Protein 5OQR (pdb70)

Sequence (1597 aa):
SCIQIISSSQTSIAGHRKLCNKLFTLRTQGFETDILRALNIILTVKKGNSNADRVLRFLVTFVNYLQQKDPEIDIVQPILKHILRGLDAKDKTVRYRCCQIIARVVNCVKEIDDDLYNTLKEKLLSRVLDRESIVRLEAVVALSRLQENDVRNILLFLLQNDPSSEVRRSVLLNIEVSNSTLPFILERARDVDAANRKCVYARVLPKIGDFRYLSIKKRVRILKWGLNDRDESVEKAAADMLAYQWIENADNNLLELLERLDVSNNSDVAVLAIKKFFDVRVDSLSQLEFPEQFWLELTAESSLLARTFNEICIEKNYTDLLDKMPEVVQLTYYIERQYVSLRDKSSYDESCFIIEQLLYIGLSQDMVDEIGRRKLLKSLTNSLSTMALPDSLISLHIELLRKLCSSENDFCSLLVEIITEVFEQGHAFNELRCLSYVQCLFENITSSLNENLYMVDMLKTLIIPAVRSHDLPIREKGLECLSLVCLLNADLAFENVPLYLHCYEKGSVVLKCTAIRTLTDMLIQHGKAKFTEYEDAISSILFEALGEFENAELQTLGAEAIAKLLVILHYRDELFLKPLIIQYFEPNTVDNHALRQVLGYFFPVYAFGAHENQWRIATIFCDALLSLLEIYRDDDVQLSIGHIAQQMLDWTDNEKLYERGDDYIALNHNVHLHLANMIFESLPNASEGKERKFMISLLGKLKIPTDLPSSDYQRTKRKLETYESHGFTMDSTSLSILAKFERMLLQNEEACIQIISSSQTSHRKLCNKLFTLRTQFETDILRALNIILTNSNADRVLRFLVTFVNYLQPILKHILRGLDAKDKTVRYRCCQIIARVVNCVKDDDLYNTLKEKLLSRVLDRESIVRLEAVVALSRLQEDTGDEENDVRNILLFLLQNDPSSEVRRSVLLNIEVSNSTLPFILERARDVDAANRKCVYARVLPKIGDFRYLSIKKRVRILKWGLNDRDESVEKAAADMLAYQWIENADNNLLELLERLDVSNNSDVAVLAIKKFFDVRVDSLSQLEFPEQFWLELTAESSLLARTFNEICIEKNYTDLLDKMPEVVQLTYYIERQYVSLRDKSSYDESCFIIEQLLYIGLSQDMVDEIGRRKLLKSLTNSLSTMALPDSLISLHIELLRKLCSSENDFCSLLVEIITEVFEQGHYKEAFNELRCLSYVQCLFENITSSLNENLYMVDMLKTLIIPAVRSHDLPIREKGLECLSLVCLLNADLAFENVPLYLHCYEKGSVVLKCTAIRTLTDMLIQHGKAKFTEYEDAISSILFEALGEFENAELQTLGAEAIAKLLVILHYRDELFLKPLIIQYFEPNTVDNHALRQVLGYFFPVYAFGAHENQWRIATIFCDALLSLLEIYRVQLSIGHIAQQMLDWTDNEKLYEHNVHLHLANMIFESLPNASEGKERKFMISLLGKLKIPTDLPSSDYQRTKRKLETYESHGFTMDSTSLSILAKFERMLLQNEERELDNAIDFLQEVDVEALFTPKLSHWHNRCLLPDDYQYDSKRLLQLFLKPKMEYFDKSMKKDAIDFLQEVDVEALFTPATSSLKLPKSHWKRHNRCLLPDDYQYDSKRLLQLFLKPKMSV

Solvent-accessible surface area: 75120 Å² total; per-residue (Å²): 92,7,8,100,23,0,28,55,2,11,97,47,86,97,15,8,172,138,38,3,64,114,0,49,75,39,76,119,123,53,9,75,86,28,8,27,102,0,1,19,1,0,4,54,20,124,96,76,24,53,2,0,43,40,0,0,126,0,9,22,61,4,14,58,80,4,56,59,141,37,67,151,60,100,13,11,36,36,8,0,126,17,1,29,130,0,0,58,7,145,60,96,3,1,21,9,0,0,0,2,0,2,2,64,2,11,94,19,49,189,146,28,88,98,109,13,64,74,66,4,39,110,72,2,42,54,27,0,47,0,139,54,45,39,0,11,35,29,0,1,32,1,0,6,93,14,55,141,97,107,13,43,82,45,2,19,90,0,0,33,41,0,68,26,33,91,0,7,65,9,2,0,66,37,4,47,46,40,117,43,0,17,69,60,0,7,34,1,3,29,0,75,45,30,47,1,16,48,15,1,2,41,84,0,4,52,102,16,51,9,3,23,93,6,37,62,113,44,16,13,92,3,0,60,38,0,3,72,13,178,49,94,19,0,40,29,11,0,3,45,9,1,0,25,13,4,6,62,32,0,87,89,71,21,59,48,2,1,82,50,2,43,2,58,111,26,30,126,17,1,16,32,2,1,56,39,9,7,66,9,40,67,52,21,5,66,129,36,113,19,69,85,116,33,5,64,113,16,51,7,27,7,0,0,5,0,31,0,0,3,60,12,0,73,122,86,108,73,80,110,34,49,120,58,15,10,114,9,56,68,0,0,103,3,1,66,93,17,13,100,36,27,210,78,183,108,38,73,116,71,2,17,12,1,0,43,0,0,0,64,1,0,35,47,33,133,28,134,44,112,125,0,68,156,74,0,40,161,8,0,34,67,0,0,16,88,54,70,5,32,102,72,1,5,48,14,0,0,38,0,0,62,78,3,12,84,46,31,54,66,0,2,30,30,0,14,101,2,3,63,90,6,43,115,127,46,154,85,173,31,43,51,57,0,0,9,0,0,39,8,2,3,61,38,1,76,57,25,130,106,6,95,151,58,14,68,59,2,27,146,58,6,0,74,59,0,28,190,28,180,66,98,62,10,79,39,37,0,4,58,0,4,0,3,2,0,2,15,61,30,97,39,0,56,125,23,0,64,60,0,26,105,8,2,108,160,17,64,55,85,21,25,4,11,0,0,64,0,3,2,0,1,2,34,65,41,26,76,85,73,3,74,123,51,46,104,41,2,2,57,14,2,65,89,0,3,38,43,93,134,45,53,122,0,0,17,14,0,0,5,0,0,0,2,1,0,43,58,32,78,3,58,3,104,80,1,0,65,40,0,0,25,18,14,17,29,62,60,2,83,116,14,99,50,0,74,15,7,0,18,69,0,0,36,42,3,0,22,54,35,31,97,10,0,76,55,0,0,54,20,0,3,70,0,0,28,34,0,5,103,54,39,160,161,177,91,44,121,91,45,0,26,107,8,0,80,71,0,3,41,6,0,9,68,131,88,33,141,119,268,125,96,132,194,111,89,108,57,81,20,1,6,7,25,0,0,12,41,0,4,98,16,0,39,129,4,60,129,44,86,24,18,94,20,0,1,31,0,3,57,104,17,112,26,44,96,123,29,60,49,70,15,0,83,113,0,42,136,38,1,79,90,3,62,93,98,61,59,130,29,57,89,75,2,90,55,44,3,34,133,10,48,145,49,0,90,131,12,41,157,109,6,24,124,27,10,34,57,1,18,99,32,128,115,178,22,0,72,140,4,67,102,42,118,145,125,33,108,98,38,18,44,123,5,3,13,15,7,0,98,141,67,19,4,34,26,2,3,24,21,23,13,47,23,39,97,84,114,59,78,33,8,123,21,2,7,128,1,1,72,2,77,75,90,43,3,7,44,24,0,0,10,3,2,8,74,20,26,103,45,70,216,96,122,123,19,73,102,54,5,48,133,72,0,44,52,15,0,26,5,117,55,40,62,0,16,50,40,0,0,32,0,0,20,88,11,37,125,111,41,44,85,90,100,16,105,4,5,65,37,5,25,47,0,0,20,14,0,47,22,32,86,0,10,42,12,0,5,44,34,4,37,55,14,119,37,0,24,49,65,0,1,41,1,1,25,0,72,41,26,44,1,20,23,8,0,3,19,63,6,3,49,119,20,25,41,0,83,150,4,43,76,132,30,23,11,76,1,0,90,28,0,3,47,10,87,36,118,14,0,45,75,6,0,6,12,8,0,0,27,27,1,5,45,21,0,115,110,65,19,57,40,5,2,100,70,2,49,1,49,112,43,21,122,18,1,16,41,4,2,50,33,14,11,79,37,37,90,108,38,9,65,136,41,110,18,80,116,104,33,9,57,123,18,54,4,30,8,0,0,5,0,27,0,0,7,61,6,0,77,126,91,103,88,68,119,23,50,118,58,15,10,122,4,55,78,1,2,111,11,1,71,103,25,8,92,34,21,204,70,196,107,33,67,118,72,3,15,15,3,0,37,0,0,0,70,1,1,36,47,40,150,31,146,58,88,116,0,38,156,90,0,32,159,3,0,31,61,0,0,11,92,34,72,10,42,92,63,1,1,44,14,0,0,46,0,0,58,88,3,11,86,45,31,102,72,0,2,64,30,0,39,101,2,1,62,88,1,53,133,114,48,118,190,150,126,31,137,19,43,59,59,1,1,10,0,0,31,7,0,0,62,29,1,88,50,97,2,115,92,73,87,43,38,20,78,4,16,146,76,20,0,61,54,0,20,182,28,196,64,79,65,4,79,28,37,0,0,40,0,13,0,2,1,0,4,9,30,27,97,39,0,53,131,30,0,63,50,0,30,96,3,2,129,147,18,42,64,77,2,30,4,8,0,0,70,0,3,1,0,1,1,18,58,44,28,84,86,66,1,73,124,47,49,109,38,2,2,58,12,2,67,92,0,4,30,49,98,148,61,49,121,0,0,17,9,0,0,13,0,0,1,1,1,0,44,41,31,83,2,52,2,111,74,1,0,70,37,0,0,25,21,23,7,25,49,57,2,43,125,14,64,19,0,61,36,6,0,18,14,1,1,22,23,3,0,14,44,36,66,105,10,0,72,59,0,0,58,22,0,2,65,0,0,29,29,0,6,110,64,56,197,117,75,29,55,16,32,112,0,2,97,65,0,9,54,12,1,23,65,139,102,29,120,172,137,5,1,11,6,20,0,0,11,34,0,3,92,10,0,42,115,1,54,135,42,139,21,20,82,31,0,1,22,1,4,59,113,17,150,26,38,96,124,31,80,44,66,12,0,77,89,2,52,147,62,2,103,82,6,63,84,105,60,70,115,36,67,94,75,2,84,54,36,2,36,137,10,56,141,47,0,88,132,31,46,190,229,183,155,112,67,66,19,74,1,85,93,177,56,87,63,130,51,37,25,78,120,156,64,129,143,64,146,123,102,25,49,41,86,65,53,61,83,21,60,54,140,102,5,129,57,13,28,28,5,66,151,111,155,116,30,68,154,67,48,64,210,205,89,38,84,4,118,115,149,57,82,57,132,66,24,36,76,80,57,145,22,100,26,102,68,106,139,66,106,22,60,141,108,64,72,11,38,57,63,80,35,126,67,22,49,31,150,96,6,74,33,2,26,27,5,66,162,48,110,80

B-factor: mean 82.42, std 44.17, range [20.18, 337.23]

InterPro domains:
  IPR011989 Armadillo-like helical [G3DSA:1.25.10.10] (27-308)
  IPR016024 Armadillo-type fold [SSF48371] (20-660)
  IPR025977 Nuclear condensin complex subunit 3, C-terminal domain [PF12719] (496-774)
  IPR027165 Condensin complex subunit 3 [PTHR14418] (5-858)

Secondary structure (DSSP, 8-state):
-HHHHHHHTTT-STTHHHHHHHHTTS----HHHHHHHHHHTTTTSPTT-HHHHHHHHHHHHHHHHHHSS-TT---HHHHHHHHHGGGS-SSHHHHHHHHHHHHHHHTT-S---HHHHHHHHHHHHHHTT-SSHHHHHHHHHHHGGG---HHHHHHHHHHHH-S-HHHHHHHHHHS--STTTHHHHHHGGG-SSHHHHHHIIIIITTTSS-GGGS-HHHHHHHHHHHHT-SSHHHHHHHHHIIIIIIHHHTTT-HHHHHTTTTTTT-HHHHHHHHHHHHHH-HHHHTT----HHHHHT--HHHHHHHHHHHHHHHHHT-HHHHTTSPPHHHHHHHHHHHHHTTTSGGGHHHHHHHHHHHHHHHHH-----HHHHHHHHHHHHHHHHH----HHHHHHHHHHHHHHSSSHHHHHHHHHHHHHHHHHHH--HHHHHHHHHHHHHHHS----TT-HHHHHHHIIIIIHHHHT-SSHHHHHHHHHHHHHHHTT-HHHHHHHHHHHHHHHHHS-HHHHHHHHHHHHHHHHHH-SGGGGGGHHHHHHHHHHHHT-TT-HHHHHHHHHHHHHIIIII--SHHHHHHHHHHHHH-GGGTT-HHHHHHHHHHHHHHHTT-HHHHHHHHHHHHHHHHHHHHHHH---SHHHHHHHHHHHHHHT-GGG------TT-TTPPPH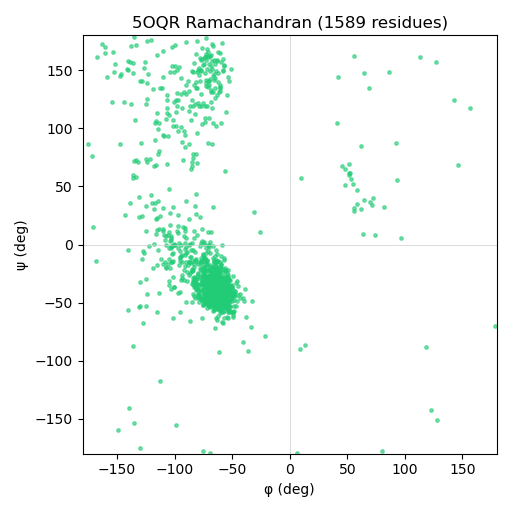HHHHHHHHHHHTTTSPTTHHHHHHHHHHHH----SSS-HHHHHHHHHHHHHHHTT-----HHHHHHHHHHHHHHHHHHH-/-HHHHTTTS---HHHHHHHHTTTT--HHHHHHHHHGGG--HHHHHHHHHHHHHHHH--HHHHHHHTTSS-SSHHHHHHHHHHHHHHHTT----HHHHHHHHHHHHHTT-SSHHHHHHHHHHHHHH----SSS--HHHHHHHHHHHH-S-HHHHHHHHHHS---TTTHHHHHGGGGBSSHHHHHHIIIIIHHHSS-STTS-HHHHHHHHHHHTT-SSHHHHHHHHHIIIIIIHHHTTT-HHHHHHTTTTTT-HHHHHHHHHHHHHHSGGGGGG----HHHHHS--HHHHHHHHHHHHHHHHHT-HHHHTTSPPHHHHHHHHHHHHHTTSSGGGHHHHHHHHHHHHHHHHH-----HHHHHHHHHHHHHHHHHS---HHHHHHHHHHHHHHSSSHHHHHHHHHHHHHHHHTS---HHHHHHHHHHHHHHHHHHT--S--SSTTHHHHHIIIIIHHHHH-SSHHHHHHHHHHHHHHHTT-HHHHHHHHHHHHHHHHHS-HHHHHHHHHHHHHHHHHH-GGGGGGGHHHHHHHHHHHHH-TT-HHHHHHHHHHHHHIIIII--SHHHHHHHHHHHHH-GGGTT-HHHHHHHHHHHHHHHHH-HHHHHHHHHHHHHHHHHHHHHT---S-HHHHHHHHHHHT-GGGS----HHHHHHHHHHHHGGGSPTTHHHHHHHHGGGG----SSS-HHHHHHHHHHHHHHHTT-----HHHHHHHHHHHHHHHHTT-/--S-----TTS---HHHHH----------S---S-SSS-GGGTTS-SS-TT-/-HHHHHTT-----TTS---HHHH----S-----TTTS---SSTTB--------HHHHSS-SS-TT---

Nearest PDB structures (foldseek):
  5oqr-assembly1_C  TM=1.020E+00  e=1.745E-09  Schizosaccharomyces pombe 972h-
  5oqn-assembly1_B  TM=5.010E-01  e=1.112E-01  Saccharomyces cerevisiae S288C
  5oqr-assembly2_B  TM=1.001E+00  e=5.092E-80  Schizosaccharomyces pombe 972h-
  5oqr-assembly1_A  TM=9.592E-01  e=9.409E-66  Schizosaccharomyces pombe 972h-
  5oqq-assembly2_B  TM=9.036E-01  e=7.370E-28  Saccharomyces cerevisiae S288C

Radius of gyration: 41.56 Å; Cα contacts (8 Å, |Δi|>4): 1807; chains: 4; bounding box: 104×101×106 Å

Organism: Schizosaccharomyces pombe (strain 972 / ATCC 24843) (NCBI:txid284812)

GO terms:
  GO:0005634 nucleus (C, IDA)
  GO:0005737 cytoplasm (C, IDA)
  GO:0003690 double-stranded DNA binding (F, IDA)
  GO:0003697 single-stranded DNA binding (F, IDA)
  GO:0000796 condensin complex (C, IDA)
  GO:0016887 ATP hydrolysis activity (F, IDA)
  GO:1990814 DNA/DNA annealing activity (F, IDA)
  GO:0061776 ATP-dependent topological DNA co-entrapment activity (F, EXP)
  GO:0106260 DNA-DNA tethering activity (F, EXP)
  GO:0005634 nucleus (C, HDA)
  GO:0005829 cytosol (C, HDA)
  GO:0007076 mitotic chromosome condensation (P, IMP)
  GO:0005515 protein binding (F, IPI)

Structure (mmCIF, N/CA/C/O backbone):
data_5OQR
#
_entry.id   5OQR
#
_cell.length_a   88.407
_cell.length_b   142.113
_cell.length_c   176.917
_cell.angle_alpha   90.00
_cell.angle_beta   90.00
_cell.angle_gamma   90.00
#
_symmetry.space_group_name_H-M   'P 21 21 21'
#
loop_
_entity.id
_entity.type
_entity.pdbx_description
1 polymer 'Condensin complex subunit 3'
2 polymer 'Condensin complex subunit 2'
3 water water
#
loop_
_atom_site.group_PDB
_atom_site.id
_atom_site.type_symbol
_atom_site.label_atom_id
_atom_site.label_alt_id
_atom_site.label_comp_id
_atom_site.label_asym_id
_atom_site.label_entity_id
_atom_site.label_seq_id
_atom_site.pdbx_PDB_ins_code
_atom_site.Cartn_x
_atom_site.Cartn_y
_atom_site.Cartn_z
_atom_site.occupancy
_atom_site.B_iso_or_equiv
_atom_site.auth_seq_id
_atom_site.auth_comp_id
_atom_site.auth_asym_id
_atom_site.auth_atom_id
_atom_site.pdbx_PDB_model_num
ATOM 1 N N . SER A 1 2 ? 83.990 60.839 171.983 1.00 85.77 2 SER A N 1
ATOM 2 C CA . SER A 1 2 ? 82.784 61.251 172.687 1.00 98.46 2 SER A CA 1
ATOM 3 C C . SER A 1 2 ? 81.654 61.525 171.698 1.00 108.41 2 SER A C 1
ATOM 4 O O . SER A 1 2 ? 81.271 60.639 170.934 1.00 114.32 2 SER A O 1
ATOM 11 N N . CYS A 1 3 ? 81.122 62.750 171.717 1.00 107.57 3 CYS A N 1
ATOM 12 C CA . CYS A 1 3 ? 80.099 63.128 170.747 1.00 100.19 3 CYS A CA 1
ATOM 13 C C . CYS A 1 3 ? 80.532 62.781 169.328 1.00 102.73 3 CYS A C 1
ATOM 14 O O . CYS A 1 3 ? 79.709 62.379 168.498 1.00 106.66 3 CYS A O 1
ATOM 22 N N . ILE A 1 4 ? 81.824 62.925 169.032 1.00 105.27 4 ILE A N 1
ATOM 23 C CA . ILE A 1 4 ? 82.318 62.549 167.715 1.00 102.74 4 ILE A CA 1
ATOM 24 C C . ILE A 1 4 ? 82.431 61.035 167.592 1.00 105.26 4 ILE A C 1
ATOM 25 O O . ILE A 1 4 ? 82.244 60.484 166.501 1.00 113.99 4 ILE A O 1
ATOM 41 N N . GLN A 1 5 ? 82.740 60.337 168.688 1.00 109.53 5 GLN A N 1
ATOM 42 C CA . GLN A 1 5 ? 82.881 58.887 168.621 1.00 115.11 5 GLN A CA 1
ATOM 43 C C . GLN A 1 5 ? 81.533 58.187 168.529 1.00 118.25 5 GLN A C 1
ATOM 44 O O . GLN A 1 5 ? 81.450 57.093 167.960 1.00 119.82 5 GLN A O 1
ATOM 58 N N . ILE A 1 6 ? 80.476 58.782 169.087 1.00 114.37 6 ILE A N 1
ATOM 59 C CA . ILE A 1 6 ? 79.130 58.273 168.836 1.00 111.55 6 ILE A CA 1
ATOM 60 C C . ILE A 1 6 ? 78.889 58.201 167.336 1.00 117.01 6 ILE A C 1
ATOM 61 O O . ILE A 1 6 ? 78.405 57.194 166.807 1.00 119.66 6 ILE A O 1
ATOM 77 N N . ILE A 1 7 ? 79.240 59.276 166.629 1.00 119.82 7 ILE A N 1
ATOM 78 C CA . ILE A 1 7 ? 79.075 59.313 165.179 1.00 108.67 7 ILE A CA 1
ATOM 79 C C . ILE A 1 7 ? 79.950 58.254 164.522 1.00 106.15 7 ILE A C 1
ATOM 80 O O . ILE A 1 7 ? 79.492 57.483 163.671 1.00 107.37 7 ILE A O 1
ATOM 96 N N . SER A 1 8 ? 81.227 58.199 164.910 1.00 108.09 8 SER A N 1
ATOM 97 C CA . SER A 1 8 ? 82.125 57.191 164.363 1.00 104.61 8 SER A CA 1
ATOM 98 C C . SER A 1 8 ? 81.611 55.778 164.607 1.00 112.30 8 SER A C 1
ATOM 99 O O . SER A 1 8 ? 82.023 54.850 163.903 1.00 119.42 8 SER A O 1
ATOM 107 N N . SER A 1 9 ? 80.724 55.595 165.588 1.00 114.36 9 SER A N 1
ATOM 108 C CA . SER A 1 9 ? 80.149 54.281 165.849 1.00 115.14 9 SER A CA 1
ATOM 109 C C . SER A 1 9 ? 78.971 53.978 164.932 1.00 116.68 9 SER A C 1
ATOM 110 O O . SER A 1 9 ? 78.746 52.811 164.590 1.00 122.82 9 SER A O 1
ATOM 117 N N . SER A 1 10 ? 78.214 55.000 164.521 1.00 115.90 10 SER A N 1
ATOM 118 C CA . SER A 1 10 ? 77.177 54.808 163.512 1.00 109.82 10 SER A CA 1
ATOM 119 C C . SER A 1 10 ? 77.758 54.394 162.168 1.00 108.40 10 SER A C 1
ATOM 120 O O . SER A 1 10 ? 76.998 54.107 161.238 1.00 99.27 10 SER A O 1
ATOM 128 N N . GLN A 1 11 ? 79.084 54.360 162.056 1.00 118.59 11 GLN A N 1
ATOM 129 C CA . GLN A 1 11 ? 79.743 54.043 160.798 1.00 114.03 11 GLN A CA 1
ATOM 130 C C . GLN A 1 11 ? 79.378 52.648 160.300 1.00 120.94 11 GLN A C 1
ATOM 131 O O . GLN A 1 11 ? 79.185 52.442 159.096 1.00 127.46 11 GLN A O 1
ATOM 145 N N . THR A 1 12 ? 79.273 51.678 161.208 1.00 122.97 12 THR A N 1
ATOM 146 C CA . THR A 1 12 ? 79.203 50.279 160.799 1.00 121.48 12 THR A CA 1
ATOM 147 C C . THR A 1 12 ? 77.792 49.867 160.392 1.00 120.37 12 THR A C 1
ATOM 148 O O . THR A 1 12 ? 77.604 49.218 159.358 1.00 128.51 12 THR A O 1
ATOM 159 N N . SER A 1 13 ? 76.788 50.225 161.190 1.00 116.68 13 SER A N 1
ATOM 160 C CA . SER A 1 13 ? 75.445 49.688 161.020 1.00 112.42 13 SER A CA 1
ATOM 161 C C . SER A 1 13 ? 74.404 50.797 161.074 1.00 111.40 13 SER A C 1
ATOM 162 O O . SER A 1 13 ? 74.696 51.953 161.391 1.00 112.71 13 SER A O 1
ATOM 170 N N . ILE A 1 14 ? 73.170 50.413 160.751 1.00 111.88 14 ILE A N 1
ATOM 171 C CA . ILE A 1 14 ? 72.022 51.303 160.853 1.00 109.93 14 ILE A CA 1
ATOM 172 C C . ILE A 1 14 ? 71.118 50.939 162.025 1.00 107.28 14 ILE A C 1
ATOM 173 O O . ILE A 1 14 ? 70.327 51.791 162.463 1.00 105.11 14 ILE A O 1
ATOM 189 N N . ALA A 1 15 ? 71.209 49.714 162.548 1.00 106.69 15 ALA A N 1
ATOM 190 C CA . ALA A 1 15 ? 70.272 49.267 163.573 1.00 110.90 15 ALA A CA 1
ATOM 191 C C . ALA A 1 15 ? 70.375 50.121 164.830 1.00 116.91 15 ALA A C 1
ATOM 192 O O . ALA A 1 15 ? 69.354 50.526 165.399 1.00 110.08 15 ALA A O 1
ATOM 199 N N . GLY A 1 16 ? 71.593 50.405 165.279 1.00 116.29 16 GLY A N 1
ATOM 200 C CA . GLY A 1 16 ? 71.793 51.143 166.507 1.00 117.14 16 GLY A CA 1
ATOM 201 C C . GLY A 1 16 ? 71.564 52.632 166.421 1.00 116.27 16 GLY A C 1
ATOM 202 O O . GLY A 1 16 ? 71.727 53.326 167.428 1.00 122.91 16 GLY A O 1
ATOM 206 N N . HIS A 1 17 ? 71.184 53.151 165.251 1.00 112.08 17 HIS A N 1
ATOM 207 C CA . HIS A 1 17 ? 71.026 54.594 165.100 1.00 113.13 17 HIS A CA 1
ATOM 208 C C . HIS A 1 17 ? 70.084 55.167 166.151 1.00 119.42 17 HIS A C 1
ATOM 209 O O . HIS A 1 17 ? 70.358 56.224 166.730 1.00 123.31 17 HIS A O 1
ATOM 223 N N . ARG A 1 18 ? 68.968 54.484 166.416 1.00 124.34 18 ARG A N 1
ATOM 224 C CA . ARG A 1 18 ? 68.049 54.959 167.446 1.00 125.23 18 ARG A CA 1
ATOM 225 C C . ARG A 1 18 ? 68.728 54.998 168.809 1.00 120.92 18 ARG A C 1
ATOM 226 O O . ARG A 1 18 ? 68.539 55.947 169.579 1.00 114.70 18 ARG A O 1
ATOM 247 N N . LYS A 1 19 ? 69.522 53.974 169.125 1.00 123.49 19 LYS A N 1
ATOM 248 C CA . LYS A 1 19 ? 70.234 53.950 170.398 1.00 123.55 19 LYS A CA 1
ATOM 249 C C . LYS A 1 19 ? 71.182 55.136 170.513 1.00 121.91 19 LYS A C 1
ATOM 250 O O . LYS A 1 19 ? 71.180 55.857 171.518 1.00 113.93 19 LYS A O 1
ATOM 269 N N . LEU A 1 20 ? 72.003 55.356 169.484 1.00 120.93 20 LEU A N 1
ATOM 270 C CA . LEU A 1 20 ? 72.987 56.430 169.538 1.00 114.41 20 LEU A CA 1
ATOM 271 C C . LEU A 1 20 ? 72.325 57.800 169.494 1.00 111.64 20 LEU A C 1
ATOM 272 O O . LEU A 1 20 ? 72.882 58.772 170.017 1.00 119.21 20 LEU A O 1
ATOM 288 N N . CYS A 1 21 ? 71.144 57.902 168.880 1.00 115.27 21 CYS A N 1
ATOM 289 C CA . CYS A 1 21 ? 70.407 59.161 168.911 1.00 119.64 21 CYS A CA 1
ATOM 290 C C . CYS A 1 21 ? 70.104 59.581 170.342 1.00 118.19 21 CYS A C 1
ATOM 291 O O . CYS A 1 21 ? 70.209 60.763 170.688 1.00 120.37 21 CYS A O 1
ATOM 299 N N . ASN A 1 22 ? 69.726 58.625 171.191 1.00 120.46 22 ASN A N 1
ATOM 300 C CA . ASN A 1 22 ? 69.399 58.950 172.575 1.00 115.77 22 ASN A CA 1
ATOM 301 C C . ASN A 1 22 ? 70.628 59.436 173.331 1.00 119.96 22 ASN A C 1
ATOM 302 O O . ASN A 1 22 ? 70.595 60.492 173.972 1.00 128.11 22 ASN A O 1
ATOM 313 N N . LYS A 1 23 ? 71.725 58.677 173.273 1.00 118.30 23 LYS A N 1
ATOM 314 C CA . LYS A 1 23 ? 72.938 59.094 173.968 1.00 119.81 23 LYS A CA 1
ATOM 315 C C . LYS A 1 23 ? 73.406 60.456 173.472 1.00 121.58 23 LYS A C 1
ATOM 316 O O . LYS A 1 23 ? 73.672 61.362 174.271 1.00 127.33 23 LYS A O 1
ATOM 335 N N . LEU A 1 24 ? 73.512 60.625 172.152 1.00 114.19 24 LEU A N 1
ATOM 336 C CA . LEU A 1 24 ? 73.864 61.935 171.617 1.00 113.00 24 LEU A CA 1
ATOM 337 C C . LEU A 1 24 ? 72.855 62.990 172.044 1.00 114.39 24 LEU A C 1
ATOM 338 O O . LEU A 1 24 ? 73.219 64.156 172.236 1.00 114.95 24 LEU A O 1
ATOM 354 N N . PHE A 1 25 ? 71.587 62.605 172.199 1.00 118.66 25 PHE A N 1
ATOM 355 C CA . PHE A 1 25 ? 70.583 63.507 172.750 1.00 122.80 25 PHE A CA 1
ATOM 356 C C . PHE A 1 25 ? 70.806 63.790 174.231 1.00 120.60 25 PHE A C 1
ATOM 357 O O . PHE A 1 25 ? 70.002 64.500 174.839 1.00 120.93 25 PHE A O 1
ATOM 374 N N . THR A 1 26 ? 71.866 63.254 174.831 1.00 126.02 26 THR A N 1
ATOM 375 C CA . THR A 1 26 ? 72.255 63.654 176.176 1.00 125.87 26 THR A CA 1
ATOM 376 C C . THR A 1 26 ? 73.253 64.802 176.172 1.00 121.39 26 THR A C 1
ATOM 377 O O . THR A 1 26 ? 73.360 65.516 177.175 1.00 124.57 26 THR A O 1
ATOM 387 N N . LEU A 1 27 ? 73.969 65.002 175.065 1.00 119.01 27 LEU A N 1
ATOM 388 C CA . LEU A 1 27 ? 74.985 66.041 174.950 1.00 117.03 27 LEU A CA 1
ATOM 389 C C . LEU A 1 27 ? 74.502 67.238 174.136 1.00 119.42 27 LEU A C 1
ATOM 390 O O . LEU A 1 27 ? 75.314 67.934 173.516 1.00 119.04 27 LEU A O 1
ATOM 406 N N . ARG A 1 28 ? 73.190 67.489 174.119 1.00 122.30 28 ARG A N 1
ATOM 407 C CA . ARG A 1 28 ? 72.658 68.611 173.352 1.00 120.22 28 ARG A CA 1
ATOM 408 C C . ARG A 1 28 ? 73.160 69.930 173.913 1.00 124.72 28 ARG A C 1
ATOM 409 O O . ARG A 1 28 ? 73.488 70.856 173.163 1.00 124.87 28 ARG A O 1
ATOM 430 N N . THR A 1 29 ? 73.239 70.021 175.238 1.00 129.61 29 THR A N 1
ATOM 431 C CA . THR A 1 29 ? 73.466 71.270 175.965 1.00 137.20 29 THR A CA 1
ATOM 432 C C . THR A 1 29 ? 74.927 71.690 176.027 1.00 132.90 29 THR A C 1
ATOM 433 O O . THR A 1 29 ? 75.396 72.122 177.082 1.00 136.43 29 THR A O 1
ATOM 444 N N . GLN A 1 30 ? 75.667 71.585 174.930 1.00 124.04 30 GLN A N 1
ATOM 445 C CA . GLN A 1 30 ? 77.078 71.961 174.932 1.00 117.58 30 GLN A CA 1
ATOM 446 C C . GLN A 1 30 ? 77.470 72.691 173.650 1.00 126.05 30 GLN A C 1
ATOM 447 O O . GLN A 1 30 ? 78.151 73.720 173.688 1.00 114.24 30 GLN A O 1
ATOM 461 N N . GLY A 1 32 ? 80.629 71.217 173.236 1.00 133.21 32 GLY A N 1
ATOM 462 C CA . GLY A 1 32 ? 81.024 71.508 171.870 1.00 127.79 32 GLY A CA 1
ATOM 463 C C . GLY A 1 32 ? 80.138 70.808 170.858 1.00 120.22 32 GLY A C 1
ATOM 464 O O . GLY A 1 32 ? 80.587 70.437 169.773 1.00 120.47 32 GLY A O 1
ATOM 467 N N . PHE A 1 33 ? 78.872 70.634 171.231 1.00 118.44 33 PHE A N 1
ATOM 468 C CA . PHE A 1 33 ? 77.878 69.955 170.407 1.00 119.59 33 PHE A CA 1
ATOM 469 C C . PHE A 1 33 ? 77.993 70.334 168.933 1.00 113.61 33 PHE A C 1
ATOM 470 O O . PHE A 1 33 ? 78.617 69.615 168.147 1.00 115.73 33 PHE A O 1
ATOM 487 N N . GLU A 1 34 ? 77.382 71.464 168.563 1.00 104.60 34 GLU A N 1
ATOM 488 C CA . GLU A 1 34 ? 77.395 71.953 167.187 1.00 97.69 34 GLU A CA 1
ATOM 489 C C . GLU A 1 34 ? 78.756 71.772 166.529 1.00 97.12 34 GLU A C 1
ATOM 490 O O . GLU A 1 34 ? 78.858 71.302 165.390 1.00 91.58 34 GLU A O 1
ATOM 501 N N . THR A 1 35 ? 79.820 72.146 167.243 1.00 107.28 35 THR A N 1
ATOM 502 C CA . THR A 1 35 ? 81.159 72.112 166.665 1.00 105.95 35 THR A CA 1
ATOM 503 C C . THR A 1 35 ? 81.583 70.690 166.323 1.00 100.77 35 THR A C 1
ATOM 504 O O . THR A 1 35 ? 82.155 70.447 165.254 1.00 99.11 35 THR A O 1
ATOM 515 N N . ASP A 1 36 ? 81.314 69.734 167.215 1.00 104.28 36 ASP A N 1
ATOM 516 C CA . ASP A 1 36 ? 81.757 68.363 166.980 1.00 106.44 36 ASP A CA 1
ATOM 517 C C . ASP A 1 36 ? 81.072 67.744 165.770 1.00 101.39 36 ASP A C 1
ATOM 518 O O . ASP A 1 36 ? 81.664 66.896 165.092 1.00 93.78 36 ASP A O 1
ATOM 527 N N . ILE A 1 37 ? 79.834 68.145 165.482 1.00 105.08 37 ILE A N 1
ATOM 528 C CA . ILE A 1 37 ? 79.132 67.602 164.324 1.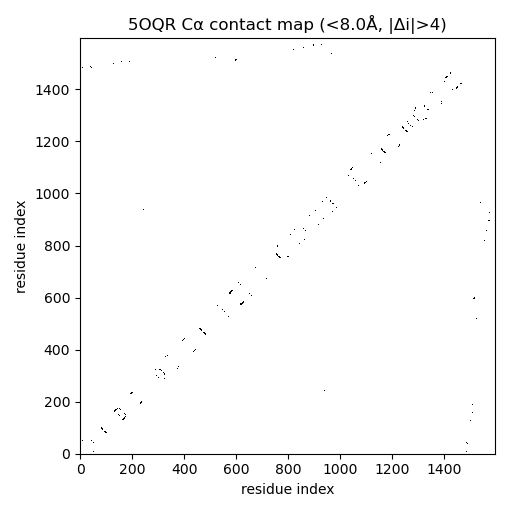00 95.02 37 ILE A CA 1
ATOM 529 C C . ILE A 1 37 ? 79.779 68.097 163.038 1.00 86.19 37 ILE A C 1
ATOM 530 O O . ILE A 1 37 ? 80.115 67.308 162.148 1.00 83.70 37 ILE A O 1
ATOM 546 N N . LEU A 1 38 ? 79.952 69.414 162.916 1.00 83.34 38 LEU A N 1
ATOM 547 C CA . LEU A 1 38 ? 80.655 69.958 161.760 1.00 82.73 38 LEU A CA 1
ATOM 548 C C . LEU A 1 38 ? 82.029 69.323 161.604 1.00 85.94 38 LEU A C 1
ATOM 549 O O . LEU A 1 38 ? 82.494 69.116 160.476 1.00 85.56 38 LEU A O 1
ATOM 565 N N . ARG A 1 39 ? 82.691 69.009 162.718 1.00 90.63 39 ARG A N 1
ATOM 566 C CA . ARG A 1 39 ? 83.954 68.284 162.654 1.00 95.17 39 ARG A CA 1
ATOM 567 C C . ARG A 1 39 ? 83.755 66.899 162.052 1.00 89.67 39 ARG A C 1
ATOM 568 O O . ARG A 1 39 ? 84.606 66.410 161.300 1.00 89.67 39 ARG A O 1
ATOM 589 N N . ALA A 1 40 ? 82.634 66.249 162.375 1.00 93.92 40 ALA A N 1
ATOM 590 C CA . ALA A 1 40 ? 82.328 64.958 161.769 1.00 91.68 40 ALA A CA 1
ATOM 591 C C . ALA A 1 40 ? 82.064 65.105 160.278 1.00 83.82 40 ALA A C 1
ATOM 592 O O . ALA A 1 40 ? 82.440 64.235 159.485 1.00 81.64 40 ALA A O 1
ATOM 599 N N . LEU A 1 41 ? 81.421 66.202 159.877 1.00 82.56 41 LEU A N 1
ATOM 600 C CA . LEU A 1 41 ? 81.113 66.415 158.469 1.00 87.23 41 LEU A CA 1
ATOM 601 C C . LEU A 1 41 ? 82.352 66.822 157.682 1.00 88.25 41 LEU A C 1
ATOM 602 O O . LEU A 1 41 ? 82.532 66.388 156.539 1.00 87.71 41 LEU A O 1
ATOM 618 N N . ASN A 1 42 ? 83.215 67.650 158.275 1.00 84.80 42 ASN A N 1
ATOM 619 C CA . ASN A 1 42 ? 84.487 67.965 157.637 1.00 81.99 42 ASN A CA 1
ATOM 620 C C . ASN A 1 42 ? 85.247 66.697 157.275 1.00 78.98 42 ASN A C 1
ATOM 621 O O . ASN A 1 42 ? 86.017 66.686 156.310 1.00 83.28 42 ASN A O 1
ATOM 632 N N . ILE A 1 43 ? 85.040 65.618 158.037 1.00 83.08 43 ILE A N 1
ATOM 633 C CA . ILE A 1 43 ? 85.642 64.326 157.720 1.00 92.17 43 ILE A CA 1
ATOM 634 C C . ILE A 1 43 ? 84.787 63.522 156.750 1.00 93.75 43 ILE A C 1
ATOM 635 O O . ILE A 1 43 ? 85.254 62.500 156.224 1.00 89.48 43 ILE A O 1
ATOM 651 N N . ILE A 1 44 ? 83.554 63.955 156.482 1.00 86.97 44 ILE A N 1
ATOM 652 C CA . ILE A 1 44 ? 82.769 63.342 155.417 1.00 86.93 44 ILE A CA 1
ATOM 653 C C . ILE A 1 44 ? 83.111 63.943 154.061 1.00 87.85 44 ILE A C 1
ATOM 654 O O . ILE A 1 44 ? 82.875 63.301 153.030 1.00 91.76 44 ILE A O 1
ATOM 670 N N . LEU A 1 45 ? 83.671 65.154 154.029 1.00 83.76 45 LEU A N 1
ATOM 671 C CA . LEU A 1 45 ? 84.082 65.751 152.766 1.00 81.63 45 LEU A CA 1
ATOM 672 C C . LEU A 1 45 ? 85.355 65.122 152.217 1.00 86.88 45 LEU A C 1
ATOM 673 O O . LEU A 1 45 ? 85.612 65.226 151.013 1.00 94.64 45 LEU A O 1
ATOM 689 N N . THR A 1 46 ? 86.156 64.476 153.066 1.00 84.32 46 THR A N 1
ATOM 690 C CA . THR A 1 46 ? 87.410 63.885 152.609 1.00 94.82 46 THR A CA 1
ATOM 691 C C . THR A 1 46 ? 87.203 62.513 151.983 1.00 95.46 46 THR A C 1
ATOM 692 O O . THR A 1 46 ? 87.944 62.139 151.068 1.00 101.62 46 THR A O 1
ATOM 703 N N . VAL A 1 47 ? 86.215 61.753 152.455 1.00 92.31 47 VAL A N 1
ATOM 704 C CA . VAL A 1 47 ? 85.965 60.424 151.911 1.00 93.36 47 VAL A CA 1
ATOM 705 C C . VAL A 1 47 ? 85.443 60.542 150.487 1.00 97.88 47 VAL A C 1
ATOM 706 O O . VAL A 1 47 ? 84.520 61.318 150.206 1.00 94.53 47 VAL A O 1
ATOM 719 N N . LYS A 1 48 ? 86.033 59.768 149.580 1.00 104.40 48 LYS A N 1
ATOM 720 C CA . LYS A 1 48 ? 85.589 59.742 148.196 1.00 105.93 48 LYS A CA 1
ATOM 721 C C . LYS A 1 48 ? 84.300 58.933 148.066 1.00 107.55 48 LYS A C 1
ATOM 722 O O . LYS A 1 48 ? 83.959 58.112 148.923 1.00 104.00 48 LYS A O 1
ATOM 741 N N . LYS A 1 49 ? 83.576 59.178 146.976 1.00 109.40 49 LYS A N 1
ATOM 742 C CA . LYS A 1 49 ? 82.337 58.456 146.734 1.00 106.41 49 LYS A CA 1
ATOM 743 C C . LYS A 1 49 ? 82.604 56.955 146.649 1.00 103.00 49 LYS A C 1
ATOM 744 O O . LYS A 1 49 ? 83.719 56.506 146.370 1.00 108.20 49 LYS A O 1
ATOM 763 N N . GLY A 1 50 ? 81.557 56.177 146.898 1.00 105.46 50 GLY A N 1
ATOM 764 C CA . GLY A 1 50 ? 81.654 54.736 146.924 1.00 114.93 50 GLY A CA 1
ATOM 765 C C . GLY A 1 50 ? 81.817 54.144 148.302 1.00 112.31 50 GLY A C 1
ATOM 766 O O . GLY A 1 50 ? 82.009 52.928 148.415 1.00 120.29 50 GLY A O 1
ATOM 770 N N . ASN A 1 51 ? 81.741 54.959 149.350 1.00 107.17 51 ASN A N 1
ATOM 771 C CA . ASN A 1 51 ? 81.951 54.509 150.718 1.00 107.01 51 ASN A CA 1
ATOM 772 C C . ASN A 1 51 ? 80.591 54.286 151.368 1.00 106.97 51 ASN A C 1
ATOM 773 O O . ASN A 1 51 ? 79.827 55.236 151.565 1.00 106.74 51 ASN A O 1
ATOM 784 N N . SER A 1 52 ? 80.290 53.028 151.695 1.00 107.23 52 SER A N 1
ATOM 785 C CA . SER A 1 52 ? 79.029 52.720 152.360 1.00 114.38 52 SER A CA 1
ATOM 786 C C . SER A 1 52 ? 78.897 53.488 153.669 1.00 118.30 52 SER A C 1
ATOM 787 O O . SER A 1 52 ? 77.797 53.913 154.040 1.00 115.03 52 SER A O 1
ATOM 795 N N . ASN A 1 53 ? 80.010 53.689 154.376 1.00 122.06 53 ASN A N 1
ATOM 796 C CA . ASN A 1 53 ? 80.002 54.397 155.651 1.00 119.68 53 ASN A CA 1
ATOM 797 C C . ASN A 1 53 ? 79.432 55.801 155.517 1.00 119.51 53 ASN A C 1
ATOM 798 O O . ASN A 1 53 ? 78.360 56.095 156.056 1.00 119.29 53 ASN A O 1
ATOM 807 N N . ALA A 1 54 ? 80.155 56.671 154.810 1.00 112.86 54 ALA A N 1
ATOM 808 C CA . ALA A 1 54 ? 79.799 58.080 154.679 1.00 108.12 54 ALA A CA 1
ATOM 809 C C . ALA A 1 54 ? 78.295 58.270 154.537 1.00 114.71 54 ALA A C 1
ATOM 810 O O . ALA A 1 54 ? 77.727 59.219 155.087 1.00 114.17 54 ALA A O 1
ATOM 817 N N . ASP A 1 55 ? 77.642 57.370 153.801 1.00 118.57 55 ASP A N 1
ATOM 818 C CA . ASP A 1 55 ? 76.190 57.426 153.696 1.00 113.95 55 ASP A CA 1
ATOM 819 C C . ASP A 1 55 ? 75.530 56.977 154.994 1.00 112.29 55 ASP A C 1
ATOM 820 O O . ASP A 1 55 ? 74.553 57.587 155.442 1.00 111.36 55 ASP A O 1
ATOM 829 N N . ARG A 1 56 ? 76.053 55.920 155.621 1.00 116.57 56 ARG A N 1
ATOM 830 C CA . ARG A 1 56 ? 75.526 55.498 156.916 1.00 111.92 56 ARG A CA 1
ATOM 831 C C . ARG A 1 56 ? 75.623 56.628 157.931 1.00 107.91 56 ARG A C 1
ATOM 832 O O . ARG A 1 56 ? 74.628 56.998 158.566 1.00 105.22 56 ARG A O 1
ATOM 853 N N . VAL A 1 57 ? 76.824 57.185 158.102 1.00 105.09 57 VAL A N 1
ATOM 854 C CA . VAL A 1 57 ? 77.004 58.314 159.011 1.00 103.00 57 VAL A CA 1
ATOM 855 C C . VAL A 1 57 ? 76.022 59.422 158.660 1.00 99.23 57 VAL A C 1
ATOM 856 O O . VAL A 1 57 ? 75.331 59.968 159.528 1.00 97.94 57 VAL A O 1
ATOM 869 N N . LEU A 1 58 ? 75.947 59.768 157.375 1.00 102.40 58 LEU A N 1
ATOM 870 C CA . LEU A 1 58 ? 75.032 60.818 156.951 1.00 102.29 58 LEU A CA 1
ATOM 871 C C . LEU A 1 58 ? 73.582 60.409 157.168 1.00 100.72 58 LEU A C 1
ATOM 872 O O . LEU A 1 58 ? 72.738 61.262 157.467 1.00 102.62 58 LEU A O 1
ATOM 888 N N . ARG A 1 59 ? 73.272 59.119 157.028 1.00 103.85 59 ARG A N 1
ATOM 889 C CA . ARG A 1 59 ? 71.937 58.642 157.371 1.00 102.62 59 ARG A CA 1
ATOM 890 C C . ARG A 1 59 ? 71.660 58.821 158.857 1.00 103.80 59 ARG A C 1
ATOM 891 O O . ARG A 1 59 ? 70.556 59.216 159.248 1.00 103.51 59 ARG A O 1
ATOM 912 N N . PHE A 1 60 ? 72.652 58.537 159.703 1.00 105.45 60 PHE A N 1
ATOM 913 C CA . PHE A 1 60 ? 72.466 58.702 161.141 1.00 103.02 60 PHE A CA 1
ATOM 914 C C . PHE A 1 60 ? 72.157 60.149 161.495 1.00 94.74 60 PHE A C 1
ATOM 915 O O . PHE A 1 60 ? 71.327 60.419 162.372 1.00 96.20 60 PHE A O 1
ATOM 932 N N . LEU A 1 61 ? 72.816 61.096 160.829 1.00 98.96 61 LEU A N 1
ATOM 933 C CA . LEU A 1 61 ? 72.657 62.499 161.192 1.00 96.17 61 LEU A CA 1
ATOM 934 C C . LEU A 1 61 ? 71.268 63.007 160.825 1.00 99.44 61 LEU A C 1
ATOM 935 O O . LEU A 1 61 ? 70.563 63.572 161.668 1.00 103.81 61 LEU A O 1
ATOM 951 N N . VAL A 1 62 ? 70.848 62.805 159.573 1.00 101.77 62 VAL A N 1
ATOM 952 C CA . VAL A 1 62 ? 69.491 63.186 159.186 1.00 101.31 62 VAL A CA 1
ATOM 953 C C . VAL A 1 62 ? 68.483 62.534 160.121 1.00 100.17 62 VAL A C 1
ATOM 954 O O . VAL A 1 62 ? 67.448 63.123 160.457 1.00 95.72 62 VAL A O 1
ATOM 967 N N . THR A 1 63 ? 68.775 61.310 160.564 1.00 100.61 63 THR A N 1
ATOM 968 C CA . THR A 1 63 ? 67.879 60.620 161.484 1.00 96.92 63 THR A CA 1
ATOM 969 C C . THR A 1 63 ? 67.827 61.329 162.830 1.00 99.44 63 THR A C 1
ATOM 970 O O . THR A 1 63 ? 66.749 61.483 163.416 1.00 100.49 63 THR A O 1
ATOM 981 N N . PHE A 1 64 ? 68.980 61.772 163.335 1.00 96.83 64 PHE A N 1
ATOM 982 C CA . PHE A 1 64 ? 69.009 62.423 164.639 1.00 97.71 64 PHE A CA 1
ATOM 983 C C . PHE A 1 64 ? 68.370 63.804 164.585 1.00 100.55 64 PHE A C 1
ATOM 984 O O . PHE A 1 64 ? 67.656 64.199 165.514 1.00 103.69 64 PHE A O 1
ATOM 1001 N N . VAL A 1 65 ? 68.618 64.557 163.510 1.00 97.24 65 VAL A N 1
ATOM 1002 C CA . VAL A 1 65 ? 68.024 65.887 163.377 1.00 100.88 65 VAL A CA 1
ATOM 1003 C C . VAL A 1 65 ? 66.513 65.798 163.535 1.00 112.96 65 VAL A C 1
ATOM 1004 O O . VAL A 1 65 ? 65.915 66.449 164.399 1.00 121.41 65 VAL A O 1
ATOM 1017 N N . ASN A 1 66 ? 65.873 64.992 162.689 1.00 117.47 66 ASN A N 1
ATOM 1018 C CA . ASN A 1 66 ? 64.431 64.808 162.798 1.00 121.84 66 ASN A CA 1
ATOM 1019 C C . ASN A 1 66 ? 64.045 64.386 164.208 1.00 125.02 66 ASN A C 1
ATOM 1020 O O . ASN A 1 66 ? 63.127 64.953 164.808 1.00 132.12 66 ASN A O 1
ATOM 1031 N N . TYR A 1 67 ? 64.743 63.389 164.757 1.00 120.35 67 TYR A N 1
ATOM 1032 C CA . TYR A 1 67 ? 64.493 62.985 166.136 1.00 122.11 67 TYR A CA 1
ATOM 1033 C C . TYR A 1 67 ? 64.608 64.160 167.096 1.00 121.92 67 TYR A C 1
ATOM 1034 O O . TYR A 1 67 ? 64.016 64.136 168.181 1.00 118.28 67 TYR A O 1
ATOM 1052 N N . LEU A 1 68 ? 65.363 65.194 166.719 1.00 122.03 68 LEU A N 1
ATOM 1053 C CA . LEU A 1 68 ? 65.579 66.324 167.611 1.00 121.99 68 LEU A CA 1
ATOM 1054 C C . LEU A 1 68 ? 64.441 67.331 167.520 1.00 126.39 68 LEU A C 1
ATOM 1055 O O . LEU A 1 68 ? 63.982 67.847 168.545 1.00 126.77 68 LEU A O 1
ATOM 1071 N N . GLN A 1 69 ? 63.975 67.625 166.303 1.00 131.74 69 GLN A N 1
ATOM 1072 C CA . GLN A 1 69 ? 62.819 68.503 166.145 1.00 138.01 69 GLN A CA 1
ATOM 1073 C C . GLN A 1 69 ? 61.615 67.978 166.912 1.00 135.68 69 GLN A C 1
ATOM 1074 O O . GLN A 1 69 ? 60.714 68.754 167.242 1.00 131.02 69 GLN A O 1
ATOM 1088 N N . GLN A 1 70 ? 61.592 66.680 167.198 1.00 135.88 70 GLN A N 1
ATOM 1089 C CA . GLN A 1 70 ? 60.553 66.059 168.009 1.00 136.66 70 GLN A CA 1
ATOM 1090 C C . GLN A 1 70 ? 61.229 65.235 169.106 1.00 135.47 70 GLN A C 1
ATOM 1091 O O . GLN A 1 70 ? 61.461 64.041 168.921 1.00 134.05 70 GLN A O 1
ATOM 1105 N N . LYS A 1 71 ? 61.550 65.841 170.243 1.00 136.36 71 LYS A N 1
ATOM 1106 C CA . LYS A 1 71 ? 61.209 67.223 170.567 1.00 138.67 71 LYS A CA 1
ATOM 1107 C C . LYS A 1 71 ? 62.381 67.983 171.171 1.00 134.91 71 LYS A C 1
ATOM 1108 O O . LYS A 1 71 ? 63.462 67.431 171.391 1.00 129.50 71 LYS A O 1
ATOM 1127 N N . ASP A 1 72 ? 62.115 69.260 171.445 1.00 133.90 72 ASP A N 1
ATOM 1128 C CA . ASP A 1 72 ? 63.086 70.283 171.808 1.00 129.64 72 ASP A CA 1
ATOM 1129 C C . ASP A 1 72 ? 63.519 71.008 170.537 1.00 126.52 72 ASP A C 1
ATOM 1130 O O . ASP A 1 72 ? 64.718 71.076 170.237 1.00 127.57 72 ASP A O 1
ATOM 1139 N N . PRO A 1 73 ? 62.580 71.571 169.768 1.00 130.05 73 PRO A N 1
ATOM 1140 C CA . PRO A 1 73 ? 62.959 72.322 168.564 1.00 133.50 73 PRO A CA 1
ATOM 1141 C C . PRO A 1 73 ? 63.721 73.597 168.872 1.00 136.87 73 PRO A C 1
ATOM 1142 O O . PRO A 1 73 ? 64.107 74.314 167.943 1.00 134.97 73 PRO A O 1
ATOM 1153 N N . GLU A 1 74 ? 63.940 73.900 170.152 1.00 137.19 74 GLU A N 1
ATOM 1154 C CA . GLU A 1 74 ? 64.676 75.100 170.531 1.00 135.83 74 GLU A CA 1
ATOM 1155 C C . GLU A 1 74 ? 66.021 75.177 169.823 1.00 130.55 74 GLU A C 1
ATOM 1156 O O . GLU A 1 74 ? 66.458 76.260 169.414 1.00 123.53 74 GLU A O 1
ATOM 1168 N N . ILE A 1 75 ? 66.686 74.039 169.654 1.00 129.47 75 ILE A N 1
ATOM 1169 C CA . ILE A 1 75 ? 68.004 74.012 169.031 1.00 127.62 75 ILE A CA 1
ATOM 1170 C C . ILE A 1 75 ? 67.814 74.023 167.519 1.00 125.69 75 ILE A C 1
ATOM 1171 O O . ILE A 1 75 ? 67.307 73.060 166.940 1.00 125.94 75 ILE A O 1
ATOM 1187 N N . ASP A 1 76 ? 68.215 75.120 166.879 1.00 123.60 76 ASP A N 1
ATOM 1188 C CA . ASP A 1 76 ? 68.203 75.234 165.423 1.00 117.54 76 ASP A CA 1
ATOM 1189 C C . ASP A 1 76 ? 69.608 74.914 164.930 1.00 111.55 76 ASP A C 1
ATOM 1190 O O . ASP A 1 76 ? 70.492 75.774 164.934 1.00 111.35 76 ASP A O 1
ATOM 1199 N N . ILE A 1 77 ? 69.809 73.669 164.503 1.00 114.30 77 ILE A N 1
ATOM 1200 C CA . ILE A 1 77 ? 71.105 73.211 164.013 1.00 112.20 77 ILE A CA 1
ATOM 1201 C C . ILE A 1 77 ? 71.141 73.082 162.498 1.00 108.66 77 ILE A C 1
ATOM 1202 O O . ILE A 1 77 ? 72.240 72.968 161.930 1.00 102.59 77 ILE A O 1
ATOM 1218 N N . VAL A 1 78 ? 69.993 73.133 161.821 1.00 111.29 78 VAL A N 1
ATOM 1219 C CA . VAL A 1 78 ? 69.989 73.049 160.365 1.00 109.29 78 VAL A CA 1
ATOM 1220 C C . VAL A 1 78 ? 70.575 74.316 159.754 1.00 105.20 78 VAL A C 1
ATOM 1221 O O . VAL A 1 78 ? 71.249 74.265 158.718 1.00 105.49 78 VAL A O 1
ATOM 1234 N N . GLN A 1 79 ? 70.327 75.474 160.376 1.00 102.62 79 GLN A N 1
ATOM 1235 C CA . GLN A 1 79 ? 70.844 76.720 159.811 1.00 104.26 79 GLN A CA 1
ATOM 1236 C C . GLN A 1 79 ? 72.357 76.801 159.949 1.00 105.83 79 GLN A C 1
ATOM 1237 O O . GLN A 1 79 ? 73.034 77.080 158.944 1.00 100.08 79 GLN A O 1
ATOM 1251 N N . PRO A 1 80 ? 72.954 76.560 161.119 1.00 107.38 80 PRO A N 1
ATOM 1252 C CA . PRO A 1 80 ? 74.427 76.567 161.182 1.00 103.47 80 PRO A CA 1
ATOM 1253 C C . PRO A 1 80 ? 75.075 75.546 160.261 1.00 104.24 80 PRO A C 1
ATOM 1254 O O . PRO A 1 80 ? 76.043 75.870 159.560 1.00 108.07 80 PRO A O 1
ATOM 1265 N N . ILE A 1 81 ? 74.571 74.310 160.246 1.00 100.22 81 ILE A N 1
ATOM 1266 C CA . ILE A 1 81 ? 75.186 73.266 159.430 1.00 98.75 81 ILE A CA 1
ATOM 1267 C C . ILE A 1 81 ? 75.163 73.660 157.958 1.00 97.11 81 ILE A C 1
ATOM 1268 O O . ILE A 1 81 ? 76.133 73.437 157.225 1.00 93.54 81 ILE A O 1
ATOM 1284 N N . LEU A 1 82 ? 74.060 74.256 157.501 1.00 102.27 82 LEU A N 1
ATOM 1285 C CA . LEU A 1 82 ? 73.984 74.681 156.107 1.00 105.32 82 LEU A CA 1
ATOM 1286 C C . LEU A 1 82 ? 74.914 75.856 155.841 1.00 106.27 82 LEU A C 1
ATOM 1287 O O . LEU A 1 82 ? 75.554 75.923 154.785 1.00 103.48 82 LEU A O 1
ATOM 1303 N N . LYS A 1 83 ? 75.005 76.794 156.784 1.00 109.04 83 LYS A N 1
ATOM 1304 C CA . LYS A 1 83 ? 75.913 77.921 156.613 1.00 105.44 83 LYS A CA 1
ATOM 1305 C C . LYS A 1 83 ? 77.361 77.454 156.541 1.00 107.81 83 LYS A C 1
ATOM 1306 O O . LYS A 1 83 ? 78.165 78.011 155.783 1.00 103.94 83 LYS A O 1
ATOM 1325 N N . HIS A 1 84 ? 77.715 76.435 157.325 1.00 111.48 84 HIS A N 1
ATOM 1326 C CA . HIS A 1 84 ? 79.090 75.948 157.323 1.00 114.57 84 HIS A CA 1
ATOM 1327 C C . HIS A 1 84 ? 79.422 75.224 156.026 1.00 109.31 84 HIS A C 1
ATOM 1328 O O . HIS A 1 84 ? 80.523 75.380 155.486 1.00 110.35 84 HIS A O 1
ATOM 1342 N N . ILE A 1 85 ? 78.485 74.429 155.511 1.00 109.95 85 ILE A N 1
ATOM 1343 C CA . ILE A 1 85 ? 78.780 73.556 154.382 1.00 108.77 85 ILE A CA 1
ATOM 1344 C C . ILE A 1 85 ? 78.595 74.242 153.034 1.00 106.11 85 ILE A C 1
ATOM 1345 O O . ILE A 1 85 ? 79.219 73.823 152.049 1.00 97.93 85 ILE A O 1
ATOM 1361 N N . LEU A 1 86 ? 77.762 75.283 152.956 1.00 104.95 86 LEU A N 1
ATOM 1362 C CA . LEU A 1 86 ? 77.592 75.984 151.689 1.00 103.45 86 LEU A CA 1
ATOM 1363 C C . LEU A 1 86 ? 78.888 76.626 151.219 1.00 105.55 86 LEU A C 1
ATOM 1364 O O . LEU A 1 86 ? 79.050 76.862 150.017 1.00 107.52 86 LEU A O 1
ATOM 1380 N N . ARG A 1 87 ? 79.815 76.912 152.136 1.00 114.85 87 ARG A N 1
ATOM 1381 C CA . ARG A 1 87 ? 81.087 77.503 151.742 1.00 117.91 87 ARG A CA 1
ATOM 1382 C C . ARG A 1 87 ? 81.835 76.603 150.768 1.00 113.59 87 ARG A C 1
ATOM 1383 O O . ARG A 1 87 ? 82.606 77.092 149.936 1.00 119.53 87 ARG A O 1
ATOM 1404 N N . GLY A 1 88 ? 81.623 75.291 150.856 1.00 105.95 88 GLY A N 1
ATOM 1405 C CA . GLY A 1 88 ? 82.332 74.328 150.044 1.00 113.47 88 GLY A CA 1
ATOM 1406 C C . GLY A 1 88 ? 81.732 74.045 148.688 1.00 114.89 88 GLY A C 1
ATOM 1407 O O . GLY A 1 88 ? 82.277 73.226 147.942 1.00 115.89 88 GLY A O 1
ATOM 1411 N N . LEU A 1 89 ? 80.617 74.691 148.336 1.00 110.89 89 LEU A N 1
ATOM 1412 C CA . LEU A 1 89 ? 80.045 74.501 147.007 1.00 112.95 89 LEU A CA 1
ATOM 1413 C C . LEU A 1 89 ? 81.037 74.878 145.917 1.00 120.11 89 LEU A C 1
ATOM 1414 O O . LEU A 1 89 ? 81.007 74.303 144.823 1.00 120.47 89 LEU A O 1
ATOM 1430 N N . ASP A 1 90 ? 81.919 75.831 146.194 1.00 126.06 90 ASP A N 1
ATOM 1431 C CA . ASP A 1 90 ? 83.022 76.165 145.297 1.00 129.16 90 ASP A CA 1
ATOM 1432 C C . ASP A 1 90 ? 84.279 75.517 145.864 1.00 129.35 90 ASP A C 1
ATOM 1433 O O . ASP A 1 90 ? 84.865 76.010 146.830 1.00 136.61 90 ASP A O 1
ATOM 1442 N N . ALA A 1 91 ? 84.683 74.400 145.265 1.00 117.32 91 ALA A N 1
ATOM 1443 C CA . ALA A 1 91 ? 85.839 73.651 145.732 1.00 118.21 91 ALA A CA 1
ATOM 1444 C C . ALA A 1 91 ? 86.431 72.889 144.556 1.00 118.46 91 ALA A C 1
ATOM 1445 O O . ALA A 1 91 ? 85.800 72.734 143.508 1.00 127.77 91 ALA A O 1
ATOM 1452 N N . LYS A 1 92 ? 87.657 72.404 144.742 1.00 119.71 92 LYS A N 1
ATOM 1453 C CA . LYS A 1 92 ? 88.381 71.722 143.677 1.00 126.31 92 LYS A CA 1
ATOM 1454 C C . LYS A 1 92 ? 88.362 70.207 143.807 1.00 134.41 92 LYS A C 1
ATOM 1455 O O . LYS A 1 92 ? 88.457 69.512 142.790 1.00 144.49 92 LYS A O 1
ATOM 1474 N N . ASP A 1 93 ? 88.243 69.673 145.018 1.00 134.26 93 ASP A N 1
ATOM 1475 C CA . ASP A 1 93 ? 88.001 68.245 145.186 1.00 130.44 93 ASP A CA 1
ATOM 1476 C C . ASP A 1 93 ? 86.556 67.958 144.807 1.00 123.67 93 ASP A C 1
ATOM 1477 O O . ASP A 1 93 ? 85.631 68.341 145.531 1.00 123.43 93 ASP A O 1
ATOM 1486 N N . LYS A 1 94 ? 86.354 67.294 143.667 1.00 119.04 94 LYS A N 1
ATOM 1487 C CA . LYS A 1 94 ? 84.997 67.046 143.192 1.00 116.25 94 LYS A CA 1
ATOM 1488 C C . LYS A 1 94 ? 84.146 66.377 144.260 1.00 111.93 94 LYS A C 1
ATOM 1489 O O . LYS A 1 94 ? 82.918 66.529 144.263 1.00 111.73 94 LYS A O 1
ATOM 1508 N N . THR A 1 95 ? 84.775 65.644 145.179 1.00 110.92 95 THR A N 1
ATOM 1509 C CA . THR A 1 95 ? 84.030 64.994 146.248 1.00 107.33 95 THR A CA 1
ATOM 1510 C C . THR A 1 95 ? 83.654 65.970 147.355 1.00 99.60 95 THR A C 1
ATOM 1511 O O . THR A 1 95 ? 82.580 65.836 147.950 1.00 102.87 95 THR A O 1
ATOM 1522 N N . VAL A 1 96 ? 84.508 66.953 147.645 1.00 103.51 96 VAL A N 1
ATOM 1523 C CA . VAL A 1 96 ? 84.111 68.019 148.559 1.00 104.41 96 VAL A CA 1
ATOM 1524 C C . VAL A 1 96 ? 82.879 68.733 148.022 1.00 97.27 96 VAL A C 1
ATOM 1525 O O . VAL A 1 96 ? 81.977 69.107 148.780 1.00 86.91 96 VAL A O 1
ATOM 1538 N N . ARG A 1 97 ? 82.821 68.934 146.704 1.00 106.41 97 ARG A N 1
ATOM 1539 C CA . ARG A 1 97 ? 81.620 69.491 146.092 1.00 106.89 97 ARG A CA 1
ATOM 1540 C C . ARG A 1 97 ? 80.475 68.486 146.117 1.00 100.64 97 ARG A C 1
ATOM 1541 O O . ARG A 1 97 ? 79.324 68.852 146.379 1.00 94.09 97 ARG A O 1
ATOM 1560 N N . TYR A 1 98 ? 80.773 67.215 145.841 1.00 96.73 98 TYR A N 1
ATOM 1561 C CA . TYR A 1 98 ? 79.729 66.197 145.805 1.00 84.71 98 TYR A CA 1
ATOM 1562 C C . TYR A 1 98 ? 79.178 65.922 147.198 1.00 84.53 98 TYR A C 1
ATOM 1563 O O . TYR A 1 98 ? 77.963 65.781 147.372 1.00 80.92 98 TYR A O 1
ATOM 1581 N N . ARG A 1 99 ? 80.052 65.848 148.204 1.00 91.94 99 ARG A N 1
ATOM 1582 C CA . ARG A 1 99 ? 79.578 65.658 149.571 1.00 86.52 99 ARG A CA 1
ATOM 1583 C C . ARG A 1 99 ? 78.778 66.864 150.045 1.00 82.03 99 ARG A C 1
ATOM 1584 O O . ARG A 1 99 ? 77.716 66.708 150.658 1.00 85.41 99 ARG A O 1
ATOM 1605 N N . CYS A 1 100 ? 79.266 68.074 149.769 1.00 85.18 100 CYS A N 1
ATOM 1606 C CA . CYS A 1 100 ? 78.530 69.273 150.158 1.00 88.01 100 CYS A CA 1
ATOM 1607 C C . CYS A 1 100 ? 77.116 69.250 149.591 1.00 85.06 100 CYS A C 1
ATOM 1608 O O . CYS A 1 100 ? 76.138 69.443 150.323 1.00 80.15 100 CYS A O 1
ATOM 1616 N N . CYS A 1 101 ? 76.988 69.014 148.284 1.00 90.79 101 CYS A N 1
ATOM 1617 C CA . CYS A 1 101 ? 75.663 68.900 147.686 1.00 85.80 101 CYS A CA 1
ATOM 1618 C C . CYS A 1 101 ? 74.899 67.723 148.275 1.00 79.63 101 CYS A C 1
ATOM 1619 O O . CYS A 1 101 ? 73.692 67.818 148.527 1.00 81.76 101 CYS A O 1
ATOM 1627 N N . GLN A 1 102 ? 75.586 66.602 148.500 1.00 80.45 102 GLN A N 1
ATOM 1628 C CA . GLN A 1 102 ? 74.943 65.442 149.108 1.00 80.17 102 GLN A CA 1
ATOM 1629 C C . GLN A 1 102 ? 74.364 65.794 150.471 1.00 83.60 102 GLN A C 1
ATOM 1630 O O . GLN A 1 102 ? 73.202 65.490 150.765 1.00 82.47 102 GLN A O 1
ATOM 1644 N N . ILE A 1 103 ? 75.163 66.442 151.319 1.00 91.55 103 ILE A N 1
ATOM 1645 C CA . ILE A 1 103 ? 74.708 66.774 152.665 1.00 94.02 103 ILE A CA 1
ATOM 1646 C C . ILE A 1 103 ? 73.575 67.791 152.606 1.00 81.21 103 ILE A C 1
ATOM 1647 O O . ILE A 1 103 ? 72.514 67.597 153.209 1.00 82.22 103 ILE A O 1
ATOM 1663 N N . ILE A 1 104 ? 73.782 68.889 151.878 1.00 81.72 104 ILE A N 1
ATOM 1664 C CA . ILE A 1 104 ? 72.772 69.943 151.823 1.00 88.48 104 ILE A CA 1
ATOM 1665 C C . ILE A 1 104 ? 71.441 69.381 151.348 1.00 86.98 104 ILE A C 1
ATOM 1666 O O . ILE A 1 104 ? 70.381 69.722 151.886 1.00 82.65 104 ILE A O 1
ATOM 1682 N N . ALA A 1 105 ? 71.470 68.512 150.336 1.00 83.31 105 ALA A N 1
ATOM 1683 C CA . ALA A 1 105 ? 70.232 67.950 149.806 1.00 84.78 105 ALA A CA 1
ATOM 1684 C C . ALA A 1 105 ? 69.442 67.239 150.895 1.00 84.92 105 ALA A C 1
ATOM 1685 O O . ALA A 1 105 ? 68.224 67.416 151.013 1.00 88.65 105 ALA A O 1
ATOM 1692 N N . ARG A 1 106 ? 70.120 66.429 151.706 1.00 86.43 106 ARG A N 1
ATOM 1693 C CA . ARG A 1 106 ? 69.423 65.629 152.705 1.00 82.66 106 ARG A CA 1
ATOM 1694 C C . ARG A 1 106 ? 69.032 66.457 153.923 1.00 87.14 106 ARG A C 1
ATOM 1695 O O . ARG A 1 106 ? 67.945 66.268 154.479 1.00 96.04 106 ARG A O 1
ATOM 1716 N N . VAL A 1 107 ? 69.897 67.378 154.350 1.00 91.52 107 VAL A N 1
ATOM 1717 C CA . VAL A 1 107 ? 69.654 68.089 155.601 1.00 102.06 107 VAL A CA 1
ATOM 1718 C C . VAL A 1 107 ? 68.524 69.099 155.437 1.00 97.38 107 VAL A C 1
ATOM 1719 O O . VAL A 1 107 ? 67.635 69.194 156.291 1.00 94.07 107 VAL A O 1
ATOM 1732 N N . VAL A 1 108 ? 68.537 69.873 154.348 1.00 96.18 108 VAL A N 1
ATOM 1733 C CA . VAL A 1 108 ? 67.471 70.848 154.137 1.00 101.72 108 VAL A CA 1
ATOM 1734 C C . VAL A 1 108 ? 66.119 70.154 154.102 1.00 113.02 108 VAL A C 1
ATOM 1735 O O . VAL A 1 108 ? 65.110 70.718 154.542 1.00 116.03 108 VAL A O 1
ATOM 1748 N N . ASN A 1 109 ? 66.074 68.925 153.585 1.00 109.28 109 ASN A N 1
ATOM 1749 C CA . ASN A 1 109 ? 64.828 68.173 153.529 1.00 112.96 109 ASN A CA 1
ATOM 1750 C C . ASN A 1 109 ? 64.258 67.880 154.910 1.00 117.34 109 ASN A C 1
ATOM 1751 O O . ASN A 1 109 ? 63.089 67.491 155.008 1.00 120.38 109 ASN A O 1
ATOM 1762 N N . CYS A 1 110 ? 65.045 68.057 155.974 1.00 115.47 110 CYS A N 1
ATOM 1763 C CA . CYS A 1 110 ? 64.574 67.765 157.322 1.00 115.76 110 CYS A CA 1
ATOM 1764 C C . CYS A 1 110 ? 63.580 68.793 157.844 1.00 118.70 110 CYS A C 1
ATOM 1765 O O . CYS A 1 110 ? 62.936 68.539 158.866 1.00 120.50 110 CYS A O 1
ATOM 1773 N N . VAL A 1 111 ? 63.439 69.941 157.179 1.00 121.47 111 VAL A N 1
ATOM 1774 C CA . VAL A 1 111 ? 62.466 70.949 157.583 1.00 127.30 111 VAL A CA 1
ATOM 1775 C C . VAL A 1 111 ? 62.347 71.963 156.458 1.00 131.73 111 VAL A C 1
ATOM 1776 O O . VAL A 1 111 ? 63.234 72.063 155.604 1.00 136.48 111 VAL A O 1
ATOM 1789 N N . LYS A 1 112 ? 61.255 72.724 156.460 1.00 133.06 112 LYS A N 1
ATOM 1790 C CA . LYS A 1 112 ? 60.997 73.721 155.426 1.00 145.06 112 LYS A CA 1
ATOM 1791 C C . LYS A 1 112 ? 61.336 75.141 155.858 1.00 148.72 112 LYS A C 1
ATOM 1792 O O . LYS A 1 112 ? 61.810 75.931 155.037 1.00 159.47 112 LYS A O 1
ATOM 1811 N N . GLU A 1 113 ? 61.105 75.492 157.120 1.00 145.29 113 GLU A N 1
ATOM 1812 C CA . GLU A 1 113 ? 61.283 76.871 157.566 1.00 146.61 113 GLU A CA 1
ATOM 1813 C C . GLU A 1 113 ? 62.763 77.230 157.584 1.00 140.50 113 GLU A C 1
ATOM 1814 O O . GLU A 1 113 ? 63.516 76.764 158.446 1.00 142.31 113 GLU A O 1
ATOM 1826 N N . ILE A 1 114 ? 63.173 78.074 156.640 1.00 133.79 114 ILE A N 1
ATOM 1827 C CA . ILE A 1 114 ? 64.548 78.536 156.515 1.00 127.79 114 ILE A CA 1
ATOM 1828 C C . ILE A 1 114 ? 64.539 80.058 156.479 1.00 128.42 114 ILE A C 1
ATOM 1829 O O . ILE A 1 114 ? 63.564 80.682 156.049 1.00 138.63 114 ILE A O 1
ATOM 1845 N N . ASP A 1 115 ? 65.635 80.657 156.936 1.00 123.99 115 ASP A N 1
ATOM 1846 C CA . ASP A 1 115 ? 65.788 82.101 156.830 1.00 127.70 115 ASP A CA 1
ATOM 1847 C C . ASP A 1 115 ? 65.989 82.500 155.374 1.00 134.59 115 ASP A C 1
ATOM 1848 O O . ASP A 1 115 ? 66.685 81.820 154.616 1.00 134.55 115 ASP A O 1
ATOM 1857 N N . ASP A 1 116 ? 65.379 83.622 154.988 1.00 139.22 116 ASP A N 1
ATOM 1858 C CA . ASP A 1 116 ? 65.377 84.025 153.584 1.00 143.03 116 ASP A CA 1
ATOM 1859 C C . ASP A 1 116 ? 66.796 84.188 153.050 1.00 140.35 116 ASP A C 1
ATOM 1860 O O . ASP A 1 116 ? 67.118 83.705 151.959 1.00 142.18 116 ASP A O 1
ATOM 1869 N N . ASP A 1 117 ? 67.661 84.871 153.801 1.00 137.03 117 ASP A N 1
ATOM 1870 C CA . ASP A 1 117 ? 69.039 85.040 153.350 1.00 137.89 117 ASP A CA 1
ATOM 1871 C C . ASP A 1 117 ? 69.725 83.693 153.170 1.00 133.80 117 ASP A C 1
ATOM 1872 O O . ASP A 1 117 ? 70.533 83.517 152.251 1.00 130.51 117 ASP A O 1
ATOM 1881 N N . LEU A 1 118 ? 69.418 82.727 154.037 1.00 128.71 118 LEU A N 1
ATOM 1882 C CA . LEU A 1 118 ? 69.880 81.364 153.805 1.00 127.76 118 LEU A CA 1
ATOM 1883 C C . LEU A 1 118 ? 69.232 80.774 152.559 1.00 130.99 118 LEU A C 1
ATOM 1884 O O . LEU A 1 118 ? 69.849 79.960 151.864 1.00 127.28 118 LEU A O 1
ATOM 1900 N N . TYR A 1 119 ? 67.998 81.183 152.259 1.00 132.92 119 TYR A N 1
ATOM 1901 C CA . TYR A 1 119 ? 67.306 80.699 151.069 1.00 131.95 119 TYR A CA 1
ATOM 1902 C C . TYR A 1 119 ? 67.963 81.230 149.798 1.00 130.56 119 TYR A C 1
ATOM 1903 O O . TYR A 1 119 ? 68.281 80.460 148.884 1.00 125.32 119 TYR A O 1
ATOM 1921 N N . ASN A 1 120 ? 68.176 82.546 149.724 1.00 134.38 120 ASN A N 1
ATOM 1922 C CA . ASN A 1 120 ? 68.709 83.145 148.503 1.00 128.75 120 ASN A CA 1
ATOM 1923 C C . ASN A 1 120 ? 70.123 82.654 148.222 1.00 122.30 120 ASN A C 1
ATOM 1924 O O . ASN A 1 120 ? 70.439 82.233 147.103 1.00 116.98 120 ASN A O 1
ATOM 1935 N N . THR A 1 121 ? 70.995 82.711 149.230 1.00 122.82 121 THR A N 1
ATOM 1936 C CA . THR A 1 121 ? 72.385 82.312 149.033 1.00 121.78 121 THR A CA 1
ATOM 1937 C C . THR A 1 121 ? 72.474 80.878 148.528 1.00 113.34 121 THR A C 1
ATOM 1938 O O . THR A 1 121 ? 73.161 80.596 147.540 1.00 110.19 121 THR A O 1
ATOM 1949 N N . LEU A 1 122 ? 71.779 79.956 149.197 1.00 114.90 122 LEU A N 1
ATOM 1950 C CA . LEU A 1 122 ? 71.787 78.564 148.761 1.00 114.00 122 LEU A CA 1
ATOM 1951 C C . LEU A 1 122 ? 71.321 78.434 147.318 1.00 114.33 122 LEU A C 1
ATOM 1952 O O . LEU A 1 122 ? 71.899 77.671 146.536 1.00 105.46 122 LEU A O 1
ATOM 1968 N N . LYS A 1 123 ? 70.276 79.173 146.946 1.00 118.23 123 LYS A N 1
ATOM 1969 C CA . LYS A 1 123 ? 69.752 79.081 145.589 1.00 113.33 123 LYS A CA 1
ATOM 1970 C C . LYS A 1 123 ? 70.782 79.556 144.572 1.00 110.61 123 LYS A C 1
ATOM 1971 O O . LYS A 1 123 ? 71.042 78.879 143.572 1.00 112.40 123 LYS A O 1
ATOM 1990 N N . GLU A 1 124 ? 71.390 80.718 144.819 1.00 110.74 124 GLU A N 1
ATOM 1991 C CA . GLU A 1 124 ? 72.330 81.282 143.855 1.00 113.66 124 GLU A CA 1
ATOM 1992 C C . GLU A 1 124 ? 73.485 80.325 143.588 1.00 113.41 124 GLU A C 1
ATOM 1993 O O . GLU A 1 124 ? 73.828 80.054 142.431 1.00 113.29 124 GLU A O 1
ATOM 2005 N N . LYS A 1 125 ? 74.098 79.798 144.649 1.00 116.95 125 LYS A N 1
ATOM 2006 C CA . LYS A 1 125 ? 75.263 78.938 144.473 1.00 121.99 125 LYS A CA 1
ATOM 2007 C C . LYS A 1 125 ? 74.879 77.602 143.849 1.00 116.15 125 LYS A C 1
ATOM 2008 O O . LYS A 1 125 ? 75.638 77.046 143.046 1.00 115.04 125 LYS A O 1
ATOM 2027 N N . LEU A 1 126 ? 73.708 77.070 144.202 1.00 110.11 126 LEU A N 1
ATOM 2028 C CA . LEU A 1 126 ? 73.304 75.771 143.673 1.00 112.21 126 LEU A CA 1
ATOM 2029 C C . LEU A 1 126 ? 72.978 75.853 142.187 1.00 115.30 126 LEU A C 1
ATOM 2030 O O . LEU A 1 126 ? 73.256 74.913 141.433 1.00 116.33 126 LEU A O 1
ATOM 2046 N N . LEU A 1 127 ? 72.387 76.965 141.746 1.00 114.52 127 LEU A N 1
ATOM 2047 C CA . LEU A 1 127 ? 72.034 77.100 140.336 1.00 112.62 127 LEU A CA 1
ATOM 2048 C C . LEU A 1 127 ? 73.260 77.005 139.440 1.00 110.69 127 LEU A C 1
ATOM 2049 O O . LEU A 1 127 ? 73.170 76.503 138.315 1.00 109.69 127 LEU A O 1
ATOM 2065 N N . SER A 1 128 ? 74.407 77.494 139.909 1.00 115.32 128 SER A N 1
ATOM 2066 C CA . SER A 1 128 ? 75.642 77.341 139.152 1.00 117.31 128 SER A CA 1
ATOM 2067 C C . SER A 1 128 ? 76.191 75.921 139.236 1.00 118.05 128 SER A C 1
ATOM 2068 O O . SER A 1 128 ? 76.905 75.486 138.325 1.00 118.02 128 SER A O 1
ATOM 2076 N N . ARG A 1 129 ? 75.881 75.194 140.315 1.00 118.36 129 ARG A N 1
ATOM 2077 C CA . ARG A 1 129 ? 76.457 73.866 140.510 1.00 121.63 129 ARG A CA 1
ATOM 2078 C C . ARG A 1 129 ? 75.891 72.853 139.518 1.00 115.01 129 ARG A C 1
ATOM 2079 O O . ARG A 1 129 ? 76.643 72.063 138.936 1.00 110.38 129 ARG A O 1
ATOM 2100 N N . VAL A 1 130 ? 74.577 72.885 139.286 1.00 118.86 130 VAL A N 1
ATOM 2101 C CA . VAL A 1 130 ? 73.874 71.893 138.471 1.00 111.49 130 VAL A CA 1
ATOM 2102 C C . VAL A 1 130 ? 74.493 71.857 137.079 1.00 112.66 130 VAL A C 1
ATOM 2103 O O . VAL A 1 130 ? 74.189 70.971 136.273 1.00 106.24 130 VAL A O 1
ATOM 2116 N N . LEU A 1 131 ? 75.340 72.839 136.768 1.00 115.67 131 LEU A N 1
ATOM 2117 C CA . LEU A 1 131 ? 76.154 72.807 135.559 1.00 104.36 131 LEU A CA 1
ATOM 2118 C C . LEU A 1 131 ? 77.591 72.383 135.855 1.00 100.74 131 LEU A C 1
ATOM 2119 O O . LEU A 1 131 ? 78.526 72.816 135.173 1.00 105.88 131 LEU A O 1
ATOM 2135 N N . ASP A 1 132 ? 77.778 71.521 136.849 1.00 102.35 132 ASP A N 1
ATOM 2136 C CA . ASP A 1 132 ? 79.115 71.124 137.261 1.00 108.90 132 ASP A CA 1
ATOM 2137 C C . ASP A 1 132 ? 79.776 70.239 136.211 1.00 102.46 132 ASP A C 1
ATOM 2138 O O . ASP A 1 132 ? 79.109 69.562 135.427 1.00 104.50 132 ASP A O 1
ATOM 2147 N N . ARG A 1 133 ? 81.112 70.243 136.218 1.00 104.90 133 ARG A N 1
ATOM 2148 C CA . ARG A 1 133 ? 81.879 69.485 135.235 1.00 102.53 133 ARG A CA 1
ATOM 2149 C C . ARG A 1 133 ? 81.765 67.989 135.489 1.00 106.41 133 ARG A C 1
ATOM 2150 O O . ARG A 1 133 ? 81.827 67.190 134.546 1.00 106.21 133 ARG A O 1
ATOM 2171 N N . GLU A 1 134 ? 81.593 67.598 136.747 1.00 108.81 134 GLU A N 1
ATOM 2172 C CA . GLU A 1 134 ? 81.462 66.199 137.121 1.00 108.41 134 GLU A CA 1
ATOM 2173 C C . GLU A 1 134 ? 79.991 65.813 137.201 1.00 99.31 134 GLU A C 1
ATOM 2174 O O . GLU A 1 134 ? 79.148 66.608 137.626 1.00 97.62 134 GLU A O 1
ATOM 2186 N N . SER A 1 135 ? 79.689 64.582 136.787 1.00 93.88 135 SER A N 1
ATOM 2187 C CA . SER A 1 135 ? 78.303 64.129 136.767 1.00 89.20 135 SER A CA 1
ATOM 2188 C C . SER A 1 135 ? 77.772 63.906 138.178 1.00 84.36 135 SER A C 1
ATOM 2189 O O . SER A 1 135 ? 76.601 64.189 138.458 1.00 79.24 135 SER A O 1
ATOM 2197 N N . ILE A 1 136 ? 78.617 63.403 139.080 1.00 80.64 136 ILE A N 1
ATOM 2198 C CA . ILE A 1 136 ? 78.166 63.097 140.435 1.00 77.27 136 ILE A CA 1
ATOM 2199 C C . ILE A 1 136 ? 77.704 64.362 141.144 1.00 79.01 136 ILE A C 1
ATOM 2200 O O . ILE A 1 136 ? 76.734 64.342 141.911 1.00 82.19 136 ILE A O 1
ATOM 2216 N N . VAL A 1 137 ? 78.384 65.482 140.899 1.00 79.04 137 VAL A N 1
ATOM 2217 C CA . VAL A 1 137 ? 78.005 66.737 141.540 1.00 85.39 137 VAL A CA 1
ATOM 2218 C C . VAL A 1 137 ? 76.635 67.186 141.050 1.00 75.08 137 VAL A C 1
ATOM 2219 O O . VAL A 1 137 ? 75.774 67.588 141.840 1.00 69.93 137 VAL A O 1
ATOM 2232 N N . ARG A 1 138 ? 76.418 67.133 139.735 1.00 82.81 138 ARG A N 1
ATOM 2233 C CA . ARG A 1 138 ? 75.124 67.508 139.177 1.00 79.45 138 ARG A CA 1
ATOM 2234 C C . ARG A 1 138 ? 74.005 66.671 139.781 1.00 70.25 138 ARG A C 1
ATOM 2235 O O . ARG A 1 138 ? 72.956 67.199 140.169 1.00 62.93 138 ARG A O 1
ATOM 2256 N N . LEU A 1 139 ? 74.212 65.356 139.864 1.00 66.35 139 LEU A N 1
ATOM 2257 C CA . LEU A 1 139 ? 73.202 64.467 140.424 1.00 69.73 139 LEU A CA 1
ATOM 2258 C C . LEU A 1 139 ? 72.722 64.975 141.778 1.00 70.75 139 LEU A C 1
ATOM 2259 O O . LEU A 1 139 ? 71.530 65.228 141.977 1.00 70.57 139 LEU A O 1
ATOM 2275 N N . GLU A 1 140 ? 73.645 65.133 142.726 1.00 79.63 140 GLU A N 1
ATOM 2276 C CA . GLU A 1 140 ? 73.269 65.579 144.061 1.00 73.54 140 GLU A CA 1
ATOM 2277 C C . GLU A 1 140 ? 72.836 67.038 144.084 1.00 70.90 140 GLU A C 1
ATOM 2278 O O . GLU A 1 140 ? 72.125 67.445 145.008 1.00 64.19 140 GLU A O 1
ATOM 2290 N N . ALA A 1 141 ? 73.243 67.832 143.092 1.00 71.45 141 ALA A N 1
ATOM 2291 C CA . ALA A 1 141 ? 72.903 69.250 143.097 1.00 67.51 141 ALA A CA 1
ATOM 2292 C C . ALA A 1 141 ? 71.428 69.466 142.789 1.00 78.65 141 ALA A C 1
ATOM 2293 O O . ALA A 1 141 ? 70.761 70.267 143.453 1.00 81.52 141 ALA A O 1
ATOM 2300 N N . VAL A 1 142 ? 70.898 68.764 141.785 1.00 80.10 142 VAL A N 1
ATOM 2301 C CA . VAL A 1 142 ? 69.488 68.927 141.441 1.00 83.62 142 VAL A CA 1
ATOM 2302 C C . VAL A 1 142 ? 68.611 68.462 142.595 1.00 82.12 142 VAL A C 1
ATOM 2303 O O . VAL A 1 142 ? 67.561 69.052 142.874 1.00 73.78 142 VAL A O 1
ATOM 2316 N N . VAL A 1 143 ? 69.031 67.402 143.290 1.00 80.58 143 VAL A N 1
ATOM 2317 C CA . VAL A 1 143 ? 68.290 66.944 144.461 1.00 82.77 143 VAL A CA 1
ATOM 2318 C C . VAL A 1 143 ? 68.267 68.038 145.519 1.00 82.40 143 VAL A C 1
ATOM 2319 O O . VAL A 1 143 ? 67.220 68.343 146.103 1.00 82.12 143 VAL A O 1
ATOM 2332 N N . ALA A 1 144 ? 69.424 68.649 145.778 1.00 79.55 144 ALA A N 1
ATOM 2333 C CA . ALA A 1 144 ? 69.480 69.763 146.717 1.00 85.19 144 ALA A CA 1
ATOM 2334 C C . ALA A 1 144 ? 68.656 70.938 146.211 1.00 86.17 144 ALA A C 1
ATOM 2335 O O . ALA A 1 144 ? 67.823 71.492 146.938 1.00 71.07 144 ALA A O 1
ATOM 2342 N N . LEU A 1 145 ? 68.874 71.328 144.955 1.00 86.08 145 LEU A N 1
ATOM 2343 C CA . LEU A 1 145 ? 68.183 72.489 144.410 1.00 89.19 145 LEU A CA 1
ATOM 2344 C C . LEU A 1 145 ? 66.679 72.254 144.345 1.00 90.30 145 LEU A C 1
ATOM 2345 O O . LEU A 1 145 ? 65.888 73.168 144.606 1.00 87.04 145 LEU A O 1
ATOM 2361 N N . SER A 1 146 ? 66.263 71.029 144.016 1.00 90.46 146 SER A N 1
ATOM 2362 C CA . SER A 1 146 ? 64.842 70.715 143.928 1.00 88.91 146 SER A CA 1
ATOM 2363 C C . SER A 1 146 ? 64.107 70.936 145.243 1.00 89.12 146 SER A C 1
ATOM 2364 O O . SER A 1 146 ? 62.874 70.870 145.260 1.00 96.62 146 SER A O 1
ATOM 2372 N N . ARG A 1 147 ? 64.822 71.184 146.339 1.00 85.33 147 ARG A N 1
ATOM 2373 C CA . ARG A 1 147 ? 64.179 71.481 147.611 1.00 86.55 147 ARG A CA 1
ATOM 2374 C C . ARG A 1 147 ? 63.754 72.938 147.734 1.00 93.33 147 ARG A C 1
ATOM 2375 O O . ARG A 1 147 ? 63.089 73.290 148.714 1.00 95.19 147 ARG A O 1
ATOM 2396 N N . LEU A 1 148 ? 64.117 73.786 146.771 1.00 98.03 148 LEU A N 1
ATOM 2397 C CA . LEU A 1 148 ? 63.732 75.193 146.767 1.00 107.69 148 LEU A CA 1
ATOM 2398 C C . LEU A 1 148 ? 62.881 75.531 145.548 1.00 112.37 148 LEU A C 1
ATOM 2399 O O . LEU A 1 148 ? 62.920 76.656 145.045 1.00 113.90 148 LEU A O 1
ATOM 2415 N N . GLN A 1 149 ? 62.105 74.566 145.063 1.00 108.97 149 GLN A N 1
ATOM 2416 C CA . GLN A 1 149 ? 61.277 74.794 143.887 1.00 111.84 149 GLN A CA 1
ATOM 2417 C C . GLN A 1 149 ? 60.137 75.750 144.213 1.00 109.61 149 GLN A C 1
ATOM 2418 O O . GLN A 1 149 ? 59.490 75.638 145.258 1.00 99.03 149 GLN A O 1
ATOM 2432 N N . GLU A 1 150 ? 59.890 76.686 143.299 1.00 107.08 150 GLU A N 1
ATOM 2433 C CA . GLU A 1 150 ? 58.874 77.718 143.484 1.00 112.29 150 GLU A CA 1
ATOM 2434 C C . GLU A 1 150 ? 58.881 78.264 144.908 1.00 112.72 150 GLU A C 1
ATOM 2435 O O . GLU A 1 150 ? 59.848 78.897 145.336 1.00 107.34 150 GLU A O 1
ATOM 2447 N N . ASN A 1 157 ? 60.311 78.790 138.370 1.00 118.87 157 ASN A N 1
ATOM 2448 C CA . ASN A 1 157 ? 60.498 79.301 137.018 1.00 131.24 157 ASN A CA 1
ATOM 2449 C C . ASN A 1 157 ? 61.964 79.189 136.605 1.00 125.74 157 ASN A C 1
ATOM 2450 O O . ASN A 1 157 ? 62.365 78.194 136.004 1.00 123.08 157 ASN A O 1
ATOM 2460 N N . ASP A 1 158 ? 62.760 80.218 136.913 1.00 122.39 158 ASP A N 1
ATOM 2461 C CA . ASP A 1 158 ? 64.201 80.117 136.713 1.00 118.65 158 ASP A CA 1
ATOM 2462 C C . ASP A 1 158 ? 64.723 78.841 137.349 1.00 111.32 158 ASP A C 1
ATOM 2463 O O . ASP A 1 158 ? 65.525 78.114 136.752 1.00 103.98 158 ASP A O 1
ATOM 2472 N N . VAL A 1 159 ? 64.261 78.553 138.567 1.00 110.24 159 VAL A N 1
ATOM 2473 C CA . VAL A 1 159 ? 64.526 77.267 139.208 1.00 109.28 159 VAL A CA 1
ATOM 2474 C C . VAL A 1 159 ? 64.108 76.137 138.277 1.00 113.22 159 VAL A C 1
ATOM 2475 O O . VAL A 1 159 ? 64.912 75.280 137.893 1.00 105.97 159 VAL A O 1
ATOM 2488 N N . ARG A 1 160 ? 62.830 76.138 137.899 1.00 119.06 160 ARG A N 1
ATOM 2489 C CA . ARG A 1 160 ? 62.261 75.047 137.116 1.00 117.51 160 ARG A CA 1
ATOM 2490 C C . ARG A 1 160 ? 62.933 74.931 135.754 1.00 113.15 160 ARG A C 1
ATOM 2491 O O . ARG A 1 160 ? 63.395 73.852 135.368 1.00 111.88 160 ARG A O 1
ATOM 2512 N N . ASN A 1 161 ? 62.991 76.039 135.008 1.00 113.89 161 ASN A N 1
ATOM 2513 C CA . ASN A 1 161 ? 63.484 75.992 133.635 1.00 117.40 161 ASN A CA 1
ATOM 2514 C C . ASN A 1 161 ? 64.852 75.331 133.542 1.00 114.11 161 ASN A C 1
ATOM 2515 O O . ASN A 1 161 ? 65.175 74.710 132.524 1.00 115.35 161 ASN A O 1
ATOM 2526 N N . ILE A 1 162 ? 65.667 75.448 134.591 1.00 110.22 162 ILE A N 1
ATOM 2527 C CA . ILE A 1 162 ? 66.991 74.837 134.572 1.00 112.63 162 ILE A CA 1
ATOM 2528 C C . ILE A 1 162 ? 66.884 73.322 134.650 1.00 108.42 162 ILE A C 1
ATOM 2529 O O . ILE A 1 162 ? 67.692 72.603 134.049 1.00 100.05 162 ILE A O 1
ATOM 2545 N N . LEU A 1 163 ? 65.897 72.809 135.384 1.00 111.82 163 LEU A N 1
ATOM 2546 C CA . LEU A 1 163 ? 65.749 71.365 135.515 1.00 99.98 163 LEU A CA 1
ATOM 2547 C C . LEU A 1 163 ? 65.247 70.746 134.217 1.00 96.94 163 LEU A C 1
ATOM 2548 O O . LEU A 1 163 ? 65.760 69.710 133.779 1.00 92.12 163 LEU A O 1
ATOM 2564 N N . LEU A 1 164 ? 64.247 71.365 133.586 1.00 102.66 164 LEU A N 1
ATOM 2565 C CA . LEU A 1 164 ? 63.850 70.949 132.245 1.00 102.21 164 LEU A CA 1
ATOM 2566 C C . LEU A 1 164 ? 65.059 70.870 131.325 1.00 101.83 164 LEU A C 1
ATOM 2567 O O . LEU A 1 164 ? 65.153 69.979 130.474 1.00 101.66 164 LEU A O 1
ATOM 2583 N N . PHE A 1 165 ? 65.998 71.800 131.495 1.00 105.59 165 PHE A N 1
ATOM 2584 C CA . PHE A 1 165 ? 67.129 71.916 130.584 1.00 108.82 165 PHE A CA 1
ATOM 2585 C C . PHE A 1 165 ? 68.097 70.750 130.745 1.00 105.71 165 PHE A C 1
ATOM 2586 O O . PHE A 1 165 ? 68.604 70.216 129.751 1.00 103.59 165 PHE A O 1
ATOM 2603 N N . LEU A 1 166 ? 68.364 70.335 131.985 1.00 108.16 166 LEU A N 1
ATOM 2604 C CA . LEU A 1 166 ? 69.247 69.196 132.217 1.00 103.20 166 LEU A CA 1
ATOM 2605 C C . LEU A 1 166 ? 68.538 67.882 131.917 1.00 95.56 166 LEU A C 1
ATOM 2606 O O . LEU A 1 166 ? 69.086 67.015 131.227 1.00 90.79 166 LEU A O 1
ATOM 2622 N N . LEU A 1 167 ? 67.324 67.720 132.441 1.00 96.94 167 LEU A N 1
ATOM 2623 C CA . LEU A 1 167 ? 66.482 66.570 132.137 1.00 92.81 167 LEU A CA 1
ATOM 2624 C C . LEU A 1 167 ? 66.483 66.282 130.643 1.00 84.31 167 LEU A C 1
ATOM 2625 O O . LEU A 1 167 ? 66.447 65.123 130.221 1.00 72.13 167 LEU A O 1
ATOM 2641 N N . GLN A 1 168 ? 66.530 67.342 129.843 1.00 96.69 168 GLN A N 1
ATOM 2642 C CA . GLN A 1 168 ? 66.361 67.242 128.402 1.00 89.49 168 GLN A CA 1
ATOM 2643 C C . GLN A 1 168 ? 67.675 67.067 127.655 1.00 89.60 168 GLN A C 1
ATOM 2644 O O . GLN A 1 168 ? 67.694 66.423 126.599 1.00 87.35 168 GLN A O 1
ATOM 2658 N N . ASN A 1 169 ? 68.776 67.613 128.177 1.00 101.76 169 ASN A N 1
ATOM 2659 C CA . ASN A 1 169 ? 70.043 67.621 127.459 1.00 100.66 169 ASN A CA 1
ATOM 2660 C C . ASN A 1 169 ? 71.219 67.048 128.237 1.00 96.27 169 ASN A C 1
ATOM 2661 O O . ASN A 1 169 ? 72.293 66.889 127.648 1.00 96.02 169 ASN A O 1
ATOM 2672 N N . ASP A 1 170 ? 71.064 66.736 129.518 1.00 88.29 170 ASP A N 1
ATOM 2673 C CA . ASP A 1 170 ? 72.192 66.235 130.290 1.00 84.51 170 ASP A CA 1
ATOM 2674 C C . ASP A 1 170 ? 72.692 64.925 129.683 1.00 79.87 170 ASP A C 1
ATOM 2675 O O . ASP A 1 170 ? 71.883 64.026 129.415 1.00 92.84 170 ASP A O 1
ATOM 2684 N N . PRO A 1 171 ? 74.001 64.770 129.458 1.00 76.75 171 PRO A N 1
ATOM 2685 C CA . PRO A 1 171 ? 74.499 63.526 128.846 1.00 83.56 171 PRO A CA 1
ATOM 2686 C C . PRO A 1 171 ? 74.518 62.333 129.785 1.00 76.65 171 PRO A C 1
ATOM 2687 O O . PRO A 1 171 ? 74.725 61.208 129.314 1.00 77.61 171 PRO A O 1
ATOM 2698 N N . SER A 1 172 ? 74.321 62.532 131.084 1.00 82.35 172 SER A N 1
ATOM 2699 C CA . SER A 1 172 ? 74.354 61.446 132.055 1.00 80.33 172 SER A CA 1
ATOM 2700 C C . SER A 1 172 ? 72.935 60.987 132.364 1.00 70.88 172 SER A C 1
ATOM 2701 O O . SER A 1 172 ? 72.059 61.809 132.653 1.00 68.73 172 SER A O 1
ATOM 2709 N N . SER A 1 173 ? 72.715 59.673 132.305 1.00 61.71 173 SER A N 1
ATOM 2710 C CA . SER A 1 173 ? 71.384 59.133 132.556 1.00 71.46 173 SER A CA 1
ATOM 2711 C C . SER A 1 173 ? 70.997 59.272 134.023 1.00 72.44 173 SER A C 1
ATOM 2712 O O . SER A 1 173 ? 69.859 59.641 134.337 1.00 67.54 173 SER A O 1
ATOM 2720 N N . GLU A 1 174 ? 71.927 58.982 134.936 1.00 80.34 174 GLU A N 1
ATOM 2721 C CA . GLU A 1 174 ? 71.621 59.088 136.358 1.00 73.06 174 GLU A CA 1
ATOM 2722 C C . GLU A 1 174 ? 71.203 60.505 136.725 1.00 61.81 174 GLU A C 1
ATOM 2723 O O . GLU A 1 174 ? 70.328 60.700 137.576 1.00 67.67 174 GLU A O 1
ATOM 2735 N N . VAL A 1 175 ? 71.819 61.507 136.100 1.00 65.62 175 VAL A N 1
ATOM 2736 C CA . VAL A 1 175 ? 71.445 62.889 136.376 1.00 70.77 175 VAL A CA 1
ATOM 2737 C C . VAL A 1 175 ? 70.023 63.149 135.899 1.00 65.72 175 VAL A C 1
ATOM 2738 O O . VAL A 1 175 ? 69.176 63.634 136.657 1.00 66.42 175 VAL A O 1
ATOM 2751 N N . ARG A 1 176 ? 69.739 62.823 134.636 1.00 72.38 176 ARG A N 1
ATOM 2752 C CA . ARG A 1 176 ? 68.390 62.991 134.107 1.00 76.31 176 ARG A CA 1
ATOM 2753 C C . ARG A 1 176 ? 67.359 62.338 135.019 1.00 70.16 176 ARG A C 1
ATOM 2754 O O . ARG A 1 176 ? 66.315 62.927 135.319 1.00 61.64 176 ARG A O 1
ATOM 2775 N N . ARG A 1 177 ? 67.639 61.115 135.474 1.00 65.74 177 ARG A N 1
ATOM 2776 C CA . ARG A 1 177 ? 66.690 60.418 136.336 1.00 69.11 177 ARG A CA 1
ATOM 2777 C C . ARG A 1 177 ? 66.456 61.183 137.631 1.00 66.64 177 ARG A C 1
ATOM 2778 O O . ARG A 1 177 ? 65.322 61.263 138.117 1.00 72.31 177 ARG A O 1
ATOM 2799 N N . SER A 1 178 ? 67.516 61.750 138.208 1.00 68.68 178 SER A N 1
ATOM 2800 C CA . SER A 1 178 ? 67.355 62.531 139.429 1.00 68.73 178 SER A CA 1
ATOM 2801 C C . SER A 1 178 ? 66.460 63.738 139.187 1.00 66.78 178 SER A C 1
ATOM 2802 O O . SER A 1 178 ? 65.581 64.043 140.001 1.00 64.19 178 SER A O 1
ATOM 2810 N N . VAL A 1 179 ? 66.670 64.440 138.071 1.00 66.46 179 VAL A N 1
ATOM 2811 C CA . VAL A 1 179 ? 65.787 65.547 137.716 1.00 70.82 179 VAL A CA 1
ATOM 2812 C C . VAL A 1 179 ? 64.382 65.023 137.462 1.00 76.51 179 VAL A C 1
ATOM 2813 O O . VAL A 1 179 ? 63.384 65.640 137.856 1.00 69.86 179 VAL A O 1
ATOM 2826 N N . LEU A 1 180 ? 64.286 63.870 136.801 1.00 72.01 180 LEU A N 1
ATOM 2827 C CA . LEU A 1 180 ? 62.992 63.289 136.473 1.00 73.27 180 LEU A CA 1
ATOM 2828 C C . LEU A 1 180 ? 62.209 62.914 137.723 1.00 75.77 180 LEU A C 1
ATOM 2829 O O . LEU A 1 180 ? 60.973 62.890 137.696 1.00 75.10 180 LEU A O 1
ATOM 2845 N N . LEU A 1 181 ? 62.901 62.632 138.825 1.00 74.90 181 LEU A N 1
ATOM 2846 C CA . LEU A 1 181 ? 62.258 62.130 140.032 1.00 78.85 181 LEU A CA 1
ATOM 2847 C C . LEU A 1 181 ? 61.902 63.219 141.036 1.00 83.17 181 LEU A C 1
ATOM 2848 O O . LEU A 1 181 ? 61.187 62.930 142.002 1.00 84.54 181 LEU A O 1
ATOM 2864 N N . ASN A 1 182 ? 62.373 64.451 140.843 1.00 78.69 182 ASN A N 1
ATOM 2865 C CA . ASN A 1 182 ? 62.142 65.515 141.810 1.00 79.92 182 ASN A CA 1
ATOM 2866 C C . ASN A 1 182 ? 61.555 66.783 141.212 1.00 79.05 182 ASN A C 1
ATOM 2867 O O . ASN A 1 182 ? 61.227 67.700 141.971 1.00 82.95 182 ASN A O 1
ATOM 2878 N N . ILE A 1 183 ? 61.403 66.867 139.890 1.00 82.45 183 ILE A N 1
ATOM 2879 C CA . ILE A 1 183 ? 60.837 68.069 139.290 1.00 88.54 183 ILE A CA 1
ATOM 2880 C C . ILE A 1 183 ? 59.332 68.118 139.538 1.00 92.96 183 ILE A C 1
ATOM 2881 O O . ILE A 1 183 ? 58.668 67.096 139.748 1.00 87.21 183 ILE A O 1
ATOM 2897 N N . GLU A 1 184 ? 58.787 69.333 139.518 1.00 101.81 184 GLU A N 1
ATOM 2898 C CA . GLU A 1 184 ? 57.357 69.509 139.720 1.00 108.88 184 GLU A CA 1
ATOM 2899 C C . GLU A 1 184 ? 56.587 68.957 138.527 1.00 113.27 184 GLU A C 1
ATOM 2900 O O . GLU A 1 184 ? 57.061 68.974 137.388 1.00 114.17 184 GLU A O 1
ATOM 2912 N N . VAL A 1 185 ? 55.383 68.468 138.800 1.00 119.80 185 VAL A N 1
ATOM 2913 C CA . VAL A 1 185 ? 54.529 67.865 137.786 1.00 118.11 185 VAL A CA 1
ATOM 2914 C C . VAL A 1 185 ? 53.425 68.860 137.455 1.00 120.68 185 VAL A C 1
ATOM 2915 O O . VAL A 1 185 ? 52.552 69.135 138.285 1.00 118.93 185 VAL A O 1
ATOM 2928 N N . SER A 1 186 ? 53.462 69.401 136.240 1.00 117.64 186 SER A N 1
ATOM 2929 C CA . SER A 1 186 ? 52.438 70.329 135.785 1.00 122.14 186 SER A CA 1
ATOM 2930 C C . SER A 1 186 ? 52.479 70.393 134.266 1.00 128.39 186 SER A C 1
ATOM 2931 O O . SER A 1 186 ? 53.450 69.969 133.635 1.00 126.96 186 SER A O 1
ATOM 2939 N N . ASN A 1 187 ? 51.406 70.941 133.689 1.00 134.48 187 ASN A N 1
ATOM 2940 C CA . ASN A 1 187 ? 51.290 71.007 132.235 1.00 133.29 187 ASN A CA 1
ATOM 2941 C C . ASN A 1 187 ? 52.504 71.667 131.600 1.00 130.65 187 ASN A C 1
ATOM 2942 O O . ASN A 1 187 ? 52.834 71.380 130.444 1.00 128.30 187 ASN A O 1
ATOM 2953 N N . SER A 1 188 ? 53.171 72.565 132.326 1.00 132.00 188 SER A N 1
ATOM 2954 C CA . SER A 1 188 ? 54.390 73.176 131.806 1.00 135.90 188 SER A CA 1
ATOM 2955 C C . SER A 1 188 ? 55.531 72.168 131.776 1.00 124.76 188 SER A C 1
ATOM 2956 O O . SER A 1 188 ? 56.268 72.075 130.788 1.00 113.58 188 SER A O 1
ATOM 2964 N N . THR A 1 189 ? 55.690 71.404 132.854 1.00 120.66 189 THR A N 1
ATOM 2965 C CA . THR A 1 189 ? 56.733 70.392 132.944 1.00 119.75 189 THR A CA 1
ATOM 2966 C C . THR A 1 189 ? 56.319 69.056 132.345 1.00 113.76 189 THR A C 1
ATOM 2967 O O . THR A 1 189 ? 57.186 68.215 132.078 1.00 103.68 189 THR A O 1
ATOM 2978 N N . LEU A 1 190 ? 55.022 68.847 132.125 1.00 119.35 190 LEU A N 1
ATOM 2979 C CA . LEU A 1 190 ? 54.539 67.545 131.667 1.00 108.21 190 LEU A CA 1
ATOM 2980 C C . LEU A 1 190 ? 55.135 67.141 130.325 1.00 100.87 190 LEU A C 1
ATOM 2981 O O . LEU A 1 190 ? 55.652 66.016 130.219 1.00 98.75 190 LEU A O 1
ATOM 2997 N N . PRO A 1 191 ? 55.117 67.975 129.284 1.00 92.37 191 PRO A N 1
ATOM 2998 C CA . PRO A 1 191 ? 55.615 67.514 127.977 1.00 86.15 191 PRO A CA 1
ATOM 2999 C C . PRO A 1 191 ? 57.027 66.959 128.018 1.00 89.00 191 PRO A C 1
ATOM 3000 O O . PRO A 1 191 ? 57.373 66.104 127.193 1.00 79.80 191 PRO A O 1
ATOM 3011 N N . PHE A 1 192 ? 57.856 67.415 128.957 1.00 98.59 192 PHE A N 1
ATOM 3012 C CA . PHE A 1 192 ? 59.255 67.008 128.971 1.00 97.12 192 PHE A CA 1
ATOM 3013 C C . PHE A 1 192 ? 59.461 65.682 129.690 1.00 84.58 192 PHE A C 1
ATOM 3014 O O . PHE A 1 192 ? 60.341 64.907 129.300 1.00 79.05 192 PHE A O 1
ATOM 3031 N N . ILE A 1 193 ? 58.671 65.396 130.728 1.00 86.73 193 ILE A N 1
ATOM 3032 C CA . ILE A 1 193 ? 58.802 64.109 131.401 1.00 86.74 193 ILE A CA 1
ATOM 3033 C C . ILE A 1 193 ? 58.291 62.994 130.500 1.00 71.56 193 ILE A C 1
ATOM 3034 O O . ILE A 1 193 ? 58.824 61.878 130.516 1.00 67.35 193 ILE A O 1
ATOM 3050 N N . LEU A 1 194 ? 57.266 63.275 129.693 1.00 68.53 194 LEU A N 1
ATOM 3051 C CA . LEU A 1 194 ? 56.760 62.274 128.762 1.00 61.15 194 LEU A CA 1
ATOM 3052 C C . LEU A 1 194 ? 57.783 61.962 127.680 1.00 61.63 194 LEU A C 1
ATOM 3053 O O . LEU A 1 194 ? 57.895 60.813 127.238 1.00 64.64 194 LEU A O 1
ATOM 3069 N N . GLU A 1 195 ? 58.541 62.967 127.241 1.00 71.91 195 GLU A N 1
ATOM 3070 C CA . GLU A 1 195 ? 59.620 62.705 126.298 1.00 68.82 195 GLU A CA 1
ATOM 3071 C C . GLU A 1 195 ? 60.592 61.672 126.849 1.00 66.32 195 GLU A C 1
ATOM 3072 O O . GLU A 1 195 ? 61.163 60.887 126.083 1.00 66.58 195 GLU A O 1
ATOM 3084 N N . ARG A 1 196 ? 60.787 61.647 128.169 1.00 71.58 196 ARG A N 1
ATOM 3085 C CA . ARG A 1 196 ? 61.698 60.678 128.764 1.00 66.11 196 ARG A CA 1
ATOM 3086 C C . ARG A 1 196 ? 61.198 59.252 128.599 1.00 58.15 196 ARG A C 1
ATOM 3087 O O . ARG A 1 196 ? 61.992 58.313 128.710 1.00 58.75 196 ARG A O 1
ATOM 3108 N N . ALA A 1 197 ? 59.903 59.067 128.338 1.00 56.18 197 ALA A N 1
ATOM 3109 C CA . ALA A 1 197 ? 59.396 57.742 128.014 1.00 52.09 197 ALA A CA 1
ATOM 3110 C C . ALA A 1 197 ? 60.108 57.133 126.815 1.00 52.36 197 ALA A C 1
ATOM 3111 O O . ALA A 1 197 ? 59.957 55.932 126.572 1.00 52.32 197 ALA A O 1
ATOM 3118 N N . ARG A 1 198 ? 60.870 57.929 126.061 1.00 57.94 198 ARG A N 1
ATOM 3119 C CA . ARG A 1 198 ? 61.735 57.423 125.003 1.00 69.69 198 ARG A CA 1
ATOM 3120 C C . ARG A 1 198 ? 63.207 57.681 125.306 1.00 69.47 198 ARG A C 1
ATOM 3121 O O . ARG A 1 198 ? 64.030 57.716 124.386 1.00 68.08 198 ARG A O 1
ATOM 3142 N N . ASP A 1 199 ? 63.551 57.864 126.577 1.00 62.79 199 ASP A N 1
ATOM 3143 C CA . ASP A 1 199 ? 64.945 58.021 126.961 1.00 66.46 199 ASP A CA 1
ATOM 3144 C C . ASP A 1 199 ? 65.752 56.810 126.509 1.00 69.01 199 ASP A C 1
ATOM 3145 O O . ASP A 1 199 ? 65.225 55.705 126.358 1.00 67.01 199 ASP A O 1
ATOM 3154 N N . VAL A 1 200 ? 67.052 57.025 126.291 1.00 66.14 200 VAL A N 1
ATOM 3155 C CA . VAL A 1 200 ? 67.899 55.940 125.806 1.00 69.34 200 VAL A CA 1
ATOM 3156 C C . VAL A 1 200 ? 68.092 54.896 126.894 1.00 69.83 200 VAL A C 1
ATOM 3157 O O . VAL A 1 200 ? 68.308 53.714 126.601 1.00 66.88 200 VAL A O 1
ATOM 3170 N N . ASP A 1 201 ? 68.026 55.308 128.156 1.00 65.20 201 ASP A N 1
ATOM 3171 C CA . ASP A 1 201 ? 68.236 54.407 129.279 1.00 66.79 201 ASP A CA 1
ATOM 3172 C C . ASP A 1 201 ? 66.906 53.800 129.706 1.00 63.42 201 ASP A C 1
ATOM 3173 O O . ASP A 1 201 ? 65.924 54.520 129.914 1.00 60.28 201 ASP A O 1
ATOM 3182 N N . ALA A 1 202 ? 66.881 52.472 129.834 1.00 57.79 202 ALA A N 1
ATOM 3183 C CA . ALA A 1 202 ? 65.644 51.785 130.187 1.00 50.49 202 ALA A CA 1
ATOM 3184 C C . ALA A 1 202 ? 65.136 52.222 131.555 1.00 55.54 202 ALA A C 1
ATOM 3185 O O . ALA A 1 202 ? 63.929 52.409 131.744 1.00 52.09 202 ALA A O 1
ATOM 3192 N N . ALA A 1 203 ? 66.040 52.387 132.523 1.00 60.65 203 ALA A N 1
ATOM 3193 C CA . ALA A 1 203 ? 65.613 52.763 133.867 1.00 64.44 203 ALA A CA 1
ATOM 3194 C C . ALA A 1 203 ? 64.907 54.111 133.861 1.00 55.78 203 ALA A C 1
ATOM 3195 O O . ALA A 1 203 ? 63.924 54.308 134.584 1.00 58.91 203 ALA A O 1
ATOM 3202 N N . ASN A 1 204 ? 65.389 55.054 133.050 1.00 52.55 204 ASN A N 1
ATOM 3203 C CA . ASN A 1 204 ? 64.728 56.351 132.962 1.00 60.72 204 ASN A CA 1
ATOM 3204 C C . ASN A 1 204 ? 63.335 56.216 132.364 1.00 51.88 204 ASN A C 1
ATOM 3205 O O . ASN A 1 204 ? 62.382 56.837 132.848 1.00 48.61 204 ASN A O 1
ATOM 3216 N N . ARG A 1 205 ? 63.198 55.413 131.308 1.00 56.46 205 ARG A N 1
ATOM 3217 C CA . ARG A 1 205 ? 61.880 55.151 130.740 1.00 49.32 205 ARG A CA 1
ATOM 3218 C C . ARG A 1 205 ? 60.954 54.542 131.783 1.00 43.42 205 ARG A C 1
ATOM 3219 O O . ARG A 1 205 ? 59.826 55.005 131.978 1.00 39.69 205 ARG A O 1
ATOM 3240 N N . LYS A 1 206 ? 61.423 53.501 132.468 1.00 48.74 206 LYS A N 1
ATOM 3241 C CA . LYS A 1 206 ? 60.605 52.843 133.477 1.00 46.36 206 LYS A CA 1
ATOM 3242 C C . LYS A 1 206 ? 60.198 53.801 134.588 1.00 47.50 206 LYS A C 1
ATOM 3243 O O . LYS A 1 206 ? 59.108 53.666 135.154 1.00 45.57 206 LYS A O 1
ATOM 3262 N N . CYS A 1 207 ? 61.055 54.768 134.919 1.00 56.36 207 CYS A N 1
ATOM 3263 C CA . CYS A 1 207 ? 60.727 55.706 135.986 1.00 60.06 207 CYS A CA 1
ATOM 3264 C C . CYS A 1 207 ? 59.500 56.538 135.644 1.00 45.77 207 CYS A C 1
ATOM 3265 O O . CYS A 1 207 ? 58.733 56.905 136.541 1.00 45.69 207 CYS A O 1
ATOM 3273 N N . VAL A 1 208 ? 59.294 56.842 134.362 1.00 46.36 208 VAL A N 1
ATOM 3274 C CA . VAL A 1 208 ? 58.163 57.680 133.976 1.00 47.66 208 VAL A CA 1
ATOM 3275 C C . VAL A 1 208 ? 56.852 56.980 134.305 1.00 48.43 208 VAL A C 1
ATOM 3276 O O . VAL A 1 208 ? 55.913 57.595 134.823 1.00 46.81 208 VAL A O 1
ATOM 3289 N N . TYR A 1 209 ? 56.768 55.681 134.014 1.00 50.08 209 TYR A N 1
ATOM 3290 C CA . TYR A 1 209 ? 55.554 54.927 134.299 1.00 52.27 209 TYR A CA 1
ATOM 3291 C C . TYR A 1 209 ? 55.476 54.492 135.755 1.00 49.56 209 TYR A C 1
ATOM 3292 O O . TYR A 1 209 ? 54.377 54.415 136.316 1.00 45.82 209 TYR A O 1
ATOM 3310 N N . ALA A 1 210 ? 56.619 54.212 136.382 1.00 48.45 210 ALA A N 1
ATOM 3311 C CA . ALA A 1 210 ? 56.616 53.600 137.706 1.00 43.67 210 ALA A CA 1
ATOM 3312 C C . ALA A 1 210 ? 56.438 54.627 138.817 1.00 50.17 210 ALA A C 1
ATOM 3313 O O . ALA A 1 210 ? 55.778 54.342 139.822 1.00 51.51 210 ALA A O 1
ATOM 3320 N N . ARG A 1 211 ? 57.012 55.816 138.666 1.00 54.96 211 ARG A N 1
ATOM 3321 C CA . ARG A 1 211 ? 57.033 56.793 139.749 1.00 56.00 211 ARG A CA 1
ATOM 3322 C C . ARG A 1 211 ? 56.434 58.137 139.373 1.00 54.27 211 ARG A C 1
ATOM 3323 O O . ARG A 1 211 ? 55.686 58.713 140.165 1.00 55.58 211 ARG A O 1
ATOM 3344 N N . VAL A 1 212 ? 56.733 58.651 138.181 1.00 49.96 212 VAL A N 1
ATOM 3345 C CA . VAL A 1 212 ? 56.413 60.041 137.876 1.00 57.69 212 VAL A CA 1
ATOM 3346 C C . VAL A 1 212 ? 54.939 60.204 137.528 1.00 59.22 212 VAL A C 1
ATOM 3347 O O . VAL A 1 212 ? 54.294 61.167 137.954 1.00 52.31 212 VAL A O 1
ATOM 3360 N N . LEU A 1 213 ? 54.384 59.290 136.742 1.00 63.37 213 LEU A N 1
ATOM 3361 C CA . LEU A 1 213 ? 53.001 59.419 136.304 1.00 57.63 213 LEU A CA 1
ATOM 3362 C C . LEU A 1 213 ? 52.041 59.155 137.458 1.00 55.08 213 LEU A C 1
ATOM 3363 O O . LEU A 1 213 ? 51.069 59.901 137.627 1.00 59.34 213 LEU A O 1
ATOM 3379 N N . PRO A 1 214 ? 52.255 58.109 138.259 1.00 54.96 214 PRO A N 1
ATOM 3380 C CA . PRO A 1 214 ? 51.420 57.936 139.458 1.00 50.36 214 PRO A CA 1
ATOM 3381 C C . PRO A 1 214 ? 51.249 59.205 140.274 1.00 64.52 214 PRO A C 1
ATOM 3382 O O . PRO A 1 214 ? 50.190 59.400 140.884 1.00 73.53 214 PRO A O 1
ATOM 3393 N N . LYS A 1 215 ? 52.261 60.076 140.311 1.00 72.59 215 LYS A N 1
ATOM 3394 C CA . LYS A 1 215 ? 52.125 61.335 141.036 1.00 70.33 215 LYS A CA 1
ATOM 3395 C C . LYS A 1 215 ? 50.940 62.142 140.526 1.00 61.42 215 LYS A C 1
ATOM 3396 O O . LYS A 1 215 ? 50.304 62.866 141.299 1.00 79.22 215 LYS A O 1
ATOM 3415 N N . ILE A 1 216 ? 50.626 62.032 139.237 1.00 66.59 216 ILE A N 1
ATOM 3416 C CA . ILE A 1 216 ? 49.402 62.621 138.708 1.00 65.31 216 ILE A CA 1
ATOM 3417 C C . ILE A 1 216 ? 48.228 61.774 139.179 1.00 69.08 216 ILE A C 1
ATOM 3418 O O . ILE A 1 216 ? 48.146 60.579 138.876 1.00 71.42 216 ILE A O 1
ATOM 3434 N N . GLY A 1 217 ? 47.317 62.391 139.932 1.00 71.33 217 GLY A N 1
ATOM 3435 C CA . GLY A 1 217 ? 46.253 61.625 140.563 1.00 76.50 217 GLY A CA 1
ATOM 3436 C C . GLY A 1 217 ? 45.442 60.818 139.569 1.00 73.18 217 GLY A C 1
ATOM 3437 O O . GLY A 1 217 ? 45.196 59.626 139.770 1.00 67.54 217 GLY A O 1
ATOM 3441 N N . ASP A 1 218 ? 45.024 61.453 138.477 1.00 74.62 218 ASP A N 1
ATOM 3442 C CA . ASP A 1 218 ? 44.100 60.850 137.530 1.00 68.57 218 ASP A CA 1
ATOM 3443 C C . ASP A 1 218 ? 44.664 60.940 136.121 1.00 62.64 218 ASP A C 1
ATOM 3444 O O . ASP A 1 218 ? 45.258 61.954 135.744 1.00 68.94 218 ASP A O 1
ATOM 3453 N N . PHE A 1 219 ? 44.472 59.874 135.343 1.00 62.52 219 PHE A N 1
ATOM 3454 C CA . PHE A 1 219 ? 44.938 59.869 133.962 1.00 56.78 219 PHE A CA 1
ATOM 3455 C C . PHE A 1 219 ? 44.072 60.741 133.064 1.00 57.33 219 PHE A C 1
ATOM 3456 O O . PHE A 1 219 ? 44.508 61.099 131.966 1.00 56.04 219 PHE A O 1
ATOM 3473 N N . ARG A 1 220 ? 42.864 61.098 133.506 1.00 57.77 220 ARG A N 1
ATOM 3474 C CA . ARG A 1 220 ? 42.022 61.996 132.726 1.00 63.97 220 ARG A CA 1
ATOM 3475 C C . ARG A 1 220 ? 42.608 63.397 132.630 1.00 63.62 220 ARG A C 1
ATOM 3476 O O . ARG A 1 220 ? 42.263 64.134 131.701 1.00 74.31 220 ARG A O 1
ATOM 3497 N N . TYR A 1 221 ? 43.471 63.788 133.571 1.00 65.24 221 TYR A N 1
ATOM 3498 C CA . TYR A 1 221 ? 44.119 65.091 133.481 1.00 71.41 221 TYR A CA 1
ATOM 3499 C C . TYR A 1 221 ? 44.826 65.262 132.147 1.00 65.72 221 TYR A C 1
ATOM 3500 O O . TYR A 1 221 ? 44.955 66.386 131.648 1.00 77.60 221 TYR A O 1
ATOM 3518 N N . LEU A 1 222 ? 45.292 64.166 131.559 1.00 62.47 222 LEU A N 1
ATOM 3519 C CA . LEU A 1 222 ? 46.004 64.221 130.295 1.00 70.77 222 LEU A CA 1
ATOM 3520 C C . LEU A 1 222 ? 45.031 64.362 129.133 1.00 67.34 222 LEU A C 1
ATOM 3521 O O . LEU A 1 222 ? 43.880 63.924 129.199 1.00 58.64 222 LEU A O 1
ATOM 3537 N N . SER A 1 223 ? 45.509 64.982 128.059 1.00 65.66 223 SER A N 1
ATOM 3538 C CA . SER A 1 223 ? 44.743 65.024 126.826 1.00 60.51 223 SER A CA 1
ATOM 3539 C C . SER A 1 223 ? 44.648 63.624 126.234 1.00 63.38 223 SER A C 1
ATOM 3540 O O . SER A 1 223 ? 45.530 62.783 126.427 1.00 67.76 223 SER A O 1
ATOM 3548 N N . ILE A 1 224 ? 43.556 63.374 125.508 1.00 57.29 224 ILE A N 1
ATOM 3549 C CA . ILE A 1 224 ? 43.336 62.047 124.938 1.00 53.72 224 ILE A CA 1
ATOM 3550 C C . ILE A 1 224 ? 44.536 61.623 124.102 1.00 50.60 224 ILE A C 1
ATOM 3551 O O . ILE A 1 224 ? 44.942 60.455 124.117 1.00 47.93 224 ILE A O 1
ATOM 3567 N N . LYS A 1 225 ? 45.129 62.563 123.366 1.00 53.01 225 LYS A N 1
ATOM 3568 C CA . LYS A 1 225 ? 46.288 62.230 122.549 1.00 55.75 225 LYS A CA 1
ATOM 3569 C C . LYS A 1 225 ? 47.531 61.986 123.391 1.00 55.72 225 LYS A C 1
ATOM 3570 O O . LYS A 1 225 ? 48.455 61.308 122.928 1.00 53.80 225 LYS A O 1
ATOM 3589 N N . LYS A 1 226 ? 47.576 62.516 124.612 1.00 63.84 226 LYS A N 1
ATOM 3590 C CA . LYS A 1 226 ? 48.660 62.178 125.526 1.00 56.12 226 LYS A CA 1
ATOM 3591 C C . LYS A 1 226 ? 48.470 60.779 126.100 1.00 47.22 226 LYS A C 1
ATOM 3592 O O . LYS A 1 226 ? 49.417 59.990 126.156 1.00 38.60 226 LYS A O 1
ATOM 3611 N N . ARG A 1 227 ? 47.245 60.457 126.524 1.00 41.79 227 ARG A N 1
ATOM 3612 C CA . ARG A 1 227 ? 46.963 59.127 127.055 1.00 38.41 227 ARG A CA 1
ATOM 3613 C C . ARG A 1 227 ? 47.359 58.043 126.064 1.00 38.00 227 ARG A C 1
ATOM 3614 O O . ARG A 1 227 ? 47.916 57.011 126.449 1.00 39.42 227 ARG A O 1
ATOM 3635 N N . VAL A 1 228 ? 47.071 58.259 124.781 1.00 41.27 228 VAL A N 1
ATOM 3636 C CA . VAL A 1 228 ? 47.341 57.238 123.774 1.00 35.94 228 VAL A CA 1
ATOM 3637 C C . VAL A 1 228 ? 48.831 57.165 123.475 1.00 37.43 228 VAL A C 1
ATOM 3638 O O . VAL A 1 228 ? 49.392 56.075 123.309 1.00 36.06 228 VAL A O 1
ATOM 3651 N N . ARG A 1 229 ? 49.498 58.316 123.399 1.00 41.64 229 ARG A N 1
ATOM 3652 C CA . ARG A 1 229 ? 50.926 58.317 123.108 1.00 36.11 229 ARG A CA 1
ATOM 3653 C C . ARG A 1 229 ? 51.704 57.622 124.217 1.00 42.41 229 ARG A C 1
ATOM 3654 O O . ARG A 1 229 ? 52.695 56.931 123.954 1.00 40.06 229 ARG A O 1
ATOM 3675 N N . ILE A 1 230 ? 51.259 57.781 125.465 1.00 42.97 230 ILE A N 1
ATOM 3676 C CA . ILE A 1 230 ? 51.885 57.080 126.584 1.00 42.30 230 ILE A CA 1
ATOM 3677 C C . ILE A 1 230 ? 51.807 55.574 126.371 1.00 46.13 230 ILE A C 1
ATOM 3678 O O . ILE A 1 230 ? 52.826 54.874 126.344 1.00 39.08 230 ILE A O 1
ATOM 3694 N N . LEU A 1 231 ? 50.587 55.053 126.227 1.00 43.21 231 LEU A N 1
ATOM 3695 C CA . LEU A 1 231 ? 50.404 53.610 126.126 1.00 41.27 231 LEU A CA 1
ATOM 3696 C C . LEU A 1 231 ? 51.094 53.049 124.891 1.00 40.36 231 LEU A C 1
ATOM 3697 O O . LEU A 1 231 ? 51.661 51.952 124.933 1.00 39.94 231 LEU A O 1
ATOM 3713 N N . LYS A 1 232 ? 51.059 53.786 123.781 1.00 40.93 232 LYS A N 1
ATOM 3714 C CA . LYS A 1 232 ? 51.723 53.321 122.569 1.00 41.39 232 LYS A CA 1
ATOM 3715 C C . LYS A 1 232 ? 53.204 53.078 122.822 1.00 44.88 232 LYS A C 1
ATOM 3716 O O . LYS A 1 232 ? 53.755 52.048 122.418 1.00 49.08 232 LYS A O 1
ATOM 3735 N N . TRP A 1 233 ? 53.867 54.018 123.495 1.00 47.51 233 TRP A N 1
ATOM 3736 C CA . TRP A 1 233 ? 55.286 53.857 123.793 1.00 50.96 233 TRP A CA 1
ATOM 3737 C C . TRP A 1 233 ? 55.507 52.791 124.859 1.00 44.42 233 TRP A C 1
ATOM 3738 O O . TRP A 1 233 ? 56.347 51.900 124.696 1.00 39.56 233 TRP A O 1
ATOM 3759 N N . GLY A 1 234 ? 54.754 52.864 125.957 1.00 36.33 234 GLY A N 1
ATOM 3760 C CA . GLY A 1 234 ? 54.998 51.961 127.069 1.00 35.68 234 GLY A CA 1
ATOM 3761 C C . GLY A 1 234 ? 54.754 50.507 126.713 1.00 38.74 234 GLY A C 1
ATOM 3762 O O . GLY A 1 234 ? 55.600 49.645 126.955 1.00 46.48 234 GLY A O 1
ATOM 3766 N N . LEU A 1 235 ? 53.589 50.215 126.135 1.00 39.31 235 LEU A N 1
ATOM 3767 C CA . LEU A 1 235 ? 53.202 48.832 125.886 1.00 38.53 235 LEU A CA 1
ATOM 3768 C C . LEU A 1 235 ? 53.959 48.199 124.727 1.00 41.25 235 LEU A C 1
ATOM 3769 O O . LEU A 1 235 ? 53.916 46.973 124.583 1.00 37.58 235 LEU A O 1
ATOM 3785 N N . ASN A 1 236 ? 54.642 48.993 123.905 1.00 45.67 236 ASN A N 1
ATOM 3786 C CA . ASN A 1 236 ? 55.456 48.479 122.812 1.00 45.87 236 ASN A CA 1
ATOM 3787 C C . ASN A 1 236 ? 56.946 48.576 123.106 1.00 43.73 236 ASN A C 1
ATOM 3788 O O . ASN A 1 236 ? 57.761 48.311 122.218 1.00 50.28 236 ASN A O 1
ATOM 3799 N N . ASP A 1 237 ? 57.321 48.937 124.329 1.00 42.99 237 ASP A N 1
ATOM 3800 C CA . ASP A 1 237 ? 58.719 49.202 124.630 1.00 51.90 237 ASP A CA 1
ATOM 3801 C C . ASP A 1 237 ? 59.563 47.943 124.459 1.00 49.33 237 ASP A C 1
ATOM 3802 O O . ASP A 1 237 ? 59.103 46.820 124.673 1.00 47.89 237 ASP A O 1
ATOM 3811 N N . ARG A 1 238 ? 60.823 48.150 124.075 1.00 55.03 238 ARG A N 1
ATOM 3812 C CA . ARG A 1 238 ? 61.715 47.033 123.788 1.00 54.86 238 ARG A CA 1
ATOM 3813 C C . ARG A 1 238 ? 62.186 46.342 125.061 1.00 57.79 238 ARG A C 1
ATOM 3814 O O . ARG A 1 238 ? 62.501 45.147 125.034 1.00 54.12 238 ARG A O 1
ATOM 3835 N N . ASP A 1 239 ? 62.247 47.066 126.175 1.00 62.56 239 ASP A N 1
ATOM 3836 C CA . ASP A 1 239 ? 62.748 46.513 127.425 1.00 59.23 239 ASP A CA 1
ATOM 3837 C C . ASP A 1 239 ? 61.617 45.837 128.187 1.00 47.88 239 ASP A C 1
ATOM 3838 O O . ASP A 1 239 ? 60.537 46.412 128.352 1.00 52.08 239 ASP A O 1
ATOM 3847 N N . GLU A 1 240 ? 61.878 44.618 128.659 1.00 50.82 240 GLU A N 1
ATOM 3848 C CA . GLU A 1 240 ? 60.856 43.846 129.358 1.00 48.53 240 GLU A CA 1
ATOM 3849 C C . GLU A 1 240 ? 60.368 44.556 130.615 1.00 48.74 240 GLU A C 1
ATOM 3850 O O . GLU A 1 240 ? 59.196 44.424 130.984 1.00 53.64 240 GLU A O 1
ATOM 3862 N N . SER A 1 241 ? 61.241 45.310 131.285 1.00 49.45 241 SER A N 1
ATOM 3863 C CA . SER A 1 241 ? 60.860 45.954 132.540 1.00 43.02 241 SER A CA 1
ATOM 3864 C C . SER A 1 241 ? 60.043 47.218 132.307 1.00 37.02 241 SER A C 1
ATOM 3865 O O . SER A 1 241 ? 59.045 47.447 132.999 1.00 38.31 241 SER A O 1
ATOM 3873 N N . VAL A 1 242 ? 60.457 48.060 131.360 1.00 39.91 242 VAL A N 1
ATOM 3874 C CA . VAL A 1 242 ? 59.686 49.260 131.049 1.00 40.59 242 VAL A CA 1
ATOM 3875 C C . VAL A 1 242 ? 58.289 48.870 130.588 1.00 42.73 242 VAL A C 1
ATOM 3876 O O . VAL A 1 242 ? 57.284 49.454 131.011 1.00 38.90 242 VAL A O 1
ATOM 3889 N N . GLU A 1 243 ? 58.211 47.873 129.709 1.00 46.29 243 GLU A N 1
ATOM 3890 C CA . GLU A 1 243 ? 56.920 47.417 129.212 1.00 41.61 243 GLU A CA 1
ATOM 3891 C C . GLU A 1 243 ? 56.050 46.900 130.351 1.00 40.99 243 GLU A C 1
ATOM 3892 O O . GLU A 1 243 ? 54.829 47.090 130.346 1.00 37.82 243 GLU A O 1
ATOM 3904 N N . LYS A 1 244 ? 56.665 46.253 131.343 1.00 44.21 244 LYS A N 1
ATOM 3905 C CA . LYS A 1 244 ? 55.909 45.747 132.484 1.00 37.94 244 LYS A CA 1
ATOM 3906 C C . LYS A 1 244 ? 55.411 46.886 133.363 1.00 35.83 244 LYS A C 1
ATOM 3907 O O . LYS A 1 244 ? 54.304 46.818 133.908 1.00 36.07 244 LYS A O 1
ATOM 3926 N N . ALA A 1 245 ? 56.217 47.937 133.520 1.00 37.81 245 ALA A N 1
ATOM 3927 C CA . ALA A 1 245 ? 55.812 49.065 134.351 1.00 38.43 245 ALA A CA 1
ATOM 3928 C C . ALA A 1 245 ? 54.648 49.819 133.724 1.00 35.97 245 ALA A C 1
ATOM 3929 O O . ALA A 1 245 ? 53.759 50.299 134.434 1.00 35.87 245 ALA A O 1
ATOM 3936 N N . ALA A 1 246 ? 54.639 49.938 132.395 1.00 42.97 246 ALA A N 1
ATOM 3937 C CA . ALA A 1 246 ? 53.542 50.622 131.721 1.00 36.53 246 ALA A CA 1
ATOM 3938 C C . ALA A 1 246 ? 52.259 49.806 131.793 1.00 33.84 246 ALA A C 1
ATOM 3939 O O . ALA A 1 246 ? 51.168 50.365 131.944 1.00 30.12 246 ALA A O 1
ATOM 3946 N N . ALA A 1 247 ? 52.372 48.481 131.688 1.00 36.66 247 ALA A N 1
ATOM 3947 C CA . ALA A 1 247 ? 51.197 47.626 131.795 1.00 36.77 247 ALA A CA 1
ATOM 3948 C C . ALA A 1 247 ? 50.625 47.636 133.206 1.00 34.71 247 ALA A C 1
ATOM 3949 O O . ALA A 1 247 ? 49.409 47.506 133.381 1.00 33.65 247 ALA A O 1
ATOM 3956 N N . ASP A 1 248 ? 51.479 47.790 134.221 1.00 43.41 248 ASP A N 1
ATOM 3957 C CA . ASP A 1 248 ? 50.995 47.836 135.597 1.00 41.27 248 ASP A CA 1
ATOM 3958 C C . ASP A 1 248 ? 50.307 49.161 135.895 1.00 35.05 248 ASP A C 1
ATOM 3959 O O . ASP A 1 248 ? 49.289 49.194 136.593 1.00 35.72 248 ASP A O 1
ATOM 3968 N N . MET A 1 249 ? 50.852 50.266 135.382 1.00 34.81 249 MET A N 1
ATOM 3969 C CA . MET A 1 249 ? 50.184 51.554 135.527 1.00 37.78 249 MET A CA 1
ATOM 3970 C C . MET A 1 249 ? 48.815 51.526 134.870 1.00 34.36 249 MET A C 1
ATOM 3971 O O . MET A 1 249 ? 47.857 52.115 135.382 1.00 40.02 249 MET A O 1
ATOM 3985 N N . LEU A 1 250 ? 48.711 50.854 133.726 1.00 38.65 250 LEU A N 1
ATOM 3986 C CA . LEU A 1 250 ? 47.445 50.772 133.013 1.00 37.97 250 LEU A CA 1
ATOM 3987 C C . LEU A 1 250 ? 46.469 49.849 133.731 1.00 33.67 250 LEU A C 1
ATOM 3988 O O . LEU A 1 250 ? 45.267 50.128 133.784 1.00 36.75 250 LEU A O 1
ATOM 4004 N N . ALA A 1 251 ? 46.969 48.765 134.317 1.00 32.65 251 ALA A N 1
ATOM 4005 C CA . ALA A 1 251 ? 46.115 47.713 134.847 1.00 32.63 251 ALA A CA 1
ATOM 4006 C C . ALA A 1 251 ? 45.780 47.871 136.324 1.00 35.71 251 ALA A C 1
ATOM 4007 O O . ALA A 1 251 ? 44.931 47.128 136.824 1.00 39.12 251 ALA A O 1
ATOM 4014 N N . TYR A 1 252 ? 46.412 48.802 137.038 1.00 38.36 252 TYR A N 1
ATOM 4015 C CA . TYR A 1 252 ? 46.166 48.924 138.471 1.00 36.86 252 TYR A CA 1
ATOM 4016 C C . TYR A 1 252 ? 45.853 50.354 138.889 1.00 43.24 252 TYR A C 1
ATOM 4017 O O . TYR A 1 252 ? 45.084 50.568 139.831 1.00 60.85 252 TYR A O 1
ATOM 4035 N N . GLN A 1 253 ? 46.434 51.340 138.209 1.00 41.10 253 GLN A N 1
ATOM 4036 C CA . GLN A 1 253 ? 46.133 52.734 138.521 1.00 45.77 253 GLN A CA 1
ATOM 4037 C C . GLN A 1 253 ? 45.033 53.286 137.617 1.00 49.36 253 GLN A C 1
ATOM 4038 O O . GLN A 1 253 ? 43.997 53.750 138.101 1.00 47.91 253 GLN A O 1
ATOM 4052 N N . TRP A 1 254 ? 45.252 53.250 136.302 1.00 48.60 254 TRP A N 1
ATOM 4053 C CA . TRP A 1 254 ? 44.299 53.860 135.381 1.00 44.65 254 TRP A CA 1
ATOM 4054 C C . TRP A 1 254 ? 42.940 53.179 135.459 1.00 40.12 254 TRP A C 1
ATOM 4055 O O . TRP A 1 254 ? 41.901 53.846 135.416 1.00 45.47 254 TRP A O 1
ATOM 4076 N N . ILE A 1 255 ? 42.925 51.851 135.573 1.00 42.29 255 ILE A N 1
ATOM 4077 C CA . ILE A 1 255 ? 41.661 51.147 135.750 1.00 42.06 255 ILE A CA 1
ATOM 4078 C C . ILE A 1 255 ? 40.952 51.641 137.002 1.00 44.09 255 ILE A C 1
ATOM 4079 O O . ILE A 1 255 ? 39.717 51.631 137.073 1.00 50.52 255 ILE A O 1
ATOM 4095 N N . GLU A 1 256 ? 41.713 52.075 138.008 1.00 55.61 256 GLU A N 1
ATOM 4096 C CA . GLU A 1 256 ? 41.112 52.585 139.235 1.00 56.95 256 GLU A CA 1
ATOM 4097 C C . GLU A 1 256 ? 40.405 53.911 138.988 1.00 55.94 256 GLU A C 1
ATOM 4098 O O . GLU A 1 256 ? 39.284 54.123 139.464 1.00 59.85 256 GLU A O 1
ATOM 4110 N N . ASN A 1 257 ? 41.044 54.817 138.245 1.00 53.52 257 ASN A N 1
ATOM 4111 C CA . ASN A 1 257 ? 40.415 56.091 137.921 1.00 50.99 257 ASN A CA 1
ATOM 4112 C C . ASN A 1 257 ? 39.148 55.909 137.098 1.00 58.46 257 ASN A C 1
ATOM 4113 O O . ASN A 1 257 ? 38.298 56.805 137.083 1.00 61.43 257 ASN A O 1
ATOM 4124 N N . ALA A 1 258 ? 39.005 54.774 136.413 1.00 55.96 258 ALA A N 1
ATOM 4125 C CA . ALA A 1 258 ? 37.819 54.473 135.623 1.00 50.17 258 ALA A CA 1
ATOM 4126 C C . ALA A 1 258 ? 36.824 53.607 136.387 1.00 59.81 258 ALA A C 1
ATOM 4127 O O . ALA A 1 258 ? 36.033 52.883 135.775 1.00 57.87 258 ALA A O 1
ATOM 4134 N N . ASP A 1 259 ? 36.855 53.663 137.718 1.00 59.54 259 ASP A N 1
ATOM 4135 C CA . ASP A 1 259 ? 35.895 52.949 138.556 1.00 58.88 259 ASP A CA 1
ATOM 4136 C C . ASP A 1 259 ? 35.977 51.441 138.351 1.00 61.31 259 ASP A C 1
ATOM 4137 O O . ASP A 1 259 ? 34.977 50.731 138.480 1.00 54.03 259 ASP A O 1
ATOM 4146 N N . ASN A 1 260 ? 37.169 50.939 138.029 1.00 56.60 260 ASN A N 1
ATOM 4147 C CA . ASN A 1 260 ? 37.378 49.515 137.783 1.00 50.71 260 ASN A CA 1
ATOM 4148 C C . ASN A 1 260 ? 36.450 48.992 136.691 1.00 52.14 260 ASN A C 1
ATOM 4149 O O . ASN A 1 260 ? 36.033 47.833 136.719 1.00 51.49 260 ASN A O 1
ATOM 4160 N N . ASN A 1 261 ? 36.118 49.845 135.726 1.00 58.41 261 ASN A N 1
ATOM 4161 C CA . ASN A 1 261 ? 35.252 49.480 134.607 1.00 52.04 261 ASN A CA 1
ATOM 4162 C C . ASN A 1 261 ? 36.070 49.615 133.328 1.00 50.90 261 ASN A C 1
ATOM 4163 O O . ASN A 1 261 ? 36.325 50.729 132.859 1.00 45.80 261 ASN A O 1
ATOM 4174 N N . LEU A 1 262 ? 36.478 48.475 132.770 1.00 44.47 262 LEU A N 1
ATOM 4175 C CA . LEU A 1 262 ? 37.330 48.490 131.588 1.00 38.75 262 LEU A CA 1
ATOM 4176 C C . LEU A 1 262 ? 36.685 49.268 130.449 1.00 46.08 262 LEU A C 1
ATOM 4177 O O . LEU A 1 262 ? 37.367 50.011 129.732 1.00 43.48 262 LEU A O 1
ATOM 4193 N N . LEU A 1 263 ? 35.374 49.111 130.262 1.00 42.16 263 LEU A N 1
ATOM 4194 C CA . LEU A 1 263 ? 34.682 49.856 129.215 1.00 35.34 263 LEU A CA 1
ATOM 4195 C C . LEU A 1 263 ? 34.803 51.357 129.439 1.00 41.13 263 LEU A C 1
ATOM 4196 O O . LEU A 1 263 ? 35.076 52.115 128.502 1.00 38.25 263 LEU A O 1
ATOM 4212 N N . GLU A 1 264 ? 34.598 51.807 130.677 1.00 48.48 264 GLU A N 1
ATOM 4213 C CA . GLU A 1 264 ? 34.691 53.234 130.963 1.00 47.93 264 GLU A CA 1
ATOM 4214 C C . GLU A 1 264 ? 36.086 53.763 130.659 1.00 44.52 264 GLU A C 1
ATOM 4215 O O . GLU A 1 264 ? 36.240 54.901 130.203 1.00 48.63 264 GLU A O 1
ATOM 4227 N N . LEU A 1 265 ? 37.115 52.952 130.909 1.00 39.02 265 LEU A N 1
ATOM 4228 C CA . LEU A 1 265 ? 38.469 53.338 130.527 1.00 39.38 265 LEU A CA 1
ATOM 4229 C C . LEU A 1 265 ? 38.605 53.427 129.013 1.00 39.26 265 LEU A C 1
ATOM 4230 O O . LEU A 1 265 ? 39.214 54.368 128.493 1.00 43.59 265 LEU A O 1
ATOM 4246 N N . LEU A 1 266 ? 38.055 52.450 128.291 1.00 41.17 266 LEU A N 1
ATOM 4247 C CA . LEU A 1 266 ? 38.156 52.456 126.836 1.00 40.45 266 LEU A CA 1
ATOM 4248 C C . LEU A 1 266 ? 37.520 53.706 126.243 1.00 42.83 266 LEU A C 1
ATOM 4249 O O . LEU A 1 266 ? 38.006 54.243 125.242 1.00 43.39 266 LEU A O 1
ATOM 4265 N N . GLU A 1 267 ? 36.432 54.185 126.846 1.00 39.79 267 GLU A N 1
ATOM 4266 C CA . GLU A 1 267 ? 35.762 55.372 126.332 1.00 43.44 267 GLU A CA 1
ATOM 4267 C C . GLU A 1 267 ? 36.624 56.621 126.447 1.00 44.36 267 GLU A C 1
ATOM 4268 O O . GLU A 1 267 ? 36.320 57.628 125.801 1.00 50.06 267 GLU A O 1
ATOM 4280 N N . ARG A 1 268 ? 37.690 56.578 127.245 1.00 45.26 268 ARG A N 1
ATOM 4281 C CA . ARG A 1 268 ? 38.600 57.703 127.398 1.00 45.47 268 ARG A CA 1
ATOM 4282 C C . ARG A 1 268 ? 39.833 57.574 126.513 1.00 42.34 268 ARG A C 1
ATOM 4283 O O . ARG A 1 268 ? 40.824 58.276 126.736 1.00 47.53 268 ARG A O 1
ATOM 4304 N N . LEU A 1 269 ? 39.795 56.689 125.517 1.00 44.90 269 LEU A N 1
ATOM 4305 C CA . LEU A 1 269 ? 40.917 56.491 124.612 1.00 43.14 269 LEU A CA 1
ATOM 4306 C C . LEU A 1 269 ? 40.563 56.726 123.151 1.00 41.21 269 LEU A C 1
ATOM 4307 O O . LEU A 1 269 ? 41.445 56.603 122.293 1.00 44.40 269 LEU A O 1
ATOM 4323 N N . ASP A 1 270 ? 39.313 57.059 122.842 1.00 40.59 270 ASP A N 1
ATOM 4324 C CA . ASP A 1 270 ? 38.883 57.325 121.472 1.00 46.97 270 ASP A CA 1
ATOM 4325 C C . ASP A 1 270 ? 39.305 56.185 120.545 1.00 45.38 270 ASP A C 1
ATOM 4326 O O . ASP A 1 270 ? 40.058 56.360 119.587 1.00 39.32 270 ASP A O 1
ATOM 4335 N N . VAL A 1 271 ? 38.782 54.995 120.850 1.00 41.18 271 VAL A N 1
ATOM 4336 C CA . VAL A 1 271 ? 39.268 53.772 120.219 1.00 38.93 271 VAL A CA 1
ATOM 4337 C C . VAL A 1 271 ? 39.033 53.789 118.716 1.00 38.29 271 VAL A C 1
ATOM 4338 O O . VAL A 1 271 ? 39.817 53.213 117.953 1.00 36.75 271 VAL A O 1
ATOM 4351 N N . SER A 1 272 ? 37.956 54.431 118.261 1.00 46.17 272 SER A N 1
ATOM 4352 C CA . SER A 1 272 ? 37.675 54.457 116.829 1.00 42.56 272 SER A CA 1
ATOM 4353 C C . SER A 1 272 ? 38.786 55.154 116.056 1.00 45.35 272 SER A C 1
ATOM 4354 O O . SER A 1 272 ? 39.013 54.843 114.882 1.00 48.85 272 SER A O 1
ATOM 4362 N N . ASN A 1 273 ? 39.489 56.089 116.692 1.00 45.17 273 ASN A N 1
ATOM 4363 C CA . ASN A 1 273 ? 40.607 56.781 116.067 1.00 44.78 273 ASN A CA 1
ATOM 4364 C C . ASN A 1 273 ? 41.962 56.259 116.524 1.00 39.39 273 ASN A C 1
ATOM 4365 O O . ASN A 1 273 ? 42.983 56.653 115.954 1.00 44.07 273 ASN A O 1
ATOM 4376 N N . ASN A 1 274 ? 41.996 55.387 117.532 1.00 44.08 274 ASN A N 1
ATOM 4377 C CA . ASN A 1 274 ? 43.233 54.818 118.044 1.00 42.37 274 ASN A CA 1
ATOM 4378 C C . ASN A 1 274 ? 43.025 53.320 118.268 1.00 37.57 274 ASN A C 1
ATOM 4379 O O . ASN A 1 274 ? 43.164 52.793 119.366 1.00 43.04 274 ASN A O 1
ATOM 4390 N N . SER A 1 275 ? 42.689 52.614 117.189 1.00 39.71 275 SER A N 1
ATOM 4391 C CA . SER A 1 275 ? 42.318 51.208 117.302 1.00 38.37 275 SER A CA 1
ATOM 4392 C C . SER A 1 275 ? 43.509 50.346 117.705 1.00 35.80 275 SER A C 1
ATOM 4393 O O . SER A 1 275 ? 43.397 49.498 118.598 1.00 36.56 275 SER A O 1
ATOM 4401 N N . ASP A 1 276 ? 44.660 50.544 117.059 1.00 38.42 276 ASP A N 1
ATOM 4402 C CA . ASP A 1 276 ? 45.809 49.677 117.311 1.00 39.04 276 ASP A CA 1
ATOM 4403 C C . ASP A 1 276 ? 46.258 49.760 118.765 1.00 39.43 276 ASP A C 1
ATOM 4404 O O . ASP A 1 276 ? 46.521 48.736 119.405 1.00 34.44 276 ASP A O 1
ATOM 4413 N N . VAL A 1 277 ? 46.356 50.975 119.306 1.00 42.73 277 VAL A N 1
ATOM 4414 C CA . VAL A 1 277 ? 46.775 51.131 120.695 1.00 34.70 277 VAL A CA 1
ATOM 4415 C C . VAL A 1 277 ? 45.724 50.562 121.637 1.00 33.52 277 VAL A C 1
ATOM 4416 O O . VAL A 1 277 ? 46.054 49.961 122.666 1.00 34.23 277 VAL A O 1
ATOM 4429 N N . ALA A 1 278 ? 44.443 50.741 121.305 1.00 37.69 278 ALA A N 1
ATOM 4430 C CA . ALA A 1 278 ? 43.378 50.266 122.181 1.00 34.62 278 ALA A CA 1
ATOM 4431 C C . ALA A 1 278 ? 43.386 48.747 122.283 1.00 31.64 278 ALA A C 1
ATOM 4432 O O . ALA A 1 278 ? 43.171 48.190 123.364 1.00 29.82 278 ALA A O 1
ATOM 4439 N N . VAL A 1 279 ? 43.635 48.059 121.169 1.00 31.06 279 VAL A N 1
ATOM 4440 C CA . VAL A 1 279 ? 43.728 46.602 121.203 1.00 27.68 279 VAL A CA 1
ATOM 4441 C C . VAL A 1 279 ? 44.888 46.171 122.090 1.00 29.05 279 VAL A C 1
ATOM 4442 O O . VAL A 1 279 ? 44.739 45.312 122.965 1.00 31.33 279 VAL A O 1
ATOM 4455 N N . LEU A 1 280 ? 46.065 46.761 121.870 1.00 30.98 280 LEU A N 1
ATOM 4456 C CA . LEU A 1 280 ? 47.240 46.395 122.652 1.00 27.23 280 LEU A CA 1
ATOM 4457 C C . LEU A 1 280 ? 47.010 46.631 124.139 1.00 31.31 280 LEU A C 1
ATOM 4458 O O . LEU A 1 280 ? 47.393 45.803 124.973 1.00 35.17 280 LEU A O 1
ATOM 4474 N N . ALA A 1 281 ? 46.384 47.755 124.491 1.00 29.96 281 ALA A N 1
ATOM 4475 C CA . ALA A 1 281 ? 46.097 48.034 125.893 1.00 32.99 281 ALA A CA 1
ATOM 4476 C C . ALA A 1 281 ? 45.225 46.946 126.506 1.00 30.67 281 ALA A C 1
ATOM 4477 O O . ALA A 1 281 ? 45.477 46.498 127.630 1.00 34.44 281 ALA A O 1
ATOM 4484 N N . ILE A 1 282 ? 44.195 46.506 125.784 1.00 30.43 282 ILE A N 1
ATOM 4485 C CA . ILE A 1 282 ? 43.324 45.452 126.296 1.00 31.09 282 ILE A CA 1
ATOM 4486 C C . ILE A 1 282 ? 44.121 44.174 126.512 1.00 28.11 282 ILE A C 1
ATOM 4487 O O . ILE A 1 282 ? 44.025 43.530 127.562 1.00 32.51 282 ILE A O 1
ATOM 4503 N N . LYS A 1 283 ? 44.916 43.784 125.516 1.00 29.06 283 LYS A N 1
ATOM 4504 C CA . LYS A 1 283 ? 45.696 42.558 125.633 1.00 28.75 283 LYS A CA 1
ATOM 4505 C C . LYS A 1 283 ? 46.663 42.630 126.806 1.00 30.93 283 LYS A C 1
ATOM 4506 O O . LYS A 1 283 ? 46.808 41.661 127.558 1.00 38.77 283 LYS A O 1
ATOM 4525 N N . LYS A 1 284 ? 47.328 43.771 126.983 1.00 31.61 284 LYS A N 1
ATOM 4526 C CA . LYS A 1 284 ? 48.279 43.901 128.080 1.00 35.37 284 LYS A CA 1
ATOM 4527 C C . LYS A 1 284 ? 47.570 43.930 129.428 1.00 31.29 284 LYS A C 1
ATOM 4528 O O . LYS A 1 284 ? 48.074 43.376 130.410 1.00 37.57 284 LYS A O 1
ATOM 4544 N N . PHE A 1 285 ? 46.406 44.573 129.499 1.00 26.94 285 PHE A N 1
ATOM 4545 C CA . PHE A 1 285 ? 45.639 44.559 130.739 1.00 29.01 285 PHE A CA 1
ATOM 4546 C C . PHE A 1 285 ? 45.349 43.132 131.186 1.00 33.18 285 PHE A C 1
ATOM 4547 O O . PHE A 1 285 ? 45.482 42.805 132.371 1.00 36.12 285 PHE A O 1
ATOM 4564 N N . PHE A 1 286 ? 44.955 42.267 130.254 1.00 33.12 286 PHE A N 1
ATOM 4565 C CA . PHE A 1 286 ? 44.609 40.896 130.600 1.00 36.64 286 PHE A CA 1
ATOM 4566 C C . PHE A 1 286 ? 45.821 39.985 130.715 1.00 37.27 286 PHE A C 1
ATOM 4567 O O . PHE A 1 286 ? 45.687 38.872 131.230 1.00 36.20 286 PHE A O 1
ATOM 4584 N N . ASP A 1 287 ? 46.991 40.418 130.245 1.00 40.04 287 ASP A N 1
ATOM 4585 C CA . ASP A 1 287 ? 48.219 39.717 130.599 1.00 45.76 287 ASP A CA 1
ATOM 4586 C C . ASP A 1 287 ? 48.559 39.947 132.064 1.00 42.96 287 ASP A C 1
ATOM 4587 O O . ASP A 1 287 ? 49.056 39.044 132.744 1.00 45.82 287 ASP A O 1
ATOM 4596 N N . VAL A 1 288 ? 48.281 41.149 132.568 1.00 39.84 288 VAL A N 1
ATOM 4597 C CA . VAL A 1 288 ? 48.511 41.457 133.974 1.00 44.40 288 VAL A CA 1
ATOM 4598 C C . VAL A 1 288 ? 47.392 40.894 134.841 1.00 49.17 288 VAL A C 1
ATOM 4599 O O . VAL A 1 288 ? 47.641 40.381 135.937 1.00 52.10 288 VAL A O 1
ATOM 4612 N N . ARG A 1 289 ? 46.152 40.986 134.374 1.00 40.73 289 ARG A N 1
ATOM 4613 C CA . ARG A 1 289 ? 44.973 40.608 135.150 1.00 38.48 289 ARG A CA 1
ATOM 4614 C C . ARG A 1 289 ? 44.261 39.463 134.433 1.00 41.32 289 ARG A C 1
ATOM 4615 O O . ARG A 1 289 ? 43.147 39.629 133.929 1.00 40.03 289 ARG A O 1
ATOM 4636 N N . VAL A 1 290 ? 44.904 38.293 134.394 1.00 37.20 290 VAL A N 1
ATOM 4637 C CA . VAL A 1 290 ? 44.302 37.143 133.725 1.00 40.88 290 VAL A CA 1
ATOM 4638 C C . VAL A 1 290 ? 43.012 36.729 134.419 1.00 43.10 290 VAL A C 1
ATOM 4639 O O . VAL A 1 290 ? 42.100 36.191 133.780 1.00 44.95 290 VAL A O 1
ATOM 4652 N N . ASP A 1 291 ? 42.914 36.960 135.729 1.00 44.27 291 ASP A N 1
ATOM 4653 C CA . ASP A 1 291 ? 41.711 36.577 136.460 1.00 46.88 291 ASP A CA 1
ATOM 4654 C C . ASP A 1 291 ? 40.473 37.248 135.880 1.00 48.80 291 ASP A C 1
ATOM 4655 O O . ASP A 1 291 ? 39.391 36.651 135.849 1.00 51.41 291 ASP A O 1
ATOM 4664 N N . SER A 1 292 ? 40.614 38.489 135.411 1.00 49.05 292 SER A N 1
ATOM 4665 C CA . SER A 1 292 ? 39.463 39.225 134.904 1.00 49.54 292 SER A CA 1
ATOM 4666 C C . SER A 1 292 ? 38.968 38.661 133.580 1.00 45.22 292 SER A C 1
ATOM 4667 O O . SER A 1 292 ? 37.780 38.783 133.264 1.00 57.59 292 SER A O 1
ATOM 4675 N N . LEU A 1 293 ? 39.854 38.045 132.795 1.00 39.36 293 LEU A N 1
ATOM 4676 C CA . LEU A 1 293 ? 39.452 37.544 131.486 1.00 41.91 293 LEU A CA 1
ATOM 4677 C C . LEU A 1 293 ? 38.299 36.557 131.605 1.00 47.64 293 LEU A C 1
ATOM 4678 O O . LEU A 1 293 ? 37.379 36.562 130.780 1.00 44.95 293 LEU A O 1
ATOM 4694 N N . SER A 1 294 ? 38.329 35.704 132.626 1.00 56.08 294 SER A N 1
ATOM 4695 C CA . SER A 1 294 ? 37.272 34.725 132.839 1.00 53.57 294 SER A CA 1
ATOM 4696 C C . SER A 1 294 ? 36.019 35.330 133.454 1.00 44.91 294 SER A C 1
ATOM 4697 O O . SER A 1 294 ? 35.045 34.603 133.669 1.00 47.60 294 SER A O 1
ATOM 4705 N N . GLN A 1 295 ? 36.017 36.629 133.742 1.00 53.47 295 GLN A N 1
ATOM 4706 C CA . GLN A 1 295 ? 34.876 37.296 134.353 1.00 55.42 295 GLN A CA 1
ATOM 4707 C C . GLN A 1 295 ? 34.057 38.104 133.359 1.00 57.99 295 GLN A C 1
ATOM 4708 O O . GLN A 1 295 ? 33.052 38.704 133.750 1.00 69.54 295 GLN A O 1
ATOM 4722 N N . LEU A 1 296 ? 34.463 38.148 132.095 1.00 51.59 296 LEU A N 1
ATOM 4723 C CA . LEU A 1 296 ? 33.681 38.831 131.077 1.00 54.29 296 LEU A CA 1
ATOM 4724 C C . LEU A 1 296 ? 32.544 37.940 130.597 1.00 55.43 296 LEU A C 1
ATOM 4725 O O . LEU A 1 296 ? 32.731 36.750 130.332 1.00 55.11 296 LEU A O 1
ATOM 4741 N N . GLU A 1 297 ? 31.358 38.529 130.487 1.00 61.09 297 GLU A N 1
ATOM 4742 C CA . GLU A 1 297 ? 30.177 37.832 130.005 1.00 60.93 297 GLU A CA 1
ATOM 4743 C C . GLU A 1 297 ? 29.598 38.580 128.814 1.00 48.07 297 GLU A C 1
ATOM 4744 O O . GLU A 1 297 ? 29.541 39.814 128.807 1.00 46.17 297 GLU A O 1
ATOM 4756 N N . PHE A 1 298 ? 29.171 37.823 127.804 1.00 46.39 298 PHE A N 1
ATOM 4757 C CA . PHE A 1 298 ? 28.632 38.376 126.565 1.00 44.21 298 PHE A CA 1
ATOM 4758 C C . PHE A 1 298 ? 27.233 37.816 126.335 1.00 41.02 298 PHE A C 1
ATOM 4759 O O . PHE A 1 298 ? 27.018 36.993 125.435 1.00 40.53 298 PHE A O 1
ATOM 4776 N N . PRO A 1 299 ? 26.260 38.236 127.137 1.00 45.44 299 PRO A N 1
ATOM 4777 C CA . PRO A 1 299 ? 24.876 37.812 126.907 1.00 47.51 299 PRO A CA 1
ATOM 4778 C C . PRO A 1 299 ? 24.327 38.411 125.621 1.00 51.71 299 PRO A C 1
ATOM 4779 O O . PRO A 1 299 ? 24.952 39.248 124.969 1.00 51.96 299 PRO A O 1
ATOM 4790 N N . GLU A 1 300 ? 23.126 37.957 125.256 1.00 57.17 300 GLU A N 1
ATOM 4791 C CA . GLU A 1 300 ? 22.451 38.509 124.087 1.00 52.10 300 GLU A CA 1
ATOM 4792 C C . GLU A 1 300 ? 22.333 40.023 124.193 1.00 47.83 300 GLU A C 1
ATOM 4793 O O . GLU A 1 300 ? 22.537 40.742 123.209 1.00 46.72 300 GLU A O 1
ATOM 4805 N N . GLN A 1 301 ? 22.012 40.525 125.387 1.00 47.53 301 GLN A N 1
ATOM 4806 C CA . GLN A 1 301 ? 21.938 41.966 125.604 1.00 48.99 301 GLN A CA 1
ATOM 4807 C C . GLN A 1 301 ? 23.210 42.663 125.141 1.00 53.82 301 GLN A C 1
ATOM 4808 O O . GLN A 1 301 ? 23.156 43.749 124.555 1.00 51.62 301 GLN A O 1
ATOM 4822 N N . PHE A 1 302 ? 24.368 42.055 125.408 1.00 55.81 302 PHE A N 1
ATOM 4823 C CA . PHE A 1 302 ? 25.636 42.679 125.048 1.00 44.04 302 PHE A CA 1
ATOM 4824 C C . PHE A 1 302 ? 25.705 42.972 123.555 1.00 43.99 302 PHE A C 1
ATOM 4825 O O . PHE A 1 302 ? 26.191 44.031 123.143 1.00 44.17 302 PHE A O 1
ATOM 4842 N N . TRP A 1 303 ? 25.218 42.047 122.728 1.00 40.42 303 TRP A N 1
ATOM 4843 C CA . TRP A 1 303 ? 25.344 42.177 121.282 1.00 42.49 303 TRP A CA 1
ATOM 4844 C C . TRP A 1 303 ? 24.269 43.058 120.665 1.00 41.42 303 TRP A C 1
ATOM 4845 O O . TRP A 1 303 ? 24.453 43.534 119.540 1.00 40.89 303 TRP A O 1
ATOM 4866 N N . LEU A 1 304 ? 23.159 43.285 121.363 1.00 46.26 304 LEU A N 1
ATOM 4867 C CA . LEU A 1 304 ? 22.102 44.145 120.849 1.00 47.47 304 LEU A CA 1
ATOM 4868 C C . LEU A 1 304 ? 22.307 45.610 121.204 1.00 42.72 304 LEU A C 1
ATOM 4869 O O . LEU A 1 304 ? 21.658 46.475 120.606 1.00 47.79 304 LEU A O 1
ATOM 4885 N N . GLU A 1 305 ? 23.190 45.904 122.152 1.00 44.32 305 GLU A N 1
ATOM 4886 C CA . GLU A 1 305 ? 23.504 47.264 122.568 1.00 45.96 305 GLU A CA 1
ATOM 4887 C C . GLU A 1 305 ? 24.985 47.561 122.363 1.00 46.35 305 GLU A C 1
ATOM 4888 O O . GLU A 1 305 ? 25.641 48.165 123.212 1.00 46.92 305 GLU A O 1
ATOM 4900 N N . LEU A 1 306 ? 25.528 47.138 121.225 1.00 43.08 306 LEU A N 1
ATOM 4901 C CA . LEU A 1 306 ? 26.955 47.278 120.979 1.00 40.40 306 LEU A CA 1
ATOM 4902 C C . LEU A 1 306 ? 27.355 48.742 120.846 1.00 36.41 306 LEU A C 1
ATOM 4903 O O . LEU A 1 306 ? 26.609 49.576 120.329 1.00 39.46 306 LEU A O 1
ATOM 4919 N N . THR A 1 307 ? 28.553 49.044 121.326 1.00 36.50 307 THR A N 1
ATOM 4920 C CA . THR A 1 307 ? 29.184 50.346 121.181 1.00 36.52 307 THR A CA 1
ATOM 4921 C C . THR A 1 307 ? 30.541 50.156 120.511 1.00 33.78 307 THR A C 1
ATOM 4922 O O . THR A 1 307 ? 30.980 49.033 120.256 1.00 31.35 307 THR A O 1
ATOM 4933 N N . ALA A 1 308 ? 31.210 51.270 120.220 1.00 34.80 308 ALA A N 1
ATOM 4934 C CA . ALA A 1 308 ? 32.557 51.190 119.667 1.00 36.48 308 ALA A CA 1
ATOM 4935 C C . ALA A 1 308 ? 33.496 50.482 120.634 1.00 33.37 308 ALA A C 1
ATOM 4936 O O . ALA A 1 308 ? 34.251 49.586 120.244 1.00 32.76 308 ALA A O 1
ATOM 4943 N N . GLU A 1 309 ? 33.452 50.867 121.910 1.00 36.59 309 GLU A N 1
ATOM 4944 C CA . GLU A 1 309 ? 34.310 50.237 122.907 1.00 36.21 309 GLU A CA 1
ATOM 4945 C C . GLU A 1 309 ? 33.841 48.824 123.215 1.00 35.45 309 GLU A C 1
ATOM 4946 O O . GLU A 1 309 ? 34.658 47.905 123.347 1.00 30.99 309 GLU A O 1
ATOM 4958 N N . SER A 1 310 ? 32.527 48.634 123.336 1.00 32.87 310 SER A N 1
ATOM 4959 C CA . SER A 1 310 ? 31.989 47.314 123.637 1.00 30.58 310 SER A CA 1
ATOM 4960 C C . SER A 1 310 ? 32.323 46.318 122.534 1.00 32.64 310 SER A C 1
ATOM 4961 O O . SER A 1 310 ? 32.668 45.165 122.814 1.00 31.69 310 SER A O 1
ATOM 4969 N N . SER A 1 311 ? 32.241 46.746 121.273 1.00 34.15 311 SER A N 1
ATOM 4970 C CA . SER A 1 311 ? 32.512 45.832 120.168 1.00 34.45 311 SER A CA 1
ATOM 4971 C C . SER A 1 311 ? 34.001 45.529 120.056 1.00 27.84 311 SER A C 1
ATOM 4972 O O . SER A 1 311 ? 34.388 44.397 119.748 1.00 26.97 311 SER A O 1
ATOM 4980 N N . LEU A 1 312 ? 34.850 46.529 120.297 1.00 30.73 312 LEU A N 1
ATOM 4981 C CA . LEU A 1 312 ? 36.289 46.301 120.253 1.00 31.12 312 LEU A CA 1
ATOM 4982 C C . LEU A 1 312 ? 36.720 45.324 121.337 1.00 31.38 312 LEU A C 1
ATOM 4983 O O . LEU A 1 312 ? 37.624 44.509 121.125 1.00 31.97 312 LEU A O 1
ATOM 4999 N N . LEU A 1 313 ? 36.087 45.393 122.508 1.00 34.74 313 LEU A N 1
ATOM 5000 C CA . LEU A 1 313 ? 36.437 44.483 123.593 1.00 35.09 313 LEU A CA 1
ATOM 5001 C C . LEU A 1 313 ? 36.153 43.036 123.216 1.00 35.30 313 LEU A C 1
ATOM 5002 O O . LEU A 1 313 ? 36.951 42.141 123.515 1.00 35.46 313 LEU A O 1
ATOM 5018 N N . ALA A 1 314 ? 35.014 42.781 122.571 1.00 34.21 314 ALA A N 1
ATOM 5019 C CA . ALA A 1 314 ? 34.683 41.417 122.178 1.00 31.27 314 ALA A CA 1
ATOM 5020 C C . ALA A 1 314 ? 35.646 40.904 121.115 1.00 34.47 314 ALA A C 1
ATOM 5021 O O . ALA A 1 314 ? 36.089 39.752 121.174 1.00 35.41 314 ALA A O 1
ATOM 5028 N N . ARG A 1 315 ? 35.985 41.745 120.137 1.00 31.57 315 ARG A N 1
ATOM 5029 C CA . ARG A 1 315 ? 36.902 41.325 119.083 1.00 30.06 315 ARG A CA 1
ATOM 5030 C C . ARG A 1 315 ? 38.284 41.020 119.646 1.00 32.58 315 ARG A C 1
ATOM 5031 O O . ARG A 1 315 ? 38.962 40.097 119.180 1.00 31.22 315 ARG A O 1
ATOM 5052 N N . THR A 1 316 ? 38.725 41.790 120.643 1.00 33.06 316 THR A N 1
ATOM 5053 C CA . THR A 1 316 ? 40.030 41.542 121.247 1.00 35.53 316 THR A CA 1
ATOM 5054 C C . THR A 1 316 ? 39.991 40.317 122.152 1.00 33.88 316 THR A C 1
ATOM 5055 O O . THR A 1 316 ? 40.916 39.497 122.134 1.00 32.71 316 THR A O 1
ATOM 5066 N N . PHE A 1 317 ? 38.937 40.187 122.959 1.00 31.49 317 PHE A N 1
ATOM 5067 C CA . PHE A 1 317 ? 38.759 38.995 123.780 1.00 28.92 317 PHE A CA 1
ATOM 5068 C C . PHE A 1 317 ? 38.796 37.740 122.918 1.00 31.87 317 PHE A C 1
ATOM 5069 O O . PHE A 1 317 ? 39.474 36.761 123.247 1.00 39.27 317 PHE A O 1
ATOM 5086 N N . ASN A 1 318 ? 38.067 37.758 121.802 1.00 33.77 318 ASN A N 1
ATOM 5087 C CA . ASN A 1 318 ? 38.096 36.635 120.873 1.00 33.70 318 ASN A CA 1
ATOM 5088 C C . ASN A 1 318 ? 39.492 36.446 120.291 1.00 31.77 318 ASN A C 1
ATOM 5089 O O . ASN A 1 318 ? 39.940 35.313 120.084 1.00 30.40 318 ASN A O 1
ATOM 5100 N N . GLU A 1 319 ? 40.196 37.546 120.030 1.00 31.24 319 GLU A N 1
ATOM 5101 C CA . GLU A 1 319 ? 41.550 37.459 119.494 1.00 34.18 319 GLU A CA 1
ATOM 5102 C C . GLU A 1 319 ? 42.502 36.816 120.496 1.00 37.67 319 GLU A C 1
ATOM 5103 O O . GLU A 1 319 ? 43.335 35.982 120.124 1.00 34.02 319 GLU A O 1
ATOM 5115 N N . ILE A 1 320 ? 42.391 37.191 121.771 1.00 40.01 320 ILE A N 1
ATOM 5116 C CA . ILE A 1 320 ? 43.254 36.625 122.805 1.00 36.90 320 ILE A CA 1
ATOM 5117 C C . ILE A 1 320 ? 43.013 35.126 122.932 1.00 43.36 320 ILE A C 1
ATOM 5118 O O . ILE A 1 320 ? 43.940 34.315 122.820 1.00 48.35 320 ILE A O 1
ATOM 5134 N N . CYS A 1 321 ? 41.759 34.738 123.172 1.00 40.03 321 CYS A N 1
ATOM 5135 C CA . CYS A 1 321 ? 41.453 33.341 123.462 1.00 36.69 321 CYS A CA 1
ATOM 5136 C C . CYS A 1 321 ? 41.914 32.420 122.341 1.00 42.06 321 CYS A C 1
ATOM 5137 O O . CYS A 1 321 ? 42.351 31.293 122.597 1.00 48.92 321 CYS A O 1
ATOM 5145 N N . ILE A 1 322 ? 41.819 32.872 121.091 1.00 43.25 322 ILE A N 1
ATOM 5146 C CA . ILE A 1 322 ? 42.276 32.054 119.972 1.00 42.24 322 ILE A CA 1
ATOM 5147 C C . ILE A 1 322 ? 43.788 31.878 120.029 1.00 53.72 322 ILE A C 1
ATOM 5148 O O . ILE A 1 322 ? 44.308 30.766 119.882 1.00 54.31 322 ILE A O 1
ATOM 5164 N N . GLU A 1 323 ? 44.518 32.975 120.235 1.00 53.89 323 GLU A N 1
ATOM 5165 C CA . GLU A 1 323 ? 45.969 32.886 120.355 1.00 49.77 323 GLU A CA 1
ATOM 5166 C C . GLU A 1 323 ? 46.359 32.049 121.565 1.00 52.73 323 GLU A C 1
ATOM 5167 O O . GLU A 1 323 ? 47.190 31.140 121.467 1.00 59.69 323 GLU A O 1
ATOM 5179 N N . LYS A 1 324 ? 45.766 32.348 122.720 1.00 50.79 324 LYS A N 1
ATOM 5180 C CA . LYS A 1 324 ? 46.056 31.617 123.944 1.00 50.36 324 LYS A CA 1
ATOM 5181 C C . LYS A 1 324 ? 45.422 30.233 123.971 1.00 57.35 324 LYS A C 1
ATOM 5182 O O . LYS A 1 324 ? 45.757 29.436 124.854 1.00 61.67 324 LYS A O 1
ATOM 5201 N N . ASN A 1 325 ? 44.520 29.932 123.038 1.00 58.92 325 ASN A N 1
ATOM 5202 C CA . ASN A 1 325 ? 43.856 28.630 122.976 1.00 56.03 325 ASN A CA 1
ATOM 5203 C C . ASN A 1 325 ? 42.978 28.400 124.204 1.00 57.36 325 ASN A C 1
ATOM 5204 O O . ASN A 1 325 ? 42.902 27.293 124.738 1.00 61.84 325 ASN A O 1
ATOM 5215 N N . TYR A 1 326 ? 42.312 29.461 124.659 1.00 54.16 326 TYR A N 1
ATOM 5216 C CA . TYR A 1 326 ? 41.338 29.367 125.745 1.00 51.16 326 TYR A CA 1
ATOM 5217 C C . TYR A 1 326 ? 40.004 28.938 125.139 1.00 56.32 326 TYR A C 1
ATOM 5218 O O . TYR A 1 326 ? 39.082 29.733 124.939 1.00 59.19 326 TYR A O 1
ATOM 5236 N N . THR A 1 327 ? 39.906 27.640 124.851 1.00 63.83 327 THR A N 1
ATOM 5237 C CA . THR A 1 327 ? 38.771 27.125 124.092 1.00 62.08 327 THR A CA 1
ATOM 5238 C C . THR A 1 327 ? 37.461 27.341 124.839 1.00 55.91 327 THR A C 1
ATOM 5239 O O . THR A 1 327 ? 36.484 27.840 124.270 1.00 67.23 327 THR A O 1
ATOM 5250 N N . ASP A 1 328 ? 37.416 26.960 126.117 1.00 63.29 328 ASP A N 1
ATOM 5251 C CA . ASP A 1 328 ? 36.192 27.134 126.891 1.00 63.80 328 ASP A CA 1
ATOM 5252 C C . ASP A 1 328 ? 35.770 28.595 126.945 1.00 59.83 328 ASP A C 1
ATOM 5253 O O . ASP A 1 328 ? 34.571 28.893 127.001 1.00 65.92 328 ASP A O 1
ATOM 5262 N N . LEU A 1 329 ? 36.732 29.518 126.932 1.00 56.66 329 LEU A N 1
ATOM 5263 C CA . LEU A 1 329 ? 36.392 30.934 126.919 1.00 51.46 329 LEU A CA 1
ATOM 5264 C C . LEU A 1 329 ? 35.788 31.349 125.585 1.00 50.09 329 LEU A C 1
ATOM 5265 O O . LEU A 1 329 ? 34.959 32.264 125.540 1.00 43.34 329 LEU A O 1
ATOM 5281 N N . LEU A 1 330 ? 36.188 30.695 124.492 1.00 54.76 330 LEU A N 1
ATOM 5282 C CA . LEU A 1 330 ? 35.633 31.018 123.184 1.00 49.98 330 LEU A CA 1
ATOM 5283 C C . LEU A 1 330 ? 34.167 30.632 123.062 1.00 54.77 330 LEU A C 1
ATOM 5284 O O . LEU A 1 330 ? 33.462 31.196 122.220 1.00 50.82 330 LEU A O 1
ATOM 5300 N N . ASP A 1 331 ? 33.694 29.683 123.872 1.00 61.94 331 ASP A N 1
ATOM 5301 C CA . ASP A 1 331 ? 32.287 29.307 123.826 1.00 54.33 331 ASP A CA 1
ATOM 5302 C C . ASP A 1 331 ? 31.374 30.481 124.147 1.00 53.25 331 ASP A C 1
ATOM 5303 O O . ASP A 1 331 ? 30.172 30.408 123.875 1.00 62.91 331 ASP A O 1
ATOM 5312 N N . LYS A 1 332 ? 31.914 31.560 124.716 1.00 47.05 332 LYS A N 1
ATOM 5313 C CA . LYS A 1 332 ? 31.114 32.745 124.988 1.00 46.10 332 LYS A CA 1
ATOM 5314 C C . LYS A 1 332 ? 30.917 33.609 123.752 1.00 40.13 332 LYS A C 1
ATOM 5315 O O . LYS A 1 332 ? 30.028 34.466 123.747 1.00 43.19 332 LYS A O 1
ATOM 5334 N N . MET A 1 333 ? 31.718 33.408 122.715 1.00 38.62 333 MET A N 1
ATOM 5335 C CA . MET A 1 333 ? 31.524 34.133 121.474 1.00 39.43 333 MET A CA 1
ATOM 5336 C C . MET A 1 333 ? 30.416 33.477 120.653 1.00 41.73 333 MET A C 1
ATOM 5337 O O . MET A 1 333 ? 30.229 32.260 120.711 1.00 52.46 333 MET A O 1
ATOM 5351 N N . PRO A 1 334 ? 29.673 34.261 119.880 1.00 44.82 334 PRO A N 1
ATOM 5352 C CA . PRO A 1 334 ? 28.464 33.741 119.241 1.00 42.91 334 PRO A CA 1
ATOM 5353 C C . PRO A 1 334 ? 28.775 32.896 118.018 1.00 42.01 334 PRO A C 1
ATOM 5354 O O . PRO A 1 334 ? 29.853 32.966 117.428 1.00 49.92 334 PRO A O 1
ATOM 5365 N N . GLU A 1 335 ? 27.791 32.084 117.649 1.00 43.96 335 GLU A N 1
ATOM 5366 C CA . GLU A 1 335 ? 27.855 31.335 116.410 1.00 44.61 335 GLU A CA 1
ATOM 5367 C C . GLU A 1 335 ? 27.645 32.276 115.228 1.00 40.22 335 GLU A C 1
ATOM 5368 O O . GLU A 1 335 ? 27.095 33.372 115.361 1.00 42.69 335 GLU A O 1
ATOM 5380 N N . VAL A 1 336 ? 28.096 31.835 114.054 1.00 35.76 336 VAL A N 1
ATOM 5381 C CA . VAL A 1 336 ? 28.019 32.685 112.870 1.00 41.24 336 VAL A CA 1
ATOM 5382 C C . VAL A 1 336 ? 26.581 33.091 112.583 1.00 37.98 336 VAL A C 1
ATOM 5383 O O . VAL A 1 336 ? 26.330 34.187 112.067 1.00 40.65 336 VAL A O 1
ATOM 5396 N N . VAL A 1 337 ? 25.618 32.223 112.897 1.00 41.72 337 VAL A N 1
ATOM 5397 C CA . VAL A 1 337 ? 24.212 32.561 112.687 1.00 42.31 337 VAL A CA 1
ATOM 5398 C C . VAL A 1 337 ? 23.849 33.810 113.478 1.00 39.17 337 VAL A C 1
ATOM 5399 O O . VAL A 1 337 ? 23.273 34.763 112.942 1.00 38.54 337 VAL A O 1
ATOM 5412 N N . GLN A 1 338 ? 24.178 33.820 114.770 1.00 39.89 338 GLN A N 1
ATOM 5413 C CA . GLN A 1 338 ? 23.926 35.000 115.588 1.00 38.35 338 GLN A CA 1
ATOM 5414 C C . GLN A 1 338 ? 24.778 36.172 115.123 1.00 37.27 338 GLN A C 1
ATOM 5415 O O . GLN A 1 338 ? 24.319 37.320 115.122 1.00 32.73 338 GLN A O 1
ATOM 5429 N N . LEU A 1 339 ? 26.021 35.899 114.724 1.00 36.32 339 LEU A N 1
ATOM 5430 C CA . LEU A 1 339 ? 26.911 36.958 114.262 1.00 29.87 339 LEU A CA 1
ATOM 5431 C C . LEU A 1 339 ? 26.353 37.631 113.017 1.00 29.55 339 LEU A C 1
ATOM 5432 O O . LEU A 1 339 ? 26.302 38.862 112.932 1.00 28.28 339 LEU A O 1
ATOM 5448 N N . THR A 1 340 ? 25.934 36.833 112.032 1.00 30.44 340 THR A N 1
ATOM 5449 C CA . THR A 1 340 ? 25.287 37.392 110.850 1.00 34.12 340 THR A CA 1
ATOM 5450 C C . THR A 1 340 ? 24.106 38.266 111.247 1.00 31.10 340 THR A C 1
ATOM 5451 O O . THR A 1 340 ? 23.895 39.340 110.676 1.00 27.55 340 THR A O 1
ATOM 5462 N N . TYR A 1 341 ? 23.331 37.822 112.234 1.00 31.57 341 TYR A N 1
ATOM 5463 C CA . TYR A 1 341 ? 22.207 38.614 112.716 1.00 34.03 341 TYR A CA 1
ATOM 5464 C C . TYR A 1 341 ? 22.683 39.903 113.377 1.00 35.12 341 TYR A C 1
ATOM 5465 O O . TYR A 1 341 ? 22.133 40.979 113.114 1.00 33.06 341 TYR A O 1
ATOM 5483 N N . TYR A 1 342 ? 23.712 39.820 114.224 1.00 34.21 342 TYR A N 1
ATOM 5484 C CA . TYR A 1 342 ? 24.217 41.015 114.897 1.00 33.45 342 TYR A CA 1
ATOM 5485 C C . TYR A 1 342 ? 24.747 42.031 113.895 1.00 31.74 342 TYR A C 1
ATOM 5486 O O . TYR A 1 342 ? 24.557 43.240 114.065 1.00 30.89 342 TYR A O 1
ATOM 5504 N N . ILE A 1 343 ? 25.428 41.560 112.851 1.00 31.16 343 ILE A N 1
ATOM 5505 C CA . ILE A 1 343 ? 25.919 42.463 111.815 1.00 26.35 343 ILE A CA 1
ATOM 5506 C C . ILE A 1 343 ? 24.753 43.143 111.109 1.00 30.55 343 ILE A C 1
ATOM 5507 O O . ILE A 1 343 ? 24.796 44.345 110.824 1.00 31.34 343 ILE A O 1
ATOM 5523 N N . GLU A 1 344 ? 23.690 42.390 110.820 1.00 31.64 344 GLU A N 1
ATOM 5524 C CA . GLU A 1 344 ? 22.593 42.946 110.035 1.00 30.61 344 GLU A CA 1
ATOM 5525 C C . GLU A 1 344 ? 21.788 43.971 110.825 1.00 30.68 344 GLU A C 1
ATOM 5526 O O . GLU A 1 344 ? 21.313 44.954 110.248 1.00 31.33 344 GLU A O 1
ATOM 5538 N N . ARG A 1 345 ? 21.630 43.776 112.135 1.00 29.21 345 ARG A N 1
ATOM 5539 C CA . ARG A 1 345 ? 21.057 44.834 112.960 1.00 29.80 345 ARG A CA 1
ATOM 5540 C C . ARG A 1 345 ? 21.871 46.112 112.840 1.00 32.30 345 ARG A C 1
ATOM 5541 O O . ARG A 1 345 ? 21.314 47.215 112.819 1.00 36.06 345 ARG A O 1
ATOM 5562 N N . GLN A 1 346 ? 23.197 45.982 112.766 1.00 38.37 346 GLN A N 1
ATOM 5563 C CA . GLN A 1 346 ? 24.059 47.155 112.749 1.00 31.91 346 GLN A CA 1
ATOM 5564 C C . GLN A 1 346 ? 23.973 47.899 111.424 1.00 32.36 346 GLN A C 1
ATOM 5565 O O . GLN A 1 346 ? 24.149 49.121 111.392 1.00 34.28 346 GLN A O 1
ATOM 5579 N N . TYR A 1 347 ? 23.708 47.190 110.324 1.00 30.87 347 TYR A N 1
ATOM 5580 C CA . TYR A 1 347 ? 23.474 47.861 109.048 1.00 26.44 347 TYR A CA 1
ATOM 5581 C C . TYR A 1 347 ? 22.385 48.916 109.171 1.00 30.71 347 TYR A C 1
ATOM 5582 O O . TYR A 1 347 ? 22.477 49.990 108.567 1.00 35.44 347 TYR A O 1
ATOM 5600 N N . VAL A 1 348 ? 21.333 48.618 109.935 1.00 30.86 348 VAL A N 1
ATOM 5601 C CA . VAL A 1 348 ? 20.238 49.567 110.099 1.00 37.29 348 VAL A CA 1
ATOM 5602 C C . VAL A 1 348 ? 20.762 50.895 110.629 1.00 36.85 348 VAL A C 1
ATOM 5603 O O . VAL A 1 348 ? 20.344 51.969 110.180 1.00 35.53 348 VAL A O 1
ATOM 5616 N N . SER A 1 349 ? 21.687 50.844 111.588 1.00 41.06 349 SER A N 1
ATOM 5617 C CA . SER A 1 349 ? 22.240 52.055 112.179 1.00 42.09 349 SER A CA 1
ATOM 5618 C C . SER A 1 349 ? 23.048 52.883 111.189 1.00 39.59 349 SER A C 1
ATOM 5619 O O . SER A 1 349 ? 23.363 54.037 111.491 1.00 39.61 349 SER A O 1
ATOM 5627 N N . LEU A 1 350 ? 23.398 52.330 110.027 1.00 36.33 350 LEU A N 1
ATOM 5628 C CA . LEU A 1 350 ? 24.115 53.106 109.026 1.00 32.29 350 LEU A CA 1
ATOM 5629 C C . LEU A 1 350 ? 23.216 54.111 108.324 1.00 37.93 350 LEU A C 1
ATOM 5630 O O . LEU A 1 350 ? 23.723 55.081 107.752 1.00 44.31 350 LEU A O 1
ATOM 5646 N N . ARG A 1 351 ? 21.899 53.903 108.352 1.00 50.96 351 ARG A N 1
ATOM 5647 C CA . ARG A 1 351 ? 20.992 54.841 107.701 1.00 48.01 351 ARG A CA 1
ATOM 5648 C C . ARG A 1 351 ? 20.940 56.162 108.456 1.00 51.57 351 ARG A C 1
ATOM 5649 O O . ARG A 1 351 ? 20.831 57.231 107.845 1.00 62.91 351 ARG A O 1
ATOM 5670 N N . ASP A 1 352 ? 21.023 56.111 109.782 1.00 56.42 352 ASP A N 1
ATOM 5671 C CA . ASP A 1 352 ? 21.033 57.315 110.602 1.00 63.16 352 ASP A CA 1
ATOM 5672 C C . ASP A 1 352 ? 22.459 57.842 110.684 1.00 65.80 352 ASP A C 1
ATOM 5673 O O . ASP A 1 352 ? 23.374 57.117 111.091 1.00 61.51 352 ASP A O 1
ATOM 5682 N N . LYS A 1 353 ? 22.648 59.102 110.296 1.00 67.74 353 LYS A N 1
ATOM 5683 C CA . LYS A 1 353 ? 23.993 59.660 110.228 1.00 65.61 353 LYS A CA 1
ATOM 5684 C C . LYS A 1 353 ? 24.599 59.862 111.610 1.00 69.13 353 LYS A C 1
ATOM 5685 O O . LYS A 1 353 ? 25.817 59.731 111.774 1.00 75.38 353 LYS A O 1
ATOM 5704 N N . SER A 1 354 ? 23.779 60.191 112.609 1.00 72.55 354 SER A N 1
ATOM 5705 C CA . SER A 1 354 ? 24.309 60.454 113.943 1.00 70.03 354 SER A CA 1
ATOM 5706 C C . SER A 1 354 ? 25.042 59.244 114.510 1.00 57.19 354 SER A C 1
ATOM 5707 O O . SER A 1 354 ? 25.955 59.402 115.327 1.00 52.65 354 SER A O 1
ATOM 5715 N N . SER A 1 355 ? 24.660 58.035 114.096 1.00 53.54 355 SER A N 1
ATOM 5716 C CA . SER A 1 355 ? 25.306 56.808 114.546 1.00 53.74 355 SER A CA 1
ATOM 5717 C C . SER A 1 355 ? 26.062 56.111 113.420 1.00 45.18 355 SER A C 1
ATOM 5718 O O . SER A 1 355 ? 26.287 54.900 113.484 1.00 45.03 355 SER A O 1
ATOM 5726 N N . TYR A 1 356 ? 26.468 56.857 112.393 1.00 45.84 356 TYR A N 1
ATOM 5727 C CA . TYR A 1 356 ? 27.115 56.257 111.233 1.00 42.15 356 TYR A CA 1
ATOM 5728 C C . TYR A 1 356 ? 28.559 55.867 111.534 1.00 44.14 356 TYR A C 1
ATOM 5729 O O . TYR A 1 356 ? 28.962 54.724 111.297 1.00 37.56 356 TYR A O 1
ATOM 5747 N N . ASP A 1 357 ? 29.352 56.804 112.057 1.00 51.75 357 ASP A N 1
ATOM 5748 C CA . ASP A 1 357 ? 30.767 56.530 112.285 1.00 44.12 357 ASP A CA 1
ATOM 5749 C C . ASP A 1 357 ? 30.959 55.394 113.281 1.00 36.81 357 ASP A C 1
ATOM 5750 O O . ASP A 1 357 ? 31.854 54.558 113.113 1.00 38.92 357 ASP A O 1
ATOM 5759 N N . GLU A 1 358 ? 30.133 55.344 114.326 1.00 36.29 358 GLU A N 1
ATOM 5760 C CA . GLU A 1 358 ? 30.280 54.286 115.319 1.00 41.0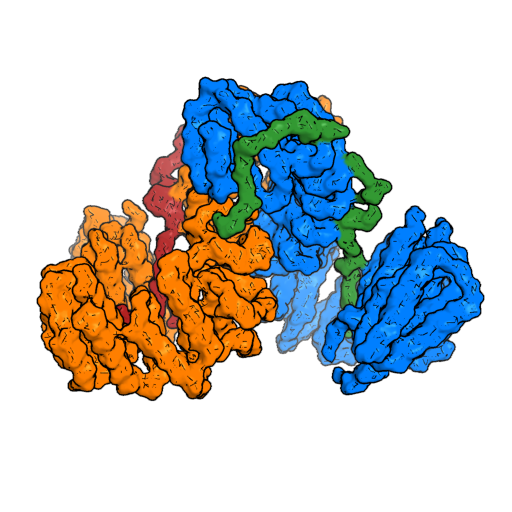5 358 GLU A CA 1
ATOM 5761 C C . GLU A 1 358 ? 29.896 52.930 114.742 1.00 39.13 358 GLU A C 1
ATOM 5762 O O . GLU A 1 358 ? 30.551 51.921 115.029 1.00 37.77 358 GLU A O 1
ATOM 5774 N N . SER A 1 359 ? 28.840 52.883 113.927 1.00 33.73 359 SER A N 1
ATOM 5775 C CA . SER A 1 359 ? 28.390 51.609 113.376 1.00 34.35 359 SER A CA 1
ATOM 5776 C C . SER A 1 359 ? 29.414 51.030 112.411 1.00 30.21 359 SER A C 1
ATOM 5777 O O . SER A 1 359 ? 29.596 49.809 112.353 1.00 28.93 359 SER A O 1
ATOM 5785 N N . CYS A 1 360 ? 30.085 51.883 111.637 1.00 35.09 360 CYS A N 1
ATOM 5786 C CA . CYS A 1 360 ? 31.172 51.405 110.790 1.00 35.41 360 CYS A CA 1
ATOM 5787 C C . CYS A 1 360 ? 32.245 50.715 111.621 1.00 31.12 360 CYS A C 1
ATOM 5788 O O . CYS A 1 360 ? 32.747 49.651 111.243 1.00 30.64 360 CYS A O 1
ATOM 5796 N N . PHE A 1 361 ? 32.599 51.303 112.764 1.00 30.02 361 PHE A N 1
ATOM 5797 C CA . PHE A 1 361 ? 33.587 50.690 113.642 1.00 33.57 361 PHE A CA 1
ATOM 5798 C C . PHE A 1 361 ? 33.066 49.388 114.234 1.00 31.69 361 PHE A C 1
ATOM 5799 O O . PHE A 1 361 ? 33.806 48.402 114.321 1.00 30.67 361 PHE A O 1
ATOM 5816 N N . ILE A 1 362 ? 31.795 49.364 114.642 1.00 27.02 362 ILE A N 1
ATOM 5817 C CA . ILE A 1 362 ? 31.213 48.152 115.215 1.00 24.31 362 ILE A CA 1
ATOM 5818 C C . ILE A 1 362 ? 31.194 47.033 114.182 1.00 27.19 362 ILE A C 1
ATOM 5819 O O . ILE A 1 362 ? 31.601 45.900 114.460 1.00 25.45 362 ILE A O 1
ATOM 5835 N N . ILE A 1 363 ? 30.705 47.331 112.977 1.00 29.53 363 ILE A N 1
ATOM 5836 C CA . ILE A 1 363 ? 30.677 46.327 111.916 1.00 27.49 363 ILE A CA 1
ATOM 5837 C C . ILE A 1 363 ? 32.085 45.826 111.629 1.00 30.91 363 ILE A C 1
ATOM 5838 O O . ILE A 1 363 ? 32.303 44.629 111.412 1.00 33.75 363 ILE A O 1
ATOM 5854 N N . GLU A 1 364 ? 33.060 46.735 111.622 1.00 31.39 364 GLU A N 1
ATOM 5855 C CA . GLU A 1 364 ? 34.453 46.346 111.432 1.00 27.45 364 GLU A CA 1
ATOM 5856 C C . GLU A 1 364 ? 34.867 45.278 112.439 1.00 24.89 364 GLU A C 1
ATOM 5857 O O . GLU A 1 364 ? 35.459 44.258 112.074 1.00 23.49 364 GLU A O 1
ATOM 5869 N N . GLN A 1 365 ? 34.547 45.492 113.714 1.00 26.42 365 GLN A N 1
ATOM 5870 C CA . GLN A 1 365 ? 34.915 44.522 114.740 1.00 30.51 365 GLN A CA 1
ATOM 5871 C C . GLN A 1 365 ? 34.225 43.184 114.514 1.00 31.46 365 GLN A C 1
ATOM 5872 O O . GLN A 1 365 ? 34.833 42.125 114.709 1.00 30.77 365 GLN A O 1
ATOM 5886 N N . LEU A 1 366 ? 32.956 43.205 114.102 1.00 35.73 366 LEU A N 1
ATOM 5887 C CA . LEU A 1 366 ? 32.229 41.958 113.896 1.00 26.70 366 LEU A CA 1
ATOM 5888 C C . LEU A 1 366 ? 32.797 41.176 112.720 1.00 27.02 366 LEU A C 1
ATOM 5889 O O . LEU A 1 366 ? 32.852 39.942 112.755 1.00 26.71 366 LEU A O 1
ATOM 5905 N N . LEU A 1 367 ? 33.222 41.872 111.668 1.00 24.98 367 LEU A N 1
ATOM 5906 C CA . LEU A 1 367 ? 33.855 41.191 110.545 1.00 23.66 367 LEU A CA 1
ATOM 5907 C C . LEU A 1 367 ? 35.170 40.545 110.965 1.00 28.52 367 LEU A C 1
ATOM 5908 O O . LEU A 1 367 ? 35.508 39.452 110.498 1.00 26.94 367 LEU A O 1
ATOM 5924 N N . TYR A 1 368 ? 35.928 41.207 111.843 1.00 27.67 368 TYR A N 1
ATOM 5925 C CA . TYR A 1 368 ? 37.164 40.614 112.341 1.00 27.46 368 TYR A CA 1
ATOM 5926 C C . TYR A 1 368 ? 36.884 39.334 113.112 1.00 28.43 368 TYR A C 1
ATOM 5927 O O . TYR A 1 368 ? 37.598 38.337 112.954 1.00 35.43 368 TYR A O 1
ATOM 5945 N N . ILE A 1 369 ? 35.855 39.343 113.958 1.00 27.53 369 ILE A N 1
ATOM 5946 C CA . ILE A 1 369 ? 35.459 38.122 114.650 1.00 30.76 369 ILE A CA 1
ATOM 5947 C C . ILE A 1 369 ? 35.083 37.047 113.643 1.00 31.30 369 ILE A C 1
ATOM 5948 O O . ILE A 1 369 ? 35.412 35.869 113.819 1.00 35.36 369 ILE A O 1
ATOM 5964 N N . GLY A 1 370 ? 34.398 37.435 112.568 1.00 33.25 370 GLY A N 1
ATOM 5965 C CA . GLY A 1 370 ? 33.979 36.459 111.578 1.00 31.73 370 GLY A CA 1
ATOM 5966 C C . GLY A 1 370 ? 35.142 35.893 110.790 1.00 29.33 370 GLY A C 1
ATOM 5967 O O . GLY A 1 370 ? 35.170 34.700 110.480 1.00 35.73 370 GLY A O 1
ATOM 5971 N N . LEU A 1 371 ? 36.115 36.738 110.450 1.00 33.13 371 LEU A N 1
ATOM 5972 C CA . LEU A 1 371 ? 37.312 36.261 109.768 1.00 33.98 371 LEU A CA 1
ATOM 5973 C C . LEU A 1 371 ? 38.102 35.276 110.616 1.00 37.01 371 LEU A C 1
ATOM 5974 O O . LEU A 1 371 ? 38.853 34.465 110.065 1.00 48.15 371 LEU A O 1
ATOM 5990 N N . SER A 1 372 ? 37.948 35.319 111.939 1.00 37.72 372 SER A N 1
ATOM 5991 C CA . SER A 1 372 ? 38.705 34.429 112.810 1.00 39.92 372 SER A CA 1
ATOM 5992 C C . SER A 1 372 ? 38.093 33.038 112.891 1.00 46.02 372 SER A C 1
ATOM 5993 O O . SER A 1 372 ? 38.812 32.064 113.138 1.00 59.50 372 SER A O 1
ATOM 6001 N N . GLN A 1 373 ? 36.784 32.921 112.691 1.00 47.58 373 GLN A N 1
ATOM 6002 C CA . GLN A 1 373 ? 36.111 31.641 112.862 1.00 63.32 373 GLN A CA 1
ATOM 6003 C C . GLN A 1 373 ? 36.529 30.664 111.771 1.00 70.94 373 GLN A C 1
ATOM 6004 O O . GLN A 1 373 ? 36.715 31.045 110.614 1.00 74.92 373 GLN A O 1
ATOM 6018 N N . ASP A 1 374 ? 36.672 29.397 112.144 1.00 80.74 374 ASP A N 1
ATOM 6019 C CA . ASP A 1 374 ? 36.779 28.302 111.183 1.00 92.11 374 ASP A CA 1
ATOM 6020 C C . ASP A 1 374 ? 35.437 27.580 111.243 1.00 90.70 374 ASP A C 1
ATOM 6021 O O . ASP A 1 374 ? 35.224 26.697 112.075 1.00 85.33 374 ASP A O 1
ATOM 6030 N N . MET A 1 375 ? 34.528 27.977 110.355 1.00 91.44 375 MET A N 1
ATOM 6031 C CA . MET A 1 375 ? 33.114 27.637 110.487 1.00 104.75 375 MET A CA 1
ATOM 6032 C C . MET A 1 375 ? 32.836 26.342 109.739 1.00 107.86 375 MET A C 1
ATOM 6033 O O . MET A 1 375 ? 32.649 26.339 108.520 1.00 106.65 375 MET A O 1
ATOM 6047 N N . VAL A 1 376 ? 32.815 25.233 110.482 1.00 114.33 376 VAL A N 1
ATOM 6048 C CA . VAL A 1 376 ? 32.312 23.972 109.957 1.00 108.46 376 VAL A CA 1
ATOM 6049 C C . VAL A 1 376 ? 30.800 23.977 109.817 1.00 104.12 376 VAL A C 1
ATOM 6050 O O . VAL A 1 376 ? 30.242 23.093 109.160 1.00 110.57 376 VAL A O 1
ATOM 6063 N N . ASP A 1 377 ? 30.126 24.952 110.426 1.00 100.19 377 ASP A N 1
ATOM 6064 C CA . ASP A 1 377 ? 28.677 25.061 110.336 1.00 93.13 377 ASP A CA 1
ATOM 6065 C C . ASP A 1 377 ? 28.269 25.496 108.935 1.00 84.59 377 ASP A C 1
ATOM 6066 O O . ASP A 1 377 ? 28.125 26.692 108.666 1.00 82.29 377 ASP A O 1
ATOM 6075 N N . GLU A 1 378 ? 28.103 24.527 108.033 1.00 85.68 378 GLU A N 1
ATOM 6076 C CA . GLU A 1 378 ? 27.648 24.837 106.684 1.00 89.56 378 GLU A CA 1
ATOM 6077 C C . GLU A 1 378 ? 26.441 25.762 106.714 1.00 85.45 378 GLU A C 1
ATOM 6078 O O . GLU A 1 378 ? 26.383 26.746 105.969 1.00 84.03 378 GLU A O 1
ATOM 6090 N N . ILE A 1 379 ? 25.479 25.474 107.594 1.00 88.14 379 ILE A N 1
ATOM 6091 C CA . ILE A 1 379 ? 24.249 26.261 107.667 1.00 83.44 379 ILE A CA 1
ATOM 6092 C C . ILE A 1 379 ? 24.582 27.736 107.835 1.00 76.98 379 ILE A C 1
ATOM 6093 O O . ILE A 1 379 ? 24.165 28.588 107.042 1.00 76.82 379 ILE A O 1
ATOM 6109 N N . GLY A 1 380 ? 25.342 28.052 108.883 1.00 73.71 380 GLY A N 1
ATOM 6110 C CA . GLY A 1 380 ? 25.696 29.432 109.147 1.00 64.08 380 GLY A CA 1
ATOM 6111 C C . GLY A 1 380 ? 26.661 30.003 108.130 1.00 58.91 380 GLY A C 1
ATOM 6112 O O . GLY A 1 380 ? 26.644 31.208 107.863 1.00 48.25 380 GLY A O 1
ATOM 6116 N N . ARG A 1 381 ? 27.514 29.156 107.550 1.00 66.61 381 ARG A N 1
ATOM 6117 C CA . ARG A 1 381 ? 28.363 29.598 106.449 1.00 58.54 381 ARG A CA 1
ATOM 6118 C C . ARG A 1 381 ? 27.520 30.124 105.296 1.00 55.44 381 ARG A C 1
ATOM 6119 O O . ARG A 1 381 ? 27.793 31.196 104.746 1.00 48.31 381 ARG A O 1
ATOM 6140 N N . ARG A 1 382 ? 26.481 29.376 104.920 1.00 63.69 382 ARG A N 1
ATOM 6141 C CA . ARG A 1 382 ? 25.620 29.793 103.819 1.00 57.52 382 ARG A CA 1
ATOM 6142 C C . ARG A 1 382 ? 24.873 31.077 104.157 1.00 48.77 382 ARG A C 1
ATOM 6143 O O . ARG A 1 382 ? 24.685 31.940 103.292 1.00 40.06 382 ARG A O 1
ATOM 6164 N N . LYS A 1 383 ? 24.437 31.224 105.408 1.00 46.35 383 LYS A N 1
ATOM 6165 C CA . LYS A 1 383 ? 23.704 32.424 105.794 1.00 46.66 383 LYS A CA 1
ATOM 6166 C C . LYS A 1 383 ? 24.581 33.661 105.659 1.00 45.67 383 LYS A C 1
ATOM 6167 O O . LYS A 1 383 ? 24.207 34.636 104.997 1.00 41.49 383 LYS A O 1
ATOM 6186 N N . LEU A 1 384 ? 25.759 33.637 106.285 1.00 46.53 384 LEU A N 1
ATOM 6187 C CA . LEU A 1 384 ? 26.652 34.788 106.224 1.00 41.20 384 LEU A CA 1
ATOM 6188 C C . LEU A 1 384 ? 27.034 35.113 104.787 1.00 37.67 384 LEU A C 1
ATOM 6189 O O . LEU A 1 384 ? 27.162 36.286 104.420 1.00 30.76 384 LEU A O 1
ATOM 6205 N N . LEU A 1 385 ? 27.218 34.087 103.956 1.00 37.73 385 LEU A N 1
ATOM 6206 C CA . LEU A 1 385 ? 27.527 34.322 102.551 1.00 33.55 385 LEU A CA 1
ATOM 6207 C C . LEU A 1 385 ? 26.393 35.072 101.865 1.00 33.78 385 LEU A C 1
ATOM 6208 O O . LEU A 1 385 ? 26.625 36.023 101.111 1.00 33.14 385 LEU A O 1
ATOM 6224 N N . LYS A 1 386 ? 25.152 34.652 102.116 1.00 40.80 386 LYS A N 1
ATOM 6225 C CA . LYS A 1 386 ? 24.001 35.368 101.579 1.00 36.53 386 LYS A CA 1
ATOM 6226 C C . LYS A 1 386 ? 23.995 36.816 102.044 1.00 40.50 386 LYS A C 1
ATOM 6227 O O . LYS A 1 386 ? 23.829 37.740 101.240 1.00 39.64 386 LYS A O 1
ATOM 6246 N N . SER A 1 387 ? 24.164 37.032 103.349 1.00 40.85 387 SER A N 1
ATOM 6247 C CA . SER A 1 387 ? 24.173 38.389 103.885 1.00 38.98 387 SER A CA 1
ATOM 6248 C C . SER A 1 387 ? 25.241 39.237 103.208 1.00 36.90 387 SER A C 1
ATOM 6249 O O . SER A 1 387 ? 24.973 40.361 102.770 1.00 34.52 387 SER A O 1
ATOM 6257 N N . LEU A 1 388 ? 26.464 38.712 103.111 1.00 37.12 388 LEU A N 1
ATOM 6258 C CA . LEU A 1 388 ? 27.533 39.451 102.450 1.00 37.12 388 LEU A CA 1
ATOM 6259 C C . LEU A 1 388 ? 27.221 39.662 100.977 1.00 32.68 388 LEU A C 1
ATOM 6260 O O . LEU A 1 388 ? 27.407 40.762 100.445 1.00 33.00 388 LEU A O 1
ATOM 6276 N N . THR A 1 389 ? 26.737 38.620 100.301 1.00 33.17 389 THR A N 1
ATOM 6277 C CA . THR A 1 389 ? 26.364 38.753 98.898 1.00 36.43 389 THR A CA 1
ATOM 6278 C C . THR A 1 389 ? 25.320 39.845 98.709 1.00 43.19 389 THR A C 1
ATOM 6279 O O . THR A 1 389 ? 25.325 40.551 97.695 1.00 45.56 389 THR A O 1
ATOM 6290 N N . ASN A 1 390 ? 24.415 39.997 99.674 1.00 40.74 390 ASN A N 1
ATOM 6291 C CA . ASN A 1 390 ? 23.379 41.016 99.566 1.00 40.92 390 ASN A CA 1
ATOM 6292 C C . ASN A 1 390 ? 23.931 42.402 99.871 1.00 42.75 390 ASN A C 1
ATOM 6293 O O . ASN A 1 390 ? 23.670 43.357 99.133 1.00 49.59 390 ASN A O 1
ATOM 6304 N N . SER A 1 391 ? 24.699 42.529 100.954 1.00 40.93 391 SER A N 1
ATOM 6305 C CA . SER A 1 391 ? 25.198 43.838 101.361 1.00 38.85 391 SER A CA 1
ATOM 6306 C C . SER A 1 391 ? 26.061 44.467 100.276 1.00 37.42 391 SER A C 1
ATOM 6307 O O . SER A 1 391 ? 26.033 45.687 100.080 1.00 35.38 391 SER A O 1
ATOM 6315 N N . LEU A 1 392 ? 26.842 43.654 99.565 1.00 39.50 392 LEU A N 1
ATOM 6316 C CA . LEU A 1 392 ? 27.695 44.193 98.512 1.00 44.89 392 LEU A CA 1
ATOM 6317 C C . LEU A 1 392 ? 26.892 44.551 97.271 1.00 42.74 392 LEU A C 1
ATOM 6318 O O . LEU A 1 392 ? 27.279 45.455 96.524 1.00 39.58 392 LEU A O 1
ATOM 6334 N N . SER A 1 393 ? 25.774 43.864 97.040 1.00 45.66 393 SER A N 1
ATOM 6335 C CA . SER A 1 393 ? 24.997 44.082 95.827 1.00 46.23 393 SER A CA 1
ATOM 6336 C C . SER A 1 393 ? 24.064 45.282 95.938 1.00 40.78 393 SER A C 1
ATOM 6337 O O . SER A 1 393 ? 23.815 45.955 94.933 1.00 51.04 393 SER A O 1
ATOM 6345 N N . THR A 1 394 ? 23.546 45.569 97.129 1.00 46.20 394 THR A N 1
ATOM 6346 C CA . THR A 1 394 ? 22.511 46.584 97.300 1.00 52.64 394 THR A CA 1
ATOM 6347 C C . THR A 1 394 ? 22.967 47.798 98.093 1.00 53.02 394 THR A C 1
ATOM 6348 O O . THR A 1 394 ? 22.632 48.926 97.725 1.00 65.06 394 THR A O 1
ATOM 6359 N N . MET A 1 395 ? 23.721 47.606 99.170 1.00 47.68 395 MET A N 1
ATOM 6360 C CA . MET A 1 395 ? 24.087 48.713 100.035 1.00 54.99 395 MET A CA 1
ATOM 6361 C C . MET A 1 395 ? 25.263 49.490 99.450 1.00 58.63 395 MET A C 1
ATOM 6362 O O . MET A 1 395 ? 25.852 49.114 98.432 1.00 61.62 395 MET A O 1
ATOM 6376 N N . ALA A 1 396 ? 25.606 50.584 100.117 1.00 58.78 396 ALA A N 1
ATOM 6377 C CA . ALA A 1 396 ? 26.727 51.437 99.737 1.00 65.76 396 ALA A CA 1
ATOM 6378 C C . ALA A 1 396 ? 27.661 51.565 100.936 1.00 75.22 396 ALA A C 1
ATOM 6379 O O . ALA A 1 396 ? 27.716 52.608 101.594 1.00 82.49 396 ALA A O 1
ATOM 6386 N N . LEU A 1 397 ? 28.392 50.492 101.219 1.00 71.89 397 LEU A N 1
ATOM 6387 C CA . LEU A 1 397 ? 29.320 50.490 102.333 1.00 57.86 397 LEU A CA 1
ATOM 6388 C C . LEU A 1 397 ? 30.483 51.433 102.033 1.00 64.40 397 LEU A C 1
ATOM 6389 O O . LEU A 1 397 ? 30.808 51.676 100.869 1.00 80.75 397 LEU A O 1
ATOM 6405 N N . PRO A 1 398 ? 31.132 51.976 103.060 1.00 63.09 398 PRO A N 1
ATOM 6406 C CA . PRO A 1 398 ? 32.307 52.815 102.816 1.00 59.04 398 PRO A CA 1
ATOM 6407 C C . PRO A 1 398 ? 33.495 51.977 102.374 1.00 60.31 398 PRO A C 1
ATOM 6408 O O . PRO A 1 398 ? 33.540 50.759 102.560 1.00 68.83 398 PRO A O 1
ATOM 6419 N N . ASP A 1 399 ? 34.476 52.657 101.780 1.00 62.27 399 ASP A N 1
ATOM 6420 C CA . ASP A 1 399 ? 35.662 51.961 101.295 1.00 73.26 399 ASP A CA 1
ATOM 6421 C C . ASP A 1 399 ? 36.342 51.176 102.409 1.00 68.60 399 ASP A C 1
ATOM 6422 O O . ASP A 1 399 ? 36.992 50.157 102.146 1.00 54.92 399 ASP A O 1
ATOM 6431 N N . SER A 1 400 ? 36.197 51.626 103.657 1.00 76.80 400 SER A N 1
ATOM 6432 C CA . SER A 1 400 ? 36.851 50.951 104.772 1.00 71.31 400 SER A CA 1
ATOM 6433 C C . SER A 1 400 ? 36.307 49.541 104.964 1.00 63.56 400 SER A C 1
ATOM 6434 O O . SER A 1 400 ? 37.076 48.594 105.165 1.00 51.91 400 SER A O 1
ATOM 6442 N N . LEU A 1 401 ? 34.983 49.380 104.905 1.00 55.36 401 LEU A N 1
ATOM 6443 C CA . LEU A 1 401 ? 34.371 48.082 105.151 1.00 40.88 401 LEU A CA 1
ATOM 6444 C C . LEU A 1 401 ? 34.338 47.197 103.914 1.00 34.81 401 LEU A C 1
ATOM 6445 O O . LEU A 1 401 ? 34.225 45.976 104.050 1.00 35.41 401 LEU A O 1
ATOM 6461 N N . ILE A 1 402 ? 34.442 47.776 102.716 1.00 31.50 402 ILE A N 1
ATOM 6462 C CA . ILE A 1 402 ? 34.408 46.977 101.493 1.00 33.11 402 ILE A CA 1
ATOM 6463 C C . ILE A 1 402 ? 35.455 45.873 101.542 1.00 31.77 402 ILE A C 1
ATOM 6464 O O . ILE A 1 402 ? 35.182 44.721 101.184 1.00 29.70 402 ILE A O 1
ATOM 6480 N N . SER A 1 403 ? 36.671 46.205 101.978 1.00 39.40 403 SER A N 1
ATOM 6481 C CA . SER A 1 403 ? 37.759 45.234 101.947 1.00 31.81 403 SER A CA 1
ATOM 6482 C C . SER A 1 403 ? 37.471 44.057 102.868 1.00 28.74 403 SER A C 1
ATOM 6483 O O . SER A 1 403 ? 37.614 42.895 102.473 1.00 29.41 403 SER A O 1
ATOM 6491 N N . LEU A 1 404 ? 37.070 44.338 104.108 1.00 27.75 404 LEU A N 1
ATOM 6492 C CA . LEU A 1 404 ? 36.778 43.262 105.048 1.00 29.70 404 LEU A CA 1
ATOM 6493 C C . LEU A 1 404 ? 35.594 42.419 104.593 1.00 30.06 404 LEU A C 1
ATOM 6494 O O . LEU A 1 404 ? 35.572 41.206 104.829 1.00 25.41 404 LEU A O 1
ATOM 6510 N N . HIS A 1 405 ? 34.604 43.035 103.945 1.00 30.10 405 HIS A N 1
ATOM 6511 C CA . HIS A 1 405 ? 33.482 42.269 103.414 1.00 27.04 405 HIS A CA 1
ATOM 6512 C C . HIS A 1 405 ? 33.946 41.296 102.342 1.00 26.93 405 HIS A C 1
ATOM 6513 O O . HIS A 1 405 ? 33.600 40.111 102.368 1.00 28.82 405 HIS A O 1
ATOM 6527 N N . ILE A 1 406 ? 34.728 41.787 101.381 1.00 25.99 406 ILE A N 1
ATOM 6528 C CA . ILE A 1 406 ? 35.194 40.940 100.291 1.00 27.41 406 ILE A CA 1
ATOM 6529 C C . ILE A 1 406 ? 36.223 39.934 100.788 1.00 29.66 406 ILE A C 1
ATOM 6530 O O . ILE A 1 406 ? 36.314 38.819 100.263 1.00 31.19 406 ILE A O 1
ATOM 6546 N N . GLU A 1 407 ? 37.012 40.300 101.798 1.00 31.29 407 GLU A N 1
ATOM 6547 C CA . GLU A 1 407 ? 37.954 39.351 102.380 1.00 30.43 407 GLU A CA 1
ATOM 6548 C C . GLU A 1 407 ? 37.221 38.222 103.093 1.00 29.49 407 GLU A C 1
ATOM 6549 O O . GLU A 1 407 ? 37.593 37.051 102.963 1.00 27.47 407 GLU A O 1
ATOM 6561 N N . LEU A 1 408 ? 36.175 38.557 103.850 1.00 31.94 408 LEU A N 1
ATOM 6562 C CA . LEU A 1 408 ? 35.374 37.535 104.513 1.00 30.88 408 LEU A CA 1
ATOM 6563 C C . LEU A 1 408 ? 34.599 36.696 103.506 1.00 33.29 408 LEU A C 1
ATOM 6564 O O . LEU A 1 408 ? 34.395 35.498 103.723 1.00 33.32 408 LEU A O 1
ATOM 6580 N N . LEU A 1 409 ? 34.167 37.302 102.401 1.00 32.15 409 LEU A N 1
ATOM 6581 C CA . LEU A 1 409 ? 33.522 36.540 101.340 1.00 28.54 409 LEU A CA 1
ATOM 6582 C C . LEU A 1 409 ? 34.449 35.450 100.816 1.00 26.46 409 LEU A C 1
ATOM 6583 O O . LEU A 1 409 ? 34.060 34.281 100.718 1.00 30.29 409 LEU A O 1
ATOM 6599 N N . ARG A 1 410 ? 35.685 35.819 100.474 1.00 29.59 410 ARG A N 1
ATOM 6600 C CA . ARG A 1 410 ? 36.670 34.837 100.026 1.00 32.56 410 ARG A CA 1
ATOM 6601 C C . ARG A 1 410 ? 36.794 33.684 101.010 1.00 31.85 410 ARG A C 1
ATOM 6602 O O . ARG A 1 410 ? 36.853 32.517 100.609 1.00 36.41 410 ARG A O 1
ATOM 6623 N N . LYS A 1 411 ? 36.850 33.994 102.303 1.00 35.86 411 LYS A N 1
ATOM 6624 C CA . LYS A 1 411 ? 37.009 32.957 103.315 1.00 36.32 411 LYS A CA 1
ATOM 6625 C C . LYS A 1 411 ? 35.848 31.971 103.306 1.00 37.87 411 LYS A C 1
ATOM 6626 O O . LYS A 1 411 ? 36.039 30.790 103.612 1.00 43.60 411 LYS A O 1
ATOM 6645 N N . LEU A 1 412 ? 34.642 32.429 102.965 1.00 44.77 412 LEU A N 1
ATOM 6646 C CA . LEU A 1 412 ? 33.481 31.545 102.982 1.00 49.62 412 LEU A CA 1
ATOM 6647 C C . LEU A 1 412 ? 33.385 30.713 101.711 1.00 47.02 412 LEU A C 1
ATOM 6648 O O . LEU A 1 412 ? 32.966 29.551 101.759 1.00 59.24 412 LEU A O 1
ATOM 6664 N N . CYS A 1 413 ? 33.755 31.285 100.571 1.00 40.11 413 CYS A N 1
ATOM 6665 C CA . CYS A 1 413 ? 33.718 30.536 99.324 1.00 44.16 413 CYS A CA 1
ATOM 6666 C C . CYS A 1 413 ? 34.591 29.291 99.426 1.00 52.66 413 CYS A C 1
ATOM 6667 O O . CYS A 1 413 ? 35.592 29.260 100.146 1.00 59.76 413 CYS A O 1
ATOM 6675 N N . SER A 1 414 ? 34.196 28.252 98.690 1.00 56.51 414 SER A N 1
ATOM 6676 C CA . SER A 1 414 ? 34.914 26.985 98.737 1.00 63.93 414 SER A CA 1
ATOM 6677 C C . SER A 1 414 ? 36.249 27.045 98.006 1.00 59.12 414 SER A C 1
ATOM 6678 O O . SER A 1 414 ? 37.142 26.247 98.310 1.00 57.31 414 SER A O 1
ATOM 6686 N N . SER A 1 415 ? 36.408 27.963 97.058 1.00 53.10 415 SER A N 1
ATOM 6687 C CA . SER A 1 415 ? 37.641 28.056 96.289 1.00 47.90 415 SER A CA 1
ATOM 6688 C C . SER A 1 415 ? 37.719 29.436 95.654 1.00 55.76 415 SER A C 1
ATOM 6689 O O . SER A 1 415 ? 36.758 30.207 95.674 1.00 54.30 415 SER A O 1
ATOM 6697 N N . GLU A 1 416 ? 38.889 29.737 95.086 1.00 49.89 416 GLU A N 1
ATOM 6698 C CA . GLU A 1 416 ? 39.066 31.009 94.395 1.00 48.96 416 GLU A CA 1
ATOM 6699 C C . GLU A 1 416 ? 38.116 31.140 93.216 1.00 48.47 416 GLU A C 1
ATOM 6700 O O . GLU A 1 416 ? 37.659 32.246 92.909 1.00 48.38 416 GLU A O 1
ATOM 6712 N N . ASN A 1 417 ? 37.809 30.031 92.542 1.00 53.79 417 ASN A N 1
ATOM 6713 C CA . ASN A 1 417 ? 36.959 30.097 91.360 1.00 53.06 417 ASN A CA 1
ATOM 6714 C C . ASN A 1 417 ? 35.542 30.516 91.731 1.00 45.89 417 ASN A C 1
ATOM 6715 O O . ASN A 1 417 ? 34.960 31.403 91.096 1.00 44.68 417 ASN A O 1
ATOM 6726 N N . ASP A 1 418 ? 34.969 29.892 92.761 1.00 46.58 418 ASP A N 1
ATOM 6727 C CA . ASP A 1 418 ? 33.654 30.310 93.232 1.00 55.22 418 ASP A CA 1
ATOM 6728 C C . ASP A 1 418 ? 33.674 31.751 93.717 1.00 49.59 418 ASP A C 1
ATOM 6729 O O . ASP A 1 418 ? 32.673 32.465 93.588 1.00 45.75 418 ASP A O 1
ATOM 6738 N N . PHE A 1 419 ? 34.801 32.195 94.277 1.00 47.05 419 PHE A N 1
ATOM 6739 C CA . PHE A 1 419 ? 34.906 33.571 94.749 1.00 43.26 419 PHE A CA 1
ATOM 6740 C C . PHE A 1 419 ? 34.928 34.552 93.585 1.00 39.75 419 PHE A C 1
ATOM 6741 O O . PHE A 1 419 ? 34.299 35.614 93.650 1.00 38.30 419 PHE A O 1
ATOM 6758 N N . CYS A 1 420 ? 35.643 34.215 92.511 1.00 34.73 420 CYS A N 1
ATOM 6759 C CA . CYS A 1 420 ? 35.640 35.068 91.328 1.00 38.95 420 CYS A CA 1
ATOM 6760 C C . CYS A 1 420 ? 34.265 35.080 90.675 1.00 43.47 420 CYS A C 1
ATOM 6761 O O . CYS A 1 420 ? 33.735 36.145 90.339 1.00 45.74 420 CYS A O 1
ATOM 6769 N N . SER A 1 421 ? 33.668 33.901 90.492 1.00 47.40 421 SER A N 1
ATOM 6770 C CA . SER A 1 421 ? 32.327 33.817 89.925 1.00 45.09 421 SER A CA 1
ATOM 6771 C C . SER A 1 421 ? 31.352 34.693 90.698 1.00 37.92 421 SER A C 1
ATOM 6772 O O . SER A 1 421 ? 30.683 35.561 90.129 1.00 35.33 421 SER A O 1
ATOM 6780 N N . LEU A 1 422 ? 31.263 34.472 92.008 1.00 36.02 422 LEU A N 1
ATOM 6781 C CA . LEU A 1 422 ? 30.322 35.227 92.825 1.00 41.70 422 LEU A CA 1
ATOM 6782 C C . LEU A 1 422 ? 30.606 36.720 92.753 1.00 39.71 422 LEU A C 1
ATOM 6783 O O . LEU A 1 422 ? 29.705 37.524 92.491 1.00 44.78 422 LEU A O 1
ATOM 6799 N N . LEU A 1 423 ? 31.859 37.114 92.985 1.00 40.24 423 LEU A N 1
ATOM 6800 C CA . LEU A 1 423 ? 32.171 38.534 93.075 1.00 35.76 423 LEU A CA 1
ATOM 6801 C C . LEU A 1 423 ? 32.034 39.229 91.726 1.00 36.10 423 LEU A C 1
ATOM 6802 O O . LEU A 1 423 ? 31.763 40.432 91.680 1.00 39.98 423 LEU A O 1
ATOM 6818 N N . VAL A 1 424 ? 32.211 38.500 90.624 1.00 38.47 424 VAL A N 1
ATOM 6819 C CA . VAL A 1 424 ? 31.947 39.081 89.311 1.00 35.68 424 VAL A CA 1
ATOM 6820 C C . VAL A 1 424 ? 30.452 39.296 89.120 1.00 40.21 424 VAL A C 1
ATOM 6821 O O . VAL A 1 424 ? 30.025 40.316 88.566 1.00 46.58 424 VAL A O 1
ATOM 6834 N N . GLU A 1 425 ? 29.632 38.341 89.566 1.00 39.10 425 GLU A N 1
ATOM 6835 C CA . GLU A 1 425 ? 28.187 38.532 89.518 1.00 39.04 425 GLU A CA 1
ATOM 6836 C C . GLU A 1 425 ? 27.786 39.781 90.289 1.00 33.34 425 GLU A C 1
ATOM 6837 O O . GLU A 1 425 ? 27.036 40.622 89.785 1.00 38.57 425 GLU A O 1
ATOM 6849 N N . ILE A 1 426 ? 28.294 39.924 91.514 1.00 35.97 426 ILE A N 1
ATOM 6850 C CA . ILE A 1 426 ? 28.001 41.110 92.313 1.00 34.27 426 ILE A CA 1
ATOM 6851 C C . ILE A 1 426 ? 28.421 42.367 91.563 1.00 37.02 426 ILE A C 1
ATOM 6852 O O . ILE A 1 426 ? 27.647 43.321 91.431 1.00 43.37 426 ILE A O 1
ATOM 6868 N N . ILE A 1 427 ? 29.656 42.384 91.057 1.00 39.80 427 ILE A N 1
ATOM 6869 C CA . ILE A 1 427 ? 30.168 43.575 90.387 1.00 38.38 427 ILE A CA 1
ATOM 6870 C C . ILE A 1 427 ? 29.291 43.937 89.198 1.00 39.12 427 ILE A C 1
ATOM 6871 O O . ILE A 1 427 ? 29.045 45.119 88.928 1.00 45.20 427 ILE A O 1
ATOM 6887 N N . THR A 1 428 ? 28.809 42.934 88.464 1.00 40.96 428 THR A N 1
ATOM 6888 C CA . THR A 1 428 ? 27.972 43.212 87.302 1.00 48.18 428 THR A CA 1
ATOM 6889 C C . THR A 1 428 ? 26.648 43.839 87.715 1.00 56.31 428 THR A C 1
ATOM 6890 O O . THR A 1 428 ? 26.165 44.772 87.063 1.00 63.56 428 THR A O 1
ATOM 6901 N N . GLU A 1 429 ? 26.044 43.342 88.795 1.00 52.73 429 GLU A N 1
ATOM 6902 C CA . GLU A 1 429 ? 24.767 43.883 89.245 1.00 57.81 429 GLU A CA 1
ATOM 6903 C C . GLU A 1 429 ? 24.921 45.322 89.720 1.00 56.74 429 GLU A C 1
ATOM 6904 O O . GLU A 1 429 ? 24.113 46.190 89.372 1.00 68.16 429 GLU A O 1
ATOM 6916 N N . VAL A 1 430 ? 25.956 45.596 90.516 1.00 55.69 430 VAL A N 1
ATOM 6917 C CA . VAL A 1 430 ? 26.215 46.967 90.944 1.00 62.11 430 VAL A CA 1
ATOM 6918 C C . VAL A 1 430 ? 26.518 47.848 89.743 1.00 63.33 430 VAL A C 1
ATOM 6919 O O . VAL A 1 430 ? 26.241 49.053 89.757 1.00 67.67 430 VAL A O 1
ATOM 6932 N N . PHE A 1 431 ? 27.092 47.268 88.688 1.00 58.92 431 PHE A N 1
ATOM 6933 C CA . PHE A 1 431 ? 27.395 48.036 87.488 1.00 65.55 431 PHE A CA 1
ATOM 6934 C C . PHE A 1 431 ? 26.135 48.343 86.690 1.00 80.08 431 PHE A C 1
ATOM 6935 O O . PHE A 1 431 ? 26.040 49.408 86.070 1.00 83.16 431 PHE A O 1
ATOM 6952 N N . GLU A 1 432 ? 25.160 47.430 86.695 1.00 86.06 432 GLU A N 1
ATOM 6953 C CA . GLU A 1 432 ? 23.908 47.674 85.987 1.00 88.06 432 GLU A CA 1
ATOM 6954 C C . GLU A 1 432 ? 23.129 48.820 86.620 1.00 91.26 432 GLU A C 1
ATOM 6955 O O . GLU A 1 432 ? 22.533 49.638 85.910 1.00 103.68 432 GLU A O 1
ATOM 6967 N N . GLN A 1 433 ? 23.116 48.893 87.953 1.00 87.90 433 GLN A N 1
ATOM 6968 C CA . GLN A 1 433 ? 22.425 49.978 88.642 1.00 92.16 433 GLN A CA 1
ATOM 6969 C C . GLN A 1 433 ? 22.810 51.331 88.058 1.00 100.11 433 GLN A C 1
ATOM 6970 O O . GLN A 1 433 ? 21.956 52.090 87.587 1.00 121.12 433 GLN A O 1
ATOM 6984 N N . GLY A 1 434 ? 24.106 51.644 88.076 1.00 95.94 434 GLY A N 1
ATOM 6985 C CA . GLY A 1 434 ? 24.570 52.949 87.643 1.00 96.36 434 GLY A CA 1
ATOM 6986 C C . GLY A 1 434 ? 24.223 53.286 86.209 1.00 108.88 434 GLY A C 1
ATOM 6987 O O . GLY A 1 434 ? 24.283 54.460 85.827 1.00 119.35 434 GLY A O 1
ATOM 6991 N N . HIS A 1 435 ? 23.869 52.290 85.403 1.00 108.78 435 HIS A N 1
ATOM 6992 C CA . HIS A 1 435 ? 23.581 52.513 83.991 1.00 108.97 435 HIS A CA 1
ATOM 6993 C C . HIS A 1 435 ? 22.122 52.200 83.679 1.00 104.86 435 HIS A C 1
ATOM 6994 O O . HIS A 1 435 ? 21.308 53.106 83.497 1.00 95.67 435 HIS A O 1
ATOM 7008 N N . ALA A 1 456 ? 30.238 57.807 88.137 1.00 60.45 491 ALA A N 1
ATOM 7009 C CA . ALA A 1 456 ? 31.238 58.391 89.024 1.00 66.57 491 ALA A CA 1
ATOM 7010 C C . ALA A 1 456 ? 31.322 57.598 90.325 1.00 59.07 491 ALA A C 1
ATOM 7011 O O . ALA A 1 456 ? 32.148 56.696 90.453 1.00 59.91 491 ALA A O 1
ATOM 7017 N N . PHE A 1 457 ? 30.464 57.935 91.292 1.00 67.45 492 PHE A N 1
ATOM 7018 C CA . PHE A 1 457 ? 30.419 57.177 92.538 1.00 62.04 492 PHE A CA 1
ATOM 7019 C C . PHE A 1 457 ? 30.207 55.695 92.270 1.00 54.34 492 PHE A C 1
ATOM 7020 O O . PHE A 1 457 ? 30.806 54.841 92.933 1.00 57.88 492 PHE A O 1
ATOM 7037 N N . ASN A 1 458 ? 29.355 55.372 91.299 1.00 50.90 493 ASN A N 1
ATOM 7038 C CA . ASN A 1 458 ? 29.067 53.975 91.000 1.00 57.42 493 ASN A CA 1
ATOM 7039 C C . ASN A 1 458 ? 30.296 53.271 90.440 1.00 51.21 493 ASN A C 1
ATOM 7040 O O . ASN A 1 458 ? 30.646 52.170 90.878 1.00 47.60 493 ASN A O 1
ATOM 7051 N N . GLU A 1 459 ? 30.969 53.896 89.474 1.00 51.64 494 GLU A N 1
ATOM 7052 C CA . GLU A 1 459 ? 32.127 53.261 88.858 1.00 58.16 494 GLU A CA 1
ATOM 7053 C C . GLU A 1 459 ? 33.264 53.094 89.859 1.00 46.94 494 GLU A C 1
ATOM 7054 O O . GLU A 1 459 ? 33.947 52.065 89.861 1.00 45.24 494 GLU A O 1
ATOM 7066 N N . LEU A 1 460 ? 33.483 54.091 90.718 1.00 37.71 495 LEU A N 1
ATOM 7067 C CA . LEU A 1 460 ? 34.532 53.973 91.723 1.00 33.97 495 LEU A CA 1
ATOM 7068 C C . LEU A 1 460 ? 34.244 52.849 92.707 1.00 38.98 495 LEU A C 1
ATOM 7069 O O . LEU A 1 460 ? 35.175 52.193 93.185 1.00 41.94 495 LEU A O 1
ATOM 7085 N N . ARG A 1 461 ? 32.973 52.615 93.031 1.00 34.98 496 ARG A N 1
ATOM 7086 C CA . ARG A 1 461 ? 32.641 51.485 93.892 1.00 38.97 496 ARG A CA 1
ATOM 7087 C C . ARG A 1 461 ? 32.898 50.167 93.177 1.00 37.23 496 ARG A C 1
ATOM 7088 O O . ARG A 1 461 ? 33.372 49.205 93.789 1.00 37.23 496 ARG A O 1
ATOM 7109 N N . CYS A 1 462 ? 32.586 50.103 91.883 1.00 38.28 497 CYS A N 1
ATOM 7110 C CA . CYS A 1 462 ? 32.854 48.892 91.118 1.00 39.65 497 CYS A CA 1
ATOM 7111 C C . CYS A 1 462 ? 34.344 48.587 91.099 1.00 33.59 497 CYS A C 1
ATOM 7112 O O . CYS A 1 462 ? 34.766 47.477 91.434 1.00 31.22 497 CYS A O 1
ATOM 7120 N N . LEU A 1 463 ? 35.159 49.573 90.720 1.00 34.75 498 LEU A N 1
ATOM 7121 C CA . LEU A 1 463 ? 36.602 49.375 90.695 1.00 31.35 498 LEU A CA 1
ATOM 7122 C C . LEU A 1 463 ? 37.138 48.992 92.066 1.00 32.85 498 LEU A C 1
ATOM 7123 O O . LEU A 1 463 ? 38.090 48.212 92.161 1.00 39.37 498 LEU A O 1
ATOM 7139 N N . SER A 1 464 ? 36.548 49.527 93.135 1.00 30.95 499 SER A N 1
ATOM 7140 C CA . SER A 1 464 ? 36.935 49.099 94.474 1.00 33.11 499 SER A CA 1
ATOM 7141 C C . SER A 1 464 ? 36.624 47.627 94.697 1.00 30.75 499 SER A C 1
ATOM 7142 O O . SER A 1 464 ? 37.357 46.942 95.417 1.00 31.31 499 SER A O 1
ATOM 7150 N N . TYR A 1 465 ? 35.543 47.122 94.099 1.00 32.60 500 TYR A N 1
ATOM 7151 C CA . TYR A 1 465 ? 35.257 45.694 94.175 1.00 29.02 500 TYR A CA 1
ATOM 7152 C C . TYR A 1 465 ? 36.232 44.901 93.318 1.00 26.40 500 TYR A C 1
ATOM 7153 O O . TYR A 1 465 ? 36.646 43.801 93.695 1.00 24.74 500 TYR A O 1
ATOM 7171 N N . VAL A 1 466 ? 36.593 45.440 92.153 1.00 28.21 501 VAL A N 1
ATOM 7172 C CA . VAL A 1 466 ? 37.591 44.796 91.305 1.00 29.81 501 VAL A CA 1
ATOM 7173 C C . VAL A 1 466 ? 38.930 44.751 92.022 1.00 29.81 501 VAL A C 1
ATOM 7174 O O . VAL A 1 466 ? 39.634 43.735 91.998 1.00 33.24 501 VAL A O 1
ATOM 7187 N N . GLN A 1 467 ? 39.300 45.854 92.668 1.00 29.56 502 GLN A N 1
ATOM 7188 C CA . GLN A 1 467 ? 40.567 45.916 93.383 1.00 29.01 502 GLN A CA 1
ATOM 7189 C C . GLN A 1 467 ? 40.641 44.841 94.460 1.00 29.87 502 GLN A C 1
ATOM 7190 O O . GLN A 1 467 ? 41.643 44.127 94.573 1.00 37.83 502 GLN A O 1
ATOM 7204 N N . CYS A 1 468 ? 39.582 44.705 95.259 1.00 27.11 503 CYS A N 1
ATOM 7205 C CA . CYS A 1 468 ? 39.583 43.706 96.321 1.00 31.21 503 CYS A CA 1
ATOM 7206 C C . CYS A 1 468 ? 39.528 42.291 95.764 1.00 33.80 503 CYS A C 1
ATOM 7207 O O . CYS A 1 468 ? 39.979 41.349 96.424 1.00 30.86 503 CYS A O 1
ATOM 7215 N N . LEU A 1 469 ? 38.974 42.117 94.566 1.00 34.23 504 LEU A N 1
ATOM 7216 C CA . LEU A 1 469 ? 38.914 40.792 93.961 1.00 35.15 504 LEU A CA 1
ATOM 7217 C C . LEU A 1 469 ? 40.315 40.249 93.714 1.00 32.50 504 LEU A C 1
ATOM 7218 O O . LEU A 1 469 ? 40.669 39.162 94.181 1.00 33.54 504 LEU A O 1
ATOM 7234 N N . PHE A 1 470 ? 41.132 41.003 92.982 1.00 31.30 505 PHE A N 1
ATOM 7235 C CA . PHE A 1 470 ? 42.481 40.567 92.656 1.00 33.73 505 PHE A CA 1
ATOM 7236 C C . PHE A 1 470 ? 43.441 40.678 93.831 1.00 31.63 505 PHE A C 1
ATOM 7237 O O . PHE A 1 470 ? 44.567 40.180 93.737 1.00 29.53 505 PHE A O 1
ATOM 7254 N N . GLU A 1 471 ? 43.026 41.306 94.930 1.00 32.18 506 GLU A N 1
ATOM 7255 C CA . GLU A 1 471 ? 43.808 41.274 96.157 1.00 29.65 506 GLU A CA 1
ATOM 7256 C C . GLU A 1 471 ? 43.680 39.952 96.896 1.00 30.90 506 GLU A C 1
ATOM 7257 O O . GLU A 1 471 ? 44.537 39.641 97.729 1.00 37.91 506 GLU A O 1
ATOM 7269 N N . ASN A 1 472 ? 42.641 39.168 96.609 1.00 38.57 507 ASN A N 1
ATOM 7270 C CA . ASN A 1 472 ? 42.318 37.976 97.384 1.00 32.73 507 ASN A CA 1
ATOM 7271 C C . ASN A 1 472 ? 42.498 36.682 96.600 1.00 34.41 507 ASN A C 1
ATOM 7272 O O . ASN A 1 472 ? 42.031 35.631 97.050 1.00 37.11 507 ASN A O 1
ATOM 7283 N N . ILE A 1 473 ? 43.160 36.725 95.445 1.00 35.16 508 ILE A N 1
ATOM 7284 C CA . ILE A 1 473 ? 43.506 35.520 94.707 1.00 38.32 508 ILE A CA 1
ATOM 7285 C C . ILE A 1 473 ? 45.007 35.526 94.459 1.00 46.13 508 ILE A C 1
ATOM 7286 O O . ILE A 1 473 ? 45.661 36.570 94.476 1.00 45.55 508 ILE A O 1
ATOM 7302 N N . THR A 1 474 ? 45.551 34.329 94.233 1.00 55.25 509 THR A N 1
ATOM 7303 C CA . THR A 1 474 ? 46.991 34.136 94.168 1.00 59.88 509 THR A CA 1
ATOM 7304 C C . THR A 1 474 ? 47.503 33.617 92.832 1.00 64.97 509 THR A C 1
ATOM 7305 O O . THR A 1 474 ? 48.697 33.772 92.555 1.00 68.90 509 THR A O 1
ATOM 7316 N N . SER A 1 475 ? 46.656 33.007 92.006 1.00 62.82 510 SER A N 1
ATOM 7317 C CA . SER A 1 475 ? 47.089 32.486 90.718 1.00 74.55 510 SER A CA 1
ATOM 7318 C C . SER A 1 475 ? 46.009 32.748 89.681 1.00 75.68 510 SER A C 1
ATOM 7319 O O . SER A 1 475 ? 44.838 32.950 90.010 1.00 63.12 510 SER A O 1
ATOM 7327 N N . SER A 1 476 ? 46.421 32.750 88.417 1.00 77.30 511 SER A N 1
ATOM 7328 C CA . SER A 1 476 ? 45.520 33.037 87.311 1.00 67.24 511 SER A CA 1
ATOM 7329 C C . SER A 1 476 ? 44.879 31.788 86.730 1.00 81.03 511 SER A C 1
ATOM 7330 O O . SER A 1 476 ? 44.189 31.875 85.709 1.00 68.13 511 SER A O 1
ATOM 7338 N N . LEU A 1 477 ? 45.083 30.635 87.354 1.00 83.96 512 LEU A N 1
ATOM 7339 C CA . LEU A 1 477 ? 44.542 29.394 86.823 1.00 83.56 512 LEU A CA 1
ATOM 7340 C C . LEU A 1 477 ? 43.022 29.386 86.938 1.00 81.10 512 LEU A C 1
ATOM 7341 O O . LEU A 1 477 ? 42.466 29.718 87.989 1.00 77.79 512 LEU A O 1
ATOM 7357 N N . ASN A 1 478 ? 42.354 29.013 85.848 1.00 90.66 513 ASN A N 1
ATOM 7358 C CA . ASN A 1 478 ? 40.911 28.789 85.790 1.00 92.19 513 ASN A CA 1
ATOM 7359 C C . ASN A 1 478 ? 40.094 30.074 85.816 1.00 84.10 513 ASN A C 1
ATOM 7360 O O . ASN A 1 478 ? 38.863 30.007 85.916 1.00 91.16 513 ASN A O 1
ATOM 7371 N N . GLU A 1 479 ? 40.730 31.244 85.725 1.00 79.56 514 GLU A N 1
ATOM 7372 C CA . GLU A 1 479 ? 40.004 32.509 85.772 1.00 69.93 514 GLU A CA 1
ATOM 7373 C C . GLU A 1 479 ? 40.413 33.447 84.643 1.00 57.18 514 GLU A C 1
ATOM 7374 O O . GLU A 1 479 ? 40.241 34.664 84.764 1.00 48.41 514 GLU A O 1
ATOM 7386 N N . ASN A 1 480 ? 40.947 32.908 83.547 1.00 65.86 515 ASN A N 1
ATOM 7387 C CA . ASN A 1 480 ? 41.252 33.738 82.388 1.00 64.29 515 ASN A CA 1
ATOM 7388 C C . ASN A 1 480 ? 40.032 34.549 81.972 1.00 53.06 515 ASN A C 1
ATOM 7389 O O . ASN A 1 480 ? 40.123 35.758 81.737 1.00 49.92 515 ASN A O 1
ATOM 7400 N N . LEU A 1 481 ? 38.871 33.897 81.895 1.00 50.96 516 LEU A N 1
ATOM 7401 C CA . LEU A 1 481 ? 37.677 34.564 81.386 1.00 45.24 516 LEU A CA 1
ATOM 7402 C C . LEU A 1 481 ? 37.219 35.678 82.317 1.00 48.64 516 LEU A C 1
ATOM 7403 O O . LEU A 1 481 ? 36.779 36.738 81.855 1.00 49.26 516 LEU A O 1
ATOM 7419 N N . TYR A 1 482 ? 37.305 35.462 83.627 1.00 45.75 517 TYR A N 1
ATOM 7420 C CA . TYR A 1 482 ? 36.950 36.525 84.556 1.00 41.04 517 TYR A CA 1
ATOM 7421 C C . TYR A 1 482 ? 37.894 37.712 84.410 1.00 46.12 517 TYR A C 1
ATOM 7422 O O . TYR A 1 482 ? 37.458 38.866 84.445 1.00 41.48 517 TYR A O 1
ATOM 7440 N N . MET A 1 483 ? 39.184 37.450 84.200 1.00 37.35 518 MET A N 1
ATOM 7441 C CA . MET A 1 483 ? 40.141 38.537 84.023 1.00 39.93 518 MET A CA 1
ATOM 7442 C C . MET A 1 483 ? 39.873 39.310 82.742 1.00 38.51 518 MET A C 1
ATOM 7443 O O . MET A 1 483 ? 39.741 40.538 82.764 1.00 41.06 518 MET A O 1
ATOM 7457 N N . VAL A 1 484 ? 39.816 38.610 81.608 1.00 35.63 519 VAL A N 1
ATOM 7458 C CA . VAL A 1 484 ? 39.579 39.289 80.338 1.00 40.90 519 VAL A CA 1
ATOM 7459 C C . VAL A 1 484 ? 38.307 40.113 80.422 1.00 40.48 519 VAL A C 1
ATOM 7460 O O . VAL A 1 484 ? 38.206 41.184 79.813 1.00 40.30 519 VAL A O 1
ATOM 7473 N N . ASP A 1 485 ? 37.323 39.639 81.187 1.00 40.79 520 ASP A N 1
ATOM 7474 C CA . ASP A 1 485 ? 36.087 40.389 81.373 1.00 40.77 520 ASP A CA 1
ATOM 7475 C C . ASP A 1 485 ? 36.341 41.672 82.156 1.00 39.44 520 ASP A C 1
ATOM 7476 O O . ASP A 1 485 ? 36.035 42.772 81.682 1.00 38.16 520 ASP A O 1
ATOM 7485 N N . MET A 1 486 ? 36.898 41.550 83.363 1.00 40.30 521 MET A N 1
ATOM 7486 C CA . MET A 1 486 ? 37.175 42.736 84.169 1.00 34.04 521 MET A CA 1
ATOM 7487 C C . MET A 1 486 ? 38.067 43.716 83.418 1.00 31.01 521 MET A C 1
ATOM 7488 O O . MET A 1 486 ? 37.898 44.935 83.536 1.00 31.67 521 MET A O 1
ATOM 7502 N N . LEU A 1 487 ? 39.022 43.206 82.641 1.00 33.01 522 LEU A N 1
ATOM 7503 C CA . LEU A 1 487 ? 39.890 44.082 81.864 1.00 34.84 522 LEU A CA 1
ATOM 7504 C C . LEU A 1 487 ? 39.093 44.851 80.818 1.00 38.00 522 LEU A C 1
ATOM 7505 O O . LEU A 1 487 ? 39.140 46.085 80.763 1.00 39.43 522 LEU A O 1
ATOM 7521 N N . LYS A 1 488 ? 38.349 44.134 79.973 1.00 39.38 523 LYS A N 1
ATOM 7522 C CA . LYS A 1 488 ? 37.619 44.788 78.892 1.00 41.42 523 LYS A CA 1
ATOM 7523 C C . LYS A 1 488 ? 36.514 45.688 79.427 1.00 40.02 523 LYS A C 1
ATOM 7524 O O . LYS A 1 488 ? 36.285 46.780 78.897 1.00 40.93 523 LYS A O 1
ATOM 7543 N N . THR A 1 489 ? 35.820 45.251 80.477 1.00 42.57 524 THR A N 1
ATOM 7544 C CA . THR A 1 489 ? 34.613 45.947 80.904 1.00 36.80 524 THR A CA 1
ATOM 7545 C C . THR A 1 489 ? 34.908 47.134 81.812 1.00 35.04 524 THR A C 1
ATOM 7546 O O . THR A 1 489 ? 34.186 48.134 81.758 1.00 40.96 524 THR A O 1
ATOM 7557 N N . LEU A 1 490 ? 35.946 47.057 82.643 1.00 36.18 525 LEU A N 1
ATOM 7558 C CA . LEU A 1 490 ? 36.136 48.066 83.680 1.00 35.69 525 LEU A CA 1
ATOM 7559 C C . LEU A 1 490 ? 37.541 48.657 83.722 1.00 32.12 525 LEU A C 1
ATOM 7560 O O . LEU A 1 490 ? 37.699 49.881 83.687 1.00 34.38 525 LEU A O 1
ATOM 7576 N N . ILE A 1 491 ? 38.567 47.810 83.797 1.00 37.16 526 ILE A N 1
ATOM 7577 C CA . ILE A 1 491 ? 39.916 48.297 84.080 1.00 33.02 526 ILE A CA 1
ATOM 7578 C C . ILE A 1 491 ? 40.429 49.163 82.934 1.00 34.65 526 ILE A C 1
ATOM 7579 O O . ILE A 1 491 ? 40.819 50.318 83.138 1.00 34.52 526 ILE A O 1
ATOM 7595 N N . ILE A 1 492 ? 40.455 48.617 81.716 1.00 38.53 527 ILE A N 1
ATOM 7596 C CA . ILE A 1 492 ? 40.944 49.393 80.575 1.00 37.45 527 ILE A CA 1
ATOM 7597 C C . ILE A 1 492 ? 40.111 50.651 80.370 1.00 40.38 527 ILE A C 1
ATOM 7598 O O . ILE A 1 492 ? 40.697 51.740 80.256 1.00 45.69 527 ILE A O 1
ATOM 7614 N N . PRO A 1 493 ? 38.777 50.592 80.317 1.00 38.62 528 PRO A N 1
ATOM 7615 C CA . PRO A 1 493 ? 38.001 51.841 80.250 1.00 40.87 528 PRO A CA 1
ATOM 7616 C C . PRO A 1 493 ? 38.364 52.834 81.341 1.00 39.83 528 PRO A C 1
ATOM 7617 O O . PRO A 1 493 ? 38.402 54.044 81.088 1.00 43.89 528 PRO A O 1
ATOM 7628 N N . ALA A 1 494 ? 38.636 52.351 82.553 1.00 36.06 529 ALA A N 1
ATOM 7629 C CA . ALA A 1 494 ? 39.032 53.244 83.635 1.00 33.93 529 ALA A CA 1
ATOM 7630 C C . ALA A 1 494 ? 40.409 53.841 83.378 1.00 34.76 529 ALA A C 1
ATOM 7631 O O . ALA A 1 494 ? 40.622 55.038 83.595 1.00 43.06 529 ALA A O 1
ATOM 7638 N N . VAL A 1 495 ? 41.356 53.025 82.912 1.00 36.86 530 VAL A N 1
ATOM 7639 C CA . VAL A 1 495 ? 42.701 53.525 82.648 1.00 35.74 530 VAL A CA 1
ATOM 7640 C C . VAL A 1 495 ? 42.674 54.605 81.575 1.00 38.59 530 VAL A C 1
ATOM 7641 O O . VAL A 1 495 ? 43.512 55.514 81.580 1.00 47.43 530 VAL A O 1
ATOM 7654 N N . ARG A 1 496 ? 41.727 54.532 80.645 1.00 38.54 531 ARG A N 1
ATOM 7655 C CA . ARG A 1 496 ? 41.625 55.518 79.578 1.00 44.46 531 ARG A CA 1
ATOM 7656 C C . ARG A 1 496 ? 40.711 56.683 79.933 1.00 49.19 531 ARG A C 1
ATOM 7657 O O . ARG A 1 496 ? 40.589 57.618 79.136 1.00 51.63 531 ARG A O 1
ATOM 7678 N N . SER A 1 497 ? 40.069 56.650 81.096 1.00 50.16 532 SER A N 1
ATOM 7679 C CA . SER A 1 497 ? 39.144 57.709 81.470 1.00 42.96 532 SER A CA 1
ATOM 7680 C C . SER A 1 497 ? 39.876 59.032 81.653 1.00 47.96 532 SER A C 1
ATOM 7681 O O . SER A 1 497 ? 40.992 59.078 82.175 1.00 50.41 532 SER A O 1
ATOM 7689 N N . HIS A 1 498 ? 39.235 60.116 81.217 1.00 52.41 533 HIS A N 1
ATOM 7690 C CA . HIS A 1 498 ? 39.755 61.454 81.461 1.00 61.27 533 HIS A CA 1
ATOM 7691 C C . HIS A 1 498 ? 39.507 61.927 82.886 1.00 54.14 533 HIS A C 1
ATOM 7692 O O . HIS A 1 498 ? 40.105 62.924 83.303 1.00 59.44 533 HIS A O 1
ATOM 7706 N N . ASP A 1 499 ? 38.643 61.248 83.634 1.00 48.51 534 ASP A N 1
ATOM 7707 C CA . ASP A 1 499 ? 38.405 61.589 85.029 1.00 50.08 534 ASP A CA 1
ATOM 7708 C C . ASP A 1 499 ? 39.566 61.075 85.871 1.00 47.13 534 ASP A C 1
ATOM 7709 O O . ASP A 1 499 ? 39.824 59.867 85.913 1.00 54.37 534 ASP A O 1
ATOM 7718 N N . LEU A 1 500 ? 40.263 61.990 86.541 1.00 48.29 535 LEU A N 1
ATOM 7719 C CA . LEU A 1 500 ? 41.497 61.631 87.235 1.00 48.58 535 LEU A CA 1
ATOM 7720 C C . LEU A 1 500 ? 41.291 60.545 88.282 1.00 44.44 535 LEU A C 1
ATOM 7721 O O . LEU A 1 500 ? 42.077 59.582 88.302 1.00 40.60 535 LEU A O 1
ATOM 7737 N N . PRO A 1 501 ? 40.288 60.617 89.162 1.00 44.89 536 PRO A N 1
ATOM 7738 C CA . PRO A 1 501 ? 40.151 59.560 90.179 1.00 42.16 536 PRO A CA 1
ATOM 7739 C C . PRO A 1 501 ? 39.937 58.180 89.587 1.00 41.07 536 PRO A C 1
ATOM 7740 O O . PRO A 1 501 ? 40.475 57.195 90.106 1.00 45.54 536 PRO A O 1
ATOM 7751 N N . ILE A 1 502 ? 39.152 58.077 88.515 1.00 41.57 537 ILE A N 1
ATOM 7752 C CA . ILE A 1 502 ? 38.894 56.778 87.904 1.00 40.47 537 ILE A CA 1
ATOM 7753 C C . ILE A 1 502 ? 40.165 56.226 87.277 1.00 34.27 537 ILE A C 1
ATOM 7754 O O . ILE A 1 502 ? 40.467 55.034 87.399 1.00 41.02 537 ILE A O 1
ATOM 7770 N N . ARG A 1 503 ? 40.930 57.081 86.598 1.00 38.17 538 ARG A N 1
ATOM 7771 C CA . ARG A 1 503 ? 42.172 56.633 85.978 1.00 40.24 538 ARG A CA 1
ATOM 7772 C C . ARG A 1 503 ? 43.143 56.092 87.019 1.00 38.28 538 ARG A C 1
ATOM 7773 O O . ARG A 1 503 ? 43.767 55.046 86.812 1.00 42.14 538 ARG A O 1
ATOM 7794 N N . GLU A 1 504 ? 43.291 56.796 88.141 1.00 40.13 539 GLU A N 1
ATOM 7795 C CA . GLU A 1 504 ? 44.178 56.321 89.195 1.00 37.96 539 GLU A CA 1
ATOM 7796 C C . GLU A 1 504 ? 43.698 54.991 89.757 1.00 32.66 539 GLU A C 1
ATOM 7797 O O . GLU A 1 504 ? 44.501 54.082 89.991 1.00 41.33 539 GLU A O 1
ATOM 7809 N N . LYS A 1 505 ? 42.390 54.855 89.977 1.00 40.08 540 LYS A N 1
ATOM 7810 C CA . LYS A 1 505 ? 41.855 53.602 90.495 1.00 41.70 540 LYS A CA 1
ATOM 7811 C C . LYS A 1 505 ? 41.995 52.484 89.469 1.00 37.44 540 LYS A C 1
ATOM 7812 O O . LYS A 1 505 ? 42.255 51.332 89.831 1.00 35.96 540 LYS A O 1
ATOM 7831 N N . GLY A 1 506 ? 41.834 52.806 88.185 1.00 35.16 541 GLY A N 1
ATOM 7832 C CA . GLY A 1 506 ? 41.985 51.790 87.159 1.00 33.22 541 GLY A CA 1
ATOM 7833 C C . GLY A 1 506 ? 43.399 51.252 87.080 1.00 35.56 541 GLY A C 1
ATOM 7834 O O . GLY A 1 506 ? 43.609 50.065 86.821 1.00 30.59 541 GLY A O 1
ATOM 7838 N N . LEU A 1 507 ? 44.391 52.117 87.299 1.00 33.23 542 LEU A N 1
ATOM 7839 C CA . LEU A 1 507 ? 45.779 51.669 87.248 1.00 34.40 542 LEU A CA 1
ATOM 7840 C C . LEU A 1 507 ? 46.108 50.750 88.416 1.00 34.45 542 LEU A C 1
ATOM 7841 O O . LEU A 1 507 ? 46.803 49.745 88.241 1.00 34.95 542 LEU A O 1
ATOM 7857 N N . GLU A 1 508 ? 45.625 51.079 89.615 1.00 31.74 543 GLU A N 1
ATOM 7858 C CA . GLU A 1 508 ? 45.810 50.183 90.751 1.00 33.20 543 GLU A CA 1
ATOM 7859 C C . GLU A 1 508 ? 45.191 48.819 90.475 1.00 30.52 543 GLU A C 1
ATOM 7860 O O . GLU A 1 508 ? 45.749 47.787 90.862 1.00 32.78 543 GLU A O 1
ATOM 7872 N N . CYS A 1 509 ? 44.036 48.794 89.805 1.00 29.60 544 CYS A N 1
ATOM 7873 C CA . CYS A 1 509 ? 43.421 47.524 89.439 1.00 28.85 544 CYS A CA 1
ATOM 7874 C C . CYS A 1 509 ? 44.253 46.794 88.395 1.00 28.84 544 CYS A C 1
ATOM 7875 O O . CYS A 1 509 ? 44.440 45.576 88.481 1.00 28.03 544 CYS A O 1
ATOM 7883 N N . LEU A 1 510 ? 44.752 47.522 87.396 1.00 32.37 545 LEU A N 1
ATOM 7884 C CA . LEU A 1 510 ? 45.594 46.905 86.379 1.00 29.74 545 LEU A CA 1
ATOM 7885 C C . LEU A 1 510 ? 46.850 46.304 86.996 1.00 25.78 545 LEU A C 1
ATOM 7886 O O . LEU A 1 510 ? 47.292 45.223 86.593 1.00 27.33 545 LEU A O 1
ATOM 7902 N N . SER A 1 511 ? 47.430 46.983 87.985 1.00 23.60 546 SER A N 1
ATOM 7903 C CA . SER A 1 511 ? 48.641 46.479 88.623 1.00 24.39 546 SER A CA 1
ATOM 7904 C C . SER A 1 511 ? 48.401 45.113 89.247 1.00 25.67 546 SER A C 1
ATOM 7905 O O . SER A 1 511 ? 49.206 44.191 89.078 1.00 32.39 546 SER A O 1
ATOM 7913 N N . LEU A 1 512 ? 47.292 44.963 89.975 1.00 26.33 547 LEU A N 1
ATOM 7914 C CA . LEU A 1 512 ? 47.022 43.709 90.670 1.00 28.30 547 LEU A CA 1
ATOM 7915 C C . LEU A 1 512 ? 46.786 42.563 89.699 1.00 26.47 547 LEU A C 1
ATOM 7916 O O . LEU A 1 512 ? 47.020 41.402 90.048 1.00 29.17 547 LEU A O 1
ATOM 7932 N N . VAL A 1 513 ? 46.319 42.859 88.486 1.00 26.27 548 VAL A N 1
ATOM 7933 C CA . VAL A 1 513 ? 46.164 41.808 87.488 1.00 33.12 548 VAL A CA 1
ATOM 7934 C C . VAL A 1 513 ? 47.520 41.417 86.926 1.00 31.29 548 VAL A C 1
ATOM 7935 O O . VAL A 1 513 ? 47.745 40.252 86.579 1.00 34.01 548 VAL A O 1
ATOM 7948 N N . CYS A 1 514 ? 48.443 42.374 86.829 1.00 33.78 549 CYS A N 1
ATOM 7949 C CA . CYS A 1 514 ? 49.785 42.066 86.354 1.00 30.46 549 CYS A CA 1
ATOM 7950 C C . CYS A 1 514 ? 50.515 41.134 87.309 1.00 29.21 549 CYS A C 1
ATOM 7951 O O . CYS A 1 514 ? 51.376 40.361 86.881 1.00 32.60 549 CYS A O 1
ATOM 7959 N N . LEU A 1 515 ? 50.184 41.183 88.600 1.00 30.25 550 LEU A N 1
ATOM 7960 C CA . LEU A 1 515 ? 50.784 40.273 89.566 1.00 30.90 550 LEU A CA 1
ATOM 7961 C C . LEU A 1 515 ? 50.302 38.839 89.404 1.00 34.75 550 LEU A C 1
ATOM 7962 O O . LEU A 1 515 ? 50.813 37.952 90.095 1.00 38.02 550 LEU A O 1
ATOM 7978 N N . LEU A 1 516 ? 49.333 38.590 88.523 1.00 36.55 551 LEU A N 1
ATOM 7979 C CA . LEU A 1 516 ? 48.822 37.246 88.293 1.00 39.59 551 LEU A CA 1
ATOM 7980 C C . LEU A 1 516 ? 49.300 36.639 86.982 1.00 36.23 551 LEU A C 1
ATOM 7981 O O . LEU A 1 516 ? 49.206 35.420 86.814 1.00 37.78 551 LEU A O 1
ATOM 7997 N N . ASN A 1 517 ? 49.808 37.451 86.059 1.00 33.97 552 ASN A N 1
ATOM 7998 C CA . ASN A 1 517 ? 50.299 36.957 84.778 1.00 39.62 552 ASN A CA 1
ATOM 7999 C C . ASN A 1 517 ? 51.594 37.679 84.441 1.00 35.18 552 ASN A C 1
ATOM 8000 O O . ASN A 1 517 ? 51.611 38.908 84.336 1.00 34.30 552 ASN A O 1
ATOM 8011 N N . ALA A 1 518 ? 52.671 36.911 84.263 1.00 33.78 553 ALA A N 1
ATOM 8012 C CA . ALA A 1 518 ? 53.978 37.508 84.012 1.00 34.74 553 ALA A CA 1
ATOM 8013 C C . ALA A 1 518 ? 54.036 38.171 82.642 1.00 38.52 553 ALA A C 1
ATOM 8014 O O . ALA A 1 518 ? 54.623 39.249 82.493 1.00 37.34 553 ALA A O 1
ATOM 8021 N N . ASP A 1 519 ? 53.442 37.544 81.627 1.00 41.21 554 ASP A N 1
ATOM 8022 C CA . ASP A 1 519 ? 53.465 38.128 80.291 1.00 38.28 554 ASP A CA 1
ATOM 8023 C C . ASP A 1 519 ? 52.678 39.430 80.247 1.00 37.88 554 ASP A C 1
ATOM 8024 O O . ASP A 1 519 ? 53.069 40.373 79.552 1.00 41.46 554 ASP A O 1
ATOM 8033 N N . LEU A 1 520 ? 51.566 39.503 80.980 1.00 44.17 555 LEU A N 1
ATOM 8034 C CA . LEU A 1 520 ? 50.821 40.754 81.054 1.00 37.13 555 LEU A CA 1
ATOM 8035 C C . LEU A 1 520 ? 51.600 41.803 81.834 1.00 35.09 555 LEU A C 1
ATOM 8036 O O . LEU A 1 520 ? 51.609 42.982 81.464 1.00 31.53 555 LEU A O 1
ATOM 8052 N N . ALA A 1 521 ? 52.259 41.393 82.918 1.00 38.58 556 ALA A N 1
ATOM 8053 C CA . ALA A 1 521 ? 53.151 42.298 83.633 1.00 28.98 556 ALA A CA 1
ATOM 8054 C C . ALA A 1 521 ? 54.201 42.877 82.696 1.00 31.37 556 ALA A C 1
ATOM 8055 O O . ALA A 1 521 ? 54.404 44.094 82.645 1.00 35.52 556 ALA A O 1
ATOM 8062 N N . PHE A 1 522 ? 54.871 42.012 81.931 1.00 35.10 557 PHE A N 1
ATOM 8063 C CA . PHE A 1 522 ? 55.915 42.475 81.024 1.00 34.54 557 PHE A CA 1
ATOM 8064 C C . PHE A 1 522 ? 55.350 43.400 79.954 1.00 33.95 557 PHE A C 1
ATOM 8065 O O . PHE A 1 522 ? 55.998 44.375 79.560 1.00 32.57 557 PHE A O 1
ATOM 8082 N N . GLU A 1 523 ? 54.145 43.106 79.466 1.00 39.27 558 GLU A N 1
ATOM 8083 C CA . GLU A 1 523 ? 53.545 43.919 78.417 1.00 40.56 558 GLU A CA 1
ATOM 8084 C C . GLU A 1 523 ? 53.208 45.325 78.894 1.00 41.37 558 GLU A C 1
ATOM 8085 O O . GLU A 1 523 ? 53.101 46.236 78.067 1.00 41.77 558 GLU A O 1
ATOM 8097 N N . ASN A 1 524 ? 53.051 45.528 80.200 1.00 40.54 559 ASN A N 1
ATOM 8098 C CA . ASN A 1 524 ? 52.630 46.813 80.742 1.00 36.77 559 ASN A CA 1
ATOM 8099 C C . ASN A 1 524 ? 53.741 47.570 81.453 1.00 38.56 559 ASN A C 1
ATOM 8100 O O . ASN A 1 524 ? 53.492 48.674 81.948 1.00 44.08 559 ASN A O 1
ATOM 8111 N N . VAL A 1 525 ? 54.955 47.020 81.520 1.00 37.13 560 VAL A N 1
ATOM 8112 C CA . VAL A 1 525 ? 56.080 47.771 82.081 1.00 32.30 560 VAL A CA 1
ATOM 8113 C C . VAL A 1 525 ? 56.227 49.128 81.397 1.00 35.56 560 VAL A C 1
ATOM 8114 O O . VAL A 1 525 ? 56.352 50.139 82.100 1.00 35.33 560 VAL A O 1
ATOM 8127 N N . PRO A 1 526 ? 56.234 49.224 80.065 1.00 36.83 561 PRO A N 1
ATOM 8128 C CA . PRO A 1 526 ? 56.357 50.549 79.434 1.00 35.34 561 PRO A CA 1
ATOM 8129 C C . PRO A 1 526 ? 55.341 51.556 79.937 1.00 40.61 561 PRO A C 1
ATOM 8130 O O . PRO A 1 526 ? 55.670 52.738 80.095 1.00 42.93 561 PRO A O 1
ATOM 8141 N N . LEU A 1 527 ? 54.108 51.119 80.193 1.00 49.42 562 LEU A N 1
ATOM 8142 C CA . LEU A 1 527 ? 53.080 52.035 80.674 1.00 36.24 562 LEU A CA 1
ATOM 8143 C C . LEU A 1 527 ? 53.461 52.619 82.027 1.00 40.04 562 LEU A C 1
ATOM 8144 O O . LEU A 1 527 ? 53.401 53.836 82.232 1.00 39.12 562 LEU A O 1
ATOM 8160 N N . TYR A 1 528 ? 53.859 51.762 82.967 1.00 36.36 563 TYR A N 1
ATOM 8161 C CA . TYR A 1 528 ? 54.191 52.234 84.304 1.00 29.70 563 TYR A CA 1
ATOM 8162 C C . TYR A 1 528 ? 55.486 53.033 84.336 1.00 35.40 563 TYR A C 1
ATOM 8163 O O . TYR A 1 528 ? 55.689 53.815 85.270 1.00 38.27 563 TYR A O 1
ATOM 8181 N N . LEU A 1 529 ? 56.364 52.860 83.347 1.00 37.11 564 LEU A N 1
ATOM 8182 C CA . LEU A 1 529 ? 57.496 53.769 83.209 1.00 29.41 564 LEU A CA 1
ATOM 8183 C C . LEU A 1 529 ? 57.036 55.127 82.699 1.00 38.62 564 LEU A C 1
ATOM 8184 O O . LEU A 1 529 ? 57.506 56.167 83.171 1.00 43.53 564 LEU A O 1
ATOM 8200 N N . HIS A 1 530 ? 56.112 55.134 81.736 1.00 40.43 565 HIS A N 1
ATOM 8201 C CA . HIS A 1 530 ? 55.519 56.387 81.282 1.00 45.71 565 HIS A CA 1
ATOM 8202 C C . HIS A 1 530 ? 54.747 57.072 82.400 1.00 45.03 565 HIS A C 1
ATOM 8203 O O . HIS A 1 530 ? 54.652 58.304 82.426 1.00 43.02 565 HIS A O 1
ATOM 8217 N N . CYS A 1 531 ? 54.195 56.298 83.336 1.00 42.73 566 CYS A N 1
ATOM 8218 C CA . CYS A 1 531 ? 53.495 56.897 84.467 1.00 41.40 566 CYS A CA 1
ATOM 8219 C C . CYS A 1 531 ? 54.454 57.658 85.371 1.00 39.86 566 CYS A C 1
ATOM 8220 O O . CYS A 1 531 ? 54.092 58.696 85.934 1.00 49.79 566 CYS A O 1
ATOM 8228 N N . TYR A 1 532 ? 55.683 57.165 85.524 1.00 38.51 567 TYR A N 1
ATOM 8229 C CA . TYR A 1 532 ? 56.601 57.787 86.470 1.00 39.87 567 TYR A CA 1
ATOM 8230 C C . TYR A 1 532 ? 57.133 59.114 85.942 1.00 45.88 567 TYR A C 1
ATOM 8231 O O . TYR A 1 532 ? 57.160 60.114 86.667 1.00 51.15 567 TYR A O 1
ATOM 8249 N N . GLU A 1 533 ? 57.573 59.143 84.684 1.00 43.77 568 GLU A N 1
ATOM 8250 C CA . GLU A 1 533 ? 58.246 60.333 84.173 1.00 58.61 568 GLU A CA 1
ATOM 8251 C C . GLU A 1 533 ? 57.262 61.474 83.940 1.00 62.46 568 GLU A C 1
ATOM 8252 O O . GLU A 1 533 ? 57.526 62.619 84.324 1.00 71.88 568 GLU A O 1
ATOM 8264 N N . LYS A 1 534 ? 56.120 61.184 83.321 1.00 61.17 569 LYS A N 1
ATOM 8265 C CA . LYS A 1 534 ? 55.164 62.214 82.937 1.00 63.26 569 LYS A CA 1
ATOM 8266 C C . LYS A 1 534 ? 53.961 62.296 83.868 1.00 60.76 569 LYS A C 1
ATOM 8267 O O . LYS A 1 534 ? 53.050 63.088 83.608 1.00 62.37 569 LYS A O 1
ATOM 8286 N N . GLY A 1 535 ? 53.933 61.511 84.945 1.00 52.49 570 GLY A N 1
ATOM 8287 C CA . GLY A 1 535 ? 52.798 61.473 85.837 1.00 45.75 570 GLY A CA 1
ATOM 8288 C C . GLY A 1 535 ? 53.022 62.265 87.117 1.00 41.76 570 GLY A C 1
ATOM 8289 O O . GLY A 1 535 ? 54.120 62.716 87.425 1.00 55.79 570 GLY A O 1
ATOM 8293 N N . SER A 1 536 ? 51.937 62.422 87.869 1.00 36.48 571 SER A N 1
ATOM 8294 C CA . SER A 1 536 ? 51.986 63.135 89.133 1.00 37.13 571 SER A CA 1
ATOM 8295 C C . SER A 1 536 ? 52.705 62.290 90.183 1.00 36.28 571 SER A C 1
ATOM 8296 O O . SER A 1 536 ? 53.109 61.151 89.940 1.00 40.64 571 SER A O 1
ATOM 8304 N N . VAL A 1 537 ? 52.863 62.862 91.377 1.00 38.82 572 VAL A N 1
ATOM 8305 C CA . VAL A 1 537 ? 53.506 62.137 92.468 1.00 36.88 572 VAL A CA 1
ATOM 8306 C C . VAL A 1 537 ? 52.706 60.892 92.823 1.00 38.88 572 VAL A C 1
ATOM 8307 O O . VAL A 1 537 ? 53.273 59.815 93.044 1.00 45.48 572 VAL A O 1
ATOM 8320 N N . VAL A 1 538 ? 51.380 61.017 92.892 1.00 46.02 573 VAL A N 1
ATOM 8321 C CA . VAL A 1 538 ? 50.540 59.855 93.170 1.00 42.19 573 VAL A CA 1
ATOM 8322 C C . VAL A 1 538 ? 50.783 58.772 92.130 1.00 40.79 573 VAL A C 1
ATOM 8323 O O . VAL A 1 538 ? 50.774 57.575 92.443 1.00 33.78 573 VAL A O 1
ATOM 8336 N N . LEU A 1 539 ? 50.999 59.172 90.879 1.00 37.24 574 LEU A N 1
ATOM 8337 C CA . LEU A 1 539 ? 51.222 58.202 89.816 1.00 31.74 574 LEU A CA 1
ATOM 8338 C C . LEU A 1 539 ? 52.628 57.622 89.886 1.00 39.24 574 LEU A C 1
ATOM 8339 O O . LEU A 1 539 ? 52.830 56.440 89.589 1.00 35.53 574 LEU A O 1
ATOM 8355 N N . LYS A 1 540 ? 53.609 58.437 90.281 1.00 44.43 575 LYS A N 1
ATOM 8356 C CA . LYS A 1 540 ? 54.956 57.924 90.494 1.00 34.68 575 LYS A CA 1
ATOM 8357 C C . LYS A 1 540 ? 54.965 56.850 91.571 1.00 33.52 575 LYS A C 1
ATOM 8358 O O . LYS A 1 540 ? 55.628 55.818 91.424 1.00 31.37 575 LYS A O 1
ATOM 8377 N N . CYS A 1 541 ? 54.237 57.077 92.666 1.00 32.46 576 CYS A N 1
ATOM 8378 C CA . CYS A 1 541 ? 54.167 56.076 93.724 1.00 36.57 576 CYS A CA 1
ATOM 8379 C C . CYS A 1 541 ? 53.489 54.802 93.240 1.00 33.46 576 CYS A C 1
ATOM 8380 O O . CYS A 1 541 ? 53.840 53.706 93.685 1.00 39.05 576 CYS A O 1
ATOM 8388 N N . THR A 1 542 ? 52.522 54.921 92.331 1.00 32.51 577 THR A N 1
ATOM 8389 C CA . THR A 1 542 ? 51.879 53.732 91.783 1.00 35.64 577 THR A CA 1
ATOM 8390 C C . THR A 1 542 ? 52.852 52.943 90.920 1.00 30.01 577 THR A C 1
ATOM 8391 O O . THR A 1 542 ? 52.835 51.708 90.924 1.00 29.15 577 THR A O 1
ATOM 8402 N N . ALA A 1 543 ? 53.708 53.641 90.175 1.00 31.89 578 ALA A N 1
ATOM 8403 C CA . ALA A 1 543 ? 54.696 52.965 89.343 1.00 30.39 578 ALA A CA 1
ATOM 8404 C C . ALA A 1 543 ? 55.707 52.209 90.195 1.00 28.79 578 ALA A C 1
ATOM 8405 O O . ALA A 1 543 ? 56.017 51.046 89.918 1.00 27.94 578 ALA A O 1
ATOM 8412 N N . ILE A 1 544 ? 56.230 52.854 91.241 1.00 28.42 579 ILE A N 1
ATOM 8413 C CA . ILE A 1 544 ? 57.244 52.219 92.082 1.00 25.83 579 ILE A CA 1
ATOM 8414 C C . ILE A 1 544 ? 56.697 50.939 92.701 1.00 27.19 579 ILE A C 1
ATOM 8415 O O . ILE A 1 544 ? 57.357 49.894 92.692 1.00 30.77 579 ILE A O 1
ATOM 8431 N N . ARG A 1 545 ? 55.491 51.004 93.266 1.00 27.32 580 ARG A N 1
ATOM 8432 C CA . ARG A 1 545 ? 54.912 49.818 93.889 1.00 30.83 580 ARG A CA 1
ATOM 8433 C C . ARG A 1 545 ? 54.656 48.727 92.861 1.00 32.52 580 ARG A C 1
ATOM 8434 O O . ARG A 1 545 ? 54.918 47.546 93.115 1.00 32.46 580 ARG A O 1
ATOM 8455 N N . THR A 1 546 ? 54.138 49.102 91.693 1.00 30.38 581 THR A N 1
ATOM 8456 C CA . THR A 1 546 ? 53.799 48.112 90.677 1.00 32.17 581 THR A CA 1
ATOM 8457 C C . THR A 1 546 ? 55.045 47.411 90.157 1.00 29.83 581 THR A C 1
ATOM 8458 O O . THR A 1 546 ? 55.124 46.178 90.160 1.00 28.58 581 THR A O 1
ATOM 8469 N N . LEU A 1 547 ? 56.031 48.185 89.702 1.00 31.88 582 LEU A N 1
ATOM 8470 C CA . LEU A 1 547 ? 57.246 47.594 89.152 1.00 27.32 582 LEU A CA 1
ATOM 8471 C C . LEU A 1 547 ? 57.992 46.787 90.207 1.00 27.44 582 LEU A C 1
ATOM 8472 O O . LEU A 1 547 ? 58.535 45.717 89.910 1.00 29.88 582 LEU A O 1
ATOM 8488 N N . THR A 1 548 ? 58.016 47.270 91.449 1.00 20.41 583 THR A N 1
ATOM 8489 C CA . THR A 1 548 ? 58.679 46.523 92.511 1.00 24.66 583 THR A CA 1
ATOM 8490 C C . THR A 1 548 ? 57.975 45.199 92.770 1.00 31.74 583 THR A C 1
ATOM 8491 O O . THR A 1 548 ? 58.628 44.166 92.957 1.00 38.82 583 THR A O 1
ATOM 8502 N N . ASP A 1 549 ? 56.641 45.206 92.788 1.00 30.24 584 ASP A N 1
ATOM 8503 C CA . ASP A 1 549 ? 55.906 43.977 93.062 1.00 27.99 584 ASP A CA 1
ATOM 8504 C C . ASP A 1 549 ? 55.969 43.006 91.891 1.00 27.75 584 ASP A C 1
ATOM 8505 O O . ASP A 1 549 ? 55.982 41.790 92.101 1.00 30.40 584 ASP A O 1
ATOM 8514 N N . MET A 1 550 ? 56.012 43.512 90.659 1.00 26.84 585 MET A N 1
ATOM 8515 C CA . MET A 1 550 ? 56.162 42.625 89.511 1.00 28.04 585 MET A CA 1
ATOM 8516 C C . MET A 1 550 ? 57.495 41.888 89.555 1.00 29.78 585 MET A C 1
ATOM 8517 O O . MET A 1 550 ? 57.570 40.707 89.200 1.00 33.71 585 MET A O 1
ATOM 8531 N N . LEU A 1 551 ? 58.560 42.566 89.992 1.00 34.70 586 LEU A N 1
ATOM 8532 C CA . LEU A 1 551 ? 59.857 41.908 90.121 1.00 31.48 586 LEU A CA 1
ATOM 8533 C C . LEU A 1 551 ? 59.827 40.843 91.209 1.00 31.20 586 LEU A C 1
ATOM 8534 O O . LEU A 1 551 ? 60.250 39.703 90.990 1.00 33.27 586 LEU A O 1
ATOM 8550 N N . ILE A 1 552 ? 59.337 41.201 92.395 1.00 27.42 587 ILE A N 1
ATOM 8551 C CA . ILE A 1 552 ? 59.294 40.251 93.500 1.00 27.85 587 ILE A CA 1
ATOM 8552 C C . ILE A 1 552 ? 58.395 39.072 93.155 1.00 31.85 587 ILE A C 1
ATOM 8553 O O . ILE A 1 552 ? 58.732 37.914 93.428 1.00 39.91 587 ILE A O 1
ATOM 8569 N N . GLN A 1 553 ? 57.237 39.345 92.554 1.00 34.87 588 GLN A N 1
ATOM 8570 C CA . GLN A 1 553 ? 56.287 38.281 92.252 1.00 31.53 588 GLN A CA 1
ATOM 8571 C C . GLN A 1 553 ? 56.783 37.407 91.108 1.00 29.67 588 GLN A C 1
ATOM 8572 O O . GLN A 1 553 ? 56.886 36.184 91.249 1.00 36.97 588 GLN A O 1
ATOM 8586 N N . HIS A 1 554 ? 57.099 38.016 89.967 1.00 27.65 589 HIS A N 1
ATOM 8587 C CA . HIS A 1 554 ? 57.363 37.264 88.748 1.00 32.03 589 HIS A CA 1
ATOM 8588 C C . HIS A 1 554 ? 58.828 36.903 88.557 1.00 35.44 589 HIS A C 1
ATOM 8589 O O . HIS A 1 554 ? 59.126 36.007 87.760 1.00 43.63 589 HIS A O 1
ATOM 8603 N N . GLY A 1 555 ? 59.738 37.570 89.247 1.00 37.15 590 GLY A N 1
ATOM 8604 C CA . GLY A 1 555 ? 61.141 37.232 89.170 1.00 31.06 590 GLY A CA 1
ATOM 8605 C C . GLY A 1 555 ? 61.962 38.332 88.515 1.00 33.83 590 GLY A C 1
ATOM 8606 O O . GLY A 1 555 ? 61.452 39.207 87.812 1.00 35.86 590 GLY A O 1
ATOM 8610 N N . LYS A 1 556 ? 63.270 38.263 88.755 1.00 45.15 591 LYS A N 1
ATOM 8611 C CA . LYS A 1 556 ? 64.202 39.261 88.245 1.00 36.04 591 LYS A CA 1
ATOM 8612 C C . LYS A 1 556 ? 64.477 39.069 86.758 1.00 34.91 591 LYS A C 1
ATOM 8613 O O . LYS A 1 556 ? 64.557 40.047 86.007 1.00 39.95 591 LYS A O 1
ATOM 8632 N N . ALA A 1 557 ? 64.618 37.818 86.318 1.00 35.04 592 ALA A N 1
ATOM 8633 C CA . ALA A 1 557 ? 65.058 37.538 84.957 1.00 34.55 592 ALA A CA 1
ATOM 8634 C C . ALA A 1 557 ? 64.028 37.930 83.909 1.00 41.04 592 ALA A C 1
ATOM 8635 O O . ALA A 1 557 ? 64.395 38.133 82.748 1.00 37.66 592 ALA A O 1
ATOM 8642 N N . LYS A 1 558 ? 62.753 38.039 84.285 1.00 49.98 593 LYS A N 1
ATOM 8643 C CA . LYS A 1 558 ? 61.715 38.319 83.300 1.00 36.66 593 LYS A CA 1
ATOM 8644 C C . LYS A 1 558 ? 61.835 39.727 82.731 1.00 38.17 593 LYS A C 1
ATOM 8645 O O . LYS A 1 558 ? 61.420 39.966 81.593 1.00 45.25 593 LYS A O 1
ATOM 8664 N N . PHE A 1 559 ? 62.405 40.666 83.490 1.00 45.03 594 PHE A N 1
ATOM 8665 C CA . PHE A 1 559 ? 62.367 42.080 83.131 1.00 49.25 594 PHE A CA 1
ATOM 8666 C C . PHE A 1 559 ? 63.749 42.663 82.857 1.00 42.62 594 PHE A C 1
ATOM 8667 O O . PHE A 1 559 ? 63.928 43.881 82.941 1.00 36.52 594 PHE A O 1
ATOM 8684 N N . THR A 1 560 ? 64.731 41.826 82.520 1.00 49.25 595 THR A N 1
ATOM 8685 C CA . THR A 1 560 ? 66.086 42.325 82.323 1.00 51.46 595 THR A CA 1
ATOM 8686 C C . THR A 1 560 ? 66.185 43.306 81.162 1.00 46.21 595 THR A C 1
ATOM 8687 O O . THR A 1 560 ? 67.140 44.087 81.110 1.00 50.46 595 THR A O 1
ATOM 8698 N N . GLU A 1 561 ? 65.223 43.292 80.236 1.00 48.99 596 GLU A N 1
ATOM 8699 C CA . GLU A 1 561 ? 65.224 44.275 79.157 1.00 46.59 596 GLU A CA 1
ATOM 8700 C C . GLU A 1 561 ? 64.956 45.672 79.692 1.00 43.67 596 GLU A C 1
ATOM 8701 O O . GLU A 1 561 ? 65.417 46.661 79.110 1.00 45.98 596 GLU A O 1
ATOM 8713 N N . TYR A 1 562 ? 64.206 45.773 80.787 1.00 44.32 597 TYR A N 1
ATOM 8714 C CA . TYR A 1 562 ? 63.868 47.046 81.401 1.00 45.27 597 TYR A CA 1
ATOM 8715 C C . TYR A 1 562 ? 64.683 47.307 82.662 1.00 42.07 597 TYR A C 1
ATOM 8716 O O . TYR A 1 562 ? 64.324 48.177 83.460 1.00 44.04 597 TYR A O 1
ATOM 8734 N N . GLU A 1 563 ? 65.782 46.575 82.844 1.00 44.65 598 GLU A N 1
ATOM 8735 C CA . GLU A 1 563 ? 66.566 46.679 84.070 1.00 41.78 598 GLU A CA 1
ATOM 8736 C C . GLU A 1 563 ? 67.037 48.108 84.310 1.00 41.83 598 GLU A C 1
ATOM 8737 O O . GLU A 1 563 ? 66.943 48.626 85.428 1.00 41.57 598 GLU A O 1
ATOM 8749 N N . ASP A 1 564 ? 67.552 48.763 83.270 1.00 45.94 599 ASP A N 1
ATOM 8750 C CA . ASP A 1 564 ? 68.095 50.105 83.449 1.00 47.27 599 ASP A CA 1
ATOM 8751 C C . ASP A 1 564 ? 66.988 51.129 83.658 1.00 46.26 599 ASP A C 1
ATOM 8752 O O . ASP A 1 564 ? 67.153 52.081 84.429 1.00 43.14 599 ASP A O 1
ATOM 8761 N N . ALA A 1 565 ? 65.852 50.954 82.982 1.00 52.33 600 ALA A N 1
ATOM 8762 C CA . ALA A 1 565 ? 64.754 51.904 83.124 1.00 44.92 600 ALA A CA 1
ATOM 8763 C C . ALA A 1 565 ? 64.132 51.825 84.511 1.00 39.29 600 ALA A C 1
ATOM 8764 O O . ALA A 1 565 ? 63.771 52.852 85.095 1.00 43.07 600 ALA A O 1
ATOM 8771 N N . ILE A 1 566 ? 63.997 50.617 85.055 1.00 36.27 601 ILE A N 1
ATOM 8772 C CA . ILE A 1 566 ? 63.423 50.463 86.386 1.00 35.27 601 ILE A CA 1
ATOM 8773 C C . ILE A 1 566 ? 64.385 50.992 87.440 1.00 36.82 601 ILE A C 1
ATOM 8774 O O . ILE A 1 566 ? 63.989 51.721 88.356 1.00 32.94 601 ILE A O 1
ATOM 8790 N N . SER A 1 567 ? 65.665 50.630 87.328 1.00 36.92 602 SER A N 1
ATOM 8791 C CA . SER A 1 567 ? 66.659 51.153 88.258 1.00 37.38 602 SER A CA 1
ATOM 8792 C C . SER A 1 567 ? 66.698 52.674 88.214 1.00 37.07 602 SER A C 1
ATOM 8793 O O . SER A 1 567 ? 66.887 53.329 89.245 1.00 39.26 602 SER A O 1
ATOM 8801 N N . SER A 1 568 ? 66.507 53.254 87.029 1.00 37.48 603 SER A N 1
ATOM 8802 C CA . SER A 1 568 ? 66.526 54.706 86.896 1.00 34.67 603 SER A CA 1
ATOM 8803 C C . SER A 1 568 ? 65.467 55.357 87.777 1.00 44.15 603 SER A C 1
ATOM 8804 O O . SER A 1 568 ? 65.768 56.267 88.558 1.00 44.89 603 SER A O 1
ATOM 8812 N N . ILE A 1 569 ? 64.213 54.909 87.665 1.00 40.79 604 ILE A N 1
ATOM 8813 C CA . ILE A 1 569 ? 63.149 55.529 88.447 1.00 39.26 604 ILE A CA 1
ATOM 8814 C C . ILE A 1 569 ? 63.362 55.277 89.932 1.00 34.12 604 ILE A C 1
ATOM 8815 O O . ILE A 1 569 ? 62.994 56.110 90.767 1.00 33.09 604 ILE A O 1
ATOM 8831 N N . LEU A 1 570 ? 63.959 54.138 90.288 1.00 31.48 605 LEU A N 1
ATOM 8832 C CA . LEU A 1 570 ? 64.286 53.881 91.686 1.00 33.33 605 LEU A CA 1
ATOM 8833 C C . LEU A 1 570 ? 65.347 54.853 92.189 1.00 39.80 605 LEU A C 1
ATOM 8834 O O . LEU A 1 570 ? 65.282 55.308 93.337 1.00 38.58 605 LEU A O 1
ATOM 8850 N N . PHE A 1 571 ? 66.335 55.179 91.350 1.00 41.05 606 PHE A N 1
ATOM 8851 C CA . PHE A 1 571 ? 67.311 56.200 91.717 1.00 48.00 606 PHE A CA 1
ATOM 8852 C C . PHE A 1 571 ? 66.648 57.562 91.843 1.00 43.82 606 PHE A C 1
ATOM 8853 O O . PHE A 1 571 ? 66.813 58.258 92.851 1.00 43.15 606 PHE A O 1
ATOM 8870 N N . GLU A 1 572 ? 65.899 57.963 90.816 1.00 44.30 607 GLU A N 1
ATOM 8871 C CA . GLU A 1 572 ? 65.260 59.273 90.822 1.00 41.20 607 GLU A CA 1
ATOM 8872 C C . GLU A 1 572 ? 64.360 59.435 92.039 1.00 40.48 607 GLU A C 1
ATOM 8873 O O . GLU A 1 572 ? 64.386 60.472 92.712 1.00 43.95 607 GLU A O 1
ATOM 8885 N N . ALA A 1 573 ? 63.559 58.412 92.344 1.00 41.39 608 ALA A N 1
ATOM 8886 C CA . ALA A 1 573 ? 62.682 58.478 93.508 1.00 41.13 608 ALA A CA 1
ATOM 8887 C C . ALA A 1 573 ? 63.485 58.699 94.781 1.00 35.07 608 ALA A C 1
ATOM 8888 O O . ALA A 1 573 ? 63.145 59.551 95.608 1.00 39.77 608 ALA A O 1
ATOM 8895 N N . LEU A 1 574 ? 64.562 57.933 94.955 1.00 36.60 609 LEU A N 1
ATOM 8896 C CA . LEU A 1 574 ? 65.343 58.009 96.181 1.00 40.92 609 LEU A CA 1
ATOM 8897 C C . LEU A 1 574 ? 66.004 59.368 96.364 1.00 43.43 609 LEU A C 1
ATOM 8898 O O . LEU A 1 574 ? 66.309 59.747 97.499 1.00 40.45 609 LEU A O 1
ATOM 8914 N N . GLY A 1 575 ? 66.226 60.109 95.283 1.00 41.77 610 GLY A N 1
ATOM 8915 C CA . GLY A 1 575 ? 66.837 61.416 95.357 1.00 42.72 610 GLY A CA 1
ATOM 8916 C C . GLY A 1 575 ? 65.882 62.577 95.497 1.00 51.52 610 GLY A C 1
ATOM 8917 O O . GLY A 1 575 ? 66.328 63.728 95.539 1.00 54.54 610 GLY A O 1
ATOM 8921 N N . GLU A 1 576 ? 64.576 62.321 95.569 1.00 57.06 611 GLU A N 1
ATOM 8922 C CA . GLU A 1 576 ? 63.586 63.392 95.691 1.00 53.55 611 GLU A CA 1
ATOM 8923 C C . GLU A 1 576 ? 63.284 63.645 97.167 1.00 53.09 611 GLU A C 1
ATOM 8924 O O . GLU A 1 576 ? 62.222 63.311 97.692 1.00 63.16 611 GLU A O 1
ATOM 8936 N N . PHE A 1 577 ? 64.256 64.263 97.838 1.00 61.04 612 PHE A N 1
ATOM 8937 C CA . PHE A 1 577 ? 64.047 64.699 99.213 1.00 67.77 612 PHE A CA 1
ATOM 8938 C C . PHE A 1 577 ? 62.951 65.749 99.324 1.00 67.38 612 PHE A C 1
ATOM 8939 O O . PHE A 1 577 ? 62.559 66.098 100.443 1.00 60.50 612 PHE A O 1
ATOM 8956 N N . GLU A 1 578 ? 62.445 66.253 98.196 1.00 72.76 613 GLU A N 1
ATOM 8957 C CA . GLU A 1 578 ? 61.311 67.168 98.225 1.00 68.85 613 GLU A CA 1
ATOM 8958 C C . GLU A 1 578 ? 60.026 66.442 98.607 1.00 71.57 613 GLU A C 1
ATOM 8959 O O . GLU A 1 578 ? 59.164 67.010 99.288 1.00 72.72 613 GLU A O 1
ATOM 8971 N N . ASN A 1 579 ? 59.879 65.193 98.175 1.00 60.13 614 ASN A N 1
ATOM 8972 C CA . ASN A 1 579 ? 58.681 64.391 98.419 1.00 45.94 614 ASN A CA 1
ATOM 8973 C C . ASN A 1 579 ? 59.040 63.291 99.413 1.00 42.00 614 ASN A C 1
ATOM 8974 O O . ASN A 1 579 ? 59.515 62.221 99.033 1.00 58.75 614 ASN A O 1
ATOM 8985 N N . ALA A 1 580 ? 58.796 63.560 100.696 1.00 43.30 615 ALA A N 1
ATOM 8986 C CA . ALA A 1 580 ? 59.102 62.581 101.732 1.00 50.60 615 ALA A CA 1
ATOM 8987 C C . ALA A 1 580 ? 58.425 61.246 101.455 1.00 52.44 615 ALA A C 1
ATOM 8988 O O . ALA A 1 580 ? 59.018 60.183 101.670 1.00 55.22 615 ALA A O 1
ATOM 8995 N N . GLU A 1 581 ? 57.181 61.278 100.976 1.00 64.58 616 GLU A N 1
ATOM 8996 C CA . GLU A 1 581 ? 56.448 60.039 100.737 1.00 60.09 616 GLU A CA 1
ATOM 8997 C C . GLU A 1 581 ? 57.043 59.272 99.563 1.00 49.10 616 GLU A C 1
ATOM 8998 O O . GLU A 1 581 ? 57.269 58.061 99.650 1.00 42.17 616 GLU A O 1
ATOM 9010 N N . LEU A 1 582 ? 57.296 59.963 98.452 1.00 44.35 617 LEU A N 1
ATOM 9011 C CA . LEU A 1 582 ? 57.883 59.310 97.287 1.00 34.57 617 LEU A CA 1
ATOM 9012 C C . LEU A 1 582 ? 59.299 58.834 97.586 1.00 49.10 617 LEU A C 1
ATOM 9013 O O . LEU A 1 582 ? 59.670 57.704 97.250 1.00 44.90 617 LEU A O 1
ATOM 9029 N N . GLN A 1 583 ? 60.105 59.687 98.218 1.00 51.56 618 GLN A N 1
ATOM 9030 C CA . GLN A 1 583 ? 61.465 59.303 98.573 1.00 41.03 618 GLN A CA 1
ATOM 9031 C C . GLN A 1 583 ? 61.464 58.073 99.468 1.00 41.82 618 GLN A C 1
ATOM 9032 O O . GLN A 1 583 ? 62.208 57.114 99.230 1.00 40.70 618 GLN A O 1
ATOM 9046 N N . THR A 1 584 ? 60.637 58.087 100.513 1.00 35.87 619 THR A N 1
ATOM 9047 C CA . THR A 1 584 ? 60.541 56.931 101.395 1.00 35.03 619 THR A CA 1
ATOM 9048 C C . THR A 1 584 ? 60.129 55.684 100.630 1.00 35.05 619 THR A C 1
ATOM 9049 O O . THR A 1 584 ? 60.497 54.569 101.014 1.00 37.62 619 THR A O 1
ATOM 9060 N N . LEU A 1 585 ? 59.366 55.849 99.552 1.00 38.53 620 LEU A N 1
ATOM 9061 C CA . LEU A 1 585 ? 58.888 54.696 98.802 1.00 40.98 620 LEU A CA 1
ATOM 9062 C C . LEU A 1 585 ? 60.001 54.088 97.959 1.00 37.68 620 LEU A C 1
ATOM 9063 O O . LEU A 1 585 ? 60.190 52.868 97.955 1.00 35.13 620 LEU A O 1
ATOM 9079 N N . GLY A 1 586 ? 60.740 54.925 97.230 1.00 39.56 621 GLY A N 1
ATOM 9080 C CA . GLY A 1 586 ? 61.902 54.430 96.512 1.00 38.48 621 GLY A CA 1
ATOM 9081 C C . GLY A 1 586 ? 62.883 53.729 97.431 1.00 30.27 621 GLY A C 1
ATOM 9082 O O . GLY A 1 586 ? 63.374 52.641 97.124 1.00 24.79 621 GLY A O 1
ATOM 9086 N N . ALA A 1 587 ? 63.166 54.337 98.583 1.00 30.68 622 ALA A N 1
ATOM 9087 C CA . ALA A 1 587 ? 64.057 53.709 99.550 1.00 30.87 622 ALA A CA 1
ATOM 9088 C C . ALA A 1 587 ? 63.525 52.352 99.983 1.00 32.88 622 ALA A C 1
ATOM 9089 O O . ALA A 1 587 ? 64.281 51.379 100.072 1.00 36.20 622 ALA A O 1
ATOM 9096 N N . GLU A 1 588 ? 62.223 52.266 100.257 1.00 43.73 623 GLU A N 1
ATOM 9097 C CA . GLU A 1 588 ? 61.644 51.001 100.692 1.00 36.03 623 GLU A CA 1
ATOM 9098 C C . GLU A 1 588 ? 61.690 49.964 99.578 1.00 33.69 623 GLU A C 1
ATOM 9099 O O . GLU A 1 588 ? 62.031 48.803 99.820 1.00 31.96 623 GLU A O 1
ATOM 9111 N N . ALA A 1 589 ? 61.357 50.366 98.350 1.00 30.14 624 ALA A N 1
ATOM 9112 C CA . ALA A 1 589 ? 61.384 49.436 97.226 1.00 37.89 624 ALA A CA 1
ATOM 9113 C C . ALA A 1 589 ? 62.776 48.842 97.039 1.00 34.97 624 ALA A C 1
ATOM 9114 O O . ALA A 1 589 ? 62.932 47.623 96.911 1.00 32.77 624 ALA A O 1
ATOM 9121 N N . ILE A 1 590 ? 63.800 49.696 97.016 1.00 31.65 625 ILE A N 1
ATOM 9122 C CA . ILE A 1 590 ? 65.176 49.219 96.899 1.00 25.52 625 ILE A CA 1
ATOM 9123 C C . ILE A 1 590 ? 65.488 48.227 98.012 1.00 26.47 625 ILE A C 1
ATOM 9124 O O . ILE A 1 590 ? 66.072 47.164 97.777 1.00 30.83 625 ILE A O 1
ATOM 9140 N N . ALA A 1 591 ? 65.101 48.564 99.241 1.00 26.02 626 ALA A N 1
ATOM 9141 C CA . ALA A 1 591 ? 65.415 47.712 100.383 1.00 26.91 626 ALA A CA 1
ATOM 9142 C C . ALA A 1 591 ? 64.896 46.294 100.180 1.00 29.61 626 ALA A C 1
ATOM 9143 O O . ALA A 1 591 ? 65.624 45.321 100.397 1.00 30.11 626 ALA A O 1
ATOM 9150 N N . LYS A 1 592 ? 63.632 46.152 99.770 1.00 37.94 627 LYS A N 1
ATOM 9151 C CA . LYS A 1 592 ? 63.071 44.811 99.628 1.00 33.91 627 LYS A CA 1
ATOM 9152 C C . LYS A 1 592 ? 63.595 44.107 98.383 1.00 30.60 627 LYS A C 1
ATOM 9153 O O . LYS A 1 592 ? 63.761 42.883 98.396 1.00 34.01 627 LYS A O 1
ATOM 9172 N N . LEU A 1 593 ? 63.871 44.847 97.308 1.00 25.38 628 LEU A N 1
ATOM 9173 C CA . LEU A 1 593 ? 64.484 44.230 96.137 1.00 28.39 628 LEU A CA 1
ATOM 9174 C C . LEU A 1 593 ? 65.853 43.642 96.463 1.00 33.94 628 LEU A C 1
ATOM 9175 O O . LEU A 1 593 ? 66.233 42.608 95.904 1.00 33.97 628 LEU A O 1
ATOM 9191 N N . LEU A 1 594 ? 66.604 44.281 97.361 1.00 33.65 629 LEU A N 1
ATOM 9192 C CA . LEU A 1 594 ? 67.915 43.759 97.738 1.00 34.17 629 LEU A CA 1
ATOM 9193 C C . LEU A 1 594 ? 67.783 42.505 98.593 1.00 31.69 629 LEU A C 1
ATOM 9194 O O . LEU A 1 594 ? 68.399 41.474 98.299 1.00 34.24 629 LEU A O 1
ATOM 9210 N N . VAL A 1 595 ? 66.983 42.571 99.655 1.00 27.41 630 VAL A N 1
ATOM 9211 C CA . VAL A 1 595 ? 66.859 41.437 100.565 1.00 27.37 630 VAL A CA 1
ATOM 9212 C C . VAL A 1 595 ? 66.182 40.259 99.876 1.00 34.34 630 VAL A C 1
ATOM 9213 O O . VAL A 1 595 ? 66.604 39.108 100.030 1.00 36.27 630 VAL A O 1
ATOM 9226 N N . ILE A 1 596 ? 65.118 40.522 99.119 1.00 37.10 631 ILE A N 1
ATOM 9227 C CA . ILE A 1 596 ? 64.329 39.442 98.537 1.00 38.91 631 ILE A CA 1
ATOM 9228 C C . ILE A 1 596 ? 65.010 38.883 97.296 1.00 32.04 631 ILE A C 1
ATOM 9229 O O . ILE A 1 596 ? 65.109 37.664 97.121 1.00 39.70 631 ILE A O 1
ATOM 9245 N N . LEU A 1 597 ? 65.485 39.764 96.416 1.00 33.59 632 LEU A N 1
ATOM 9246 C CA . LEU A 1 597 ? 65.941 39.370 95.091 1.00 37.00 632 LEU A CA 1
ATOM 9247 C C . LEU A 1 597 ? 67.445 39.479 94.882 1.00 33.81 632 LEU A C 1
ATOM 9248 O O . LEU A 1 597 ? 67.955 38.887 93.928 1.00 32.64 632 LEU A O 1
ATOM 9264 N N . HIS A 1 598 ? 68.163 40.203 95.737 1.00 32.28 633 HIS A N 1
ATOM 9265 C CA . HIS A 1 598 ? 69.536 40.608 95.447 1.00 30.63 633 HIS A CA 1
ATOM 9266 C C . HIS A 1 598 ? 69.589 41.294 94.084 1.00 31.20 633 HIS A C 1
ATOM 9267 O O . HIS A 1 598 ? 70.248 40.847 93.145 1.00 43.93 633 HIS A O 1
ATOM 9281 N N . TYR A 1 599 ? 68.859 42.402 93.995 1.00 32.72 634 TYR A N 1
ATOM 9282 C CA . TYR A 1 599 ? 68.646 43.115 92.738 1.00 32.96 634 TYR A CA 1
ATOM 9283 C C . TYR A 1 599 ? 69.700 44.205 92.613 1.00 37.50 634 TYR A C 1
ATOM 9284 O O . TYR A 1 599 ? 69.500 45.347 93.028 1.00 34.80 634 TYR A O 1
ATOM 9302 N N . ARG A 1 600 ? 70.844 43.843 92.032 1.00 44.55 635 ARG A N 1
ATOM 9303 C CA . ARG A 1 600 ? 71.918 44.794 91.751 1.00 33.36 635 ARG A CA 1
ATOM 9304 C C . ARG A 1 600 ? 72.390 45.484 93.028 1.00 34.78 635 ARG A C 1
ATOM 9305 O O . ARG A 1 600 ? 72.546 46.705 93.079 1.00 38.17 635 ARG A O 1
ATOM 9326 N N . ASP A 1 601 ? 72.616 44.683 94.073 1.00 34.21 636 ASP A N 1
ATOM 9327 C CA . ASP A 1 601 ? 72.984 45.230 95.376 1.00 38.91 636 ASP A CA 1
ATOM 9328 C C . ASP A 1 601 ? 74.100 46.255 95.241 1.00 39.91 636 ASP A C 1
ATOM 9329 O O . ASP A 1 601 ? 73.985 47.385 95.721 1.00 38.97 636 ASP A O 1
ATOM 9338 N N . GLU A 1 602 ? 75.189 45.865 94.576 1.00 55.72 637 GLU A N 1
ATOM 9339 C CA . GLU A 1 602 ? 76.350 46.738 94.429 1.00 55.86 637 GLU A CA 1
ATOM 9340 C C . GLU A 1 602 ? 75.948 48.114 93.918 1.00 51.10 637 GLU A C 1
ATOM 9341 O O . GLU A 1 602 ? 76.445 49.138 94.402 1.00 44.07 637 GLU A O 1
ATOM 9353 N N . LEU A 1 603 ? 75.044 48.157 92.939 1.00 47.61 638 LEU A N 1
ATOM 9354 C CA . LEU A 1 603 ? 74.697 49.420 92.296 1.00 41.32 638 LEU A CA 1
ATOM 9355 C C . LEU A 1 603 ? 73.877 50.311 93.221 1.00 35.96 638 LEU A C 1
ATOM 9356 O O . LEU A 1 603 ? 74.033 51.537 93.205 1.00 35.93 638 LEU A O 1
ATOM 9372 N N . PHE A 1 604 ? 73.001 49.721 94.031 1.00 35.02 639 PHE A N 1
ATOM 9373 C CA . PHE A 1 604 ? 72.128 50.499 94.903 1.00 38.89 639 PHE A CA 1
ATOM 9374 C C . PHE A 1 604 ? 72.703 50.698 96.295 1.00 36.24 639 PHE A C 1
ATOM 9375 O O . PHE A 1 604 ? 72.358 51.679 96.963 1.00 37.69 639 PHE A O 1
ATOM 9392 N N . LEU A 1 605 ? 73.568 49.792 96.749 1.00 35.06 640 LEU A N 1
ATOM 9393 C CA . LEU A 1 605 ? 74.053 49.854 98.123 1.00 29.65 640 LEU A CA 1
ATOM 9394 C C . LEU A 1 605 ? 74.726 51.189 98.420 1.00 29.73 640 LEU A C 1
ATOM 9395 O O . LEU A 1 605 ? 74.579 51.735 99.518 1.00 35.67 640 LEU A O 1
ATOM 9411 N N . LYS A 1 606 ? 75.466 51.736 97.450 1.00 32.79 641 LYS A N 1
ATOM 9412 C CA . LYS A 1 606 ? 76.155 53.002 97.693 1.00 35.27 641 LYS A CA 1
ATOM 9413 C C . LYS A 1 606 ? 75.190 54.179 97.674 1.00 32.22 641 LYS A C 1
ATOM 9414 O O . LYS A 1 606 ? 75.189 54.962 98.639 1.00 36.07 641 LYS A O 1
ATOM 9433 N N . PRO A 1 607 ? 74.357 54.373 96.651 1.00 40.11 642 PRO A N 1
ATOM 9434 C CA . PRO A 1 607 ? 73.345 55.439 96.741 1.00 31.21 642 PRO A CA 1
ATOM 9435 C C . PRO A 1 607 ? 72.455 55.341 97.969 1.00 32.99 642 PRO A C 1
ATOM 9436 O O . PRO A 1 607 ? 72.035 56.375 98.503 1.00 29.70 642 PRO A O 1
ATOM 9447 N N . LEU A 1 608 ? 72.144 54.130 98.432 1.00 36.07 643 LEU A N 1
ATOM 9448 C CA . LEU A 1 608 ? 71.320 53.987 99.628 1.00 33.79 643 LEU A CA 1
ATOM 9449 C C . LEU A 1 608 ? 72.028 54.552 100.850 1.00 36.14 643 LEU A C 1
ATOM 9450 O O . LEU A 1 608 ? 71.451 55.336 101.612 1.00 40.24 643 LEU A O 1
ATOM 9466 N N . ILE A 1 609 ? 73.281 54.149 101.062 1.00 41.19 644 ILE A N 1
ATOM 9467 C CA . ILE A 1 609 ? 74.018 54.593 102.240 1.00 37.33 644 ILE A CA 1
ATOM 9468 C C . ILE A 1 609 ? 74.188 56.105 102.222 1.00 32.13 644 ILE A C 1
ATOM 9469 O O . ILE A 1 609 ? 74.069 56.769 103.257 1.00 37.08 644 ILE A O 1
ATOM 9485 N N . ILE A 1 610 ? 74.464 56.674 101.049 1.00 27.24 645 ILE A N 1
ATOM 9486 C CA . ILE A 1 610 ? 74.652 58.119 100.955 1.00 32.64 645 ILE A CA 1
ATOM 9487 C C . ILE A 1 610 ? 73.375 58.843 101.360 1.00 36.94 645 ILE A C 1
ATOM 9488 O O . ILE A 1 610 ? 73.381 59.703 102.248 1.00 45.08 645 ILE A O 1
ATOM 9504 N N . GLN A 1 611 ? 72.260 58.507 100.709 1.00 44.50 646 GLN A N 1
ATOM 9505 C CA . GLN A 1 611 ? 70.993 59.156 101.025 1.00 42.05 646 GLN A CA 1
ATOM 9506 C C . GLN A 1 611 ? 70.623 58.956 102.488 1.00 38.57 646 GLN A C 1
ATOM 9507 O O . GLN A 1 611 ? 70.151 59.885 103.151 1.00 45.63 646 GLN A O 1
ATOM 9521 N N . TYR A 1 612 ? 70.832 57.746 103.008 1.00 34.85 647 TYR A N 1
ATOM 9522 C CA . TYR A 1 612 ? 70.480 57.454 104.393 1.00 33.10 647 TYR A CA 1
ATOM 9523 C C . TYR A 1 612 ? 71.191 58.392 105.361 1.00 40.47 647 TYR A C 1
ATOM 9524 O O . TYR A 1 612 ? 70.616 58.799 106.377 1.00 50.18 647 TYR A O 1
ATOM 9542 N N . PHE A 1 613 ? 72.439 58.746 105.068 1.00 47.49 648 PHE A N 1
ATOM 9543 C CA . PHE A 1 613 ? 73.216 59.632 105.923 1.00 45.96 648 PHE A CA 1
ATOM 9544 C C . PHE A 1 613 ? 73.252 61.067 105.416 1.00 42.93 648 PHE A C 1
ATOM 9545 O O . PHE A 1 613 ? 73.866 61.920 106.063 1.00 45.70 648 PHE A O 1
ATOM 9562 N N . GLU A 1 614 ? 72.615 61.356 104.288 1.00 45.13 649 GLU A N 1
ATOM 9563 C CA . GLU A 1 614 ? 72.733 62.678 103.695 1.00 53.44 649 GLU A CA 1
ATOM 9564 C C . GLU A 1 614 ? 71.977 63.708 104.535 1.00 65.10 649 GLU A C 1
ATOM 9565 O O . GLU A 1 614 ? 70.892 63.417 105.045 1.00 55.31 649 GLU A O 1
ATOM 9577 N N . PRO A 1 615 ? 72.521 64.919 104.699 1.00 73.65 650 PRO A N 1
ATOM 9578 C CA . PRO A 1 615 ? 71.806 65.927 105.499 1.00 73.43 650 PRO A CA 1
ATOM 9579 C C . PRO A 1 615 ? 70.490 66.377 104.889 1.00 67.03 650 PRO A C 1
ATOM 9580 O O . PRO A 1 615 ? 69.547 66.659 105.638 1.00 72.07 650 PRO A O 1
ATOM 9591 N N . ASN A 1 616 ? 70.387 66.463 103.562 1.00 61.34 651 ASN A N 1
ATOM 9592 C CA . ASN A 1 616 ? 69.153 66.952 102.956 1.00 64.60 651 ASN A CA 1
ATOM 9593 C C . ASN A 1 616 ? 67.971 66.032 103.234 1.00 68.48 651 ASN A C 1
ATOM 9594 O O . ASN A 1 616 ? 66.821 66.441 103.037 1.00 71.83 651 ASN A O 1
ATOM 9605 N N . THR A 1 617 ? 68.227 64.806 103.684 1.00 65.59 652 THR A N 1
ATOM 9606 C CA . THR A 1 617 ? 67.187 63.827 103.962 1.00 59.71 652 THR A CA 1
ATOM 9607 C C . THR A 1 617 ? 67.000 63.582 105.454 1.00 59.56 652 THR A C 1
ATOM 9608 O O . THR A 1 617 ? 66.191 62.731 105.833 1.00 59.20 652 THR A O 1
ATOM 9619 N N . VAL A 1 618 ? 67.712 64.314 106.313 1.00 70.61 653 VAL A N 1
ATOM 9620 C CA . VAL A 1 618 ? 67.673 64.022 107.743 1.00 75.82 653 VAL A CA 1
ATOM 9621 C C . VAL A 1 618 ? 66.262 64.198 108.290 1.00 74.70 653 VAL A C 1
ATOM 9622 O O . VAL A 1 618 ? 65.820 63.438 109.159 1.00 64.28 653 VAL A O 1
ATOM 9635 N N . ASP A 1 619 ? 65.534 65.201 107.795 1.00 75.04 654 ASP A N 1
ATOM 9636 C CA . ASP A 1 619 ? 64.197 65.468 108.314 1.00 77.33 654 ASP A CA 1
ATOM 9637 C C . ASP A 1 619 ? 63.214 64.371 107.929 1.00 79.86 654 ASP A C 1
ATOM 9638 O O . ASP A 1 619 ?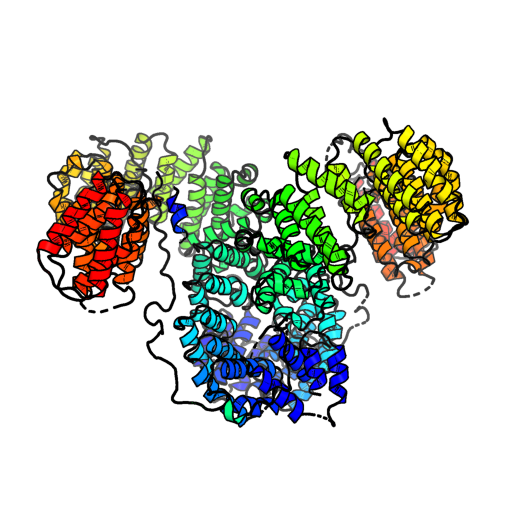 62.243 64.129 108.654 1.00 87.20 654 ASP A O 1
ATOM 9647 N N . ASN A 1 620 ? 63.439 63.703 106.800 1.00 72.40 655 ASN A N 1
ATOM 9648 C CA . ASN A 1 620 ? 62.600 62.580 106.404 1.00 60.19 655 ASN A CA 1
ATOM 9649 C C . ASN A 1 620 ? 62.801 61.413 107.362 1.00 51.76 655 ASN A C 1
ATOM 9650 O O . ASN A 1 620 ? 63.627 60.531 107.110 1.00 54.69 655 ASN A O 1
ATOM 9661 N N . HIS A 1 621 ? 62.052 61.397 108.464 1.00 53.56 656 HIS A N 1
ATOM 9662 C CA . HIS A 1 621 ? 62.187 60.332 109.447 1.00 55.22 656 HIS A CA 1
ATOM 9663 C C . HIS A 1 621 ? 61.570 59.024 108.978 1.00 55.91 656 HIS A C 1
ATOM 9664 O O . HIS A 1 621 ? 61.960 57.960 109.470 1.00 59.12 656 HIS A O 1
ATOM 9678 N N . ALA A 1 622 ? 60.615 59.077 108.049 1.00 59.20 657 ALA A N 1
ATOM 9679 C CA . ALA A 1 622 ? 60.045 57.851 107.503 1.00 55.71 657 ALA A CA 1
ATOM 9680 C C . ALA A 1 622 ? 61.108 57.043 106.773 1.00 48.98 657 ALA A C 1
ATOM 9681 O O . ALA A 1 622 ? 61.225 55.828 106.965 1.00 48.36 657 ALA A O 1
ATOM 9688 N N . LEU A 1 623 ? 61.901 57.709 105.934 1.00 47.18 658 LEU A N 1
ATOM 9689 C CA . LEU A 1 623 ? 62.954 57.021 105.197 1.00 50.86 658 LEU A CA 1
ATOM 9690 C C . LEU A 1 623 ? 64.001 56.450 106.144 1.00 41.70 658 LEU A C 1
ATOM 9691 O O . LEU A 1 623 ? 64.379 55.280 106.035 1.00 40.02 658 LEU A O 1
ATOM 9707 N N . ARG A 1 624 ? 64.493 57.268 107.076 1.00 46.34 659 ARG A N 1
ATOM 9708 C CA . ARG A 1 624 ? 65.486 56.784 108.027 1.00 48.35 659 ARG A CA 1
ATOM 9709 C C . ARG A 1 624 ? 64.959 55.621 108.852 1.00 44.03 659 ARG A C 1
ATOM 9710 O O . ARG A 1 624 ? 65.749 54.893 109.459 1.00 42.99 659 ARG A O 1
ATOM 9731 N N . GLN A 1 625 ? 63.643 55.434 108.887 1.00 52.13 660 GLN A N 1
ATOM 9732 C CA . GLN A 1 625 ? 63.056 54.344 109.650 1.00 51.02 660 GLN A CA 1
ATOM 9733 C C . GLN A 1 625 ? 63.112 53.030 108.888 1.00 44.90 660 GLN A C 1
ATOM 9734 O O . GLN A 1 625 ? 63.346 51.974 109.485 1.00 38.63 660 GLN A O 1
ATOM 9748 N N . VAL A 1 626 ? 62.872 53.073 107.578 1.00 41.19 661 VAL A N 1
ATOM 9749 C CA . VAL A 1 626 ? 62.900 51.850 106.786 1.00 44.77 661 VAL A CA 1
ATOM 9750 C C . VAL A 1 626 ? 64.337 51.392 106.587 1.00 41.90 661 VAL A C 1
ATOM 9751 O O . VAL A 1 626 ? 64.648 50.202 106.718 1.00 38.64 661 VAL A O 1
ATOM 9764 N N . LEU A 1 627 ? 65.240 52.330 106.291 1.00 44.25 662 LEU A N 1
ATOM 9765 C CA . LEU A 1 627 ? 66.647 51.979 106.158 1.00 39.58 662 LEU A CA 1
ATOM 9766 C C . LEU A 1 627 ? 67.283 51.734 107.516 1.00 38.45 662 LEU A C 1
ATOM 9767 O O . LEU A 1 627 ? 68.248 50.968 107.617 1.00 36.34 662 LEU A O 1
ATOM 9783 N N . GLY A 1 628 ? 66.755 52.362 108.568 1.00 36.79 663 GLY A N 1
ATOM 9784 C CA . GLY A 1 628 ? 67.184 52.015 109.909 1.00 39.84 663 GLY A CA 1
ATOM 9785 C C . GLY A 1 628 ? 66.946 50.555 110.230 1.00 38.11 663 GLY A C 1
ATOM 9786 O O . GLY A 1 628 ? 67.653 49.972 111.054 1.00 38.62 663 GLY A O 1
ATOM 9790 N N . TYR A 1 629 ? 65.953 49.946 109.584 1.00 35.46 664 TYR A N 1
ATOM 9791 C CA . TYR A 1 629 ? 65.665 48.530 109.765 1.00 35.77 664 TYR A CA 1
ATOM 9792 C C . TYR A 1 629 ? 66.340 47.659 108.716 1.00 38.43 664 TYR A C 1
ATOM 9793 O O . TYR A 1 629 ? 66.694 46.512 109.007 1.00 37.98 664 TYR A O 1
ATOM 9811 N N . PHE A 1 630 ? 66.537 48.183 107.506 1.00 38.89 665 PHE A N 1
ATOM 9812 C CA . PHE A 1 630 ? 67.059 47.368 106.414 1.00 36.76 665 PHE A CA 1
ATOM 9813 C C . PHE A 1 630 ? 68.541 47.063 106.599 1.00 36.12 665 PHE A C 1
ATOM 9814 O O . PHE A 1 630 ? 68.962 45.905 106.498 1.00 36.96 665 PHE A O 1
ATOM 9831 N N . PHE A 1 631 ? 69.353 48.089 106.861 1.00 33.27 666 PHE A N 1
ATOM 9832 C CA . PHE A 1 631 ? 70.800 47.885 106.906 1.00 32.50 666 PHE A CA 1
ATOM 9833 C C . PHE A 1 631 ? 71.206 46.798 107.890 1.00 29.49 666 PHE A C 1
ATOM 9834 O O . PHE A 1 631 ? 71.989 45.912 107.509 1.00 30.82 666 PHE A O 1
ATOM 9851 N N . PRO A 1 632 ? 70.729 46.782 109.135 1.00 33.94 667 PRO A N 1
ATOM 9852 C CA . PRO A 1 632 ? 71.086 45.659 110.018 1.00 36.36 667 PRO A CA 1
ATOM 9853 C C . PRO A 1 632 ? 70.604 44.315 109.500 1.00 37.88 667 PRO A C 1
ATOM 9854 O O . PRO A 1 632 ? 71.328 43.319 109.602 1.00 45.05 667 PRO A O 1
ATOM 9865 N N . VAL A 1 633 ? 69.391 44.260 108.948 1.00 35.97 668 VAL A N 1
ATOM 9866 C CA . VAL A 1 633 ? 68.851 43.001 108.440 1.00 42.45 668 VAL A CA 1
ATOM 9867 C C . VAL A 1 633 ? 69.682 42.508 107.265 1.00 37.16 668 VAL A C 1
ATOM 9868 O O . VAL A 1 633 ? 70.015 41.321 107.167 1.00 35.81 668 VAL A O 1
ATOM 9881 N N . TYR A 1 634 ? 70.016 43.413 106.347 1.00 36.64 669 TYR A N 1
ATOM 9882 C CA . TYR A 1 634 ? 70.784 43.035 105.167 1.00 36.04 669 TYR A CA 1
ATOM 9883 C C . TYR A 1 634 ? 72.224 42.705 105.537 1.00 37.54 669 TYR A C 1
ATOM 9884 O O . TYR A 1 634 ? 72.754 41.660 105.144 1.00 39.42 669 TYR A O 1
ATOM 9902 N N . ALA A 1 635 ? 72.867 43.578 106.314 1.00 39.72 670 ALA A N 1
ATOM 9903 C CA . ALA A 1 635 ? 74.280 43.397 106.632 1.00 33.62 670 ALA A CA 1
ATOM 9904 C C . ALA A 1 635 ? 74.504 42.151 107.477 1.00 33.81 670 ALA A C 1
ATOM 9905 O O . ALA A 1 635 ? 75.390 41.342 107.184 1.00 40.27 670 ALA A O 1
ATOM 9912 N N . PHE A 1 636 ? 73.715 41.982 108.534 1.00 34.55 671 PHE A N 1
ATOM 9913 C CA . PHE A 1 636 ? 73.945 40.906 109.489 1.00 36.58 671 PHE A CA 1
ATOM 9914 C C . PHE A 1 636 ? 73.314 39.585 109.071 1.00 35.51 671 PHE A C 1
ATOM 9915 O O . PHE A 1 636 ? 73.430 38.603 109.811 1.00 40.00 671 PHE A O 1
ATOM 9932 N N . GLY A 1 637 ? 72.672 39.528 107.911 1.00 39.50 672 GLY A N 1
ATOM 9933 C CA . GLY A 1 637 ? 72.033 38.306 107.469 1.00 45.48 672 GLY A CA 1
ATOM 9934 C C . GLY A 1 637 ? 72.988 37.327 106.819 1.00 43.42 672 GLY A C 1
ATOM 9935 O O . GLY A 1 637 ? 72.838 36.112 106.974 1.00 51.50 672 GLY A O 1
ATOM 9939 N N . ALA A 1 638 ? 73.976 37.838 106.090 1.00 38.73 673 ALA A N 1
ATOM 9940 C CA . ALA A 1 638 ? 74.888 36.982 105.349 1.00 43.86 673 ALA A CA 1
ATOM 9941 C C . ALA A 1 638 ? 76.273 37.608 105.322 1.00 43.43 673 ALA A C 1
ATOM 9942 O O . ALA A 1 638 ? 76.418 38.833 105.302 1.00 41.22 673 ALA A O 1
ATOM 9949 N N . HIS A 1 639 ? 77.293 36.747 105.324 1.00 45.08 674 HIS A N 1
ATOM 9950 C CA . HIS A 1 639 ? 78.664 37.218 105.158 1.00 43.51 674 HIS A CA 1
ATOM 9951 C C . HIS A 1 639 ? 78.837 37.947 103.832 1.00 44.60 674 HIS A C 1
ATOM 9952 O O . HIS A 1 639 ? 79.603 38.913 103.740 1.00 38.52 674 HIS A O 1
ATOM 9966 N N . GLU A 1 640 ? 78.134 37.494 102.792 1.00 43.52 675 GLU A N 1
ATOM 9967 C CA . GLU A 1 640 ? 78.286 38.100 101.475 1.00 38.88 675 GLU A CA 1
ATOM 9968 C C . GLU A 1 640 ? 77.719 39.511 101.435 1.00 38.61 675 GLU A C 1
ATOM 9969 O O . GLU A 1 640 ? 78.153 40.325 100.613 1.00 36.72 675 GLU A O 1
ATOM 9981 N N . ASN A 1 641 ? 76.753 39.821 102.301 1.00 35.29 676 ASN A N 1
ATOM 9982 C CA . ASN A 1 641 ? 76.205 41.172 102.332 1.00 38.07 676 ASN A CA 1
ATOM 9983 C C . ASN A 1 641 ? 77.184 42.144 102.970 1.00 33.72 676 ASN A C 1
ATOM 9984 O O . ASN A 1 641 ? 77.310 43.289 102.524 1.00 34.92 676 ASN A O 1
ATOM 9995 N N . GLN A 1 642 ? 77.884 41.709 104.019 1.00 31.16 677 GLN A N 1
ATOM 9996 C CA . GLN A 1 642 ? 78.914 42.552 104.614 1.00 32.19 677 GLN A CA 1
ATOM 9997 C C . GLN A 1 642 ? 80.031 42.827 103.618 1.00 31.99 677 GLN A C 1
ATOM 9998 O O . GLN A 1 642 ? 80.583 43.931 103.582 1.00 32.45 677 GLN A O 1
ATOM 10012 N N . TRP A 1 643 ? 80.363 41.836 102.788 1.00 33.67 678 TRP A N 1
ATOM 10013 C CA . TRP A 1 643 ? 81.405 42.023 101.786 1.00 26.76 678 TRP A CA 1
ATOM 10014 C C . TRP A 1 643 ? 81.014 43.097 100.781 1.00 28.70 678 TRP A C 1
ATOM 10015 O O . TRP A 1 643 ? 81.835 43.947 100.417 1.00 38.94 678 TRP A O 1
ATOM 10036 N N . ARG A 1 644 ? 79.762 43.077 100.321 1.00 28.61 679 ARG A N 1
ATOM 10037 C CA . ARG A 1 644 ? 79.304 44.080 99.365 1.00 29.13 679 ARG A CA 1
ATOM 10038 C C . ARG A 1 644 ? 79.383 45.485 99.943 1.00 31.76 679 ARG A C 1
ATOM 10039 O O . ARG A 1 644 ? 79.614 46.447 99.203 1.00 30.12 679 ARG A O 1
ATOM 10060 N N . ILE A 1 645 ? 79.188 45.628 101.254 1.00 32.42 680 ILE A N 1
ATOM 10061 C CA . ILE A 1 645 ? 79.222 46.951 101.868 1.00 32.43 680 ILE A CA 1
ATOM 10062 C C . ILE A 1 645 ? 80.656 47.453 101.964 1.00 31.95 680 ILE A C 1
ATOM 10063 O O . ILE A 1 645 ? 80.929 48.637 101.738 1.00 35.05 680 ILE A O 1
ATOM 10079 N N . ALA A 1 646 ? 81.596 46.566 102.293 1.00 32.71 681 ALA A N 1
ATOM 10080 C CA . ALA A 1 646 ? 83.001 46.953 102.320 1.00 35.62 681 ALA A CA 1
ATOM 10081 C C . ALA A 1 646 ? 83.510 47.298 100.927 1.00 29.45 681 ALA A C 1
ATOM 10082 O O . ALA A 1 646 ? 84.453 48.084 100.790 1.00 35.43 681 ALA A O 1
ATOM 10089 N N . THR A 1 647 ? 82.895 46.736 99.886 1.00 24.18 682 THR A N 1
ATOM 10090 C CA . THR A 1 647 ? 83.356 46.975 98.523 1.00 29.69 682 THR A CA 1
ATOM 10091 C C . THR A 1 647 ? 83.035 48.388 98.049 1.00 32.93 682 THR A C 1
ATOM 10092 O O . THR A 1 647 ? 83.729 48.916 97.174 1.00 41.13 682 THR A O 1
ATOM 10103 N N . ILE A 1 648 ? 81.992 49.008 98.595 1.00 32.90 683 ILE A N 1
ATOM 10104 C CA . ILE A 1 648 ? 81.629 50.381 98.263 1.00 33.15 683 ILE A CA 1
ATOM 10105 C C . ILE A 1 648 ? 81.789 51.312 99.447 1.00 32.34 683 ILE A C 1
ATOM 10106 O O . ILE A 1 648 ? 81.594 52.527 99.303 1.00 29.00 683 ILE A O 1
ATOM 10122 N N . PHE A 1 649 ? 82.137 50.776 100.616 1.00 28.95 684 PHE A N 1
ATOM 10123 C CA . PHE A 1 649 ? 82.418 51.559 101.812 1.00 31.37 684 PHE A CA 1
ATOM 10124 C C . PHE A 1 649 ? 83.154 52.861 101.509 1.00 35.66 684 PHE A C 1
ATOM 10125 O O . PHE A 1 649 ? 82.646 53.956 101.776 1.00 39.82 684 PHE A O 1
ATOM 10142 N N . CYS A 1 650 ? 84.363 52.755 100.957 1.00 40.09 685 CYS A N 1
ATOM 10143 C CA . CYS A 1 650 ? 85.220 53.928 100.815 1.00 38.11 685 CYS A CA 1
ATOM 10144 C C . CYS A 1 650 ? 84.576 54.981 99.925 1.00 36.60 685 CYS A C 1
ATOM 10145 O O . CYS A 1 650 ? 84.577 56.171 100.253 1.00 42.53 685 CYS A O 1
ATOM 10153 N N . ASP A 1 651 ? 84.021 54.562 98.789 1.00 38.58 686 ASP A N 1
ATOM 10154 C CA . ASP A 1 651 ? 83.438 55.527 97.863 1.00 39.88 686 ASP A CA 1
ATOM 10155 C C . ASP A 1 651 ? 82.212 56.196 98.468 1.00 38.94 686 ASP A C 1
ATOM 10156 O O . ASP A 1 651 ? 81.998 57.398 98.280 1.00 37.34 686 ASP A O 1
ATOM 10165 N N . ALA A 1 652 ? 81.394 55.434 99.197 1.00 36.91 687 ALA A N 1
ATOM 10166 C CA . ALA A 1 652 ? 80.251 56.027 99.878 1.00 35.18 687 ALA A CA 1
ATOM 10167 C C . ALA A 1 652 ? 80.703 57.028 100.930 1.00 35.62 687 ALA A C 1
ATOM 10168 O O . ALA A 1 652 ? 80.142 58.124 101.038 1.00 41.13 687 ALA A O 1
ATOM 10175 N N . LEU A 1 653 ? 81.724 56.673 101.710 1.00 39.96 688 LEU A N 1
ATOM 10176 C CA . LEU A 1 653 ? 82.172 57.552 102.784 1.00 38.27 688 LEU A CA 1
ATOM 10177 C C . LEU A 1 653 ? 82.849 58.799 102.230 1.00 39.03 688 LEU A C 1
ATOM 10178 O O . LEU A 1 653 ? 82.697 59.892 102.786 1.00 43.19 688 LEU A O 1
ATOM 10194 N N . LEU A 1 654 ? 83.602 58.659 101.139 1.00 41.39 689 LEU A N 1
ATOM 10195 C CA . LEU A 1 654 ? 84.219 59.826 100.519 1.00 41.79 689 LEU A CA 1
ATOM 10196 C C . LEU A 1 654 ? 83.166 60.776 99.967 1.00 42.96 689 LEU A C 1
ATOM 10197 O O . LEU A 1 654 ? 83.286 61.998 100.110 1.00 48.23 689 LEU A O 1
ATOM 10213 N N . SER A 1 655 ? 82.128 60.234 99.328 1.00 50.20 690 SER A N 1
ATOM 10214 C CA . SER A 1 655 ? 81.055 61.079 98.819 1.00 45.25 690 SER A CA 1
ATOM 10215 C C . SER A 1 655 ? 80.384 61.848 99.947 1.00 40.82 690 SER A C 1
ATOM 10216 O O . SER A 1 655 ? 80.012 63.014 99.779 1.00 44.69 690 SER A O 1
ATOM 10224 N N . LEU A 1 656 ? 80.224 61.213 101.108 1.00 35.25 691 LEU A N 1
ATOM 10225 C CA . LEU A 1 656 ? 79.612 61.897 102.239 1.00 45.65 691 LEU A CA 1
ATOM 10226 C C . LEU A 1 656 ? 80.508 63.003 102.777 1.00 52.74 691 LEU A C 1
ATOM 10227 O O . LEU A 1 656 ? 80.004 64.031 103.243 1.00 60.17 691 LEU A O 1
ATOM 10243 N N . LEU A 1 657 ? 81.828 62.819 102.726 1.00 59.99 692 LEU A N 1
ATOM 10244 C CA . LEU A 1 657 ? 82.734 63.867 103.182 1.00 50.17 692 LEU A CA 1
ATOM 10245 C C . LEU A 1 657 ? 82.563 65.134 102.354 1.00 57.58 692 LEU A C 1
ATOM 10246 O O . LEU A 1 657 ? 82.479 66.239 102.900 1.00 60.78 692 LEU A O 1
ATOM 10262 N N . GLU A 1 658 ? 82.512 64.995 101.029 1.00 48.89 693 GLU A N 1
ATOM 10263 C CA . GLU A 1 658 ? 82.316 66.163 100.178 1.00 61.43 693 GLU A CA 1
ATOM 10264 C C . GLU A 1 658 ? 80.981 66.836 100.469 1.00 73.05 693 GLU A C 1
ATOM 10265 O O . GLU A 1 658 ? 80.901 68.067 100.550 1.00 84.36 693 GLU A O 1
ATOM 10277 N N . ILE A 1 659 ? 79.920 66.043 100.625 1.00 68.07 694 ILE A N 1
ATOM 10278 C CA . ILE A 1 659 ? 78.608 66.603 100.938 1.00 66.23 694 ILE A CA 1
ATOM 10279 C C . ILE A 1 659 ? 78.655 67.367 102.252 1.00 70.33 694 ILE A C 1
ATOM 10280 O O . ILE A 1 659 ? 78.055 68.440 102.388 1.00 82.28 694 ILE A O 1
ATOM 10296 N N . TYR A 1 660 ? 79.361 66.824 103.241 1.00 66.55 695 TYR A N 1
ATOM 10297 C CA . TYR A 1 660 ? 79.289 67.354 104.597 1.00 77.69 695 TYR A CA 1
ATOM 10298 C C . TYR A 1 660 ? 80.043 68.668 104.759 1.00 93.29 695 TYR A C 1
ATOM 10299 O O . TYR A 1 660 ? 79.613 69.524 105.539 1.00 107.07 695 TYR A O 1
ATOM 10317 N N . ARG A 1 661 ? 81.160 68.849 104.050 1.00 89.92 696 ARG A N 1
ATOM 10318 C CA . ARG A 1 661 ? 81.889 70.110 104.145 1.00 97.74 696 ARG A CA 1
ATOM 10319 C C . ARG A 1 661 ? 80.996 71.296 103.807 1.00 97.56 696 ARG A C 1
ATOM 10320 O O . ARG A 1 661 ? 81.196 72.395 104.336 1.00 101.83 696 ARG A O 1
ATOM 10341 N N . ASP A 1 662 ? 80.013 71.097 102.935 1.00 95.92 697 ASP A N 1
ATOM 10342 C CA . ASP A 1 662 ? 79.096 72.164 102.555 1.00 99.71 697 ASP A CA 1
ATOM 10343 C C . ASP A 1 662 ? 77.887 72.184 103.481 1.00 93.41 697 ASP A C 1
ATOM 10344 O O . ASP A 1 662 ? 77.710 73.115 104.265 1.00 89.41 697 ASP A O 1
ATOM 10353 N N . ASP A 1 666 ? 75.805 70.984 111.771 1.00 142.94 701 ASP A N 1
ATOM 10354 C CA . ASP A 1 666 ? 76.822 72.027 111.855 1.00 143.60 701 ASP A CA 1
ATOM 10355 C C . ASP A 1 666 ? 78.224 71.428 111.905 1.00 140.60 701 ASP A C 1
ATOM 10356 O O . ASP A 1 666 ? 79.016 71.608 110.979 1.00 123.92 701 ASP A O 1
ATOM 10364 N N . ASP A 1 667 ? 78.527 70.716 112.988 1.00 150.35 702 ASP A N 1
ATOM 10365 C CA . ASP A 1 667 ? 79.825 70.066 113.117 1.00 143.33 702 ASP A CA 1
ATOM 10366 C C . ASP A 1 667 ? 79.978 68.992 112.048 1.00 132.46 702 ASP A C 1
ATOM 10367 O O . ASP A 1 667 ? 79.129 68.107 111.913 1.00 128.03 702 ASP A O 1
ATOM 10376 N N . VAL A 1 668 ? 81.065 69.076 111.289 1.00 131.11 703 VAL A N 1
ATOM 10377 C CA . VAL A 1 668 ? 81.290 68.179 110.160 1.00 128.65 703 VAL A CA 1
ATOM 10378 C C . VAL A 1 668 ? 82.049 66.930 110.585 1.00 121.19 703 VAL A C 1
ATOM 10379 O O . VAL A 1 668 ? 81.647 65.807 110.271 1.00 113.15 703 VAL A O 1
ATOM 10392 N N . GLN A 1 669 ? 83.158 67.108 111.304 1.00 126.13 704 GLN A N 1
ATOM 10393 C CA . GLN A 1 669 ? 84.031 65.981 111.611 1.00 121.88 704 GLN A CA 1
ATOM 10394 C C . GLN A 1 669 ? 83.388 65.003 112.586 1.00 108.71 704 GLN A C 1
ATOM 10395 O O . GLN A 1 669 ? 83.636 63.796 112.498 1.00 95.64 704 GLN A O 1
ATOM 10409 N N . LEU A 1 670 ? 82.567 65.493 113.518 1.00 116.53 705 LEU A N 1
ATOM 10410 C CA . LEU A 1 670 ? 82.034 64.614 114.554 1.00 117.14 705 LEU A CA 1
ATOM 10411 C C . LEU A 1 670 ? 80.985 63.663 113.993 1.00 105.00 705 LEU A C 1
ATOM 10412 O O . LEU A 1 670 ? 80.940 62.486 114.370 1.00 90.14 705 LEU A O 1
ATOM 10428 N N . SER A 1 671 ? 80.126 64.152 113.098 1.00 99.25 706 SER A N 1
ATOM 10429 C CA . SER A 1 671 ? 79.083 63.296 112.546 1.00 90.97 706 SER A CA 1
ATOM 10430 C C . SER A 1 671 ? 79.677 62.225 111.640 1.00 75.95 706 SER A C 1
ATOM 10431 O O . SER A 1 671 ? 79.240 61.069 111.669 1.00 69.06 706 SER A O 1
ATOM 10439 N N . ILE A 1 672 ? 80.676 62.589 110.832 1.00 74.38 707 ILE A N 1
ATOM 10440 C CA . ILE A 1 672 ? 81.321 61.612 109.958 1.00 66.91 707 ILE A CA 1
ATOM 10441 C C . ILE A 1 672 ? 81.857 60.444 110.774 1.00 55.68 707 ILE A C 1
ATOM 10442 O O . ILE A 1 672 ? 81.748 59.281 110.367 1.00 58.05 707 ILE A O 1
ATOM 10458 N N . GLY A 1 673 ? 82.455 60.731 111.929 1.00 59.89 708 GLY A N 1
ATOM 10459 C CA . GLY A 1 673 ? 82.977 59.662 112.761 1.00 60.22 708 GLY A CA 1
ATOM 10460 C C . GLY A 1 673 ? 81.909 58.663 113.159 1.00 52.77 708 GLY A C 1
ATOM 10461 O O . GLY A 1 673 ? 82.140 57.453 113.147 1.00 50.04 708 GLY A O 1
ATOM 10465 N N . HIS A 1 674 ? 80.723 59.156 113.519 1.00 62.83 709 HIS A N 1
ATOM 10466 C CA . HIS A 1 674 ? 79.627 58.256 113.859 1.00 60.07 709 HIS A CA 1
ATOM 10467 C C . HIS A 1 674 ? 79.165 57.472 112.639 1.00 48.95 709 HIS A C 1
ATOM 10468 O O . HIS A 1 674 ? 78.876 56.274 112.737 1.00 45.48 709 HIS A O 1
ATOM 10482 N N . ILE A 1 675 ? 79.093 58.128 111.479 1.00 43.71 710 ILE A N 1
ATOM 10483 C CA . ILE A 1 675 ? 78.736 57.426 110.250 1.00 44.77 710 ILE A CA 1
ATOM 10484 C C . ILE A 1 675 ? 79.717 56.291 109.989 1.00 45.61 710 ILE A C 1
ATOM 10485 O O . ILE A 1 675 ? 79.321 55.140 109.771 1.00 48.15 710 ILE A O 1
ATOM 10501 N N . ALA A 1 676 ? 81.016 56.601 110.004 1.00 43.49 711 ALA A N 1
ATOM 10502 C CA . ALA A 1 676 ? 82.026 55.592 109.707 1.00 39.75 711 ALA A CA 1
ATOM 10503 C C . ALA A 1 676 ? 81.936 54.417 110.669 1.00 34.02 711 ALA A C 1
ATOM 10504 O O . ALA A 1 676 ? 82.047 53.257 110.258 1.00 36.26 711 ALA A O 1
ATOM 10511 N N . GLN A 1 677 ? 81.739 54.693 111.958 1.00 34.38 712 GLN A N 1
ATOM 10512 C CA . GLN A 1 677 ? 81.619 53.609 112.924 1.00 38.01 712 GLN A CA 1
ATOM 10513 C C . GLN A 1 677 ? 80.384 52.761 112.655 1.00 43.28 712 GLN A C 1
ATOM 10514 O O . GLN A 1 677 ? 80.405 51.546 112.879 1.00 43.12 712 GLN A O 1
ATOM 10528 N N . GLN A 1 678 ? 79.301 53.377 112.176 1.00 44.97 713 GLN A N 1
ATOM 10529 C CA . GLN A 1 678 ? 78.127 52.609 111.777 1.00 37.80 713 GLN A CA 1
ATOM 10530 C C . GLN A 1 678 ? 78.466 51.652 110.643 1.00 40.48 713 GLN A C 1
ATOM 10531 O O . GLN A 1 678 ? 78.222 50.444 110.739 1.00 37.32 713 GLN A O 1
ATOM 10545 N N . MET A 1 679 ? 79.034 52.178 109.556 1.00 39.19 714 MET A N 1
ATOM 10546 C CA . MET A 1 679 ? 79.428 51.323 108.443 1.00 36.83 714 MET A CA 1
ATOM 10547 C C . MET A 1 679 ? 80.396 50.236 108.888 1.00 35.85 714 MET A C 1
ATOM 10548 O O . MET A 1 679 ? 80.377 49.128 108.342 1.00 40.08 714 MET A O 1
ATOM 10562 N N . LEU A 1 680 ? 81.256 50.531 109.865 1.00 34.91 715 LEU A N 1
ATOM 10563 C CA . LEU A 1 680 ? 82.199 49.527 110.346 1.00 37.34 715 LEU A CA 1
ATOM 10564 C C . LEU A 1 680 ? 81.489 48.426 111.120 1.00 34.85 715 LEU A C 1
ATOM 10565 O O . LEU A 1 680 ? 81.858 47.251 111.016 1.00 35.13 715 LEU A O 1
ATOM 10581 N N . ASP A 1 681 ? 80.476 48.783 111.908 1.00 39.98 716 ASP A N 1
ATOM 10582 C CA . ASP A 1 681 ? 79.697 47.767 112.605 1.00 44.60 716 ASP A CA 1
ATOM 10583 C C . ASP A 1 681 ? 78.965 46.869 111.617 1.00 38.03 716 ASP A C 1
ATOM 10584 O O . ASP A 1 681 ? 78.911 45.647 111.799 1.00 38.76 716 ASP A O 1
ATOM 10593 N N . TRP A 1 682 ? 78.401 47.456 110.560 1.00 34.47 717 TRP A N 1
ATOM 10594 C CA . TRP A 1 682 ? 77.710 46.664 109.548 1.00 30.95 717 TRP A CA 1
ATOM 10595 C C . TRP A 1 682 ? 78.626 45.627 108.919 1.00 33.05 717 TRP A C 1
ATOM 10596 O O . TRP A 1 682 ? 78.167 44.545 108.536 1.00 33.96 717 TRP A O 1
ATOM 10617 N N . THR A 1 683 ? 79.912 45.936 108.794 1.00 42.13 718 THR A N 1
ATOM 10618 C CA . THR A 1 683 ? 80.863 45.053 108.135 1.00 31.97 718 THR A CA 1
ATOM 10619 C C . THR A 1 683 ? 81.605 44.145 109.108 1.00 30.33 718 THR A C 1
ATOM 10620 O O . THR A 1 683 ? 82.419 43.330 108.670 1.00 31.90 718 THR A O 1
ATOM 10631 N N . ASP A 1 684 ? 81.330 44.249 110.405 1.00 36.17 719 ASP A N 1
ATOM 10632 C CA . ASP A 1 684 ? 82.006 43.438 111.409 1.00 40.77 719 ASP A CA 1
ATOM 10633 C C . ASP A 1 684 ? 81.455 42.016 111.382 1.00 43.18 719 ASP A C 1
ATOM 10634 O O . ASP A 1 684 ? 80.254 41.805 111.580 1.00 45.20 719 ASP A O 1
ATOM 10643 N N . ASN A 1 685 ? 82.336 41.041 111.150 1.00 52.54 720 ASN A N 1
ATOM 10644 C CA . ASN A 1 685 ? 81.902 39.650 111.067 1.00 50.67 720 ASN A CA 1
ATOM 10645 C C . ASN A 1 685 ? 81.326 39.159 112.388 1.00 53.44 720 ASN A C 1
ATOM 10646 O O . ASN A 1 685 ? 80.474 38.264 112.398 1.00 50.31 720 ASN A O 1
ATOM 10657 N N . GLU A 1 686 ? 81.777 39.723 113.508 1.00 61.78 721 GLU A N 1
ATOM 10658 C CA . GLU A 1 686 ? 81.290 39.284 114.809 1.00 65.74 721 GLU A CA 1
ATOM 10659 C C . GLU A 1 686 ? 79.805 39.564 114.994 1.00 67.78 721 GLU A C 1
ATOM 10660 O O . GLU A 1 686 ? 79.155 38.885 115.796 1.00 73.26 721 GLU A O 1
ATOM 10672 N N . LYS A 1 687 ? 79.252 40.535 114.271 1.00 60.35 722 LYS A N 1
ATOM 10673 C CA . LYS A 1 687 ? 77.877 40.966 114.480 1.00 56.77 722 LYS A CA 1
ATOM 10674 C C . LYS A 1 687 ? 76.874 40.212 113.616 1.00 52.20 722 LYS A C 1
ATOM 10675 O O . LYS A 1 687 ? 75.730 40.657 113.496 1.00 60.17 722 LYS A O 1
ATOM 10694 N N . LEU A 1 688 ? 77.267 39.095 113.014 1.00 52.17 723 LEU A N 1
ATOM 10695 C CA . LEU A 1 688 ? 76.322 38.306 112.238 1.00 52.23 723 LEU A CA 1
ATOM 10696 C C . LEU A 1 688 ? 75.351 37.582 113.162 1.00 64.66 723 LEU A C 1
ATOM 10697 O O . LEU A 1 688 ? 75.737 37.058 114.210 1.00 69.55 723 LEU A O 1
ATOM 10713 N N . TYR A 1 689 ? 74.076 37.562 112.767 1.00 62.38 724 TYR A N 1
ATOM 10714 C CA . TYR A 1 689 ? 73.071 36.847 113.546 1.00 65.03 724 TYR A CA 1
ATOM 10715 C C . TYR A 1 689 ? 73.370 35.354 113.579 1.00 77.50 724 TYR A C 1
ATOM 10716 O O . TYR A 1 689 ? 73.239 34.706 114.624 1.00 82.10 724 TYR A O 1
ATOM 10734 N N . GLU A 1 690 ? 73.769 34.792 112.439 1.00 86.75 725 GLU A N 1
ATOM 10735 C CA . GLU A 1 690 ? 74.153 33.389 112.328 1.00 106.12 725 GLU A CA 1
ATOM 10736 C C . GLU A 1 690 ? 72.985 32.448 112.603 1.00 114.49 725 GLU A C 1
ATOM 10737 O O . GLU A 1 690 ? 72.108 32.746 113.420 1.00 100.41 725 GLU A O 1
ATOM 10749 N N . ARG A 1 691 ? 72.982 31.305 111.924 1.00 124.35 726 ARG A N 1
ATOM 10750 C CA . ARG A 1 691 ? 71.932 30.306 112.069 1.00 127.94 726 ARG A CA 1
ATOM 10751 C C . ARG A 1 691 ? 72.550 28.915 112.159 1.00 139.76 726 ARG A C 1
ATOM 10752 O O . ARG A 1 691 ? 72.754 28.251 111.144 1.00 137.20 726 ARG A O 1
ATOM 10773 N N . GLY A 1 696 ? 73.899 25.354 106.987 1.00 137.42 731 GLY A N 1
ATOM 10774 C CA . GLY A 1 696 ? 75.040 24.471 106.821 1.00 137.93 731 GLY A CA 1
ATOM 10775 C C . GLY A 1 696 ? 76.081 25.036 105.875 1.00 139.31 731 GLY A C 1
ATOM 10776 O O . GLY A 1 696 ? 75.779 25.364 104.728 1.00 135.30 731 GLY A O 1
ATOM 10780 N N . ASP A 1 697 ? 77.320 25.148 106.358 1.00 138.96 732 ASP A N 1
ATOM 10781 C CA . ASP A 1 697 ? 78.408 25.724 105.565 1.00 133.65 732 ASP A CA 1
ATOM 10782 C C . ASP A 1 697 ? 79.702 25.020 105.982 1.00 122.46 732 ASP A C 1
ATOM 10783 O O . ASP A 1 697 ? 80.423 25.491 106.864 1.00 120.48 732 ASP A O 1
ATOM 10792 N N . ASP A 1 698 ? 79.978 23.881 105.342 1.00 119.18 733 ASP A N 1
ATOM 10793 C CA . ASP A 1 698 ? 81.195 23.132 105.633 1.00 119.93 733 ASP A CA 1
ATOM 10794 C C . ASP A 1 698 ? 82.452 23.872 105.204 1.00 119.00 733 ASP A C 1
ATOM 10795 O O . ASP A 1 698 ? 83.538 23.563 105.703 1.00 119.32 733 ASP A O 1
ATOM 10804 N N . TYR A 1 699 ? 82.331 24.840 104.299 1.00 120.10 734 TYR A N 1
ATOM 10805 C CA . TYR A 1 699 ? 83.478 25.479 103.665 1.00 110.15 734 TYR A CA 1
ATOM 10806 C C . TYR A 1 699 ? 83.593 26.952 104.038 1.00 105.17 734 TYR A C 1
ATOM 10807 O O . TYR A 1 699 ? 83.948 27.789 103.207 1.00 94.62 734 TYR A O 1
ATOM 10825 N N . ILE A 1 700 ? 83.282 27.294 105.288 1.00 115.22 735 ILE A N 1
ATOM 10826 C CA . ILE A 1 700 ? 83.615 28.617 105.787 1.00 108.50 735 ILE A CA 1
ATOM 10827 C C . ILE A 1 700 ? 85.121 28.840 105.823 1.00 102.14 735 ILE A C 1
ATOM 10828 O O . ILE A 1 700 ? 85.565 29.978 105.987 1.00 95.65 735 ILE A O 1
ATOM 10844 N N . ALA A 1 701 ? 85.908 27.765 105.676 1.00 112.47 736 ALA A N 1
ATOM 10845 C CA . ALA A 1 701 ? 87.365 27.802 105.741 1.00 104.25 736 ALA A CA 1
ATOM 10846 C C . ALA A 1 701 ? 87.923 29.074 105.124 1.00 98.12 736 ALA A C 1
ATOM 10847 O O . ALA A 1 701 ? 88.056 30.081 105.825 1.00 104.53 736 ALA A O 1
ATOM 10854 N N . LEU A 1 702 ? 88.255 29.065 103.831 1.00 98.18 737 LEU A N 1
ATOM 10855 C CA . LEU A 1 702 ? 88.856 30.261 103.248 1.00 97.67 737 LEU A CA 1
ATOM 10856 C C . LEU A 1 702 ? 87.731 31.202 102.823 1.00 95.47 737 LEU A C 1
ATOM 10857 O O . LEU A 1 702 ? 87.407 31.364 101.649 1.00 71.33 737 LEU A O 1
ATOM 10873 N N . ASN A 1 703 ? 87.086 31.773 103.830 1.00 95.97 738 ASN A N 1
ATOM 10874 C CA . ASN A 1 703 ? 86.329 33.006 103.700 1.00 73.66 738 ASN A CA 1
ATOM 10875 C C . ASN A 1 703 ? 87.252 34.147 104.105 1.00 64.70 738 ASN A C 1
ATOM 10876 O O . ASN A 1 703 ? 87.881 34.089 105.167 1.00 71.36 738 ASN A O 1
ATOM 10887 N N . HIS A 1 704 ? 87.346 35.171 103.267 1.00 53.06 739 HIS A N 1
ATOM 10888 C CA . HIS A 1 704 ? 88.211 36.294 103.581 1.00 48.97 739 HIS A CA 1
ATOM 10889 C C . HIS A 1 704 ? 87.500 37.247 104.530 1.00 44.77 739 HIS A C 1
ATOM 10890 O O . HIS A 1 704 ? 86.297 37.491 104.406 1.00 51.12 739 HIS A O 1
ATOM 10904 N N . ASN A 1 705 ? 88.250 37.761 105.498 1.00 42.10 740 ASN A N 1
ATOM 10905 C CA . ASN A 1 705 ? 87.694 38.682 106.476 1.00 33.11 740 ASN A CA 1
ATOM 10906 C C . ASN A 1 705 ? 87.307 39.988 105.795 1.00 32.04 740 ASN A C 1
ATOM 10907 O O . ASN A 1 705 ? 88.097 40.567 105.045 1.00 33.03 740 ASN A O 1
ATOM 10918 N N . VAL A 1 706 ? 86.082 40.448 106.058 1.00 33.72 741 VAL A N 1
ATOM 10919 C CA . VAL A 1 706 ? 85.589 41.661 105.413 1.00 33.15 741 VAL A CA 1
ATOM 10920 C C . VAL A 1 706 ? 86.411 42.867 105.846 1.00 29.28 741 VAL A C 1
ATOM 10921 O O . VAL A 1 706 ? 86.684 43.770 105.048 1.00 29.59 741 VAL A O 1
ATOM 10934 N N . HIS A 1 707 ? 86.809 42.908 107.118 1.00 32.11 742 HIS A N 1
ATOM 10935 C CA . HIS A 1 707 ? 87.549 44.061 107.615 1.00 30.58 742 HIS A CA 1
ATOM 10936 C C . HIS A 1 707 ? 88.967 44.092 107.060 1.00 31.96 742 HIS A C 1
ATOM 10937 O O . HIS A 1 707 ? 89.488 45.165 106.739 1.00 31.31 742 HIS A O 1
ATOM 10951 N N . LEU A 1 708 ? 89.610 42.933 106.938 1.00 29.55 743 LEU A N 1
ATOM 10952 C CA . LEU A 1 708 ? 90.907 42.907 106.277 1.00 30.03 743 LEU A CA 1
ATOM 10953 C C . LEU A 1 708 ? 90.765 43.206 104.792 1.00 29.77 743 LEU A C 1
ATOM 10954 O O . LEU A 1 708 ? 91.662 43.808 104.192 1.00 33.44 743 LEU A O 1
ATOM 10970 N N . HIS A 1 709 ? 89.650 42.797 104.186 1.00 29.80 744 HIS A N 1
ATOM 10971 C CA . HIS A 1 709 ? 89.356 43.213 102.821 1.00 28.71 744 HIS A CA 1
ATOM 10972 C C . HIS A 1 709 ? 89.125 44.715 102.751 1.00 28.09 744 HIS A C 1
ATOM 10973 O O . HIS A 1 709 ? 89.519 45.366 101.778 1.00 28.55 744 HIS A O 1
ATOM 10987 N N . LEU A 1 710 ? 88.495 45.286 103.779 1.00 29.38 745 LEU A N 1
ATOM 10988 C CA . LEU A 1 710 ? 88.259 46.724 103.797 1.00 29.94 745 LEU A CA 1
ATOM 10989 C C . LEU A 1 710 ? 89.567 47.494 103.932 1.00 30.31 745 LEU A C 1
ATOM 10990 O O . LEU A 1 710 ? 89.717 48.580 103.363 1.00 30.38 745 LEU A O 1
ATOM 11006 N N . ALA A 1 711 ? 90.521 46.953 104.690 1.00 37.00 746 ALA A N 1
ATOM 11007 C CA . ALA A 1 711 ? 91.843 47.563 104.764 1.00 25.25 746 ALA A CA 1
ATOM 11008 C C . ALA A 1 711 ? 92.459 47.687 103.377 1.00 27.75 746 ALA A C 1
ATOM 11009 O O . ALA A 1 711 ? 92.968 48.748 103.001 1.00 31.80 746 ALA A O 1
ATOM 11016 N N . ASN A 1 712 ? 92.411 46.608 102.594 1.00 29.42 747 ASN A N 1
ATOM 11017 C CA . ASN A 1 712 ? 92.916 46.662 101.228 1.00 29.15 747 ASN A CA 1
ATOM 11018 C C . ASN A 1 712 ? 92.193 47.728 100.414 1.00 35.05 747 ASN A C 1
ATOM 11019 O O . ASN A 1 712 ? 92.817 48.441 99.620 1.00 33.98 747 ASN A O 1
ATOM 11030 N N . MET A 1 713 ? 90.874 47.851 100.592 1.00 37.15 748 MET A N 1
ATOM 11031 C CA . MET A 1 713 ? 90.125 48.891 99.893 1.00 29.43 748 MET A CA 1
ATOM 11032 C C . MET A 1 713 ? 90.646 50.273 100.261 1.00 29.19 748 MET A C 1
ATOM 11033 O O . MET A 1 713 ? 90.851 51.127 99.392 1.00 35.84 748 MET A O 1
ATOM 11047 N N . ILE A 1 714 ? 90.854 50.512 101.554 1.00 26.90 749 ILE A N 1
ATOM 11048 C CA . ILE A 1 714 ? 91.333 51.814 102.008 1.00 34.72 749 ILE A CA 1
ATOM 11049 C C . ILE A 1 714 ? 92.684 52.134 101.377 1.00 36.75 749 ILE A C 1
ATOM 11050 O O . ILE A 1 714 ? 92.889 53.223 100.830 1.00 38.14 749 ILE A O 1
ATOM 11066 N N . PHE A 1 715 ? 93.625 51.188 101.433 1.00 32.19 750 PHE A N 1
ATOM 11067 C CA . PHE A 1 715 ? 94.947 51.434 100.863 1.00 35.57 750 PHE A CA 1
ATOM 11068 C C . PHE A 1 715 ? 94.852 51.838 99.399 1.00 39.12 750 PHE A C 1
ATOM 11069 O O . PHE A 1 715 ? 95.596 52.710 98.938 1.00 41.25 750 PHE A O 1
ATOM 11086 N N . GLU A 1 716 ? 93.940 51.218 98.652 1.00 34.48 751 GLU A N 1
ATOM 11087 C CA . GLU A 1 716 ? 93.804 51.511 97.232 1.00 33.31 751 GLU A CA 1
ATOM 11088 C C . GLU A 1 716 ? 93.076 52.820 96.959 1.00 35.89 751 GLU A C 1
ATOM 11089 O O . GLU A 1 716 ? 93.160 53.332 95.839 1.00 48.79 751 GLU A O 1
ATOM 11101 N N . SER A 1 717 ? 92.374 53.376 97.947 1.00 33.84 752 SER A N 1
ATOM 11102 C CA . SER A 1 717 ? 91.620 54.607 97.761 1.00 39.62 752 SER A CA 1
ATOM 11103 C C . SER A 1 717 ? 92.304 55.828 98.359 1.00 46.81 752 SER A C 1
ATOM 11104 O O . SER A 1 717 ? 91.919 56.954 98.028 1.00 49.29 752 SER A O 1
ATOM 11112 N N . LEU A 1 718 ? 93.298 55.640 99.227 1.00 51.55 753 LEU A N 1
ATOM 11113 C CA . LEU A 1 718 ? 93.989 56.785 99.811 1.00 44.60 753 LEU A CA 1
ATOM 11114 C C . LEU A 1 718 ? 94.575 57.720 98.762 1.00 48.57 753 LEU A C 1
ATOM 11115 O O . LEU A 1 718 ? 94.521 58.944 98.969 1.00 54.30 753 LEU A O 1
ATOM 11131 N N . PRO A 1 719 ? 95.144 57.242 97.651 1.00 47.34 754 PRO A N 1
ATOM 11132 C CA . PRO A 1 719 ? 95.648 58.185 96.640 1.00 52.18 754 PRO A CA 1
ATOM 11133 C C . PRO A 1 719 ? 94.585 59.137 96.118 1.00 62.14 754 PRO A C 1
ATOM 11134 O O . PRO A 1 719 ? 94.859 60.330 95.944 1.00 66.80 754 PRO A O 1
ATOM 11145 N N . ASN A 1 720 ? 93.372 58.641 95.863 1.00 65.47 755 ASN A N 1
ATOM 11146 C CA . ASN A 1 720 ? 92.316 59.493 95.331 1.00 68.09 755 ASN A CA 1
ATOM 11147 C C . ASN A 1 720 ? 91.743 60.425 96.387 1.00 73.84 755 ASN A C 1
ATOM 11148 O O . ASN A 1 720 ? 91.118 61.431 96.035 1.00 76.59 755 ASN A O 1
ATOM 11159 N N . ALA A 1 721 ? 91.935 60.118 97.667 1.00 65.93 756 ALA A N 1
ATOM 11160 C CA . ALA A 1 721 ? 91.575 61.058 98.713 1.00 62.82 756 ALA A CA 1
ATOM 11161 C C . ALA A 1 721 ? 92.421 62.321 98.589 1.00 76.61 756 ALA A C 1
ATOM 11162 O O . ALA A 1 721 ? 93.493 62.328 97.979 1.00 75.84 756 ALA A O 1
ATOM 11169 N N . SER A 1 722 ? 91.921 63.405 99.171 1.00 78.23 757 SER A N 1
ATOM 11170 C CA . SER A 1 722 ? 92.617 64.683 99.168 1.00 79.14 757 SER A CA 1
ATOM 11171 C C . SER A 1 722 ? 93.348 64.851 100.492 1.00 70.26 757 SER A C 1
ATOM 11172 O O . SER A 1 722 ? 92.734 64.759 101.559 1.00 75.12 757 SER A O 1
ATOM 11180 N N . GLU A 1 723 ? 94.654 65.090 100.423 1.00 74.66 758 GLU A N 1
ATOM 11181 C CA . GLU A 1 723 ? 95.438 65.251 101.639 1.00 80.81 758 GLU A CA 1
ATOM 11182 C C . GLU A 1 723 ? 94.822 66.324 102.525 1.00 77.53 758 GLU A C 1
ATOM 11183 O O . GLU A 1 723 ? 94.291 67.327 102.043 1.00 76.95 758 GLU A O 1
ATOM 11195 N N . GLY A 1 724 ? 94.897 66.097 103.832 1.00 73.77 759 GLY A N 1
ATOM 11196 C CA . GLY A 1 724 ? 94.148 66.873 104.798 1.00 80.56 759 GLY A CA 1
ATOM 11197 C C . GLY A 1 724 ? 93.390 65.932 105.708 1.00 67.21 759 GLY A C 1
ATOM 11198 O O . GLY A 1 724 ? 93.831 64.801 105.920 1.00 59.16 759 GLY A O 1
ATOM 11202 N N . LYS A 1 725 ? 92.249 66.371 106.243 1.00 66.85 760 LYS A N 1
ATOM 11203 C CA . LYS A 1 725 ? 91.440 65.477 107.065 1.00 69.95 760 LYS A CA 1
ATOM 11204 C C . LYS A 1 725 ? 91.031 64.238 106.283 1.00 55.79 760 LYS A C 1
ATOM 11205 O O . LYS A 1 725 ? 90.980 63.134 106.837 1.00 48.35 760 LYS A O 1
ATOM 11224 N N . GLU A 1 726 ? 90.731 64.402 104.995 1.00 49.69 761 GLU A N 1
ATOM 11225 C CA . GLU A 1 726 ? 90.205 63.298 104.202 1.00 57.53 761 GLU A CA 1
ATOM 11226 C C . GLU A 1 726 ? 91.160 62.111 104.224 1.00 51.23 761 GLU A C 1
ATOM 11227 O O . GLU A 1 726 ? 90.824 61.034 104.727 1.00 48.49 761 GLU A O 1
ATOM 11239 N N . ARG A 1 727 ? 92.371 62.298 103.696 1.00 59.31 762 ARG A N 1
ATOM 11240 C CA . ARG A 1 727 ? 93.360 61.227 103.729 1.00 45.82 762 ARG A CA 1
ATOM 11241 C C . ARG A 1 727 ? 93.701 60.845 105.163 1.00 37.66 762 ARG A C 1
ATOM 11242 O O . ARG A 1 727 ? 93.879 59.662 105.472 1.00 33.86 762 ARG A O 1
ATOM 11263 N N . LYS A 1 728 ? 93.793 61.833 106.056 1.00 41.15 763 LYS A N 1
ATOM 11264 C CA . LYS A 1 728 ? 93.966 61.539 107.475 1.00 42.48 763 LYS A CA 1
ATOM 11265 C C . LYS A 1 728 ? 92.843 60.650 107.990 1.00 43.29 763 LYS A C 1
ATOM 11266 O O . LYS A 1 728 ? 93.086 59.668 108.699 1.00 37.45 763 LYS A O 1
ATOM 11285 N N . PHE A 1 729 ? 91.599 60.994 107.653 1.00 45.03 764 PHE A N 1
ATOM 11286 C CA . PHE A 1 729 ? 90.458 60.299 108.233 1.00 43.38 764 PHE A CA 1
ATOM 11287 C C . PHE A 1 729 ? 90.378 58.860 107.743 1.00 43.23 764 PHE A C 1
ATOM 11288 O O . PHE A 1 729 ? 90.056 57.953 108.518 1.00 40.38 764 PHE A O 1
ATOM 11305 N N . MET A 1 730 ? 90.666 58.627 106.462 1.00 43.11 765 MET A N 1
ATOM 11306 C CA . MET A 1 730 ? 90.627 57.266 105.942 1.00 37.87 765 MET A CA 1
ATOM 11307 C C . MET A 1 730 ? 91.652 56.380 106.632 1.00 35.86 765 MET A C 1
ATOM 11308 O O . MET A 1 730 ? 91.402 55.187 106.837 1.00 32.62 765 MET A O 1
ATOM 11322 N N . ILE A 1 731 ? 92.807 56.940 107.000 1.00 40.03 766 ILE A N 1
ATOM 11323 C CA . ILE A 1 731 ? 93.806 56.173 107.736 1.00 31.91 766 ILE A CA 1
ATOM 11324 C C . ILE A 1 731 ? 93.320 55.897 109.151 1.00 28.36 766 ILE A C 1
ATOM 11325 O O . ILE A 1 731 ? 93.583 54.830 109.714 1.00 29.54 766 ILE A O 1
ATOM 11341 N N . SER A 1 732 ? 92.600 56.852 109.744 1.00 39.66 767 SER A N 1
ATOM 11342 C CA . SER A 1 732 ? 92.049 56.662 111.082 1.00 39.52 767 SER A CA 1
ATOM 11343 C C . SER A 1 732 ? 91.244 55.375 111.187 1.00 33.77 767 SER A C 1
ATOM 11344 O O . SER A 1 732 ? 91.188 54.763 112.259 1.00 38.65 767 SER A O 1
ATOM 11351 N N . LEU A 1 733 ? 90.619 54.945 110.090 1.00 31.16 768 LEU A N 1
ATOM 11352 C CA . LEU A 1 733 ? 89.757 53.770 110.142 1.00 36.60 768 LEU A CA 1
ATOM 11353 C C . LEU A 1 733 ? 90.555 52.486 110.313 1.00 30.41 768 LEU A C 1
ATOM 11354 O O . LEU A 1 733 ? 90.056 51.527 110.912 1.00 30.41 768 LEU A O 1
ATOM 11370 N N . LEU A 1 734 ? 91.788 52.444 109.800 1.00 36.38 769 LEU A N 1
ATOM 11371 C CA . LEU A 1 734 ? 92.614 51.250 109.950 1.00 30.19 769 LEU A CA 1
ATOM 11372 C C . LEU A 1 734 ? 92.796 50.876 111.414 1.00 28.87 769 LEU A C 1
ATOM 11373 O O . LEU A 1 734 ? 92.920 49.692 111.740 1.00 32.81 769 LEU A O 1
ATOM 11389 N N . GLY A 1 735 ? 92.805 51.863 112.309 1.00 27.75 770 GLY A N 1
ATOM 11390 C CA . GLY A 1 735 ? 92.933 51.582 113.726 1.00 37.98 770 GLY A CA 1
ATOM 11391 C C . GLY A 1 735 ? 91.670 51.041 114.359 1.00 36.99 770 GLY A C 1
ATOM 11392 O O . GLY A 1 735 ? 91.744 50.385 115.402 1.00 40.53 770 GLY A O 1
ATOM 11396 N N . LYS A 1 736 ? 90.513 51.300 113.754 1.00 44.39 771 LYS A N 1
ATOM 11397 C CA . LYS A 1 736 ? 89.247 50.818 114.288 1.00 38.78 771 LYS A CA 1
ATOM 11398 C C . LYS A 1 736 ? 88.864 49.445 113.757 1.00 33.93 771 LYS A C 1
ATOM 11399 O O . LYS A 1 736 ? 87.977 48.802 114.326 1.00 36.24 771 LYS A O 1
ATOM 11418 N N . LEU A 1 737 ? 89.509 48.984 112.689 1.00 36.55 772 LEU A N 1
ATOM 11419 C CA . LEU A 1 737 ? 89.183 47.684 112.123 1.00 30.15 772 LEU A CA 1
ATOM 11420 C C . LEU A 1 737 ? 89.345 46.588 113.168 1.00 32.34 772 LEU A C 1
ATOM 11421 O O . LEU A 1 737 ? 90.172 46.678 114.078 1.00 37.83 772 LEU A O 1
ATOM 11437 N N . LYS A 1 738 ? 88.534 45.549 113.030 1.00 33.73 773 LYS A N 1
ATOM 11438 C CA . LYS A 1 738 ? 88.581 44.372 113.889 1.00 34.40 773 LYS A CA 1
ATOM 11439 C C . LYS A 1 738 ? 89.141 43.228 113.051 1.00 32.55 773 LYS A C 1
ATOM 11440 O O . LYS A 1 738 ? 88.405 42.531 112.351 1.00 37.50 773 LYS A O 1
ATOM 11459 N N . ILE A 1 739 ? 90.450 43.041 113.129 1.00 35.81 774 ILE A N 1
ATOM 11460 C CA . ILE A 1 739 ? 91.149 42.016 112.362 1.00 30.67 774 ILE A CA 1
ATOM 11461 C C . ILE A 1 739 ? 91.349 40.812 113.276 1.00 28.62 774 ILE A C 1
ATOM 11462 O O . ILE A 1 739 ? 91.989 40.954 114.326 1.00 36.00 774 ILE A O 1
ATOM 11478 N N . PRO A 1 740 ? 90.814 39.640 112.945 1.00 28.35 775 PRO A N 1
ATOM 11479 C CA . PRO A 1 740 ? 91.100 38.456 113.760 1.00 43.02 775 PRO A CA 1
ATOM 11480 C C . PRO A 1 740 ? 92.550 38.020 113.612 1.00 44.87 775 PRO A C 1
ATOM 11481 O O . PRO A 1 740 ? 93.256 38.400 112.676 1.00 43.63 775 PRO A O 1
ATOM 11492 N N . THR A 1 741 ? 92.989 37.204 114.566 1.00 47.05 776 THR A N 1
ATOM 11493 C CA . THR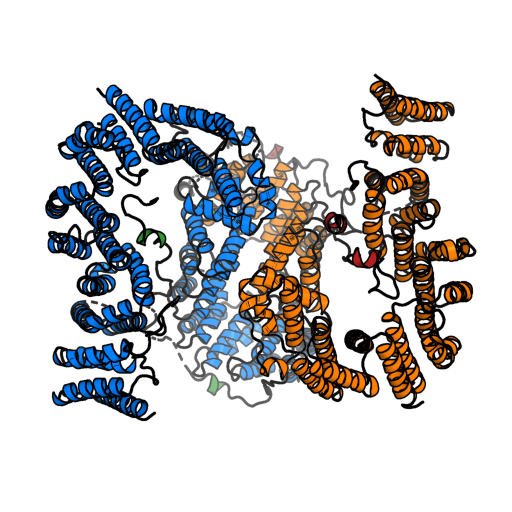 A 1 741 ? 94.374 36.761 114.637 1.00 46.04 776 THR A CA 1
ATOM 11494 C C . THR A 1 741 ? 94.568 35.326 114.167 1.00 53.19 776 THR A C 1
ATOM 11495 O O . THR A 1 741 ? 95.690 34.816 114.232 1.00 52.70 776 THR A O 1
ATOM 11506 N N . ASP A 1 742 ? 93.511 34.666 113.696 1.00 57.40 777 ASP A N 1
ATOM 11507 C CA . ASP A 1 742 ? 93.579 33.271 113.281 1.00 49.25 777 ASP A CA 1
ATOM 11508 C C . ASP A 1 742 ? 93.445 33.098 111.775 1.00 46.26 777 ASP A C 1
ATOM 11509 O O . ASP A 1 742 ? 93.244 31.973 111.308 1.00 52.44 777 ASP A O 1
ATOM 11518 N N . LEU A 1 743 ? 93.555 34.176 111.003 1.00 45.14 778 LEU A N 1
ATOM 11519 C CA . LEU A 1 743 ? 93.433 34.070 109.562 1.00 44.61 778 LEU A CA 1
ATOM 11520 C C . LEU A 1 743 ? 94.686 33.430 108.968 1.00 46.99 778 LEU A C 1
ATOM 11521 O O . LEU A 1 743 ? 95.739 33.386 109.608 1.00 46.68 778 LEU A O 1
ATOM 11537 N N . PRO A 1 744 ? 94.592 32.916 107.743 1.00 49.99 779 PRO A N 1
ATOM 11538 C CA . PRO A 1 744 ? 95.790 32.431 107.053 1.00 45.12 779 PRO A CA 1
ATOM 11539 C C . PRO A 1 744 ? 96.842 33.523 106.930 1.00 42.42 779 PRO A C 1
ATOM 11540 O O . PRO A 1 744 ? 96.544 34.718 106.927 1.00 40.61 779 PRO A O 1
ATOM 11551 N N . SER A 1 745 ? 98.099 33.087 106.815 1.00 49.57 780 SER A N 1
ATOM 11552 C CA . SER A 1 745 ? 99.204 34.033 106.698 1.00 50.08 780 SER A CA 1
ATOM 11553 C C . SER A 1 745 ? 99.178 34.771 105.365 1.00 48.80 780 SER A C 1
ATOM 11554 O O . SER A 1 745 ? 99.547 35.948 105.306 1.00 42.64 780 SER A O 1
ATOM 11562 N N . SER A 1 746 ? 98.749 34.104 104.291 1.00 48.54 781 SER A N 1
ATOM 11563 C CA . SER A 1 746 ? 98.691 34.760 102.990 1.00 45.47 781 SER A CA 1
ATOM 11564 C C . SER A 1 746 ? 97.743 35.952 103.002 1.00 43.04 781 SER A C 1
ATOM 11565 O O . SER A 1 746 ? 97.913 36.885 102.211 1.00 45.41 781 SER A O 1
ATOM 11573 N N . ASP A 1 747 ? 96.741 35.941 103.883 1.00 41.28 782 ASP A N 1
ATOM 11574 C CA . ASP A 1 747 ? 95.839 37.083 103.986 1.00 44.86 782 ASP A CA 1
ATOM 11575 C C . ASP A 1 747 ? 96.565 38.295 104.555 1.00 40.57 782 ASP A C 1
ATOM 11576 O O . ASP A 1 747 ? 96.491 39.394 103.996 1.00 40.41 782 ASP A O 1
ATOM 11585 N N . TYR A 1 748 ? 97.280 38.112 105.666 1.00 50.31 783 TYR A N 1
ATOM 11586 C CA . TYR A 1 748 ? 98.076 39.203 106.218 1.00 46.20 783 TYR A CA 1
ATOM 11587 C C . TYR A 1 748 ? 99.167 39.628 105.245 1.00 40.51 783 TYR A C 1
ATOM 11588 O O . TYR A 1 748 ? 99.482 40.818 105.133 1.00 36.67 783 TYR A O 1
ATOM 11606 N N . GLN A 1 749 ? 99.759 38.667 104.533 1.00 43.31 784 GLN A N 1
ATOM 11607 C CA . GLN A 1 749 ? 100.774 39.004 103.542 1.00 48.42 784 GLN A CA 1
ATOM 11608 C C . GLN A 1 749 ? 100.186 39.853 102.425 1.00 42.27 784 GLN A C 1
ATOM 11609 O O . GLN A 1 749 ? 100.829 40.793 101.945 1.00 38.89 784 GLN A O 1
ATOM 11623 N N . ARG A 1 750 ? 98.960 39.542 101.999 1.00 42.19 785 ARG A N 1
ATOM 11624 C CA . ARG A 1 750 ? 98.355 40.277 100.896 1.00 39.93 785 ARG A CA 1
ATOM 11625 C C . ARG A 1 750 ? 98.054 41.716 101.292 1.00 37.18 785 ARG A C 1
ATOM 11626 O O . ARG A 1 750 ? 98.239 42.637 100.490 1.00 35.28 785 ARG A O 1
ATOM 11647 N N . THR A 1 751 ? 97.592 41.932 102.525 1.00 38.10 786 THR A N 1
ATOM 11648 C CA . THR A 1 751 ? 97.281 43.288 102.963 1.00 36.59 786 THR A CA 1
ATOM 11649 C C . THR A 1 751 ? 98.550 44.107 103.151 1.00 30.45 786 THR A C 1
ATOM 11650 O O . THR A 1 751 ? 98.563 45.310 102.872 1.00 34.74 786 THR A O 1
ATOM 11661 N N . LYS A 1 752 ? 99.626 43.477 103.627 1.00 37.75 787 LYS A N 1
ATOM 11662 C CA . LYS A 1 752 ? 100.891 44.190 103.751 1.00 39.50 787 LYS A CA 1
ATOM 11663 C C . LYS A 1 752 ? 101.397 44.641 102.387 1.00 39.53 787 LYS A C 1
ATOM 11664 O O . LYS A 1 752 ? 101.930 45.747 102.249 1.00 41.09 787 LYS A O 1
ATOM 11683 N N . ARG A 1 753 ? 101.237 43.799 101.364 1.00 40.14 788 ARG A N 1
ATOM 11684 C CA . ARG A 1 753 ? 101.541 44.226 100.003 1.00 34.97 788 ARG A CA 1
ATOM 11685 C C . ARG A 1 753 ? 100.752 45.473 99.635 1.00 38.08 788 ARG A C 1
ATOM 11686 O O . ARG A 1 753 ? 101.287 46.395 99.008 1.00 45.52 788 ARG A O 1
ATOM 11707 N N . LYS A 1 754 ? 99.474 45.520 100.015 1.00 41.72 789 LYS A N 1
ATOM 11708 C CA . LYS A 1 754 ? 98.674 46.719 99.789 1.00 34.41 789 LYS A CA 1
ATOM 11709 C C . LYS A 1 754 ? 99.238 47.899 100.569 1.00 33.47 789 LYS A C 1
ATOM 11710 O O . LYS A 1 754 ? 99.362 49.007 100.039 1.00 35.41 789 LYS A O 1
ATOM 11729 N N . LEU A 1 755 ? 99.574 47.676 101.840 1.00 33.17 790 LEU A N 1
ATOM 11730 C CA . LEU A 1 755 ? 100.227 48.703 102.644 1.00 37.31 790 LEU A CA 1
ATOM 11731 C C . LEU A 1 755 ? 101.454 49.257 101.928 1.00 45.60 790 LEU A C 1
ATOM 11732 O O . LEU A 1 755 ? 101.624 50.475 101.812 1.00 45.80 790 LEU A O 1
ATOM 11748 N N . GLU A 1 756 ? 102.317 48.369 101.431 1.00 45.86 791 GLU A N 1
ATOM 11749 C CA . GLU A 1 756 ? 103.560 48.809 100.806 1.00 40.34 791 GLU A CA 1
ATOM 11750 C C . GLU A 1 756 ? 103.297 49.578 99.520 1.00 35.63 791 GLU A C 1
ATOM 11751 O O . GLU A 1 756 ? 103.950 50.593 99.255 1.00 39.34 791 GLU A O 1
ATOM 11763 N N . THR A 1 757 ? 102.358 49.107 98.700 1.00 33.76 792 THR A N 1
ATOM 11764 C CA . THR A 1 757 ? 102.029 49.822 97.471 1.00 39.45 792 THR A CA 1
ATOM 11765 C C . THR A 1 757 ? 101.627 51.261 97.766 1.00 41.17 792 THR A C 1
ATOM 11766 O O . THR A 1 757 ? 102.003 52.181 97.031 1.00 44.50 792 THR A O 1
ATOM 11777 N N . TYR A 1 758 ? 100.856 51.476 98.832 1.00 41.00 793 TYR A N 1
ATOM 11778 C CA . TYR A 1 758 ? 100.471 52.836 99.187 1.00 42.09 793 TYR A CA 1
ATOM 11779 C C . TYR A 1 758 ? 101.666 53.629 99.698 1.00 41.66 793 TYR A C 1
ATOM 11780 O O . TYR A 1 758 ? 101.820 54.811 99.373 1.00 42.11 793 TYR A O 1
ATOM 11798 N N . GLU A 1 759 ? 102.518 52.998 100.508 1.00 43.86 794 GLU A N 1
ATOM 11799 C CA . GLU A 1 759 ? 103.700 53.684 101.016 1.00 47.04 794 GLU A CA 1
ATOM 11800 C C . GLU A 1 759 ? 104.619 54.127 99.886 1.00 44.49 794 GLU A C 1
ATOM 11801 O O . GLU A 1 759 ? 105.270 55.171 99.990 1.00 49.23 794 GLU A O 1
ATOM 11813 N N . SER A 1 760 ? 104.678 53.358 98.797 1.00 48.71 795 SER A N 1
ATOM 11814 C CA . SER A 1 760 ? 105.551 53.710 97.684 1.00 55.09 795 SER A CA 1
ATOM 11815 C C . SER A 1 760 ? 105.144 55.019 97.021 1.00 51.33 795 SER A C 1
ATOM 11816 O O . SER A 1 760 ? 105.940 55.592 96.271 1.00 56.33 795 SER A O 1
ATOM 11824 N N . HIS A 1 761 ? 103.925 55.503 97.271 1.00 54.90 796 HIS A N 1
ATOM 11825 C CA . HIS A 1 761 ? 103.533 56.806 96.745 1.00 60.06 796 HIS A CA 1
ATOM 11826 C C . HIS A 1 761 ? 104.356 57.926 97.364 1.00 66.80 796 HIS A C 1
ATOM 11827 O O . HIS A 1 761 ? 104.543 58.974 96.736 1.00 77.39 796 HIS A O 1
ATOM 11841 N N . GLY A 1 762 ? 104.850 57.729 98.581 1.00 72.34 797 GLY A N 1
ATOM 11842 C CA . GLY A 1 762 ? 105.641 58.748 99.246 1.00 77.24 797 GLY A CA 1
ATOM 11843 C C . GLY A 1 762 ? 104.847 59.967 99.658 1.00 69.74 797 GLY A C 1
ATOM 11844 O O . GLY A 1 762 ? 105.358 61.092 99.578 1.00 83.75 797 GLY A O 1
ATOM 11848 N N . PHE A 1 763 ? 103.606 59.776 100.093 1.00 65.20 798 PHE A N 1
ATOM 11849 C CA . PHE A 1 763 ? 102.800 60.892 100.560 1.00 69.28 798 PHE A CA 1
ATOM 11850 C C . PHE A 1 763 ? 103.316 61.391 101.905 1.00 63.42 798 PHE A C 1
ATOM 11851 O O . PHE A 1 763 ? 103.883 60.637 102.700 1.00 60.38 798 PHE A O 1
ATOM 11868 N N . THR A 1 764 ? 103.120 62.682 102.150 1.00 63.13 799 THR A N 1
ATOM 11869 C CA . THR A 1 764 ? 103.555 63.308 103.391 1.00 67.00 799 THR A CA 1
ATOM 11870 C C . THR A 1 764 ? 102.459 63.146 104.437 1.00 57.00 799 THR A C 1
ATOM 11871 O O . THR A 1 764 ? 101.339 63.632 104.250 1.00 62.25 799 THR A O 1
ATOM 11882 N N . MET A 1 765 ? 102.786 62.471 105.534 1.00 52.45 800 MET A N 1
ATOM 11883 C CA . MET A 1 765 ? 101.824 62.147 106.574 1.00 54.69 800 MET A CA 1
ATOM 11884 C C . MET A 1 765 ? 102.288 62.694 107.916 1.00 49.08 800 MET A C 1
ATOM 11885 O O . MET A 1 765 ? 103.486 62.754 108.203 1.00 54.86 800 MET A O 1
ATOM 11899 N N . ASP A 1 766 ? 101.319 63.091 108.734 1.00 45.10 801 ASP A N 1
ATOM 11900 C CA . ASP A 1 766 ? 101.596 63.609 110.062 1.00 42.58 801 ASP A CA 1
ATOM 11901 C C . ASP A 1 766 ? 101.964 62.466 111.005 1.00 42.59 801 ASP A C 1
ATOM 11902 O O . ASP A 1 766 ? 102.022 61.295 110.622 1.00 38.34 801 ASP A O 1
ATOM 11911 N N . SER A 1 767 ? 102.202 62.813 112.270 1.00 43.28 802 SER A N 1
ATOM 11912 C CA . SER A 1 767 ? 102.684 61.833 113.236 1.00 37.59 802 SER A CA 1
ATOM 11913 C C . SER A 1 767 ? 101.647 60.748 113.497 1.00 36.16 802 SER A C 1
ATOM 11914 O O . SER A 1 767 ? 101.960 59.554 113.443 1.00 38.42 802 SER A O 1
ATOM 11922 N N . THR A 1 768 ? 100.408 61.143 113.798 1.00 44.83 803 THR A N 1
ATOM 11923 C CA . THR A 1 768 ? 99.394 60.157 114.159 1.00 45.32 803 THR A CA 1
ATOM 11924 C C . THR A 1 768 ? 99.114 59.209 112.998 1.00 40.33 803 THR A C 1
ATOM 11925 O O . THR A 1 768 ? 98.978 57.997 113.198 1.00 41.16 803 THR A O 1
ATOM 11936 N N . SER A 1 769 ? 99.031 59.738 111.776 1.00 38.88 804 SER A N 1
ATOM 11937 C CA . SER A 1 769 ? 98.885 58.874 110.610 1.00 36.17 804 SER A CA 1
ATOM 11938 C C . SER A 1 769 ? 100.004 57.843 110.559 1.00 41.86 804 SER A C 1
ATOM 11939 O O . SER A 1 769 ? 99.752 56.636 110.480 1.00 41.61 804 SER A O 1
ATOM 11947 N N . LEU A 1 770 ? 101.256 58.307 110.612 1.00 43.95 805 LEU A N 1
ATOM 11948 C CA . LEU A 1 770 ? 102.392 57.394 110.582 1.00 32.73 805 LEU A CA 1
ATOM 11949 C C . LEU A 1 770 ? 102.344 56.401 111.732 1.00 30.06 805 LEU A C 1
ATOM 11950 O O . LEU A 1 770 ? 102.751 55.246 111.571 1.00 31.34 805 LEU A O 1
ATOM 11966 N N . SER A 1 771 ? 101.851 56.825 112.896 1.00 30.51 806 SER A N 1
ATOM 11967 C CA . SER A 1 771 ? 101.772 55.923 114.040 1.00 32.30 806 SER A CA 1
ATOM 11968 C C . SER A 1 771 ? 100.705 54.856 113.828 1.00 33.58 806 SER A C 1
ATOM 11969 O O . SER A 1 771 ? 100.899 53.695 114.203 1.00 31.62 806 SER A O 1
ATOM 11977 N N . ILE A 1 772 ? 99.572 55.228 113.231 1.00 32.01 807 ILE A N 1
ATOM 11978 C CA . ILE A 1 772 ? 98.531 54.248 112.940 1.00 31.60 807 ILE A CA 1
ATOM 11979 C C . ILE A 1 772 ? 99.024 53.244 111.908 1.00 33.41 807 ILE A C 1
ATOM 11980 O O . ILE A 1 772 ? 98.820 52.033 112.054 1.00 33.48 807 ILE A O 1
ATOM 11996 N N . LEU A 1 773 ? 99.678 53.726 110.851 1.00 29.26 808 LEU A N 1
ATOM 11997 C CA . LEU A 1 773 ? 100.185 52.823 109.825 1.00 28.98 808 LEU A CA 1
ATOM 11998 C C . LEU A 1 773 ? 101.250 51.891 110.384 1.00 31.46 808 LEU A C 1
ATOM 11999 O O . LEU A 1 773 ? 101.280 50.702 110.052 1.00 30.68 808 LEU A O 1
ATOM 12015 N N . ALA A 1 774 ? 102.131 52.410 111.241 1.00 37.45 809 ALA A N 1
ATOM 12016 C CA . ALA A 1 774 ? 103.173 51.572 111.823 1.00 35.57 809 ALA A CA 1
ATOM 12017 C C . ALA A 1 774 ? 102.579 50.518 112.747 1.00 34.51 809 ALA A C 1
ATOM 12018 O O . ALA A 1 774 ? 102.984 49.352 112.712 1.00 35.07 809 ALA A O 1
ATOM 12025 N N . LYS A 1 775 ? 101.618 50.909 113.581 1.00 33.55 810 LYS A N 1
ATOM 12026 C CA . LYS A 1 775 ? 100.980 49.946 114.469 1.00 33.25 810 LYS A CA 1
ATOM 12027 C C . LYS A 1 775 ? 100.202 48.899 113.685 1.00 28.24 810 LYS A C 1
ATOM 12028 O O . LYS A 1 775 ? 100.142 47.735 114.096 1.00 27.43 810 LYS A O 1
ATOM 12047 N N . PHE A 1 776 ? 99.602 49.291 112.560 1.00 29.51 811 PHE A N 1
ATOM 12048 C CA . PHE A 1 776 ? 98.897 48.335 111.717 1.00 28.04 811 PHE A CA 1
ATOM 12049 C C . PHE A 1 776 ? 99.874 47.401 111.015 1.00 29.70 811 PHE A C 1
ATOM 12050 O O . PHE A 1 776 ? 99.644 46.188 110.947 1.00 27.43 811 PHE A O 1
ATOM 12067 N N . GLU A 1 777 ? 100.974 47.948 110.494 1.00 31.23 812 GLU A N 1
ATOM 12068 C CA . GLU A 1 777 ? 101.955 47.123 109.798 1.00 29.56 812 GLU A CA 1
ATOM 12069 C C . GLU A 1 777 ? 102.574 46.094 110.735 1.00 28.77 812 GLU A C 1
ATOM 12070 O O . GLU A 1 777 ? 102.845 44.959 110.329 1.00 29.83 812 GLU A O 1
ATOM 12082 N N . ARG A 1 778 ? 102.804 46.471 111.994 1.00 28.74 813 ARG A N 1
ATOM 12083 C CA . ARG A 1 778 ? 103.369 45.528 112.951 1.00 27.17 813 ARG A CA 1
ATOM 12084 C C . ARG A 1 778 ? 102.344 44.494 113.395 1.00 29.07 813 ARG A C 1
ATOM 12085 O O . ARG A 1 778 ? 102.708 43.348 113.678 1.00 33.92 813 ARG A O 1
ATOM 12106 N N . MET A 1 779 ? 101.067 44.872 113.465 1.00 37.78 814 MET A N 1
ATOM 12107 C CA . MET A 1 779 ? 100.026 43.892 113.750 1.00 31.54 814 MET A CA 1
ATOM 12108 C C . MET A 1 779 ? 100.012 42.792 112.696 1.00 33.50 814 MET A C 1
ATOM 12109 O O . MET A 1 779 ? 99.906 41.606 113.027 1.00 30.96 814 MET A O 1
ATOM 12123 N N . LEU A 1 780 ? 100.127 43.164 111.421 1.00 27.89 815 LEU A N 1
ATOM 12124 C CA . LEU A 1 780 ? 100.171 42.165 110.358 1.00 30.38 815 LEU A CA 1
ATOM 12125 C C . LEU A 1 780 ? 101.333 41.201 110.561 1.00 38.12 815 LEU A C 1
ATOM 12126 O O . LEU A 1 780 ? 101.166 39.980 110.470 1.00 40.93 815 LEU A O 1
ATOM 12142 N N . LEU A 1 781 ? 102.525 41.734 110.839 1.00 39.97 816 LEU A N 1
ATOM 12143 C CA . LEU A 1 781 ? 103.684 40.879 111.072 1.00 36.51 816 LEU A CA 1
ATOM 12144 C C . LEU A 1 781 ? 103.434 39.922 112.228 1.00 35.08 816 LEU A C 1
ATOM 12145 O O . LEU A 1 781 ? 103.727 38.725 112.137 1.00 39.71 816 LEU A O 1
ATOM 12161 N N . GLN A 1 782 ? 102.893 40.437 113.331 1.00 33.72 817 GLN A N 1
ATOM 12162 C CA . GLN A 1 782 ? 102.688 39.607 114.513 1.00 38.37 817 GLN A CA 1
ATOM 12163 C C . GLN A 1 782 ? 101.709 38.473 114.237 1.00 39.74 817 GLN A C 1
ATOM 12164 O O . GLN A 1 782 ? 101.893 37.355 114.729 1.00 40.93 817 GLN A O 1
ATOM 12178 N N . ASN A 1 783 ? 100.658 38.739 113.458 1.00 41.39 818 ASN A N 1
ATOM 12179 C CA . ASN A 1 783 ? 99.663 37.707 113.192 1.00 42.75 818 ASN A CA 1
ATOM 12180 C C . ASN A 1 783 ? 100.153 36.685 112.174 1.00 42.03 818 ASN A C 1
ATOM 12181 O O . ASN A 1 783 ? 99.760 35.516 112.245 1.00 47.21 818 ASN A O 1
ATOM 12192 N N . GLU A 1 784 ? 100.998 37.095 111.226 1.00 40.34 819 GLU A N 1
ATOM 12193 C CA . GLU A 1 784 ? 101.687 36.120 110.386 1.00 42.56 819 GLU A CA 1
ATOM 12194 C C . GLU A 1 784 ? 102.537 35.183 111.231 1.00 49.43 819 GLU A C 1
ATOM 12195 O O . GLU A 1 784 ? 102.547 33.967 111.012 1.00 63.27 819 GLU A O 1
ATOM 12207 N N . GLU A 1 785 ? 103.263 35.740 112.201 1.00 53.98 820 GLU A N 1
ATOM 12208 C CA . GLU A 1 785 ? 104.214 34.957 112.981 1.00 60.09 820 GLU A CA 1
ATOM 12209 C C . GLU A 1 785 ? 103.508 33.858 113.763 1.00 61.44 820 GLU A C 1
ATOM 12210 O O . GLU A 1 785 ? 103.915 32.692 113.723 1.00 73.85 820 GLU A O 1
ATOM 12222 N N . ALA A 1 786 ? 102.448 34.212 114.482 1.00 65.49 821 ALA A N 1
ATOM 12223 C CA . ALA A 1 786 ? 101.723 33.251 115.305 1.00 69.00 821 ALA A CA 1
ATOM 12224 C C . ALA A 1 786 ? 101.264 32.056 114.477 1.00 74.98 821 ALA A C 1
ATOM 12225 O O . ALA A 1 786 ? 100.608 32.216 113.448 1.00 72.49 821 ALA A O 1
ATOM 12232 N N . CYS B 1 3 ? 28.334 82.328 133.027 1.00 183.38 3 CYS B N 1
ATOM 12233 C CA . CYS B 1 3 ? 29.235 81.306 133.545 1.00 188.34 3 CYS B CA 1
ATOM 12234 C C . CYS B 1 3 ? 28.491 80.002 133.814 1.00 192.05 3 CYS B C 1
ATOM 12235 O O . CYS B 1 3 ? 28.970 78.923 133.462 1.00 196.53 3 CYS B O 1
ATOM 12241 N N . ILE B 1 4 ? 27.323 80.110 134.453 1.00 189.03 4 ILE B N 1
ATOM 12242 C CA . ILE B 1 4 ? 26.485 78.933 134.685 1.00 190.47 4 ILE B CA 1
ATOM 12243 C C . ILE B 1 4 ? 26.302 78.163 133.387 1.00 203.14 4 ILE B C 1
ATOM 12244 O O . ILE B 1 4 ? 26.430 76.934 133.342 1.00 210.51 4 ILE B O 1
ATOM 12260 N N . GLN B 1 5 ? 26.005 78.886 132.307 1.00 208.03 5 GLN B N 1
ATOM 12261 C CA . GLN B 1 5 ? 25.590 78.241 131.068 1.00 212.85 5 GLN B CA 1
ATOM 12262 C C . GLN B 1 5 ? 26.697 77.361 130.507 1.00 213.00 5 GLN B C 1
ATOM 12263 O O . GLN B 1 5 ? 26.440 76.242 130.047 1.00 216.80 5 GLN B O 1
ATOM 12277 N N . ILE B 1 6 ? 27.938 77.846 130.540 1.00 209.06 6 ILE B N 1
ATOM 12278 C CA . ILE B 1 6 ? 29.016 77.103 129.900 1.00 209.27 6 ILE B CA 1
ATOM 12279 C C . ILE B 1 6 ? 29.540 76.003 130.813 1.00 211.28 6 ILE B C 1
ATOM 12280 O O . ILE B 1 6 ? 30.031 74.977 130.329 1.00 210.92 6 ILE B O 1
ATOM 12296 N N . ILE B 1 7 ? 29.458 76.182 132.133 1.00 214.03 7 ILE B N 1
ATOM 12297 C CA . ILE B 1 7 ? 29.800 75.104 133.050 1.00 209.31 7 ILE B CA 1
ATOM 12298 C C . ILE B 1 7 ? 28.869 73.911 132.892 1.00 202.53 7 ILE B C 1
ATOM 12299 O O . ILE B 1 7 ? 29.167 72.827 133.396 1.00 195.34 7 ILE B O 1
ATOM 12315 N N . SER B 1 8 ? 27.740 74.084 132.206 1.00 203.42 8 SER B N 1
ATOM 12316 C CA . SER B 1 8 ? 26.958 72.929 131.792 1.00 193.19 8 SER B CA 1
ATOM 12317 C C . SER B 1 8 ? 27.560 72.278 130.554 1.00 196.94 8 SER B C 1
ATOM 12318 O O . SER B 1 8 ? 27.350 71.083 130.323 1.00 190.41 8 SER B O 1
ATOM 12326 N N . SER B 1 9 ? 28.309 73.043 129.752 1.00 205.69 9 SER B N 1
ATOM 12327 C CA . SER B 1 9 ? 29.098 72.438 128.685 1.00 204.41 9 SER B CA 1
ATOM 12328 C C . SER B 1 9 ? 30.154 71.504 129.256 1.00 199.27 9 SER B C 1
ATOM 12329 O O . SER B 1 9 ? 30.556 70.538 128.596 1.00 199.67 9 SER B O 1
ATOM 12337 N N . SER B 1 10 ? 30.614 71.775 130.481 1.00 197.26 10 SER B N 1
ATOM 12338 C CA . SER B 1 10 ? 31.502 70.844 131.166 1.00 189.29 10 SER B CA 1
ATOM 12339 C C . SER B 1 10 ? 30.895 69.455 131.228 1.00 185.15 10 SER B C 1
ATOM 12340 O O . SER B 1 10 ? 31.599 68.449 131.088 1.00 179.16 10 SER B O 1
ATOM 12348 N N . GLN B 1 11 ? 29.588 69.391 131.459 1.00 185.44 11 GLN B N 1
ATOM 12349 C CA . GLN B 1 11 ? 28.849 68.154 131.682 1.00 177.01 11 GLN B CA 1
ATOM 12350 C C . GLN B 1 11 ? 29.391 66.972 130.885 1.00 175.83 11 GLN B C 1
ATOM 12351 O O . GLN B 1 11 ? 29.943 66.034 131.467 1.00 176.52 11 GLN B O 1
ATOM 12365 N N . THR B 1 12 ? 29.203 66.983 129.566 1.00 173.09 12 THR B N 1
ATOM 12366 C CA . THR B 1 12 ? 29.822 66.003 128.676 1.00 165.93 12 THR B CA 1
ATOM 12367 C C . THR B 1 12 ? 30.943 66.694 127.903 1.00 168.42 12 THR B C 1
ATOM 12368 O O . THR B 1 12 ? 30.686 67.566 127.067 1.00 169.35 12 THR B O 1
ATOM 12379 N N . SER B 1 13 ? 32.182 66.294 128.177 1.00 166.76 13 SER B N 1
ATOM 12380 C CA . SER B 1 13 ? 33.355 66.956 127.612 1.00 163.51 13 SER B CA 1
ATOM 12381 C C . SER B 1 13 ? 34.468 65.930 127.443 1.00 159.68 13 SER B C 1
ATOM 12382 O O . SER B 1 13 ? 34.250 64.733 127.641 1.00 152.19 13 SER B O 1
ATOM 12389 N N . HIS B 1 17 ? 37.284 68.856 127.322 1.00 161.65 17 HIS B N 1
ATOM 12390 C CA . HIS B 1 17 ? 37.562 70.005 126.469 1.00 158.37 17 HIS B CA 1
ATOM 12391 C C . HIS B 1 17 ? 38.389 71.053 127.203 1.00 159.85 17 HIS B C 1
ATOM 12392 O O . HIS B 1 17 ? 37.939 71.622 128.195 1.00 154.66 17 HIS B O 1
ATOM 12406 N N . ARG B 1 18 ? 39.598 71.314 126.713 1.00 165.37 18 ARG B N 1
ATOM 12407 C CA . ARG B 1 18 ? 40.412 72.392 127.254 1.00 172.40 18 ARG B CA 1
ATOM 12408 C C . ARG B 1 18 ? 40.102 73.735 126.607 1.00 180.56 18 ARG B C 1
ATOM 12409 O O . ARG B 1 18 ? 40.559 74.768 127.108 1.00 181.77 18 ARG B O 1
ATOM 12430 N N . LYS B 1 19 ? 39.333 73.744 125.515 1.00 185.61 19 LYS B N 1
ATOM 12431 C CA . LYS B 1 19 ? 38.900 75.003 124.917 1.00 187.44 19 LYS B CA 1
ATOM 12432 C C . LYS B 1 19 ? 37.961 75.761 125.847 1.00 181.85 19 LYS B C 1
ATOM 12433 O O . LYS B 1 19 ? 38.050 76.988 125.962 1.00 180.37 19 LYS B O 1
ATOM 12452 N N . LEU B 1 20 ? 37.048 75.048 126.509 1.00 181.29 20 LEU B N 1
ATOM 12453 C CA . LEU B 1 20 ? 36.109 75.699 127.415 1.00 179.97 20 LEU B CA 1
ATOM 12454 C C . LEU B 1 20 ? 36.850 76.505 128.475 1.00 181.21 20 LEU B C 1
ATOM 12455 O O . LEU B 1 20 ? 36.587 77.700 128.656 1.00 181.91 20 LEU B O 1
ATOM 12471 N N . CYS B 1 21 ? 37.782 75.866 129.191 1.00 182.35 21 CYS B N 1
ATOM 12472 C CA . CYS B 1 21 ? 38.540 76.571 130.222 1.00 181.06 21 CYS B CA 1
ATOM 12473 C C . CYS B 1 21 ? 39.070 77.899 129.702 1.00 183.90 21 CYS B C 1
ATOM 12474 O O . CYS B 1 21 ? 39.050 78.908 130.417 1.00 185.19 21 CYS B O 1
ATOM 12482 N N . ASN B 1 22 ? 39.551 77.919 128.458 1.00 185.73 22 ASN B N 1
ATOM 12483 C CA . ASN B 1 22 ? 39.933 79.182 127.837 1.00 184.15 22 ASN B CA 1
ATOM 12484 C C . ASN B 1 22 ? 38.754 80.144 127.806 1.00 187.96 22 ASN B C 1
ATOM 12485 O O . ASN B 1 22 ? 38.882 81.319 128.166 1.00 196.59 22 ASN B O 1
ATOM 12496 N N . LYS B 1 23 ? 37.589 79.653 127.380 1.00 184.32 23 LYS B N 1
ATOM 12497 C CA . LYS B 1 23 ? 36.418 80.513 127.254 1.00 182.72 23 LYS B CA 1
ATOM 12498 C C . LYS B 1 23 ? 35.946 80.997 128.618 1.00 185.44 23 LYS B C 1
ATOM 12499 O O . LYS B 1 23 ? 35.683 82.191 128.807 1.00 183.13 23 LYS B O 1
ATOM 12518 N N . LEU B 1 24 ? 35.832 80.084 129.585 1.00 189.31 24 LEU B N 1
ATOM 12519 C CA . LEU B 1 24 ? 35.401 80.479 130.921 1.00 192.59 24 LEU B CA 1
ATOM 12520 C C . LEU B 1 24 ? 36.384 81.455 131.551 1.00 192.71 24 LEU B C 1
ATOM 12521 O O . LEU B 1 24 ? 35.982 82.361 132.289 1.00 192.87 24 LEU B O 1
ATOM 12537 N N . PHE B 1 25 ? 37.677 81.283 131.272 1.00 193.66 25 PHE B N 1
ATOM 12538 C CA . PHE B 1 25 ? 38.702 81.998 132.027 1.00 197.59 25 PHE B CA 1
ATOM 12539 C C . PHE B 1 25 ? 38.502 83.507 131.955 1.00 203.52 25 PHE B C 1
ATOM 12540 O O . PHE B 1 25 ? 38.443 84.182 132.989 1.00 207.19 25 PHE B O 1
ATOM 12557 N N . THR B 1 26 ? 38.388 84.060 130.748 1.00 205.45 26 THR B N 1
ATOM 12558 C CA . THR B 1 26 ? 38.304 85.521 130.629 1.00 202.57 26 THR B CA 1
ATOM 12559 C C . THR B 1 26 ? 36.999 86.099 131.198 1.00 199.20 26 THR B C 1
ATOM 12560 O O . THR B 1 26 ? 36.732 87.289 130.981 1.00 200.03 26 THR B O 1
ATOM 12571 N N . LEU B 1 27 ? 36.197 85.309 131.908 1.00 197.66 27 LEU B N 1
ATOM 12572 C CA . LEU B 1 27 ? 34.931 85.751 132.472 1.00 192.23 27 LEU B CA 1
ATOM 12573 C C . LEU B 1 27 ? 35.054 86.164 133.935 1.00 191.05 27 LEU B C 1
ATOM 12574 O O . LEU B 1 27 ? 34.034 86.389 134.593 1.00 190.30 27 LEU B O 1
ATOM 12590 N N . ARG B 1 28 ? 36.280 86.280 134.452 1.00 195.11 28 ARG B N 1
ATOM 12591 C CA . ARG B 1 28 ? 36.486 86.468 135.887 1.00 193.37 28 ARG B CA 1
ATOM 12592 C C . ARG B 1 28 ? 35.662 87.630 136.429 1.00 190.70 28 ARG B C 1
ATOM 12593 O O . ARG B 1 28 ? 34.909 87.475 137.397 1.00 195.16 28 ARG B O 1
ATOM 12614 N N . THR B 1 29 ? 35.799 88.809 135.821 1.00 185.28 29 THR B N 1
ATOM 12615 C CA . THR B 1 29 ? 35.114 89.990 136.334 1.00 180.11 29 THR B CA 1
ATOM 12616 C C . THR B 1 29 ? 33.600 89.894 136.183 1.00 177.76 29 THR B C 1
ATOM 12617 O O . THR B 1 29 ? 32.877 90.585 136.908 1.00 174.88 29 THR B O 1
ATOM 12628 N N . GLN B 1 30 ? 33.108 89.057 135.275 1.00 173.41 30 GLN B N 1
ATOM 12629 C CA . GLN B 1 30 ? 31.672 88.917 135.060 1.00 156.74 30 GLN B CA 1
ATOM 12630 C C . GLN B 1 30 ? 30.949 88.642 136.377 1.00 158.09 30 GLN B C 1
ATOM 12631 O O . GLN B 1 30 ? 29.720 88.691 136.449 1.00 159.43 30 GLN B O 1
ATOM 12645 N N . PHE B 1 33 ? 31.581 85.883 138.716 1.00 185.17 33 PHE B N 1
ATOM 12646 C CA . PHE B 1 33 ? 30.666 84.755 138.611 1.00 180.36 33 PHE B CA 1
ATOM 12647 C C . PHE B 1 33 ? 30.880 83.769 139.758 1.00 176.24 33 PHE B C 1
ATOM 12648 O O . PHE B 1 33 ? 30.420 82.630 139.701 1.00 179.12 33 PHE B O 1
ATOM 12664 N N . GLU B 1 34 ? 31.594 84.214 140.795 1.00 167.41 34 GLU B N 1
ATOM 12665 C CA . GLU B 1 34 ? 31.761 83.400 141.995 1.00 161.95 34 GLU B CA 1
ATOM 12666 C C . GLU B 1 34 ? 30.433 82.800 142.435 1.00 161.89 34 GLU B C 1
ATOM 12667 O O . GLU B 1 34 ? 30.335 81.599 142.707 1.00 166.87 34 GLU B O 1
ATOM 12679 N N . THR B 1 35 ? 29.394 83.631 142.510 1.00 164.86 35 THR B N 1
ATOM 12680 C CA . THR B 1 35 ? 28.071 83.145 142.881 1.00 169.33 35 THR B CA 1
ATOM 12681 C C . THR B 1 35 ? 27.487 82.202 141.836 1.00 171.52 35 THR B C 1
ATOM 12682 O O . THR B 1 35 ? 26.626 81.382 142.172 1.00 169.27 35 THR B O 1
ATOM 12693 N N . ASP B 1 36 ? 27.934 82.302 140.584 1.00 173.46 36 ASP B N 1
ATOM 12694 C CA . ASP B 1 36 ? 27.413 81.436 139.534 1.00 170.69 36 ASP B CA 1
ATOM 12695 C C . ASP B 1 36 ? 27.910 80.005 139.702 1.00 169.88 36 ASP B C 1
ATOM 12696 O O . ASP B 1 36 ? 27.127 79.053 139.603 1.00 168.79 36 ASP B O 1
ATOM 12705 N N . ILE B 1 37 ? 29.212 79.831 139.948 1.00 171.46 37 ILE B N 1
ATOM 12706 C CA . ILE B 1 37 ? 29.754 78.483 140.090 1.00 167.79 37 ILE B CA 1
ATOM 12707 C C . ILE B 1 37 ? 29.257 77.858 141.383 1.00 166.87 37 ILE B C 1
ATOM 12708 O O . ILE B 1 37 ? 28.926 76.667 141.428 1.00 167.41 37 ILE B O 1
ATOM 12724 N N . LEU B 1 38 ? 29.186 78.654 142.452 1.00 165.67 38 LEU B N 1
ATOM 12725 C CA . LEU B 1 38 ? 28.647 78.158 143.711 1.00 158.95 38 LEU B CA 1
ATOM 12726 C C . LEU B 1 38 ? 27.273 77.540 143.495 1.00 163.35 38 LEU B C 1
ATOM 12727 O O . LEU B 1 38 ? 26.974 76.458 144.011 1.00 161.51 38 LEU B O 1
ATOM 12743 N N . ARG B 1 39 ? 26.416 78.222 142.734 1.00 165.61 39 ARG B N 1
ATOM 12744 C CA . ARG B 1 39 ? 25.152 77.619 142.337 1.00 160.56 39 ARG B CA 1
ATOM 12745 C C . ARG B 1 39 ? 25.379 76.342 141.542 1.00 163.06 39 ARG B C 1
ATOM 12746 O O . ARG B 1 39 ? 24.579 75.404 141.631 1.00 160.29 39 ARG B O 1
ATOM 12767 N N . ALA B 1 40 ? 26.465 76.285 140.767 1.00 169.96 40 ALA B N 1
ATOM 12768 C CA . ALA B 1 40 ? 26.709 75.141 139.899 1.00 171.90 40 ALA B CA 1
ATOM 12769 C C . ALA B 1 40 ? 27.113 73.893 140.673 1.00 170.53 40 ALA B C 1
ATOM 12770 O O . ALA B 1 40 ? 27.049 72.792 140.115 1.00 174.90 40 ALA B O 1
ATOM 12777 N N . LEU B 1 41 ? 27.535 74.028 141.930 1.00 166.63 41 LEU B N 1
ATOM 12778 C CA . LEU B 1 41 ? 27.795 72.845 142.743 1.00 162.28 41 LEU B CA 1
ATOM 12779 C C . LEU B 1 41 ? 26.587 72.474 143.598 1.00 158.75 41 LEU B C 1
ATOM 12780 O O . LEU B 1 41 ? 26.254 71.289 143.708 1.00 160.15 41 LEU B O 1
ATOM 12796 N N . ASN B 1 42 ? 25.908 73.469 144.185 1.00 158.31 42 ASN B N 1
ATOM 12797 C CA . ASN B 1 42 ? 24.689 73.209 144.950 1.00 154.58 42 ASN B CA 1
ATOM 12798 C C . ASN B 1 42 ? 23.745 72.273 144.210 1.00 151.64 42 ASN B C 1
ATOM 12799 O O . ASN B 1 42 ? 23.014 71.497 144.835 1.00 145.49 42 ASN B O 1
ATOM 12810 N N . ILE B 1 43 ? 23.749 72.328 142.880 1.00 152.31 43 ILE B N 1
ATOM 12811 C CA . ILE B 1 43 ? 22.868 71.472 142.094 1.00 148.92 43 ILE B CA 1
ATOM 12812 C C . ILE B 1 43 ? 23.341 70.027 142.140 1.00 148.70 43 ILE B C 1
ATOM 12813 O O . ILE B 1 43 ? 22.538 69.101 142.309 1.00 142.65 43 ILE B O 1
ATOM 12829 N N . ILE B 1 44 ? 24.646 69.800 141.953 1.00 156.20 44 ILE B N 1
ATOM 12830 C CA . ILE B 1 44 ? 25.152 68.428 141.877 1.00 154.32 44 ILE B CA 1
ATOM 12831 C C . ILE B 1 44 ? 25.200 67.720 143.219 1.00 146.67 44 ILE B C 1
ATOM 12832 O O . ILE B 1 44 ? 25.635 66.559 143.270 1.00 146.86 44 ILE B O 1
ATOM 12848 N N . LEU B 1 45 ? 24.754 68.364 144.297 1.00 144.50 45 LEU B N 1
ATOM 12849 C CA . LEU B 1 45 ? 24.470 67.684 145.552 1.00 135.93 45 LEU B CA 1
ATOM 12850 C C . LEU B 1 45 ? 23.158 66.915 145.501 1.00 134.32 45 LEU B C 1
ATOM 12851 O O . LEU B 1 45 ? 22.755 66.344 146.519 1.00 128.74 45 LEU B O 1
ATOM 12867 N N . THR B 1 46 ? 22.487 66.899 144.356 1.00 133.96 46 THR B N 1
ATOM 12868 C CA . THR B 1 46 ? 21.182 66.273 144.221 1.00 128.85 46 THR B CA 1
ATOM 12869 C C . THR B 1 46 ? 21.303 64.927 143.514 1.00 116.94 46 THR B C 1
ATOM 12870 O O . THR B 1 46 ? 22.345 64.608 142.940 1.00 106.81 46 THR B O 1
ATOM 12881 N N . ASN B 1 51 ? 25.602 60.952 137.086 1.00 130.10 51 ASN B N 1
ATOM 12882 C CA . ASN B 1 51 ? 26.736 60.680 137.961 1.00 134.74 51 ASN B CA 1
ATOM 12883 C C . ASN B 1 51 ? 28.052 60.867 137.213 1.00 140.36 51 ASN B C 1
ATOM 12884 O O . ASN B 1 51 ? 28.904 61.649 137.633 1.00 135.28 51 ASN B O 1
ATOM 12894 N N . SER B 1 52 ? 28.217 60.143 136.104 1.00 147.24 52 SER B N 1
ATOM 12895 C CA . SER B 1 52 ? 29.386 60.356 135.257 1.00 150.04 52 SER B CA 1
ATOM 12896 C C . SER B 1 52 ? 29.480 61.814 134.833 1.00 150.95 52 SER B C 1
ATOM 12897 O O . SER B 1 52 ? 30.574 62.388 134.782 1.00 154.60 52 SER B O 1
ATOM 12905 N N . ASN B 1 53 ? 28.338 62.430 134.526 1.00 151.54 53 ASN B N 1
ATOM 12906 C CA . ASN B 1 53 ? 28.316 63.862 134.254 1.00 158.99 53 ASN B CA 1
ATOM 12907 C C . ASN B 1 53 ? 28.834 64.653 135.448 1.00 151.85 53 ASN B C 1
ATOM 12908 O O . ASN B 1 53 ? 29.604 65.606 135.286 1.00 152.89 53 ASN B O 1
ATOM 12919 N N . ALA B 1 54 ? 28.425 64.267 136.658 1.00 143.93 54 ALA B N 1
ATOM 12920 C CA . ALA B 1 54 ? 28.827 65.006 137.850 1.00 139.38 54 ALA B CA 1
ATOM 12921 C C . ALA B 1 54 ? 30.335 64.939 138.053 1.00 141.26 54 ALA B C 1
ATOM 12922 O O . ALA B 1 54 ? 30.987 65.961 138.297 1.00 139.25 54 ALA B O 1
ATOM 12929 N N . ASP B 1 55 ? 30.909 63.736 137.963 1.00 144.39 55 ASP B N 1
ATOM 12930 C CA . ASP B 1 55 ? 32.356 63.593 138.092 1.00 147.58 55 ASP B CA 1
ATOM 12931 C C . ASP B 1 55 ? 33.086 64.511 137.123 1.00 148.90 55 ASP B C 1
ATOM 12932 O O . ASP B 1 55 ? 34.111 65.109 137.469 1.00 147.47 55 ASP B O 1
ATOM 12941 N N . ARG B 1 56 ? 32.567 64.639 135.903 1.00 153.98 56 ARG B N 1
ATOM 12942 C CA . ARG B 1 56 ? 33.254 65.430 134.890 1.00 159.41 56 ARG B CA 1
ATOM 12943 C C . ARG B 1 56 ? 33.159 66.921 135.189 1.00 158.53 56 ARG B C 1
ATOM 12944 O O . ARG B 1 56 ? 34.147 67.649 135.041 1.00 158.83 56 ARG B O 1
ATOM 12965 N N . VAL B 1 57 ? 31.978 67.399 135.590 1.00 154.27 57 VAL B N 1
ATOM 12966 C CA . VAL B 1 57 ? 31.835 68.801 135.983 1.00 148.86 57 VAL B CA 1
ATOM 12967 C C . VAL B 1 57 ? 32.951 69.181 136.946 1.00 154.92 57 VAL B C 1
ATOM 12968 O O . VAL B 1 57 ? 33.724 70.115 136.703 1.00 161.82 57 VAL B O 1
ATOM 12981 N N . LEU B 1 58 ? 33.048 68.452 138.055 1.00 156.99 58 LEU B N 1
ATOM 12982 C CA . LEU B 1 58 ? 34.097 68.681 139.038 1.00 157.53 58 LEU B CA 1
ATOM 12983 C C . LEU B 1 58 ? 35.465 68.521 138.390 1.00 158.89 58 LEU B C 1
ATOM 12984 O O . LEU B 1 58 ? 36.211 69.497 138.258 1.00 160.22 58 LEU B O 1
ATOM 13000 N N . ARG B 1 59 ? 35.793 67.294 137.976 1.00 156.30 59 ARG B N 1
ATOM 13001 C CA . ARG B 1 59 ? 37.062 67.020 137.307 1.00 153.07 59 ARG B CA 1
ATOM 13002 C C . ARG B 1 59 ? 37.437 68.136 136.344 1.00 156.52 59 ARG B C 1
ATOM 13003 O O . ARG B 1 59 ? 38.569 68.627 136.345 1.00 158.68 59 ARG B O 1
ATOM 13024 N N . PHE B 1 60 ? 36.493 68.542 135.499 1.00 161.50 60 PHE B N 1
ATOM 13025 C CA . PHE B 1 60 ? 36.717 69.717 134.671 1.00 163.65 60 PHE B CA 1
ATOM 13026 C C . PHE B 1 60 ? 36.840 70.968 135.531 1.00 161.23 60 PHE B C 1
ATOM 13027 O O . PHE B 1 60 ? 37.711 71.813 135.294 1.00 164.58 60 PHE B O 1
ATOM 13044 N N . LEU B 1 61 ? 35.963 71.110 136.526 1.00 159.44 61 LEU B N 1
ATOM 13045 C CA . LEU B 1 61 ? 36.000 72.289 137.383 1.00 159.95 61 LEU B CA 1
ATOM 13046 C C . LEU B 1 61 ? 37.370 72.456 138.024 1.00 164.15 61 LEU B C 1
ATOM 13047 O O . LEU B 1 61 ? 37.917 73.564 138.048 1.00 166.29 61 LEU B O 1
ATOM 13063 N N . VAL B 1 62 ? 37.954 71.364 138.530 1.00 165.73 62 VAL B N 1
ATOM 13064 C CA . VAL B 1 62 ? 39.256 71.469 139.186 1.00 169.39 62 VAL B CA 1
ATOM 13065 C C . VAL B 1 62 ? 40.304 71.929 138.186 1.00 170.62 62 VAL B C 1
ATOM 13066 O O . VAL B 1 62 ? 41.268 72.611 138.552 1.00 173.06 62 VAL B O 1
ATOM 13079 N N . THR B 1 63 ? 40.148 71.561 136.914 1.00 170.78 63 THR B N 1
ATOM 13080 C CA . THR B 1 63 ? 41.084 72.041 135.906 1.00 168.99 63 THR B CA 1
ATOM 13081 C C . THR B 1 63 ? 41.085 73.562 135.857 1.00 171.65 63 THR B C 1
ATOM 13082 O O . THR B 1 63 ? 42.146 74.187 135.745 1.00 174.40 63 THR B O 1
ATOM 13093 N N . PHE B 1 64 ? 39.905 74.180 135.958 1.00 168.46 64 PHE B N 1
ATOM 13094 C CA . PHE B 1 64 ? 39.846 75.635 135.927 1.00 167.44 64 PHE B CA 1
ATOM 13095 C C . PHE B 1 64 ? 40.457 76.253 137.176 1.00 168.47 64 PHE B C 1
ATOM 13096 O O . PHE B 1 64 ? 41.036 77.341 137.097 1.00 170.29 64 PHE B O 1
ATOM 13113 N N . VAL B 1 65 ? 40.335 75.594 138.334 1.00 166.27 65 VAL B N 1
ATOM 13114 C CA . VAL B 1 65 ? 40.919 76.152 139.551 1.00 169.63 65 VAL B CA 1
ATOM 13115 C C . VAL B 1 65 ? 42.435 76.040 139.508 1.00 176.30 65 VAL B C 1
ATOM 13116 O O . VAL B 1 65 ? 43.127 76.716 140.278 1.00 177.56 65 VAL B O 1
ATOM 13129 N N . ASN B 1 66 ? 42.969 75.184 138.637 1.00 178.72 66 ASN B N 1
ATOM 13130 C CA . ASN B 1 66 ? 44.390 75.172 138.327 1.00 171.25 66 ASN B CA 1
ATOM 13131 C C . ASN B 1 66 ? 44.702 75.853 137.003 1.00 169.29 66 ASN B C 1
ATOM 13132 O O . ASN B 1 66 ? 45.871 76.152 136.737 1.00 161.51 66 ASN B O 1
ATOM 13143 N N . TYR B 1 67 ? 43.689 76.109 136.173 1.00 175.22 67 TYR B N 1
ATOM 13144 C CA . TYR B 1 67 ? 43.918 76.826 134.924 1.00 174.39 67 TYR B CA 1
ATOM 13145 C C . TYR B 1 67 ? 44.168 78.305 135.186 1.00 169.77 67 TYR B C 1
ATOM 13146 O O . TYR B 1 67 ? 45.133 78.883 134.673 1.00 173.70 67 TYR B O 1
ATOM 13163 N N . LEU B 1 68 ? 43.310 78.934 135.983 1.00 164.29 68 LEU B N 1
ATOM 13164 C CA . LEU B 1 68 ? 43.405 80.367 136.229 1.00 160.04 68 LEU B CA 1
ATOM 13165 C C . LEU B 1 68 ? 44.729 80.733 136.896 1.00 161.53 68 LEU B C 1
ATOM 13166 O O . LEU B 1 68 ? 45.534 79.861 137.224 1.00 158.79 68 LEU B O 1
ATOM 13182 N N . GLN B 1 79 ? 40.229 79.960 148.628 1.00 143.57 79 GLN B N 1
ATOM 13183 C CA . GLN B 1 79 ? 39.290 78.968 149.130 1.00 143.04 79 GLN B CA 1
ATOM 13184 C C . GLN B 1 79 ? 37.876 79.516 149.321 1.00 133.73 79 GLN B C 1
ATOM 13185 O O . GLN B 1 79 ? 37.281 79.289 150.365 1.00 134.28 79 GLN B O 1
ATOM 13198 N N . PRO B 1 80 ? 37.318 80.229 148.327 1.00 131.97 80 PRO B N 1
ATOM 13199 C CA . PRO B 1 80 ? 35.960 80.763 148.514 1.00 137.39 80 PRO B CA 1
ATOM 13200 C C . PRO B 1 80 ? 34.898 79.676 148.505 1.00 134.37 80 PRO B C 1
ATOM 13201 O O . PRO B 1 80 ? 34.050 79.605 149.400 1.00 130.09 80 PRO B O 1
ATOM 13212 N N . ILE B 1 81 ? 34.942 78.826 147.479 1.00 135.70 81 ILE B N 1
ATOM 13213 C CA . ILE B 1 81 ? 33.930 77.786 147.316 1.00 132.16 81 ILE B CA 1
ATOM 13214 C C . ILE B 1 81 ? 33.931 76.861 148.522 1.00 131.72 81 ILE B C 1
ATOM 13215 O O . ILE B 1 81 ? 32.882 76.566 149.108 1.00 130.20 81 ILE B O 1
ATOM 13231 N N . LEU B 1 82 ? 35.116 76.381 148.898 1.00 135.32 82 LEU B N 1
ATOM 13232 C CA . LEU B 1 82 ? 35.240 75.437 150.000 1.00 135.72 82 LEU B CA 1
ATOM 13233 C C . LEU B 1 82 ? 34.457 75.900 151.222 1.00 133.54 82 LEU B C 1
ATOM 13234 O O . LEU B 1 82 ? 33.827 75.088 151.909 1.00 125.45 82 LEU B O 1
ATOM 13250 N N . LYS B 1 83 ? 34.487 77.202 151.514 1.00 139.56 83 LYS B N 1
ATOM 13251 C CA . LYS B 1 83 ? 33.760 77.715 152.671 1.00 136.23 83 LYS B CA 1
ATOM 13252 C C . LYS B 1 83 ? 32.274 77.397 152.568 1.00 134.01 83 LYS B C 1
ATOM 13253 O O . LYS B 1 83 ? 31.655 76.938 153.535 1.00 134.94 83 LYS B O 1
ATOM 13272 N N . HIS B 1 84 ? 31.681 77.639 151.398 1.00 138.77 84 HIS B N 1
ATOM 13273 C CA . HIS B 1 84 ? 30.256 77.385 151.222 1.00 142.02 84 HIS B CA 1
ATOM 13274 C C . HIS B 1 84 ? 29.933 75.914 151.447 1.00 140.13 84 HIS B C 1
ATOM 13275 O O . HIS B 1 84 ? 29.129 75.565 152.318 1.00 142.56 84 HIS B O 1
ATOM 13289 N N . ILE B 1 85 ? 30.552 75.034 150.657 1.00 139.06 85 ILE B N 1
ATOM 13290 C CA . ILE B 1 85 ? 30.221 73.613 150.716 1.00 134.57 85 ILE B CA 1
ATOM 13291 C C . ILE B 1 85 ? 30.458 73.053 152.111 1.00 128.45 85 ILE B C 1
ATOM 13292 O O . ILE B 1 85 ? 29.762 72.125 152.541 1.00 127.50 85 ILE B O 1
ATOM 13308 N N . LEU B 1 86 ? 31.439 73.594 152.836 1.00 129.90 86 LEU B N 1
ATOM 13309 C CA . LEU B 1 86 ? 31.707 73.127 154.192 1.00 129.63 86 LEU B CA 1
ATOM 13310 C C . LEU B 1 86 ? 30.462 73.192 155.066 1.00 125.03 86 LEU B C 1
ATOM 13311 O O . LEU B 1 86 ? 30.274 72.345 155.947 1.00 120.66 86 LEU B O 1
ATOM 13327 N N . ARG B 1 87 ? 29.595 74.177 154.834 1.00 131.12 87 ARG B N 1
ATOM 13328 C CA . ARG B 1 87 ? 28.417 74.369 155.671 1.00 140.51 87 ARG B CA 1
ATOM 13329 C C . ARG B 1 87 ? 27.413 73.227 155.567 1.00 141.42 87 ARG B C 1
ATOM 13330 O O . ARG B 1 87 ? 26.517 73.140 156.413 1.00 144.07 87 ARG B O 1
ATOM 13351 N N . GLY B 1 88 ? 27.527 72.365 154.560 1.00 141.62 88 GLY B N 1
ATOM 13352 C CA . GLY B 1 88 ? 26.568 71.291 154.379 1.00 144.87 88 GLY B CA 1
ATOM 13353 C C . GLY B 1 88 ? 27.147 69.921 154.668 1.00 139.20 88 GLY B C 1
ATOM 13354 O O . GLY B 1 88 ? 26.729 68.924 154.072 1.00 136.28 88 GLY B O 1
ATOM 13358 N N . LEU B 1 89 ? 28.102 69.858 155.595 1.00 139.59 89 LEU B N 1
ATOM 13359 C CA . LEU B 1 89 ? 28.858 68.627 155.797 1.00 138.65 89 LEU B CA 1
ATOM 13360 C C . LEU B 1 89 ? 28.080 67.610 156.626 1.00 134.71 89 LEU B C 1
ATOM 13361 O O . LEU B 1 89 ? 28.071 66.418 156.299 1.00 129.81 89 LEU B O 1
ATOM 13377 N N . ASP B 1 90 ? 27.425 68.053 157.695 1.00 137.14 90 ASP B N 1
ATOM 13378 C CA . ASP B 1 90 ? 26.690 67.164 158.593 1.00 137.00 90 ASP B CA 1
ATOM 13379 C C . ASP B 1 90 ? 25.194 67.352 158.364 1.00 131.66 90 ASP B C 1
ATOM 13380 O O . ASP B 1 90 ? 24.468 67.876 159.212 1.00 138.25 90 ASP B O 1
ATOM 13389 N N . ALA B 1 91 ? 24.730 66.901 157.198 1.00 122.17 91 ALA B N 1
ATOM 13390 C CA . ALA B 1 91 ? 23.364 67.168 156.772 1.00 132.82 91 ALA B CA 1
ATOM 13391 C C . ALA B 1 91 ? 22.522 65.894 156.728 1.00 133.02 91 ALA B C 1
ATOM 13392 O O . ALA B 1 91 ? 22.339 65.233 157.753 1.00 138.60 91 ALA B O 1
ATOM 13399 N N . LYS B 1 92 ? 22.046 65.541 155.536 1.00 133.98 92 LYS B N 1
ATOM 13400 C CA . LYS B 1 92 ? 20.999 64.549 155.299 1.00 131.59 92 LYS B CA 1
ATOM 13401 C C . LYS B 1 92 ? 20.195 65.120 154.134 1.00 136.04 92 LYS B C 1
ATOM 13402 O O . LYS B 1 92 ? 19.712 66.246 154.244 1.00 144.81 92 LYS B O 1
ATOM 13421 N N . ASP B 1 93 ? 20.025 64.398 153.029 1.00 133.16 93 ASP B N 1
ATOM 13422 C CA . ASP B 1 93 ? 20.405 62.997 152.867 1.00 132.65 93 ASP B CA 1
ATOM 13423 C C . ASP B 1 93 ? 21.911 62.730 152.828 1.00 128.93 93 ASP B C 1
ATOM 13424 O O . ASP B 1 93 ? 22.729 63.642 152.944 1.00 126.07 93 ASP B O 1
ATOM 13433 N N . LYS B 1 94 ? 22.250 61.449 152.661 1.00 128.81 94 LYS B N 1
ATOM 13434 C CA . LYS B 1 94 ? 23.648 61.039 152.586 1.00 129.77 94 LYS B CA 1
ATOM 13435 C C . LYS B 1 94 ? 24.323 61.574 151.327 1.00 128.25 94 LYS B C 1
ATOM 13436 O O . LYS B 1 94 ? 25.475 62.019 151.379 1.00 130.77 94 LYS B O 1
ATOM 13455 N N . THR B 1 95 ? 23.631 61.535 150.183 1.00 128.73 95 THR B N 1
ATOM 13456 C CA . THR B 1 95 ? 24.262 61.967 148.937 1.00 131.23 95 THR B CA 1
ATOM 13457 C C . THR B 1 95 ? 24.642 63.439 149.001 1.00 132.13 95 THR B C 1
ATOM 13458 O O . THR B 1 95 ? 25.606 63.858 148.355 1.00 125.52 95 THR B O 1
ATOM 13469 N N . VAL B 1 96 ? 23.909 64.239 149.780 1.00 139.03 96 VAL B N 1
ATOM 13470 C CA . VAL B 1 96 ? 24.324 65.620 150.017 1.00 137.68 96 VAL B CA 1
ATOM 13471 C C . VAL B 1 96 ? 25.700 65.641 150.669 1.00 127.63 96 VAL B C 1
ATOM 13472 O O . VAL B 1 96 ? 26.644 66.251 150.156 1.00 125.58 96 VAL B O 1
ATOM 13485 N N . ARG B 1 97 ? 25.835 64.961 151.809 1.00 126.57 97 ARG B N 1
ATOM 13486 C CA . ARG B 1 97 ? 27.109 64.979 152.517 1.00 130.32 97 ARG B CA 1
ATOM 13487 C C . ARG B 1 97 ? 28.167 64.167 151.781 1.00 124.33 97 ARG B C 1
ATOM 13488 O O . ARG B 1 97 ? 29.341 64.552 151.762 1.00 122.41 97 ARG B O 1
ATOM 13509 N N . TYR B 1 98 ? 27.779 63.046 151.168 1.00 121.40 98 TYR B N 1
ATOM 13510 C CA . TYR B 1 98 ? 28.713 62.329 150.306 1.00 116.71 98 TYR B CA 1
ATOM 13511 C C . TYR B 1 98 ? 29.350 63.275 149.30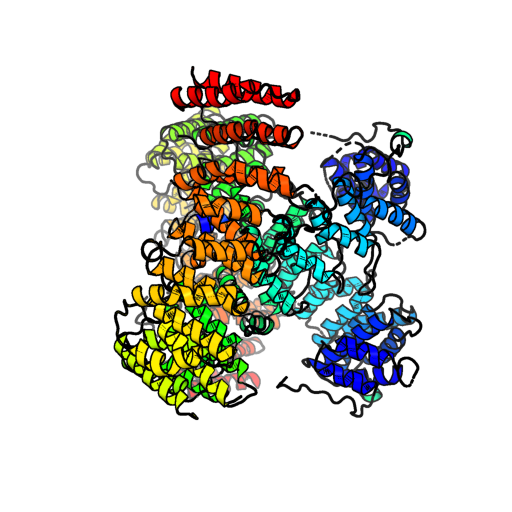0 1.00 113.33 98 TYR B C 1
ATOM 13512 O O . TYR B 1 98 ? 30.559 63.213 149.050 1.00 105.52 98 TYR B O 1
ATOM 13530 N N . ARG B 1 99 ? 28.547 64.163 148.715 1.00 115.56 99 ARG B N 1
ATOM 13531 C CA . ARG B 1 99 ? 29.080 65.120 147.755 1.00 115.40 99 ARG B CA 1
ATOM 13532 C C . ARG B 1 99 ? 30.003 66.125 148.430 1.00 113.53 99 ARG B C 1
ATOM 13533 O O . ARG B 1 99 ? 31.064 66.458 147.891 1.00 112.23 99 ARG B O 1
ATOM 13554 N N . CYS B 1 100 ? 29.624 66.615 149.611 1.00 118.79 100 CYS B N 1
ATOM 13555 C CA . CYS B 1 100 ? 30.453 67.602 150.295 1.00 116.66 100 CYS B CA 1
ATOM 13556 C C . CYS B 1 100 ? 31.875 67.091 150.473 1.00 114.90 100 CYS B C 1
ATOM 13557 O O . CYS B 1 100 ? 32.838 67.741 150.052 1.00 113.13 100 CYS B O 1
ATOM 13564 N N . CYS B 1 101 ? 32.027 65.924 151.097 1.00 116.98 101 CYS B N 1
ATOM 13565 C CA . CYS B 1 101 ? 33.353 65.338 151.246 1.00 108.20 101 CYS B CA 1
ATOM 13566 C C . CYS B 1 101 ? 34.001 65.120 149.885 1.00 111.28 101 CYS B C 1
ATOM 13567 O O . CYS B 1 101 ? 35.156 65.502 149.663 1.00 109.68 101 CYS B O 1
ATOM 13575 N N . GLN B 1 102 ? 33.265 64.504 148.959 1.00 109.32 102 GLN B N 1
ATOM 13576 C CA . GLN B 1 102 ? 33.786 64.263 147.619 1.00 110.89 102 GLN B CA 1
ATOM 13577 C C . GLN B 1 102 ? 34.287 65.555 146.987 1.00 110.84 102 GLN B C 1
ATOM 13578 O O . GLN B 1 102 ? 35.395 65.609 146.441 1.00 109.68 102 GLN B O 1
ATOM 13592 N N . ILE B 1 103 ? 33.475 66.611 147.056 1.00 112.93 103 ILE B N 1
ATOM 13593 C CA . ILE B 1 103 ? 33.833 67.876 146.421 1.00 113.00 103 ILE B CA 1
ATOM 13594 C C . ILE B 1 103 ? 35.113 68.434 147.027 1.00 116.01 103 ILE B C 1
ATOM 13595 O O . ILE B 1 103 ? 35.999 68.916 146.310 1.00 118.80 103 ILE B O 1
ATOM 13611 N N . ILE B 1 104 ? 35.234 68.379 148.353 1.00 113.27 104 ILE B N 1
ATOM 13612 C CA . ILE B 1 104 ? 36.385 68.978 149.024 1.00 111.86 104 ILE B CA 1
ATOM 13613 C C . ILE B 1 104 ? 37.675 68.315 148.557 1.00 120.93 104 ILE B C 1
ATOM 13614 O O . ILE B 1 104 ? 38.635 68.991 148.169 1.00 123.44 104 ILE B O 1
ATOM 13630 N N . ALA B 1 105 ? 37.712 66.980 148.584 1.00 122.10 105 ALA B N 1
ATOM 13631 C CA . ALA B 1 105 ? 38.947 66.254 148.303 1.00 117.52 105 ALA B CA 1
ATOM 13632 C C . ALA B 1 105 ? 39.621 66.753 147.032 1.00 129.01 105 ALA B C 1
ATOM 13633 O O . ALA B 1 105 ? 40.842 66.941 147.000 1.00 134.65 105 ALA B O 1
ATOM 13640 N N . ARG B 1 106 ? 38.841 66.979 145.973 1.00 126.25 106 ARG B N 1
ATOM 13641 C CA . ARG B 1 106 ? 39.429 67.376 144.698 1.00 130.56 106 ARG B CA 1
ATOM 13642 C C . ARG B 1 106 ? 39.969 68.800 144.749 1.00 134.64 106 ARG B C 1
ATOM 13643 O O . ARG B 1 106 ? 41.007 69.097 144.147 1.00 138.63 106 ARG B O 1
ATOM 13664 N N . VAL B 1 107 ? 39.284 69.694 145.464 1.00 133.54 107 VAL B N 1
ATOM 13665 C CA . VAL B 1 107 ? 39.640 71.109 145.417 1.00 129.58 107 VAL B CA 1
ATOM 13666 C C . VAL B 1 107 ? 40.823 71.423 146.327 1.00 137.26 107 VAL B C 1
ATOM 13667 O O . VAL B 1 107 ? 41.589 72.354 146.051 1.00 144.10 107 VAL B O 1
ATOM 13680 N N . VAL B 1 108 ? 40.999 70.674 147.415 1.00 133.70 108 VAL B N 1
ATOM 13681 C CA . VAL B 1 108 ? 41.981 71.064 148.422 1.00 134.40 108 VAL B CA 1
ATOM 13682 C C . VAL B 1 108 ? 43.403 70.748 147.975 1.00 147.62 108 VAL B C 1
ATOM 13683 O O . VAL B 1 108 ? 44.352 71.409 148.412 1.00 151.89 108 VAL B O 1
ATOM 13696 N N . ASN B 1 109 ? 43.588 69.753 147.112 1.00 153.37 109 ASN B N 1
ATOM 13697 C CA . ASN B 1 109 ? 44.929 69.307 146.753 1.00 161.40 109 ASN B CA 1
ATOM 13698 C C . ASN B 1 109 ? 45.635 70.252 145.786 1.00 166.54 109 ASN B C 1
ATOM 13699 O O . ASN B 1 109 ? 46.660 69.869 145.212 1.00 166.89 109 ASN B O 1
ATOM 13710 N N . CYS B 1 110 ? 45.119 71.464 145.591 1.00 164.18 110 CYS B N 1
ATOM 13711 C CA . CYS B 1 110 ? 45.743 72.456 144.724 1.00 161.94 110 CYS B CA 1
ATOM 13712 C C . CYS B 1 110 ? 45.673 73.833 145.367 1.00 158.58 110 CYS B C 1
ATOM 13713 O O . CYS B 1 110 ? 45.510 74.850 144.684 1.00 158.01 110 CYS B O 1
ATOM 13721 N N . VAL B 1 111 ? 45.794 73.883 146.695 1.00 157.62 111 VAL B N 1
ATOM 13722 C CA . VAL B 1 111 ? 45.647 75.119 147.452 1.00 151.45 111 VAL B CA 1
ATOM 13723 C C . VAL B 1 111 ? 46.718 75.165 148.532 1.00 151.59 111 VAL B C 1
ATOM 13724 O O . VAL B 1 111 ? 47.255 74.139 148.957 1.00 155.63 111 VAL B O 1
ATOM 13737 N N . LYS B 1 112 ? 47.025 76.380 148.973 1.00 143.77 112 LYS B N 1
ATOM 13738 C CA . LYS B 1 112 ? 48.031 76.605 150.001 1.00 140.73 112 LYS B CA 1
ATOM 13739 C C . LYS B 1 112 ? 47.378 76.832 151.362 1.00 136.70 112 LYS B C 1
ATOM 13740 O O . LYS B 1 112 ? 47.535 77.891 151.971 1.00 133.80 112 LYS B O 1
ATOM 13759 N N . ASP B 1 115 ? 44.548 78.196 154.102 1.00 137.45 115 ASP B N 1
ATOM 13760 C CA . ASP B 1 115 ? 44.329 79.220 155.115 1.00 150.20 115 ASP B CA 1
ATOM 13761 C C . ASP B 1 115 ? 44.588 78.648 156.507 1.00 146.54 115 ASP B C 1
ATOM 13762 O O . ASP B 1 115 ? 45.333 77.681 156.651 1.00 144.17 115 ASP B O 1
ATOM 13770 N N . ASP B 1 116 ? 43.975 79.244 157.532 1.00 151.86 116 ASP B N 1
ATOM 13771 C CA . ASP B 1 116 ? 44.239 78.840 158.908 1.00 153.66 116 ASP B CA 1
ATOM 13772 C C . ASP B 1 116 ? 42.954 78.533 159.669 1.00 151.05 116 ASP B C 1
ATOM 13773 O O . ASP B 1 116 ? 42.706 77.379 160.032 1.00 145.11 116 ASP B O 1
ATOM 13782 N N . ASP B 1 117 ? 42.136 79.557 159.922 1.00 157.95 117 ASP B N 1
ATOM 13783 C CA . ASP B 1 117 ? 40.929 79.361 160.721 1.00 160.90 117 ASP B CA 1
ATOM 13784 C C . ASP B 1 117 ? 40.057 78.259 160.132 1.00 154.39 117 ASP B C 1
ATOM 13785 O O . ASP B 1 117 ? 39.650 77.329 160.837 1.00 148.83 117 ASP B O 1
ATOM 13794 N N . LEU B 1 118 ? 39.751 78.355 158.837 1.00 154.86 118 LEU B N 1
ATOM 13795 C CA . LEU B 1 118 ? 38.999 77.301 158.168 1.00 151.72 118 LEU B CA 1
ATOM 13796 C C . LEU B 1 118 ? 39.617 75.939 158.455 1.00 149.23 118 LEU B C 1
ATOM 13797 O O . LEU B 1 118 ? 38.966 75.052 159.017 1.00 143.56 118 LEU B O 1
ATOM 13813 N N . TYR B 1 119 ? 40.878 75.762 158.059 1.00 150.78 119 TYR B N 1
ATOM 13814 C CA . TYR B 1 119 ? 41.575 74.482 158.117 1.00 142.53 119 TYR B CA 1
ATOM 13815 C C . TYR B 1 119 ? 41.134 73.634 159.304 1.00 136.28 119 TYR B C 1
ATOM 13816 O O . TYR B 1 119 ? 40.822 72.450 159.145 1.00 135.54 119 TYR B O 1
ATOM 13834 N N . ASN B 1 120 ? 41.095 74.231 160.496 1.00 139.06 120 ASN B N 1
ATOM 13835 C CA . ASN B 1 120 ? 40.616 73.503 161.665 1.00 136.05 120 ASN B CA 1
ATOM 13836 C C . ASN B 1 120 ? 39.107 73.297 161.617 1.00 130.80 120 ASN B C 1
ATOM 13837 O O . ASN B 1 120 ? 38.607 72.285 162.121 1.00 127.44 120 ASN B O 1
ATOM 13848 N N . THR B 1 121 ? 38.369 74.235 161.023 1.00 136.61 121 THR B N 1
ATOM 13849 C CA . THR B 1 121 ? 36.928 74.059 160.882 1.00 138.50 121 THR B CA 1
ATOM 13850 C C . THR B 1 121 ? 36.617 72.842 160.021 1.00 132.36 121 THR B C 1
ATOM 13851 O O . THR B 1 121 ? 35.774 72.010 160.376 1.00 126.53 121 THR B O 1
ATOM 13862 N N . LEU B 1 122 ? 37.296 72.723 158.879 1.00 131.47 122 LEU B N 1
ATOM 13863 C CA . LEU B 1 122 ? 37.094 71.570 158.008 1.00 130.15 122 LEU B CA 1
ATOM 13864 C C . LEU B 1 122 ? 37.432 70.273 158.728 1.00 124.65 122 LEU B C 1
ATOM 13865 O O . LEU B 1 122 ? 36.644 69.320 158.725 1.00 113.56 122 LEU B O 1
ATOM 13881 N N . LYS B 1 123 ? 38.610 70.220 159.352 1.00 122.78 123 LYS B N 1
ATOM 13882 C CA . LYS B 1 123 ? 39.114 68.966 159.899 1.00 113.94 123 LYS B CA 1
ATOM 13883 C C . LYS B 1 123 ? 38.133 68.367 160.900 1.00 109.23 123 LYS B C 1
ATOM 13884 O O . LYS B 1 123 ? 37.669 67.234 160.733 1.00 112.10 123 LYS B O 1
ATOM 13903 N N . GLU B 1 124 ? 37.790 69.127 161.943 1.00 112.94 124 GLU B N 1
ATOM 13904 C CA . GLU B 1 124 ? 37.025 68.568 163.054 1.00 111.08 124 GLU B CA 1
ATOM 13905 C C . GLU B 1 124 ? 35.767 67.856 162.574 1.00 107.56 124 GLU B C 1
ATOM 13906 O O . GLU B 1 124 ? 35.412 66.790 163.090 1.00 105.30 124 GLU B O 1
ATOM 13918 N N . LYS B 1 125 ? 35.077 68.426 161.585 1.00 110.69 125 LYS B N 1
ATOM 13919 C CA . LYS B 1 125 ? 33.870 67.782 161.078 1.00 109.51 125 LYS B CA 1
ATOM 13920 C C . LYS B 1 125 ? 34.210 66.510 160.314 1.00 104.20 125 LYS B C 1
ATOM 13921 O O . LYS B 1 125 ? 33.514 65.495 160.444 1.00 97.22 125 LYS B O 1
ATOM 13940 N N . LEU B 1 126 ? 35.274 66.545 159.511 1.00 107.02 126 LEU B N 1
ATOM 13941 C CA . LEU B 1 126 ? 35.636 65.379 158.715 1.00 96.65 126 LEU B CA 1
ATOM 13942 C C . LEU B 1 126 ? 35.996 64.194 159.601 1.00 93.00 126 LEU B C 1
ATOM 13943 O O . LEU B 1 126 ? 35.597 63.059 159.320 1.00 93.82 126 LEU B O 1
ATOM 13959 N N . LEU B 1 127 ? 36.754 64.434 160.673 1.00 89.70 127 LEU B N 1
ATOM 13960 C CA . LEU B 1 127 ? 37.048 63.360 161.617 1.00 88.26 127 LEU B CA 1
ATOM 13961 C C . LEU B 1 127 ? 35.763 62.700 162.094 1.00 93.60 127 LEU B C 1
ATOM 13962 O O . LEU B 1 127 ? 35.622 61.473 162.046 1.00 103.19 127 LEU B O 1
ATOM 13978 N N . SER B 1 128 ? 34.812 63.507 162.566 1.00 97.17 128 SER B N 1
ATOM 13979 C CA . SER B 1 128 ? 33.512 62.969 162.939 1.00 99.01 128 SER B CA 1
ATOM 13980 C C . SER B 1 128 ? 32.845 62.296 161.752 1.00 95.41 128 SER B C 1
ATOM 13981 O O . SER B 1 128 ? 32.091 61.334 161.923 1.00 89.93 128 SER B O 1
ATOM 13989 N N . ARG B 1 129 ? 33.113 62.784 160.546 1.00 97.54 129 ARG B N 1
ATOM 13990 C CA . ARG B 1 129 ? 32.481 62.222 159.368 1.00 97.08 129 ARG B CA 1
ATOM 13991 C C . ARG B 1 129 ? 33.157 60.955 158.873 1.00 101.44 129 ARG B C 1
ATOM 13992 O O . ARG B 1 129 ? 32.611 60.275 157.995 1.00 102.65 129 ARG B O 1
ATOM 14013 N N . VAL B 1 130 ? 34.356 60.642 159.374 1.00 102.66 130 VAL B N 1
ATOM 14014 C CA . VAL B 1 130 ? 35.028 59.406 158.977 1.00 89.56 130 VAL B CA 1
ATOM 14015 C C . VAL B 1 130 ? 34.353 58.157 159.518 1.00 94.65 130 VAL B C 1
ATOM 14016 O O . VAL B 1 130 ? 34.797 57.045 159.197 1.00 96.99 130 VAL B O 1
ATOM 14029 N N . LEU B 1 131 ? 33.267 58.296 160.280 1.00 97.09 131 LEU B N 1
ATOM 14030 C CA . LEU B 1 131 ? 32.564 57.185 160.899 1.00 102.43 131 LEU B CA 1
ATOM 14031 C C . LEU B 1 131 ? 31.070 57.286 160.618 1.00 100.86 131 LEU B C 1
ATOM 14032 O O . LEU B 1 131 ? 30.237 57.040 161.492 1.00 100.15 131 LEU B O 1
ATOM 14048 N N . ASP B 1 132 ? 30.707 57.662 159.396 1.00 100.10 132 ASP B N 1
ATOM 14049 C CA . ASP B 1 132 ? 29.308 57.840 159.041 1.00 110.46 132 ASP B CA 1
ATOM 14050 C C . ASP B 1 132 ? 28.589 56.493 158.988 1.00 113.47 132 ASP B C 1
ATOM 14051 O O . ASP B 1 132 ? 29.205 55.427 158.902 1.00 109.03 132 ASP B O 1
ATOM 14060 N N . ARG B 1 133 ? 27.256 56.554 159.054 1.00 124.62 133 ARG B N 1
ATOM 14061 C CA . ARG B 1 133 ? 26.447 55.344 158.947 1.00 127.22 133 ARG B CA 1
ATOM 14062 C C . ARG B 1 133 ? 26.659 54.648 157.611 1.00 118.65 133 ARG B C 1
ATOM 14063 O O . ARG B 1 133 ? 26.630 53.414 157.542 1.00 120.24 133 ARG B O 1
ATOM 14084 N N . GLU B 1 134 ? 26.866 55.414 156.547 1.00 113.63 134 GLU B N 1
ATOM 14085 C CA . GLU B 1 134 ? 26.969 54.877 155.200 1.00 120.09 134 GLU B CA 1
ATOM 14086 C C . GLU B 1 134 ? 28.428 54.781 154.775 1.00 113.92 134 GLU B C 1
ATOM 14087 O O . GLU B 1 134 ? 29.270 55.588 155.178 1.00 104.53 134 GLU B O 1
ATOM 14099 N N . SER B 1 135 ? 28.717 53.778 153.947 1.00 109.96 135 SER B N 1
ATOM 14100 C CA . SER B 1 135 ? 30.080 53.579 153.471 1.00 90.65 135 SER B CA 1
ATOM 14101 C C . SER B 1 135 ? 30.511 54.707 152.543 1.00 90.83 135 SER B C 1
ATOM 14102 O O . SER B 1 135 ? 31.587 55.289 152.719 1.00 91.44 135 SER B O 1
ATOM 14110 N N . ILE B 1 136 ? 29.672 55.045 151.558 1.00 95.13 136 ILE B N 1
ATOM 14111 C CA . ILE B 1 136 ? 30.091 55.951 150.489 1.00 92.63 136 ILE B CA 1
ATOM 14112 C C . ILE B 1 136 ? 30.617 57.256 151.065 1.00 94.42 136 ILE B C 1
ATOM 14113 O O . ILE B 1 136 ? 31.598 57.823 150.567 1.00 95.51 136 ILE B O 1
ATOM 14129 N N . VAL B 1 137 ? 29.983 57.751 152.127 1.00 97.37 137 VAL B N 1
ATOM 14130 C CA . VAL B 1 137 ? 30.458 58.977 152.756 1.00 103.24 137 VAL B CA 1
ATOM 14131 C C . VAL B 1 137 ? 31.777 58.717 153.466 1.00 92.48 137 VAL B C 1
ATOM 14132 O O . VAL B 1 137 ? 32.664 59.578 153.500 1.00 79.36 137 VAL B O 1
ATOM 14145 N N . ARG B 1 138 ? 31.926 57.525 154.044 1.00 92.38 138 ARG B N 1
ATOM 14146 C CA . ARG B 1 138 ? 33.175 57.174 154.707 1.00 83.73 138 ARG B CA 1
ATOM 14147 C C . ARG B 1 138 ? 34.335 57.168 153.719 1.00 79.97 138 ARG B C 1
ATOM 14148 O O . ARG B 1 138 ? 35.442 57.607 154.049 1.00 75.73 138 ARG B O 1
ATOM 14169 N N . LEU B 1 139 ? 34.098 56.683 152.498 1.00 86.53 139 LEU B N 1
ATOM 14170 C CA . LEU B 1 139 ? 35.141 56.692 151.476 1.00 82.54 139 LEU B CA 1
ATOM 14171 C C . LEU B 1 139 ? 35.566 58.115 151.142 1.00 87.74 139 LEU B C 1
ATOM 14172 O O . LEU B 1 139 ? 36.730 58.489 151.317 1.00 80.04 139 LEU B O 1
ATOM 14188 N N . GLU B 1 140 ? 34.633 58.927 150.642 1.00 94.71 140 GLU B N 1
ATOM 14189 C CA . GLU B 1 140 ? 34.986 60.289 150.263 1.00 91.83 140 GLU B CA 1
ATOM 14190 C C . GLU B 1 140 ? 35.477 61.086 151.462 1.00 83.90 140 GLU B C 1
ATOM 14191 O O . GLU B 1 140 ? 36.238 62.046 151.300 1.00 84.31 140 GLU B O 1
ATOM 14203 N N . ALA B 1 141 ? 35.062 60.703 152.668 1.00 85.25 141 ALA B N 1
ATOM 14204 C CA . ALA B 1 141 ? 35.609 61.326 153.866 1.00 86.67 141 ALA B CA 1
ATOM 14205 C C . ALA B 1 141 ? 37.103 61.047 153.980 1.00 86.35 141 ALA B C 1
ATOM 14206 O O . ALA B 1 141 ? 37.928 61.961 153.890 1.00 86.08 141 ALA B O 1
ATOM 14213 N N . VAL B 1 142 ? 37.470 59.775 154.155 1.00 87.32 142 VAL B N 1
ATOM 14214 C CA . VAL B 1 142 ? 38.870 59.418 154.385 1.00 83.71 142 VAL B CA 1
ATOM 14215 C C . VAL B 1 142 ? 39.777 60.026 153.326 1.00 84.23 142 VAL B C 1
ATOM 14216 O O . VAL B 1 142 ? 40.919 60.406 153.620 1.00 85.41 142 VAL B O 1
ATOM 14229 N N . VAL B 1 143 ? 39.299 60.134 152.086 1.00 85.65 143 VAL B N 1
ATOM 14230 C CA . VAL B 1 143 ? 40.111 60.754 151.045 1.00 90.34 143 VAL B CA 1
ATOM 14231 C C . VAL B 1 143 ? 40.296 62.238 151.329 1.00 94.62 143 VAL B C 1
ATOM 14232 O O . VAL B 1 143 ? 41.349 62.810 151.023 1.00 104.79 143 VAL B O 1
ATOM 14245 N N . ALA B 1 144 ? 39.289 62.886 151.914 1.00 97.52 144 ALA B N 1
ATOM 14246 C CA . ALA B 1 144 ? 39.372 64.323 152.152 1.00 98.92 144 ALA B CA 1
ATOM 14247 C C . ALA B 1 144 ? 40.427 64.646 153.202 1.00 102.11 144 ALA B C 1
ATOM 14248 O O . ALA B 1 144 ? 41.235 65.564 153.021 1.00 110.37 144 ALA B O 1
ATOM 14255 N N . LEU B 1 145 ? 40.440 63.897 154.306 1.00 95.26 145 LEU B N 1
ATOM 14256 C CA . LEU B 1 145 ? 41.369 64.195 155.390 1.00 95.25 145 LEU B CA 1
ATOM 14257 C C . LEU B 1 145 ? 42.808 63.966 154.947 1.00 95.93 145 LEU B C 1
ATOM 14258 O O . LEU B 1 145 ? 43.689 64.793 155.207 1.00 96.16 145 LEU B O 1
ATOM 14274 N N . SER B 1 146 ? 43.060 62.844 154.271 1.00 92.13 146 SER B N 1
ATOM 14275 C CA . SER B 1 146 ? 44.404 62.555 153.785 1.00 95.41 146 SER B CA 1
ATOM 14276 C C . SER B 1 146 ? 44.920 63.657 152.870 1.00 111.81 146 SER B C 1
ATOM 14277 O O . SER B 1 146 ? 46.129 63.914 152.831 1.00 122.88 146 SER B O 1
ATOM 14285 N N . ARG B 1 147 ? 44.028 64.318 152.130 1.00 108.33 147 ARG B N 1
ATOM 14286 C CA . ARG B 1 147 ? 44.458 65.373 151.218 1.00 117.75 147 ARG B CA 1
ATOM 14287 C C . ARG B 1 147 ? 44.906 66.612 151.983 1.00 123.04 147 ARG B C 1
ATOM 14288 O O . ARG B 1 147 ? 45.985 67.157 151.724 1.00 125.38 147 ARG B O 1
ATOM 14309 N N . LEU B 1 148 ? 44.089 67.075 152.932 1.00 118.72 148 LEU B N 1
ATOM 14310 C CA . LEU B 1 148 ? 44.453 68.260 153.700 1.00 121.80 148 LEU B CA 1
ATOM 14311 C C . LEU B 1 148 ? 45.617 67.999 154.643 1.00 124.52 148 LEU B C 1
ATOM 14312 O O . LEU B 1 148 ? 46.296 68.950 155.044 1.00 128.87 148 LEU B O 1
ATOM 14328 N N . GLN B 1 149 ? 45.865 66.744 155.003 1.00 124.06 149 GLN B N 1
ATOM 14329 C CA . GLN B 1 149 ? 46.852 66.446 156.026 1.00 119.01 149 GLN B CA 1
ATOM 14330 C C . GLN B 1 149 ? 48.257 66.390 155.443 1.00 120.72 149 GLN B C 1
ATOM 14331 O O . GLN B 1 149 ? 48.465 66.017 154.284 1.00 115.10 149 GLN B O 1
ATOM 14345 N N . GLU B 1 150 ? 49.226 66.767 156.272 1.00 126.22 150 GLU B N 1
ATOM 14346 C CA . GLU B 1 150 ? 50.639 66.633 155.964 1.00 126.83 150 GLU B CA 1
ATOM 14347 C C . GLU B 1 150 ? 51.261 65.642 156.940 1.00 124.26 150 GLU B C 1
ATOM 14348 O O . GLU B 1 150 ? 50.693 65.333 157.991 1.00 126.07 150 GLU B O 1
ATOM 14360 N N . ASP B 1 151 ? 52.441 65.144 156.584 1.00 122.02 151 ASP B N 1
ATOM 14361 C CA . ASP B 1 151 ? 53.025 64.012 157.288 1.00 124.22 151 ASP B CA 1
ATOM 14362 C C . ASP B 1 151 ? 53.645 64.428 158.617 1.00 120.75 151 ASP B C 1
ATOM 14363 O O . ASP B 1 151 ? 54.274 65.484 158.727 1.00 112.13 151 ASP B O 1
ATOM 14372 N N . THR B 1 152 ? 53.457 63.582 159.627 1.00 122.89 152 THR B N 1
ATOM 14373 C CA . THR B 1 152 ? 54.161 63.676 160.904 1.00 122.29 152 THR B CA 1
ATOM 14374 C C . THR B 1 152 ? 55.043 62.435 161.004 1.00 121.65 152 THR B C 1
ATOM 14375 O O . THR B 1 152 ? 54.715 61.468 161.692 1.00 128.00 152 THR B O 1
ATOM 14386 N N . GLY B 1 153 ? 56.173 62.475 160.296 1.00 117.48 153 GLY B N 1
ATOM 14387 C CA . GLY B 1 153 ? 57.071 61.343 160.139 1.00 122.12 153 GLY B CA 1
ATOM 14388 C C . GLY B 1 153 ? 56.965 60.258 161.191 1.00 124.38 153 GLY B C 1
ATOM 14389 O O . GLY B 1 153 ? 56.357 59.212 160.948 1.00 121.22 153 GLY B O 1
ATOM 14393 N N . ASP B 1 154 ? 57.550 60.495 162.367 1.00 125.37 154 ASP B N 1
ATOM 14394 C CA . ASP B 1 154 ? 57.549 59.509 163.438 1.00 123.13 154 ASP B CA 1
ATOM 14395 C C . ASP B 1 154 ? 56.622 59.858 164.591 1.00 124.52 154 ASP B C 1
ATOM 14396 O O . ASP B 1 154 ? 56.247 58.959 165.349 1.00 122.48 154 ASP B O 1
ATOM 14405 N N . GLU B 1 155 ? 56.243 61.123 164.743 1.00 124.95 155 GLU B N 1
ATOM 14406 C CA . GLU B 1 155 ? 55.323 61.516 165.797 1.00 133.11 155 GLU B CA 1
ATOM 14407 C C . GLU B 1 155 ? 53.886 61.313 165.334 1.00 130.93 155 GLU B C 1
ATOM 14408 O O . GLU B 1 155 ? 53.572 61.420 164.145 1.00 123.05 155 GLU B O 1
ATOM 14420 N N . GLU B 1 156 ? 53.013 61.017 166.291 1.00 134.13 156 GLU B N 1
ATOM 14421 C CA . GLU B 1 156 ? 51.666 60.582 165.966 1.00 128.53 156 GLU B CA 1
ATOM 14422 C C . GLU B 1 156 ? 50.822 61.740 165.442 1.00 117.22 156 GLU B C 1
ATOM 14423 O O . GLU B 1 156 ? 51.153 62.919 165.600 1.00 109.63 156 GLU B O 1
ATOM 14435 N N . ASN B 1 157 ? 49.709 61.377 164.812 1.00 110.37 157 ASN B N 1
ATOM 14436 C CA . ASN B 1 157 ? 48.800 62.326 164.193 1.00 100.99 157 ASN B CA 1
ATOM 14437 C C . ASN B 1 157 ? 47.370 61.872 164.450 1.00 102.75 157 ASN B C 1
ATOM 14438 O O . ASN B 1 157 ? 47.095 60.675 164.568 1.00 100.30 157 ASN B O 1
ATOM 14449 N N . ASP B 1 158 ? 46.457 62.841 164.527 1.00 107.15 158 ASP B N 1
ATOM 14450 C CA . ASP B 1 158 ? 45.061 62.518 164.807 1.00 106.60 158 ASP B CA 1
ATOM 14451 C C . ASP B 1 158 ? 44.411 61.804 163.627 1.00 98.30 158 ASP B C 1
ATOM 14452 O O . ASP B 1 158 ? 43.764 60.765 163.800 1.00 96.05 158 ASP B O 1
ATOM 14461 N N . VAL B 1 159 ? 44.567 62.343 162.415 1.00 98.35 159 VAL B N 1
ATOM 14462 C CA . VAL B 1 159 ? 43.920 61.716 161.267 1.00 89.97 159 VAL B CA 1
ATOM 14463 C C . VAL B 1 159 ? 44.622 60.412 160.905 1.00 87.65 159 VAL B C 1
ATOM 14464 O O . VAL B 1 159 ? 43.990 59.483 160.389 1.00 87.48 159 VAL B O 1
ATOM 14477 N N . ARG B 1 160 ? 45.927 60.309 161.167 1.00 89.69 160 ARG B N 1
ATOM 14478 C CA . ARG B 1 160 ? 46.623 59.042 160.971 1.00 83.65 160 ARG B CA 1
ATOM 14479 C C . ARG B 1 160 ? 46.072 57.975 161.906 1.00 82.93 160 ARG B C 1
ATOM 14480 O O . ARG B 1 160 ? 45.808 56.841 161.491 1.00 89.57 160 ARG B O 1
ATOM 14500 N N . ASN B 1 161 ? 45.884 58.326 163.179 1.00 78.97 161 ASN B N 1
ATOM 14501 C CA . ASN B 1 161 ? 45.460 57.336 164.161 1.00 79.28 161 ASN B CA 1
ATOM 14502 C C . ASN B 1 161 ? 44.034 56.869 163.903 1.00 73.48 161 ASN B C 1
ATOM 14503 O O . ASN B 1 161 ? 43.718 55.691 164.105 1.00 78.35 161 ASN B O 1
ATOM 14514 N N . ILE B 1 162 ? 43.154 57.769 163.462 1.00 77.85 162 ILE B N 1
ATOM 14515 C CA . ILE B 1 162 ? 41.781 57.362 163.178 1.00 78.80 162 ILE B CA 1
ATOM 14516 C C . ILE B 1 162 ? 41.743 56.445 161.963 1.00 74.82 162 ILE B C 1
ATOM 14517 O O . ILE B 1 162 ? 41.012 55.448 161.943 1.00 83.21 162 ILE B O 1
ATOM 14533 N N . LEU B 1 163 ? 42.518 56.770 160.927 1.00 72.50 163 LEU B N 1
ATOM 14534 C CA . LEU B 1 163 ? 42.548 55.915 159.748 1.00 76.36 163 LEU B CA 1
ATOM 14535 C C . LEU B 1 163 ? 43.114 54.543 160.080 1.00 73.86 163 LEU B C 1
ATOM 14536 O O . LEU B 1 163 ? 42.735 53.548 159.453 1.00 76.53 163 LEU B O 1
ATOM 14552 N N . LEU B 1 164 ? 44.011 54.463 161.064 1.00 71.72 164 LEU B N 1
ATOM 14553 C CA . LEU B 1 164 ? 44.482 53.159 161.515 1.00 69.09 164 LEU B CA 1
ATOM 14554 C C . LEU B 1 164 ? 43.353 52.347 162.132 1.00 69.08 164 LEU B C 1
ATOM 14555 O O . LEU B 1 164 ? 43.336 51.118 162.012 1.00 73.70 164 LEU B O 1
ATOM 14571 N N . PHE B 1 165 ? 42.408 53.009 162.800 1.00 72.53 165 PHE B N 1
ATOM 14572 C CA . PHE B 1 165 ? 41.259 52.296 163.345 1.00 81.80 165 PHE B CA 1
ATOM 14573 C C . PHE B 1 165 ? 40.410 51.702 162.230 1.00 83.26 165 PHE B C 1
ATOM 14574 O O . PHE B 1 165 ? 39.916 50.574 162.347 1.00 88.26 165 PHE B O 1
ATOM 14591 N N . LEU B 1 166 ? 40.232 52.444 161.135 1.00 79.58 166 LEU B N 1
ATOM 14592 C CA . LEU B 1 166 ? 39.445 51.935 160.017 1.00 73.89 166 LEU B CA 1
ATOM 14593 C C . LEU B 1 166 ? 40.201 50.859 159.253 1.00 74.37 166 LEU B C 1
ATOM 14594 O O . LEU B 1 166 ? 39.612 49.853 158.839 1.00 69.52 166 LEU B O 1
ATOM 14610 N N . LEU B 1 167 ? 41.502 51.063 159.038 1.00 76.66 167 LEU B N 1
ATOM 14611 C CA . LEU B 1 167 ? 42.286 50.120 158.254 1.00 67.86 167 LEU B CA 1
ATOM 14612 C C . LEU B 1 167 ? 42.164 48.700 158.778 1.00 72.38 167 LEU B C 1
ATOM 14613 O O . LEU B 1 167 ? 42.404 47.750 158.025 1.00 77.15 167 LEU B O 1
ATOM 14629 N N . GLN B 1 168 ? 41.795 48.531 160.048 1.00 73.57 168 GLN B N 1
ATOM 14630 C CA . GLN B 1 168 ? 41.701 47.214 160.659 1.00 76.84 168 GLN B CA 1
ATOM 14631 C C . GLN B 1 168 ? 40.295 46.818 161.076 1.00 79.66 168 GLN B C 1
ATOM 14632 O O . GLN B 1 168 ? 40.054 45.625 161.289 1.00 94.24 168 GLN B O 1
ATOM 14646 N N . ASN B 1 169 ? 39.365 47.765 161.194 1.00 80.71 169 ASN B N 1
ATOM 14647 C CA . ASN B 1 169 ? 38.061 47.481 161.771 1.00 88.24 169 ASN B CA 1
ATOM 14648 C C . ASN B 1 169 ? 36.885 47.930 160.919 1.00 83.01 169 ASN B C 1
ATOM 14649 O O . ASN B 1 169 ? 35.755 47.529 161.216 1.00 89.98 169 ASN B O 1
ATOM 14660 N N . ASP B 1 170 ? 37.099 48.733 159.886 1.00 73.77 170 ASP B N 1
ATOM 14661 C CA . ASP B 1 170 ? 35.985 49.184 159.070 1.00 72.11 170 ASP B CA 1
ATOM 14662 C C . ASP B 1 170 ? 35.334 47.982 158.391 1.00 77.59 170 ASP B C 1
ATOM 14663 O O . ASP B 1 170 ? 36.034 47.182 157.756 1.00 83.03 170 ASP B O 1
ATOM 14672 N N . PRO B 1 171 ? 34.012 47.813 158.497 1.00 78.73 171 PRO B N 1
ATOM 14673 C CA . PRO B 1 171 ? 33.381 46.613 157.925 1.00 77.11 171 PRO B CA 1
ATOM 14674 C C . PRO B 1 171 ? 33.386 46.581 156.409 1.00 73.08 171 PRO B C 1
ATOM 14675 O O . PRO B 1 171 ? 33.181 45.507 155.831 1.00 74.15 171 PRO B O 1
ATOM 14686 N N . SER B 1 172 ? 33.607 47.712 155.748 1.00 74.24 172 SER B N 1
ATOM 14687 C CA . SER B 1 172 ? 33.540 47.786 154.295 1.00 73.72 172 SER B CA 1
ATOM 14688 C C . SER B 1 172 ? 34.933 47.587 153.712 1.00 73.28 172 SER B C 1
ATOM 14689 O O . SER B 1 172 ? 35.838 48.390 153.965 1.00 70.13 172 SER B O 1
ATOM 14697 N N . SER B 1 173 ? 35.102 46.517 152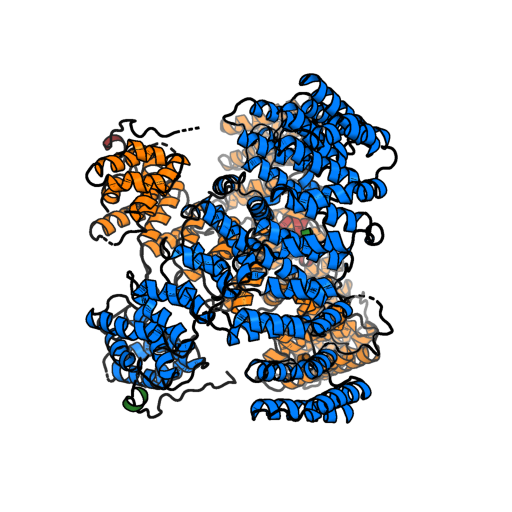.934 1.00 72.40 173 SER B N 1
ATOM 14698 C CA . SER B 1 173 ? 36.362 46.296 152.237 1.00 64.53 173 SER B CA 1
ATOM 14699 C C . SER B 1 173 ? 36.713 47.458 151.320 1.00 65.36 173 SER B C 1
ATOM 14700 O O . SER B 1 173 ? 37.892 47.655 151.008 1.00 71.16 173 SER B O 1
ATOM 14708 N N . GLU B 1 174 ? 35.718 48.231 150.886 1.00 65.36 174 GLU B N 1
ATOM 14709 C CA . GLU B 1 174 ? 35.984 49.385 150.036 1.00 67.16 174 GLU B CA 1
ATOM 14710 C C . GLU B 1 174 ? 36.678 50.486 150.826 1.00 65.09 174 GLU B C 1
ATOM 14711 O O . GLU B 1 174 ? 37.738 50.982 150.425 1.00 67.13 174 GLU B O 1
ATOM 14723 N N . VAL B 1 175 ? 36.092 50.882 151.957 1.00 71.15 175 VAL B N 1
ATOM 14724 C CA . VAL B 1 175 ? 36.687 51.928 152.783 1.00 66.09 175 VAL B CA 1
ATOM 14725 C C . VAL B 1 175 ? 38.054 51.487 153.283 1.00 55.91 175 VAL B C 1
ATOM 14726 O O . VAL B 1 175 ? 39.021 52.258 153.259 1.00 60.23 175 VAL B O 1
ATOM 14739 N N . ARG B 1 176 ? 38.152 50.245 153.757 1.00 58.26 176 ARG B N 1
ATOM 14740 C CA . ARG B 1 176 ? 39.437 49.712 154.193 1.00 61.98 176 ARG B CA 1
ATOM 14741 C C . ARG B 1 176 ? 40.488 49.876 153.105 1.00 61.97 176 ARG B C 1
ATOM 14742 O O . ARG B 1 176 ? 41.604 50.341 153.363 1.00 58.78 176 ARG B O 1
ATOM 14763 N N . ARG B 1 177 ? 40.144 49.498 151.873 1.00 66.76 177 ARG B N 1
ATOM 14764 C CA . ARG B 1 177 ? 41.084 49.637 150.768 1.00 60.76 177 ARG B CA 1
ATOM 14765 C C . ARG B 1 177 ? 41.395 51.100 150.482 1.00 53.18 177 ARG B C 1
ATOM 14766 O O . ARG B 1 177 ? 42.515 51.424 150.074 1.00 55.23 177 ARG B O 1
ATOM 14787 N N . SER B 1 178 ? 40.426 51.993 150.689 1.00 58.67 178 SER B N 1
ATOM 14788 C CA . SER B 1 178 ? 40.679 53.416 150.494 1.00 58.94 178 SER B CA 1
ATOM 14789 C C . SER B 1 178 ? 41.655 53.943 151.537 1.00 56.52 178 SER B C 1
ATOM 14790 O O . SER B 1 178 ? 42.581 54.694 151.208 1.00 45.74 178 SER B O 1
ATOM 14798 N N . VAL B 1 179 ? 41.458 53.569 152.802 1.00 55.45 179 VAL B N 1
ATOM 14799 C CA . VAL B 1 179 ? 42.425 53.912 153.839 1.00 55.09 179 VAL B CA 1
ATOM 14800 C C . VAL B 1 179 ? 43.802 53.388 153.466 1.00 58.29 179 VAL B C 1
ATOM 14801 O O . VAL B 1 179 ? 44.814 54.082 153.622 1.00 66.36 179 VAL B O 1
ATOM 14814 N N . LEU B 1 180 ? 43.862 52.151 152.972 1.00 59.69 180 LEU B N 1
ATOM 14815 C CA . LEU B 1 180 ? 45.142 51.548 152.623 1.00 54.14 180 LEU B CA 1
ATOM 14816 C C . LEU B 1 180 ? 45.896 52.396 151.608 1.00 55.16 180 LEU B C 1
ATOM 14817 O O . LEU B 1 180 ? 47.126 52.507 151.671 1.00 54.53 180 LEU B O 1
ATOM 14833 N N . LEU B 1 181 ? 45.176 53.006 150.667 1.00 61.51 181 LEU B N 1
ATOM 14834 C CA . LEU B 1 181 ? 45.820 53.745 149.588 1.00 60.54 181 LEU B CA 1
ATOM 14835 C C . LEU B 1 181 ? 46.183 55.167 149.990 1.00 59.72 181 LEU B C 1
ATOM 14836 O O . LEU B 1 181 ? 47.146 55.727 149.454 1.00 69.84 181 LEU B O 1
ATOM 14852 N N . ASN B 1 182 ? 45.440 55.767 150.918 1.00 62.22 182 ASN B N 1
ATOM 14853 C CA . ASN B 1 182 ? 45.621 57.175 151.240 1.00 63.40 182 ASN B CA 1
ATOM 14854 C C . ASN B 1 182 ? 46.354 57.414 152.551 1.00 63.23 182 ASN B C 1
ATOM 14855 O O . ASN B 1 182 ? 46.891 58.510 152.745 1.00 72.57 182 ASN B O 1
ATOM 14866 N N . ILE B 1 183 ? 46.393 56.432 153.451 1.00 57.10 183 ILE B N 1
ATOM 14867 C CA . ILE B 1 183 ? 47.157 56.590 154.681 1.00 63.31 183 ILE B CA 1
ATOM 14868 C C . ILE B 1 183 ? 48.635 56.699 154.339 1.00 65.58 183 ILE B C 1
ATOM 14869 O O . ILE B 1 183 ? 49.130 56.037 153.417 1.00 71.42 183 ILE B O 1
ATOM 14885 N N . GLU B 1 184 ? 49.352 57.540 155.078 1.00 62.52 184 GLU B N 1
ATOM 14886 C CA . GLU B 1 184 ? 50.777 57.688 154.841 1.00 76.75 184 GLU B CA 1
ATOM 14887 C C . GLU B 1 184 ? 51.531 56.468 155.361 1.00 70.36 184 GLU B C 1
ATOM 14888 O O . GLU B 1 184 ? 51.033 55.698 156.187 1.00 67.73 184 GLU B O 1
ATOM 14900 N N . VAL B 1 185 ? 52.754 56.303 154.870 1.00 79.17 185 VAL B N 1
ATOM 14901 C CA . VAL B 1 185 ? 53.623 55.198 155.258 1.00 80.20 185 VAL B CA 1
ATOM 14902 C C . VAL B 1 185 ? 54.708 55.758 156.166 1.00 76.73 185 VAL B C 1
ATOM 14903 O O . VAL B 1 185 ? 55.509 56.601 155.743 1.00 71.89 185 VAL B O 1
ATOM 14916 N N . SER B 1 186 ? 54.730 55.292 157.413 1.00 86.32 186 SER B N 1
ATOM 14917 C CA . SER B 1 186 ? 55.695 55.750 158.400 1.00 91.89 186 SER B CA 1
ATOM 14918 C C . SER B 1 186 ? 56.201 54.553 159.189 1.00 93.08 186 SER B C 1
ATOM 14919 O O . SER B 1 186 ? 55.687 53.438 159.069 1.00 96.96 186 SER B O 1
ATOM 14927 N N . ASN B 1 187 ? 57.227 54.793 160.009 1.00 94.60 187 ASN B N 1
ATOM 14928 C CA . ASN B 1 187 ? 57.714 53.746 160.899 1.00 90.17 187 ASN B CA 1
ATOM 14929 C C . ASN B 1 187 ? 56.601 53.226 161.798 1.00 87.19 187 ASN B C 1
ATOM 14930 O O . ASN B 1 187 ? 56.605 52.049 162.176 1.00 88.44 187 ASN B O 1
ATOM 14941 N N . SER B 1 188 ? 55.639 54.083 162.143 1.00 88.24 188 SER B N 1
ATOM 14942 C CA . SER B 1 188 ? 54.566 53.690 163.047 1.00 94.43 188 SER B CA 1
ATOM 14943 C C . SER B 1 188 ? 53.432 52.976 162.324 1.00 91.13 188 SER B C 1
ATOM 14944 O O . SER B 1 188 ? 52.796 52.089 162.904 1.00 84.91 188 SER B O 1
ATOM 14952 N N . THR B 1 189 ? 53.164 53.338 161.070 1.00 91.43 189 THR B N 1
ATOM 14953 C CA . THR B 1 189 ? 52.037 52.772 160.340 1.00 95.21 189 THR B CA 1
ATOM 14954 C C . THR B 1 189 ? 52.414 51.558 159.506 1.00 90.19 189 THR B C 1
ATOM 14955 O O . THR B 1 189 ? 51.565 50.689 159.277 1.00 86.46 189 THR B O 1
ATOM 14966 N N . LEU B 1 190 ? 53.663 51.479 159.049 1.00 82.87 190 LEU B N 1
ATOM 14967 C CA . LEU B 1 190 ? 54.071 50.418 158.131 1.00 77.40 190 LEU B CA 1
ATOM 14968 C C . LEU B 1 190 ? 53.642 49.029 158.585 1.00 79.20 190 LEU B C 1
ATOM 14969 O O . LEU B 1 190 ? 53.083 48.285 157.765 1.00 78.08 190 LEU B O 1
ATOM 14985 N N . PRO B 1 191 ? 53.842 48.621 159.842 1.00 84.07 191 PRO B N 1
ATOM 14986 C CA . PRO B 1 191 ? 53.466 47.246 160.216 1.00 73.47 191 PRO B CA 1
ATOM 14987 C C . PRO B 1 191 ? 51.998 46.932 159.986 1.00 71.96 191 PRO B C 1
ATOM 14988 O O . PRO B 1 191 ? 51.665 45.807 159.594 1.00 71.28 191 PRO B O 1
ATOM 14999 N N . PHE B 1 192 ? 51.105 47.894 160.226 1.00 83.03 192 PHE B N 1
ATOM 15000 C CA . PHE B 1 192 ? 49.680 47.647 160.032 1.00 87.77 192 PHE B CA 1
ATOM 15001 C C . PHE B 1 192 ? 49.296 47.645 158.560 1.00 77.25 192 PHE B C 1
ATOM 15002 O O . PHE B 1 192 ? 48.309 47.004 158.183 1.00 69.53 192 PHE B O 1
ATOM 15019 N N . ILE B 1 193 ? 50.054 48.351 157.721 1.00 82.10 193 ILE B N 1
ATOM 15020 C CA . ILE B 1 193 ? 49.795 48.318 156.286 1.00 68.36 193 ILE B CA 1
ATOM 15021 C C . ILE B 1 193 ? 50.160 46.953 155.718 1.00 65.24 193 ILE B C 1
ATOM 15022 O O . ILE B 1 193 ? 49.438 46.400 154.881 1.00 61.26 193 ILE B O 1
ATOM 15038 N N . LEU B 1 194 ? 51.281 46.385 156.167 1.00 67.86 194 LEU B N 1
ATOM 15039 C CA . LEU B 1 194 ? 51.678 45.059 155.706 1.00 54.48 194 LEU B CA 1
ATOM 15040 C C . LEU B 1 194 ? 50.727 43.984 156.211 1.00 59.91 194 LEU B C 1
ATOM 15041 O O . LEU B 1 194 ? 50.495 42.989 155.516 1.00 60.53 194 LEU B O 1
ATOM 15057 N N . GLU B 1 195 ? 50.167 44.162 157.409 1.00 62.93 195 GLU B N 1
ATOM 15058 C CA . GLU B 1 195 ? 49.174 43.220 157.908 1.00 63.95 195 GLU B CA 1
ATOM 15059 C C . GLU B 1 195 ? 48.007 43.056 156.946 1.00 67.10 195 GLU B C 1
ATOM 15060 O O . GLU B 1 195 ? 47.306 42.041 157.008 1.00 70.13 195 GLU B O 1
ATOM 15072 N N . ARG B 1 196 ? 47.776 44.030 156.065 1.00 62.94 196 ARG B N 1
ATOM 15073 C CA . ARG B 1 196 ? 46.656 43.947 155.140 1.00 57.70 196 ARG B CA 1
ATOM 15074 C C . ARG B 1 196 ? 46.880 42.936 154.027 1.00 57.64 196 ARG B C 1
ATOM 15075 O O . ARG B 1 196 ? 45.930 42.617 153.306 1.00 51.30 196 ARG B O 1
ATOM 15096 N N . ALA B 1 197 ? 48.101 42.432 153.860 1.00 54.74 197 ALA B N 1
ATOM 15097 C CA . ALA B 1 197 ? 48.311 41.330 152.933 1.00 49.26 197 ALA B CA 1
ATOM 15098 C C . ALA B 1 197 ? 47.600 40.062 153.385 1.00 57.18 197 ALA B C 1
ATOM 15099 O O . ALA B 1 197 ? 47.536 39.099 152.613 1.00 56.48 197 ALA B O 1
ATOM 15106 N N . ARG B 1 198 ? 47.077 40.036 154.612 1.00 64.76 198 ARG B N 1
ATOM 15107 C CA . ARG B 1 198 ? 46.242 38.946 155.097 1.00 65.19 198 ARG B CA 1
ATOM 15108 C C . ARG B 1 198 ? 44.773 39.332 155.152 1.00 59.82 198 ARG B C 1
ATOM 15109 O O . ARG B 1 198 ? 43.969 38.595 155.732 1.00 70.53 198 ARG B O 1
ATOM 15130 N N . ASP B 1 199 ? 44.406 40.470 154.572 1.00 60.39 199 ASP B N 1
ATOM 15131 C CA . ASP B 1 199 ? 43.014 40.888 154.550 1.00 55.06 199 ASP B CA 1
ATOM 15132 C C . ASP B 1 199 ? 42.139 39.778 153.984 1.00 54.63 199 ASP B C 1
ATOM 15133 O O . ASP B 1 199 ? 42.520 39.092 153.033 1.00 59.60 199 ASP B O 1
ATOM 15142 N N . VAL B 1 200 ? 40.958 39.600 154.579 1.00 53.17 200 VAL B N 1
ATOM 15143 C CA . VAL B 1 200 ? 40.063 38.538 154.128 1.00 55.56 200 VAL B CA 1
ATOM 15144 C C . VAL B 1 200 ? 39.611 38.802 152.700 1.00 55.83 200 VAL B C 1
ATOM 15145 O O . VAL B 1 200 ? 39.374 37.863 151.930 1.00 60.22 200 VAL B O 1
ATOM 15158 N N . ASP B 1 201 ? 39.483 40.071 152.324 1.00 61.68 201 ASP B N 1
ATOM 15159 C CA . ASP B 1 201 ? 39.099 40.436 150.967 1.00 61.30 201 ASP B CA 1
ATOM 15160 C C . ASP B 1 201 ? 40.317 40.339 150.057 1.00 56.58 201 ASP B C 1
ATOM 15161 O O . ASP B 1 201 ? 41.330 41.006 150.294 1.00 50.72 201 ASP B O 1
ATOM 15170 N N . ALA B 1 202 ? 40.220 39.509 149.017 1.00 62.72 202 ALA B N 1
ATOM 15171 C CA . ALA B 1 202 ? 41.359 39.296 148.131 1.00 50.45 202 ALA B CA 1
ATOM 15172 C C . ALA B 1 202 ? 41.763 40.575 147.412 1.00 50.84 202 ALA B C 1
ATOM 15173 O O . ALA B 1 202 ? 42.949 40.784 147.138 1.00 43.88 202 ALA B O 1
ATOM 15180 N N . ALA B 1 203 ? 40.798 41.442 147.098 1.00 60.45 203 ALA B N 1
ATOM 15181 C CA . ALA B 1 203 ? 41.123 42.684 146.406 1.00 49.04 203 ALA B CA 1
ATOM 15182 C C . ALA B 1 203 ? 41.955 43.612 147.279 1.00 45.75 203 ALA B C 1
ATOM 15183 O O . ALA B 1 203 ? 42.701 44.447 146.758 1.00 44.93 203 ALA B O 1
ATOM 15190 N N . ASN B 1 204 ? 41.847 43.481 148.601 1.00 52.51 204 ASN B N 1
ATOM 15191 C CA . ASN B 1 204 ? 42.581 44.365 149.499 1.00 52.03 204 ASN B CA 1
ATOM 15192 C C . ASN B 1 204 ? 44.033 43.936 149.650 1.00 42.27 204 ASN B C 1
ATOM 15193 O O . ASN B 1 204 ? 44.932 44.783 149.653 1.00 52.28 204 ASN B O 1
ATOM 15204 N N . ARG B 1 205 ? 44.286 42.635 149.783 1.00 42.24 205 ARG B N 1
ATOM 15205 C CA . ARG B 1 205 ? 45.658 42.164 149.914 1.00 47.05 205 ARG B CA 1
ATOM 15206 C C . ARG B 1 205 ? 46.395 42.144 148.583 1.00 43.31 205 ARG B C 1
ATOM 15207 O O . ARG B 1 205 ? 47.628 42.184 148.575 1.00 46.06 205 ARG B O 1
ATOM 15228 N N . LYS B 1 206 ? 45.674 42.098 147.463 1.00 48.83 206 LYS B N 1
ATOM 15229 C CA . LYS B 1 206 ? 46.312 42.326 146.171 1.00 47.35 206 LYS B CA 1
ATOM 15230 C C . LYS B 1 206 ? 46.719 43.784 146.010 1.00 43.51 206 LYS B C 1
ATOM 15231 O O . LYS B 1 206 ? 47.704 44.081 145.327 1.00 39.19 206 LYS B O 1
ATOM 15250 N N . CYS B 1 207 ? 45.975 44.702 146.630 1.00 51.84 207 CYS B N 1
ATOM 15251 C CA . CYS B 1 207 ? 46.340 46.112 146.585 1.00 52.34 207 CYS B CA 1
ATOM 15252 C C . CYS B 1 207 ? 47.683 46.359 147.257 1.00 43.61 207 CYS B C 1
ATOM 15253 O O . CYS B 1 207 ? 48.424 47.261 146.852 1.00 40.76 207 CYS B O 1
ATOM 15261 N N . VAL B 1 208 ? 48.014 45.569 148.280 1.00 42.06 208 VAL B N 1
ATOM 15262 C CA . VAL B 1 208 ? 49.291 45.736 148.966 1.00 44.53 208 VAL B CA 1
ATOM 15263 C C . VAL B 1 208 ? 50.442 45.475 148.006 1.00 42.91 208 VAL B C 1
ATOM 15264 O O . VAL B 1 208 ? 51.427 46.221 147.973 1.00 41.67 208 VAL B O 1
ATOM 15277 N N . TYR B 1 209 ? 50.335 44.413 147.208 1.00 45.63 209 TYR B N 1
ATOM 15278 C CA . TYR B 1 209 ? 51.418 44.040 146.307 1.00 45.59 209 TYR B CA 1
ATOM 15279 C C . TYR B 1 209 ? 51.416 44.884 145.041 1.00 46.68 209 TYR B C 1
ATOM 15280 O O . TYR B 1 209 ? 52.483 45.226 144.519 1.00 44.40 209 TYR B O 1
ATOM 15298 N N . ALA B 1 210 ? 50.236 45.230 144.537 1.00 45.08 210 ALA B N 1
ATOM 15299 C CA . ALA B 1 210 ? 50.124 45.918 143.259 1.00 43.35 210 ALA B CA 1
ATOM 15300 C C . ALA B 1 210 ? 50.274 47.429 143.364 1.00 43.01 210 ALA B C 1
ATOM 15301 O O . ALA B 1 210 ? 50.626 48.069 142.368 1.00 49.15 210 ALA B O 1
ATOM 15308 N N . ARG B 1 211 ? 50.026 48.013 144.536 1.00 43.59 211 ARG B N 1
ATOM 15309 C CA . ARG B 1 211 ? 49.967 49.465 144.646 1.00 48.86 211 ARG B CA 1
ATOM 15310 C C . ARG B 1 211 ? 50.812 50.002 145.792 1.00 48.43 211 ARG B C 1
ATOM 15311 O O . ARG B 1 211 ? 51.658 50.878 145.586 1.00 46.61 211 ARG B O 1
ATOM 15332 N N . VAL B 1 212 ? 50.590 49.496 147.003 1.00 53.56 212 VAL B N 1
ATOM 15333 C CA . VAL B 1 212 ? 51.247 50.033 148.190 1.00 48.82 212 VAL B CA 1
ATOM 15334 C C . VAL B 1 212 ? 52.748 49.800 148.102 1.00 48.18 212 VAL B C 1
ATOM 15335 O O . VAL B 1 212 ? 53.523 50.742 147.904 1.00 55.66 212 VAL B O 1
ATOM 15348 N N . LEU B 1 213 ? 53.168 48.548 148.264 1.00 50.12 213 LEU B N 1
ATOM 15349 C CA . LEU B 1 213 ? 54.593 48.233 148.260 1.00 49.44 213 LEU B CA 1
ATOM 15350 C C . LEU B 1 213 ? 55.330 48.821 147.066 1.00 51.62 213 LEU B C 1
ATOM 15351 O O . LEU B 1 213 ? 56.434 49.356 147.263 1.00 60.56 213 LEU B O 1
ATOM 15367 N N . PRO B 1 214 ? 54.815 48.754 145.839 1.00 52.80 214 PRO B N 1
ATOM 15368 C CA . PRO B 1 214 ? 55.456 49.497 144.743 1.00 48.39 214 PRO B CA 1
ATOM 15369 C C . PRO B 1 214 ? 55.689 50.963 145.064 1.00 53.57 214 PRO B C 1
ATOM 15370 O O . PRO B 1 214 ? 56.701 51.531 144.637 1.00 55.14 214 PRO B O 1
ATOM 15381 N N . LYS B 1 215 ? 54.776 51.596 145.804 1.00 64.10 215 LYS B N 1
ATOM 15382 C CA . LYS B 1 215 ? 54.979 52.990 146.185 1.00 70.06 215 LYS B CA 1
ATOM 15383 C C . LYS B 1 215 ? 56.210 53.133 147.069 1.00 65.85 215 LYS B C 1
ATOM 15384 O O . LYS B 1 215 ? 56.947 54.119 146.967 1.00 78.35 215 LYS B O 1
ATOM 15403 N N . ILE B 1 216 ? 56.448 52.156 147.941 1.00 69.92 216 ILE B N 1
ATOM 15404 C CA . ILE B 1 216 ? 57.684 52.113 148.713 1.00 69.88 216 ILE B CA 1
ATOM 15405 C C . ILE B 1 216 ? 58.832 51.820 147.757 1.00 70.54 216 ILE B C 1
ATOM 15406 O O . ILE B 1 216 ? 58.825 50.806 147.049 1.00 76.94 216 ILE B O 1
ATOM 15422 N N . GLY B 1 217 ? 59.818 52.712 147.727 1.00 85.53 217 GLY B N 1
ATOM 15423 C CA . GLY B 1 217 ? 60.897 52.631 146.761 1.00 90.84 217 GLY B CA 1
ATOM 15424 C C . GLY B 1 217 ? 61.538 51.262 146.655 1.00 85.08 217 GLY B C 1
ATOM 15425 O O . GLY B 1 217 ? 61.485 50.626 145.598 1.00 85.07 217 GLY B O 1
ATOM 15429 N N . ASP B 1 218 ? 62.139 50.799 147.742 1.00 82.73 218 ASP B N 1
ATOM 15430 C CA . ASP B 1 218 ? 62.883 49.548 147.770 1.00 83.52 218 ASP B CA 1
ATOM 15431 C C . ASP B 1 218 ? 62.256 48.611 148.794 1.00 84.19 218 ASP B C 1
ATOM 15432 O O . ASP B 1 218 ? 61.314 48.968 149.505 1.00 89.09 218 ASP B O 1
ATOM 15441 N N . PHE B 1 219 ? 62.796 47.396 148.859 1.00 78.61 219 PHE B N 1
ATOM 15442 C CA . PHE B 1 219 ? 62.410 46.433 149.879 1.00 66.58 219 PHE B CA 1
ATOM 15443 C C . PHE B 1 219 ? 63.418 46.355 151.016 1.00 66.75 219 PHE B C 1
ATOM 15444 O O . PHE B 1 219 ? 63.145 45.687 152.019 1.00 68.08 219 PHE B O 1
ATOM 15461 N N . ARG B 1 220 ? 64.567 47.025 150.890 1.00 75.12 220 ARG B N 1
ATOM 15462 C CA . ARG B 1 220 ? 65.493 47.124 152.012 1.00 75.81 220 ARG B CA 1
ATOM 15463 C C . ARG B 1 220 ? 64.883 47.913 153.163 1.00 75.93 220 ARG B C 1
ATOM 15464 O O . ARG B 1 220 ? 65.279 47.726 154.318 1.00 75.77 220 ARG B O 1
ATOM 15485 N N . TYR B 1 221 ? 63.930 48.800 152.865 1.00 81.40 221 TYR B N 1
ATOM 15486 C CA . TYR B 1 221 ? 63.270 49.576 153.908 1.00 83.50 221 TYR B CA 1
ATOM 15487 C C . TYR B 1 221 ? 62.628 48.691 154.966 1.00 73.72 221 TYR B C 1
ATOM 15488 O O . TYR B 1 221 ? 62.361 49.164 156.075 1.00 83.99 221 TYR B O 1
ATOM 15506 N N . LEU B 1 222 ? 62.371 47.427 154.650 1.00 67.70 222 LEU B N 1
ATOM 15507 C CA . LEU B 1 222 ? 61.707 46.513 155.563 1.00 70.35 222 LEU B CA 1
ATOM 15508 C C . LEU B 1 222 ? 62.723 45.614 156.255 1.00 63.58 222 LEU B C 1
ATOM 15509 O O . LEU B 1 222 ? 63.810 45.352 155.734 1.00 53.07 222 LEU B O 1
ATOM 15525 N N . SER B 1 223 ? 62.356 45.150 157.444 1.00 68.02 223 SER B N 1
ATOM 15526 C CA . SER B 1 223 ? 63.188 44.218 158.184 1.00 61.61 223 SER B CA 1
ATOM 15527 C C . SER B 1 223 ? 63.090 42.825 157.576 1.00 61.18 223 SER B C 1
ATOM 15528 O O . SER B 1 223 ? 62.101 42.476 156.926 1.00 63.70 223 SER B O 1
ATOM 15536 N N . ILE B 1 224 ? 64.139 42.027 157.791 1.00 60.31 224 ILE B N 1
ATOM 15537 C CA . ILE B 1 224 ? 64.160 40.665 157.265 1.00 51.94 224 ILE B CA 1
ATOM 15538 C C . ILE B 1 224 ? 62.884 39.930 157.650 1.00 55.54 224 ILE B C 1
ATOM 15539 O O . ILE B 1 224 ? 62.305 39.192 156.843 1.00 65.41 224 ILE B O 1
ATOM 15555 N N . LYS B 1 225 ? 62.422 40.124 158.886 1.00 59.36 225 LYS B N 1
ATOM 15556 C CA . LYS B 1 225 ? 61.175 39.498 159.311 1.00 65.06 225 LYS B CA 1
ATOM 15557 C C . LYS B 1 225 ? 60.015 39.928 158.423 1.00 55.68 225 LYS B C 1
ATOM 15558 O O . LYS B 1 225 ? 59.130 39.124 158.112 1.00 57.16 225 LYS B O 1
ATOM 15577 N N . LYS B 1 226 ? 60.007 41.192 157.995 1.00 61.99 226 LYS B N 1
ATOM 15578 C CA . LYS B 1 226 ? 58.896 41.704 157.200 1.00 64.03 226 LYS B CA 1
ATOM 15579 C C . LYS B 1 226 ? 59.019 41.301 155.735 1.00 60.39 226 LYS B C 1
ATOM 15580 O O . LYS B 1 226 ? 58.013 40.986 155.092 1.00 59.19 226 LYS B O 1
ATOM 15599 N N . ARG B 1 227 ? 60.237 41.305 155.190 1.00 53.81 227 ARG B N 1
ATOM 15600 C CA . ARG B 1 227 ? 60.432 40.849 153.818 1.00 51.37 227 ARG B CA 1
ATOM 15601 C C . ARG B 1 227 ? 59.976 39.405 153.660 1.00 46.78 227 ARG B C 1
ATOM 15602 O O . ARG B 1 227 ? 59.229 39.072 152.734 1.00 50.32 227 ARG B O 1
ATOM 15623 N N . VAL B 1 228 ? 60.423 38.530 154.561 1.00 47.77 228 VAL B N 1
ATOM 15624 C CA . VAL B 1 228 ? 60.050 37.122 154.491 1.00 51.21 228 VAL B CA 1
ATOM 15625 C C . VAL B 1 228 ? 58.556 36.954 154.726 1.00 48.80 228 VAL B C 1
ATOM 15626 O O . VAL B 1 228 ? 57.899 36.126 154.085 1.00 49.89 228 VAL B O 1
ATOM 15639 N N . ARG B 1 229 ? 57.998 37.730 155.654 1.00 48.24 229 ARG B N 1
ATOM 15640 C CA . ARG B 1 229 ? 56.588 37.591 155.993 1.00 54.66 229 ARG B CA 1
ATOM 15641 C C . ARG B 1 229 ? 55.689 38.016 154.840 1.00 57.51 229 ARG B C 1
ATOM 15642 O O . ARG B 1 229 ? 54.550 37.549 154.739 1.00 58.85 229 ARG B O 1
ATOM 15663 N N . ILE B 1 230 ? 56.180 38.892 153.967 1.00 55.35 230 ILE B N 1
ATOM 15664 C CA . ILE B 1 230 ? 55.398 39.326 152.816 1.00 55.06 230 ILE B CA 1
ATOM 15665 C C . ILE B 1 230 ? 55.427 38.270 151.719 1.00 50.85 230 ILE B C 1
ATOM 15666 O O . ILE B 1 230 ? 54.384 37.893 151.173 1.00 44.05 230 ILE B O 1
ATOM 15682 N N . LEU B 1 231 ? 56.621 37.783 151.374 1.00 43.00 231 LEU B N 1
ATOM 15683 C CA . LEU B 1 231 ? 56.727 36.744 150.357 1.00 38.22 231 LEU B CA 1
ATOM 15684 C C . LEU B 1 231 ? 56.013 35.472 150.786 1.00 43.94 231 LEU B C 1
ATOM 15685 O O . LEU B 1 231 ? 55.423 34.779 149.952 1.00 48.80 231 LEU B O 1
ATOM 15701 N N . LYS B 1 232 ? 56.053 35.153 152.079 1.00 50.26 232 LYS B N 1
ATOM 15702 C CA . LYS B 1 232 ? 55.412 33.941 152.570 1.00 53.17 232 LYS B CA 1
ATOM 15703 C C . LYS B 1 232 ? 53.899 34.020 152.430 1.00 47.32 232 LYS B C 1
ATOM 15704 O O . LYS B 1 232 ? 53.241 32.993 152.234 1.00 57.82 232 LYS B O 1
ATOM 15723 N N . TRP B 1 233 ? 53.336 35.223 152.527 1.00 49.25 233 TRP B N 1
ATOM 15724 C CA . TRP B 1 233 ? 51.895 35.384 152.398 1.00 57.76 233 TRP B CA 1
ATOM 15725 C C . TRP B 1 233 ? 51.472 35.456 150.939 1.00 57.65 233 TRP B C 1
ATOM 15726 O O . TRP B 1 233 ? 50.483 34.830 150.540 1.00 61.16 233 TRP B O 1
ATOM 15747 N N . GLY B 1 234 ? 52.207 36.218 150.133 1.00 50.85 234 GLY B N 1
ATOM 15748 C CA . GLY B 1 234 ? 51.831 36.457 148.756 1.00 49.13 234 GLY B CA 1
ATOM 15749 C C . GLY B 1 234 ? 52.069 35.252 147.873 1.00 44.32 234 GLY B C 1
ATOM 15750 O O . GLY B 1 234 ? 51.240 34.929 147.019 1.00 53.11 234 GLY B O 1
ATOM 15754 N N . LEU B 1 235 ? 53.195 34.571 148.075 1.00 43.69 235 LEU B N 1
ATOM 15755 C CA . LEU B 1 235 ? 53.552 33.448 147.220 1.00 40.48 235 LEU B CA 1
ATOM 15756 C C . LEU B 1 235 ? 52.806 32.172 147.584 1.00 44.25 235 LEU B C 1
ATOM 15757 O O . LEU B 1 235 ? 52.791 31.230 146.784 1.00 55.43 235 LEU B O 1
ATOM 15773 N N . ASN B 1 236 ? 52.185 32.119 148.761 1.00 48.93 236 ASN B N 1
ATOM 15774 C CA . ASN B 1 236 ? 51.343 30.997 149.156 1.00 51.32 236 ASN B CA 1
ATOM 15775 C C . ASN B 1 236 ? 49.869 31.370 149.197 1.00 50.59 236 ASN B C 1
ATOM 15776 O O . ASN B 1 236 ? 49.048 30.568 149.652 1.00 54.78 236 ASN B O 1
ATOM 15787 N N . ASP B 1 237 ? 49.512 32.563 148.728 1.00 52.50 237 ASP B N 1
ATOM 15788 C CA . ASP B 1 237 ? 48.130 33.008 148.804 1.00 46.21 237 ASP B CA 1
ATOM 15789 C C . ASP B 1 237 ? 47.223 32.061 148.032 1.00 45.64 237 ASP B C 1
ATOM 15790 O O . ASP B 1 237 ? 47.546 31.628 146.924 1.00 49.21 237 ASP B O 1
ATOM 15799 N N . ARG B 1 238 ? 46.076 31.739 148.630 1.00 53.70 238 ARG B N 1
ATOM 15800 C CA . ARG B 1 238 ? 45.140 30.826 147.986 1.00 64.69 238 ARG B CA 1
ATOM 15801 C C . ARG B 1 238 ? 44.576 31.418 146.703 1.00 64.69 238 ARG B C 1
ATOM 15802 O O . ARG B 1 238 ? 44.253 30.677 145.768 1.00 70.23 238 ARG B O 1
ATOM 15823 N N . ASP B 1 239 ? 44.462 32.740 146.628 1.00 61.59 239 ASP B N 1
ATOM 15824 C CA . ASP B 1 239 ? 43.957 33.394 145.430 1.00 51.62 239 ASP B CA 1
ATOM 15825 C C . ASP B 1 239 ? 45.085 33.534 144.413 1.00 50.45 239 ASP B C 1
ATOM 15826 O O . ASP B 1 239 ? 46.110 34.161 144.697 1.00 46.42 239 ASP B O 1
ATOM 15835 N N . GLU B 1 240 ? 44.899 32.944 143.230 1.00 55.38 240 GLU B N 1
ATOM 15836 C CA . GLU B 1 240 ? 45.904 33.060 142.179 1.00 53.12 240 GLU B CA 1
ATOM 15837 C C . GLU B 1 240 ? 46.146 34.510 141.793 1.00 43.10 240 GLU B C 1
ATOM 15838 O O . GLU B 1 240 ? 47.263 34.873 141.407 1.00 39.62 240 GLU B O 1
ATOM 15850 N N . SER B 1 241 ? 45.115 35.350 141.876 1.00 47.12 241 SER B N 1
ATOM 15851 C CA . SER B 1 241 ? 45.276 36.759 141.538 1.00 39.18 241 SER B CA 1
ATOM 15852 C C . SER B 1 241 ? 46.251 37.440 142.490 1.00 44.01 241 SER B C 1
ATOM 15853 O O . SER B 1 241 ? 47.148 38.173 142.059 1.00 52.56 241 SER B O 1
ATOM 15861 N N . VAL B 1 242 ? 46.085 37.213 143.794 1.00 46.26 242 VAL B N 1
ATOM 15862 C CA . VAL B 1 242 ? 46.991 37.802 144.775 1.00 41.70 242 VAL B CA 1
ATOM 15863 C C . VAL B 1 242 ? 48.401 37.260 144.584 1.00 39.26 242 VAL B C 1
ATOM 15864 O O . VAL B 1 242 ? 49.387 38.001 144.671 1.00 36.96 242 VAL B O 1
ATOM 15877 N N . GLU B 1 243 ? 48.519 35.958 144.327 1.00 41.43 243 GLU B N 1
ATOM 15878 C CA . GLU B 1 243 ? 49.835 35.356 144.155 1.00 39.06 243 GLU B CA 1
ATOM 15879 C C . GLU B 1 243 ? 50.575 35.973 142.977 1.00 39.25 243 GLU B C 1
ATOM 15880 O O . GLU B 1 243 ? 51.781 36.231 143.060 1.00 42.47 243 GLU B O 1
ATOM 15892 N N . LYS B 1 244 ? 49.874 36.214 141.867 1.00 44.07 244 LYS B N 1
ATOM 15893 C CA . LYS B 1 244 ? 50.538 36.775 140.695 1.00 44.20 244 LYS B CA 1
ATOM 15894 C C . LYS B 1 244 ? 51.034 38.188 140.969 1.00 35.98 244 LYS B C 1
ATOM 15895 O O . LYS B 1 244 ? 52.129 38.561 140.538 1.00 30.97 244 LYS B O 1
ATOM 15914 N N . ALA B 1 245 ? 50.238 38.993 141.675 1.00 37.72 245 ALA B N 1
ATOM 15915 C CA . ALA B 1 245 ? 50.682 40.335 142.031 1.00 42.05 245 ALA B CA 1
ATOM 15916 C C . ALA B 1 245 ? 51.899 40.279 142.942 1.00 39.58 245 ALA B C 1
ATOM 15917 O O . ALA B 1 245 ? 52.821 41.091 142.811 1.00 41.58 245 ALA B O 1
ATOM 15924 N N . ALA B 1 246 ? 51.921 39.323 143.871 1.00 37.86 246 ALA B N 1
ATOM 15925 C CA . ALA B 1 246 ? 53.080 39.163 144.740 1.00 40.37 246 ALA B CA 1
ATOM 15926 C C . ALA B 1 246 ? 54.292 38.676 143.957 1.00 37.48 246 ALA B C 1
ATOM 15927 O O . ALA B 1 246 ? 55.418 39.122 144.204 1.00 38.40 246 ALA B O 1
ATOM 15934 N N . ALA B 1 247 ? 54.083 37.763 143.007 1.00 35.61 247 ALA B N 1
ATOM 15935 C CA . ALA B 1 247 ? 55.200 37.235 142.231 1.00 38.96 247 ALA B CA 1
ATOM 15936 C C . ALA B 1 247 ? 55.785 38.296 141.308 1.00 38.84 247 ALA B C 1
ATOM 15937 O O . ALA B 1 247 ? 57.009 38.399 141.174 1.00 36.44 247 ALA B O 1
ATOM 15944 N N . ASP B 1 248 ? 54.931 39.091 140.658 1.00 43.70 248 ASP B N 1
ATOM 15945 C CA . ASP B 1 248 ? 55.430 40.153 139.789 1.00 45.30 248 ASP B CA 1
ATOM 15946 C C . ASP B 1 248 ? 56.214 41.189 140.583 1.00 42.94 248 ASP B C 1
ATOM 15947 O O . ASP B 1 248 ? 57.217 41.724 140.099 1.00 41.27 248 ASP B O 1
ATOM 15956 N N . MET B 1 249 ? 55.766 41.494 141.801 1.00 40.68 249 MET B N 1
ATOM 15957 C CA . MET B 1 249 ? 56.513 42.406 142.659 1.00 40.16 249 MET B CA 1
ATOM 15958 C C . MET B 1 249 ? 57.916 41.874 142.918 1.00 37.83 249 MET B C 1
ATOM 15959 O O . MET B 1 249 ? 58.900 42.617 142.846 1.00 40.68 249 MET B O 1
ATOM 15973 N N . LEU B 1 250 ? 58.021 40.584 143.236 1.00 37.80 250 LEU B N 1
ATOM 15974 C CA . LEU B 1 250 ? 59.325 39.971 143.455 1.00 40.22 250 LEU B CA 1
ATOM 15975 C C . LEU B 1 250 ? 60.129 39.922 142.163 1.00 40.48 250 LEU B C 1
ATOM 15976 O O . LEU B 1 250 ? 61.312 40.277 142.140 1.00 39.50 250 LEU B O 1
ATOM 15992 N N . ALA B 1 251 ? 59.496 39.490 141.074 1.00 37.19 251 ALA B N 1
ATOM 15993 C CA . ALA B 1 251 ? 60.200 39.209 139.832 1.00 37.12 251 ALA B CA 1
ATOM 15994 C C . ALA B 1 251 ? 60.593 40.458 139.057 1.00 40.24 251 ALA B C 1
ATOM 15995 O O . ALA B 1 251 ? 61.395 40.354 138.125 1.00 44.44 251 ALA B O 1
ATOM 16002 N N . TYR B 1 252 ? 60.058 41.625 139.404 1.00 41.21 252 TYR B N 1
ATOM 16003 C CA . TYR B 1 252 ? 60.383 42.853 138.689 1.00 42.67 252 TYR B CA 1
ATOM 16004 C C . TYR B 1 252 ? 60.902 43.948 139.605 1.00 44.20 252 TYR B C 1
ATOM 16005 O O . TYR B 1 252 ? 61.981 44.491 139.353 1.00 53.05 252 TYR B O 1
ATOM 16023 N N . GLN B 1 253 ? 60.183 44.283 140.673 1.00 44.00 253 GLN B N 1
ATOM 16024 C CA . GLN B 1 253 ? 60.632 45.369 141.538 1.00 48.42 253 GLN B CA 1
ATOM 16025 C C . GLN B 1 253 ? 61.792 44.935 142.427 1.00 47.65 253 GLN B C 1
ATOM 16026 O O . GLN B 1 253 ? 62.900 45.470 142.324 1.00 46.77 253 GLN B O 1
ATOM 16040 N N . TRP B 1 254 ? 61.551 43.969 143.316 1.00 45.74 254 TRP B N 1
ATOM 16041 C CA . TRP B 1 254 ? 62.558 43.611 144.309 1.00 50.00 254 TRP B CA 1
ATOM 16042 C C . TRP B 1 254 ? 63.849 43.146 143.651 1.00 46.96 254 TRP B C 1
ATOM 16043 O O . TRP B 1 254 ? 64.944 43.479 144.117 1.00 48.52 254 TRP B O 1
ATOM 16064 N N . ILE B 1 255 ? 63.746 42.374 142.569 1.00 43.80 255 ILE B N 1
ATOM 16065 C CA . ILE B 1 255 ? 64.947 41.923 141.877 1.00 41.72 255 ILE B CA 1
ATOM 16066 C C . ILE B 1 255 ? 65.755 43.114 141.382 1.00 45.94 255 ILE B C 1
ATOM 16067 O O . ILE B 1 255 ? 66.988 43.057 141.325 1.00 51.37 255 ILE B O 1
ATOM 16083 N N . GLU B 1 256 ? 65.081 44.205 141.013 1.00 56.59 256 GLU B N 1
ATOM 16084 C CA . GLU B 1 256 ? 65.790 45.393 140.553 1.00 57.24 256 GLU B CA 1
ATOM 16085 C C . GLU B 1 256 ? 66.436 46.133 141.716 1.00 51.44 256 GLU B C 1
ATOM 16086 O O . GLU B 1 256 ? 67.561 46.629 141.593 1.00 50.10 256 GLU B O 1
ATOM 16098 N N . ASN B 1 257 ? 65.737 46.228 142.849 1.00 54.51 257 ASN B N 1
ATOM 16099 C CA . ASN B 1 257 ? 66.364 46.774 144.045 1.00 58.32 257 ASN B CA 1
ATOM 16100 C C . ASN B 1 257 ? 67.637 46.013 144.381 1.00 58.34 257 ASN B C 1
ATOM 16101 O O . ASN B 1 257 ? 68.589 46.592 144.913 1.00 65.34 257 ASN B O 1
ATOM 16112 N N . ALA B 1 258 ? 67.675 44.719 144.065 1.00 61.26 258 ALA B N 1
ATOM 16113 C CA . ALA B 1 258 ? 68.850 43.887 144.269 1.00 53.86 258 ALA B CA 1
ATOM 16114 C C . ALA B 1 258 ? 69.809 43.931 143.084 1.00 53.27 258 ALA B C 1
ATOM 16115 O O . ALA B 1 258 ? 70.606 43.003 142.909 1.00 57.76 258 ALA B O 1
ATOM 16122 N N . ASP B 1 259 ? 69.743 44.980 142.266 1.00 55.87 259 ASP B N 1
ATOM 16123 C CA . ASP B 1 259 ? 70.652 45.150 141.134 1.00 52.34 259 ASP B CA 1
ATOM 16124 C C . ASP B 1 259 ? 70.565 43.983 140.156 1.00 53.86 259 ASP B C 1
ATOM 16125 O O . ASP B 1 259 ? 71.567 43.588 139.554 1.00 62.29 259 ASP B O 1
ATOM 16134 N N . ASN B 1 260 ? 69.368 43.420 139.990 1.00 54.16 260 ASN B N 1
ATOM 16135 C CA . ASN B 1 260 ? 69.144 42.306 139.071 1.00 57.10 260 ASN B CA 1
ATOM 16136 C C . ASN B 1 260 ? 70.059 41.126 139.379 1.00 50.74 260 ASN B C 1
ATOM 16137 O O . ASN B 1 260 ? 70.413 40.352 138.488 1.00 52.43 260 ASN B O 1
ATOM 16148 N N . ASN B 1 261 ? 70.445 40.977 140.644 1.00 54.42 261 ASN B N 1
ATOM 16149 C CA . ASN B 1 261 ? 71.312 39.890 141.083 1.00 56.39 261 ASN B CA 1
ATOM 16150 C C . ASN B 1 261 ? 70.519 39.007 142.035 1.00 52.37 261 ASN B C 1
ATOM 16151 O O . ASN B 1 261 ? 70.159 39.436 143.137 1.00 52.61 261 ASN B O 1
ATOM 16162 N N . LEU B 1 262 ? 70.244 37.776 141.606 1.00 49.66 262 LEU B N 1
ATOM 16163 C CA . LEU B 1 262 ? 69.457 36.865 142.426 1.00 42.69 262 LEU B CA 1
ATOM 16164 C C . LEU B 1 262 ? 70.125 36.619 143.773 1.00 49.33 262 LEU B C 1
ATOM 16165 O O . LEU B 1 262 ? 69.454 36.594 144.811 1.00 50.43 262 LEU B O 1
ATOM 16181 N N . LEU B 1 263 ? 71.449 36.442 143.779 1.00 49.98 263 LEU B N 1
ATOM 16182 C CA . LEU B 1 263 ? 72.156 36.203 145.033 1.00 46.00 263 LEU B CA 1
ATOM 16183 C C . LEU B 1 263 ? 72.032 37.393 145.975 1.00 46.52 263 LEU B C 1
ATOM 16184 O O . LEU B 1 263 ? 71.813 37.219 147.178 1.00 46.67 263 LEU B O 1
ATOM 16200 N N . GLU B 1 264 ? 72.177 38.609 145.449 1.00 49.12 264 GLU B N 1
ATOM 16201 C CA . GLU B 1 264 ? 71.992 39.799 146.273 1.00 55.06 264 GLU B CA 1
ATOM 16202 C C . GLU B 1 264 ? 70.616 39.793 146.920 1.00 55.32 264 GLU B C 1
ATOM 16203 O O . GLU B 1 264 ? 70.477 40.053 148.120 1.00 63.02 264 GLU B O 1
ATOM 16215 N N . LEU B 1 265 ? 69.582 39.493 146.134 1.00 50.90 265 LEU B N 1
ATOM 16216 C CA . LEU B 1 265 ? 68.236 39.399 146.684 1.00 46.19 265 LEU B CA 1
ATOM 16217 C C . LEU B 1 265 ? 68.158 38.324 147.760 1.00 46.34 265 LEU B C 1
ATOM 16218 O O . LEU B 1 265 ? 67.511 38.518 148.795 1.00 48.93 265 LEU B O 1
ATOM 16234 N N . LEU B 1 266 ? 68.814 37.185 147.535 1.00 46.93 266 LEU B N 1
ATOM 16235 C CA . LEU B 1 266 ? 68.779 36.104 148.514 1.00 44.80 266 LEU B CA 1
ATOM 16236 C C . LEU B 1 266 ? 69.473 36.504 149.810 1.00 46.37 266 LEU B C 1
ATOM 16237 O O . LEU B 1 266 ? 69.014 36.145 150.901 1.00 44.74 266 LEU B O 1
ATOM 16253 N N . GLU B 1 267 ? 70.578 37.245 149.714 1.00 49.96 267 GLU B N 1
ATOM 16254 C CA . GLU B 1 267 ? 71.301 37.664 150.909 1.00 47.18 267 GLU B CA 1
ATOM 16255 C C . GLU B 1 267 ? 70.447 38.518 151.832 1.00 48.29 267 GLU B C 1
ATOM 16256 O O . GLU B 1 267 ? 70.771 38.643 153.017 1.00 52.18 267 GLU B O 1
ATOM 16268 N N . ARG B 1 268 ? 69.372 39.110 151.321 1.00 51.92 268 ARG B N 1
ATOM 16269 C CA . ARG B 1 268 ? 68.505 39.972 152.110 1.00 53.68 268 ARG B CA 1
ATOM 16270 C C . ARG B 1 268 ? 67.367 39.210 152.775 1.00 46.18 268 ARG B C 1
ATOM 16271 O O . ARG B 1 268 ? 66.493 39.835 153.383 1.00 52.46 268 ARG B O 1
ATOM 16292 N N . LEU B 1 269 ? 67.353 37.882 152.672 1.00 44.92 269 LEU B N 1
ATOM 16293 C CA . LEU B 1 269 ? 66.261 37.075 153.192 1.00 45.61 269 LEU B CA 1
ATOM 16294 C C . LEU B 1 269 ? 66.688 36.104 154.284 1.00 49.24 269 LEU B C 1
ATOM 16295 O O . LEU B 1 269 ? 65.840 35.363 154.795 1.00 50.82 269 LEU B O 1
ATOM 16311 N N . ASP B 1 270 ? 67.963 36.089 154.663 1.00 52.53 270 ASP B N 1
ATOM 16312 C CA . ASP B 1 270 ? 68.464 35.206 155.712 1.00 47.68 270 ASP B CA 1
ATOM 16313 C C . ASP B 1 270 ? 68.052 33.761 155.433 1.00 48.10 270 ASP B C 1
ATOM 16314 O O . ASP B 1 270 ? 67.370 33.107 156.223 1.00 49.92 270 ASP B O 1
ATOM 16323 N N . VAL B 1 271 ? 68.495 33.272 154.272 1.00 44.81 271 VAL B N 1
ATOM 16324 C CA . VAL B 1 271 ? 68.057 31.975 153.762 1.00 47.54 271 VAL B CA 1
ATOM 16325 C C . VAL B 1 271 ? 68.257 30.868 154.785 1.00 49.73 271 VAL B C 1
ATOM 16326 O O . VAL B 1 271 ? 67.484 29.904 154.825 1.00 54.33 271 VAL B O 1
ATOM 16339 N N . SER B 1 272 ? 69.290 30.975 155.620 1.00 53.78 272 SER B N 1
ATOM 16340 C CA . SER B 1 272 ? 69.564 29.919 156.589 1.00 51.71 272 SER B CA 1
ATOM 16341 C C . SER B 1 272 ? 68.373 29.692 157.510 1.00 53.15 272 SER B C 1
ATOM 16342 O O . SER B 1 272 ? 68.030 28.546 157.823 1.00 53.18 272 SER B O 1
ATOM 16350 N N . ASN B 1 273 ? 67.729 30.770 157.952 1.00 56.17 273 ASN B N 1
ATOM 16351 C CA . ASN B 1 273 ? 66.608 30.683 158.877 1.00 56.92 273 ASN B CA 1
ATOM 16352 C C . ASN B 1 273 ? 65.253 30.700 158.182 1.00 54.37 273 ASN B C 1
ATOM 16353 O O . ASN B 1 273 ? 64.240 30.429 158.834 1.00 52.28 273 ASN B O 1
ATOM 16364 N N . ASN B 1 274 ? 65.210 31.006 156.885 1.00 55.96 274 ASN B N 1
ATOM 16365 C CA . ASN B 1 274 ? 63.963 31.082 156.128 1.00 55.40 274 ASN B CA 1
ATOM 16366 C C . ASN B 1 274 ? 64.130 30.339 154.803 1.00 48.57 274 ASN B C 1
ATOM 16367 O O . ASN B 1 274 ? 63.958 30.891 153.718 1.00 49.43 274 ASN B O 1
ATOM 16378 N N . SER B 1 275 ? 64.463 29.052 154.902 1.00 51.26 275 SER B N 1
ATOM 16379 C CA . SER B 1 275 ? 64.775 28.270 153.711 1.00 52.36 275 SER B CA 1
ATOM 16380 C C . SER B 1 275 ? 63.539 28.058 152.845 1.00 43.06 275 SER B C 1
ATOM 16381 O O . SER B 1 275 ? 63.574 28.286 151.632 1.00 42.97 275 SER B O 1
ATOM 16389 N N . ASP B 1 276 ? 62.435 27.618 153.452 1.00 39.37 276 ASP B N 1
ATOM 16390 C CA . ASP B 1 276 ? 61.250 27.271 152.673 1.00 48.07 276 ASP B CA 1
ATOM 16391 C C . ASP B 1 276 ? 60.744 28.460 151.867 1.00 45.48 276 ASP B C 1
ATOM 16392 O O . ASP B 1 276 ? 60.406 28.320 150.687 1.00 39.45 276 ASP B O 1
ATOM 16401 N N . VAL B 1 277 ? 60.680 29.639 152.486 1.00 40.23 277 VAL B N 1
ATOM 16402 C CA . VAL B 1 277 ? 60.229 30.825 151.766 1.00 37.73 277 VAL B CA 1
ATOM 16403 C C . VAL B 1 277 ? 61.211 31.183 150.659 1.00 38.60 277 VAL B C 1
ATOM 16404 O O . VAL B 1 277 ? 60.809 31.607 149.570 1.00 44.60 277 VAL B O 1
ATOM 16417 N N . ALA B 1 278 ? 62.510 31.021 150.915 1.00 41.93 278 ALA B N 1
ATOM 16418 C CA . ALA B 1 278 ? 63.512 31.377 149.917 1.00 37.82 278 ALA B CA 1
ATOM 16419 C C . ALA B 1 278 ? 63.428 30.469 148.698 1.00 40.77 278 ALA B C 1
ATOM 16420 O O . ALA B 1 278 ? 63.494 30.943 147.560 1.00 41.24 278 ALA B O 1
ATOM 16427 N N . VAL B 1 279 ? 63.295 29.159 148.915 1.00 45.61 279 VAL B N 1
ATOM 16428 C CA . VAL B 1 279 ? 63.137 28.233 147.797 1.00 46.92 279 VAL B CA 1
ATOM 16429 C C . VAL B 1 279 ? 61.932 28.625 146.956 1.00 44.69 279 VAL B C 1
ATOM 16430 O O . VAL B 1 279 ? 61.993 28.633 145.721 1.00 45.00 279 VAL B O 1
ATOM 16443 N N . LEU B 1 280 ? 60.818 28.952 147.610 1.00 44.19 280 LEU B N 1
ATOM 16444 C CA . LEU B 1 280 ? 59.614 29.335 146.883 1.00 44.77 280 LEU B CA 1
ATOM 16445 C C . LEU B 1 280 ? 59.839 30.618 146.094 1.00 43.18 280 LEU B C 1
ATOM 16446 O O . LEU B 1 280 ? 59.454 30.716 144.924 1.00 46.14 280 LEU B O 1
ATOM 16462 N N . ALA B 1 281 ? 60.465 31.616 146.721 1.00 39.69 281 ALA B N 1
ATOM 16463 C CA . ALA B 1 281 ? 60.723 32.876 146.034 1.00 39.62 281 ALA B CA 1
ATOM 16464 C C . ALA B 1 281 ? 61.532 32.655 144.764 1.00 39.60 281 ALA B C 1
ATOM 16465 O O . ALA B 1 281 ? 61.255 33.270 143.728 1.00 43.62 281 ALA B O 1
ATOM 16472 N N . ILE B 1 282 ? 62.537 31.781 144.823 1.00 40.38 282 ILE B N 1
ATOM 16473 C CA . ILE B 1 282 ? 63.338 31.486 143.639 1.00 39.30 282 ILE B CA 1
ATOM 16474 C C . ILE B 1 282 ? 62.474 30.832 142.568 1.00 42.11 282 ILE B C 1
ATOM 16475 O O . ILE B 1 282 ? 62.494 31.231 141.398 1.00 41.36 282 ILE B O 1
ATOM 16491 N N . LYS B 1 283 ? 61.706 29.811 142.952 1.00 43.10 283 LYS B N 1
ATOM 16492 C CA . LYS B 1 283 ? 60.866 29.114 141.984 1.00 40.96 283 LYS B CA 1
ATOM 16493 C C . LYS B 1 283 ? 59.851 30.059 141.354 1.00 43.44 283 LYS B C 1
ATOM 16494 O O . LYS B 1 283 ? 59.565 29.964 140.155 1.00 42.33 283 LYS B O 1
ATOM 16513 N N . LYS B 1 284 ? 59.297 30.980 142.145 1.00 38.82 284 LYS B N 1
ATOM 16514 C CA . LYS B 1 284 ? 58.349 31.945 141.601 1.00 38.94 284 LYS B CA 1
ATOM 16515 C C . LYS B 1 284 ? 59.030 32.931 140.664 1.00 38.34 284 LYS B C 1
ATOM 16516 O O . LYS B 1 284 ? 58.403 33.417 139.718 1.00 49.53 284 LYS B O 1
ATOM 16535 N N . PHE B 1 285 ? 60.303 33.242 140.908 1.00 43.24 285 PHE B N 1
ATOM 16536 C CA . PHE B 1 285 ? 60.996 34.206 140.061 1.00 44.04 285 PHE B CA 1
ATOM 16537 C C . PHE B 1 285 ? 61.169 33.678 138.643 1.00 41.31 285 PHE B C 1
ATOM 16538 O O . PHE B 1 285 ? 61.079 34.442 137.677 1.00 42.46 285 PHE B O 1
ATOM 16555 N N . PHE B 1 286 ? 61.429 32.381 138.496 1.00 41.29 286 PHE B N 1
ATOM 16556 C CA . PHE B 1 286 ? 61.627 31.790 137.180 1.00 49.73 286 PHE B CA 1
ATOM 16557 C C . PHE B 1 286 ? 60.328 31.334 136.533 1.00 48.98 286 PHE B C 1
ATOM 16558 O O . PHE B 1 286 ? 60.316 31.066 135.327 1.00 47.59 286 PHE B O 1
ATOM 16575 N N . ASP B 1 287 ? 59.239 31.233 137.297 1.00 47.81 287 ASP B N 1
ATOM 16576 C CA . ASP B 1 287 ? 57.924 31.129 136.682 1.00 49.21 287 ASP B CA 1
ATOM 16577 C C . ASP B 1 287 ? 57.551 32.405 135.943 1.00 47.03 287 ASP B C 1
ATOM 16578 O O . ASP B 1 287 ? 56.714 32.361 135.036 1.00 52.06 287 ASP B O 1
ATOM 16587 N N . VAL B 1 288 ? 58.161 33.533 136.303 1.00 41.26 288 VAL B N 1
ATOM 16588 C CA . VAL B 1 288 ? 57.864 34.819 135.684 1.00 45.88 288 VAL B CA 1
ATOM 16589 C C . VAL B 1 288 ? 58.952 35.149 134.672 1.00 41.99 288 VAL B C 1
ATOM 16590 O O . VAL B 1 288 ? 58.686 35.264 133.471 1.00 51.62 288 VAL B O 1
ATOM 16603 N N . ARG B 1 289 ? 60.185 35.310 135.153 1.00 41.19 289 ARG B N 1
ATOM 16604 C CA . ARG B 1 289 ? 61.324 35.622 134.290 1.00 42.97 289 ARG B CA 1
ATOM 16605 C C . ARG B 1 289 ? 61.874 34.315 133.719 1.00 49.75 289 ARG B C 1
ATOM 16606 O O . ARG B 1 289 ? 62.987 33.873 134.013 1.00 49.98 289 ARG B O 1
ATOM 16627 N N . VAL B 1 290 ? 61.053 33.702 132.865 1.00 53.99 290 VAL B N 1
ATOM 16628 C CA . VAL B 1 290 ? 61.311 32.343 132.396 1.00 58.86 290 VAL B CA 1
ATOM 16629 C C . VAL B 1 290 ? 62.681 32.235 131.739 1.00 57.93 290 VAL B C 1
ATOM 16630 O O . VAL B 1 290 ? 63.419 31.270 131.970 1.00 62.56 290 VAL B O 1
ATOM 16643 N N . ASP B 1 291 ? 63.044 33.211 130.906 1.00 58.58 291 ASP B N 1
ATOM 16644 C CA . ASP B 1 291 ? 64.275 33.089 130.133 1.00 59.71 291 ASP B CA 1
ATOM 16645 C C . ASP B 1 291 ? 65.509 33.088 131.026 1.00 59.90 291 ASP B C 1
ATOM 16646 O O . ASP B 1 291 ? 66.520 32.466 130.681 1.00 57.52 291 ASP B O 1
ATOM 16655 N N . SER B 1 292 ? 65.448 33.764 132.174 1.00 63.53 292 SER B N 1
ATOM 16656 C CA . SER B 1 292 ? 66.614 33.865 133.045 1.00 56.05 292 SER B CA 1
ATOM 16657 C C . SER B 1 292 ? 67.117 32.505 133.506 1.00 52.05 292 SER B C 1
ATOM 16658 O O . SER B 1 292 ? 68.274 32.394 133.922 1.00 53.99 292 SER B O 1
ATOM 16666 N N . LEU B 1 293 ? 66.280 31.469 133.445 1.00 56.18 293 LEU B N 1
ATOM 16667 C CA . LEU B 1 293 ? 66.686 30.162 133.950 1.00 52.74 293 LEU B CA 1
ATOM 16668 C C . LEU B 1 293 ? 67.835 29.581 133.135 1.00 54.36 293 LEU B C 1
ATOM 16669 O O . LEU B 1 293 ? 68.714 28.908 133.685 1.00 53.90 293 LEU B O 1
ATOM 16685 N N . SER B 1 294 ? 67.844 29.824 131.825 1.00 61.09 294 SER B N 1
ATOM 16686 C CA . SER B 1 294 ? 68.851 29.247 130.945 1.00 54.02 294 SER B CA 1
ATOM 16687 C C . SER B 1 294 ? 70.195 29.956 131.027 1.00 57.45 294 SER B C 1
ATOM 16688 O O . SER B 1 294 ? 71.194 29.405 130.551 1.00 59.44 294 SER B O 1
ATOM 16696 N N . GLN B 1 295 ? 70.249 31.150 131.612 1.00 57.29 295 GLN B N 1
ATOM 16697 C CA . GLN B 1 295 ? 71.460 31.953 131.622 1.00 60.25 295 GLN B CA 1
ATOM 16698 C C . GLN B 1 295 ? 72.288 31.772 132.887 1.00 59.45 295 GLN B C 1
ATOM 16699 O O . GLN B 1 295 ? 73.391 32.321 132.967 1.00 63.37 295 GLN B O 1
ATOM 16713 N N . LEU B 1 296 ? 71.790 31.026 133.868 1.00 67.05 296 LEU B N 1
ATOM 16714 C CA . LEU B 1 296 ? 72.592 30.704 135.038 1.00 67.57 296 LEU B CA 1
ATOM 16715 C C . LEU B 1 296 ? 73.665 29.686 134.673 1.00 62.72 296 LEU B C 1
ATOM 16716 O O . LEU B 1 296 ? 73.404 28.711 133.964 1.00 67.92 296 LEU B O 1
ATOM 16732 N N . GLU B 1 297 ? 74.877 29.916 135.165 1.00 57.64 297 GLU B N 1
ATOM 16733 C CA . GLU B 1 297 ? 76.002 29.030 134.912 1.00 63.88 297 GLU B CA 1
ATOM 16734 C C . GLU B 1 297 ? 76.677 28.683 136.229 1.00 58.08 297 GLU B C 1
ATOM 16735 O O . GLU B 1 297 ? 76.812 29.535 137.112 1.00 53.54 297 GLU B O 1
ATOM 16747 N N . PHE B 1 298 ? 77.098 27.426 136.354 1.00 59.50 298 PHE B N 1
ATOM 16748 C CA . PHE B 1 298 ? 77.697 26.902 137.578 1.00 61.21 298 PHE B CA 1
ATOM 16749 C C . PHE B 1 298 ? 79.097 26.382 137.270 1.00 62.32 298 PHE B C 1
ATOM 16750 O O . PHE B 1 298 ? 79.324 25.165 137.217 1.00 64.98 298 PHE B O 1
ATOM 16767 N N . PRO B 1 299 ? 80.059 27.275 137.061 1.00 51.05 299 PRO B N 1
ATOM 16768 C CA . PRO B 1 299 ? 81.438 26.835 136.837 1.00 61.82 299 PRO B CA 1
ATOM 16769 C C . PRO B 1 299 ? 82.011 26.189 138.089 1.00 69.31 299 PRO B C 1
ATOM 16770 O O . PRO B 1 299 ? 81.420 26.217 139.169 1.00 66.72 299 PRO B O 1
ATOM 16781 N N . GLU B 1 300 ? 83.195 25.594 137.928 1.00 77.84 300 GLU B N 1
ATOM 16782 C CA . GLU B 1 300 ? 83.848 24.952 139.063 1.00 72.63 300 GLU B CA 1
ATOM 16783 C C . GLU B 1 300 ? 84.087 25.940 140.197 1.00 69.16 300 GLU B C 1
ATOM 16784 O O . GLU B 1 300 ? 84.046 25.557 141.371 1.00 67.18 300 GLU B O 1
ATOM 16796 N N . GLN B 1 301 ? 84.336 27.209 139.869 1.00 67.42 301 GLN B N 1
ATOM 16797 C CA . GLN B 1 301 ? 84.516 28.216 140.909 1.00 69.88 301 GLN B CA 1
ATOM 16798 C C . GLN B 1 301 ? 83.263 28.344 141.762 1.00 65.69 301 GLN B C 1
ATOM 16799 O O . GLN B 1 301 ? 83.346 28.582 142.973 1.00 65.04 301 GLN B O 1
ATOM 16813 N N . PHE B 1 302 ? 82.091 28.188 141.144 1.00 65.64 302 PHE B N 1
ATOM 16814 C CA . PHE B 1 302 ? 80.835 28.289 141.878 1.00 57.53 302 PHE B CA 1
ATOM 16815 C C . PHE B 1 302 ? 80.808 27.329 143.060 1.00 56.13 302 PHE B C 1
ATOM 16816 O O . PHE B 1 302 ? 80.390 27.701 144.163 1.00 49.26 302 PHE B O 1
ATOM 16833 N N . TRP B 1 303 ? 81.268 26.096 142.855 1.00 55.45 303 TRP B N 1
ATOM 16834 C CA . TRP B 1 303 ? 81.169 25.058 143.870 1.00 53.22 303 TRP B CA 1
ATOM 16835 C C . TRP B 1 303 ? 82.309 25.092 144.879 1.00 52.05 303 TRP B C 1
ATOM 16836 O O . TRP B 1 303 ? 82.201 24.451 145.929 1.00 48.35 303 TRP B O 1
ATOM 16857 N N . LEU B 1 304 ? 83.385 25.819 144.595 1.00 64.69 304 LEU B N 1
ATOM 16858 C CA . LEU B 1 304 ? 84.484 25.970 145.537 1.00 55.53 304 LEU B CA 1
ATOM 16859 C C . LEU B 1 304 ? 84.367 27.232 146.379 1.00 62.45 304 LEU B C 1
ATOM 16860 O O . LEU B 1 304 ? 85.101 27.372 147.362 1.00 76.75 304 LEU B O 1
ATOM 16876 N N . GLU B 1 305 ? 83.461 28.145 146.020 1.00 69.36 305 GLU B N 1
ATOM 16877 C CA . GLU B 1 305 ? 83.337 29.436 146.687 1.00 78.26 305 GLU B CA 1
ATOM 16878 C C . GLU B 1 305 ? 81.903 29.708 147.124 1.00 65.10 305 GLU B C 1
ATOM 16879 O O . GLU B 1 305 ? 81.521 30.871 147.288 1.00 70.13 305 GLU B O 1
ATOM 16891 N N . LEU B 1 306 ? 81.104 28.665 147.323 1.00 64.65 306 LEU B N 1
ATOM 16892 C CA . LEU B 1 306 ? 79.672 28.850 147.489 1.00 71.18 306 LEU B CA 1
ATOM 16893 C C . LEU B 1 306 ? 79.327 29.259 148.918 1.00 54.93 306 LEU B C 1
ATOM 16894 O O . LEU B 1 306 ? 80.124 29.124 149.849 1.00 54.02 306 LEU B O 1
ATOM 16910 N N . THR B 1 307 ? 78.110 29.773 149.072 1.00 61.74 307 THR B N 1
ATOM 16911 C CA . THR B 1 307 ? 77.612 30.325 150.321 1.00 58.11 307 THR B CA 1
ATOM 16912 C C . THR B 1 307 ? 76.250 29.712 150.622 1.00 47.90 307 THR B C 1
ATOM 16913 O O . THR B 1 307 ? 75.771 28.825 149.910 1.00 44.41 307 THR B O 1
ATOM 16924 N N . ALA B 1 308 ? 75.620 30.196 151.693 1.00 48.55 308 ALA B N 1
ATOM 16925 C CA . ALA B 1 308 ? 74.267 29.755 152.014 1.00 52.61 308 ALA B CA 1
ATOM 16926 C C . ALA B 1 308 ? 73.299 30.133 150.902 1.00 51.73 308 ALA B C 1
ATOM 16927 O O . ALA B 1 308 ? 72.478 29.315 150.470 1.00 48.12 308 ALA B O 1
ATOM 16934 N N . GLU B 1 309 ? 73.387 31.373 150.418 1.00 55.02 309 GLU B N 1
ATOM 16935 C CA . GLU B 1 309 ? 72.510 31.812 149.340 1.00 51.45 309 GLU B CA 1
ATOM 16936 C C . GLU B 1 309 ? 72.858 31.109 148.036 1.00 44.92 309 GLU B C 1
ATOM 16937 O O . GLU B 1 309 ? 71.967 30.668 147.301 1.00 47.78 309 GLU B O 1
ATOM 16949 N N . SER B 1 310 ? 74.151 30.993 147.736 1.00 44.57 310 SER B N 1
ATOM 16950 C CA . SER B 1 310 ? 74.580 30.369 146.492 1.00 47.04 310 SER B CA 1
ATOM 16951 C C . SER B 1 310 ? 74.294 28.872 146.480 1.00 48.28 310 SER B C 1
ATOM 16952 O O . SER B 1 310 ? 73.993 28.311 145.421 1.00 44.66 310 SER B O 1
ATOM 16960 N N . SER B 1 311 ? 74.374 28.210 147.636 1.00 46.12 311 SER B N 1
ATOM 16961 C CA . SER B 1 311 ? 74.089 26.780 147.685 1.00 39.94 311 SER B CA 1
ATOM 16962 C C . SER B 1 311 ? 72.595 26.510 147.563 1.00 35.92 311 SER B C 1
ATOM 16963 O O . SER B 1 311 ? 72.184 25.549 146.904 1.00 33.38 311 SER B O 1
ATOM 16971 N N . LEU B 1 312 ? 71.766 27.342 148.196 1.00 40.35 312 LEU B N 1
ATOM 16972 C CA . LEU B 1 312 ? 70.322 27.190 148.056 1.00 42.46 312 LEU B CA 1
ATOM 16973 C C . LEU B 1 312 ? 69.893 27.395 146.611 1.00 40.64 312 LEU B C 1
ATOM 16974 O O . LEU B 1 312 ? 69.051 26.654 146.093 1.00 38.32 312 LEU B O 1
ATOM 16990 N N . LEU B 1 313 ? 70.462 28.401 145.947 1.00 41.74 313 LEU B N 1
ATOM 16991 C CA . LEU B 1 313 ? 70.129 28.653 144.551 1.00 39.58 313 LEU B CA 1
ATOM 16992 C C . LEU B 1 313 ? 70.403 27.428 143.689 1.00 39.18 313 LEU B C 1
ATOM 16993 O O . LEU B 1 313 ? 69.619 27.106 142.789 1.00 39.91 313 LEU B O 1
ATOM 17009 N N . ALA B 1 314 ? 71.511 26.733 143.947 1.00 36.01 314 ALA B N 1
ATOM 17010 C CA . ALA B 1 314 ? 71.829 25.538 143.174 1.00 34.74 314 ALA B CA 1
ATOM 17011 C C . ALA B 1 314 ? 70.858 24.407 143.483 1.00 36.94 314 ALA B C 1
ATOM 17012 O O . ALA B 1 314 ? 70.461 23.659 142.584 1.00 36.64 314 ALA B O 1
ATOM 17019 N N . ARG B 1 315 ? 70.467 24.262 144.751 1.00 38.82 315 ARG B N 1
ATOM 17020 C CA . ARG B 1 315 ? 69.519 23.215 145.113 1.00 38.63 315 ARG B CA 1
ATOM 17021 C C . ARG B 1 315 ? 68.156 23.465 144.480 1.00 36.93 315 ARG B C 1
ATOM 17022 O O . ARG B 1 315 ? 67.506 22.528 144.004 1.00 36.80 315 ARG B O 1
ATOM 17043 N N . THR B 1 316 ? 67.703 24.720 144.470 1.00 35.98 316 THR B N 1
ATOM 17044 C CA . THR B 1 316 ? 66.418 25.034 143.856 1.00 39.21 316 THR B CA 1
ATOM 17045 C C . THR B 1 316 ? 66.485 24.889 142.342 1.00 42.20 316 THR B C 1
ATOM 17046 O O . THR B 1 316 ? 65.565 24.340 141.725 1.00 39.24 316 THR B O 1
ATOM 17057 N N . PHE B 1 317 ? 67.560 25.387 141.726 1.00 38.99 317 PHE B N 1
ATOM 17058 C CA . PHE B 1 317 ? 67.768 25.187 140.295 1.00 38.54 317 PHE B CA 1
ATOM 17059 C C . PHE B 1 317 ? 67.604 23.718 139.923 1.00 40.03 317 PHE B C 1
ATOM 17060 O O . PHE B 1 317 ? 66.892 23.381 138.971 1.00 41.11 317 PHE B O 1
ATOM 17077 N N . ASN B 1 318 ? 68.262 22.829 140.668 1.00 41.28 318 ASN B N 1
ATOM 17078 C CA . ASN B 1 318 ? 68.081 21.396 140.463 1.00 44.31 318 ASN B CA 1
ATOM 17079 C C . ASN B 1 318 ? 66.614 21.017 140.564 1.00 42.38 318 ASN B C 1
ATOM 17080 O O . ASN B 1 318 ? 66.060 20.371 139.669 1.00 44.36 318 ASN B O 1
ATOM 17091 N N . GLU B 1 319 ? 65.975 21.403 141.669 1.00 41.68 319 GLU B N 1
ATOM 17092 C CA . GLU B 1 319 ? 64.583 21.040 141.903 1.00 38.91 319 GLU B CA 1
ATOM 17093 C C . GLU B 1 319 ? 63.698 21.467 140.741 1.00 44.45 319 GLU B C 1
ATOM 17094 O O . GLU B 1 319 ? 62.757 20.756 140.371 1.00 46.64 319 GLU B O 1
ATOM 17106 N N . ILE B 1 320 ? 63.994 22.621 140.144 1.00 45.13 320 ILE B N 1
ATOM 17107 C CA . ILE B 1 320 ? 63.181 23.123 139.042 1.00 44.86 320 ILE B CA 1
ATOM 17108 C C . ILE B 1 320 ? 63.386 22.270 137.797 1.00 49.31 320 ILE B C 1
ATOM 17109 O O . ILE B 1 320 ? 62.424 21.785 137.192 1.00 52.53 320 ILE B O 1
ATOM 17125 N N . CYS B 1 321 ? 64.643 22.075 137.396 1.00 43.88 321 CYS B N 1
ATOM 17126 C CA . CYS B 1 321 ? 64.918 21.377 136.145 1.00 44.49 321 CYS B CA 1
ATOM 17127 C C . CYS B 1 321 ? 64.374 19.955 136.171 1.00 48.21 321 CYS B C 1
ATOM 17128 O O . CYS B 1 321 ? 63.839 19.471 135.167 1.00 58.29 321 CYS B O 1
ATOM 17136 N N . ILE B 1 322 ? 64.503 19.265 137.305 1.00 47.76 322 ILE B N 1
ATOM 17137 C CA . ILE B 1 322 ? 63.945 17.920 137.419 1.00 48.72 322 ILE B CA 1
ATOM 17138 C C . ILE B 1 322 ? 62.433 17.964 137.248 1.00 45.16 322 ILE B C 1
ATOM 17139 O O . ILE B 1 322 ? 61.852 17.193 136.476 1.00 56.32 322 ILE B O 1
ATOM 17155 N N . GLU B 1 323 ? 61.776 18.873 137.967 1.00 52.03 323 GLU B N 1
ATOM 17156 C CA . GLU B 1 323 ? 60.321 18.958 137.915 1.00 56.12 323 GLU B CA 1
ATOM 17157 C C . GLU B 1 323 ? 59.837 19.231 136.496 1.00 58.71 323 GLU B C 1
ATOM 17158 O O . GLU B 1 323 ? 58.908 18.578 136.008 1.00 67.99 323 GLU B O 1
ATOM 17170 N N . LYS B 1 324 ? 60.456 20.194 135.819 1.00 56.74 324 LYS B N 1
ATOM 17171 C CA . LYS B 1 324 ? 60.053 20.566 134.470 1.00 58.82 324 LYS B CA 1
ATOM 17172 C C . LYS B 1 324 ? 60.793 19.790 133.388 1.00 59.77 324 LYS B C 1
ATOM 17173 O O . LYS B 1 324 ? 60.425 19.893 132.214 1.00 66.29 324 LYS B O 1
ATOM 17192 N N . ASN B 1 325 ? 61.822 19.023 133.750 1.00 65.94 325 ASN B N 1
ATOM 17193 C CA . ASN B 1 325 ? 62.537 18.158 132.809 1.00 77.21 325 ASN B CA 1
ATOM 17194 C C . ASN B 1 325 ? 63.410 18.963 131.849 1.00 65.83 325 ASN B C 1
ATOM 17195 O O . ASN B 1 325 ? 63.493 18.657 130.660 1.00 71.58 325 ASN B O 1
ATOM 17206 N N . TYR B 1 326 ? 64.066 20.000 132.365 1.00 60.40 326 TYR B N 1
ATOM 17207 C CA . TYR B 1 326 ? 65.079 20.719 131.595 1.00 65.03 326 TYR B CA 1
ATOM 17208 C C . TYR B 1 326 ? 66.380 19.920 131.663 1.00 73.34 326 TYR B C 1
ATOM 17209 O O . TYR B 1 326 ? 67.363 20.298 132.304 1.00 72.23 326 TYR B O 1
ATOM 17227 N N . THR B 1 327 ? 66.358 18.773 130.980 1.00 80.70 327 THR B N 1
ATOM 17228 C CA . THR B 1 327 ? 67.481 17.843 131.039 1.00 75.73 327 THR B CA 1
ATOM 17229 C C . THR B 1 327 ? 68.781 18.525 130.636 1.00 66.29 327 THR B C 1
ATOM 17230 O O . THR B 1 327 ? 69.821 18.321 131.271 1.00 76.90 327 THR B O 1
ATOM 17241 N N . ASP B 1 328 ? 68.743 19.337 129.581 1.00 65.47 328 ASP B N 1
ATOM 17242 C CA . ASP B 1 328 ? 69.950 20.029 129.145 1.00 73.34 328 ASP B CA 1
ATOM 17243 C C . ASP B 1 328 ? 70.454 20.998 130.207 1.00 75.37 328 ASP B C 1
ATOM 17244 O O . ASP B 1 328 ? 71.669 21.176 130.355 1.00 75.04 328 ASP B O 1
ATOM 17253 N N . LEU B 1 329 ? 69.547 21.635 130.949 1.00 68.15 329 LEU B N 1
ATOM 17254 C CA . LEU B 1 329 ? 69.974 22.486 132.053 1.00 68.56 329 LEU B CA 1
ATOM 17255 C C . LEU B 1 329 ? 70.480 21.660 133.227 1.00 68.08 329 LEU B C 1
ATOM 17256 O O . LEU B 1 329 ? 71.314 22.137 134.005 1.00 63.17 329 LEU B O 1
ATOM 17272 N N . LEU B 1 330 ? 69.994 20.426 133.376 1.00 69.58 330 LEU B N 1
ATOM 17273 C CA . LEU B 1 330 ? 70.466 19.570 134.456 1.00 61.24 330 LEU B CA 1
ATOM 17274 C C . LEU B 1 330 ? 71.930 19.192 134.298 1.00 65.82 330 LEU B C 1
ATOM 17275 O O . LEU B 1 330 ? 72.582 18.866 135.295 1.00 65.32 330 LEU B O 1
ATOM 17291 N N . ASP B 1 331 ? 72.459 19.216 133.075 1.00 69.51 331 ASP B N 1
ATOM 17292 C CA . ASP B 1 331 ? 73.854 18.849 132.866 1.00 70.63 331 ASP B CA 1
ATOM 17293 C C . ASP B 1 331 ? 74.810 19.845 133.504 1.00 69.39 331 ASP B C 1
ATOM 17294 O O . ASP B 1 331 ? 75.948 19.480 133.815 1.00 76.31 331 ASP B O 1
ATOM 17303 N N . LYS B 1 332 ? 74.377 21.091 133.704 1.00 63.35 332 LYS B N 1
ATOM 17304 C CA . LYS B 1 332 ? 75.214 22.058 134.400 1.00 64.94 332 LYS B CA 1
ATOM 17305 C C . LYS B 1 332 ? 75.402 21.684 135.861 1.00 65.57 332 LYS B C 1
ATOM 17306 O O . LYS B 1 332 ? 76.344 22.167 136.497 1.00 71.24 332 LYS B O 1
ATOM 17325 N N . MET B 1 333 ? 74.531 20.834 136.401 1.00 63.56 333 MET B N 1
ATOM 17326 C CA . MET B 1 333 ? 74.699 20.332 137.752 1.00 60.26 333 MET B CA 1
ATOM 17327 C C . MET B 1 333 ? 75.771 19.244 137.778 1.00 64.47 333 MET B C 1
ATOM 17328 O O . MET B 1 333 ? 75.965 18.530 136.791 1.00 75.88 333 MET B O 1
ATOM 17342 N N . PRO B 1 334 ? 76.475 19.097 138.894 1.00 61.67 334 PRO B N 1
ATOM 17343 C CA . PRO B 1 334 ? 77.611 18.177 138.937 1.00 63.91 334 PRO B CA 1
ATOM 17344 C C . PRO B 1 334 ? 77.177 16.724 139.037 1.00 63.11 334 PRO B C 1
ATOM 17345 O O . PRO B 1 334 ? 76.066 16.398 139.457 1.00 56.87 334 PRO B O 1
ATOM 17356 N N . GLU B 1 335 ? 78.091 15.848 138.636 1.00 76.80 335 GLU B N 1
ATOM 17357 C CA . GLU B 1 335 ? 77.929 14.429 138.882 1.00 76.55 335 GLU B CA 1
ATOM 17358 C C . GLU B 1 335 ? 78.232 14.127 140.347 1.00 68.01 335 GLU B C 1
ATOM 17359 O O . GLU B 1 335 ? 78.737 14.970 141.092 1.00 61.20 335 GLU B O 1
ATOM 17371 N N . VAL B 1 336 ? 77.907 12.903 140.762 1.00 67.98 336 VAL B N 1
ATOM 17372 C CA . VAL B 1 336 ? 78.089 12.522 142.161 1.00 67.72 336 VAL B CA 1
ATOM 17373 C C . VAL B 1 336 ? 79.550 12.660 142.571 1.00 69.78 336 VAL B C 1
ATOM 17374 O O . VAL B 1 336 ? 79.863 13.224 143.625 1.00 66.15 336 VAL B O 1
ATOM 17387 N N . VAL B 1 337 ? 80.464 12.130 141.754 1.00 69.66 337 VAL B N 1
ATOM 17388 C CA . VAL B 1 337 ? 81.882 12.160 142.108 1.00 67.37 337 VAL B CA 1
ATOM 17389 C C . VAL B 1 337 ? 82.316 13.583 142.422 1.00 60.35 337 VAL B C 1
ATOM 17390 O O . VAL B 1 337 ? 83.081 13.825 143.363 1.00 53.24 337 VAL B O 1
ATOM 17403 N N . GLN B 1 338 ? 81.830 14.548 141.642 1.00 63.89 338 GLN B N 1
ATOM 17404 C CA . GLN B 1 338 ? 82.139 15.946 141.912 1.00 61.51 338 GLN B CA 1
ATOM 17405 C C . GLN B 1 338 ? 81.378 16.439 143.134 1.00 63.91 338 GLN B C 1
ATOM 17406 O O . GLN B 1 338 ? 81.941 17.132 143.988 1.00 65.69 338 GLN B O 1
ATOM 17420 N N . LEU B 1 339 ? 80.094 16.089 143.231 1.00 62.31 339 LEU B N 1
ATOM 17421 C CA . LEU B 1 339 ? 79.294 16.481 144.385 1.00 55.26 339 LEU B CA 1
ATOM 17422 C C . LEU B 1 339 ? 79.916 15.968 145.676 1.00 49.01 339 LEU B C 1
ATOM 17423 O O . LEU B 1 339 ? 80.055 16.713 146.652 1.00 45.22 339 LEU B O 1
ATOM 17439 N N . THR B 1 340 ? 80.292 14.688 145.699 1.00 49.35 340 THR B N 1
ATOM 17440 C CA . THR B 1 340 ? 80.950 14.127 146.873 1.00 46.97 340 THR B CA 1
ATOM 17441 C C . THR B 1 340 ? 82.167 14.954 147.258 1.00 51.53 340 THR B C 1
ATOM 17442 O O . THR B 1 340 ? 82.450 15.147 148.445 1.00 47.93 340 THR B O 1
ATOM 17453 N N . TYR B 1 341 ? 82.897 15.455 146.261 1.00 55.54 341 TYR B N 1
ATOM 17454 C CA . TYR B 1 341 ? 84.085 16.255 146.529 1.00 54.29 341 TYR B CA 1
ATOM 17455 C C . TYR B 1 341 ? 83.715 17.600 147.143 1.00 55.03 341 TYR B C 1
ATOM 17456 O O . TYR B 1 341 ? 84.328 18.035 148.125 1.00 51.41 341 TYR B O 1
ATOM 17474 N N . TYR B 1 342 ? 82.709 18.273 146.580 1.00 57.39 342 TYR B N 1
ATOM 17475 C CA . TYR B 1 342 ? 82.295 19.567 147.113 1.00 51.26 342 TYR B CA 1
ATOM 17476 C C . TYR B 1 342 ? 81.843 19.448 148.562 1.00 48.11 342 TYR B C 1
ATOM 17477 O O . TYR B 1 342 ? 82.071 20.357 149.368 1.00 47.77 342 TYR B O 1
ATOM 17495 N N . ILE B 1 343 ? 81.200 18.334 148.912 1.00 50.00 343 ILE B N 1
ATOM 17496 C CA . ILE B 1 343 ? 80.735 18.150 150.282 1.00 54.73 343 ILE B CA 1
ATOM 17497 C C . ILE B 1 343 ? 81.917 17.985 151.228 1.00 49.46 343 ILE B C 1
ATOM 17498 O O . ILE B 1 343 ? 81.939 18.562 152.321 1.00 45.71 343 ILE B O 1
ATOM 17514 N N . GLU B 1 344 ? 82.915 17.194 150.828 1.00 52.03 344 GLU B N 1
ATOM 17515 C CA . GLU B 1 344 ? 84.066 16.962 151.695 1.00 54.39 344 GLU B CA 1
ATOM 17516 C C . GLU B 1 344 ? 84.796 18.262 152.000 1.00 50.50 344 GLU B C 1
ATOM 17517 O O . GLU B 1 344 ? 85.215 18.495 153.139 1.00 46.07 344 GLU B O 1
ATOM 17529 N N . ARG B 1 345 ? 84.961 19.123 150.995 1.00 48.57 345 ARG B N 1
ATOM 17530 C CA . ARG B 1 345 ? 85.562 20.428 151.241 1.00 49.60 345 ARG B CA 1
ATOM 17531 C C . ARG B 1 345 ? 84.769 21.204 152.281 1.00 49.01 345 ARG B C 1
ATOM 17532 O O . ARG B 1 345 ? 85.347 21.904 153.120 1.00 53.94 345 ARG B O 1
ATOM 17553 N N . GLN B 1 346 ? 83.441 21.094 152.240 1.00 53.72 346 GLN B N 1
ATOM 17554 C CA . GLN B 1 346 ? 82.611 21.850 153.168 1.00 46.77 346 GLN B CA 1
ATOM 17555 C C . GLN B 1 346 ? 82.683 21.276 154.577 1.00 50.33 346 GLN B C 1
ATOM 17556 O O . GLN B 1 346 ? 82.509 22.014 155.552 1.00 52.58 346 GLN B O 1
ATOM 17570 N N . TYR B 1 347 ? 82.935 19.971 154.706 1.00 48.06 347 TYR B N 1
ATOM 17571 C CA . TYR B 1 347 ? 83.137 19.387 156.028 1.00 45.02 347 TYR B CA 1
ATOM 17572 C C . TYR B 1 347 ? 84.234 20.119 156.789 1.00 48.53 347 TYR B C 1
ATOM 17573 O O . TYR B 1 347 ? 84.156 20.276 158.011 1.00 47.53 347 TYR B O 1
ATOM 17591 N N . VAL B 1 348 ? 85.270 20.568 156.078 1.00 51.15 348 VAL B N 1
ATOM 17592 C CA . VAL B 1 348 ? 86.402 21.215 156.734 1.00 51.91 348 VAL B CA 1
ATOM 17593 C C . VAL B 1 348 ? 85.939 22.444 157.504 1.00 45.87 348 VAL B C 1
ATOM 17594 O O . VAL B 1 348 ? 86.395 22.701 158.624 1.00 55.54 348 VAL B O 1
ATOM 17607 N N . SER B 1 349 ? 85.029 23.221 156.920 1.00 46.93 349 SER B N 1
ATOM 17608 C CA . SER B 1 349 ? 84.564 24.441 157.565 1.00 50.62 349 SER B CA 1
ATOM 17609 C C . SER B 1 349 ? 83.777 24.171 158.840 1.00 46.98 349 SER B C 1
ATOM 17610 O O . SER B 1 349 ? 83.507 25.115 159.588 1.00 51.36 349 SER B O 1
ATOM 17618 N N . LEU B 1 350 ? 83.400 22.919 159.104 1.00 50.17 350 LEU B N 1
ATOM 17619 C CA . LEU B 1 350 ? 82.734 22.601 160.361 1.00 51.23 350 LEU B CA 1
ATOM 17620 C C . LEU B 1 350 ? 83.657 22.809 161.552 1.00 57.78 350 LEU B C 1
ATOM 17621 O O . LEU B 1 350 ? 83.195 23.179 162.637 1.00 55.74 350 LEU B O 1
ATOM 17637 N N . ARG B 1 351 ? 84.957 22.572 161.374 1.00 63.96 351 ARG B N 1
ATOM 17638 C CA . ARG B 1 351 ? 85.890 22.701 162.486 1.00 60.55 351 ARG B CA 1
ATOM 17639 C C . ARG B 1 351 ? 85.971 24.138 162.983 1.00 60.93 351 ARG B C 1
ATOM 17640 O O . ARG B 1 351 ? 86.246 24.371 164.165 1.00 70.41 351 ARG B O 1
ATOM 17661 N N . ASP B 1 352 ? 85.732 25.107 162.105 1.00 61.10 352 ASP B N 1
ATOM 17662 C CA . ASP B 1 352 ? 85.739 26.512 162.492 1.00 66.88 352 ASP B CA 1
ATOM 17663 C C . ASP B 1 352 ? 84.372 26.883 163.054 1.00 68.29 352 ASP B C 1
ATOM 17664 O O . ASP B 1 352 ? 83.359 26.780 162.355 1.00 73.48 352 ASP B O 1
ATOM 17673 N N . LYS B 1 353 ? 84.343 27.314 164.317 1.00 77.68 353 LYS B N 1
ATOM 17674 C CA . LYS B 1 353 ? 83.080 27.710 164.932 1.00 72.50 353 LYS B CA 1
ATOM 17675 C C . LYS B 1 353 ? 82.429 28.868 164.189 1.00 70.23 353 LYS B C 1
ATOM 17676 O O . LYS B 1 353 ? 81.197 28.966 164.153 1.00 78.83 353 LYS B O 1
ATOM 17695 N N . SER B 1 354 ? 83.230 29.751 163.588 1.00 74.63 354 SER B N 1
ATOM 17696 C CA . SER B 1 354 ? 82.683 30.939 162.943 1.00 73.37 354 SER B CA 1
ATOM 17697 C C . SER B 1 354 ? 81.993 30.625 161.622 1.00 61.65 354 SER B C 1
ATOM 17698 O O . SER B 1 354 ? 81.192 31.438 161.151 1.00 57.75 354 SER B O 1
ATOM 17705 N N . SER B 1 355 ? 82.285 29.476 161.013 1.00 61.07 355 SER B N 1
ATOM 17706 C CA . SER B 1 355 ? 81.650 29.071 159.764 1.00 59.27 355 SER B CA 1
ATOM 17707 C C . SER B 1 355 ? 80.805 27.815 159.927 1.00 64.56 355 SER B C 1
ATOM 17708 O O . SER B 1 355 ? 80.396 27.220 158.923 1.00 62.60 355 SER B O 1
ATOM 17716 N N . TYR B 1 356 ? 80.532 27.397 161.163 1.00 67.41 356 TYR B N 1
ATOM 17717 C CA . TYR B 1 356 ? 79.800 26.155 161.387 1.00 58.52 356 TYR B CA 1
ATOM 17718 C C . TYR B 1 356 ? 78.366 26.261 160.884 1.00 54.44 356 TYR B C 1
ATOM 17719 O O . TYR B 1 356 ? 77.905 25.415 160.110 1.00 47.64 356 TYR B O 1
ATOM 17737 N N . ASP B 1 357 ? 77.647 27.302 161.304 1.00 62.55 357 ASP B N 1
ATOM 17738 C CA . ASP B 1 357 ? 76.229 27.405 160.973 1.00 61.27 357 ASP B CA 1
ATOM 17739 C C . ASP B 1 357 ? 76.013 27.464 159.465 1.00 56.91 357 ASP B C 1
ATOM 17740 O O . ASP B 1 357 ? 75.159 26.755 158.922 1.00 53.29 357 ASP B O 1
ATOM 17749 N N . GLU B 1 358 ? 76.779 28.305 158.769 1.00 51.64 358 GLU B N 1
ATOM 17750 C CA . GLU B 1 358 ? 76.579 28.454 157.332 1.00 56.40 358 GLU B CA 1
ATOM 17751 C C . GLU B 1 358 ? 76.929 27.171 156.590 1.00 53.72 358 GLU B C 1
ATOM 17752 O O . GLU B 1 358 ? 76.204 26.757 155.679 1.00 59.55 358 GLU B O 1
ATOM 17764 N N . SER B 1 359 ? 78.036 26.527 156.964 1.00 51.35 359 SER B N 1
ATOM 17765 C CA . SER B 1 359 ? 78.451 25.313 156.271 1.00 49.31 359 SER B CA 1
ATOM 17766 C C . SER B 1 359 ? 77.476 24.171 156.507 1.00 41.83 359 SER B C 1
ATOM 17767 O O . SER B 1 359 ? 77.309 23.312 155.635 1.00 38.42 359 SER B O 1
ATOM 17775 N N . CYS B 1 360 ? 76.830 24.135 157.672 1.00 46.17 360 CYS B N 1
ATOM 17776 C CA . CYS B 1 360 ? 75.779 23.150 157.899 1.00 48.01 360 CYS B CA 1
ATOM 17777 C C . CYS B 1 360 ? 74.657 23.316 156.884 1.00 47.15 360 CYS B C 1
ATOM 17778 O O . CYS B 1 360 ? 74.205 22.343 156.271 1.00 47.24 360 CYS B O 1
ATOM 17786 N N . PHE B 1 361 ? 74.199 24.554 156.688 1.00 49.70 361 PHE B N 1
ATOM 17787 C CA . PHE B 1 361 ? 73.151 24.812 155.708 1.00 48.40 361 PHE B CA 1
ATOM 17788 C C . PHE B 1 361 ? 73.605 24.425 154.307 1.00 42.19 361 PHE B C 1
ATOM 17789 O O . PHE B 1 361 ? 72.835 23.841 153.536 1.00 38.44 361 PHE B O 1
ATOM 17806 N N . ILE B 1 362 ? 74.856 24.735 153.964 1.00 35.86 362 ILE B N 1
ATOM 17807 C CA . ILE B 1 362 ? 75.375 24.404 152.639 1.00 39.23 362 ILE B CA 1
ATOM 17808 C C . ILE B 1 362 ? 75.340 22.899 152.416 1.00 40.20 362 ILE B C 1
ATOM 17809 O O . ILE B 1 362 ? 74.870 22.416 151.380 1.00 37.89 362 ILE B O 1
ATOM 17825 N N . ILE B 1 363 ? 75.862 22.136 153.376 1.00 44.07 363 ILE B N 1
ATOM 17826 C CA . ILE B 1 363 ? 75.855 20.681 153.257 1.00 44.27 363 ILE B CA 1
ATOM 17827 C C . ILE B 1 363 ? 74.430 20.176 153.086 1.00 38.77 363 ILE B C 1
ATOM 17828 O O . ILE B 1 363 ? 74.168 19.260 152.298 1.00 34.15 363 ILE B O 1
ATOM 17844 N N . GLU B 1 364 ? 73.487 20.770 153.819 1.00 41.94 364 GLU B N 1
ATOM 17845 C CA . GLU B 1 364 ? 72.086 20.393 153.679 1.00 42.40 364 GLU B CA 1
ATOM 17846 C C . GLU B 1 364 ? 71.605 20.583 152.246 1.00 41.04 364 GLU B C 1
ATOM 17847 O O . GLU B 1 364 ? 70.877 19.739 151.712 1.00 42.68 364 GLU B O 1
ATOM 17859 N N . GLN B 1 365 ? 72.007 21.681 151.602 1.00 36.93 365 GLN B N 1
ATOM 17860 C CA . GLN B 1 365 ? 71.603 21.914 150.220 1.00 36.30 365 GLN B CA 1
ATOM 17861 C C . GLN B 1 365 ? 72.296 20.947 149.268 1.00 42.08 365 GLN B C 1
ATOM 17862 O O . GLN B 1 365 ? 71.702 20.515 148.274 1.00 39.86 365 GLN B O 1
ATOM 17876 N N . LEU B 1 366 ? 73.554 20.600 149.548 1.00 47.28 366 LEU B N 1
ATOM 17877 C CA . LEU B 1 366 ? 74.267 19.672 148.678 1.00 35.62 366 LEU B CA 1
ATOM 17878 C C . LEU B 1 366 ? 73.748 18.250 148.831 1.00 39.57 366 LEU B C 1
ATOM 17879 O O . LEU B 1 366 ? 73.837 17.456 147.890 1.00 37.30 366 LEU B O 1
ATOM 17895 N N . LEU B 1 367 ? 73.210 17.907 150.001 1.00 44.74 367 LEU B N 1
ATOM 17896 C CA . LEU B 1 367 ? 72.633 16.582 150.185 1.00 42.89 367 LEU B CA 1
ATOM 17897 C C . LEU B 1 367 ? 71.275 16.456 149.510 1.00 41.54 367 LEU B C 1
ATOM 17898 O O . LEU B 1 367 ? 70.929 15.374 149.025 1.00 43.54 367 LEU B O 1
ATOM 17914 N N . TYR B 1 368 ? 70.494 17.536 149.468 1.00 40.05 368 TYR B N 1
ATOM 17915 C CA . TYR B 1 368 ? 69.241 17.496 148.724 1.00 37.77 368 TYR B CA 1
ATOM 17916 C C . TYR B 1 368 ? 69.499 17.242 147.247 1.00 38.10 368 TYR B C 1
ATOM 17917 O O . TYR B 1 368 ? 68.718 16.554 146.580 1.00 46.25 368 TYR B O 1
ATOM 17935 N N . ILE B 1 369 ? 70.594 17.787 146.718 1.00 34.99 369 ILE B N 1
ATOM 17936 C CA . ILE B 1 369 ? 70.951 17.525 145.329 1.00 44.94 369 ILE B CA 1
ATOM 17937 C C . ILE B 1 369 ? 71.344 16.065 145.152 1.00 45.69 369 ILE B C 1
ATOM 17938 O O . ILE B 1 369 ? 71.056 15.451 144.118 1.00 50.10 369 ILE B O 1
ATOM 17954 N N . GLY B 1 370 ? 72.002 15.483 146.154 1.00 44.31 370 GLY B N 1
ATOM 17955 C CA . GLY B 1 370 ? 72.365 14.080 146.068 1.00 45.41 370 GLY B CA 1
ATOM 17956 C C . GLY B 1 370 ? 71.156 13.167 146.109 1.00 47.15 370 GLY B C 1
ATOM 17957 O O . GLY B 1 370 ? 71.071 12.200 145.348 1.00 44.79 370 GLY B O 1
ATOM 17961 N N . LEU B 1 371 ? 70.204 13.460 146.997 1.00 48.06 371 LEU B N 1
ATOM 17962 C CA . LEU B 1 371 ? 68.985 12.666 147.081 1.00 41.98 371 LEU B CA 1
ATOM 17963 C C . LEU B 1 371 ? 68.155 12.746 145.809 1.00 42.72 371 LEU B C 1
ATOM 17964 O O . LEU B 1 371 ? 67.302 11.881 145.584 1.00 48.28 371 LEU B O 1
ATOM 17980 N N . SER B 1 372 ? 68.379 13.759 144.974 1.00 47.35 372 SER B N 1
ATOM 17981 C CA . SER B 1 372 ? 67.593 13.921 143.760 1.00 54.20 372 SER B CA 1
ATOM 17982 C C . SER B 1 372 ? 68.099 13.070 142.605 1.00 62.62 372 SER B C 1
ATOM 17983 O O . SER B 1 372 ? 67.361 12.867 141.636 1.00 70.76 372 SER B O 1
ATOM 17991 N N . GLN B 1 373 ? 69.327 12.568 142.680 1.00 58.82 373 GLN B N 1
ATOM 17992 C CA . GLN B 1 373 ? 69.961 11.925 141.538 1.00 70.57 373 GLN B CA 1
ATOM 17993 C C . GLN B 1 373 ? 69.641 10.438 141.481 1.00 73.30 373 GLN B C 1
ATOM 17994 O O . GLN B 1 373 ? 69.596 9.754 142.507 1.00 71.19 373 GLN B O 1
ATOM 18008 N N . ASP B 1 374 ? 69.420 9.946 140.264 1.00 82.46 374 ASP B N 1
ATOM 18009 C CA . ASP B 1 374 ? 69.406 8.518 139.972 1.00 88.21 374 ASP B CA 1
ATOM 18010 C C . ASP B 1 374 ? 70.755 8.193 139.344 1.00 89.52 374 ASP B C 1
ATOM 18011 O O . ASP B 1 374 ? 71.018 8.563 138.195 1.00 90.99 374 ASP B O 1
ATOM 18020 N N . MET B 1 375 ? 71.610 7.511 140.098 1.00 88.45 375 MET B N 1
ATOM 18021 C CA . MET B 1 375 ? 73.041 7.448 139.809 1.00 93.58 375 MET B CA 1
ATOM 18022 C C . MET B 1 375 ? 73.433 6.028 139.419 1.00 102.63 375 MET B C 1
ATOM 18023 O O . MET B 1 375 ? 73.542 5.144 140.274 1.00 107.18 375 MET B O 1
ATOM 18037 N N . VAL B 1 376 ? 73.655 5.821 138.120 1.00 110.39 376 VAL B N 1
ATOM 18038 C CA . VAL B 1 376 ? 74.226 4.566 137.645 1.00 107.93 376 VAL B CA 1
ATOM 18039 C C . VAL B 1 376 ? 75.685 4.453 138.062 1.00 109.69 376 VAL B C 1
ATOM 18040 O O . VAL B 1 376 ? 76.201 3.345 138.252 1.00 113.27 376 VAL B O 1
ATOM 18053 N N . ASP B 1 377 ? 76.372 5.585 138.210 1.00 107.77 377 ASP B N 1
ATOM 18054 C CA . ASP B 1 377 ? 77.806 5.604 138.471 1.00 97.82 377 ASP B CA 1
ATOM 18055 C C . ASP B 1 377 ? 78.148 4.873 139.763 1.00 92.24 377 ASP B C 1
ATOM 18056 O O . ASP B 1 377 ? 77.922 5.392 140.861 1.00 91.61 377 ASP B O 1
ATOM 18065 N N . GLU B 1 378 ? 78.701 3.665 139.637 1.00 92.18 378 GLU B N 1
ATOM 18066 C CA . GLU B 1 378 ? 79.033 2.865 140.811 1.00 90.31 378 GLU B CA 1
ATOM 18067 C C . GLU B 1 378 ? 80.127 3.525 141.640 1.00 91.13 378 GLU B C 1
ATOM 18068 O O . GLU B 1 378 ? 80.002 3.648 142.864 1.00 89.77 378 GLU B O 1
ATOM 18080 N N . ILE B 1 379 ? 81.209 3.955 140.989 1.00 88.88 379 ILE B N 1
ATOM 18081 C CA . ILE B 1 379 ? 82.366 4.465 141.722 1.00 83.77 379 ILE B CA 1
ATOM 18082 C C . ILE B 1 379 ? 81.962 5.660 142.574 1.00 78.40 379 ILE B C 1
ATOM 18083 O O . ILE B 1 379 ? 82.323 5.758 143.752 1.00 74.34 379 ILE B O 1
ATOM 18099 N N . GLY B 1 380 ? 81.204 6.587 141.989 1.00 82.79 380 GLY B N 1
ATOM 18100 C CA . GLY B 1 380 ? 80.703 7.711 142.761 1.00 80.40 380 GLY B CA 1
ATOM 18101 C C . GLY B 1 380 ? 79.761 7.276 143.866 1.00 68.52 380 GLY B C 1
ATOM 18102 O O . GLY B 1 380 ? 79.760 7.851 144.957 1.00 58.33 380 GLY B O 1
ATOM 18106 N N . ARG B 1 381 ? 78.948 6.252 143.600 1.00 71.09 381 ARG B N 1
ATOM 18107 C CA . ARG B 1 381 ? 78.035 5.747 144.619 1.00 70.75 381 ARG B CA 1
ATOM 18108 C C . ARG B 1 381 ? 78.802 5.269 145.844 1.00 67.20 381 ARG B C 1
ATOM 18109 O O . ARG B 1 381 ? 78.458 5.612 146.980 1.00 63.13 381 ARG B O 1
ATOM 18130 N N . ARG B 1 382 ? 79.851 4.472 145.630 1.00 70.80 382 ARG B N 1
ATOM 18131 C CA . ARG B 1 382 ? 80.665 4.010 146.749 1.00 65.75 382 ARG B CA 1
ATOM 18132 C C . ARG B 1 382 ? 81.467 5.156 147.348 1.00 57.82 382 ARG B C 1
ATOM 18133 O O . ARG B 1 382 ? 81.628 5.239 148.571 1.00 54.66 382 ARG B O 1
ATOM 18154 N N . LYS B 1 383 ? 81.979 6.048 146.500 1.00 56.92 383 LYS B N 1
ATOM 18155 C CA . LYS B 1 383 ? 82.724 7.204 146.986 1.00 50.74 383 LYS B CA 1
ATOM 18156 C C . LYS B 1 383 ? 81.889 8.011 147.971 1.00 48.34 383 LYS B C 1
ATOM 18157 O O . LYS B 1 383 ? 82.343 8.331 149.075 1.00 41.85 383 LYS B O 1
ATOM 18176 N N . LEU B 1 384 ? 80.659 8.347 147.583 1.00 58.96 384 LEU B N 1
ATOM 18177 C CA . LEU B 1 384 ? 79.774 9.088 148.472 1.00 52.11 384 LEU B CA 1
ATOM 18178 C C . LEU B 1 384 ? 79.394 8.254 149.687 1.00 47.11 384 LEU B C 1
ATOM 18179 O O . LEU B 1 384 ? 79.313 8.774 150.806 1.00 41.29 384 LEU B O 1
ATOM 18195 N N . LEU B 1 385 ? 79.160 6.958 149.487 1.00 47.66 385 LEU B N 1
ATOM 18196 C CA . LEU B 1 385 ? 78.824 6.080 150.601 1.00 44.09 385 LEU B CA 1
ATOM 18197 C C . LEU B 1 385 ? 79.931 6.083 151.649 1.00 45.68 385 LEU B C 1
ATOM 18198 O O . LEU B 1 385 ? 79.667 6.210 152.850 1.00 45.07 385 LEU B O 1
ATOM 18214 N N . LYS B 1 386 ? 81.184 5.948 151.208 1.00 56.22 386 LYS B N 1
ATOM 18215 C CA . LYS B 1 386 ? 82.311 6.031 152.132 1.00 49.67 386 LYS B CA 1
ATOM 18216 C C . LYS B 1 386 ? 82.391 7.407 152.778 1.00 48.56 386 LYS B C 1
ATOM 18217 O O . LYS B 1 386 ? 82.615 7.523 153.987 1.00 47.94 386 LYS B O 1
ATOM 18236 N N . SER B 1 387 ? 82.207 8.464 151.985 1.00 48.14 387 SER B N 1
ATOM 18237 C CA . SER B 1 387 ? 82.296 9.817 152.522 1.00 49.26 387 SER B CA 1
ATOM 18238 C C . SER B 1 387 ? 81.223 10.068 153.574 1.00 51.89 387 SER B C 1
ATOM 18239 O O . SER B 1 387 ? 81.490 10.694 154.606 1.00 48.83 387 SER B O 1
ATOM 18247 N N . LEU B 1 388 ? 80.001 9.590 153.330 1.00 49.89 388 LEU B N 1
ATOM 18248 C CA . LEU B 1 388 ? 78.927 9.782 154.299 1.00 46.58 388 LEU B CA 1
ATOM 18249 C C . LEU B 1 388 ? 79.160 8.950 155.553 1.00 47.91 388 LEU B C 1
ATOM 18250 O O . LEU B 1 388 ? 78.949 9.433 156.671 1.00 42.35 388 LEU B O 1
ATOM 18266 N N . THR B 1 389 ? 79.585 7.697 155.388 1.00 50.44 389 THR B N 1
ATOM 18267 C CA . THR B 1 389 ? 79.869 6.850 156.542 1.00 44.67 389 THR B CA 1
ATOM 18268 C C . THR B 1 389 ? 80.905 7.497 157.450 1.00 47.77 389 THR B C 1
ATOM 18269 O O . THR B 1 389 ? 80.727 7.558 158.672 1.00 50.71 389 THR B O 1
ATOM 18280 N N . ASN B 1 390 ? 82.003 7.980 156.868 1.00 44.87 390 ASN B N 1
ATOM 18281 C CA . ASN B 1 390 ? 83.028 8.641 157.664 1.00 42.42 390 ASN B CA 1
ATOM 18282 C C . ASN B 1 390 ? 82.462 9.853 158.391 1.00 43.71 390 ASN B C 1
ATOM 18283 O O . ASN B 1 390 ? 82.729 10.053 159.581 1.00 43.71 390 ASN B O 1
ATOM 18294 N N . SER B 1 391 ? 81.666 10.667 157.697 1.00 51.39 391 SER B N 1
ATOM 18295 C CA . SER B 1 391 ? 81.084 11.850 158.321 1.00 55.17 391 SER B CA 1
ATOM 18296 C C . SER B 1 391 ? 80.231 11.469 159.525 1.00 47.26 391 SER B C 1
ATOM 18297 O O . SER B 1 391 ? 80.387 12.031 160.615 1.00 40.07 391 SER B O 1
ATOM 18305 N N . LEU B 1 392 ? 79.321 10.509 159.347 1.00 51.91 392 LEU B N 1
ATOM 18306 C CA . LEU B 1 392 ? 78.485 10.060 160.454 1.00 51.37 392 LEU B CA 1
ATOM 18307 C C . LEU B 1 392 ? 79.304 9.456 161.583 1.00 48.06 392 LEU B C 1
ATOM 18308 O O . LEU B 1 392 ? 78.846 9.444 162.729 1.00 49.63 392 LEU B O 1
ATOM 18324 N N . SER B 1 393 ? 80.501 8.956 161.288 1.00 58.80 393 SER B N 1
ATOM 18325 C CA . SER B 1 393 ? 81.287 8.227 162.274 1.00 54.54 393 SER B CA 1
ATOM 18326 C C . SER B 1 393 ? 82.206 9.111 163.105 1.00 51.44 393 SER B C 1
ATOM 18327 O O . SER B 1 393 ? 82.571 8.719 164.219 1.00 57.92 393 SER B O 1
ATOM 18335 N N . THR B 1 394 ? 82.586 10.285 162.605 1.00 50.70 394 THR B N 1
ATOM 18336 C CA . THR B 1 394 ? 83.592 11.108 163.265 1.00 60.57 394 THR B CA 1
ATOM 18337 C C . THR B 1 394 ? 83.137 12.524 163.580 1.00 56.26 394 THR B C 1
ATOM 18338 O O . THR B 1 394 ? 83.617 13.104 164.557 1.00 55.83 394 THR B O 1
ATOM 18349 N N . MET B 1 395 ? 82.233 13.095 162.794 1.00 60.55 395 MET B N 1
ATOM 18350 C CA . MET B 1 395 ? 81.880 14.501 162.911 1.00 60.77 395 MET B CA 1
ATOM 18351 C C . MET B 1 395 ? 80.637 14.678 163.775 1.00 57.90 395 MET B C 1
ATOM 18352 O O . MET B 1 395 ? 79.794 13.783 163.878 1.00 55.04 395 MET B O 1
ATOM 18366 N N . ALA B 1 396 ? 80.540 15.846 164.406 1.00 58.36 396 ALA B N 1
ATOM 18367 C CA . ALA B 1 396 ? 79.407 16.183 165.264 1.00 57.56 396 ALA B CA 1
ATOM 18368 C C . ALA B 1 396 ? 78.394 16.951 164.426 1.00 54.65 396 ALA B C 1
ATOM 18369 O O . ALA B 1 396 ? 78.556 18.148 164.174 1.00 45.59 396 ALA B O 1
ATOM 18376 N N . LEU B 1 397 ? 77.340 16.263 164.000 1.00 57.57 397 LEU B N 1
ATOM 18377 C CA . LEU B 1 397 ? 76.359 16.854 163.109 1.00 44.91 397 LEU B CA 1
ATOM 18378 C C . LEU B 1 397 ? 75.085 17.215 163.865 1.00 51.19 397 LEU B C 1
ATOM 18379 O O . LEU B 1 397 ? 74.717 16.543 164.832 1.00 52.54 397 LEU B O 1
ATOM 18395 N N . PRO B 1 398 ? 74.387 18.271 163.453 1.00 55.36 398 PRO B N 1
ATOM 18396 C CA . PRO B 1 398 ? 73.052 18.530 164.001 1.00 52.55 398 PRO B CA 1
ATOM 18397 C C . PRO B 1 398 ? 72.057 17.470 163.553 1.00 49.49 398 PRO B C 1
ATOM 18398 O O . PRO B 1 398 ? 72.281 16.728 162.595 1.00 45.76 398 PRO B O 1
ATOM 18409 N N . ASP B 1 399 ? 70.933 17.410 164.270 1.00 58.61 399 ASP B N 1
ATOM 18410 C CA . ASP B 1 399 ? 69.903 16.425 163.950 1.00 57.68 399 ASP B CA 1
ATOM 18411 C C . ASP B 1 399 ? 69.447 16.553 162.502 1.00 53.70 399 ASP B C 1
ATOM 18412 O O . ASP B 1 399 ? 69.140 15.550 161.847 1.00 47.05 399 ASP B O 1
ATOM 18421 N N . SER B 1 400 ? 69.401 17.781 161.985 1.00 49.62 400 SER B N 1
ATOM 18422 C CA . SER B 1 400 ? 68.958 17.994 160.612 1.00 50.39 400 SER B CA 1
ATOM 18423 C C . SER B 1 400 ? 69.841 17.238 159.627 1.00 47.98 400 SER B C 1
ATOM 18424 O O . SER B 1 400 ? 69.343 16.544 158.734 1.00 42.87 400 SER B O 1
ATOM 18432 N N . LEU B 1 401 ? 71.161 17.365 159.772 1.00 53.44 401 LEU B N 1
ATOM 18433 C CA . LEU B 1 401 ? 72.072 16.695 158.851 1.00 48.25 401 LEU B CA 1
ATOM 18434 C C . LEU B 1 401 ? 72.135 15.195 159.109 1.00 45.06 401 LEU B C 1
ATOM 18435 O O . LEU B 1 401 ? 72.309 14.414 158.166 1.00 43.93 401 LEU B O 1
ATOM 18451 N N . ILE B 1 402 ? 72.007 14.774 160.368 1.00 40.84 402 ILE B N 1
ATOM 18452 C CA . ILE B 1 402 ? 72.001 13.347 160.682 1.00 41.70 402 ILE B CA 1
ATOM 18453 C C . ILE B 1 402 ? 70.934 12.632 159.863 1.00 41.03 402 ILE B C 1
ATOM 18454 O O . ILE B 1 402 ? 71.184 11.578 159.266 1.00 34.96 402 ILE B O 1
ATOM 18470 N N . SER B 1 403 ? 69.727 13.200 159.821 1.00 45.51 403 SER B N 1
ATOM 18471 C CA . SER B 1 403 ? 68.637 12.570 159.082 1.00 42.92 403 SER B CA 1
ATOM 18472 C C . SER B 1 403 ? 68.927 12.545 157.589 1.00 39.82 403 SER B C 1
ATOM 18473 O O . SER B 1 403 ? 68.723 11.521 156.928 1.00 39.15 403 SER B O 1
ATOM 18481 N N . LEU B 1 404 ? 69.402 13.661 157.038 1.00 39.73 404 LEU B N 1
ATOM 18482 C CA . LEU B 1 404 ? 69.676 13.717 155.607 1.00 39.85 404 LEU B CA 1
ATOM 18483 C C . LEU B 1 404 ? 70.840 12.811 155.229 1.00 37.91 404 LEU B C 1
ATOM 18484 O O . LEU B 1 404 ? 70.825 12.190 154.160 1.00 38.02 404 LEU B O 1
ATOM 18500 N N . HIS B 1 405 ? 71.857 12.719 156.088 1.00 35.12 405 HIS B N 1
ATOM 18501 C CA . HIS B 1 405 ? 72.956 11.794 155.830 1.00 40.23 405 HIS B CA 1
ATOM 18502 C C . HIS B 1 405 ? 72.458 10.356 155.786 1.00 37.75 405 HIS B C 1
ATOM 18503 O O . HIS B 1 405 ? 72.750 9.612 154.843 1.00 32.89 405 HIS B O 1
ATOM 18517 N N . ILE B 1 406 ? 71.702 9.946 156.805 1.00 34.66 406 ILE B N 1
ATOM 18518 C CA . ILE B 1 406 ? 71.232 8.568 156.881 1.00 33.48 406 ILE B CA 1
ATOM 18519 C C . ILE B 1 406 ? 70.184 8.288 155.814 1.00 33.57 406 ILE B C 1
ATOM 18520 O O . ILE B 1 406 ? 70.043 7.148 155.358 1.00 30.04 406 ILE B O 1
ATOM 18536 N N . GLU B 1 407 ? 69.423 9.304 155.406 1.00 41.28 407 GLU B N 1
ATOM 18537 C CA . GLU B 1 407 ? 68.465 9.118 154.323 1.00 37.69 407 GLU B CA 1
ATOM 18538 C C . GLU B 1 407 ? 69.186 8.813 153.017 1.00 35.28 407 GLU B C 1
ATOM 18539 O O . GLU B 1 407 ? 68.821 7.883 152.290 1.00 32.80 407 GLU B O 1
ATOM 18551 N N . LEU B 1 408 ? 70.227 9.586 152.709 1.00 35.57 408 LEU B N 1
ATOM 18552 C CA . LEU B 1 408 ? 71.013 9.331 151.508 1.00 39.75 408 LEU B CA 1
ATOM 18553 C C . LEU B 1 408 ? 71.746 7.999 151.607 1.00 38.52 408 LEU B C 1
ATOM 18554 O O . LEU B 1 408 ? 71.878 7.280 150.611 1.00 39.93 408 LEU B O 1
ATOM 18570 N N . LEU B 1 409 ? 72.226 7.654 152.802 1.00 40.04 409 LEU B N 1
ATOM 18571 C CA . LEU B 1 409 ? 72.856 6.354 153.004 1.00 35.41 409 LEU B CA 1
ATOM 18572 C C . LEU B 1 409 ? 71.916 5.223 152.607 1.00 40.23 409 LEU B C 1
ATOM 18573 O O . LEU B 1 409 ? 72.314 4.287 151.906 1.00 46.40 409 LEU B O 1
ATOM 18589 N N . ARG B 1 410 ? 70.659 5.291 153.050 1.00 46.61 410 ARG B N 1
ATOM 18590 C CA . ARG B 1 410 ? 69.694 4.258 152.689 1.00 41.00 410 ARG B CA 1
ATOM 18591 C C . ARG B 1 410 ? 69.533 4.160 151.180 1.00 44.62 410 ARG B C 1
ATOM 18592 O O . ARG B 1 410 ? 69.354 3.064 150.636 1.00 45.03 410 ARG B O 1
ATOM 18613 N N . LYS B 1 411 ? 69.588 5.295 150.484 1.00 42.65 411 LYS B N 1
ATOM 18614 C CA . LYS B 1 411 ? 69.416 5.280 149.037 1.00 51.25 411 LYS B CA 1
ATOM 18615 C C . LYS B 1 411 ? 70.650 4.735 148.329 1.00 45.87 411 LYS B C 1
ATOM 18616 O O . LYS B 1 411 ? 70.529 4.127 147.260 1.00 48.57 411 LYS B O 1
ATOM 18635 N N . LEU B 1 412 ? 71.837 4.931 148.903 1.00 45.10 412 LEU B N 1
ATOM 18636 C CA . LEU B 1 412 ? 73.057 4.434 148.277 1.00 54.53 412 LEU B CA 1
ATOM 18637 C C . LEU B 1 412 ? 73.292 2.956 148.563 1.00 50.78 412 LEU B C 1
ATOM 18638 O O . LEU B 1 412 ? 73.888 2.259 147.735 1.00 55.19 412 LEU B O 1
ATOM 18654 N N . CYS B 1 413 ? 72.840 2.461 149.712 1.00 47.79 413 CYS B N 1
ATOM 18655 C CA . CYS B 1 413 ? 73.037 1.057 150.040 1.00 52.08 413 CYS B CA 1
ATOM 18656 C C . CYS B 1 413 ? 72.332 0.166 149.026 1.00 55.02 413 CYS B C 1
ATOM 18657 O O . CYS B 1 413 ? 71.214 0.451 148.590 1.00 56.07 413 CYS B O 1
ATOM 18665 N N . SER B 1 414 ? 72.998 -0.927 148.654 1.00 53.69 414 SER B N 1
ATOM 18666 C CA . SER B 1 414 ? 72.457 -1.844 147.661 1.00 53.84 414 SER B CA 1
ATOM 18667 C C . SER B 1 414 ? 71.286 -2.661 148.187 1.00 55.18 414 SER B C 1
ATOM 18668 O O . SER B 1 414 ? 70.585 -3.289 147.387 1.00 53.11 414 SER B O 1
ATOM 18676 N N . SER B 1 415 ? 71.058 -2.673 149.496 1.00 55.97 415 SER B N 1
ATOM 18677 C CA . SER B 1 415 ? 69.955 -3.428 150.072 1.00 51.94 415 SER B CA 1
ATOM 18678 C C . SER B 1 415 ? 69.700 -2.911 151.479 1.00 47.97 415 SER B C 1
ATOM 18679 O O . SER B 1 415 ? 70.459 -2.100 152.012 1.00 46.76 415 SER B O 1
ATOM 18687 N N . GLU B 1 416 ? 68.613 -3.399 152.078 1.00 54.08 416 GLU B N 1
ATOM 18688 C CA . GLU B 1 416 ? 68.295 -3.012 153.447 1.00 56.16 416 GLU B CA 1
ATOM 18689 C C . GLU B 1 416 ? 69.247 -3.660 154.442 1.00 47.95 416 GLU B C 1
ATOM 18690 O O . GLU B 1 416 ? 69.557 -3.064 155.479 1.00 50.09 416 GLU B O 1
ATOM 18702 N N . ASN B 1 417 ? 69.718 -4.873 154.148 1.00 48.60 417 ASN B N 1
ATOM 18703 C CA . ASN B 1 417 ? 70.688 -5.526 155.021 1.00 58.63 417 ASN B CA 1
ATOM 18704 C C . ASN B 1 417 ? 71.984 -4.729 155.087 1.00 47.24 417 ASN B C 1
ATOM 18705 O O . ASN B 1 417 ? 72.537 -4.509 156.170 1.00 47.62 417 ASN B O 1
ATOM 18716 N N . ASP B 1 418 ? 72.485 -4.287 153.933 1.00 41.32 418 ASP B N 1
ATOM 18717 C CA . ASP B 1 418 ? 73.697 -3.478 153.921 1.00 45.66 418 ASP B CA 1
ATOM 18718 C C . ASP B 1 418 ? 73.494 -2.182 154.693 1.00 42.56 418 ASP B C 1
ATOM 18719 O O . ASP B 1 418 ? 74.398 -1.723 155.400 1.00 39.75 418 ASP B O 1
ATOM 18728 N N . PHE B 1 419 ? 72.310 -1.581 154.577 1.00 49.97 419 PHE B N 1
ATOM 18729 C CA . PHE B 1 419 ? 72.020 -0.357 155.316 1.00 44.99 419 PHE B CA 1
ATOM 18730 C C . PHE B 1 419 ? 71.931 -0.630 156.811 1.00 44.19 419 PHE B C 1
ATOM 18731 O O . PHE B 1 419 ? 72.497 0.109 157.624 1.00 39.76 419 PHE B O 1
ATOM 18748 N N . CYS B 1 420 ? 71.216 -1.688 157.193 1.00 45.96 420 CYS B N 1
ATOM 18749 C CA . CYS B 1 420 ? 71.135 -2.058 158.601 1.00 49.85 420 CYS B CA 1
ATOM 18750 C C . CYS B 1 420 ? 72.517 -2.379 159.153 1.00 47.74 420 CYS B C 1
ATOM 18751 O O . CYS B 1 420 ? 72.967 -1.775 160.131 1.00 47.79 420 CYS B O 1
ATOM 18759 N N . SER B 1 421 ? 73.209 -3.330 158.524 1.00 48.44 421 SER B N 1
ATOM 18760 C CA . SER B 1 421 ? 74.550 -3.695 158.965 1.00 48.71 421 SER B CA 1
ATOM 18761 C C . SER B 1 421 ? 75.436 -2.464 159.098 1.00 47.19 421 SER B C 1
ATOM 18762 O O . SER B 1 421 ? 76.141 -2.294 160.097 1.00 45.46 421 SER B O 1
ATOM 18770 N N . LEU B 1 422 ? 75.396 -1.581 158.101 1.00 42.58 422 LEU B N 1
ATOM 18771 C CA . LEU B 1 422 ? 76.293 -0.433 158.103 1.00 42.62 422 LEU B CA 1
ATOM 18772 C C . LEU B 1 422 ? 76.018 0.491 159.283 1.00 45.90 422 LEU B C 1
ATOM 18773 O O . LEU B 1 422 ? 76.954 0.955 159.944 1.00 53.16 422 LEU B O 1
ATOM 18789 N N . LEU B 1 423 ? 74.746 0.774 159.568 1.00 48.41 423 LEU B N 1
ATOM 18790 C CA . LEU B 1 423 ? 74.447 1.735 160.623 1.00 47.39 423 LEU B CA 1
ATOM 18791 C C . LEU B 1 423 ? 74.717 1.168 162.008 1.00 48.23 423 LEU B C 1
ATOM 18792 O O . LEU B 1 423 ? 75.077 1.920 162.918 1.00 50.00 423 LEU B O 1
ATOM 18808 N N . VAL B 1 424 ? 74.550 -0.141 162.198 1.00 46.48 424 VAL B N 1
ATOM 18809 C CA . VAL B 1 424 ? 74.918 -0.734 163.480 1.00 49.59 424 VAL B CA 1
ATOM 18810 C C . VAL B 1 424 ? 76.398 -0.503 163.753 1.00 51.54 424 VAL B C 1
ATOM 18811 O O . VAL B 1 424 ? 76.798 -0.224 164.889 1.00 53.57 424 VAL B O 1
ATOM 18824 N N . GLU B 1 425 ? 77.233 -0.606 162.718 1.00 49.17 425 GLU B N 1
ATOM 18825 C CA . GLU B 1 425 ? 78.644 -0.270 162.867 1.00 59.72 425 GLU B CA 1
ATOM 18826 C C . GLU B 1 425 ? 78.807 1.171 163.330 1.00 55.00 425 GLU B C 1
ATOM 18827 O O . GLU B 1 425 ? 79.449 1.445 164.349 1.00 58.65 425 GLU B O 1
ATOM 18839 N N . ILE B 1 426 ? 78.224 2.108 162.581 1.00 47.11 426 ILE B N 1
ATOM 18840 C CA . ILE B 1 426 ? 78.390 3.526 162.888 1.00 46.61 426 ILE B CA 1
ATOM 18841 C C . ILE B 1 426 ? 77.947 3.813 164.315 1.00 54.80 426 ILE B C 1
ATOM 18842 O O . ILE B 1 426 ? 78.666 4.453 165.089 1.00 61.29 426 ILE B O 1
ATOM 18858 N N . ILE B 1 427 ? 76.758 3.336 164.688 1.00 56.95 427 ILE B N 1
ATOM 18859 C CA . ILE B 1 427 ? 76.227 3.632 166.015 1.00 59.37 427 ILE B CA 1
ATOM 18860 C C . ILE B 1 427 ? 77.169 3.114 167.093 1.00 65.14 427 ILE B C 1
ATOM 18861 O O . ILE B 1 427 ? 77.438 3.801 168.084 1.00 77.13 427 ILE B O 1
ATOM 18877 N N . THR B 1 428 ? 77.679 1.893 166.926 1.00 70.36 428 THR B N 1
ATOM 18878 C CA . THR B 1 428 ? 78.633 1.364 167.894 1.00 75.30 428 THR B CA 1
ATOM 18879 C C . THR B 1 428 ? 79.884 2.228 167.954 1.00 76.71 428 THR B C 1
ATOM 18880 O O . THR B 1 428 ? 80.416 2.490 169.039 1.00 83.67 428 THR B O 1
ATOM 18891 N N . GLU B 1 429 ? 80.370 2.680 166.799 1.00 73.42 429 GLU B N 1
ATOM 18892 C CA . GLU B 1 429 ? 81.560 3.519 166.783 1.00 77.81 429 GLU B CA 1
ATOM 18893 C C . GLU B 1 429 ? 81.345 4.777 167.614 1.00 82.26 429 GLU B C 1
ATOM 18894 O O . GLU B 1 429 ? 82.145 5.089 168.501 1.00 98.05 429 GLU B O 1
ATOM 18906 N N . VAL B 1 430 ? 80.252 5.503 167.357 1.00 78.60 430 VAL B N 1
ATOM 18907 C CA . VAL B 1 430 ? 79.999 6.726 168.113 1.00 87.01 430 VAL B CA 1
ATOM 18908 C C . VAL B 1 430 ? 79.703 6.391 169.568 1.00 92.85 430 VAL B C 1
ATOM 18909 O O . VAL B 1 430 ? 80.043 7.165 170.473 1.00 98.82 430 VAL B O 1
ATOM 18922 N N . PHE B 1 431 ? 79.064 5.248 169.825 1.00 92.43 431 PHE B N 1
ATOM 18923 C CA . PHE B 1 431 ? 78.800 4.853 171.204 1.00 91.52 431 PHE B CA 1
ATOM 18924 C C . PHE B 1 431 ? 80.102 4.606 171.953 1.00 98.67 431 PHE B C 1
ATOM 18925 O O . PHE B 1 431 ? 80.248 5.011 173.111 1.00 105.07 431 PHE B O 1
ATOM 18942 N N . GLU B 1 432 ? 81.061 3.951 171.304 1.00 103.50 432 GLU B N 1
ATOM 18943 C CA . GLU B 1 432 ? 82.367 3.702 171.899 1.00 104.33 432 GLU B CA 1
ATOM 18944 C C . GLU B 1 432 ? 83.297 4.908 171.817 1.00 110.47 432 GLU B C 1
ATOM 18945 O O . GLU B 1 432 ? 84.480 4.777 172.145 1.00 127.36 432 GLU B O 1
ATOM 18957 N N . GLN B 1 433 ? 82.799 6.073 171.396 1.00 108.51 433 GLN B N 1
ATOM 18958 C CA . GLN B 1 433 ? 83.563 7.313 171.474 1.00 117.67 433 GLN B CA 1
ATOM 18959 C C . GLN B 1 433 ? 83.577 7.902 172.884 1.00 126.88 433 GLN B C 1
ATOM 18960 O O . GLN B 1 433 ? 83.774 9.113 173.035 1.00 133.86 433 GLN B O 1
ATOM 18974 N N . GLY B 1 434 ? 83.370 7.079 173.908 1.00 126.88 434 GLY B N 1
ATOM 18975 C CA . GLY B 1 434 ? 83.260 7.569 175.274 1.00 131.98 434 GLY B CA 1
ATOM 18976 C C . GLY B 1 434 ? 81.809 7.848 175.628 1.00 117.85 434 GLY B C 1
ATOM 18977 O O . GLY B 1 434 ? 81.402 8.993 175.442 1.00 113.98 434 GLY B O 1
ATOM 18981 N N . HIS B 1 435 ? 81.009 6.889 176.111 1.00 116.68 435 HIS B N 1
ATOM 18982 C CA . HIS B 1 435 ? 81.361 5.482 176.426 1.00 115.94 435 HIS B CA 1
ATOM 18983 C C . HIS B 1 435 ? 82.452 4.827 175.578 1.00 119.24 435 HIS B C 1
ATOM 18984 O O . HIS B 1 435 ? 83.536 4.514 176.075 1.00 111.78 435 HIS B O 1
ATOM 18998 N N . TYR B 1 453 ? 76.306 15.583 181.338 1.00 114.21 488 TYR B N 1
ATOM 18999 C CA . TYR B 1 453 ? 76.430 16.383 180.126 1.00 130.65 488 TYR B CA 1
ATOM 19000 C C . TYR B 1 453 ? 76.911 15.546 178.950 1.00 127.44 488 TYR B C 1
ATOM 19001 O O . TYR B 1 453 ? 76.110 14.975 178.207 1.00 126.56 488 TYR B O 1
ATOM 19018 N N . LYS B 1 454 ? 78.235 15.487 178.785 1.00 125.70 489 LYS B N 1
ATOM 19019 C CA . LYS B 1 454 ? 78.807 14.764 177.658 1.00 121.09 489 LYS B CA 1
ATOM 19020 C C . LYS B 1 454 ? 78.469 13.285 177.734 1.00 117.32 489 LYS B C 1
ATOM 19021 O O . LYS B 1 454 ? 78.495 12.595 176.709 1.00 118.43 489 LYS B O 1
ATOM 19040 N N . GLU B 1 455 ? 78.149 12.790 178.931 1.00 120.07 490 GLU B N 1
ATOM 19041 C CA . GLU B 1 455 ? 77.647 11.430 179.068 1.00 116.40 490 GLU B CA 1
ATOM 19042 C C . GLU B 1 455 ? 76.270 11.297 178.430 1.00 112.43 490 GLU B C 1
ATOM 19043 O O . GLU B 1 455 ? 75.988 10.308 177.743 1.00 102.05 490 GLU B O 1
ATOM 19055 N N . ALA B 1 456 ? 75.404 12.290 178.642 1.00 116.28 491 ALA B N 1
ATOM 19056 C CA . ALA B 1 456 ? 74.066 12.264 178.065 1.00 104.34 491 ALA B CA 1
ATOM 19057 C C . ALA B 1 456 ? 74.073 12.634 176.588 1.00 104.36 491 ALA B C 1
ATOM 19058 O O . ALA B 1 456 ? 73.266 12.102 175.818 1.00 102.80 491 ALA B O 1
ATOM 19065 N N . PHE B 1 457 ? 74.963 13.540 176.178 1.00 104.78 492 PHE B N 1
ATOM 19066 C CA . PHE B 1 457 ? 75.039 13.926 174.772 1.00 93.37 492 PHE B CA 1
ATOM 19067 C C . PHE B 1 457 ? 75.265 12.711 173.882 1.00 83.33 492 PHE B C 1
ATOM 19068 O O . PHE B 1 457 ? 74.519 12.481 172.924 1.00 73.56 492 PHE B O 1
ATOM 19085 N N . ASN B 1 458 ? 76.300 11.924 174.182 1.00 86.99 493 ASN B N 1
ATOM 19086 C CA . ASN B 1 458 ? 76.582 10.739 173.380 1.00 86.91 493 ASN B CA 1
ATOM 19087 C C . ASN B 1 458 ? 75.371 9.819 173.315 1.00 72.90 493 ASN B C 1
ATOM 19088 O O . ASN B 1 458 ? 75.072 9.248 172.260 1.00 68.86 493 ASN B O 1
ATOM 19099 N N . GLU B 1 459 ? 74.655 9.669 174.429 1.00 76.51 494 GLU B N 1
ATOM 19100 C CA . GLU B 1 459 ? 73.494 8.787 174.442 1.00 78.79 494 GLU B CA 1
ATOM 19101 C C . GLU B 1 459 ? 72.385 9.330 173.548 1.00 65.21 494 GLU B C 1
ATOM 19102 O O . GLU B 1 459 ? 71.861 8.611 172.690 1.00 56.12 494 GLU B O 1
ATOM 19114 N N . LEU B 1 460 ? 72.014 10.599 173.728 1.00 64.51 495 LEU B N 1
ATOM 19115 C CA . LEU B 1 460 ? 70.998 11.196 172.866 1.00 56.71 495 LEU B CA 1
ATOM 19116 C C . LEU B 1 460 ? 71.439 11.175 171.409 1.00 59.80 495 LEU B C 1
ATOM 19117 O O . LEU B 1 460 ? 70.660 10.819 170.517 1.00 62.16 495 LEU B O 1
ATOM 19133 N N . ARG B 1 461 ? 72.687 11.566 171.146 1.00 67.22 496 ARG B N 1
ATOM 19134 C CA . ARG B 1 461 ? 73.182 11.550 169.775 1.00 55.08 496 ARG B CA 1
ATOM 19135 C C . ARG B 1 461 ? 73.121 10.145 169.195 1.00 49.75 496 ARG B C 1
ATOM 19136 O O . ARG B 1 461 ? 72.827 9.966 168.009 1.00 48.63 496 ARG B O 1
ATOM 19157 N N . CYS B 1 462 ? 73.387 9.133 170.020 1.00 50.62 497 CYS B N 1
ATOM 19158 C CA . CYS B 1 462 ? 73.236 7.756 169.567 1.00 56.67 497 CYS B CA 1
ATOM 19159 C C . CYS B 1 462 ? 71.796 7.477 169.162 1.00 61.21 497 CYS B C 1
ATOM 19160 O O . CYS B 1 462 ? 71.535 6.925 168.087 1.00 59.18 497 CYS B O 1
ATOM 19168 N N . LEU B 1 463 ? 70.841 7.866 170.010 1.00 64.22 498 LEU B N 1
ATOM 19169 C CA . LEU B 1 463 ? 69.440 7.583 169.726 1.00 50.11 498 LEU B CA 1
ATOM 19170 C C . LEU B 1 463 ? 68.970 8.287 168.461 1.00 49.50 498 LEU B C 1
ATOM 19171 O O . LEU B 1 463 ? 68.089 7.776 167.762 1.00 50.56 498 LEU B O 1
ATOM 19187 N N . SER B 1 464 ? 69.538 9.452 168.147 1.00 52.59 499 SER B N 1
ATOM 19188 C CA . SER B 1 464 ? 69.227 10.094 166.876 1.00 44.51 499 SER B CA 1
ATOM 19189 C C . SER B 1 464 ? 69.566 9.176 165.710 1.00 43.58 499 SER B C 1
ATOM 19190 O O . SER B 1 464 ? 68.791 9.058 164.755 1.00 43.58 499 SER B O 1
ATOM 19198 N N . TYR B 1 465 ? 70.723 8.517 165.773 1.00 47.14 500 TYR B N 1
ATOM 19199 C CA . TYR B 1 465 ? 71.086 7.553 164.740 1.00 47.19 500 TYR B CA 1
ATOM 19200 C C . TYR B 1 465 ? 70.143 6.359 164.761 1.00 40.99 500 TYR B C 1
ATOM 19201 O O . TYR B 1 465 ? 69.725 5.869 163.706 1.00 39.49 500 TYR B O 1
ATOM 19219 N N . VAL B 1 466 ? 69.802 5.875 165.956 1.00 40.49 501 VAL B N 1
ATOM 19220 C CA . VAL B 1 466 ? 68.853 4.772 166.075 1.00 42.83 501 VAL B CA 1
ATOM 19221 C C . VAL B 1 466 ? 67.508 5.174 165.492 1.00 40.89 501 VAL B C 1
ATOM 19222 O O . VAL B 1 466 ? 66.872 4.405 164.761 1.00 40.01 501 VAL B O 1
ATOM 19235 N N . GLN B 1 467 ? 67.052 6.384 165.812 1.00 47.46 502 GLN B N 1
ATOM 19236 C CA . GLN B 1 467 ? 65.770 6.858 165.307 1.00 42.36 502 GLN B CA 1
ATOM 19237 C C . GLN B 1 467 ? 65.768 6.904 163.784 1.00 41.02 502 GLN B C 1
ATOM 19238 O O . GLN B 1 467 ? 64.860 6.372 163.136 1.00 35.74 502 GLN B O 1
ATOM 19252 N N . CYS B 1 468 ? 66.785 7.534 163.191 1.00 45.28 503 CYS B N 1
ATOM 19253 C CA . CYS B 1 468 ? 66.857 7.615 161.736 1.00 42.40 503 CYS B CA 1
ATOM 19254 C C . CYS B 1 468 ? 67.004 6.239 161.104 1.00 41.57 503 CYS B C 1
ATOM 19255 O O . CYS B 1 468 ? 66.516 6.011 159.991 1.00 40.54 503 CYS B O 1
ATOM 19263 N N . LEU B 1 469 ? 67.684 5.317 161.784 1.00 40.90 504 LEU B N 1
ATOM 19264 C CA . LEU B 1 469 ? 67.829 3.967 161.254 1.00 42.10 504 LEU B CA 1
ATOM 19265 C C . LEU B 1 469 ? 66.470 3.334 160.995 1.00 41.56 504 LEU B C 1
ATOM 19266 O O . LEU B 1 469 ? 66.254 2.716 159.947 1.00 43.13 504 LEU B O 1
ATOM 19282 N N . PHE B 1 470 ? 65.535 3.492 161.931 1.00 44.90 505 PHE B N 1
ATOM 19283 C CA . PHE B 1 470 ? 64.241 2.839 161.811 1.00 41.18 505 PHE B CA 1
ATOM 19284 C C . PHE B 1 470 ? 63.256 3.629 160.963 1.00 39.51 505 PHE B C 1
ATOM 19285 O O . PHE B 1 470 ? 62.317 3.036 160.424 1.00 46.32 505 PHE B O 1
ATOM 19302 N N . GLU B 1 471 ? 63.442 4.942 160.824 1.00 38.95 506 GLU B N 1
ATOM 19303 C CA . GLU B 1 471 ? 62.615 5.705 159.897 1.00 42.53 506 GLU B CA 1
ATOM 19304 C C . GLU B 1 471 ? 62.823 5.266 158.453 1.00 45.10 506 GLU B C 1
ATOM 19305 O O . GLU B 1 471 ? 61.976 5.553 157.601 1.00 42.12 506 GLU B O 1
ATOM 19317 N N . ASN B 1 472 ? 63.923 4.570 158.163 1.00 46.55 507 ASN B N 1
ATOM 19318 C CA . ASN B 1 472 ? 64.284 4.192 156.802 1.00 40.01 507 ASN B CA 1
ATOM 19319 C C . ASN B 1 472 ? 64.159 2.695 156.548 1.00 40.19 507 ASN B C 1
ATOM 19320 O O . ASN B 1 472 ? 64.639 2.210 155.520 1.00 40.62 507 ASN B O 1
ATOM 19331 N N . ILE B 1 473 ? 63.528 1.952 157.452 1.00 46.85 508 ILE B N 1
ATOM 19332 C CA . ILE B 1 473 ? 63.309 0.520 157.294 1.00 57.10 508 ILE B CA 1
ATOM 19333 C C . ILE B 1 473 ? 61.836 0.299 156.980 1.00 65.32 508 ILE B C 1
ATOM 19334 O O . ILE B 1 473 ? 60.960 0.801 157.693 1.00 62.87 508 ILE B O 1
ATOM 19350 N N . THR B 1 474 ? 61.565 -0.454 155.909 1.00 85.10 509 THR B N 1
ATOM 19351 C CA . THR B 1 474 ? 60.202 -0.712 155.444 1.00 96.96 509 THR B CA 1
ATOM 19352 C C . THR B 1 474 ? 60.068 -2.200 155.111 1.00 97.33 509 THR B C 1
ATOM 19353 O O . THR B 1 474 ? 59.976 -2.592 153.946 1.00 92.48 509 THR B O 1
ATOM 19364 N N . SER B 1 475 ? 60.043 -3.033 156.147 1.00 95.48 510 SER B N 1
ATOM 19365 C CA . SER B 1 475 ? 59.901 -4.466 155.947 1.00 110.04 510 SER B CA 1
ATOM 19366 C C . SER B 1 475 ? 59.383 -5.093 157.236 1.00 112.08 510 SER B C 1
ATOM 19367 O O . SER B 1 475 ? 59.755 -4.666 158.331 1.00 105.90 510 SER B O 1
ATOM 19375 N N . SER B 1 476 ? 58.529 -6.109 157.096 1.00 118.78 511 SER B N 1
ATOM 19376 C CA . SER B 1 476 ? 57.852 -6.727 158.236 1.00 120.35 511 SER B CA 1
ATOM 19377 C C . SER B 1 476 ? 58.864 -7.448 159.120 1.00 118.34 511 SER B C 1
ATOM 19378 O O . SER B 1 476 ? 59.319 -8.546 158.787 1.00 124.80 511 SER B O 1
ATOM 19386 N N . LEU B 1 477 ? 59.189 -6.847 160.266 1.00 110.28 512 LEU B N 1
ATOM 19387 C CA . LEU B 1 477 ? 60.306 -7.287 161.104 1.00 117.26 512 LEU B CA 1
ATOM 19388 C C . LEU B 1 477 ? 59.803 -8.313 162.118 1.00 118.95 512 LEU B C 1
ATOM 19389 O O . LEU B 1 477 ? 59.485 -8.001 163.265 1.00 119.16 512 LEU B O 1
ATOM 19405 N N . ASN B 1 478 ? 59.733 -9.571 161.676 1.00 127.54 513 ASN B N 1
ATOM 19406 C CA . ASN B 1 478 ? 59.331 -10.659 162.564 1.00 125.20 513 ASN B CA 1
ATOM 19407 C C . ASN B 1 478 ? 60.408 -11.028 163.575 1.00 122.40 513 ASN B C 1
ATOM 19408 O O . ASN B 1 478 ? 60.166 -11.898 164.418 1.00 126.34 513 ASN B O 1
ATOM 19419 N N . GLU B 1 479 ? 61.579 -10.396 163.506 1.00 127.11 514 GLU B N 1
ATOM 19420 C CA . GLU B 1 479 ? 62.693 -10.689 164.398 1.00 137.44 514 GLU B CA 1
ATOM 19421 C C . GLU B 1 479 ? 63.877 -9.817 164.009 1.00 139.43 514 GLU B C 1
ATOM 19422 O O . GLU B 1 479 ? 64.217 -8.868 164.723 1.00 141.07 514 GLU B O 1
ATOM 19434 N N . ASN B 1 480 ? 64.466 -10.128 162.848 1.00 143.05 515 ASN B N 1
ATOM 19435 C CA . ASN B 1 480 ? 65.657 -9.483 162.305 1.00 142.99 515 ASN B CA 1
ATOM 19436 C C . ASN B 1 480 ? 66.305 -8.555 163.317 1.00 139.35 515 ASN B C 1
ATOM 19437 O O . ASN B 1 480 ? 66.468 -7.351 163.098 1.00 136.81 515 ASN B O 1
ATOM 19448 N N . LEU B 1 481 ? 66.630 -9.179 164.439 1.00 141.61 516 LEU B N 1
ATOM 19449 C CA . LEU B 1 481 ? 67.273 -8.686 165.643 1.00 137.71 516 LEU B CA 1
ATOM 19450 C C . LEU B 1 481 ? 68.191 -7.466 165.573 1.00 131.05 516 LEU B C 1
ATOM 19451 O O . LEU B 1 481 ? 68.874 -7.181 166.559 1.00 130.54 516 LEU B O 1
ATOM 19467 N N . TYR B 1 482 ? 68.246 -6.720 164.460 1.00 131.77 517 TYR B N 1
ATOM 19468 C CA . TYR B 1 482 ? 68.724 -5.349 164.617 1.00 123.35 517 TYR B CA 1
ATOM 19469 C C . TYR B 1 482 ? 67.888 -4.666 165.685 1.00 126.31 517 TYR B C 1
ATOM 19470 O O . TYR B 1 482 ? 68.381 -3.797 166.410 1.00 122.19 517 TYR B O 1
ATOM 19488 N N . MET B 1 483 ? 66.617 -5.053 165.804 1.00 132.24 518 MET B N 1
ATOM 19489 C CA . MET B 1 483 ? 65.830 -4.669 166.966 1.00 125.62 518 MET B CA 1
ATOM 19490 C C . MET B 1 483 ? 66.597 -4.966 168.256 1.00 119.16 518 MET B C 1
ATOM 19491 O O . MET B 1 483 ? 66.899 -4.054 169.029 1.00 106.90 518 MET B O 1
ATOM 19505 N N . VAL B 1 484 ? 66.991 -6.228 168.472 1.00 119.50 519 VAL B N 1
ATOM 19506 C CA . VAL B 1 484 ? 67.410 -6.634 169.813 1.00 114.94 519 VAL B CA 1
ATOM 19507 C C . VAL B 1 484 ? 68.704 -5.935 170.215 1.00 112.18 519 VAL B C 1
ATOM 19508 O O . VAL B 1 484 ? 68.809 -5.399 171.321 1.00 107.78 519 VAL B O 1
ATOM 19521 N N . ASP B 1 485 ? 69.715 -5.936 169.341 1.00 113.78 520 ASP B N 1
ATOM 19522 C CA . ASP B 1 485 ? 70.975 -5.287 169.697 1.00 115.10 520 ASP B CA 1
ATOM 19523 C C . ASP B 1 485 ? 70.728 -3.851 170.133 1.00 108.65 520 ASP B C 1
ATOM 19524 O O . ASP B 1 485 ? 71.161 -3.427 171.210 1.00 108.11 520 ASP B O 1
ATOM 19533 N N . MET B 1 486 ? 70.010 -3.091 169.307 1.00 103.92 521 MET B N 1
ATOM 19534 C CA . MET B 1 486 ? 69.616 -1.741 169.690 1.00 95.63 521 MET B CA 1
ATOM 19535 C C . MET B 1 486 ? 68.652 -1.776 170.869 1.00 89.52 521 MET B C 1
ATOM 19536 O O . MET B 1 486 ? 68.793 -1.010 171.830 1.00 84.13 521 MET B O 1
ATOM 19550 N N . LEU B 1 487 ? 67.663 -2.671 170.812 1.00 88.45 522 LEU B N 1
ATOM 19551 C CA . LEU B 1 487 ? 66.663 -2.756 171.872 1.00 86.76 522 LEU B CA 1
ATOM 19552 C C . LEU B 1 487 ? 67.294 -3.227 173.178 1.00 90.99 522 LEU B C 1
ATOM 19553 O O . LEU B 1 487 ? 67.083 -2.624 174.236 1.00 82.37 522 LEU B O 1
ATOM 19568 N N . LYS B 1 488 ? 68.096 -4.291 173.114 1.00 100.65 523 LYS B N 1
ATOM 19569 C CA . LYS B 1 488 ? 68.751 -4.815 174.309 1.00 99.15 523 LYS B CA 1
ATOM 19570 C C . LYS B 1 488 ? 69.746 -3.814 174.887 1.00 94.74 523 LYS B C 1
ATOM 19571 O O . LYS B 1 488 ? 69.850 -3.673 176.111 1.00 93.38 523 LYS B O 1
ATOM 19590 N N . THR B 1 489 ? 70.488 -3.114 174.029 1.00 98.30 524 THR B N 1
ATOM 19591 C CA . THR B 1 489 ? 71.631 -2.320 174.465 1.00 97.76 524 THR B CA 1
ATOM 19592 C C . THR B 1 489 ? 71.386 -0.819 174.489 1.00 90.27 524 THR B C 1
ATOM 19593 O O . THR B 1 489 ? 71.985 -0.132 175.318 1.00 85.85 524 THR B O 1
ATOM 19604 N N . LEU B 1 490 ? 70.541 -0.284 173.605 1.00 86.15 525 LEU B N 1
ATOM 19605 C CA . LEU B 1 490 ? 70.323 1.160 173.538 1.00 78.14 525 LEU B CA 1
ATOM 19606 C C . LEU B 1 490 ? 68.896 1.553 173.897 1.00 70.07 525 LEU B C 1
ATOM 19607 O O . LEU B 1 490 ? 68.701 2.343 174.826 1.00 61.95 525 LEU B O 1
ATOM 19623 N N . ILE B 1 491 ? 67.889 1.035 173.194 1.00 72.01 526 ILE B N 1
ATOM 19624 C CA . ILE B 1 491 ? 66.529 1.546 173.366 1.00 61.48 526 ILE B CA 1
ATOM 19625 C C . ILE B 1 491 ? 66.037 1.282 174.783 1.00 55.13 526 ILE B C 1
ATOM 19626 O O . ILE B 1 491 ? 65.769 2.214 175.547 1.00 58.85 526 ILE B O 1
ATOM 19642 N N . ILE B 1 492 ? 65.911 0.010 175.155 1.00 53.74 527 ILE B N 1
ATOM 19643 C CA . ILE B 1 492 ? 65.359 -0.349 176.460 1.00 63.77 527 ILE B CA 1
ATOM 19644 C C . ILE B 1 492 ? 66.119 0.403 177.547 1.00 66.61 527 ILE B C 1
ATOM 19645 O O . ILE B 1 492 ? 65.496 1.134 178.329 1.00 61.13 527 ILE B O 1
ATOM 19661 N N . PRO B 1 493 ? 67.447 0.270 177.642 1.00 62.96 528 PRO B N 1
ATOM 19662 C CA . PRO B 1 493 ? 68.182 1.079 178.630 1.00 56.69 528 PRO B CA 1
ATOM 19663 C C . PRO B 1 493 ? 67.833 2.556 178.581 1.00 56.77 528 PRO B C 1
ATOM 19664 O O . PRO B 1 493 ? 67.655 3.179 179.634 1.00 62.57 528 PRO B O 1
ATOM 19675 N N . ALA B 1 494 ? 67.726 3.137 177.385 1.00 50.85 529 ALA B N 1
ATOM 19676 C CA . ALA B 1 494 ? 67.304 4.528 177.283 1.00 51.55 529 ALA B CA 1
ATOM 19677 C C . ALA B 1 494 ? 65.872 4.703 177.773 1.00 62.20 529 ALA B C 1
ATOM 19678 O O . ALA B 1 494 ? 65.540 5.719 178.393 1.00 60.02 529 ALA B O 1
ATOM 19685 N N . VAL B 1 495 ? 65.007 3.725 177.499 1.00 64.56 530 VAL B N 1
ATOM 19686 C CA . VAL B 1 495 ? 63.642 3.771 178.017 1.00 63.14 530 VAL B CA 1
ATOM 19687 C C . VAL B 1 495 ? 63.659 3.733 179.540 1.00 69.35 530 VAL B C 1
ATOM 19688 O O . VAL B 1 495 ? 63.001 4.538 180.208 1.00 74.66 530 VAL B O 1
ATOM 19701 N N . ARG B 1 496 ? 64.415 2.793 180.111 1.00 70.07 531 ARG B N 1
ATOM 19702 C CA . ARG B 1 496 ? 64.455 2.636 181.560 1.00 69.12 531 ARG B CA 1
ATOM 19703 C C . ARG B 1 496 ? 65.178 3.788 182.241 1.00 70.67 531 ARG B C 1
ATOM 19704 O O . ARG B 1 496 ? 64.989 3.997 183.443 1.00 84.16 531 ARG B O 1
ATOM 19725 N N . SER B 1 497 ? 65.999 4.531 181.500 1.00 72.91 532 SER B N 1
ATOM 19726 C CA . SER B 1 497 ? 66.825 5.574 182.090 1.00 81.10 532 SER B CA 1
ATOM 19727 C C . SER B 1 497 ? 65.990 6.506 182.958 1.00 79.97 532 SER B C 1
ATOM 19728 O O . SER B 1 497 ? 64.793 6.701 182.730 1.00 74.83 532 SER B O 1
ATOM 19736 N N . HIS B 1 498 ? 66.639 7.078 183.971 1.00 85.39 533 HIS B N 1
ATOM 19737 C CA . HIS B 1 498 ? 66.001 8.028 184.871 1.00 91.41 533 HIS B CA 1
ATOM 19738 C C . HIS B 1 498 ? 66.078 9.460 184.365 1.00 75.11 533 HIS B C 1
ATOM 19739 O O . HIS B 1 498 ? 65.355 10.321 184.877 1.00 72.82 533 HIS B O 1
ATOM 19753 N N . ASP B 1 499 ? 66.933 9.736 183.384 1.00 70.42 534 ASP B N 1
ATOM 19754 C CA . ASP B 1 499 ? 66.965 11.041 182.739 1.00 78.85 534 ASP B CA 1
ATOM 19755 C C . ASP B 1 499 ? 65.823 11.128 181.734 1.00 78.27 534 ASP B C 1
ATOM 19756 O O . ASP B 1 499 ? 65.766 10.343 180.782 1.00 78.39 534 ASP B O 1
ATOM 19765 N N . LEU B 1 500 ? 64.915 12.080 181.946 1.00 80.32 535 LEU B N 1
ATOM 19766 C CA . LEU B 1 500 ? 63.730 12.178 181.096 1.00 79.65 535 LEU B CA 1
ATOM 19767 C C . LEU B 1 500 ? 64.079 12.377 179.627 1.00 75.64 535 LEU B C 1
ATOM 19768 O O . LEU B 1 500 ? 63.492 11.683 178.779 1.00 78.37 535 LEU B O 1
ATOM 19784 N N . PRO B 1 501 ? 64.992 13.276 179.251 1.00 74.17 536 PRO B N 1
ATOM 19785 C CA . PRO B 1 501 ? 65.349 13.388 177.825 1.00 73.35 536 PRO B CA 1
ATOM 19786 C C . PRO B 1 501 ? 65.761 12.067 177.200 1.00 67.05 536 PRO B C 1
ATOM 19787 O O . PRO B 1 501 ? 65.371 11.775 176.063 1.00 59.35 536 PRO B O 1
ATOM 19798 N N . ILE B 1 502 ? 66.553 11.262 177.909 1.00 70.15 537 ILE B N 1
ATOM 19799 C CA . ILE B 1 502 ? 66.920 9.943 177.400 1.00 63.86 537 ILE B CA 1
ATOM 19800 C C . ILE B 1 502 ? 65.677 9.078 177.250 1.00 56.09 537 ILE B C 1
ATOM 19801 O O . ILE B 1 502 ? 65.466 8.432 176.217 1.00 46.76 537 ILE B O 1
ATOM 19817 N N . ARG B 1 503 ? 64.838 9.050 178.285 1.00 57.18 538 ARG B N 1
ATOM 19818 C CA . ARG B 1 503 ? 63.608 8.271 178.225 1.00 59.22 538 ARG B CA 1
ATOM 19819 C C . ARG B 1 503 ? 62.742 8.721 177.056 1.00 51.75 538 ARG B C 1
ATOM 19820 O O . ARG B 1 503 ? 62.413 7.929 176.168 1.00 54.03 538 ARG B O 1
ATOM 19841 N N . GLU B 1 504 ? 62.380 10.004 177.031 1.00 47.68 539 GLU B N 1
ATOM 19842 C CA . GLU B 1 504 ? 61.541 10.519 175.954 1.00 46.06 539 GLU B CA 1
ATOM 19843 C C . GLU B 1 504 ? 62.077 10.112 174.589 1.00 46.84 539 GLU B C 1
ATOM 19844 O O . GLU B 1 504 ? 61.304 9.774 173.686 1.00 56.26 539 GLU B O 1
ATOM 19856 N N . LYS B 1 505 ? 63.399 10.131 174.419 1.00 50.37 540 LYS B N 1
ATOM 19857 C CA . LYS B 1 505 ? 63.982 9.757 173.136 1.00 42.14 540 LYS B CA 1
ATOM 19858 C C . LYS B 1 505 ? 63.900 8.252 172.913 1.00 44.46 540 LYS B C 1
ATOM 19859 O O . LYS B 1 505 ? 63.628 7.798 171.796 1.00 37.98 540 LYS B O 1
ATOM 19878 N N . GLY B 1 506 ? 64.131 7.463 173.962 1.00 45.86 541 GLY B N 1
ATOM 19879 C CA . GLY B 1 506 ? 64.058 6.020 173.821 1.00 45.73 541 GLY B CA 1
ATOM 19880 C C . GLY B 1 506 ? 62.692 5.532 173.385 1.00 46.95 541 GLY B C 1
ATOM 19881 O O . GLY B 1 506 ? 62.586 4.549 172.647 1.00 46.98 541 GLY B O 1
ATOM 19885 N N . LEU B 1 507 ? 61.629 6.203 173.833 1.00 46.07 542 LEU B N 1
ATOM 19886 C CA . LEU B 1 507 ? 60.281 5.788 173.461 1.00 38.05 542 LEU B CA 1
ATOM 19887 C C . LEU B 1 507 ? 59.993 6.100 171.998 1.00 41.27 542 LEU B C 1
ATOM 19888 O O . LEU B 1 507 ? 59.324 5.319 171.313 1.00 39.07 542 LEU B O 1
ATOM 19904 N N . GLU B 1 508 ? 60.484 7.237 171.501 1.00 42.03 543 GLU B N 1
ATOM 19905 C CA . GLU B 1 508 ? 60.379 7.524 170.074 1.00 38.30 543 GLU B CA 1
ATOM 19906 C C . GLU B 1 508 ? 61.037 6.426 169.248 1.00 38.43 543 GLU B C 1
ATOM 19907 O O . GLU B 1 508 ? 60.548 6.070 168.171 1.00 40.93 543 GLU B O 1
ATOM 19919 N N . CYS B 1 509 ? 62.153 5.880 169.735 1.00 39.47 544 CYS B N 1
ATOM 19920 C CA . CYS B 1 509 ? 62.823 4.803 169.016 1.00 34.91 544 CYS B CA 1
ATOM 19921 C C . CYS B 1 509 ? 62.064 3.493 169.163 1.00 35.45 544 CYS B C 1
ATOM 19922 O O . CYS B 1 509 ? 61.943 2.726 168.202 1.00 36.99 544 CYS B O 1
ATOM 19930 N N . LEU B 1 510 ? 61.551 3.217 170.361 1.00 40.52 545 LEU B N 1
ATOM 19931 C CA . LEU B 1 510 ? 60.741 2.021 170.559 1.00 39.70 545 LEU B CA 1
ATOM 19932 C C . LEU B 1 510 ? 59.489 2.059 169.693 1.00 41.25 545 LEU B C 1
ATOM 19933 O O . LEU B 1 510 ? 59.055 1.028 169.168 1.00 44.63 545 LEU B O 1
ATOM 19949 N N . SER B 1 511 ? 58.895 3.243 169.531 1.00 37.52 546 SER B N 1
ATOM 19950 C CA . SER B 1 511 ? 57.712 3.370 168.688 1.00 33.20 546 SER B CA 1
ATOM 19951 C C . SER B 1 511 ? 58.003 2.923 167.262 1.00 34.08 546 SER B C 1
ATOM 19952 O O . SER B 1 511 ? 57.189 2.229 166.643 1.00 36.14 546 SER B O 1
ATOM 19960 N N . LEU B 1 512 ? 59.161 3.309 166.724 1.00 35.46 547 LEU B N 1
ATOM 19961 C CA . LEU B 1 512 ? 59.495 2.959 165.349 1.00 34.40 547 LEU B CA 1
ATOM 19962 C C . LEU B 1 512 ? 59.709 1.461 165.183 1.00 39.11 547 LEU B C 1
ATOM 19963 O O . LEU B 1 512 ? 59.491 0.924 164.092 1.00 37.86 547 LEU B O 1
ATOM 19979 N N . VAL B 1 513 ? 60.139 0.773 166.240 1.00 40.67 548 VAL B N 1
ATOM 19980 C CA . VAL B 1 513 ? 60.275 -0.678 166.173 1.00 38.51 548 VAL B CA 1
ATOM 19981 C C . VAL B 1 513 ? 58.903 -1.337 166.230 1.00 38.35 548 VAL B C 1
ATOM 19982 O O . VAL B 1 513 ? 58.657 -2.353 165.571 1.00 38.97 548 VAL B O 1
ATOM 19995 N N . CYS B 1 514 ? 57.986 -0.767 167.014 1.00 41.48 549 CYS B N 1
ATOM 19996 C CA . CYS B 1 514 ? 56.636 -1.309 167.093 1.00 40.26 549 CYS B CA 1
ATOM 19997 C C . CYS B 1 514 ? 55.930 -1.251 165.745 1.00 41.83 549 CYS B C 1
ATOM 19998 O O . CYS B 1 514 ? 55.085 -2.104 165.452 1.00 39.95 549 CYS B O 1
ATOM 20006 N N . LEU B 1 515 ? 56.258 -0.263 164.914 1.00 36.63 550 LEU B N 1
ATOM 20007 C CA . LEU B 1 515 ? 55.696 -0.188 163.571 1.00 33.14 550 LEU B CA 1
ATOM 20008 C C . LEU B 1 515 ? 56.235 -1.265 162.647 1.00 38.13 550 LEU B C 1
ATOM 20009 O O . LEU B 1 515 ? 55.829 -1.309 161.480 1.00 32.85 550 LEU B O 1
ATOM 20025 N N . LEU B 1 516 ? 57.136 -2.121 163.130 1.00 40.05 551 LEU B N 1
ATOM 20026 C CA . LEU B 1 516 ? 57.728 -3.174 162.324 1.00 44.28 551 LEU B CA 1
ATOM 20027 C C . LEU B 1 516 ? 57.294 -4.569 162.744 1.00 45.73 551 LEU B C 1
ATOM 20028 O O . LEU B 1 516 ? 57.545 -5.525 162.003 1.00 61.72 551 LEU B O 1
ATOM 20044 N N . ASN B 1 517 ? 56.655 -4.714 163.902 1.00 45.32 552 ASN B N 1
ATOM 20045 C CA . ASN B 1 517 ? 56.113 -5.995 164.340 1.00 48.68 552 ASN B CA 1
ATOM 20046 C C . ASN B 1 517 ? 54.811 -5.736 165.079 1.00 43.73 552 ASN B C 1
ATOM 20047 O O . ASN B 1 517 ? 54.794 -5.000 166.070 1.00 39.73 552 ASN B O 1
ATOM 20058 N N . ALA B 1 518 ? 53.724 -6.343 164.598 1.00 39.51 553 ALA B N 1
ATOM 20059 C CA . ALA B 1 518 ? 52.412 -6.101 165.187 1.00 35.35 553 ALA B CA 1
ATOM 20060 C C . ALA B 1 518 ? 52.321 -6.658 166.602 1.00 42.05 553 ALA B C 1
ATOM 20061 O O . ALA B 1 518 ? 51.754 -6.015 167.492 1.00 42.06 553 ALA B O 1
ATOM 20068 N N . ASP B 1 519 ? 52.861 -7.856 166.828 1.00 49.28 554 ASP B N 1
ATOM 20069 C CA . ASP B 1 519 ? 52.790 -8.453 168.156 1.00 47.40 554 ASP B CA 1
ATOM 20070 C C . ASP B 1 519 ? 53.560 -7.632 169.180 1.00 48.87 554 ASP B C 1
ATOM 20071 O O . ASP B 1 519 ? 53.149 -7.549 170.343 1.00 46.74 554 ASP B O 1
ATOM 20080 N N . LEU B 1 520 ? 54.673 -7.021 168.775 1.00 46.79 555 LEU B N 1
ATOM 20081 C CA . LEU B 1 520 ? 55.420 -6.175 169.698 1.00 46.74 555 LEU B CA 1
ATOM 20082 C C . LEU B 1 520 ? 54.648 -4.902 170.018 1.00 41.07 555 LEU B C 1
ATOM 20083 O O . LEU B 1 520 ? 54.621 -4.458 171.170 1.00 40.40 555 LEU B O 1
ATOM 20099 N N . ALA B 1 521 ? 54.015 -4.301 169.010 1.00 40.74 556 ALA B N 1
ATOM 20100 C CA . ALA B 1 521 ? 53.205 -3.112 169.247 1.00 38.65 556 ALA B CA 1
ATOM 20101 C C . ALA B 1 521 ? 52.040 -3.424 170.175 1.00 37.23 556 ALA B C 1
ATOM 20102 O O . ALA B 1 521 ? 51.762 -2.673 171.117 1.00 34.95 556 ALA B O 1
ATOM 20109 N N . PHE B 1 522 ? 51.345 -4.534 169.925 1.00 38.08 557 PHE B N 1
ATOM 20110 C CA . PHE B 1 522 ? 50.231 -4.915 170.784 1.00 40.59 557 PHE B CA 1
ATOM 20111 C C . PHE B 1 522 ? 50.704 -5.168 172.208 1.00 41.21 557 PHE B C 1
ATOM 20112 O O . PHE B 1 522 ? 49.988 -4.874 173.172 1.00 40.44 557 PHE B O 1
ATOM 20129 N N . GLU B 1 523 ? 51.912 -5.714 172.358 1.00 46.63 558 GLU B N 1
ATOM 20130 C CA . GLU B 1 523 ? 52.470 -5.947 173.684 1.00 43.28 558 GLU B CA 1
ATOM 20131 C C . GLU B 1 523 ? 52.703 -4.643 174.433 1.00 42.00 558 GLU B C 1
ATOM 20132 O O . GLU B 1 523 ? 52.619 -4.614 175.664 1.00 47.00 558 GLU B O 1
ATOM 20144 N N . ASN B 1 524 ? 52.990 -3.558 173.715 1.00 39.70 559 ASN B N 1
ATOM 20145 C CA . ASN B 1 524 ? 53.427 -2.311 174.329 1.00 38.92 559 ASN B CA 1
ATOM 20146 C C . ASN B 1 524 ? 52.366 -1.219 174.300 1.00 38.66 559 ASN B C 1
ATOM 20147 O O . ASN B 1 524 ? 52.659 -0.079 174.672 1.00 38.77 559 ASN B O 1
ATOM 20158 N N . VAL B 1 525 ? 51.142 -1.532 173.873 1.00 38.68 560 VAL B N 1
ATOM 20159 C CA . VAL B 1 525 ? 50.058 -0.555 173.976 1.00 32.95 560 VAL B CA 1
ATOM 20160 C C . VAL B 1 525 ? 49.890 -0.071 175.408 1.00 33.79 560 VAL B C 1
ATOM 20161 O O . VAL B 1 525 ? 49.766 1.150 175.616 1.00 36.09 560 VAL B O 1
ATOM 20174 N N . PRO B 1 526 ? 49.866 -0.932 176.428 1.00 39.02 561 PRO B N 1
ATOM 20175 C CA . PRO B 1 526 ? 49.723 -0.427 177.802 1.00 38.30 561 PRO B CA 1
ATOM 20176 C C . PRO B 1 526 ? 50.829 0.525 178.215 1.00 35.43 561 PRO B C 1
ATOM 20177 O O . PRO B 1 526 ? 50.585 1.435 179.015 1.00 37.07 561 PRO B O 1
ATOM 20188 N N . LEU B 1 527 ? 52.046 0.335 177.704 1.00 38.79 562 LEU B N 1
ATOM 20189 C CA . LEU B 1 527 ? 53.127 1.270 177.996 1.00 44.87 562 LEU B CA 1
ATOM 20190 C C . LEU B 1 527 ? 52.768 2.675 177.537 1.00 34.44 562 LEU B C 1
ATOM 20191 O O . LEU B 1 527 ? 52.843 3.633 178.312 1.00 42.08 562 LEU B O 1
ATOM 20207 N N . TYR B 1 528 ? 52.369 2.816 176.273 1.00 32.83 563 TYR B N 1
ATOM 20208 C CA . TYR B 1 528 ? 52.103 4.142 175.730 1.00 37.38 563 TYR B CA 1
ATOM 20209 C C . TYR B 1 528 ? 50.825 4.742 176.300 1.00 35.28 563 TYR B C 1
ATOM 20210 O O . TYR B 1 528 ? 50.724 5.967 176.423 1.00 38.37 563 TYR B O 1
ATOM 20228 N N . LEU B 1 529 ? 49.844 3.909 176.654 1.00 39.41 564 LEU B N 1
ATOM 20229 C CA . LEU B 1 529 ? 48.693 4.405 177.402 1.00 34.31 564 LEU B CA 1
ATOM 20230 C C . LEU B 1 529 ? 49.135 4.979 178.741 1.00 38.87 564 LEU B C 1
ATOM 20231 O O . LEU B 1 529 ? 48.697 6.060 179.146 1.00 47.88 564 LEU B O 1
ATOM 20247 N N . HIS B 1 530 ? 50.008 4.258 179.443 1.00 44.34 565 HIS B N 1
ATOM 20248 C CA . HIS B 1 530 ? 50.577 4.770 180.683 1.00 46.71 565 HIS B CA 1
ATOM 20249 C C . HIS B 1 530 ? 51.375 6.043 180.433 1.00 49.23 565 HIS B C 1
ATOM 20250 O O . HIS B 1 530 ? 51.389 6.952 181.270 1.00 54.52 565 HIS B O 1
ATOM 20264 N N . CYS B 1 531 ? 52.043 6.128 179.281 1.00 52.67 566 CYS B N 1
ATOM 20265 C CA . CYS B 1 531 ? 52.800 7.330 178.949 1.00 49.01 566 CYS B CA 1
ATOM 20266 C C . CYS B 1 531 ? 51.885 8.540 178.825 1.00 46.49 566 CYS B C 1
ATOM 20267 O O . CYS B 1 531 ? 52.227 9.634 179.286 1.00 47.23 566 CYS B O 1
ATOM 20275 N N . TYR B 1 532 ? 50.718 8.370 178.203 1.00 44.72 567 TYR B N 1
ATOM 20276 C CA . TYR B 1 532 ? 49.818 9.505 178.036 1.00 50.26 567 TYR B CA 1
ATOM 20277 C C . TYR B 1 532 ? 49.259 9.964 179.376 1.00 51.57 567 TYR B C 1
ATOM 20278 O O . TYR B 1 532 ? 49.199 11.168 179.650 1.00 54.50 567 TYR B O 1
ATOM 20296 N N . GLU B 1 533 ? 48.847 9.022 180.224 1.00 51.23 568 GLU B N 1
ATOM 20297 C CA . GLU B 1 533 ? 48.218 9.380 181.490 1.00 57.31 568 GLU B CA 1
ATOM 20298 C C . GLU B 1 533 ? 49.205 10.081 182.416 1.00 55.44 568 GLU B C 1
ATOM 20299 O O . GLU B 1 533 ? 48.955 11.199 182.880 1.00 57.31 568 GLU B O 1
ATOM 20311 N N . LYS B 1 534 ? 50.337 9.439 182.694 1.00 59.32 569 LYS B N 1
ATOM 20312 C CA . LYS B 1 534 ? 51.289 9.928 183.681 1.00 57.51 569 LYS B CA 1
ATOM 20313 C C . LYS B 1 534 ? 52.478 10.659 183.071 1.00 52.87 569 LYS B C 1
ATOM 20314 O O . LYS B 1 534 ? 53.342 11.127 183.816 1.00 54.06 569 LYS B O 1
ATOM 20333 N N . GLY B 1 535 ? 52.547 10.775 181.746 1.00 58.93 570 GLY B N 1
ATOM 20334 C CA . GLY B 1 535 ? 53.728 11.319 181.112 1.00 56.47 570 GLY B CA 1
ATOM 20335 C C . GLY B 1 535 ? 53.676 12.821 180.920 1.00 55.18 570 GLY B C 1
ATOM 20336 O O . GLY B 1 535 ? 52.673 13.481 181.184 1.00 54.44 570 GLY B O 1
ATOM 20340 N N . SER B 1 536 ? 54.797 13.357 180.448 1.00 56.33 571 SER B N 1
ATOM 20341 C CA . SER B 1 536 ? 54.910 14.772 180.145 1.00 50.17 571 SER B CA 1
ATOM 20342 C C . SER B 1 536 ? 54.108 15.111 178.891 1.00 49.52 571 SER B C 1
ATOM 20343 O O . SER B 1 536 ? 53.655 14.234 178.150 1.00 58.40 571 SER B O 1
ATOM 20351 N N . VAL B 1 537 ? 53.932 16.412 178.655 1.00 50.22 572 VAL B N 1
ATOM 20352 C CA . VAL B 1 537 ? 53.220 16.855 177.460 1.00 45.88 572 VAL B CA 1
ATOM 20353 C C . VAL B 1 537 ? 53.951 16.387 176.209 1.00 54.43 572 VAL B C 1
ATOM 20354 O O . VAL B 1 537 ? 53.326 16.011 175.210 1.00 51.69 572 VAL B O 1
ATOM 20367 N N . VAL B 1 538 ? 55.285 16.411 176.241 1.00 65.29 573 VAL B N 1
ATOM 20368 C CA . VAL B 1 538 ? 56.070 15.862 175.141 1.00 55.57 573 VAL B CA 1
ATOM 20369 C C . VAL B 1 538 ? 55.760 14.384 174.967 1.00 53.04 573 VAL B C 1
ATOM 20370 O O . VAL B 1 538 ? 55.640 13.884 173.843 1.00 50.89 573 VAL B O 1
ATOM 20383 N N . LEU B 1 539 ? 55.628 13.664 176.078 1.00 53.14 574 LEU B N 1
ATOM 20384 C CA . LEU B 1 539 ? 55.385 12.232 176.020 1.00 50.33 574 LEU B CA 1
ATOM 20385 C C . LEU B 1 539 ? 53.935 11.920 175.678 1.00 49.45 574 LEU B C 1
ATOM 20386 O O . LEU B 1 539 ? 53.656 10.882 175.069 1.00 44.40 574 LEU B O 1
ATOM 20402 N N . LYS B 1 540 ? 53.002 12.797 176.052 1.00 47.26 575 LYS B N 1
ATOM 20403 C CA . LYS B 1 540 ? 51.621 12.634 175.613 1.00 46.54 575 LYS B CA 1
ATOM 20404 C C . LYS B 1 540 ? 51.526 12.665 174.094 1.00 43.87 575 LYS B C 1
ATOM 20405 O O . LYS B 1 540 ? 50.811 11.856 173.493 1.00 45.71 575 LYS B O 1
ATOM 20424 N N . CYS B 1 541 ? 52.240 13.594 173.454 1.00 45.53 576 CYS B N 1
ATOM 20425 C CA . CYS B 1 541 ? 52.228 13.660 171.997 1.00 44.49 576 CYS B CA 1
ATOM 20426 C C . CYS B 1 541 ? 52.842 12.408 171.384 1.00 41.86 576 CYS B C 1
ATOM 20427 O O . CYS B 1 541 ? 52.375 11.921 170.350 1.00 37.44 576 CYS B O 1
ATOM 20435 N N . THR B 1 542 ? 53.894 11.874 172.006 1.00 39.24 577 THR B N 1
ATOM 20436 C CA . THR B 1 542 ? 54.509 10.654 171.496 1.00 43.19 577 THR B CA 1
ATOM 20437 C C . THR B 1 542 ? 53.537 9.485 171.567 1.00 35.11 577 THR B C 1
ATOM 20438 O O . THR B 1 542 ? 53.518 8.628 170.676 1.00 34.90 577 THR B O 1
ATOM 20449 N N . ALA B 1 543 ? 52.724 9.430 172.622 1.00 35.38 578 ALA B N 1
ATOM 20450 C CA . ALA B 1 543 ? 51.720 8.379 172.732 1.00 37.06 578 ALA B CA 1
ATOM 20451 C C . ALA B 1 543 ? 50.678 8.506 171.627 1.00 32.84 578 ALA B C 1
ATOM 20452 O O . ALA B 1 543 ? 50.329 7.519 170.971 1.00 28.96 578 ALA B O 1
ATOM 20459 N N . ILE B 1 544 ? 50.174 9.721 171.405 1.00 29.00 579 ILE B N 1
ATOM 20460 C CA . ILE B 1 544 ? 49.169 9.937 170.368 1.00 28.45 579 ILE B CA 1
ATOM 20461 C C . ILE B 1 544 ? 49.717 9.542 169.004 1.00 30.38 579 ILE B C 1
ATOM 20462 O O . ILE B 1 544 ? 49.037 8.875 168.215 1.00 31.65 579 ILE B O 1
ATOM 20478 N N . ARG B 1 545 ? 50.950 9.953 168.700 1.00 28.61 580 ARG B N 1
ATOM 20479 C CA . ARG B 1 545 ? 51.540 9.631 167.404 1.00 26.93 580 ARG B CA 1
ATOM 20480 C C . ARG B 1 545 ? 51.745 8.131 167.249 1.00 28.12 580 ARG B C 1
ATOM 20481 O O . ARG B 1 545 ? 51.503 7.569 166.176 1.00 31.64 580 ARG B O 1
ATOM 20502 N N . THR B 1 546 ? 52.194 7.465 168.311 1.00 29.98 581 THR B N 1
ATOM 20503 C CA . THR B 1 546 ? 52.530 6.049 168.216 1.00 33.05 581 THR B CA 1
ATOM 20504 C C . THR B 1 546 ? 51.279 5.193 168.080 1.00 31.63 581 THR B C 1
ATOM 20505 O O . THR B 1 546 ? 51.187 4.348 167.183 1.00 31.55 581 THR B O 1
ATOM 20516 N N . LEU B 1 547 ? 50.310 5.385 168.976 1.00 31.18 582 LEU B N 1
ATOM 20517 C CA . LEU B 1 547 ? 49.092 4.583 168.933 1.00 34.80 582 LEU B CA 1
ATOM 20518 C C . LEU B 1 547 ? 48.361 4.761 167.608 1.00 32.77 582 LEU B C 1
ATOM 20519 O O . LEU B 1 547 ? 47.834 3.795 167.047 1.00 31.85 582 LEU B O 1
ATOM 20535 N N . THR B 1 548 ? 48.330 5.986 167.084 1.00 27.59 583 THR B N 1
ATOM 20536 C CA . THR B 1 548 ? 47.736 6.209 165.770 1.00 31.28 583 THR B CA 1
ATOM 20537 C C . THR B 1 548 ? 48.485 5.431 164.696 1.00 33.50 583 THR B C 1
ATOM 20538 O O . THR B 1 548 ? 47.877 4.716 163.892 1.00 35.02 583 THR B O 1
ATOM 20549 N N . ASP B 1 549 ? 49.813 5.565 164.664 1.00 34.07 584 ASP B N 1
ATOM 20550 C CA . ASP B 1 549 ? 50.604 4.878 163.649 1.00 38.88 584 ASP B CA 1
ATOM 20551 C C . ASP B 1 549 ? 50.484 3.365 163.779 1.00 37.51 584 ASP B C 1
ATOM 20552 O O . ASP B 1 549 ? 50.463 2.650 162.771 1.00 38.30 584 ASP B O 1
ATOM 20561 N N . MET B 1 550 ? 50.412 2.854 165.009 1.00 34.95 585 MET B N 1
ATOM 20562 C CA . MET B 1 550 ? 50.177 1.427 165.203 1.00 33.92 585 MET B CA 1
ATOM 20563 C C . MET B 1 550 ? 48.921 0.978 164.467 1.00 35.71 585 MET B C 1
ATOM 20564 O O . MET B 1 550 ? 48.936 -0.014 163.731 1.00 36.70 585 MET B O 1
ATOM 20578 N N . LEU B 1 551 ? 47.819 1.705 164.659 1.00 35.99 586 LEU B N 1
ATOM 20579 C CA . LEU B 1 551 ? 46.556 1.324 164.036 1.00 31.90 586 LEU B CA 1
ATOM 20580 C C . LEU B 1 551 ? 46.647 1.401 162.518 1.00 31.40 586 LEU B C 1
ATOM 20581 O O . LEU B 1 551 ? 46.194 0.494 161.811 1.00 29.19 586 LEU B O 1
ATOM 20597 N N . ILE B 1 552 ? 47.229 2.483 161.997 1.00 31.92 587 ILE B N 1
ATOM 20598 C CA . ILE B 1 552 ? 47.353 2.634 160.549 1.00 34.11 587 ILE B CA 1
ATOM 20599 C C . ILE B 1 552 ? 48.247 1.545 159.976 1.00 34.86 587 ILE B C 1
ATOM 20600 O O . ILE B 1 552 ? 47.962 0.984 158.911 1.00 41.00 587 ILE B O 1
ATOM 20616 N N . GLN B 1 553 ? 49.343 1.232 160.664 1.00 34.93 588 GLN B N 1
ATOM 20617 C CA . GLN B 1 553 ? 50.316 0.295 160.120 1.00 36.28 588 GLN B CA 1
ATOM 20618 C C . GLN B 1 553 ? 49.844 -1.148 160.243 1.00 29.06 588 GLN B C 1
ATOM 20619 O O . GLN B 1 553 ? 49.974 -1.927 159.293 1.00 36.44 588 GLN B O 1
ATOM 20633 N N . HIS B 1 554 ? 49.294 -1.523 161.395 1.00 30.35 589 HIS B N 1
ATOM 20634 C CA . HIS B 1 554 ? 48.941 -2.907 161.670 1.00 34.19 589 HIS B CA 1
ATOM 20635 C C . HIS B 1 554 ? 47.446 -3.180 161.589 1.00 34.04 589 HIS B C 1
ATOM 20636 O O . HIS B 1 554 ? 47.036 -4.331 161.754 1.00 39.24 589 HIS B O 1
ATOM 20650 N N . GLY B 1 555 ? 46.629 -2.169 161.340 1.00 31.43 590 GLY B N 1
ATOM 20651 C CA . GLY B 1 555 ? 45.195 -2.387 161.226 1.00 33.70 590 GLY B CA 1
ATOM 20652 C C . GLY B 1 555 ? 44.490 -2.333 162.566 1.00 38.76 590 GLY B C 1
ATOM 20653 O O . GLY B 1 555 ? 45.030 -2.703 163.607 1.00 44.34 590 GLY B O 1
ATOM 20657 N N . LYS B 1 556 ? 43.241 -1.866 162.532 1.00 34.85 591 LYS B N 1
ATOM 20658 C CA . LYS B 1 556 ? 42.474 -1.675 163.756 1.00 36.34 591 LYS B CA 1
ATOM 20659 C C . LYS B 1 556 ? 41.967 -2.983 164.350 1.00 37.10 591 LYS B C 1
ATOM 20660 O O . LYS B 1 556 ? 41.708 -3.039 165.556 1.00 36.39 591 LYS B O 1
ATOM 20679 N N . ALA B 1 557 ? 41.822 -4.033 163.540 1.00 39.66 592 ALA B N 1
ATOM 20680 C CA . ALA B 1 557 ? 41.343 -5.309 164.057 1.00 41.04 592 ALA B CA 1
ATOM 20681 C C . ALA B 1 557 ? 42.300 -5.914 165.073 1.00 41.53 592 ALA B C 1
ATOM 20682 O O . ALA B 1 557 ? 41.891 -6.775 165.857 1.00 38.35 592 ALA B O 1
ATOM 20689 N N . LYS B 1 558 ? 43.564 -5.484 165.073 1.00 47.25 593 LYS B N 1
ATOM 20690 C CA . LYS B 1 558 ? 44.544 -6.035 166.002 1.00 38.62 593 LYS B CA 1
ATOM 20691 C C . LYS B 1 558 ? 44.336 -5.516 167.418 1.00 38.66 593 LYS B C 1
ATOM 20692 O O . LYS B 1 558 ? 44.656 -6.217 168.383 1.00 42.75 593 LYS B O 1
ATOM 20711 N N . PHE B 1 559 ? 43.798 -4.309 167.566 1.00 37.72 594 PHE B N 1
ATOM 20712 C CA . PHE B 1 559 ? 43.752 -3.614 168.847 1.00 38.12 594 PHE B CA 1
ATOM 20713 C C . PHE B 1 559 ? 42.319 -3.382 169.314 1.00 43.61 594 PHE B C 1
ATOM 20714 O O . PHE B 1 559 ? 42.007 -2.356 169.920 1.00 47.73 594 PHE B O 1
ATOM 20731 N N . THR B 1 560 ? 41.424 -4.334 169.045 1.00 49.02 595 THR B N 1
ATOM 20732 C CA . THR B 1 560 ? 40.036 -4.168 169.466 1.00 48.15 595 THR B CA 1
ATOM 20733 C C . THR B 1 560 ? 39.905 -4.167 170.984 1.00 40.93 595 THR B C 1
ATOM 20734 O O . THR B 1 560 ? 38.970 -3.563 171.520 1.00 41.30 595 THR B O 1
ATOM 20745 N N . GLU B 1 561 ? 40.825 -4.826 171.693 1.00 39.32 596 GLU B N 1
ATOM 20746 C CA . GLU B 1 561 ? 40.804 -4.804 173.151 1.00 43.99 596 GLU B CA 1
ATOM 20747 C C . GLU B 1 561 ? 41.167 -3.444 173.730 1.00 49.05 596 GLU B C 1
ATOM 20748 O O . GLU B 1 561 ? 41.061 -3.265 174.948 1.00 50.77 596 GLU B O 1
ATOM 20760 N N . TYR B 1 562 ? 41.592 -2.486 172.900 1.00 50.72 597 TYR B N 1
ATOM 20761 C CA . TYR B 1 562 ? 42.030 -1.183 173.384 1.00 44.09 597 TYR B CA 1
ATOM 20762 C C . TYR B 1 562 ? 41.288 -0.020 172.732 1.00 37.93 597 TYR B C 1
ATOM 20763 O O . TYR B 1 562 ? 41.707 1.131 172.896 1.00 36.21 597 TYR B O 1
ATOM 20781 N N . GLU B 1 563 ? 40.199 -0.283 172.007 1.00 39.31 598 GLU B N 1
ATOM 20782 C CA . GLU B 1 563 ? 39.447 0.791 171.364 1.00 41.03 598 GLU B CA 1
ATOM 20783 C C . GLU B 1 563 ? 39.087 1.890 172.355 1.00 42.32 598 GLU B C 1
ATOM 20784 O O . GLU B 1 563 ? 39.241 3.082 172.066 1.00 38.70 598 GLU B O 1
ATOM 20796 N N . ASP B 1 564 ? 38.598 1.506 173.534 1.00 39.49 599 ASP B N 1
ATOM 20797 C CA . ASP B 1 564 ? 38.130 2.499 174.493 1.00 41.96 599 ASP B CA 1
ATOM 20798 C C . ASP B 1 564 ? 39.291 3.262 175.115 1.00 38.64 599 ASP B C 1
ATOM 20799 O O . ASP B 1 564 ? 39.224 4.486 175.270 1.00 41.19 599 ASP B O 1
ATOM 20808 N N . ALA B 1 565 ? 40.364 2.559 175.481 1.00 41.85 600 ALA B N 1
ATOM 20809 C CA . ALA B 1 565 ? 41.526 3.235 176.048 1.00 41.83 600 ALA B CA 1
ATOM 20810 C C . ALA B 1 565 ? 42.144 4.196 175.042 1.00 40.08 600 ALA B C 1
ATOM 20811 O O . ALA B 1 565 ? 42.515 5.321 175.393 1.00 37.72 600 ALA B O 1
ATOM 20818 N N . ILE B 1 566 ? 42.262 3.772 173.784 1.00 36.47 601 ILE B N 1
ATOM 20819 C CA . ILE B 1 566 ? 42.832 4.641 172.760 1.00 36.54 601 ILE B CA 1
ATOM 20820 C C . ILE B 1 566 ? 41.883 5.792 172.453 1.00 36.05 601 ILE B C 1
ATOM 20821 O O . ILE B 1 566 ? 42.270 6.964 172.496 1.00 35.35 601 ILE B O 1
ATOM 20837 N N . SER B 1 567 ? 40.627 5.478 172.134 1.00 37.80 602 SER B N 1
ATOM 20838 C CA . SER B 1 567 ? 39.653 6.533 171.882 1.00 35.18 602 SER B CA 1
ATOM 20839 C C . SER B 1 567 ? 39.548 7.482 173.066 1.00 33.37 602 SER B C 1
ATOM 20840 O O . SER B 1 567 ? 39.208 8.657 172.895 1.00 29.13 602 SER B O 1
ATOM 20848 N N . SER B 1 568 ? 39.850 6.996 174.269 1.00 36.94 603 SER B N 1
ATOM 20849 C CA . SER B 1 568 ? 39.767 7.832 175.459 1.00 38.05 603 SER B CA 1
ATOM 20850 C C . SER B 1 568 ? 40.801 8.952 175.428 1.00 38.78 603 SER B C 1
ATOM 20851 O O . SER B 1 568 ? 40.473 10.118 175.676 1.00 39.29 603 SER B O 1
ATOM 20859 N N . ILE B 1 569 ? 42.062 8.622 175.135 1.00 44.29 604 ILE B N 1
ATOM 20860 C CA . ILE B 1 569 ? 43.095 9.653 175.110 1.00 43.43 604 ILE B CA 1
ATOM 20861 C C . ILE B 1 569 ? 42.888 10.585 173.924 1.00 39.39 604 ILE B C 1
ATOM 20862 O O . ILE B 1 569 ? 43.229 11.771 173.991 1.00 38.54 604 ILE B O 1
ATOM 20878 N N . LEU B 1 570 ? 42.322 10.075 172.828 1.00 38.46 605 LEU B N 1
ATOM 20879 C CA . LEU B 1 570 ? 42.022 10.931 171.687 1.00 34.99 605 LEU B CA 1
ATOM 20880 C C . LEU B 1 570 ? 40.970 11.975 172.042 1.00 37.99 605 LEU B C 1
ATOM 20881 O O . LEU B 1 570 ? 41.076 13.135 171.630 1.00 40.14 605 LEU B O 1
ATOM 20897 N N . PHE B 1 571 ? 39.943 11.582 172.801 1.00 36.48 606 PHE B N 1
ATOM 20898 C CA . PHE B 1 571 ? 38.960 12.554 173.271 1.00 34.51 606 PHE B CA 1
ATOM 20899 C C . PHE B 1 571 ? 39.603 13.561 174.212 1.00 32.35 606 PHE B C 1
ATOM 20900 O O . PHE B 1 571 ? 39.397 14.772 174.082 1.00 37.31 606 PHE B O 1
ATOM 20917 N N . GLU B 1 572 ? 40.384 13.073 175.174 1.00 34.25 607 GLU B N 1
ATOM 20918 C CA . GLU B 1 572 ? 41.029 13.968 176.126 1.00 40.39 607 GLU B CA 1
ATOM 20919 C C . GLU B 1 572 ? 41.954 14.947 175.416 1.00 41.51 607 GLU B C 1
ATOM 20920 O O . GLU B 1 572 ? 41.965 16.142 175.731 1.00 48.27 607 GLU B O 1
ATOM 20932 N N . ALA B 1 573 ? 42.736 14.461 174.449 1.00 41.70 608 ALA B N 1
ATOM 20933 C CA . ALA B 1 573 ? 43.619 15.346 173.697 1.00 41.00 608 ALA B CA 1
ATOM 20934 C C . ALA B 1 573 ? 42.820 16.362 172.895 1.00 39.76 608 ALA B C 1
ATOM 20935 O O . ALA B 1 573 ? 43.196 17.536 172.813 1.00 36.31 608 ALA B O 1
ATOM 20942 N N . LEU B 1 574 ? 41.707 15.929 172.304 1.00 44.14 609 LEU B N 1
ATOM 20943 C CA . LEU B 1 574 ? 40.918 16.813 171.456 1.00 44.10 609 LEU B CA 1
ATOM 20944 C C . LEU B 1 574 ? 40.313 17.964 172.247 1.00 46.30 609 LEU B C 1
ATOM 20945 O O . LEU B 1 574 ? 40.092 19.047 171.694 1.00 47.68 609 LEU B O 1
ATOM 20961 N N . GLY B 1 575 ? 40.037 17.755 173.531 1.00 44.20 610 GLY B N 1
ATOM 20962 C CA . GLY B 1 575 ? 39.377 18.748 174.347 1.00 47.31 610 GLY B CA 1
ATOM 20963 C C . GLY B 1 575 ? 40.280 19.607 175.200 1.00 52.08 610 GLY B C 1
ATOM 20964 O O . GLY B 1 575 ? 39.784 20.511 175.879 1.00 56.09 610 GLY B O 1
ATOM 20968 N N . GLU B 1 576 ? 41.591 19.361 175.191 1.00 53.03 611 GLU B N 1
ATOM 20969 C CA . GLU B 1 576 ? 42.525 20.127 176.016 1.00 64.03 611 GLU B CA 1
ATOM 20970 C C . GLU B 1 576 ? 42.895 21.416 175.280 1.00 52.04 611 GLU B C 1
ATOM 20971 O O . GLU B 1 576 ? 43.986 21.582 174.733 1.00 51.49 611 GLU B O 1
ATOM 20983 N N . PHE B 1 577 ? 41.941 22.349 175.281 1.00 56.78 612 PHE B N 1
ATOM 20984 C CA . PHE B 1 577 ? 42.126 23.614 174.580 1.00 61.71 612 PHE B CA 1
ATOM 20985 C C . PHE B 1 577 ? 43.257 24.446 175.167 1.00 57.98 612 PHE B C 1
ATOM 20986 O O . PHE B 1 577 ? 43.712 25.394 174.518 1.00 62.48 612 PHE B O 1
ATOM 21003 N N . GLU B 1 578 ? 43.725 24.117 176.372 1.00 59.91 613 GLU B N 1
ATOM 21004 C CA . GLU B 1 578 ? 44.802 24.876 176.994 1.00 64.55 613 GLU B CA 1
ATOM 21005 C C . GLU B 1 578 ? 46.172 24.537 176.421 1.00 62.96 613 GLU B C 1
ATOM 21006 O O . GLU B 1 578 ? 47.099 25.342 176.555 1.00 63.13 613 GLU B O 1
ATOM 21018 N N . ASN B 1 579 ? 46.323 23.374 175.792 1.00 65.61 614 ASN B N 1
ATOM 21019 C CA . ASN B 1 579 ? 47.574 22.960 175.158 1.00 54.84 614 ASN B CA 1
ATOM 21020 C C . ASN B 1 579 ? 47.302 22.810 173.665 1.00 44.84 614 ASN B C 1
ATOM 21021 O O . ASN B 1 579 ? 46.941 21.730 173.192 1.00 43.66 614 ASN B O 1
ATOM 21032 N N . ALA B 1 580 ? 47.488 23.904 172.924 1.00 42.22 615 ALA B N 1
ATOM 21033 C CA . ALA B 1 580 ? 47.140 23.916 171.507 1.00 46.41 615 ALA B CA 1
ATOM 21034 C C . ALA B 1 580 ? 47.863 22.815 170.741 1.00 48.20 615 ALA B C 1
ATOM 21035 O O . ALA B 1 580 ? 47.266 22.151 169.886 1.00 50.71 615 ALA B O 1
ATOM 21042 N N . GLU B 1 581 ? 49.149 22.607 171.026 1.00 51.42 616 GLU B N 1
ATOM 21043 C CA . GLU B 1 581 ? 49.905 21.595 170.296 1.00 50.64 616 GLU B CA 1
ATOM 21044 C C . GLU B 1 581 ? 49.319 20.209 170.526 1.00 43.85 616 GLU B C 1
ATOM 21045 O O . GLU B 1 581 ? 49.152 19.428 169.583 1.00 46.00 616 GLU B O 1
ATOM 21057 N N . LEU B 1 582 ? 49.012 19.882 171.781 1.00 45.75 617 LEU B N 1
ATOM 21058 C CA . LEU B 1 582 ? 48.380 18.601 172.074 1.00 42.86 617 LEU B CA 1
ATOM 21059 C C . LEU B 1 582 ? 46.986 18.526 171.465 1.00 40.15 617 LEU B C 1
ATOM 21060 O O . LEU B 1 582 ? 46.592 17.484 170.928 1.00 38.90 617 LEU B O 1
ATOM 21076 N N . GLN B 1 583 ? 46.226 19.620 171.535 1.00 43.34 618 GLN B N 1
ATOM 21077 C CA . GLN B 1 583 ? 44.880 19.620 170.974 1.00 43.31 618 GLN B CA 1
ATOM 21078 C C . GLN B 1 583 ? 44.915 19.440 169.462 1.00 40.98 618 GLN B C 1
ATOM 21079 O O . GLN B 1 583 ? 44.085 18.721 168.895 1.00 38.47 618 GLN B O 1
ATOM 21093 N N . THR B 1 584 ? 45.867 20.091 168.792 1.00 41.57 619 THR B N 1
ATOM 21094 C CA . THR B 1 584 ? 45.968 19.965 167.342 1.00 41.11 619 THR B CA 1
ATOM 21095 C C . THR B 1 584 ? 46.377 18.554 166.944 1.00 40.31 619 THR B C 1
ATOM 21096 O O . THR B 1 584 ? 45.898 18.021 165.937 1.00 42.11 619 THR B O 1
ATOM 21107 N N . LEU B 1 585 ? 47.267 17.937 167.720 1.00 37.72 620 LEU B N 1
ATOM 21108 C CA . LEU B 1 585 ? 47.702 16.580 167.417 1.00 38.88 620 LEU B CA 1
ATOM 21109 C C . LEU B 1 585 ? 46.544 15.597 167.530 1.00 36.01 620 LEU B C 1
ATOM 21110 O O . LEU B 1 585 ? 46.385 14.713 166.681 1.00 38.49 620 LEU B O 1
ATOM 21126 N N . GLY B 1 586 ? 45.717 15.743 168.566 1.00 39.19 621 GLY B N 1
ATOM 21127 C CA . GLY B 1 586 ? 44.551 14.883 168.696 1.00 39.35 621 GLY B CA 1
ATOM 21128 C C . GLY B 1 586 ? 43.604 15.012 167.518 1.00 35.25 621 GLY B C 1
ATOM 21129 O O . GLY B 1 586 ? 43.158 14.012 166.951 1.00 29.25 621 GLY B O 1
ATOM 21133 N N . ALA B 1 587 ? 43.285 16.249 167.133 1.00 36.33 622 ALA B N 1
ATOM 21134 C CA . ALA B 1 587 ? 42.443 16.463 165.962 1.00 34.83 622 ALA B CA 1
ATOM 21135 C C . ALA B 1 587 ? 43.102 15.906 164.709 1.00 35.84 622 ALA B C 1
ATOM 21136 O O . ALA B 1 587 ? 42.430 15.334 163.843 1.00 38.67 622 ALA B O 1
ATOM 21143 N N . GLU B 1 588 ? 44.421 16.066 164.595 1.00 42.85 623 GLU B N 1
ATOM 21144 C CA . GLU B 1 588 ? 45.142 15.510 163.456 1.00 41.87 623 GLU B CA 1
ATOM 21145 C C . GLU B 1 588 ? 45.036 13.992 163.424 1.00 32.28 623 GLU B C 1
ATOM 21146 O O . GLU B 1 588 ? 44.810 13.400 162.364 1.00 28.87 623 GLU B O 1
ATOM 21158 N N . ALA B 1 589 ? 45.202 13.345 164.577 1.00 30.17 624 ALA B N 1
ATOM 21159 C CA . ALA B 1 589 ? 45.206 11.888 164.614 1.00 31.18 624 ALA B CA 1
ATOM 21160 C C . ALA B 1 589 ? 43.819 11.320 164.346 1.00 34.50 624 ALA B C 1
ATOM 21161 O O . ALA B 1 589 ? 43.685 10.285 163.684 1.00 31.16 624 ALA B O 1
ATOM 21168 N N . ILE B 1 590 ? 42.775 11.975 164.856 1.00 36.81 625 ILE B N 1
ATOM 21169 C CA . ILE B 1 590 ? 41.414 11.505 164.615 1.00 33.55 625 ILE B CA 1
ATOM 21170 C C . ILE B 1 590 ? 41.078 11.602 163.133 1.00 34.34 625 ILE B C 1
ATOM 21171 O O . ILE B 1 590 ? 40.567 10.652 162.531 1.00 37.70 625 ILE B O 1
ATOM 21187 N N . ALA B 1 591 ? 41.360 12.754 162.524 1.00 32.66 626 ALA B N 1
ATOM 21188 C CA . ALA B 1 591 ? 41.108 12.917 161.097 1.00 32.98 626 ALA B CA 1
ATOM 21189 C C . ALA B 1 591 ? 41.808 11.831 160.291 1.00 35.03 626 ALA B C 1
ATOM 21190 O O . ALA B 1 591 ? 41.215 11.235 159.384 1.00 32.96 626 ALA B O 1
ATOM 21197 N N . LYS B 1 592 ? 43.078 11.562 160.607 1.00 34.81 627 LYS B N 1
ATOM 21198 C CA . LYS B 1 592 ? 43.799 10.464 159.970 1.00 32.50 627 LYS B CA 1
ATOM 21199 C C . LYS B 1 592 ? 43.013 9.163 160.067 1.00 33.15 627 LYS B C 1
ATOM 21200 O O . LYS B 1 592 ? 42.767 8.490 159.061 1.00 29.18 627 LYS B O 1
ATOM 21219 N N . LEU B 1 593 ? 42.615 8.794 161.284 1.00 33.44 628 LEU B N 1
ATOM 21220 C CA . LEU B 1 593 ? 42.002 7.492 161.516 1.00 35.21 628 LEU B CA 1
ATOM 21221 C C . LEU B 1 593 ? 40.657 7.357 160.813 1.00 39.32 628 LEU B C 1
ATOM 21222 O O . LEU B 1 593 ? 40.305 6.262 160.365 1.00 38.65 628 LEU B O 1
ATOM 21238 N N . LEU B 1 594 ? 39.893 8.444 160.708 1.00 36.06 629 LEU B N 1
ATOM 21239 C CA . LEU B 1 594 ? 38.596 8.363 160.046 1.00 37.88 629 LEU B CA 1
ATOM 21240 C C . LEU B 1 594 ? 38.754 8.198 158.540 1.00 42.30 629 LEU B C 1
ATOM 21241 O O . LEU B 1 594 ? 38.077 7.367 157.927 1.00 52.59 629 LEU B O 1
ATOM 21257 N N . VAL B 1 595 ? 39.649 8.972 157.928 1.00 37.51 630 VAL B N 1
ATOM 21258 C CA . VAL B 1 595 ? 39.832 8.893 156.483 1.00 37.85 630 VAL B CA 1
ATOM 21259 C C . VAL B 1 595 ? 40.483 7.571 156.099 1.00 40.38 630 VAL B C 1
ATOM 21260 O O . VAL B 1 595 ? 40.013 6.866 155.200 1.00 45.87 630 VAL B O 1
ATOM 21273 N N . ILE B 1 596 ? 41.578 7.218 156.770 1.00 46.16 631 ILE B N 1
ATOM 21274 C CA . ILE B 1 596 ? 42.365 6.060 156.360 1.00 42.92 631 ILE B CA 1
ATOM 21275 C C . ILE B 1 596 ? 41.698 4.764 156.801 1.00 44.02 631 ILE B C 1
ATOM 21276 O O . ILE B 1 596 ? 41.585 3.812 156.022 1.00 47.28 631 ILE B O 1
ATOM 21292 N N . LEU B 1 597 ? 41.251 4.704 158.056 1.00 40.96 632 LEU B N 1
ATOM 21293 C CA . LEU B 1 597 ? 40.785 3.462 158.656 1.00 38.23 632 LEU B CA 1
ATOM 21294 C C . LEU B 1 597 ? 39.278 3.392 158.860 1.00 42.77 632 LEU B C 1
ATOM 21295 O O . LEU B 1 597 ? 38.759 2.296 159.099 1.00 42.70 632 LEU B O 1
ATOM 21311 N N . HIS B 1 598 ? 38.564 4.511 158.776 1.00 40.77 633 HIS B N 1
ATOM 21312 C CA . HIS B 1 598 ? 37.163 4.568 159.186 1.00 42.15 633 HIS B CA 1
ATOM 21313 C C . HIS B 1 598 ? 37.021 4.043 160.612 1.00 40.70 633 HIS B C 1
ATOM 21314 O O . HIS B 1 598 ? 36.271 3.111 160.902 1.00 50.42 633 HIS B O 1
ATOM 21328 N N . TYR B 1 599 ? 37.772 4.676 161.509 1.00 37.89 634 TYR B N 1
ATOM 21329 C CA . TYR B 1 599 ? 37.920 4.213 162.886 1.00 39.65 634 TYR B CA 1
ATOM 21330 C C . TYR B 1 599 ? 36.848 4.875 163.739 1.00 40.21 634 TYR B C 1
ATOM 21331 O O . TYR B 1 599 ? 37.011 5.993 164.228 1.00 43.50 634 TYR B O 1
ATOM 21349 N N . ARG B 1 600 ? 35.727 4.174 163.910 1.00 39.59 635 ARG B N 1
ATOM 21350 C CA . ARG B 1 600 ? 34.655 4.609 164.805 1.00 47.67 635 ARG B CA 1
ATOM 21351 C C . ARG B 1 600 ? 34.184 6.022 164.461 1.00 44.75 635 ARG B C 1
ATOM 21352 O O . ARG B 1 600 ? 34.111 6.903 165.319 1.00 47.84 635 ARG B O 1
ATOM 21373 N N . ASP B 1 601 ? 33.859 6.231 163.184 1.00 43.62 636 ASP B N 1
ATOM 21374 C CA . ASP B 1 601 ? 33.411 7.544 162.730 1.00 44.08 636 ASP B CA 1
ATOM 21375 C C . ASP B 1 601 ? 32.224 8.028 163.549 1.00 45.45 636 ASP B C 1
ATOM 21376 O O . ASP B 1 601 ? 32.241 9.135 164.099 1.00 43.92 636 ASP B O 1
ATOM 21385 N N . GLU B 1 602 ? 31.179 7.205 163.632 1.00 54.85 637 GLU B N 1
ATOM 21386 C CA . GLU B 1 602 ? 29.982 7.513 164.407 1.00 57.33 637 GLU B CA 1
ATOM 21387 C C . GLU B 1 602 ? 30.347 8.114 165.758 1.00 51.20 637 GLU B C 1
ATOM 21388 O O . GLU B 1 602 ? 29.721 9.078 166.211 1.00 49.64 637 GLU B O 1
ATOM 21400 N N . LEU B 1 603 ? 31.361 7.546 166.406 1.00 54.00 638 LEU B N 1
ATOM 21401 C CA . LEU B 1 603 ? 31.728 7.949 167.757 1.00 49.99 638 LEU B CA 1
ATOM 21402 C C . LEU B 1 603 ? 32.566 9.223 167.778 1.00 47.63 638 LEU B C 1
ATOM 21403 O O . LEU B 1 603 ? 32.447 10.021 168.714 1.00 41.55 638 LEU B O 1
ATOM 21419 N N . PHE B 1 604 ? 33.412 9.432 166.771 1.00 47.06 639 PHE B N 1
ATOM 21420 C CA . PHE B 1 604 ? 34.337 10.558 166.765 1.00 44.41 639 PHE B CA 1
ATOM 21421 C C . PHE B 1 604 ? 33.825 11.768 166.000 1.00 46.46 639 PHE B C 1
ATOM 21422 O O . PHE B 1 604 ? 34.347 12.870 166.199 1.00 48.36 639 PHE B O 1
ATOM 21439 N N . LEU B 1 605 ? 32.827 11.596 165.136 1.00 45.69 640 LEU B N 1
ATOM 21440 C CA . LEU B 1 605 ? 32.453 12.674 164.227 1.00 47.76 640 LEU B CA 1
ATOM 21441 C C . LEU B 1 605 ? 31.793 13.831 164.970 1.00 43.58 640 LEU B C 1
ATOM 21442 O O . LEU B 1 605 ? 32.008 14.999 164.626 1.00 39.28 640 LEU B O 1
ATOM 21458 N N . LYS B 1 606 ? 30.990 13.530 165.992 1.00 42.69 641 LYS B N 1
ATOM 21459 C CA . LYS B 1 606 ? 30.309 14.598 166.723 1.00 41.68 641 LYS B CA 1
ATOM 21460 C C . LYS B 1 606 ? 31.274 15.395 167.589 1.00 41.43 641 LYS B C 1
ATOM 21461 O O . LYS B 1 606 ? 31.250 16.636 167.523 1.00 42.88 641 LYS B O 1
ATOM 21480 N N . PRO B 1 607 ? 32.132 14.780 168.406 1.00 44.22 642 PRO B N 1
ATOM 21481 C CA . PRO B 1 607 ? 33.102 15.583 169.168 1.00 44.66 642 PRO B CA 1
ATOM 21482 C C . PRO B 1 607 ? 34.013 16.427 168.293 1.00 38.87 642 PRO B C 1
ATOM 21483 O O . PRO B 1 607 ? 34.405 17.526 168.705 1.00 38.16 642 PRO B O 1
ATOM 21494 N N . LEU B 1 608 ? 34.376 15.947 167.103 1.00 36.91 643 LEU B N 1
ATOM 21495 C CA . LEU B 1 608 ? 35.184 16.757 166.198 1.00 36.62 643 LEU B CA 1
ATOM 21496 C C . LEU B 1 608 ? 34.456 18.037 165.812 1.00 43.04 643 LEU B C 1
ATOM 21497 O O . LEU B 1 608 ? 35.012 19.136 165.906 1.00 46.03 643 LEU B O 1
ATOM 21513 N N . ILE B 1 609 ? 33.209 17.907 165.358 1.00 41.90 644 ILE B N 1
ATOM 21514 C CA . ILE B 1 609 ? 32.438 19.075 164.944 1.00 36.71 644 ILE B CA 1
ATOM 21515 C C . ILE B 1 609 ? 32.340 20.080 166.081 1.00 38.28 644 ILE B C 1
ATOM 21516 O O . ILE B 1 609 ? 32.440 21.293 165.867 1.00 42.65 644 ILE B O 1
ATOM 21532 N N . ILE B 1 610 ? 32.145 19.597 167.306 1.00 36.82 645 ILE B N 1
ATOM 21533 C CA . ILE B 1 610 ? 31.943 20.500 168.434 1.00 39.02 645 ILE B CA 1
ATOM 21534 C C . ILE B 1 610 ? 33.194 21.333 168.684 1.00 41.15 645 ILE B C 1
ATOM 21535 O O . ILE B 1 610 ? 33.135 22.567 168.735 1.00 49.29 645 ILE B O 1
ATOM 21551 N N . GLN B 1 611 ? 34.343 20.674 168.852 1.00 45.01 646 GLN B N 1
ATOM 21552 C CA . GLN B 1 611 ? 35.575 21.405 169.130 1.00 48.68 646 GLN B CA 1
ATOM 21553 C C . GLN B 1 611 ? 35.946 22.322 167.974 1.00 45.55 646 GLN B C 1
ATOM 21554 O O . GLN B 1 611 ? 36.462 23.425 168.187 1.00 41.03 646 GLN B O 1
ATOM 21568 N N . TYR B 1 612 ? 35.694 21.881 166.741 1.00 46.27 647 TYR B N 1
ATOM 21569 C CA . TYR B 1 612 ? 35.960 22.722 165.579 1.00 48.96 647 TYR B CA 1
ATOM 21570 C C . TYR B 1 612 ? 35.281 24.080 165.710 1.00 55.53 647 TYR B C 1
ATOM 21571 O O . TYR B 1 612 ? 35.841 25.105 165.307 1.00 69.41 647 TYR B O 1
ATOM 21589 N N . PHE B 1 613 ? 34.077 24.110 166.279 1.00 55.85 648 PHE B N 1
ATOM 21590 C CA . PHE B 1 613 ? 33.317 25.342 166.439 1.00 44.41 648 PHE B CA 1
ATOM 21591 C C . PHE B 1 613 ? 33.350 25.887 167.859 1.00 47.93 648 PHE B C 1
ATOM 21592 O O . PHE B 1 613 ? 32.787 26.956 168.107 1.00 62.18 648 PHE B O 1
ATOM 21609 N N . GLU B 1 614 ? 33.988 25.193 168.793 1.00 51.43 649 GLU B N 1
ATOM 21610 C CA . GLU B 1 614 ? 33.883 25.586 170.190 1.00 65.45 649 GLU B CA 1
ATOM 21611 C C . GLU B 1 614 ? 34.641 26.891 170.440 1.00 64.61 649 GLU B C 1
ATOM 21612 O O . GLU B 1 614 ? 35.765 27.059 169.959 1.00 63.71 649 GLU B O 1
ATOM 21624 N N . PRO B 1 615 ? 34.055 27.834 171.189 1.00 66.00 650 PRO B N 1
ATOM 21625 C CA . PRO B 1 615 ? 34.768 29.097 171.459 1.00 61.94 650 PRO B CA 1
ATOM 21626 C C . PRO B 1 615 ? 36.121 28.928 172.130 1.00 62.75 650 PRO B C 1
ATOM 21627 O O . PRO B 1 615 ? 37.036 29.713 171.854 1.00 72.29 650 PRO B O 1
ATOM 21638 N N . ASN B 1 616 ? 36.283 27.946 173.018 1.00 58.85 651 ASN B N 1
ATOM 21639 C CA . ASN B 1 616 ? 37.563 27.813 173.708 1.00 60.08 651 ASN B CA 1
ATOM 21640 C C . ASN B 1 616 ? 38.680 27.333 172.791 1.00 57.64 651 ASN B C 1
ATOM 21641 O O . ASN B 1 616 ? 39.822 27.222 173.247 1.00 64.31 651 ASN B O 1
ATOM 21652 N N . THR B 1 617 ? 38.380 27.049 171.523 1.00 59.50 652 THR B N 1
ATOM 21653 C CA . THR B 1 617 ? 39.366 26.581 170.557 1.00 60.29 652 THR B CA 1
ATOM 21654 C C . THR B 1 617 ? 39.555 27.568 169.409 1.00 62.86 652 THR B C 1
ATOM 21655 O O . THR B 1 617 ? 40.244 27.250 168.435 1.00 57.19 652 THR B O 1
ATOM 21666 N N . VAL B 1 618 ? 38.971 28.765 169.502 1.00 66.79 653 VAL B N 1
ATOM 21667 C CA . VAL B 1 618 ? 39.024 29.709 168.388 1.00 66.56 653 VAL B CA 1
ATOM 21668 C C . VAL B 1 618 ? 40.467 30.028 168.021 1.00 65.78 653 VAL B C 1
ATOM 21669 O O . VAL B 1 618 ? 40.829 30.062 166.839 1.00 71.83 653 VAL B O 1
ATOM 21682 N N . ASP B 1 619 ? 41.312 30.269 169.021 1.00 61.98 654 ASP B N 1
ATOM 21683 C CA . ASP B 1 619 ? 42.663 30.745 168.764 1.00 62.25 654 ASP B CA 1
ATOM 21684 C C . ASP B 1 619 ? 43.608 29.651 168.286 1.00 60.12 654 ASP B C 1
ATOM 21685 O O . ASP B 1 619 ? 44.709 29.970 167.827 1.00 70.29 654 ASP B O 1
ATOM 21694 N N . ASN B 1 620 ? 43.218 28.379 168.377 1.00 58.51 655 ASN B N 1
ATOM 21695 C CA . ASN B 1 620 ? 44.047 27.281 167.879 1.00 59.43 655 ASN B CA 1
ATOM 21696 C C . ASN B 1 620 ? 43.826 27.167 166.373 1.00 56.91 655 ASN B C 1
ATOM 21697 O O . ASN B 1 620 ? 43.120 26.289 165.874 1.00 53.24 655 ASN B O 1
ATOM 21708 N N . HIS B 1 621 ? 44.464 28.080 165.637 1.00 57.10 656 HIS B N 1
ATOM 21709 C CA . HIS B 1 621 ? 44.239 28.170 164.197 1.00 61.80 656 HIS B CA 1
ATOM 21710 C C . HIS B 1 621 ? 44.654 26.891 163.482 1.00 55.51 656 HIS B C 1
ATOM 21711 O O . HIS B 1 621 ? 44.023 26.490 162.497 1.00 54.29 656 HIS B O 1
ATOM 21725 N N . ALA B 1 622 ? 45.717 26.238 163.954 1.00 55.93 657 ALA B N 1
ATOM 21726 C CA . ALA B 1 622 ? 46.158 24.999 163.324 1.00 49.82 657 ALA B CA 1
ATOM 21727 C C . ALA B 1 622 ? 45.047 23.958 163.338 1.00 47.69 657 ALA B C 1
ATOM 21728 O O . ALA B 1 622 ? 44.692 23.397 162.296 1.00 43.73 657 ALA B O 1
ATOM 21735 N N . LEU B 1 623 ? 44.478 23.693 164.517 1.00 47.47 658 LEU B N 1
ATOM 21736 C CA . LEU B 1 623 ? 43.390 22.728 164.622 1.00 44.80 658 LEU B CA 1
ATOM 21737 C C . LEU B 1 623 ? 42.282 23.036 163.626 1.00 44.84 658 LEU B C 1
ATOM 21738 O O . LEU B 1 623 ? 41.670 22.125 163.060 1.00 45.74 658 LEU B O 1
ATOM 21754 N N . ARG B 1 624 ? 42.012 24.320 163.396 1.00 46.67 659 ARG B N 1
ATOM 21755 C CA . ARG B 1 624 ? 40.928 24.697 162.498 1.00 45.33 659 ARG B CA 1
ATOM 21756 C C . ARG B 1 624 ? 41.276 24.393 161.049 1.00 43.93 659 ARG B C 1
ATOM 21757 O O . ARG B 1 624 ? 40.384 24.099 160.246 1.00 46.76 659 ARG B O 1
ATOM 21778 N N . GLN B 1 625 ? 42.560 24.457 160.695 1.00 43.80 660 GLN B N 1
ATOM 21779 C CA . GLN B 1 625 ? 42.964 24.230 159.314 1.00 44.42 660 GLN B CA 1
ATOM 21780 C C . GLN B 1 625 ? 43.102 22.749 158.988 1.00 44.36 660 GLN B C 1
ATOM 21781 O O . GLN B 1 625 ? 42.870 22.355 157.840 1.00 51.02 660 GLN B O 1
ATOM 21795 N N . VAL B 1 626 ? 43.473 21.914 159.962 1.00 38.94 661 VAL B N 1
ATOM 21796 C CA . VAL B 1 626 ? 43.504 20.478 159.706 1.00 46.25 661 VAL B CA 1
ATOM 21797 C C . VAL B 1 626 ? 42.083 19.940 159.600 1.00 40.80 661 VAL B C 1
ATOM 21798 O O . VAL B 1 626 ? 41.772 19.133 158.717 1.00 37.87 661 VAL B O 1
ATOM 21811 N N . LEU B 1 627 ? 41.196 20.386 160.491 1.00 41.21 662 LEU B N 1
ATOM 21812 C CA . LEU B 1 627 ? 39.790 20.021 160.378 1.00 43.81 662 LEU B CA 1
ATOM 21813 C C . LEU B 1 627 ? 39.113 20.787 159.253 1.00 43.75 662 LEU B C 1
ATOM 21814 O O . LEU B 1 627 ? 38.188 20.268 158.619 1.00 41.09 662 LEU B O 1
ATOM 21830 N N . GLY B 1 628 ? 39.561 22.014 158.985 1.00 42.80 663 GLY B N 1
ATOM 21831 C CA . GLY B 1 628 ? 39.075 22.729 157.819 1.00 42.81 663 GLY B CA 1
ATOM 21832 C C . GLY B 1 628 ? 39.324 21.975 156.529 1.00 49.61 663 GLY B C 1
ATOM 21833 O O . GLY B 1 628 ? 38.555 22.101 155.573 1.00 48.84 663 GLY B O 1
ATOM 21837 N N . TYR B 1 629 ? 40.393 21.182 156.482 1.00 48.56 664 TYR B N 1
ATOM 21838 C CA . TYR B 1 629 ? 40.662 20.342 155.324 1.00 48.78 664 TYR B CA 1
ATOM 21839 C C . TYR B 1 629 ? 40.018 18.968 155.437 1.00 43.82 664 TYR B C 1
ATOM 21840 O O . TYR B 1 629 ? 39.629 18.391 154.418 1.00 45.19 664 TYR B O 1
ATOM 21858 N N . PHE B 1 630 ? 39.882 18.437 156.652 1.00 41.89 665 PHE B N 1
ATOM 21859 C CA . PHE B 1 630 ? 39.396 17.071 156.815 1.00 46.26 665 PHE B CA 1
ATOM 21860 C C . PHE B 1 630 ? 37.915 16.953 156.476 1.00 49.14 665 PHE B C 1
ATOM 21861 O O . PHE B 1 630 ? 37.505 16.010 155.789 1.00 44.08 665 PHE B O 1
ATOM 21878 N N . PHE B 1 631 ? 37.094 17.884 156.957 1.00 48.02 666 PHE B N 1
ATOM 21879 C CA . PHE B 1 631 ? 35.654 17.779 156.727 1.00 45.64 666 PHE B CA 1
ATOM 21880 C C . PHE B 1 631 ? 35.305 17.751 155.248 1.00 45.15 666 PHE B C 1
ATOM 21881 O O . PHE B 1 631 ? 34.591 16.828 154.822 1.00 50.61 666 PHE B O 1
ATOM 21898 N N . PRO B 1 632 ? 35.745 18.700 154.421 1.00 43.19 667 PRO B N 1
ATOM 21899 C CA . PRO B 1 632 ? 35.402 18.618 152.993 1.00 50.23 667 PRO B CA 1
ATOM 21900 C C . PRO B 1 632 ? 35.857 17.330 152.331 1.00 51.40 667 PRO B C 1
ATOM 21901 O O . PRO B 1 632 ? 35.088 16.729 151.572 1.00 54.17 667 PRO B O 1
ATOM 21912 N N . VAL B 1 633 ? 37.083 16.880 152.592 1.00 52.54 668 VAL B N 1
ATOM 21913 C CA . VAL B 1 633 ? 37.577 15.683 151.920 1.00 57.79 668 VAL B CA 1
ATOM 21914 C C . VAL B 1 633 ? 36.854 14.447 152.435 1.00 49.33 668 VAL B C 1
ATOM 21915 O O . VAL B 1 633 ? 36.604 13.499 151.683 1.00 50.14 668 VAL B O 1
ATOM 21928 N N . TYR B 1 634 ? 36.518 14.430 153.724 1.00 50.87 669 TYR B N 1
ATOM 21929 C CA . TYR B 1 634 ? 35.814 13.287 154.292 1.00 49.09 669 TYR B CA 1
ATOM 21930 C C . TYR B 1 634 ? 34.354 13.277 153.861 1.00 58.58 669 TYR B C 1
ATOM 21931 O O . TYR B 1 634 ? 33.847 12.262 153.370 1.00 51.50 669 TYR B O 1
ATOM 21949 N N . ALA B 1 635 ? 33.664 14.407 154.027 1.00 58.67 670 ALA B N 1
ATOM 21950 C CA . ALA B 1 635 ? 32.245 14.467 153.697 1.00 56.40 670 ALA B CA 1
ATOM 21951 C C . ALA B 1 635 ? 32.020 14.267 152.204 1.00 58.99 670 ALA B C 1
ATOM 21952 O O . ALA B 1 635 ? 31.181 13.460 151.792 1.00 58.38 670 ALA B O 1
ATOM 21959 N N . PHE B 1 636 ? 32.765 14.993 151.375 1.00 62.26 671 PHE B N 1
ATOM 21960 C CA . PHE B 1 636 ? 32.557 14.950 149.935 1.00 64.39 671 PHE B CA 1
ATOM 21961 C C . PHE B 1 636 ? 33.270 13.785 149.258 1.00 64.69 671 PHE B C 1
ATOM 21962 O O . PHE B 1 636 ? 33.100 13.599 148.049 1.00 71.52 671 PHE B O 1
ATOM 21979 N N . GLY B 1 637 ? 34.060 13.002 149.996 1.00 67.36 672 GLY B N 1
ATOM 21980 C CA . GLY B 1 637 ? 34.767 11.890 149.386 1.00 59.24 672 GLY B CA 1
ATOM 21981 C C . GLY B 1 637 ? 33.895 10.682 149.131 1.00 59.66 672 GLY B C 1
ATOM 21982 O O . GLY B 1 637 ? 34.172 9.901 148.215 1.00 67.91 672 GLY B O 1
ATOM 21986 N N . ALA B 1 638 ? 32.841 10.503 149.923 1.00 61.10 673 ALA B N 1
ATOM 21987 C CA . ALA B 1 638 ? 31.956 9.359 149.773 1.00 66.59 673 ALA B CA 1
ATOM 21988 C C . ALA B 1 638 ? 30.572 9.728 150.282 1.00 70.68 673 ALA B C 1
ATOM 21989 O O . ALA B 1 638 ? 30.429 10.530 151.209 1.00 69.92 673 ALA B O 1
ATOM 21996 N N . HIS B 1 639 ? 29.550 9.133 149.663 1.00 72.20 674 HIS B N 1
ATOM 21997 C CA . HIS B 1 639 ? 28.181 9.386 150.097 1.00 81.55 674 HIS B CA 1
ATOM 21998 C C . HIS B 1 639 ? 27.969 8.925 151.532 1.00 76.77 674 HIS B C 1
ATOM 21999 O O . HIS B 1 639 ? 27.239 9.566 152.297 1.00 67.62 674 HIS B O 1
ATOM 22013 N N . GLU B 1 640 ? 28.603 7.815 151.916 1.00 84.89 675 GLU B N 1
ATOM 22014 C CA . GLU B 1 640 ? 28.431 7.294 153.268 1.00 84.83 675 GLU B CA 1
ATOM 22015 C C . GLU B 1 640 ? 28.908 8.301 154.306 1.00 67.22 675 GLU B C 1
ATOM 22016 O O . GLU B 1 640 ? 28.309 8.429 155.379 1.00 63.10 675 GLU B O 1
ATOM 22028 N N . ASN B 1 641 ? 29.986 9.025 154.004 1.00 58.63 676 ASN B N 1
ATOM 22029 C CA . ASN B 1 641 ? 30.488 10.024 154.939 1.00 63.39 676 ASN B CA 1
ATOM 22030 C C . ASN B 1 641 ? 29.489 11.160 155.108 1.00 60.91 676 ASN B C 1
ATOM 22031 O O . ASN B 1 641 ? 29.208 11.591 156.233 1.00 58.36 676 ASN B O 1
ATOM 22042 N N . GLN B 1 642 ? 28.942 11.661 153.999 1.00 71.00 677 GLN B N 1
ATOM 22043 C CA . GLN B 1 642 ? 27.910 12.689 154.080 1.00 59.01 677 GLN B CA 1
ATOM 22044 C C . GLN B 1 642 ? 26.722 12.200 154.895 1.00 52.53 677 GLN B C 1
ATOM 22045 O O . GLN B 1 642 ? 26.233 12.899 155.789 1.00 49.28 677 GLN B O 1
ATOM 22059 N N . TRP B 1 643 ? 26.239 10.995 154.592 1.00 57.72 678 TRP B N 1
ATOM 22060 C CA . TRP B 1 643 ? 25.144 10.422 155.364 1.00 63.10 678 TRP B CA 1
ATOM 22061 C C . TRP B 1 643 ? 25.500 10.347 156.841 1.00 59.57 678 TRP B C 1
ATOM 22062 O O . TRP B 1 643 ? 24.662 10.627 157.706 1.00 62.02 678 TRP B O 1
ATOM 22083 N N . ARG B 1 644 ? 26.742 9.972 157.149 1.00 61.14 679 ARG B N 1
ATOM 22084 C CA . ARG B 1 644 ? 27.142 9.809 158.541 1.00 58.36 679 ARG B CA 1
ATOM 22085 C C . ARG B 1 644 ? 27.148 11.145 159.273 1.00 57.23 679 ARG B C 1
ATOM 22086 O O . ARG B 1 644 ? 26.820 11.207 160.463 1.00 58.84 679 ARG B O 1
ATOM 22107 N N . ILE B 1 645 ? 27.517 12.226 158.583 1.00 58.54 680 ILE B N 1
ATOM 22108 C CA . ILE B 1 645 ? 27.463 13.544 159.206 1.00 59.32 680 ILE B CA 1
ATOM 22109 C C . ILE B 1 645 ? 26.020 13.957 159.447 1.00 60.71 680 ILE B C 1
ATOM 22110 O O . ILE B 1 645 ? 25.717 14.633 160.437 1.00 58.77 680 ILE B O 1
ATOM 22126 N N . ALA B 1 646 ? 25.106 13.561 158.559 1.00 63.91 681 ALA B N 1
ATOM 22127 C CA . ALA B 1 646 ? 23.702 13.913 158.733 1.00 60.32 681 ALA B CA 1
ATOM 22128 C C . ALA B 1 646 ? 23.091 13.217 159.941 1.00 64.66 681 ALA B C 1
ATOM 22129 O O . ALA B 1 646 ? 22.172 13.758 160.566 1.00 69.37 681 ALA B O 1
ATOM 22136 N N . THR B 1 647 ? 23.577 12.023 160.282 1.00 62.85 682 THR B N 1
ATOM 22137 C CA . THR B 1 647 ? 23.030 11.297 161.423 1.00 66.60 682 THR B CA 1
ATOM 22138 C C . THR B 1 647 ? 23.300 12.043 162.722 1.00 68.20 682 THR B C 1
ATOM 22139 O O . THR B 1 647 ? 22.378 12.303 163.504 1.00 75.83 682 THR B O 1
ATOM 22150 N N . ILE B 1 648 ? 24.566 12.394 162.972 1.00 55.35 683 ILE B N 1
ATOM 22151 C CA . ILE B 1 648 ? 24.938 13.121 164.181 1.00 55.19 683 ILE B CA 1
ATOM 22152 C C . ILE B 1 648 ? 24.826 14.627 164.010 1.00 50.59 683 ILE B C 1
ATOM 22153 O O . ILE B 1 648 ? 25.103 15.371 164.959 1.00 49.83 683 ILE B O 1
ATOM 22169 N N . PHE B 1 649 ? 24.422 15.097 162.829 1.00 49.19 684 PHE B N 1
ATOM 22170 C CA . PHE B 1 649 ? 24.306 16.530 162.574 1.00 57.63 684 PHE B CA 1
ATOM 22171 C C . PHE B 1 649 ? 23.587 17.246 163.712 1.00 57.17 684 PHE B C 1
ATOM 22172 O O . PHE B 1 649 ? 24.088 18.236 164.257 1.00 48.96 684 PHE B O 1
ATOM 22189 N N . CYS B 1 650 ? 22.401 16.759 164.081 1.00 57.54 685 CYS B N 1
ATOM 22190 C CA . CYS B 1 650 ? 21.580 17.476 165.051 1.00 64.67 685 CYS B CA 1
ATOM 22191 C C . CYS B 1 650 ? 22.151 17.369 166.458 1.00 62.84 685 CYS B C 1
ATOM 22192 O O . CYS B 1 650 ? 22.118 18.341 167.220 1.00 59.66 685 CYS B O 1
ATOM 22200 N N . ASP B 1 651 ? 22.674 16.197 166.825 1.00 68.14 686 ASP B N 1
ATOM 22201 C CA . ASP B 1 651 ? 23.209 16.022 168.172 1.00 68.14 686 ASP B CA 1
ATOM 22202 C C . ASP B 1 651 ? 24.393 16.948 168.415 1.00 64.31 686 ASP B C 1
ATOM 22203 O O . ASP B 1 651 ? 24.547 17.499 169.511 1.00 56.39 686 ASP B O 1
ATOM 22212 N N . ALA B 1 652 ? 25.244 17.130 167.404 1.00 57.04 687 ALA B N 1
ATOM 22213 C CA . ALA B 1 652 ? 26.353 18.066 167.536 1.00 55.96 687 ALA B CA 1
ATOM 22214 C C . ALA B 1 652 ? 25.853 19.503 167.569 1.00 55.53 687 ALA B C 1
ATOM 22215 O O . ALA B 1 652 ? 26.329 20.316 168.368 1.00 56.76 687 ALA B O 1
ATOM 22222 N N . LEU B 1 653 ? 24.886 19.831 166.711 1.00 64.45 688 LEU B N 1
ATOM 22223 C CA . LEU B 1 653 ? 24.378 21.196 166.660 1.00 68.13 688 LEU B CA 1
ATOM 22224 C C . LEU B 1 653 ? 23.685 21.575 167.963 1.00 61.94 688 LEU B C 1
ATOM 22225 O O . LEU B 1 653 ? 23.781 22.721 168.417 1.00 57.66 688 LEU B O 1
ATOM 22241 N N . LEU B 1 654 ? 22.978 20.625 168.578 1.00 59.79 689 LEU B N 1
ATOM 22242 C CA . LEU B 1 654 ? 22.340 20.897 169.862 1.00 61.86 689 LEU B CA 1
ATOM 22243 C C . LEU B 1 654 ? 23.375 21.158 170.946 1.00 60.49 689 LEU B C 1
ATOM 22244 O O . LEU B 1 654 ? 23.218 22.081 171.753 1.00 60.10 689 LEU B O 1
ATOM 22260 N N . SER B 1 655 ? 24.440 20.355 170.981 1.00 67.11 690 SER B N 1
ATOM 22261 C CA . SER B 1 655 ? 25.479 20.544 171.987 1.00 66.88 690 SER B CA 1
ATOM 22262 C C . SER B 1 655 ? 26.128 21.914 171.846 1.00 60.51 690 SER B C 1
ATOM 22263 O O . SER B 1 655 ? 26.459 22.560 172.847 1.00 63.30 690 SER B O 1
ATOM 22271 N N . LEU B 1 656 ? 26.319 22.373 170.609 1.00 60.85 691 LEU B N 1
ATOM 22272 C CA . LEU B 1 656 ? 26.908 23.690 170.394 1.00 67.44 691 LEU B CA 1
ATOM 22273 C C . LEU B 1 656 ? 25.957 24.796 170.831 1.00 68.19 691 LEU B C 1
ATOM 22274 O O . LEU B 1 656 ? 26.395 25.831 171.346 1.00 63.27 691 LEU B O 1
ATOM 22290 N N . LEU B 1 657 ? 24.652 24.597 170.633 1.00 72.67 692 LEU B N 1
ATOM 22291 C CA . LEU B 1 657 ? 23.677 25.570 171.113 1.00 64.54 692 LEU B CA 1
ATOM 22292 C C . LEU B 1 657 ? 23.731 25.696 172.629 1.00 60.40 692 LEU B C 1
ATOM 22293 O O . LEU B 1 657 ? 23.623 26.801 173.172 1.00 62.46 692 LEU B O 1
ATOM 22309 N N . GLU B 1 658 ? 23.900 24.573 173.329 1.00 61.90 693 GLU B N 1
ATOM 22310 C CA . GLU B 1 658 ? 24.035 24.618 174.780 1.00 73.14 693 GLU B CA 1
ATOM 22311 C C . GLU B 1 658 ? 25.315 25.329 175.200 1.00 75.14 693 GLU B C 1
ATOM 22312 O O . GLU B 1 658 ? 25.363 25.928 176.280 1.00 76.13 693 GLU B O 1
ATOM 22324 N N . ILE B 1 659 ? 26.355 25.277 174.367 1.00 69.17 694 ILE B N 1
ATOM 22325 C CA . ILE B 1 659 ? 27.614 25.934 174.696 1.00 78.19 694 ILE B CA 1
ATOM 22326 C C . ILE B 1 659 ? 27.515 27.442 174.503 1.00 74.84 694 ILE B C 1
ATOM 22327 O O . ILE B 1 659 ? 28.171 28.206 175.220 1.00 76.93 694 ILE B O 1
ATOM 22343 N N . TYR B 1 660 ? 26.700 27.899 173.554 1.00 75.26 695 TYR B N 1
ATOM 22344 C CA . TYR B 1 660 ? 26.655 29.313 173.203 1.00 83.46 695 TYR B CA 1
ATOM 22345 C C . TYR B 1 660 ? 25.782 30.117 174.161 1.00 91.83 695 TYR B C 1
ATOM 22346 O O . TYR B 1 660 ? 25.249 31.167 173.789 1.00 97.79 695 TYR B O 1
ATOM 22364 N N . ARG B 1 661 ? 25.641 29.648 175.396 1.00 95.74 696 ARG B N 1
ATOM 22365 C CA . ARG B 1 661 ? 24.889 30.383 176.407 1.00 94.50 696 ARG B CA 1
ATOM 22366 C C . ARG B 1 661 ? 25.047 29.727 177.774 1.00 94.50 696 ARG B C 1
ATOM 22367 O O . ARG B 1 661 ? 26.153 29.645 178.307 1.00 68.83 696 ARG B O 1
ATOM 22388 N N . VAL B 1 668 ? 31.207 36.532 170.527 1.00 109.57 703 VAL B N 1
ATOM 22389 C CA . VAL B 1 668 ? 32.142 35.688 169.796 1.00 108.43 703 VAL B CA 1
ATOM 22390 C C . VAL B 1 668 ? 31.974 35.922 168.301 1.00 117.47 703 VAL B C 1
ATOM 22391 O O . VAL B 1 668 ? 30.922 36.371 167.847 1.00 117.90 703 VAL B O 1
ATOM 22403 N N . GLN B 1 669 ? 33.023 35.612 167.540 1.00 125.70 704 GLN B N 1
ATOM 22404 C CA . GLN B 1 669 ? 32.970 35.745 166.089 1.00 129.23 704 GLN B CA 1
ATOM 22405 C C . GLN B 1 669 ? 31.791 34.979 165.508 1.00 121.17 704 GLN B C 1
ATOM 22406 O O . GLN B 1 669 ? 30.891 35.559 164.891 1.00 126.87 704 GLN B O 1
ATOM 22420 N N . LEU B 1 670 ? 31.787 33.665 165.693 1.00 111.30 705 LEU B N 1
ATOM 22421 C CA . LEU B 1 670 ? 30.961 32.772 164.890 1.00 99.65 705 LEU B CA 1
ATOM 22422 C C . LEU B 1 670 ? 29.582 32.638 165.524 1.00 93.24 705 LEU B C 1
ATOM 22423 O O . LEU B 1 670 ? 29.445 32.100 166.627 1.00 93.62 705 LEU B O 1
ATOM 22439 N N . SER B 1 671 ? 28.563 33.123 164.822 1.00 90.95 706 SER B N 1
ATOM 22440 C CA . SER B 1 671 ? 27.187 32.931 165.247 1.00 86.17 706 SER B CA 1
ATOM 22441 C C . SER B 1 671 ? 26.738 31.513 164.924 1.00 72.22 706 SER B C 1
ATOM 22442 O O . SER B 1 671 ? 27.190 30.901 163.953 1.00 64.93 706 SER B O 1
ATOM 22450 N N . ILE B 1 672 ? 25.838 30.988 165.757 1.00 77.58 707 ILE B N 1
ATOM 22451 C CA . ILE B 1 672 ? 25.367 29.625 165.560 1.00 76.08 707 ILE B CA 1
ATOM 22452 C C . ILE B 1 672 ? 24.687 29.465 164.210 1.00 68.32 707 ILE B C 1
ATOM 22453 O O . ILE B 1 672 ? 24.608 28.350 163.685 1.00 65.01 707 ILE B O 1
ATOM 22469 N N . GLY B 1 673 ? 24.189 30.556 163.628 1.00 70.17 708 GLY B N 1
ATOM 22470 C CA . GLY B 1 673 ? 23.592 30.467 162.306 1.00 63.86 708 GLY B CA 1
ATOM 22471 C C . GLY B 1 673 ? 24.615 30.144 161.235 1.00 61.40 708 GLY B C 1
ATOM 22472 O O . GLY B 1 673 ? 24.342 29.366 160.318 1.00 59.12 708 GLY B O 1
ATOM 22476 N N . HIS B 1 674 ? 25.807 30.734 161.336 1.00 74.56 709 HIS B N 1
ATOM 22477 C CA . HIS B 1 674 ? 26.864 30.430 160.378 1.00 72.68 709 HIS B CA 1
ATOM 22478 C C . HIS B 1 674 ? 27.354 28.997 160.535 1.00 65.57 709 HIS B C 1
ATOM 22479 O O . HIS B 1 674 ? 27.617 28.313 159.540 1.00 69.96 709 HIS B O 1
ATOM 22493 N N . ILE B 1 675 ? 27.487 28.528 161.777 1.00 61.87 710 ILE B N 1
ATOM 22494 C CA . ILE B 1 675 ? 27.853 27.133 162.013 1.00 59.20 710 ILE B CA 1
ATOM 22495 C C . ILE B 1 675 ? 26.911 26.212 161.251 1.00 60.93 710 ILE B C 1
ATOM 22496 O O . ILE B 1 675 ? 27.339 25.274 160.570 1.00 58.30 710 ILE B O 1
ATOM 22512 N N . ALA B 1 676 ? 25.608 26.476 161.355 1.00 58.86 711 ALA B N 1
ATOM 22513 C CA . ALA B 1 676 ? 24.621 25.601 160.736 1.00 61.39 711 ALA B CA 1
ATOM 22514 C C . ALA B 1 676 ? 24.797 25.549 159.225 1.00 55.53 711 ALA B C 1
ATOM 22515 O O . ALA B 1 676 ? 24.741 24.470 158.624 1.00 56.60 711 ALA B O 1
ATOM 22522 N N . GLN B 1 677 ? 25.003 26.703 158.590 1.00 56.59 712 GLN B N 1
ATOM 22523 C CA . GLN B 1 677 ? 25.180 26.718 157.143 1.00 64.94 712 GLN B CA 1
ATOM 22524 C C . GLN B 1 677 ? 26.443 25.970 156.742 1.00 64.76 712 GLN B C 1
ATOM 22525 O O . GLN B 1 677 ? 26.464 25.273 155.721 1.00 68.73 712 GLN B O 1
ATOM 22539 N N . GLN B 1 678 ? 27.508 26.104 157.532 1.00 63.72 713 GLN B N 1
ATOM 22540 C CA . GLN B 1 678 ? 28.733 25.368 157.248 1.00 66.91 713 GLN B CA 1
ATOM 22541 C C . GLN B 1 678 ? 28.498 23.866 157.340 1.00 55.40 713 GLN B C 1
ATOM 22542 O O . GLN B 1 678 ? 28.953 23.104 156.480 1.00 51.04 713 GLN B O 1
ATOM 22556 N N . MET B 1 679 ? 27.779 23.423 158.373 1.00 53.86 714 MET B N 1
ATOM 22557 C CA . MET B 1 679 ? 27.475 22.004 158.510 1.00 54.42 714 MET B CA 1
ATOM 22558 C C . MET B 1 679 ? 26.522 21.528 157.423 1.00 61.97 714 MET B C 1
ATOM 22559 O O . MET B 1 679 ? 26.625 20.382 156.971 1.00 59.72 714 MET B O 1
ATOM 22573 N N . LEU B 1 680 ? 25.585 22.379 157.000 1.00 65.26 715 LEU B N 1
ATOM 22574 C CA . LEU B 1 680 ? 24.696 22.008 155.906 1.00 62.78 715 LEU B CA 1
ATOM 22575 C C . LEU B 1 680 ? 25.441 21.944 154.582 1.00 62.03 715 LEU B C 1
ATOM 22576 O O . LEU B 1 680 ? 25.022 21.224 153.670 1.00 63.07 715 LEU B O 1
ATOM 22592 N N . ASP B 1 681 ? 26.538 22.690 154.456 1.00 67.94 716 ASP B N 1
ATOM 22593 C CA . ASP B 1 681 ? 27.340 22.623 153.241 1.00 66.43 716 ASP B CA 1
ATOM 22594 C C . ASP B 1 681 ? 27.965 21.244 153.074 1.00 66.90 716 ASP B C 1
ATOM 22595 O O . ASP B 1 681 ? 28.010 20.708 151.961 1.00 72.55 716 ASP B O 1
ATOM 22604 N N . TRP B 1 682 ? 28.450 20.656 154.168 1.00 67.00 717 TRP B N 1
ATOM 22605 C CA . TRP B 1 682 ? 29.060 19.334 154.103 1.00 64.83 717 TRP B CA 1
ATOM 22606 C C . TRP B 1 682 ? 28.088 18.276 153.603 1.00 67.32 717 TRP B C 1
ATOM 22607 O O . TRP B 1 682 ? 28.526 17.251 153.072 1.00 62.54 717 TRP B O 1
ATOM 22628 N N . THR B 1 683 ? 26.785 18.503 153.749 1.00 68.46 718 THR B N 1
ATOM 22629 C CA . THR B 1 683 ? 25.774 17.515 153.400 1.00 72.70 718 THR B CA 1
ATOM 22630 C C . THR B 1 683 ? 25.197 17.710 152.003 1.00 74.97 718 THR B C 1
ATOM 22631 O O . THR B 1 683 ? 24.314 16.945 151.605 1.00 75.83 718 THR B O 1
ATOM 22642 N N . ASP B 1 684 ? 25.667 18.703 151.250 1.00 75.99 719 ASP B N 1
ATOM 22643 C CA . ASP B 1 684 ? 25.129 18.943 149.917 1.00 80.91 719 ASP B CA 1
ATOM 22644 C C . ASP B 1 684 ? 25.443 17.768 149.001 1.00 88.27 719 ASP B C 1
ATOM 22645 O O . ASP B 1 684 ? 26.575 17.275 148.965 1.00 82.98 719 ASP B O 1
ATOM 22654 N N . ASN B 1 685 ? 24.437 17.331 148.243 1.00 95.00 720 ASN B N 1
ATOM 22655 C CA . ASN B 1 685 ? 24.551 16.081 147.500 1.00 89.20 720 ASN B CA 1
ATOM 22656 C C . ASN B 1 685 ? 25.444 16.218 146.274 1.00 88.44 720 ASN B C 1
ATOM 22657 O O . ASN B 1 685 ? 26.032 15.226 145.829 1.00 90.38 720 ASN B O 1
ATOM 22668 N N . GLU B 1 686 ? 25.562 17.422 145.717 1.00 95.25 721 GLU B N 1
ATOM 22669 C CA . GLU B 1 686 ? 26.237 17.621 144.441 1.00 106.30 721 GLU B CA 1
ATOM 22670 C C . GLU B 1 686 ? 27.638 18.198 144.593 1.00 106.09 721 GLU B C 1
ATOM 22671 O O . GLU B 1 686 ? 28.271 18.532 143.586 1.00 103.05 721 GLU B O 1
ATOM 22683 N N . LYS B 1 687 ? 28.141 18.316 145.821 1.00 106.10 722 LYS B N 1
ATOM 22684 C CA . LYS B 1 687 ? 29.545 18.632 146.039 1.00 98.86 722 LYS B CA 1
ATOM 22685 C C . LYS B 1 687 ? 30.421 17.388 146.104 1.00 89.29 722 LYS B C 1
ATOM 22686 O O . LYS B 1 687 ? 31.649 17.516 146.158 1.00 88.27 722 LYS B O 1
ATOM 22705 N N . LEU B 1 688 ? 29.823 16.200 146.098 1.00 86.92 723 LEU B N 1
ATOM 22706 C CA . LEU B 1 688 ? 30.586 14.964 146.064 1.00 92.09 723 LEU B CA 1
ATOM 22707 C C . LEU B 1 688 ? 31.478 14.923 144.828 1.00 105.64 723 LEU B C 1
ATOM 22708 O O . LEU B 1 688 ? 31.257 15.632 143.842 1.00 113.62 723 LEU B O 1
ATOM 22724 N N . TYR B 1 689 ? 32.504 14.072 144.888 1.00 112.41 724 TYR B N 1
ATOM 22725 C CA . TYR B 1 689 ? 33.334 13.840 143.713 1.00 128.19 724 TYR B CA 1
ATOM 22726 C C . TYR B 1 689 ? 32.728 12.791 142.789 1.00 137.94 724 TYR B C 1
ATOM 22727 O O . TYR B 1 689 ? 32.918 12.866 141.570 1.00 139.97 724 TYR B O 1
ATOM 22744 N N . GLU B 1 690 ? 32.006 11.820 143.341 1.00 136.56 725 GLU B N 1
ATOM 22745 C CA . GLU B 1 690 ? 31.391 10.760 142.546 1.00 125.60 725 GLU B CA 1
ATOM 22746 C C . GLU B 1 690 ? 32.457 9.837 141.967 1.00 133.37 725 GLU B C 1
ATOM 22747 O O . GLU B 1 690 ? 32.306 9.313 140.864 1.00 128.01 725 GLU B O 1
ATOM 22759 N N . HIS B 1 704 ? 19.234 6.875 148.796 1.00 107.05 739 HIS B N 1
ATOM 22760 C CA . HIS B 1 704 ? 18.442 7.909 149.450 1.00 109.23 739 HIS B CA 1
ATOM 22761 C C . HIS B 1 704 ? 19.042 9.290 149.221 1.00 101.52 739 HIS B C 1
ATOM 22762 O O . HIS B 1 704 ? 20.065 9.434 148.552 1.00 102.57 739 HIS B O 1
ATOM 22775 N N . ASN B 1 705 ? 18.390 10.301 149.786 1.00 95.35 740 ASN B N 1
ATOM 22776 C CA . ASN B 1 705 ? 18.887 11.669 149.795 1.00 89.56 740 ASN B CA 1
ATOM 22777 C C . ASN B 1 705 ? 19.240 12.050 151.225 1.00 84.39 740 ASN B C 1
ATOM 22778 O O . ASN B 1 705 ? 18.468 11.781 152.151 1.00 83.80 740 ASN B O 1
ATOM 22789 N N . VAL B 1 706 ? 20.405 12.673 151.402 1.00 84.12 741 VAL B N 1
ATOM 22790 C CA . VAL B 1 706 ? 20.881 12.988 152.745 1.00 79.66 741 VAL B CA 1
ATOM 22791 C C . VAL B 1 706 ? 19.967 14.004 153.417 1.00 79.35 741 VAL B C 1
ATOM 22792 O O . VAL B 1 706 ? 19.711 13.925 154.625 1.00 73.02 741 VAL B O 1
ATOM 22805 N N . HIS B 1 707 ? 19.463 14.977 152.656 1.00 85.65 742 HIS B N 1
ATOM 22806 C CA . HIS B 1 707 ? 18.684 16.051 153.263 1.00 80.87 742 HIS B CA 1
ATOM 22807 C C . HIS B 1 707 ? 17.337 15.548 153.768 1.00 74.50 742 HIS B C 1
ATOM 22808 O O . HIS B 1 707 ? 16.902 15.931 154.860 1.00 68.86 742 HIS B O 1
ATOM 22822 N N . LEU B 1 708 ? 16.656 14.699 152.997 1.00 72.82 743 LEU B N 1
ATOM 22823 C CA . LEU B 1 708 ? 15.463 14.050 153.530 1.00 70.75 743 LEU B CA 1
ATOM 22824 C C . LEU B 1 708 ? 15.800 13.252 154.780 1.00 69.71 743 LEU B C 1
ATOM 22825 O O . LEU B 1 708 ? 15.072 13.302 155.777 1.00 66.72 743 LEU B O 1
ATOM 22841 N N . HIS B 1 709 ? 16.901 12.502 154.739 1.00 72.62 744 HIS B N 1
ATOM 22842 C CA . HIS B 1 709 ? 17.376 11.826 155.939 1.00 74.24 744 HIS B CA 1
ATOM 22843 C C . HIS B 1 709 ? 17.669 12.829 157.044 1.00 66.15 744 HIS B C 1
ATOM 22844 O O . HIS B 1 709 ? 17.388 12.570 158.219 1.00 66.14 744 HIS B O 1
ATOM 22858 N N . LEU B 1 710 ? 18.231 13.983 156.687 1.00 61.34 745 LEU B N 1
ATOM 22859 C CA . LEU B 1 710 ? 18.533 14.994 157.693 1.00 69.60 745 LEU B CA 1
ATOM 22860 C C . LEU B 1 710 ? 17.257 15.583 158.279 1.00 67.68 745 LEU B C 1
ATOM 22861 O O . LEU B 1 710 ? 17.153 15.762 159.497 1.00 65.10 745 LEU B O 1
ATOM 22877 N N . ALA B 1 711 ? 16.274 15.890 157.428 1.00 72.69 746 ALA B N 1
ATOM 22878 C CA . ALA B 1 711 ? 14.990 16.372 157.926 1.00 70.22 746 ALA B CA 1
ATOM 22879 C C . ALA B 1 711 ? 14.419 15.421 158.967 1.00 61.19 746 ALA B C 1
ATOM 22880 O O . ALA B 1 711 ? 13.900 15.855 160.001 1.00 58.60 746 ALA B O 1
ATOM 22887 N N . ASN B 1 712 ? 14.511 14.115 158.712 1.00 55.97 747 ASN B N 1
ATOM 22888 C CA . ASN B 1 712 ? 14.088 13.133 159.704 1.00 62.02 747 ASN B CA 1
ATOM 22889 C C . ASN B 1 712 ? 14.874 13.296 160.999 1.00 72.05 747 ASN B C 1
ATOM 22890 O O . ASN B 1 712 ? 14.292 13.360 162.088 1.00 76.91 747 ASN B O 1
ATOM 22901 N N . MET B 1 713 ? 16.204 13.360 160.899 1.00 75.31 748 MET B N 1
ATOM 22902 C CA . MET B 1 713 ? 17.029 13.551 162.088 1.00 74.27 748 MET B CA 1
ATOM 22903 C C . MET B 1 713 ? 16.609 14.804 162.844 1.00 67.60 748 MET B C 1
ATOM 22904 O O . MET B 1 713 ? 16.468 14.786 164.072 1.00 69.35 748 MET B O 1
ATOM 22918 N N . ILE B 1 714 ? 16.412 15.909 162.123 1.00 70.93 749 ILE B N 1
ATOM 22919 C CA . ILE B 1 714 ? 15.927 17.137 162.751 1.00 74.92 749 ILE B CA 1
ATOM 22920 C C . ILE B 1 714 ? 14.645 16.852 163.525 1.00 74.49 749 ILE B C 1
ATOM 22921 O O . ILE B 1 714 ? 14.597 16.983 164.753 1.00 77.23 749 ILE B O 1
ATOM 22937 N N . PHE B 1 715 ? 13.593 16.439 162.812 1.00 66.51 750 PHE B N 1
ATOM 22938 C CA . PHE B 1 715 ? 12.319 16.116 163.451 1.00 71.85 750 PHE B CA 1
ATOM 22939 C C . PHE B 1 715 ? 12.510 15.301 164.726 1.00 71.03 750 PHE B C 1
ATOM 22940 O O . PHE B 1 715 ? 11.900 15.589 165.761 1.00 67.55 750 PHE B O 1
ATOM 22957 N N . GLU B 1 716 ? 13.357 14.273 164.665 1.00 72.06 751 GLU B N 1
ATOM 22958 C CA . GLU B 1 716 ? 13.576 13.420 165.828 1.00 68.87 751 GLU B CA 1
ATOM 22959 C C . GLU B 1 716 ? 14.178 14.180 167.002 1.00 72.82 751 GLU B C 1
ATOM 22960 O O . GLU B 1 716 ? 14.029 13.742 168.147 1.00 74.86 751 GLU B O 1
ATOM 22972 N N . SER B 1 717 ? 14.846 15.305 166.750 1.00 76.19 752 SER B N 1
ATOM 22973 C CA . SER B 1 717 ? 15.582 16.016 167.787 1.00 77.79 752 SER B CA 1
ATOM 22974 C C . SER B 1 717 ? 14.852 17.243 168.320 1.00 67.89 752 SER B C 1
ATOM 22975 O O . SER B 1 717 ? 15.242 17.765 169.368 1.00 65.45 752 SER B O 1
ATOM 22983 N N . LEU B 1 718 ? 13.818 17.719 167.631 1.00 73.49 753 LEU B N 1
ATOM 22984 C CA . LEU B 1 718 ? 13.028 18.826 168.166 1.00 71.51 753 LEU B CA 1
ATOM 22985 C C . LEU B 1 718 ? 12.481 18.526 169.553 1.00 70.43 753 LEU B C 1
ATOM 22986 O O . LEU B 1 718 ? 12.561 19.405 170.428 1.00 69.76 753 LEU B O 1
ATOM 23002 N N . PRO B 1 719 ? 11.905 17.350 169.821 1.00 74.19 754 PRO B N 1
ATOM 23003 C CA . PRO B 1 719 ? 11.362 17.089 171.165 1.00 70.22 754 PRO B CA 1
ATOM 23004 C C . PRO B 1 719 ? 12.276 17.505 172.306 1.00 74.58 754 PRO B C 1
ATOM 23005 O O . PRO B 1 719 ? 11.801 18.091 173.286 1.00 87.02 754 PRO B O 1
ATOM 23016 N N . ASN B 1 720 ? 13.574 17.217 172.214 1.00 79.08 755 ASN B N 1
ATOM 23017 C CA . ASN B 1 720 ? 14.509 17.521 173.290 1.00 86.90 755 ASN B CA 1
ATOM 23018 C C . ASN B 1 720 ? 15.270 18.819 173.058 1.00 81.97 755 ASN B C 1
ATOM 23019 O O . ASN B 1 720 ? 16.242 19.092 173.769 1.00 82.23 755 ASN B O 1
ATOM 23030 N N . ALA B 1 721 ? 14.850 19.626 172.087 1.00 79.87 756 ALA B N 1
ATOM 23031 C CA . ALA B 1 721 ? 15.352 20.986 171.967 1.00 73.63 756 ALA B CA 1
ATOM 23032 C C . ALA B 1 721 ? 14.579 21.900 172.907 1.00 91.48 756 ALA B C 1
ATOM 23033 O O . ALA B 1 721 ? 13.354 21.803 173.021 1.00 98.31 756 ALA B O 1
ATOM 23040 N N . SER B 1 722 ? 15.300 22.785 173.590 1.00 93.85 757 SER B N 1
ATOM 23041 C CA . SER B 1 722 ? 14.661 23.672 174.551 1.00 93.52 757 SER B CA 1
ATOM 23042 C C . SER B 1 722 ? 13.626 24.545 173.854 1.00 101.19 757 SER B C 1
ATOM 23043 O O . SER B 1 722 ? 13.873 25.089 172.775 1.00 97.60 757 SER B O 1
ATOM 23051 N N . GLU B 1 723 ? 12.457 24.670 174.474 1.00 109.74 758 GLU B N 1
ATOM 23052 C CA . GLU B 1 723 ? 11.410 25.516 173.921 1.00 108.52 758 GLU B CA 1
ATOM 23053 C C . GLU B 1 723 ? 11.895 26.958 173.832 1.00 110.72 758 GLU B C 1
ATOM 23054 O O . GLU B 1 723 ? 12.496 27.483 174.773 1.00 115.66 758 GLU B O 1
ATOM 23066 N N . GLY B 1 724 ? 11.628 27.598 172.692 1.00 104.60 759 GLY B N 1
ATOM 23067 C CA . GLY B 1 724 ? 11.977 28.989 172.477 1.00 109.27 759 GLY B CA 1
ATOM 23068 C C . GLY B 1 724 ? 12.873 29.150 171.258 1.00 102.44 759 GLY B C 1
ATOM 23069 O O . GLY B 1 724 ? 12.692 28.470 170.244 1.00 102.84 759 GLY B O 1
ATOM 23073 N N . LYS B 1 725 ? 13.839 30.067 171.371 1.00 89.06 760 LYS B N 1
ATOM 23074 C CA . LYS B 1 725 ? 14.791 30.290 170.288 1.00 89.97 760 LYS B CA 1
ATOM 23075 C C . LYS B 1 725 ? 15.366 28.978 169.777 1.00 88.33 760 LYS B C 1
ATOM 23076 O O . LYS B 1 725 ? 15.511 28.782 168.565 1.00 76.54 760 LYS B O 1
ATOM 23095 N N . GLU B 1 726 ? 15.698 28.065 170.691 1.00 92.21 761 GLU B N 1
ATOM 23096 C CA . GLU B 1 726 ? 16.432 26.864 170.311 1.00 91.08 761 GLU B CA 1
ATOM 23097 C C . GLU B 1 726 ? 15.637 26.017 169.326 1.00 84.06 761 GLU B C 1
ATOM 23098 O O . GLU B 1 726 ? 16.175 25.550 168.317 1.00 76.20 761 GLU B O 1
ATOM 23110 N N . ARG B 1 727 ? 14.349 25.808 169.600 1.00 86.58 762 ARG B N 1
ATOM 23111 C CA . ARG B 1 727 ? 13.549 24.950 168.734 1.00 72.93 762 ARG B CA 1
ATOM 23112 C C . ARG B 1 727 ? 13.215 25.646 167.423 1.00 65.47 762 ARG B C 1
ATOM 23113 O O . ARG B 1 727 ? 13.259 25.022 166.357 1.00 57.94 762 ARG B O 1
ATOM 23134 N N . LYS B 1 728 ? 12.867 26.932 167.481 1.00 70.19 763 LYS B N 1
ATOM 23135 C CA . LYS B 1 728 ? 12.652 27.691 166.255 1.00 70.26 763 LYS B CA 1
ATOM 23136 C C . LYS B 1 728 ? 13.851 27.561 165.329 1.00 70.94 763 LYS B C 1
ATOM 23137 O O . LYS B 1 728 ? 13.697 27.376 164.117 1.00 69.81 763 LYS B O 1
ATOM 23156 N N . PHE B 1 729 ? 15.059 27.652 165.888 1.00 71.38 764 PHE B N 1
ATOM 23157 C CA . PHE B 1 729 ? 16.264 27.533 165.078 1.00 61.16 764 PHE B CA 1
ATOM 23158 C C . PHE B 1 729 ? 16.348 26.158 164.426 1.00 60.26 764 PHE B C 1
ATOM 23159 O O . PHE B 1 729 ? 16.598 26.044 163.222 1.00 58.61 764 PHE B O 1
ATOM 23176 N N . MET B 1 730 ? 16.136 25.098 165.208 1.00 59.40 765 MET B N 1
ATOM 23177 C CA . MET B 1 730 ? 16.168 23.755 164.640 1.00 63.82 765 MET B CA 1
ATOM 23178 C C . MET B 1 730 ? 15.110 23.586 163.559 1.00 64.00 765 MET B C 1
ATOM 23179 O O . MET B 1 730 ? 15.290 22.785 162.635 1.00 59.17 765 MET B O 1
ATOM 23193 N N . ILE B 1 731 ? 14.006 24.327 163.654 1.00 65.85 766 ILE B N 1
ATOM 23194 C CA . ILE B 1 731 ? 12.974 24.260 162.626 1.00 58.90 766 ILE B CA 1
ATOM 23195 C C . ILE B 1 731 ? 13.365 25.103 161.421 1.00 59.16 766 ILE B C 1
ATOM 23196 O O . ILE B 1 731 ? 13.128 24.711 160.274 1.00 55.66 766 ILE B O 1
ATOM 23212 N N . SER B 1 732 ? 13.968 26.271 161.659 1.00 66.03 767 SER B N 1
ATOM 23213 C CA . SER B 1 732 ? 14.372 27.138 160.557 1.00 71.17 767 SER B CA 1
ATOM 23214 C C . SER B 1 732 ? 15.246 26.401 159.554 1.00 61.75 767 SER B C 1
ATOM 23215 O O . SER B 1 732 ? 15.232 26.722 158.361 1.00 62.54 767 SER B O 1
ATOM 23223 N N . LEU B 1 733 ? 16.014 25.413 160.018 1.00 60.20 768 LEU B N 1
ATOM 23224 C CA . LEU B 1 733 ? 16.841 24.627 159.110 1.00 61.54 768 LEU B CA 1
ATOM 23225 C C . LEU B 1 733 ? 16.004 23.998 158.004 1.00 67.41 768 LEU B C 1
ATOM 23226 O O . LEU B 1 733 ? 16.422 23.971 156.841 1.00 64.43 768 LEU B O 1
ATOM 23242 N N . LEU B 1 734 ? 14.815 23.494 158.347 1.00 61.79 769 LEU B N 1
ATOM 23243 C CA . LEU B 1 734 ? 13.970 22.820 157.366 1.00 56.42 769 LEU B CA 1
ATOM 23244 C C . LEU B 1 734 ? 13.795 23.649 156.102 1.00 55.83 769 LEU B C 1
ATOM 23245 O O . LEU B 1 734 ? 13.704 23.093 155.002 1.00 52.67 769 LEU B O 1
ATOM 23261 N N . GLY B 1 735 ? 13.747 24.974 156.234 1.00 56.06 770 GLY B N 1
ATOM 23262 C CA . GLY B 1 735 ? 13.652 25.838 155.074 1.00 58.30 770 GLY B CA 1
ATOM 23263 C C . GLY B 1 735 ? 14.932 25.992 154.287 1.00 60.57 770 GLY B C 1
ATOM 23264 O O . GLY B 1 735 ? 14.910 26.574 153.198 1.00 58.36 770 GLY B O 1
ATOM 23268 N N . LYS B 1 736 ? 16.045 25.483 154.807 1.00 64.20 771 LYS B N 1
ATOM 23269 C CA . LYS B 1 736 ? 17.332 25.555 154.129 1.00 64.54 771 LYS B CA 1
ATOM 23270 C C . LYS B 1 736 ? 17.724 24.239 153.478 1.00 63.64 771 LYS B C 1
ATOM 23271 O O . LYS B 1 736 ? 18.790 24.160 152.861 1.00 73.78 771 LYS B O 1
ATOM 23290 N N . LEU B 1 737 ? 16.899 23.206 153.609 1.00 62.12 772 LEU B N 1
ATOM 23291 C CA . LEU B 1 737 ? 17.178 21.930 152.969 1.00 70.18 772 LEU B CA 1
ATOM 23292 C C . LEU B 1 737 ? 16.753 21.963 151.507 1.00 69.78 772 LEU B C 1
ATOM 23293 O O . LEU B 1 737 ? 15.666 22.436 151.165 1.00 82.81 772 LEU B O 1
ATOM 23309 N N . LYS B 1 738 ? 17.628 21.461 150.643 1.00 73.10 773 LYS B N 1
ATOM 23310 C CA . LYS B 1 738 ? 17.349 21.336 149.215 1.00 77.98 773 LYS B CA 1
ATOM 23311 C C . LYS B 1 738 ? 16.934 19.893 148.947 1.00 79.18 773 LYS B C 1
ATOM 23312 O O . LYS B 1 738 ? 17.776 18.993 148.887 1.00 87.20 773 LYS B O 1
ATOM 23331 N N . ILE B 1 739 ? 15.635 19.677 148.788 1.00 84.29 774 ILE B N 1
ATOM 23332 C CA . ILE B 1 739 ? 15.066 18.343 148.624 1.00 75.70 774 ILE B CA 1
ATOM 23333 C C . ILE B 1 739 ? 14.886 18.090 147.131 1.00 73.57 774 ILE B C 1
ATOM 23334 O O . ILE B 1 739 ? 14.217 18.891 146.461 1.00 80.19 774 ILE B O 1
ATOM 23350 N N . PRO B 1 740 ? 15.448 17.018 146.572 1.00 82.87 775 PRO B N 1
ATOM 23351 C CA . PRO B 1 740 ? 15.161 16.699 145.169 1.00 93.54 775 PRO B CA 1
ATOM 23352 C C . PRO B 1 740 ? 13.683 16.412 144.960 1.00 82.77 775 PRO B C 1
ATOM 23353 O O . PRO B 1 740 ? 12.998 15.882 145.837 1.00 80.48 775 PRO B O 1
ATOM 23364 N N . THR B 1 741 ? 13.194 16.771 143.776 1.00 88.66 776 THR B N 1
ATOM 23365 C CA . THR B 1 741 ? 11.800 16.547 143.421 1.00 90.89 776 THR B CA 1
ATOM 23366 C C . THR B 1 741 ? 11.560 15.180 142.797 1.00 99.07 776 THR B C 1
ATOM 23367 O O . THR B 1 741 ? 10.411 14.724 142.755 1.00 107.60 776 THR B O 1
ATOM 23378 N N . ASP B 1 742 ? 12.612 14.518 142.324 1.00 101.75 777 ASP B N 1
ATOM 23379 C CA . ASP B 1 742 ? 12.492 13.297 141.539 1.00 104.01 777 ASP B CA 1
ATOM 23380 C C . ASP B 1 742 ? 12.495 12.029 142.381 1.00 103.02 777 ASP B C 1
ATOM 23381 O O . ASP B 1 742 ? 12.361 10.936 141.822 1.00 107.12 777 ASP B O 1
ATOM 23390 N N . LEU B 1 743 ? 12.640 12.140 143.699 1.00 105.07 778 LEU B N 1
ATOM 23391 C CA . LEU B 1 743 ? 12.745 10.968 144.560 1.00 103.33 778 LEU B CA 1
ATOM 23392 C C . LEU B 1 743 ? 11.468 10.142 144.463 1.00 101.69 778 LEU B C 1
ATOM 23393 O O . LEU B 1 743 ? 10.454 10.629 143.948 1.00 98.47 778 LEU B O 1
ATOM 23409 N N . PRO B 1 744 ? 11.470 8.898 144.936 1.00 106.52 779 PRO B N 1
ATOM 23410 C CA . PRO B 1 744 ? 10.241 8.104 144.909 1.00 107.89 779 PRO B CA 1
ATOM 23411 C C . PRO B 1 744 ? 9.311 8.489 146.046 1.00 111.05 779 PRO B C 1
ATOM 23412 O O . PRO B 1 744 ? 9.743 8.854 147.142 1.00 110.56 779 PRO B O 1
ATOM 23423 N N . SER B 1 745 ? 8.008 8.409 145.764 1.00 106.22 780 SER B N 1
ATOM 23424 C CA . SER B 1 745 ? 7.015 8.807 146.755 1.00 101.50 780 SER B CA 1
ATOM 23425 C C . SER B 1 745 ? 7.230 8.092 148.081 1.00 101.42 780 SER B C 1
ATOM 23426 O O . SER B 1 745 ? 6.909 8.639 149.142 1.00 103.54 780 SER B O 1
ATOM 23434 N N . SER B 1 746 ? 7.778 6.875 148.046 1.00 104.57 781 SER B N 1
ATOM 23435 C CA . SER B 1 746 ? 8.037 6.142 149.281 1.00 101.97 781 SER B CA 1
ATOM 23436 C C . SER B 1 746 ? 8.895 6.962 150.237 1.00 105.37 781 SER B C 1
ATOM 23437 O O . SER B 1 746 ? 8.698 6.913 151.457 1.00 106.74 781 SER B O 1
ATOM 23445 N N . ASP B 1 747 ? 9.853 7.722 149.703 1.00 110.81 782 ASP B N 1
ATOM 23446 C CA . ASP B 1 747 ? 10.695 8.556 150.554 1.00 112.58 782 ASP B CA 1
ATOM 23447 C C . ASP B 1 747 ? 9.897 9.707 151.154 1.00 103.54 782 ASP B C 1
ATOM 23448 O O . ASP B 1 747 ? 9.884 9.896 152.376 1.00 99.05 782 ASP B O 1
ATOM 23457 N N . TYR B 1 748 ? 9.223 10.491 150.308 1.00 105.76 783 TYR B N 1
ATOM 23458 C CA . TYR B 1 748 ? 8.406 11.589 150.815 1.00 98.99 783 TYR B CA 1
ATOM 23459 C C . TYR B 1 748 ? 7.360 11.082 151.798 1.00 95.23 783 TYR B C 1
ATOM 23460 O O . TYR B 1 748 ? 7.079 11.734 152.811 1.00 89.97 783 TYR B O 1
ATOM 23478 N N . GLN B 1 749 ? 6.774 9.917 151.517 1.00 102.88 784 GLN B N 1
ATOM 23479 C CA . GLN B 1 749 ? 5.715 9.390 152.371 1.00 98.42 784 GLN B CA 1
ATOM 23480 C C . GLN B 1 749 ? 6.222 9.120 153.782 1.00 95.56 784 GLN B C 1
ATOM 23481 O O . GLN B 1 749 ? 5.491 9.316 154.760 1.00 86.79 784 GLN B O 1
ATOM 23495 N N . ARG B 1 750 ? 7.471 8.674 153.910 1.00 101.77 785 ARG B N 1
ATOM 23496 C CA . ARG B 1 750 ? 8.011 8.337 155.223 1.00 98.88 785 ARG B CA 1
ATOM 23497 C C . ARG B 1 750 ? 8.359 9.589 156.018 1.00 93.71 785 ARG B C 1
ATOM 23498 O O . ARG B 1 750 ? 7.992 9.707 157.192 1.00 94.86 785 ARG B O 1
ATOM 23519 N N . THR B 1 751 ? 9.076 10.531 155.398 1.00 92.92 786 THR B N 1
ATOM 23520 C CA . THR B 1 751 ? 9.407 11.780 156.078 1.00 81.87 786 THR B CA 1
ATOM 23521 C C . THR B 1 751 ? 8.163 12.439 156.655 1.00 77.11 786 THR B C 1
ATOM 23522 O O . THR B 1 751 ? 8.239 13.131 157.675 1.00 70.33 786 THR B O 1
ATOM 23533 N N . LYS B 1 752 ? 7.012 12.235 156.015 1.00 78.74 787 LYS B N 1
ATOM 23534 C CA . LYS B 1 752 ? 5.762 12.782 156.527 1.00 77.69 787 LYS B CA 1
ATOM 23535 C C . LYS B 1 752 ? 5.462 12.244 157.920 1.00 79.48 787 LYS B C 1
ATOM 23536 O O . LYS B 1 752 ? 5.089 12.999 158.825 1.00 73.91 787 LYS B O 1
ATOM 23555 N N . ARG B 1 753 ? 5.618 10.933 158.109 1.00 78.86 788 ARG B N 1
ATOM 23556 C CA . ARG B 1 753 ? 5.334 10.337 159.408 1.00 78.10 788 ARG B CA 1
ATOM 23557 C C . ARG B 1 753 ? 6.275 10.876 160.477 1.00 72.99 788 ARG B C 1
ATOM 23558 O O . ARG B 1 753 ? 5.868 11.078 161.627 1.00 80.82 788 ARG B O 1
ATOM 23579 N N . LYS B 1 754 ? 7.539 11.113 160.119 1.00 74.31 789 LYS B N 1
ATOM 23580 C CA . LYS B 1 754 ? 8.450 11.772 161.047 1.00 76.83 789 LYS B CA 1
ATOM 23581 C C . LYS B 1 754 ? 7.900 13.125 161.475 1.00 71.71 789 LYS B C 1
ATOM 23582 O O . LYS B 1 754 ? 7.953 13.482 162.658 1.00 70.55 789 LYS B O 1
ATOM 23601 N N . LEU B 1 755 ? 7.363 13.890 160.525 1.00 72.92 790 LEU B N 1
ATOM 23602 C CA . LEU B 1 755 ? 6.735 15.163 160.862 1.00 79.40 790 LEU B CA 1
ATOM 23603 C C . LEU B 1 755 ? 5.475 14.950 161.690 1.00 79.93 790 LEU B C 1
ATOM 23604 O O . LEU B 1 755 ? 5.242 15.666 162.671 1.00 72.20 790 LEU B O 1
ATOM 23620 N N . GLU B 1 756 ? 4.649 13.975 161.309 1.00 83.40 791 GLU B N 1
ATOM 23621 C CA . GLU B 1 756 ? 3.406 13.726 162.031 1.00 88.70 791 GLU B CA 1
ATOM 23622 C C . GLU B 1 756 ? 3.677 13.437 163.501 1.00 83.95 791 GLU B C 1
ATOM 23623 O O . GLU B 1 756 ? 3.072 14.049 164.390 1.00 80.00 791 GLU B O 1
ATOM 23635 N N . THR B 1 757 ? 4.587 12.502 163.778 1.00 82.85 792 THR B N 1
ATOM 23636 C CA . THR B 1 757 ? 4.854 12.121 165.160 1.00 78.57 792 THR B CA 1
ATOM 23637 C C . THR B 1 757 ? 5.444 13.273 165.960 1.00 71.54 792 THR B C 1
ATOM 23638 O O . THR B 1 757 ? 5.302 13.307 167.187 1.00 81.73 792 THR B O 1
ATOM 23649 N N . TYR B 1 758 ? 6.105 14.224 165.300 1.00 69.89 793 TYR B N 1
ATOM 23650 C CA . TYR B 1 758 ? 6.586 15.397 166.020 1.00 74.31 793 TYR B CA 1
ATOM 23651 C C . TYR B 1 758 ? 5.423 16.271 166.464 1.00 72.16 793 TYR B C 1
ATOM 23652 O O . TYR B 1 758 ? 5.347 16.679 167.628 1.00 74.65 793 TYR B O 1
ATOM 23670 N N . GLU B 1 759 ? 4.510 16.582 165.545 1.00 73.09 794 GLU B N 1
ATOM 23671 C CA . GLU B 1 759 ? 3.367 17.415 165.891 1.00 73.06 794 GLU B CA 1
ATOM 23672 C C . GLU B 1 759 ? 2.354 16.682 166.756 1.00 74.48 794 GLU B C 1
ATOM 23673 O O . GLU B 1 759 ? 1.481 17.333 167.338 1.00 70.73 794 GLU B O 1
ATOM 23685 N N . SER B 1 760 ? 2.448 15.355 166.856 1.00 75.04 795 SER B N 1
ATOM 23686 C CA . SER B 1 760 ? 1.649 14.637 167.839 1.00 80.52 795 SER B CA 1
ATOM 23687 C C . SER B 1 760 ? 2.013 15.046 169.258 1.00 75.62 795 SER B C 1
ATOM 23688 O O . SER B 1 760 ? 1.191 14.896 170.167 1.00 82.70 795 SER B O 1
ATOM 23696 N N . HIS B 1 761 ? 3.229 15.559 169.467 1.00 75.95 796 HIS B N 1
ATOM 23697 C CA . HIS B 1 761 ? 3.609 16.061 170.782 1.00 83.93 796 HIS B CA 1
ATOM 23698 C C . HIS B 1 761 ? 2.727 17.224 171.213 1.00 79.36 796 HIS B C 1
ATOM 23699 O O . HIS B 1 761 ? 2.432 17.371 172.404 1.00 83.66 796 HIS B O 1
ATOM 23713 N N . GLY B 1 762 ? 2.309 18.062 170.270 1.00 76.00 797 GLY B N 1
ATOM 23714 C CA . GLY B 1 762 ? 1.501 19.217 170.604 1.00 78.94 797 GLY B CA 1
ATOM 23715 C C . GLY B 1 762 ? 2.288 20.406 171.103 1.00 81.36 797 GLY B C 1
ATOM 23716 O O . GLY B 1 762 ? 1.786 21.162 171.940 1.00 92.09 797 GLY B O 1
ATOM 23720 N N . PHE B 1 763 ? 3.510 20.597 170.615 1.00 87.15 798 PHE B N 1
ATOM 23721 C CA . PHE B 1 763 ? 4.323 21.718 171.060 1.00 88.83 798 PHE B CA 1
ATOM 23722 C C . PHE B 1 763 ? 3.806 23.027 170.476 1.00 83.66 798 PHE B C 1
ATOM 23723 O O . PHE B 1 763 ? 3.288 23.076 169.357 1.00 76.95 798 PHE B O 1
ATOM 23740 N N . THR B 1 764 ? 3.958 24.097 171.251 1.00 86.70 799 THR B N 1
ATOM 23741 C CA . THR B 1 764 ? 3.506 25.420 170.846 1.00 97.27 799 THR B CA 1
ATOM 23742 C C . THR B 1 764 ? 4.644 26.157 170.153 1.00 93.07 799 THR B C 1
ATOM 23743 O O . THR B 1 764 ? 5.764 26.210 170.672 1.00 88.64 799 THR B O 1
ATOM 23754 N N . MET B 1 765 ? 4.353 26.727 168.987 1.00 87.56 800 MET B N 1
ATOM 23755 C CA . MET B 1 765 ? 5.368 27.376 168.172 1.00 98.85 800 MET B CA 1
ATOM 23756 C C . MET B 1 765 ? 4.830 28.698 167.645 1.00 93.90 800 MET B C 1
ATOM 23757 O O . MET B 1 765 ? 3.619 28.898 167.524 1.00 93.84 800 MET B O 1
ATOM 23771 N N . ASP B 1 766 ? 5.754 29.600 167.326 1.00 87.13 801 ASP B N 1
ATOM 23772 C CA . ASP B 1 766 ? 5.387 30.896 166.780 1.00 78.89 801 ASP B CA 1
ATOM 23773 C C . ASP B 1 766 ? 4.873 30.745 165.349 1.00 81.97 801 ASP B C 1
ATOM 23774 O O . ASP B 1 766 ? 5.037 29.707 164.701 1.00 79.87 801 ASP B O 1
ATOM 23783 N N . SER B 1 767 ? 4.239 31.812 164.856 1.00 85.76 802 SER B N 1
ATOM 23784 C CA . SER B 1 767 ? 3.660 31.779 163.516 1.00 78.08 802 SER B CA 1
ATOM 23785 C C . SER B 1 767 ? 4.707 31.431 162.467 1.00 80.85 802 SER B C 1
ATOM 23786 O O . SER B 1 767 ? 4.412 30.725 161.496 1.00 81.65 802 SER B O 1
ATOM 23794 N N . THR B 1 768 ? 5.934 31.923 162.640 1.00 84.23 803 THR B N 1
ATOM 23795 C CA . THR B 1 768 ? 6.990 31.630 161.677 1.00 82.65 803 THR B CA 1
ATOM 23796 C C . THR B 1 768 ? 7.239 30.130 161.579 1.00 76.17 803 THR B C 1
ATOM 23797 O O . THR B 1 768 ? 7.326 29.573 160.479 1.00 66.97 803 THR B O 1
ATOM 23808 N N . SER B 1 769 ? 7.352 29.456 162.724 1.00 75.93 804 SER B N 1
ATOM 23809 C CA . SER B 1 769 ? 7.578 28.015 162.717 1.00 65.89 804 SER B CA 1
ATOM 23810 C C . SER B 1 769 ? 6.428 27.288 162.032 1.00 71.52 804 SER B C 1
ATOM 23811 O O . SER B 1 769 ? 6.648 26.386 161.216 1.00 63.65 804 SER B O 1
ATOM 23819 N N . LEU B 1 770 ? 5.187 27.658 162.366 1.00 79.13 805 LEU B N 1
ATOM 23820 C CA . LEU B 1 770 ? 4.032 27.085 161.681 1.00 60.63 805 LEU B CA 1
ATOM 23821 C C . LEU B 1 770 ? 4.165 27.230 160.173 1.00 62.95 805 LEU B C 1
ATOM 23822 O O . LEU B 1 770 ? 3.887 26.289 159.420 1.00 52.18 805 LEU B O 1
ATOM 23838 N N . SER B 1 771 ? 4.590 28.407 159.713 1.00 66.27 806 SER B N 1
ATOM 23839 C CA . SER B 1 771 ? 4.709 28.644 158.280 1.00 60.70 806 SER B CA 1
ATOM 23840 C C . SER B 1 771 ? 5.722 27.700 157.647 1.00 63.14 806 SER B C 1
ATOM 23841 O O . SER B 1 771 ? 5.466 27.127 156.582 1.00 60.16 806 SER B O 1
ATOM 23849 N N . ILE B 1 772 ? 6.879 27.524 158.289 1.00 68.11 807 ILE B N 1
ATOM 23850 C CA . ILE B 1 772 ? 7.914 26.658 157.735 1.00 62.41 807 ILE B CA 1
ATOM 23851 C C . ILE B 1 772 ? 7.427 25.215 157.691 1.00 62.44 807 ILE B C 1
ATOM 23852 O O . ILE B 1 772 ? 7.538 24.535 156.665 1.00 60.72 807 ILE B O 1
ATOM 23868 N N . LEU B 1 773 ? 6.889 24.724 158.809 1.00 56.76 808 LEU B N 1
ATOM 23869 C CA . LEU B 1 773 ? 6.377 23.359 158.841 1.00 55.13 808 LEU B CA 1
ATOM 23870 C C . LEU B 1 773 ? 5.231 23.181 157.855 1.00 58.75 808 LEU B C 1
ATOM 23871 O O . LEU B 1 773 ? 5.135 22.149 157.182 1.00 57.59 808 LEU B O 1
ATOM 23887 N N . ALA B 1 774 ? 4.350 24.177 157.756 1.00 63.88 809 ALA B N 1
ATOM 23888 C CA . ALA B 1 774 ? 3.295 24.131 156.751 1.00 56.12 809 ALA B CA 1
ATOM 23889 C C . ALA B 1 774 ? 3.889 24.068 155.350 1.00 54.66 809 ALA B C 1
ATOM 23890 O O . ALA B 1 774 ? 3.526 23.202 154.546 1.00 50.83 809 ALA B O 1
ATOM 23897 N N . LYS B 1 775 ? 4.813 24.980 155.044 1.00 60.87 810 LYS B N 1
ATOM 23898 C CA . LYS B 1 775 ? 5.472 24.971 153.742 1.00 63.05 810 LYS B CA 1
ATOM 23899 C C . LYS B 1 775 ? 6.138 23.628 153.473 1.00 57.29 810 LYS B C 1
ATOM 23900 O O . LYS B 1 775 ? 6.008 23.063 152.382 1.00 57.89 810 LYS B O 1
ATOM 23919 N N . PHE B 1 776 ? 6.860 23.100 154.463 1.00 56.73 811 PHE B N 1
ATOM 23920 C CA . PHE B 1 776 ? 7.554 21.832 154.272 1.00 62.97 811 PHE B CA 1
ATOM 23921 C C . PHE B 1 776 ? 6.570 20.703 154.002 1.00 61.79 811 PHE B C 1
ATOM 23922 O O . PHE B 1 776 ? 6.812 19.850 153.141 1.00 56.11 811 PHE B O 1
ATOM 23939 N N . GLU B 1 777 ? 5.448 20.686 154.723 1.00 69.49 812 GLU B N 1
ATOM 23940 C CA . GLU B 1 777 ? 4.476 19.611 154.559 1.00 54.37 812 GLU B CA 1
ATOM 23941 C C . GLU B 1 777 ? 3.821 19.664 153.185 1.00 55.61 812 GLU B C 1
ATOM 23942 O O . GLU B 1 777 ? 3.615 18.623 152.551 1.00 55.74 812 GLU B O 1
ATOM 23954 N N . ARG B 1 778 ? 3.482 20.863 152.708 1.00 55.83 813 ARG B N 1
ATOM 23955 C CA . ARG B 1 778 ? 2.913 20.985 151.371 1.00 57.45 813 ARG B CA 1
ATOM 23956 C C . ARG B 1 778 ? 3.929 20.590 150.308 1.00 64.32 813 ARG B C 1
ATOM 23957 O O . ARG B 1 778 ? 3.568 19.997 149.285 1.00 65.91 813 ARG B O 1
ATOM 23978 N N . MET B 1 779 ? 5.204 20.912 150.533 1.00 72.12 814 MET B N 1
ATOM 23979 C CA . MET B 1 779 ? 6.247 20.515 149.593 1.00 69.57 814 MET B CA 1
ATOM 23980 C C . MET B 1 779 ? 6.328 18.999 149.475 1.00 70.44 814 MET B C 1
ATOM 23981 O O . MET B 1 779 ? 6.433 18.460 148.366 1.00 70.70 814 MET B O 1
ATOM 23995 N N . LEU B 1 780 ? 6.285 18.292 150.606 1.00 65.94 815 LEU B N 1
ATOM 23996 C CA . LEU B 1 780 ? 6.291 16.833 150.569 1.00 67.64 815 LEU B CA 1
ATOM 23997 C C . LEU B 1 780 ? 5.119 16.306 149.752 1.00 73.56 815 LEU B C 1
ATOM 23998 O O . LEU B 1 780 ? 5.284 15.422 148.905 1.00 77.52 815 LEU B O 1
ATOM 24014 N N . LEU B 1 781 ? 3.921 16.842 149.994 1.00 74.58 816 LEU B N 1
ATOM 24015 C CA . LEU B 1 781 ? 2.756 16.433 149.217 1.00 68.63 816 LEU B CA 1
ATOM 24016 C C . LEU B 1 781 ? 2.963 16.702 147.733 1.00 68.38 816 LEU B C 1
ATOM 24017 O O . LEU B 1 781 ? 2.502 15.932 146.883 1.00 73.16 816 LEU B O 1
ATOM 24033 N N . GLN B 1 782 ? 3.656 17.791 147.405 1.00 72.22 817 GLN B N 1
ATOM 24034 C CA . GLN B 1 782 ? 3.791 18.198 146.011 1.00 77.54 817 GLN B CA 1
ATOM 24035 C C . GLN B 1 782 ? 4.612 17.188 145.218 1.00 78.59 817 GLN B C 1
ATOM 24036 O O . GLN B 1 782 ? 4.232 16.798 144.109 1.00 77.58 817 GLN B O 1
ATOM 24050 N N . ASN B 1 783 ? 5.741 16.747 145.773 1.00 80.43 818 ASN B N 1
ATOM 24051 C CA . ASN B 1 783 ? 6.638 15.861 145.041 1.00 85.29 818 ASN B CA 1
ATOM 24052 C C . ASN B 1 783 ? 6.119 14.434 144.940 1.00 84.57 818 ASN B C 1
ATOM 24053 O O . ASN B 1 783 ? 6.807 13.591 144.353 1.00 90.52 818 ASN B O 1
ATOM 24064 N N . GLU B 1 784 ? 4.942 14.136 145.485 1.00 85.84 819 GLU B N 1
ATOM 24065 C CA . GLU B 1 784 ? 4.327 12.828 145.310 1.00 88.07 819 GLU B CA 1
ATOM 24066 C C . GLU B 1 784 ? 3.433 12.759 144.080 1.00 89.62 819 GLU B C 1
ATOM 24067 O O . GLU B 1 784 ? 2.963 11.669 143.734 1.00 92.63 819 GLU B O 1
ATOM 24079 N N . GLU B 1 785 ? 3.191 13.885 143.416 1.00 88.08 820 GLU B N 1
ATOM 24080 C CA . GLU B 1 785 ? 2.330 13.922 142.241 1.00 83.28 820 GLU B CA 1
ATOM 24081 C C . GLU B 1 785 ? 3.136 13.704 140.965 1.00 94.40 820 GLU B C 1
ATOM 24082 O O . GLU B 1 785 ? 4.031 12.861 140.921 1.00 105.88 820 GLU B O 1
ATOM 24094 N N . ARG C 2 68 ? 81.559 44.303 158.378 1.00 158.38 477 ARG C N 1
ATOM 24095 C CA . ARG C 2 68 ? 81.835 43.514 157.184 1.00 151.05 477 ARG C CA 1
ATOM 24096 C C . ARG C 2 68 ? 83.324 43.252 157.018 1.00 152.48 477 ARG C C 1
ATOM 24097 O O . ARG C 2 68 ? 84.160 43.957 157.583 1.00 157.78 477 ARG C O 1
ATOM 24117 N N . GLU C 2 69 ? 83.645 42.224 156.229 1.00 152.66 478 GLU C N 1
ATOM 24118 C CA . GLU C 2 69 ? 85.039 41.937 155.912 1.00 150.64 478 GLU C CA 1
ATOM 24119 C C . GLU C 2 69 ? 85.711 43.145 155.272 1.00 154.82 478 GLU C C 1
ATOM 24120 O O . GLU C 2 69 ? 86.901 43.395 155.493 1.00 159.32 478 GLU C O 1
ATOM 24132 N N . LEU C 2 70 ? 84.960 43.907 154.478 1.00 155.89 479 LEU C N 1
ATOM 24133 C CA . LEU C 2 70 ? 85.486 45.081 153.783 1.00 160.89 479 LEU C CA 1
ATOM 24134 C C . LEU C 2 70 ? 85.367 46.291 154.700 1.00 155.66 479 LEU C C 1
ATOM 24135 O O . LEU C 2 70 ? 84.389 47.038 154.656 1.00 151.49 479 LEU C O 1
ATOM 24151 N N . ASP C 2 71 ? 86.375 46.487 155.547 1.00 154.39 480 ASP C N 1
ATOM 24152 C CA . ASP C 2 71 ? 86.479 47.734 156.290 1.00 149.81 480 ASP C CA 1
ATOM 24153 C C . ASP C 2 71 ? 86.597 48.885 155.303 1.00 149.67 480 ASP C C 1
ATOM 24154 O O . ASP C 2 71 ? 87.381 48.823 154.353 1.00 147.71 480 ASP C O 1
ATOM 24163 N N . ASN C 2 72 ? 85.810 49.933 155.514 1.00 150.08 481 ASN C N 1
ATOM 24164 C CA . ASN C 2 72 ? 85.709 50.976 154.506 1.00 144.68 481 ASN C CA 1
ATOM 24165 C C . ASN C 2 72 ? 86.986 51.831 154.435 1.00 148.29 481 ASN C C 1
ATOM 24166 O O . ASN C 2 72 ? 87.503 52.003 153.333 1.00 145.88 481 ASN C O 1
ATOM 24177 N N . ALA C 2 73 ? 87.527 52.373 155.533 1.00 152.28 482 ALA C N 1
ATOM 24178 C CA . ALA C 2 73 ? 86.929 52.527 156.867 1.00 145.15 482 ALA C CA 1
ATOM 24179 C C . ALA C 2 73 ? 87.417 53.890 157.351 1.00 141.21 482 ALA C C 1
ATOM 24180 O O . ALA C 2 73 ? 88.499 54.326 156.956 1.00 147.26 482 ALA C O 1
ATOM 24187 N N . ILE C 2 74 ? 86.643 54.572 158.192 1.00 133.26 483 ILE C N 1
ATOM 24188 C CA . ILE C 2 74 ? 86.849 55.992 158.461 1.00 128.24 483 ILE C CA 1
ATOM 24189 C C . ILE C 2 74 ? 87.346 56.179 159.887 1.00 124.12 483 ILE C C 1
ATOM 24190 O O . ILE C 2 74 ? 86.816 55.569 160.825 1.00 122.13 483 ILE C O 1
ATOM 24206 N N . ASP C 2 75 ? 88.366 57.023 160.043 1.00 121.94 484 ASP C N 1
ATOM 24207 C CA . ASP C 2 75 ? 88.852 57.476 161.342 1.00 124.14 484 ASP C CA 1
ATOM 24208 C C . ASP C 2 75 ? 88.428 58.929 161.506 1.00 114.37 484 ASP C C 1
ATOM 24209 O O . ASP C 2 75 ? 88.981 59.819 160.851 1.00 108.20 484 ASP C O 1
ATOM 24218 N N . PHE C 2 76 ? 87.449 59.169 162.375 1.00 104.92 485 PHE C N 1
ATOM 24219 C CA . PHE C 2 76 ? 86.885 60.503 162.534 1.00 103.07 485 PHE C CA 1
ATOM 24220 C C . PHE C 2 76 ? 87.701 61.397 163.462 1.00 101.87 485 PHE C C 1
ATOM 24221 O O . PHE C 2 76 ? 87.265 62.514 163.755 1.00 97.81 485 PHE C O 1
ATOM 24238 N N . LEU C 2 77 ? 88.861 60.943 163.924 1.00 111.13 486 LEU C N 1
ATOM 24239 C CA . LEU C 2 77 ? 89.730 61.749 164.771 1.00 109.11 486 LEU C CA 1
ATOM 24240 C C . LEU C 2 77 ? 90.927 62.314 164.020 1.00 109.47 486 LEU C C 1
ATOM 24241 O O . LEU C 2 77 ? 91.792 62.941 164.639 1.00 114.15 486 LEU C O 1
ATOM 24257 N N . GLN C 2 78 ? 90.992 62.117 162.707 1.00 118.61 487 GLN C N 1
ATOM 24258 C CA . GLN C 2 78 ? 92.075 62.667 161.911 1.00 123.45 487 GLN C CA 1
ATOM 24259 C C . GLN C 2 78 ? 92.006 64.191 161.899 1.00 125.39 487 GLN C C 1
ATOM 24260 O O . GLN C 2 78 ? 90.962 64.798 162.158 1.00 126.11 487 GLN C O 1
ATOM 24274 N N . GLU C 2 79 ? 93.141 64.811 161.590 1.00 135.11 488 GLU C N 1
ATOM 24275 C CA . GLU C 2 79 ? 93.229 66.261 161.508 1.00 153.17 488 GLU C CA 1
ATOM 24276 C C . GLU C 2 79 ? 92.911 66.724 160.092 1.00 158.58 488 GLU C C 1
ATOM 24277 O O . GLU C 2 79 ? 93.369 66.129 159.112 1.00 148.13 488 GLU C O 1
ATOM 24289 N N . VAL C 2 80 ? 92.119 67.791 159.993 1.00 164.03 489 VAL C N 1
ATOM 24290 C CA . VAL C 2 80 ? 91.647 68.302 158.713 1.00 166.40 489 VAL C CA 1
ATOM 24291 C C . VAL C 2 80 ? 91.771 69.820 158.717 1.00 187.54 489 VAL C C 1
ATOM 24292 O O . VAL C 2 80 ? 91.624 70.471 159.756 1.00 184.95 489 VAL C O 1
ATOM 24305 N N . ASP C 2 81 ? 92.043 70.383 157.541 1.00 278.86 490 ASP C N 1
ATOM 24306 C CA . ASP C 2 81 ? 92.284 71.816 157.375 1.00 188.24 490 ASP C CA 1
ATOM 24307 C C . ASP C 2 81 ? 91.155 72.393 156.527 1.00 179.67 490 ASP C C 1
ATOM 24308 O O . ASP C 2 81 ? 91.181 72.297 155.297 1.00 182.80 490 ASP C O 1
ATOM 24317 N N . VAL C 2 82 ? 90.176 73.016 157.189 1.00 175.75 491 VAL C N 1
ATOM 24318 C CA . VAL C 2 82 ? 88.942 73.402 156.507 1.00 175.67 491 VAL C CA 1
ATOM 24319 C C . VAL C 2 82 ? 89.240 74.358 155.358 1.00 178.29 491 VAL C C 1
ATOM 24320 O O . VAL C 2 82 ? 88.771 74.164 154.231 1.00 184.94 491 VAL C O 1
ATOM 24333 N N . GLU C 2 83 ? 90.037 75.396 155.619 1.00 173.80 492 GLU C N 1
ATOM 24334 C CA . GLU C 2 83 ? 90.282 76.407 154.596 1.00 175.09 492 GLU C CA 1
ATOM 24335 C C . GLU C 2 83 ? 90.840 75.779 153.327 1.00 184.06 492 GLU C C 1
ATOM 24336 O O . GLU C 2 83 ? 90.458 76.164 152.216 1.00 215.93 492 GLU C O 1
ATOM 24348 N N . ALA C 2 84 ? 91.731 74.796 153.472 1.00 180.19 493 ALA C N 1
ATOM 24349 C CA . ALA C 2 84 ? 92.344 74.168 152.307 1.00 182.00 493 ALA C CA 1
ATOM 24350 C C . ALA C 2 84 ? 91.296 73.486 151.435 1.00 184.53 493 ALA C C 1
ATOM 24351 O O . ALA C 2 84 ? 91.303 73.632 150.208 1.00 184.92 493 ALA C O 1
ATOM 24358 N N . LEU C 2 85 ? 90.388 72.727 152.053 1.00 187.14 494 LEU C N 1
ATOM 24359 C CA . LEU C 2 85 ? 89.342 72.063 151.283 1.00 181.30 494 LEU C CA 1
ATOM 24360 C C . LEU C 2 85 ? 88.403 73.071 150.640 1.00 177.82 494 LEU C C 1
ATOM 24361 O O . LEU C 2 85 ? 87.900 72.836 149.536 1.00 171.97 494 LEU C O 1
ATOM 24377 N N . PHE C 2 86 ? 88.162 74.194 151.309 1.00 193.58 495 PHE C N 1
ATOM 24378 C CA . PHE C 2 86 ? 87.212 75.192 150.841 1.00 173.30 495 PHE C CA 1
ATOM 24379 C C . PHE C 2 86 ? 87.827 76.176 149.853 1.00 196.98 495 PHE C C 1
ATOM 24380 O O . PHE C 2 86 ? 87.100 77.018 149.313 1.00 166.45 495 PHE C O 1
ATOM 24397 N N . THR C 2 87 ? 89.136 76.092 149.605 1.00 184.32 496 THR C N 1
ATOM 24398 C CA . THR C 2 87 ? 89.810 76.973 148.657 1.00 175.01 496 THR C CA 1
ATOM 24399 C C . THR C 2 87 ? 89.133 76.903 147.294 1.00 157.11 496 THR C C 1
ATOM 24400 O O . THR C 2 87 ? 89.164 75.850 146.645 1.00 154.29 496 THR C O 1
ATOM 24411 N N . PRO C 2 88 ? 88.508 77.993 146.819 1.00 142.71 497 PRO C N 1
ATOM 24412 C CA . PRO C 2 88 ? 87.956 77.971 145.461 1.00 137.03 497 PRO C CA 1
ATOM 24413 C C . PRO C 2 88 ? 89.030 77.727 144.407 1.00 131.02 497 PRO C C 1
ATOM 24414 O O . PRO C 2 88 ? 89.030 78.398 143.375 1.00 126.96 497 PRO C O 1
ATOM 24425 N N . LYS C 2 94 ? 80.740 74.986 135.361 1.00 99.75 503 LYS C N 1
ATOM 24426 C CA . LYS C 2 94 ? 80.353 74.914 133.958 1.00 105.98 503 LYS C CA 1
ATOM 24427 C C . LYS C 2 94 ? 81.351 74.086 133.155 1.00 110.83 503 LYS C C 1
ATOM 24428 O O . LYS C 2 94 ? 82.478 73.859 133.594 1.00 117.28 503 LYS C O 1
ATOM 24446 N N . LEU C 2 95 ? 80.928 73.644 131.974 1.00 109.83 504 LEU C N 1
ATOM 24447 C CA . LEU C 2 95 ? 81.728 72.750 131.146 1.00 106.90 504 LEU C CA 1
ATOM 24448 C C . LEU C 2 95 ? 81.396 72.938 129.670 1.00 101.37 504 LEU C C 1
ATOM 24449 O O . LEU C 2 95 ? 81.411 71.984 128.892 1.00 94.74 504 LEU C O 1
ATOM 24465 N N . SER C 2 98 ? 81.502 73.109 123.920 1.00 108.43 507 SER C N 1
ATOM 24466 C CA . SER C 2 98 ? 80.552 72.863 124.997 1.00 118.58 507 SER C CA 1
ATOM 24467 C C . SER C 2 98 ? 79.674 71.660 124.680 1.00 119.18 507 SER C C 1
ATOM 24468 O O . SER C 2 98 ? 78.449 71.777 124.640 1.00 117.38 507 SER C O 1
ATOM 24475 N N . HIS C 2 99 ? 80.298 70.506 124.447 1.00 121.75 508 HIS C N 1
ATOM 24476 C CA . HIS C 2 99 ? 79.538 69.284 124.225 1.00 126.46 508 HIS C CA 1
ATOM 24477 C C . HIS C 2 99 ? 78.577 69.071 125.386 1.00 131.17 508 HIS C C 1
ATOM 24478 O O . HIS C 2 99 ? 78.973 69.113 126.554 1.00 131.62 508 HIS C O 1
ATOM 24492 N N . TRP C 2 100 ? 77.308 68.857 125.061 1.00 127.67 509 TRP C N 1
ATOM 24493 C CA . TRP C 2 100 ? 76.257 68.969 126.061 1.00 111.23 509 TRP C CA 1
ATOM 24494 C C . TRP C 2 100 ? 74.932 68.415 125.547 1.00 107.07 509 TRP C C 1
ATOM 24495 O O . TRP C 2 100 ? 74.102 69.153 125.017 1.00 101.51 509 TRP C O 1
ATOM 24516 N N . HIS C 2 103 ? 73.227 67.147 120.751 1.00 140.98 512 HIS C N 1
ATOM 24517 C CA . HIS C 2 103 ? 72.968 66.324 119.575 1.00 149.87 512 HIS C CA 1
ATOM 24518 C C . HIS C 2 103 ? 72.497 64.936 119.991 1.00 153.65 512 HIS C C 1
ATOM 24519 O O . HIS C 2 103 ? 72.960 64.397 120.996 1.00 151.66 512 HIS C O 1
ATOM 24532 N N . ASN C 2 104 ? 71.585 64.357 119.210 1.00 154.32 513 ASN C N 1
ATOM 24533 C CA . ASN C 2 104 ? 70.989 63.066 119.544 1.00 149.00 513 ASN C CA 1
ATOM 24534 C C . ASN C 2 104 ? 70.536 63.067 121.001 1.00 136.85 513 ASN C C 1
ATOM 24535 O O . ASN C 2 104 ? 70.860 62.172 121.782 1.00 139.20 513 ASN C O 1
ATOM 24546 N N . ARG C 2 105 ? 69.772 64.099 121.363 1.00 124.87 514 ARG C N 1
ATOM 24547 C CA . ARG C 2 105 ? 69.578 64.466 122.762 1.00 126.46 514 ARG C CA 1
ATOM 24548 C C . ARG C 2 105 ? 69.025 63.330 123.614 1.00 112.97 514 ARG C C 1
ATOM 24549 O O . ARG C 2 105 ? 67.935 63.444 124.182 1.00 94.06 514 ARG C O 1
ATOM 24569 N N . CYS C 2 106 ? 69.787 62.247 123.732 1.00 121.84 515 CYS C N 1
ATOM 24570 C CA . CYS C 2 106 ? 69.456 61.136 124.616 1.00 114.74 515 CYS C CA 1
ATOM 24571 C C . CYS C 2 106 ? 67.997 60.710 124.445 1.00 101.71 515 CYS C C 1
ATOM 24572 O O . CYS C 2 106 ? 67.166 60.823 125.348 1.00 98.07 515 CYS C O 1
ATOM 24580 N N . LEU C 2 107 ? 67.705 60.205 123.249 1.00 101.42 516 LEU C N 1
ATOM 24581 C CA . LEU C 2 107 ? 66.421 59.593 122.950 1.00 81.62 516 LEU C CA 1
ATOM 24582 C C . LEU C 2 107 ? 66.648 58.486 121.934 1.00 83.22 516 LEU C C 1
ATOM 24583 O O . LEU C 2 107 ? 67.520 58.589 121.067 1.00 98.06 516 LEU C O 1
ATOM 24599 N N . LEU C 2 108 ? 65.862 57.419 122.057 1.00 76.33 517 LEU C N 1
ATOM 24600 C CA . LEU C 2 108 ? 66.041 56.265 121.198 1.00 83.07 517 LEU C CA 1
ATOM 24601 C C . LEU C 2 108 ? 65.792 56.643 119.740 1.00 92.45 517 LEU C C 1
ATOM 24602 O O . LEU C 2 108 ? 65.110 57.629 119.450 1.00 101.09 517 LEU C O 1
ATOM 24618 N N . PRO C 2 109 ? 66.334 55.868 118.803 1.00 90.98 518 PRO C N 1
ATOM 24619 C CA . PRO C 2 109 ? 65.978 56.069 117.397 1.00 102.64 518 PRO C CA 1
ATOM 24620 C C . PRO C 2 109 ? 64.508 55.765 117.162 1.00 110.61 518 PRO C C 1
ATOM 24621 O O . PRO C 2 109 ? 63.871 55.015 117.905 1.00 103.48 518 PRO C O 1
ATOM 24632 N N . ASP C 2 110 ? 63.966 56.367 116.109 1.00 124.74 519 ASP C N 1
ATOM 24633 C CA . ASP C 2 110 ? 62.620 56.032 115.658 1.00 130.05 519 ASP C CA 1
ATOM 24634 C C . ASP C 2 110 ? 62.717 54.696 114.937 1.00 132.82 519 ASP C C 1
ATOM 24635 O O . ASP C 2 110 ? 63.213 54.620 113.812 1.00 132.65 519 ASP C O 1
ATOM 24644 N N . ASP C 2 111 ? 62.280 53.627 115.602 1.00 130.95 520 ASP C N 1
ATOM 24645 C CA . ASP C 2 111 ? 62.282 52.301 115.001 1.00 134.30 520 ASP C CA 1
ATOM 24646 C C . ASP C 2 111 ? 61.045 51.484 115.344 1.00 126.53 520 ASP C C 1
ATOM 24647 O O . ASP C 2 111 ? 60.899 50.376 114.820 1.00 123.93 520 ASP C O 1
ATOM 24656 N N . TYR C 2 112 ? 60.154 51.987 116.198 1.00 128.00 521 TYR C N 1
ATOM 24657 C CA . TYR C 2 112 ? 58.938 51.263 116.539 1.00 127.52 521 TYR C CA 1
ATOM 24658 C C . TYR C 2 112 ? 57.831 51.453 115.512 1.00 129.79 521 TYR C C 1
ATOM 24659 O O . TYR C 2 112 ? 56.855 50.695 115.532 1.00 132.13 521 TYR C O 1
ATOM 24677 N N . GLN C 2 113 ? 57.957 52.435 114.617 1.00 123.67 522 GLN C N 1
ATOM 24678 C CA . GLN C 2 113 ? 56.882 52.721 113.674 1.00 117.59 522 GLN C CA 1
ATOM 24679 C C . GLN C 2 113 ? 56.898 51.747 112.505 1.00 109.23 522 GLN C C 1
ATOM 24680 O O . GLN C 2 113 ? 55.844 51.240 112.104 1.00 113.09 522 GLN C O 1
ATOM 24694 N N . TYR C 2 114 ? 58.072 51.471 111.943 1.00 100.77 523 TYR C N 1
ATOM 24695 C CA . TYR C 2 114 ? 58.144 50.565 110.806 1.00 83.28 523 TYR C CA 1
ATOM 24696 C C . TYR C 2 114 ? 57.785 49.157 111.252 1.00 80.73 523 TYR C C 1
ATOM 24697 O O . TYR C 2 114 ? 58.476 48.565 112.088 1.00 80.33 523 TYR C O 1
ATOM 24715 N N . A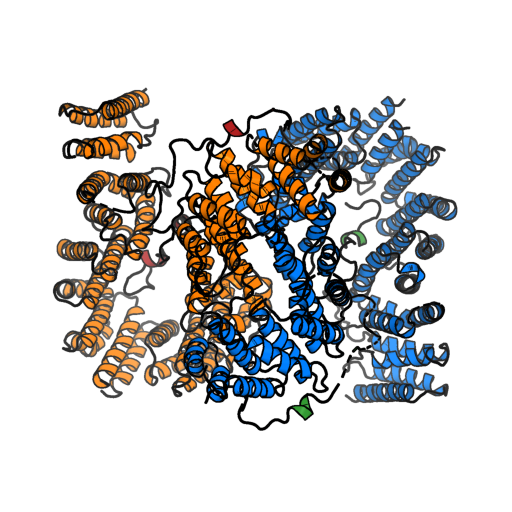SP C 2 115 ? 56.702 48.625 110.700 1.00 70.54 524 ASP C N 1
ATOM 24716 C CA . ASP C 2 115 ? 56.331 47.234 110.929 1.00 70.56 524 ASP C CA 1
ATOM 24717 C C . ASP C 2 115 ? 57.286 46.359 110.130 1.00 65.85 524 ASP C C 1
ATOM 24718 O O . ASP C 2 115 ? 57.190 46.267 108.905 1.00 61.94 524 ASP C O 1
ATOM 24727 N N . SER C 2 116 ? 58.228 45.719 110.827 1.00 73.60 525 SER C N 1
ATOM 24728 C CA . SER C 2 116 ? 59.238 44.905 110.158 1.00 64.17 525 SER C CA 1
ATOM 24729 C C . SER C 2 116 ? 58.620 43.931 109.165 1.00 67.90 525 SER C C 1
ATOM 24730 O O . SER C 2 116 ? 59.275 43.533 108.195 1.00 59.78 525 SER C O 1
ATOM 24738 N N . LYS C 2 117 ? 57.367 43.532 109.390 1.00 69.25 526 LYS C N 1
ATOM 24739 C CA . LYS C 2 117 ? 56.696 42.620 108.473 1.00 62.63 526 LYS C CA 1
ATOM 24740 C C . LYS C 2 117 ? 56.508 43.222 107.088 1.00 56.96 526 LYS C C 1
ATOM 24741 O O . LYS C 2 117 ? 56.305 42.476 106.125 1.00 57.60 526 LYS C O 1
ATOM 24760 N N . ARG C 2 118 ? 56.563 44.550 106.963 1.00 52.73 527 ARG C N 1
ATOM 24761 C CA . ARG C 2 118 ? 56.313 45.177 105.670 1.00 49.28 527 ARG C CA 1
ATOM 24762 C C . ARG C 2 118 ? 57.345 44.772 104.631 1.00 45.12 527 ARG C C 1
ATOM 24763 O O . ARG C 2 118 ? 57.018 44.662 103.444 1.00 49.39 527 ARG C O 1
ATOM 24784 N N . LEU C 2 119 ? 58.593 44.562 105.050 1.00 49.83 528 LEU C N 1
ATOM 24785 C CA . LEU C 2 119 ? 59.681 44.390 104.094 1.00 51.15 528 LEU C CA 1
ATOM 24786 C C . LEU C 2 119 ? 59.409 43.228 103.148 1.00 46.32 528 LEU C C 1
ATOM 24787 O O . LEU C 2 119 ? 59.566 43.355 101.929 1.00 47.91 528 LEU C O 1
ATOM 24803 N N . LEU C 2 120 ? 59.006 42.085 103.690 1.00 41.31 529 LEU C N 1
ATOM 24804 C CA . LEU C 2 120 ? 58.777 40.892 102.890 1.00 42.79 529 LEU C CA 1
ATOM 24805 C C . LEU C 2 120 ? 57.342 40.781 102.393 1.00 46.89 529 LEU C C 1
ATOM 24806 O O . LEU C 2 120 ? 56.951 39.722 101.894 1.00 51.04 529 LEU C O 1
ATOM 24822 N N . GLN C 2 121 ? 56.556 41.844 102.519 1.00 49.74 530 GLN C N 1
ATOM 24823 C CA . GLN C 2 121 ? 55.219 41.908 101.952 1.00 34.47 530 GLN C CA 1
ATOM 24824 C C . GLN C 2 121 ? 55.251 42.649 100.625 1.00 34.49 530 GLN C C 1
ATOM 24825 O O . GLN C 2 121 ? 56.081 43.534 100.406 1.00 39.61 530 GLN C O 1
ATOM 24839 N N . LEU C 2 122 ? 54.331 42.283 99.741 1.00 37.27 531 LEU C N 1
ATOM 24840 C CA . LEU C 2 122 ? 54.126 43.051 98.525 1.00 35.64 531 LEU C CA 1
ATOM 24841 C C . LEU C 2 122 ? 53.430 44.364 98.856 1.00 35.28 531 LEU C C 1
ATOM 24842 O O . LEU C 2 122 ? 52.550 44.419 99.719 1.00 35.72 531 LEU C O 1
ATOM 24858 N N . PHE C 2 123 ? 53.842 45.432 98.174 1.00 36.72 532 PHE C N 1
ATOM 24859 C CA . PHE C 2 123 ? 53.213 46.731 98.378 1.00 39.62 532 PHE C CA 1
ATOM 24860 C C . PHE C 2 123 ? 51.703 46.643 98.201 1.00 38.95 532 PHE C C 1
ATOM 24861 O O . PHE C 2 123 ? 50.934 47.161 99.018 1.00 41.68 532 PHE C O 1
ATOM 24878 N N . LEU C 2 124 ? 51.263 45.983 97.135 1.00 32.98 533 LEU C N 1
ATOM 24879 C CA . LEU C 2 124 ? 49.869 46.007 96.724 1.00 31.46 533 LEU C CA 1
ATOM 24880 C C . LEU C 2 124 ? 49.052 44.851 97.283 1.00 38.43 533 LEU C C 1
ATOM 24881 O O . LEU C 2 124 ? 47.818 44.911 97.238 1.00 32.23 533 LEU C O 1
ATOM 24897 N N . LYS C 2 125 ? 49.695 43.811 97.805 1.00 36.04 534 LYS C N 1
ATOM 24898 C CA . LYS C 2 125 ? 49.007 42.650 98.369 1.00 30.92 534 LYS C CA 1
ATOM 24899 C C . LYS C 2 125 ? 49.614 42.332 99.727 1.00 37.84 534 LYS C C 1
ATOM 24900 O O . LYS C 2 125 ? 50.302 41.321 99.899 1.00 43.09 534 LYS C O 1
ATOM 24919 N N . PRO C 2 126 ? 49.368 43.182 100.726 1.00 47.23 535 PRO C N 1
ATOM 24920 C CA . PRO C 2 126 ? 50.004 42.965 102.036 1.00 54.90 535 PRO C CA 1
ATOM 24921 C C . PRO C 2 126 ? 49.679 41.620 102.663 1.00 59.40 535 PRO C C 1
ATOM 24922 O O . PRO C 2 126 ? 50.572 40.976 103.230 1.00 60.18 535 PRO C O 1
ATOM 24933 N N . LYS C 2 127 ? 48.419 41.183 102.609 1.00 70.11 536 LYS C N 1
ATOM 24934 C CA . LYS C 2 127 ? 48.013 39.913 103.201 1.00 74.28 536 LYS C CA 1
ATOM 24935 C C . LYS C 2 127 ? 48.300 38.717 102.298 1.00 67.20 536 LYS C C 1
ATOM 24936 O O . LYS C 2 127 ? 47.545 37.733 102.321 1.00 74.58 536 LYS C O 1
ATOM 24955 N N . MET C 2 128 ? 49.378 38.763 101.520 1.00 77.17 537 MET C N 1
ATOM 24956 C CA . MET C 2 128 ? 49.719 37.697 100.598 1.00 81.31 537 MET C CA 1
ATOM 24957 C C . MET C 2 128 ? 49.957 36.393 101.351 1.00 90.84 537 MET C C 1
ATOM 24958 O O . MET C 2 128 ? 50.193 36.394 102.562 1.00 95.31 537 MET C O 1
ATOM 24972 N N . GLU D 2 11 ? 43.083 14.189 145.355 1.00 158.80 420 GLU D N 1
ATOM 24973 C CA . GLU D 2 11 ? 43.772 15.121 144.473 1.00 161.84 420 GLU D CA 1
ATOM 24974 C C . GLU D 2 11 ? 42.930 16.368 144.239 1.00 169.38 420 GLU D C 1
ATOM 24975 O O . GLU D 2 11 ? 43.439 17.489 144.269 1.00 166.37 420 GLU D O 1
ATOM 24986 N N . TYR D 2 12 ? 41.633 16.162 143.999 1.00 175.20 421 TYR D N 1
ATOM 24987 C CA . TYR D 2 12 ? 40.769 17.271 143.612 1.00 175.80 421 TYR D CA 1
ATOM 24988 C C . TYR D 2 12 ? 40.598 18.267 144.747 1.00 165.43 421 TYR D C 1
ATOM 24989 O O . TYR D 2 12 ? 40.423 19.465 144.498 1.00 167.50 421 TYR D O 1
ATOM 25007 N N . PHE D 2 13 ? 40.642 17.798 145.993 1.00 158.08 422 PHE D N 1
ATOM 25008 C CA . PHE D 2 13 ? 40.398 18.682 147.121 1.00 146.30 422 PHE D CA 1
ATOM 25009 C C . PHE D 2 13 ? 41.613 19.518 147.488 1.00 153.41 422 PHE D C 1
ATOM 25010 O O . PHE D 2 13 ? 41.449 20.596 148.068 1.00 152.63 422 PHE D O 1
ATOM 25027 N N . ASP D 2 14 ? 42.824 19.056 147.170 1.00 156.79 423 ASP D N 1
ATOM 25028 C CA . ASP D 2 14 ? 43.984 19.931 147.283 1.00 154.98 423 ASP D CA 1
ATOM 25029 C C . ASP D 2 14 ? 43.786 21.196 146.461 1.00 162.48 423 ASP D C 1
ATOM 25030 O O . ASP D 2 14 ? 44.297 22.262 146.822 1.00 159.12 423 ASP D O 1
ATOM 25039 N N . LYS D 2 15 ? 43.044 21.096 145.358 1.00 167.36 424 LYS D N 1
ATOM 25040 C CA . LYS D 2 15 ? 42.672 22.255 144.559 1.00 165.44 424 LYS D CA 1
ATOM 25041 C C . LYS D 2 15 ? 41.392 22.912 145.056 1.00 168.35 424 LYS D C 1
ATOM 25042 O O . LYS D 2 15 ? 41.201 24.116 144.846 1.00 171.33 424 LYS D O 1
ATOM 25061 N N . SER D 2 16 ? 40.511 22.149 145.708 1.00 168.93 425 SER D N 1
ATOM 25062 C CA . SER D 2 16 ? 39.279 22.715 146.246 1.00 165.52 425 SER D CA 1
ATOM 25063 C C . SER D 2 16 ? 39.541 23.694 147.381 1.00 160.60 425 SER D C 1
ATOM 25064 O O . SER D 2 16 ? 38.656 24.489 147.712 1.00 155.19 425 SER D O 1
ATOM 25071 N N . MET D 2 17 ? 40.726 23.650 147.985 1.00 158.29 426 MET D N 1
ATOM 25072 C CA . MET D 2 17 ? 41.045 24.509 149.116 1.00 148.24 426 MET D CA 1
ATOM 25073 C C . MET D 2 17 ? 41.501 25.899 148.694 1.00 141.74 426 MET D C 1
ATOM 25074 O O . MET D 2 17 ? 42.004 26.649 149.538 1.00 135.58 426 MET D O 1
ATOM 25088 N N . LYS D 2 18 ? 41.339 26.263 147.420 1.00 140.80 427 LYS D N 1
ATOM 25089 C CA . LYS D 2 18 ? 41.641 27.626 147.001 1.00 133.77 427 LYS D CA 1
ATOM 25090 C C . LYS D 2 18 ? 40.786 28.648 147.738 1.00 135.67 427 LYS D C 1
ATOM 25091 O O . LYS D 2 18 ? 41.138 29.832 147.765 1.00 132.14 427 LYS D O 1
ATOM 25110 N N . LYS D 2 19 ? 39.676 28.220 148.332 1.00 137.21 428 LYS D N 1
ATOM 25111 C CA . LYS D 2 19 ? 38.842 29.100 149.140 1.00 128.59 428 LYS D CA 1
ATOM 25112 C C . LYS D 2 19 ? 38.432 28.399 150.431 1.00 115.37 428 LYS D C 1
ATOM 25113 O O . LYS D 2 19 ? 37.717 28.965 151.258 1.00 100.79 428 LYS D O 1
ATOM 25132 N N . ASP D 2 71 ? 20.414 58.646 128.420 1.00 123.12 480 ASP D N 1
ATOM 25133 C CA . ASP D 2 71 ? 21.215 59.811 128.774 1.00 124.50 480 ASP D CA 1
ATOM 25134 C C . ASP D 2 71 ? 20.509 60.655 129.831 1.00 133.17 480 ASP D C 1
ATOM 25135 O O . ASP D 2 71 ? 19.978 61.725 129.534 1.00 120.57 480 ASP D O 1
ATOM 25143 N N . ALA D 2 73 ? 23.023 64.494 131.999 1.00 145.15 482 ALA D N 1
ATOM 25144 C CA . ALA D 2 73 ? 21.669 65.031 132.078 1.00 144.25 482 ALA D CA 1
ATOM 25145 C C . ALA D 2 73 ? 21.491 65.870 133.338 1.00 152.16 482 ALA D C 1
ATOM 25146 O O . ALA D 2 73 ? 20.755 65.489 134.248 1.00 153.25 482 ALA D O 1
ATOM 25152 N N . ILE D 2 74 ? 22.166 67.016 133.380 1.00 156.31 483 ILE D N 1
ATOM 25153 C CA . ILE D 2 74 ? 22.131 67.923 134.522 1.00 158.73 483 ILE D CA 1
ATOM 25154 C C . ILE D 2 74 ? 21.570 69.256 134.055 1.00 155.00 483 ILE D C 1
ATOM 25155 O O . ILE D 2 74 ? 21.979 69.779 133.012 1.00 154.85 483 ILE D O 1
ATOM 25171 N N . ASP D 2 75 ? 20.637 69.803 134.830 1.00 150.43 484 ASP D N 1
ATOM 25172 C CA . ASP D 2 75 ? 20.096 71.139 134.607 1.00 157.23 484 ASP D CA 1
ATOM 25173 C C . ASP D 2 75 ? 20.480 71.995 135.805 1.00 162.16 484 ASP D C 1
ATOM 25174 O O . ASP D 2 75 ? 19.909 71.844 136.891 1.00 157.94 484 ASP D O 1
ATOM 25183 N N . PHE D 2 76 ? 21.441 72.891 135.608 1.00 168.67 485 PHE D N 1
ATOM 25184 C CA . PHE D 2 76 ? 21.935 73.763 136.672 1.00 173.56 485 PHE D CA 1
ATOM 25185 C C . PHE D 2 76 ? 20.927 74.840 137.087 1.00 174.20 485 PHE D C 1
ATOM 25186 O O . PHE D 2 76 ? 21.315 75.753 137.830 1.00 173.37 485 PHE D O 1
ATOM 25203 N N . LEU D 2 77 ? 19.670 74.774 136.643 1.00 171.22 486 LEU D N 1
ATOM 25204 C CA . LEU D 2 77 ? 18.680 75.808 136.918 1.00 169.59 486 LEU D CA 1
ATOM 25205 C C . LEU D 2 77 ? 17.433 75.218 137.573 1.00 170.76 486 LEU D C 1
ATOM 25206 O O . LEU D 2 77 ? 16.320 75.698 137.347 1.00 170.21 486 LEU D O 1
ATOM 25222 N N . GLN D 2 78 ? 17.605 74.173 138.387 1.00 174.03 487 GLN D N 1
ATOM 25223 C CA . GLN D 2 78 ? 16.489 73.544 139.088 1.00 173.94 487 GLN D CA 1
ATOM 25224 C C . GLN D 2 78 ? 15.960 74.397 140.237 1.00 179.45 487 GLN D C 1
ATOM 25225 O O . GLN D 2 78 ? 14.929 74.046 140.816 1.00 186.12 487 GLN D O 1
ATOM 25239 N N . GLU D 2 79 ? 16.633 75.497 140.569 1.00 181.46 488 GLU D N 1
ATOM 25240 C CA . GLU D 2 79 ? 16.232 76.421 141.634 1.00 185.87 488 GLU D CA 1
ATOM 25241 C C . GLU D 2 79 ? 15.971 75.679 142.950 1.00 191.43 488 GLU D C 1
ATOM 25242 O O . GLU D 2 79 ? 14.849 75.577 143.445 1.00 193.21 488 GLU D O 1
ATOM 25254 N N . VAL D 2 80 ? 17.068 75.182 143.522 1.00 195.64 489 VAL D N 1
ATOM 25255 C CA . VAL D 2 80 ? 17.012 74.558 144.838 1.00 197.98 489 VAL D CA 1
ATOM 25256 C C . VAL D 2 80 ? 17.074 75.636 145.917 1.00 210.77 489 VAL D C 1
ATOM 25257 O O . VAL D 2 80 ? 17.570 76.745 145.702 1.00 210.81 489 VAL D O 1
ATOM 25269 N N . ASP D 2 81 ? 16.554 75.303 147.094 1.00 281.02 490 ASP D N 1
ATOM 25270 C CA . ASP D 2 81 ? 16.681 76.147 148.275 1.00 214.65 490 ASP D CA 1
ATOM 25271 C C . ASP D 2 81 ? 17.796 75.587 149.148 1.00 206.75 490 ASP D C 1
ATOM 25272 O O . ASP D 2 81 ? 17.749 74.418 149.547 1.00 205.98 490 ASP D O 1
ATOM 25281 N N . VAL D 2 82 ? 18.799 76.419 149.439 1.00 203.60 491 VAL D N 1
ATOM 25282 C CA . VAL D 2 82 ? 19.972 75.943 150.168 1.00 197.55 491 VAL D CA 1
ATOM 25283 C C . VAL D 2 82 ? 19.585 75.482 151.567 1.00 200.52 491 VAL D C 1
ATOM 25284 O O . VAL D 2 82 ? 20.065 74.449 152.050 1.00 198.55 491 VAL D O 1
ATOM 25297 N N . GLU D 2 83 ? 18.712 76.236 152.240 1.00 206.84 492 GLU D N 1
ATOM 25298 C CA . GLU D 2 83 ? 18.301 75.864 153.589 1.00 209.42 492 GLU D CA 1
ATOM 25299 C C . GLU D 2 83 ? 17.692 74.469 153.623 1.00 212.91 492 GLU D C 1
ATOM 25300 O O . GLU D 2 83 ? 17.809 73.763 154.631 1.00 225.51 492 GLU D O 1
ATOM 25312 N N . ALA D 2 84 ? 17.044 74.053 152.533 1.00 208.36 493 ALA D N 1
ATOM 25313 C CA . ALA D 2 84 ? 16.426 72.733 152.495 1.00 206.20 493 ALA D CA 1
ATOM 25314 C C . ALA D 2 84 ? 17.461 71.620 152.583 1.00 207.99 493 ALA D C 1
ATOM 25315 O O . ALA D 2 84 ? 17.163 70.536 153.098 1.00 211.65 493 ALA D O 1
ATOM 25322 N N . LEU D 2 85 ? 18.679 71.863 152.096 1.00 207.33 494 LEU D N 1
ATOM 25323 C CA . LEU D 2 85 ? 19.671 70.795 152.012 1.00 198.98 494 LEU D CA 1
ATOM 25324 C C . LEU D 2 85 ? 20.373 70.549 153.343 1.00 191.99 494 LEU D C 1
ATOM 25325 O O . LEU D 2 85 ? 20.662 69.398 153.688 1.00 182.56 494 LEU D O 1
ATOM 25341 N N . PHE D 2 86 ? 20.655 71.604 154.103 1.00 200.11 495 PHE D N 1
ATOM 25342 C CA . PHE D 2 86 ? 21.590 71.519 155.218 1.00 185.49 495 PHE D CA 1
ATOM 25343 C C . PHE D 2 86 ? 20.921 71.211 156.554 1.00 199.31 495 PHE D C 1
ATOM 25344 O O . PHE D 2 86 ? 21.556 71.387 157.599 1.00 172.92 495 PHE D O 1
ATOM 25361 N N . THR D 2 87 ? 19.678 70.756 156.555 1.00 180.69 496 THR D N 1
ATOM 25362 C CA . THR D 2 87 ? 19.004 70.455 157.815 1.00 174.78 496 THR D CA 1
ATOM 25363 C C . THR D 2 87 ? 19.601 69.194 158.433 1.00 165.48 496 THR D C 1
ATOM 25364 O O . THR D 2 87 ? 19.537 68.124 157.813 1.00 164.61 496 THR D O 1
ATOM 25375 N N . PRO D 2 88 ? 20.183 69.261 159.638 1.00 158.15 497 PRO D N 1
ATOM 25376 C CA . PRO D 2 88 ? 20.914 68.088 160.155 1.00 155.80 497 PRO D CA 1
ATOM 25377 C C . PRO D 2 88 ? 20.028 66.908 160.514 1.00 158.40 497 PRO D C 1
ATOM 25378 O O . PRO D 2 88 ? 20.410 65.764 160.241 1.00 159.25 497 PRO D O 1
ATOM 25389 N N . ALA D 2 89 ? 18.876 67.153 161.147 1.00 165.77 498 ALA D N 1
ATOM 25390 C CA . ALA D 2 89 ? 17.945 66.116 161.594 1.00 161.26 498 ALA D CA 1
ATOM 25391 C C . ALA D 2 89 ? 18.396 65.478 162.905 1.00 158.67 498 ALA D C 1
ATOM 25392 O O . ALA D 2 89 ? 19.410 65.878 163.485 1.00 157.59 498 ALA D O 1
ATOM 25399 N N . THR D 2 90 ? 17.643 64.481 163.372 1.00 156.22 499 THR D N 1
ATOM 25400 C CA . THR D 2 90 ? 17.858 63.860 164.681 1.00 149.83 499 THR D CA 1
ATOM 25401 C C . THR D 2 90 ? 18.905 62.750 164.577 1.00 156.85 499 THR D C 1
ATOM 25402 O O . THR D 2 90 ? 18.623 61.572 164.790 1.00 146.81 499 THR D O 1
ATOM 25413 N N . SER D 2 91 ? 20.137 63.133 164.251 1.00 223.61 500 SER D N 1
ATOM 25414 C CA . SER D 2 91 ? 21.083 62.130 163.776 1.00 236.17 500 SER D CA 1
ATOM 25415 C C . SER D 2 91 ? 22.528 62.535 164.026 1.00 241.12 500 SER D C 1
ATOM 25416 O O . SER D 2 91 ? 22.970 63.593 163.569 1.00 267.53 500 SER D O 1
ATOM 25419 N N . SER D 2 92 ? 23.252 61.683 164.755 1.00 174.27 501 SER D N 1
ATOM 25420 C CA . SER D 2 92 ? 24.708 61.566 164.673 1.00 162.54 501 SER D CA 1
ATOM 25421 C C . SER D 2 92 ? 24.990 60.071 164.617 1.00 154.96 501 SER D C 1
ATOM 25422 O O . SER D 2 92 ? 24.848 59.372 165.625 1.00 153.61 501 SER D O 1
ATOM 25429 N N . LEU D 2 93 ? 25.381 59.583 163.443 1.00 146.30 502 LEU D N 1
ATOM 25430 C CA . LEU D 2 93 ? 25.222 58.177 163.082 1.00 136.56 502 LEU D CA 1
ATOM 25431 C C . LEU D 2 93 ? 26.597 57.529 162.955 1.00 124.48 502 LEU D C 1
ATOM 25432 O O . LEU D 2 93 ? 27.128 57.352 161.859 1.00 125.63 502 LEU D O 1
ATOM 25448 N N . LYS D 2 94 ? 27.170 57.162 164.099 1.00 122.60 503 LYS D N 1
ATOM 25449 C CA . LYS D 2 94 ? 28.408 56.394 164.131 1.00 128.45 503 LYS D CA 1
ATOM 25450 C C . LYS D 2 94 ? 28.166 54.903 164.311 1.00 122.57 503 LYS D C 1
ATOM 25451 O O . LYS D 2 94 ? 28.828 54.091 163.659 1.00 114.64 503 LYS D O 1
ATOM 25470 N N . LEU D 2 95 ? 27.231 54.527 165.180 1.00 127.27 504 LEU D N 1
ATOM 25471 C CA . LEU D 2 95 ? 26.873 53.130 165.385 1.00 123.36 504 LEU D CA 1
ATOM 25472 C C . LEU D 2 95 ? 28.085 52.359 165.899 1.00 122.35 504 LEU D C 1
ATOM 25473 O O . LEU D 2 95 ? 28.811 51.744 165.108 1.00 117.82 504 LEU D O 1
ATOM 25489 N N . PRO D 2 96 ? 28.334 52.363 167.214 1.00 130.17 505 PRO D N 1
ATOM 25490 C CA . PRO D 2 96 ? 29.580 51.769 167.729 1.00 118.81 505 PRO D CA 1
ATOM 25491 C C . PRO D 2 96 ? 29.653 50.256 167.614 1.00 112.50 505 PRO D C 1
ATOM 25492 O O . PRO D 2 96 ? 30.763 49.713 167.662 1.00 113.77 505 PRO D O 1
ATOM 25503 N N . LYS D 2 97 ? 28.528 49.547 167.489 1.00 120.19 506 LYS D N 1
ATOM 25504 C CA . LYS D 2 97 ? 28.594 48.102 167.291 1.00 122.81 506 LYS D CA 1
ATOM 25505 C C . LYS D 2 97 ? 27.514 47.606 166.344 1.00 128.09 506 LYS D C 1
ATOM 25506 O O . LYS D 2 97 ? 27.112 46.440 166.413 1.00 125.34 506 LYS D O 1
ATOM 25525 N N . SER D 2 98 ? 27.032 48.467 165.450 1.00 135.95 507 SER D N 1
ATOM 25526 C CA . SER D 2 98 ? 26.378 47.949 164.258 1.00 141.58 507 SER D CA 1
ATOM 25527 C C . SER D 2 98 ? 27.379 47.179 163.414 1.00 135.96 507 SER D C 1
ATOM 25528 O O . SER D 2 98 ? 27.043 46.145 162.829 1.00 135.39 507 SER D O 1
ATOM 25536 N N . HIS D 2 99 ? 28.625 47.660 163.362 1.00 134.21 508 HIS D N 1
ATOM 25537 C CA . HIS D 2 99 ? 29.692 46.968 162.650 1.00 130.84 508 HIS D CA 1
ATOM 25538 C C . HIS D 2 99 ? 31.051 47.639 162.834 1.00 119.63 508 HIS D C 1
ATOM 25539 O O . HIS D 2 99 ? 31.451 48.477 162.020 1.00 126.70 508 HIS D O 1
ATOM 25553 N N . TRP D 2 100 ? 31.759 47.287 163.908 1.00 112.39 509 TRP D N 1
ATOM 25554 C CA . TRP D 2 100 ? 33.202 47.482 164.004 1.00 106.86 509 TRP D CA 1
ATOM 25555 C C . TRP D 2 100 ? 33.813 46.128 164.327 1.00 113.03 509 TRP D C 1
ATOM 25556 O O . TRP D 2 100 ? 33.478 45.526 165.352 1.00 124.96 509 TRP D O 1
ATOM 25577 N N . LYS D 2 101 ? 34.699 45.646 163.459 1.00 112.64 510 LYS D N 1
ATOM 25578 C CA . LYS D 2 101 ? 35.317 44.335 163.633 1.00 107.44 510 LYS D CA 1
ATOM 25579 C C . LYS D 2 101 ? 36.536 44.497 164.533 1.00 112.79 510 LYS D C 1
ATOM 25580 O O . LYS D 2 101 ? 37.562 45.037 164.108 1.00 115.17 510 LYS D O 1
ATOM 25599 N N . ARG D 2 102 ? 36.425 44.031 165.776 1.00 122.82 511 ARG D N 1
ATOM 25600 C CA . ARG D 2 102 ? 37.485 44.188 166.764 1.00 124.99 511 ARG D CA 1
ATOM 25601 C C . ARG D 2 102 ? 38.267 42.913 167.029 1.00 127.62 511 ARG D C 1
ATOM 25602 O O . ARG D 2 102 ? 39.474 42.984 167.267 1.00 121.53 511 ARG D O 1
ATOM 25623 N N . HIS D 2 103 ? 37.613 41.753 166.994 1.00 132.51 512 HIS D N 1
ATOM 25624 C CA . HIS D 2 103 ? 38.261 40.496 167.349 1.00 140.15 512 HIS D CA 1
ATOM 25625 C C . HIS D 2 103 ? 39.012 39.885 166.170 1.00 137.41 512 HIS D C 1
ATOM 25626 O O . HIS D 2 103 ? 40.180 39.507 166.306 1.00 129.40 512 HIS D O 1
ATOM 25640 N N . ASN D 2 104 ? 38.365 39.777 165.009 1.00 139.44 513 ASN D N 1
ATOM 25641 C CA . ASN D 2 104 ? 39.049 39.261 163.827 1.00 132.29 513 ASN D CA 1
ATOM 25642 C C . ASN D 2 104 ? 39.914 40.319 163.157 1.00 119.62 513 ASN D C 1
ATOM 25643 O O . ASN D 2 104 ? 40.965 39.988 162.597 1.00 106.83 513 ASN D O 1
ATOM 25654 N N . ARG D 2 105 ? 39.494 41.579 163.195 1.00 118.16 514 ARG D N 1
ATOM 25655 C CA . ARG D 2 105 ? 40.190 42.684 162.544 1.00 111.78 514 ARG D CA 1
ATOM 25656 C C . ARG D 2 105 ? 40.240 42.536 161.029 1.00 106.67 514 ARG D C 1
ATOM 25657 O O . ARG D 2 105 ? 40.938 43.308 160.363 1.00 96.29 514 ARG D O 1
ATOM 25678 N N . CYS D 2 106 ? 39.516 41.570 160.466 1.00 104.86 515 CYS D N 1
ATOM 25679 C CA . CYS D 2 106 ? 39.468 41.357 159.023 1.00 88.34 515 CYS D CA 1
ATOM 25680 C C . CYS D 2 106 ? 40.779 40.794 158.483 1.00 84.63 515 CYS D C 1
ATOM 25681 O O . CYS D 2 106 ? 41.176 41.102 157.358 1.00 80.01 515 CYS D O 1
ATOM 25689 N N . LEU D 2 107 ? 41.457 39.966 159.271 1.00 88.61 516 LEU D N 1
ATOM 25690 C CA . LEU D 2 107 ? 42.666 39.282 158.840 1.00 83.81 516 LEU D CA 1
ATOM 25691 C C . LEU D 2 107 ? 42.391 37.794 158.679 1.00 88.01 516 LEU D C 1
ATOM 25692 O O . LEU D 2 107 ? 41.370 37.268 159.132 1.00 91.99 516 LEU D O 1
ATOM 25708 N N . LEU D 2 108 ? 43.331 37.115 158.020 1.00 93.34 517 LEU D N 1
ATOM 25709 C CA . LEU D 2 108 ? 43.227 35.683 157.814 1.00 93.45 517 LEU D CA 1
ATOM 25710 C C . LEU D 2 108 ? 44.268 34.949 158.652 1.00 93.14 517 LEU D C 1
ATOM 25711 O O . LEU D 2 108 ? 45.385 35.449 158.819 1.00 79.11 517 LEU D O 1
ATOM 25727 N N . PRO D 2 109 ? 43.943 33.772 159.189 1.00 104.70 518 PRO D N 1
ATOM 25728 C CA . PRO D 2 109 ? 44.905 33.059 160.038 1.00 99.24 518 PRO D CA 1
ATOM 25729 C C . PRO D 2 109 ? 46.200 32.757 159.298 1.00 89.06 518 PRO D C 1
ATOM 25730 O O . PRO D 2 109 ? 46.343 32.983 158.094 1.00 89.87 518 PRO D O 1
ATOM 25741 N N . ASP D 2 110 ? 47.162 32.231 160.050 1.00 83.31 519 ASP D N 1
ATOM 25742 C CA . ASP D 2 110 ? 48.426 31.800 159.473 1.00 86.74 519 ASP D CA 1
ATOM 25743 C C . ASP D 2 110 ? 48.231 30.470 158.761 1.00 84.11 519 ASP D C 1
ATOM 25744 O O . ASP D 2 110 ? 47.688 29.522 159.336 1.00 89.47 519 ASP D O 1
ATOM 25753 N N . ASP D 2 111 ? 48.680 30.399 157.511 1.00 90.91 520 ASP D N 1
ATOM 25754 C CA . ASP D 2 111 ? 48.406 29.247 156.654 1.00 94.44 520 ASP D CA 1
ATOM 25755 C C . ASP D 2 111 ? 49.371 28.122 157.005 1.00 88.86 520 ASP D C 1
ATOM 25756 O O . ASP D 2 111 ? 50.506 28.086 156.526 1.00 92.30 520 ASP D O 1
ATOM 25765 N N . TYR D 2 112 ? 48.919 27.195 157.851 1.00 88.16 521 TYR D N 1
ATOM 25766 C CA . TYR D 2 112 ? 49.679 25.977 158.100 1.00 83.38 521 TYR D CA 1
ATOM 25767 C C . TYR D 2 112 ? 49.596 25.005 156.932 1.00 81.01 521 TYR D C 1
ATOM 25768 O O . TYR D 2 112 ? 50.339 24.017 156.918 1.00 78.03 521 TYR D O 1
ATOM 25786 N N . GLN D 2 113 ? 48.715 25.261 155.968 1.00 97.50 522 GLN D N 1
ATOM 25787 C CA . GLN D 2 113 ? 48.620 24.487 154.733 1.00 96.17 522 GLN D CA 1
ATOM 25788 C C . GLN D 2 113 ? 48.674 22.985 155.021 1.00 88.59 522 GLN D C 1
ATOM 25789 O O . GLN D 2 113 ? 49.625 22.288 154.670 1.00 93.91 522 GLN D O 1
ATOM 25803 N N . TYR D 2 114 ? 47.623 22.497 155.678 1.00 93.23 523 TYR D N 1
ATOM 25804 C CA . TYR D 2 114 ? 47.606 21.077 155.996 1.00 97.04 523 TYR D CA 1
ATOM 25805 C C . TYR D 2 114 ? 47.560 20.273 154.707 1.00 102.36 523 TYR D C 1
ATOM 25806 O O . TYR D 2 114 ? 46.508 20.143 154.074 1.00 82.04 523 TYR D O 1
ATOM 25824 N N . ASP D 2 115 ? 48.710 19.735 154.316 1.00 104.53 524 ASP D N 1
ATOM 25825 C CA . ASP D 2 115 ? 48.818 19.013 153.060 1.00 103.20 524 ASP D CA 1
ATOM 25826 C C . ASP D 2 115 ? 47.981 17.742 153.102 1.00 92.02 524 ASP D C 1
ATOM 25827 O O . ASP D 2 115 ? 47.825 17.108 154.148 1.00 90.51 524 ASP D O 1
ATOM 25836 N N . SER D 2 116 ? 47.429 17.371 151.946 1.00 98.03 525 SER D N 1
ATOM 25837 C CA . SER D 2 116 ? 46.965 16.001 151.782 1.00 95.47 525 SER D CA 1
ATOM 25838 C C . SER D 2 116 ? 48.131 15.027 151.832 1.00 92.96 525 SER D C 1
ATOM 25839 O O . SER D 2 116 ? 47.936 13.854 152.164 1.00 79.25 525 SER D O 1
ATOM 25847 N N . LYS D 2 117 ? 49.335 15.494 151.495 1.00 103.53 526 LYS D N 1
ATOM 25848 C CA . LYS D 2 117 ? 50.548 14.756 151.825 1.00 101.78 526 LYS D CA 1
ATOM 25849 C C . LYS D 2 117 ? 50.544 14.345 153.289 1.00 82.68 526 LYS D C 1
ATOM 25850 O O . LYS D 2 117 ? 50.893 13.210 153.633 1.00 84.20 526 LYS D O 1
ATOM 25869 N N . ARG D 2 118 ? 50.152 15.268 154.167 1.00 76.38 527 ARG D N 1
ATOM 25870 C CA . ARG D 2 118 ? 50.295 15.066 155.601 1.00 71.08 527 ARG D CA 1
ATOM 25871 C C . ARG D 2 118 ? 49.146 14.260 156.186 1.00 59.98 527 ARG D C 1
ATOM 25872 O O . ARG D 2 118 ? 49.330 13.576 157.199 1.00 58.98 527 ARG D O 1
ATOM 25892 N N . LEU D 2 119 ? 47.965 14.326 155.572 1.00 66.36 528 LEU D N 1
ATOM 25893 C CA . LEU D 2 119 ? 46.831 13.557 156.070 1.00 52.74 528 LEU D CA 1
ATOM 25894 C C . LEU D 2 119 ? 47.056 12.060 155.901 1.00 52.10 528 LEU D C 1
ATOM 25895 O O . LEU D 2 119 ? 46.637 11.272 156.756 1.00 48.71 528 LEU D O 1
ATOM 25910 N N . LEU D 2 120 ? 47.728 11.650 154.827 1.00 60.06 529 LEU D N 1
ATOM 25911 C CA . LEU D 2 120 ? 47.871 10.241 154.482 1.00 55.05 529 LEU D CA 1
ATOM 25912 C C . LEU D 2 120 ? 49.215 9.646 154.883 1.00 55.11 529 LEU D C 1
ATOM 25913 O O . LEU D 2 120 ? 49.447 8.460 154.631 1.00 65.02 529 LEU D O 1
ATOM 25929 N N . GLN D 2 121 ? 50.103 10.424 155.489 1.00 54.60 530 GLN D N 1
ATOM 25930 C CA . GLN D 2 121 ? 51.400 9.921 155.914 1.00 52.78 530 GLN D CA 1
ATOM 25931 C C . GLN D 2 121 ? 51.399 9.664 157.415 1.00 48.74 530 GLN D C 1
ATOM 25932 O O . GLN D 2 121 ? 50.642 10.279 158.168 1.00 46.25 530 GLN D O 1
ATOM 25946 N N . LEU D 2 122 ? 52.253 8.739 157.841 1.00 54.97 531 LEU D N 1
ATOM 25947 C CA . LEU D 2 122 ? 52.371 8.428 159.255 1.00 48.88 531 LEU D CA 1
ATOM 25948 C C . LEU D 2 122 ? 52.976 9.605 160.013 1.00 42.30 531 LEU D C 1
ATOM 25949 O O . LEU D 2 122 ? 53.645 10.469 159.444 1.00 44.84 531 LEU D O 1
ATOM 25965 N N . PHE D 2 123 ? 52.721 9.635 161.322 1.00 38.27 532 PHE D N 1
ATOM 25966 C CA . PHE D 2 123 ? 53.321 10.664 162.163 1.00 41.95 532 PHE D CA 1
ATOM 25967 C C . PHE D 2 123 ? 54.823 10.459 162.296 1.00 46.42 532 PHE D C 1
ATOM 25968 O O . PHE D 2 123 ? 55.597 11.420 162.225 1.00 48.22 532 PHE D O 1
ATOM 25985 N N . LEU D 2 124 ? 55.251 9.213 162.493 1.00 41.50 533 LEU D N 1
ATOM 25986 C CA . LEU D 2 124 ? 56.640 8.896 162.787 1.00 46.52 533 LEU D CA 1
ATOM 25987 C C . LEU D 2 124 ? 57.447 8.520 161.553 1.00 52.36 533 LEU D C 1
ATOM 25988 O O . LEU D 2 124 ? 58.680 8.495 161.624 1.00 45.02 533 LEU D O 1
ATOM 26004 N N . LYS D 2 125 ? 56.791 8.233 160.432 1.00 49.36 534 LYS D N 1
ATOM 26005 C CA . LYS D 2 125 ? 57.463 7.885 159.182 1.00 44.78 534 LYS D CA 1
ATOM 26006 C C . LYS D 2 125 ? 56.828 8.686 158.054 1.00 45.18 534 LYS D C 1
ATOM 26007 O O . LYS D 2 125 ? 56.099 8.143 157.216 1.00 50.65 534 LYS D O 1
ATOM 26026 N N . PRO D 2 126 ? 57.100 9.993 157.996 1.00 43.48 535 PRO D N 1
ATOM 26027 C CA . PRO D 2 126 ? 56.448 10.852 156.995 1.00 50.12 535 PRO D CA 1
ATOM 26028 C C . PRO D 2 126 ? 56.678 10.453 155.543 1.00 60.54 535 PRO D C 1
ATOM 26029 O O . PRO D 2 126 ? 56.160 11.119 154.642 1.00 68.16 535 PRO D O 1
ATOM 26040 N N . LYS D 2 127 ? 57.444 9.397 155.289 1.00 68.34 536 LYS D N 1
ATOM 26041 C CA . LYS D 2 127 ? 57.758 8.966 153.932 1.00 69.37 536 LYS D CA 1
ATOM 26042 C C . LYS D 2 127 ? 57.266 7.546 153.676 1.00 76.45 536 LYS D C 1
ATOM 26043 O O . LYS D 2 127 ? 57.902 6.763 152.967 1.00 81.54 536 LYS D O 1
ATOM 26062 N N . MET D 2 128 ? 56.121 7.198 154.257 1.00 86.62 537 MET D N 1
ATOM 26063 C CA . MET D 2 128 ? 55.437 5.946 153.965 1.00 98.98 537 MET D CA 1
ATOM 26064 C C . MET D 2 128 ? 54.023 6.262 153.504 1.00 109.75 537 MET D C 1
ATOM 26065 O O . MET D 2 128 ? 53.276 6.952 154.206 1.00 93.69 537 MET D O 1
ATOM 26079 N N . SER D 2 129 ? 53.664 5.760 152.327 1.00 121.60 538 SER D N 1
ATOM 26080 C CA . SER D 2 129 ? 52.368 6.050 151.737 1.00 129.70 538 SER D CA 1
ATOM 26081 C C . SER D 2 129 ? 51.280 5.184 152.360 1.00 123.50 538 SER D C 1
ATOM 26082 O O . SER D 2 129 ? 51.527 4.061 152.811 1.00 112.25 538 SER D O 1
ATOM 26090 N N . VAL D 2 130 ? 50.066 5.725 152.385 1.00 120.29 539 VAL D N 1
ATOM 26091 C CA . VAL D 2 130 ? 48.912 5.006 152.908 1.00 111.85 539 VAL D CA 1
ATOM 26092 C C . VAL D 2 130 ? 47.685 5.342 152.068 1.00 96.23 539 VAL D C 1
ATOM 26093 O O . VAL D 2 130 ? 47.785 5.540 150.856 1.00 98.55 539 VAL D O 1
#

Foldseek 3Di:
DLLVLLVVLQPDQPCLVVSLVVNVVVPPDVNLVSVVVNLVVLLPDAPPRPRSVSSLVSVLVSVLVPVVDDVVDDSLQVSLVVLLVQCDDDPVSSVLSSLQNLLSSCVSDPDDDVVSVVSLQVSLLVQCPPPDPSNVQSSLSNLLSNDPPSSQVSLLVCLQDPPDPSNVQSSLQRHDDDPVSPVSLLVQCPPPDLVSVLCSLQHRVVVVQAPLVDQLVSSLSSLVSQCPPPDPRSVLSNLCSLQPRHCVNQVVDLLSSLVSNPCLVVVVSSLSSLVSNCVVVVVCLVVDACDPVLLLPDWLSSLSNVLSSCVVCVVVVVPVSCVRPDDLQVLLVSLVSLVVLCVPPVCNSGSLSNNVSSLSSLVPDPDPPLVSLVVSLVSLLVCLQPPDRDLVVLLSSLLSNCVSDPHLLSSLVSLLVSLVNLVVVVCVSSLLSSLSSLLSSLVNDQECPPCPVSVVCCCVPRLVCQCPDPPVVSNLSSLSSQLSVCLHPLVSLQVCLVVLLVQQPVHDLSSVLSSLVSVLSSCLRVHPVSNPVCLVSNVVSLLVQCPPLVDLVSNLSSLLSVLCCCVRHVRPCLVVVLVNLLSLLAPSNPVSVSNVVNVVPRLLCQLQADLVSLLSLLLCVLVSLLVNLVRQVVVDRVVSSVVSNVVNLCSNANVRHPDDDDPPPQPDARSLLVSLLVLLVCLVVFDPDVGSVVSLVVLQVGDDDLPHALVSLVVSVVSLVVSVVVVDDDDDVSVVSSVVSNVSSVVSSVD/DLVCLLVLQPDDPVSLVVVQVCVVVPPPPVLVVLVVVLVDSSSVRSLVVVLVSVVVRCPSLVVLLVCQPDDDPSNNLSSLQSQLSNLLVDDDPPVLVVSPVSLLVQCDDPDVSSVLSSLSNNLRSDDDPAPDDDDSLVSLLVCCPDPPDPNSVLSSLQRRDDHPVCPVSSLVQCPPPDLVNVLCCLQPVVVVVQEPLVDALVSVLVNLVSQCPPPDPSSVVSNLCSLLPRHCVSLVVDLLSSLVRNPCLVRVVSSLSNLVSNCVPVVVVLQVDAQDPVLLVPDWLSSLSNLLSNCVVCVVVVVVVSCVSPDALQVLLVSLVSLLVLCVPPVCNSTSLSSNLSSLSSLVVDDHPDLVSLVSSLVSLLVCLQPPDHDLSVLLSSLLSNLVSDPDLVSSLVSLVVSLVNLCVVPVVVVVVSLLSSLSSLLSNLVSDDAQCPPPPSCVVCVVPRLVCLCPDPPVSSNLSSLSSVLSVCLRYLVSVLVCLVVLLVCLPPHDPSSVLSSLVSVLSSCLRVNPVSVPVCLCSNVVSLLVQCPPLVDLVSNLSSLLSVLVCCVRPVRPCLVVVLSLLQSLPAASNVPSVSSVVSVVVSLQCQLQADVVSLLSLLQCVVVSLLVNVVRVCDDDDSVNSNVVSVVSNDPPSHPPVHSLLVSLLNLLVCLVVFDPDPRSLVSLVVLVVGDDDLQDELVSLVVSVVSLVVSCVVVDDDDPVSVVSSVVSNVSSVVSND/DVDDVDDDPPDDDDVCVVVPDQAPPPPVVPDDDPDPPDPPLVVPADPVGRVD/DVVLVVVPPDDDDPPPDDDPVVPPDPPPDDDDCPVVDDDDPCNPDDDDCPPCDPLNVQADPVGSPDGD